Protein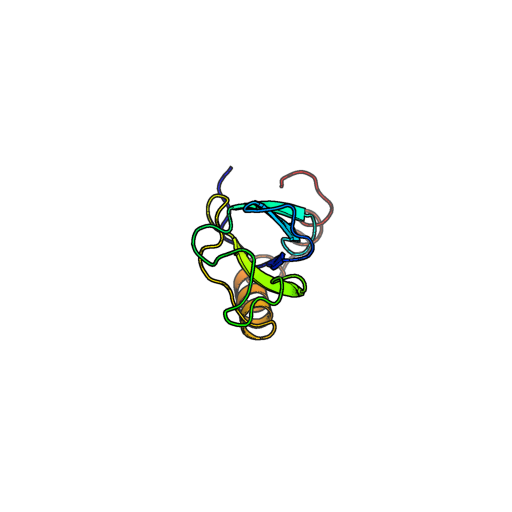 2OT2 (pdb70)

InterPro domains:
  IPR001109 Hydrogenase expression/formation protein, HupF/HypC [PF01455] (1-71)
  IPR001109 Hydrogenase expression/formation protein, HupF/HypC [PR00445] (2-9)
  IPR001109 Hydrogenase expression/formation protein, HupF/HypC [PR00445] (17-33)
  IPR001109 Hydrogenase expression/formation protein, HupF/HypC [PR00445] (44-60)
  IPR001109 Hydrogenase expression/formation protein, HupF/HypC [PR00445] (62-74)
  IPR001109 Hydrogenase expression/formation protein, HupF/HypC [PTHR35177] (1-80)
  IPR001109 Hydrogenase expression/formation protein, HupF/HypC [TIGR00074] (1-84)
  IPR019812 Hydrogenase assembly chaperone, conserved site [PS01097] (1-9)

CATH classification: 2.30.30.140 (+1 more: 6.10.250.910)

Secondary structure (DSSP, 8-state):
---EEEEEEEEE-SSEEEEE-SSSEEEEE-TTT-SB-TTS-B-TT-EEEEETTEEEEEE-HHHHHHHHHHHHHHHHTSTHHHHHHTSS--

Sequence (90 aa):
MCIGVPGQIRTIDGNQAKVDVCGIQRDVDLTLVGSCDENGQPRVGQWVLVHVGFAMSVINEAEARDTLDALQNMFDVEPDVGALLYGEEKMCIGVPGQIRTIDGNQAKVDVCGIQRDVDLTLVGSCDENGQPRVGQWVLVHVGFAMSVINEAEARDTLDALQNMFDVEPDVGALLYGEEKMCIGVPGQIRTIDGNQAKVDVCGIQRDVDLTLVGSCDENGQPRVGQWVLVHVGFAMSVINEAEARDTLDALQNMFDVEPDVGALLYGEEKMCIGVPGQIRTIDGNQAKVDVCGIQRDVDLTLVGSCDENGQPRVGQWVLVHVGFAMSVINEAEARDTLDALQNMFDVEPDVGALLYGEEKMCIGVPGQIRTIDGNQAKVDVCGIQRDVDLTLVGSCDENGQPRVGQWVLVHVGFAMSVINEAEARDTLDALQNMFDVEPDVGALLYGEEKMCIGVPGQIRTIDGNQAKVDVCGIQRDVDLTLVGSCDENGQPRVGQWVLVHVGFAMSVINEAEARDTLDALQNMFDVEPDVGALLYGEEKMCIGVPGQIRTIDGNQAKVDVCGIQRDVDLTLVGSCDENGQPRVGQWVLVHVGFAMSVINEAEARDTLDALQNMFDVEPDVGALLYGEEKMCIGVPGQIRTIDGNQAKVDVCGIQRDVDLTLVGSCDENGQPRVGQWVLVHVGFAMSVINEAEARDTLDALQNMFDVEPDVGALLYGEEKMCIGVPGQIRTIDGNQAKVDVCGIQRDVDLTLVGSCDENGQPRVGQWVLVHVGFAMSVINEAEARDTLDALQNMFDVEPDVGALLYGEEKMCIGVPGQIRTIDGNQAKVDVCGIQRDVDLTLVGSCDENGQPRVGQWVLVHVGFAMSVINEAEARDTLDALQNMFDVEPDVGALLYGEEKMCIGVPGQIRTIDGNQAKVDVCGIQRDVDLTLVGSCDENGQPRVGQWVLVHVGFAMSVINEAEARDTLDALQNMFDVEPDVGALLYGEEKMCIGVPGQIRTIDGNQAKVDVCGIQRDVDLTLVGSCDENGQPRVGQWVLVHVGFAMSVINEAEARDTLDALQNMFDVEPDVGALLYGEEKMCIGVPGQIRTIDGNQAKVDVCGIQRDVDLTLVGSCDENGQPRVGQWVLVHVGFAMSVINEAEARDTLDALQNMFDVEPDVGALLYGEEKMCIGVPGQIRTIDGNQAKVDVCGIQRDVDLTLVGSCDENGQPRVGQWVLVHVGFAMSVINEAEARDTLDALQNMFDVEPDVGALLYGEEKMCIGVPGQIRTIDGNQAKVDVCGIQRDVDLTLVGSCDENGQPRVGQWVLVHVGFAMSVINEAEARDTLDALQNMFDVEPDVGALLYGEEKMCIGVPGQIRTIDGNQAKVDVCGIQRDVDLTLVGSCDENGQPRVGQWVLVHVGFAMSVINEAEARDTLDALQNMFDVEPDVGALLYGEEKMCIGVPGQIRTIDGNQAKVDVCGIQRDVDLTLVGSCDENGQPRVGQWVLVHVGFAMSVINEAEARDTLDALQNMFDVEPDVGALLYGEEKMCIGVPGQIRTIDGNQAKVDVCGIQRDVDLTLVGSCDENGQPRVGQWVLVHVGFAMSVINEAEARDTLDALQNMFDVEPDVGALLYGEEKMCIGVPGQIRTIDGNQAKVDVCGIQRDVDLTLVGSCDENGQPRVGQWVLVHVGFAMSVINEAEARDTLDALQNMFDVEPDVGALLYGEEKMCIGVPGQIRTIDGNQAKVDVCGIQRDVDLTLVGSCDENGQPRVGQWVLVHVGFAMSVINEAEARDTLDALQNMFDVEPDVGALLYGEEK

Foldseek 3Di:
DWLQAKWAFQADDAQKTWTQRVPRIDIAGEPQPDQADPVGGGRHGWMFGGIDRYRNGTDHPVVRVVRVVCCCCPVCVHCVVSVCVVVVVD

Organism: Escherichia coli (strain K12) (NCBI:txid83333)

Solvent-accessible surface area: 5950 Å² total; per-residue (Å²): 228,107,36,47,44,1,0,34,0,110,61,41,123,37,74,57,0,96,0,41,19,53,53,96,69,67,95,0,27,0,92,121,27,31,25,61,39,186,126,52,100,84,30,70,24,56,53,0,46,1,79,88,28,87,0,116,44,52,24,93,112,67,85,0,146,80,50,29,82,58,57,64,89,154,56,72,106,109,122,79,45,21,64,53,72,188,27,175,132,101

Nearest PDB structures (foldseek):
  2ot2-assembly1_A  TM=8.543E-01  e=8.603E-16  Escherichia coli K-12
  2z1c-assembly1_A  TM=8.292E-01  e=1.998E-06  Thermococcus kodakarensis KOD1
  3vyt-assembly1_A-2  TM=8.603E-01  e=3.054E-05  Thermococcus kodakarensis KOD1
  3vyr-assembly1_A  TM=6.934E-01  e=8.311E-06  Thermococcus kodakarensis KOD1
  2cqo-assembly1_A  TM=4.835E-01  e=6.997E-01  Homo sapiens

Structure (mmCIF, N/CA/C/O backbone):
data_2OT2
#
_entry.id   2OT2
#
loop_
_atom_site.group_PDB
_atom_site.id
_atom_site.type_symbol
_atom_site.label_atom_id
_atom_site.label_alt_id
_atom_site.label_comp_id
_atom_site.label_asym_id
_atom_site.label_entity_id
_atom_site.label_seq_id
_atom_site.pdbx_PDB_ins_code
_atom_site.Cartn_x
_atom_site.Cartn_y
_atom_site.Cartn_z
_atom_site.occupancy
_atom_site.B_iso_or_equiv
_atom_site.auth_seq_id
_atom_site.auth_comp_id
_atom_site.auth_asym_id
_atom_site.auth_atom_id
_atom_site.pdbx_PDB_model_num
ATOM 1 N N . MET A 1 1 ? 2.175 5.411 1.316 1.00 0.00 1 MET A N 1
ATOM 2 C CA . MET A 1 1 ? 1.520 4.251 0.663 1.00 0.00 1 MET A CA 1
ATOM 3 C C . MET A 1 1 ? 0.533 4.738 -0.406 1.00 0.00 1 MET A C 1
ATOM 4 O O . MET A 1 1 ? 0.844 4.655 -1.597 1.00 0.00 1 MET A O 1
ATOM 20 N N . CYS A 1 2 ? -0.645 5.249 -0.013 1.00 0.00 2 CYS A N 1
ATOM 21 C CA . CYS A 1 2 ? -1.637 5.784 -0.944 1.00 0.00 2 CYS A CA 1
ATOM 22 C C . CYS A 1 2 ? -1.080 7.001 -1.701 1.00 0.00 2 CYS A C 1
ATOM 23 O O . CYS A 1 2 ? -0.166 7.680 -1.222 1.00 0.00 2 CYS A O 1
ATOM 31 N N . ILE A 1 3 ? -1.671 7.302 -2.858 1.00 0.00 3 ILE A N 1
ATOM 32 C CA . ILE A 1 3 ? -1.349 8.454 -3.695 1.00 0.00 3 ILE A CA 1
ATOM 33 C C . ILE A 1 3 ? -2.614 8.794 -4.494 1.00 0.00 3 ILE A C 1
ATOM 34 O O . ILE A 1 3 ? -3.454 7.915 -4.717 1.00 0.00 3 ILE A O 1
ATOM 50 N N . GLY A 1 4 ? -2.756 10.050 -4.916 1.00 0.00 4 GLY A N 1
ATOM 51 C CA . GLY A 1 4 ? -3.942 10.583 -5.578 1.00 0.00 4 GLY A CA 1
ATOM 52 C C . GLY A 1 4 ? -3.643 12.002 -6.061 1.00 0.00 4 GLY A C 1
ATOM 53 O O . GLY A 1 4 ? -4.298 12.945 -5.614 1.00 0.00 4 GLY A O 1
ATOM 57 N N . VAL A 1 5 ? -2.601 12.174 -6.884 1.00 0.00 5 VAL A N 1
ATOM 58 C CA . VAL A 1 5 ? -2.051 13.481 -7.260 1.00 0.00 5 VAL A CA 1
ATOM 59 C C . VAL A 1 5 ? -1.701 13.461 -8.763 1.00 0.00 5 VAL A C 1
ATOM 60 O O . VAL A 1 5 ? -1.228 12.432 -9.255 1.00 0.00 5 VAL A O 1
ATOM 73 N N . PRO A 1 6 ? -1.935 14.553 -9.519 1.00 0.00 6 PRO A N 1
ATOM 74 C CA . PRO A 1 6 ? -1.440 14.692 -10.887 1.00 0.00 6 PRO A CA 1
ATOM 75 C C . PRO A 1 6 ? 0.093 14.606 -10.981 1.00 0.00 6 PRO A C 1
ATOM 76 O O . PRO A 1 6 ? 0.808 14.938 -10.032 1.00 0.00 6 PRO A O 1
ATOM 87 N N . GLY A 1 7 ? 0.605 14.264 -12.162 1.00 0.00 7 GLY A N 1
ATOM 88 C CA . GLY A 1 7 ? 2.020 14.335 -12.493 1.00 0.00 7 GLY A CA 1
ATOM 89 C C . GLY A 1 7 ? 2.220 14.250 -14.003 1.00 0.00 7 GLY A C 1
ATOM 90 O O . GLY A 1 7 ? 1.259 14.013 -14.741 1.00 0.00 7 GLY A O 1
ATOM 94 N N . GLN A 1 8 ? 3.453 14.452 -14.471 1.00 0.00 8 GLN A N 1
ATOM 95 C CA . GLN A 1 8 ? 3.803 14.352 -15.885 1.00 0.00 8 GLN A CA 1
ATOM 96 C C . GLN A 1 8 ? 4.437 12.985 -16.112 1.00 0.00 8 GLN A C 1
ATOM 97 O O . GLN A 1 8 ? 5.294 12.578 -15.330 1.00 0.00 8 GLN A O 1
ATOM 111 N N . ILE A 1 9 ? 4.058 12.287 -17.182 1.00 0.00 9 ILE A N 1
ATOM 112 C CA . ILE A 1 9 ? 4.693 11.062 -17.663 1.00 0.00 9 ILE A CA 1
ATOM 113 C C . ILE A 1 9 ? 6.079 11.475 -18.182 1.00 0.00 9 ILE A C 1
ATOM 114 O O . ILE A 1 9 ? 6.267 11.730 -19.371 1.00 0.00 9 ILE A O 1
ATOM 130 N N . ARG A 1 10 ? 7.037 11.651 -17.270 1.00 0.00 10 ARG A N 1
ATOM 131 C CA . ARG A 1 10 ? 8.326 12.256 -17.583 1.00 0.00 10 ARG A CA 1
ATOM 132 C C . ARG A 1 10 ? 9.289 11.268 -18.240 1.00 0.00 10 ARG A C 1
ATOM 133 O O . ARG A 1 10 ? 10.171 11.700 -18.984 1.00 0.00 10 ARG A O 1
ATOM 154 N N . THR A 1 11 ? 9.117 9.966 -18.015 1.00 0.00 11 THR A N 1
ATOM 155 C CA . THR A 1 11 ? 9.856 8.906 -18.696 1.00 0.00 11 THR A CA 1
ATOM 156 C C . THR A 1 11 ? 8.945 7.670 -18.728 1.00 0.00 11 THR A C 1
ATOM 157 O O . THR A 1 11 ? 8.037 7.558 -17.899 1.00 0.00 11 THR A O 1
ATOM 168 N N . ILE A 1 12 ? 9.187 6.730 -19.644 1.00 0.00 12 ILE A N 1
ATOM 169 C CA . ILE A 1 12 ? 8.458 5.467 -19.765 1.00 0.00 12 ILE A CA 1
ATOM 170 C C . ILE A 1 12 ? 9.522 4.364 -19.840 1.00 0.00 12 ILE A C 1
ATOM 171 O O . ILE A 1 12 ? 10.598 4.583 -20.403 1.00 0.00 12 ILE A O 1
ATOM 187 N N . ASP A 1 13 ? 9.221 3.187 -19.284 1.00 0.00 13 ASP A N 1
ATOM 188 C CA . ASP A 1 13 ? 10.129 2.035 -19.254 1.00 0.00 13 ASP A CA 1
ATOM 189 C C . ASP A 1 13 ? 9.510 0.806 -19.932 1.00 0.00 13 ASP A C 1
ATOM 190 O O . ASP A 1 13 ? 10.232 -0.057 -20.434 1.00 0.00 13 ASP A O 1
ATOM 199 N N . GLY A 1 14 ? 8.180 0.747 -20.004 1.00 0.00 14 GLY A N 1
ATOM 200 C CA . GLY A 1 14 ? 7.414 -0.320 -20.628 1.00 0.00 14 GLY A CA 1
ATOM 201 C C . GLY A 1 14 ? 5.960 -0.062 -20.270 1.00 0.00 14 GLY A C 1
ATOM 202 O O . GLY A 1 14 ? 5.472 1.054 -20.462 1.00 0.00 14 GLY A O 1
ATOM 206 N N . ASN A 1 15 ? 5.273 -1.061 -19.708 1.00 0.00 15 ASN A N 1
ATOM 207 C CA . ASN A 1 15 ? 3.950 -0.840 -19.117 1.00 0.00 15 ASN A CA 1
ATOM 208 C C . ASN A 1 15 ? 4.054 0.116 -17.921 1.00 0.00 15 ASN A C 1
ATOM 209 O O . ASN A 1 15 ? 3.104 0.835 -17.611 1.00 0.00 15 ASN A O 1
ATOM 220 N N . GLN A 1 16 ? 5.204 0.115 -17.239 1.00 0.00 16 GLN A N 1
ATOM 221 C CA . GLN A 1 16 ? 5.492 1.056 -16.175 1.00 0.00 16 GLN A CA 1
ATOM 222 C C . GLN A 1 16 ? 6.081 2.330 -16.776 1.00 0.00 16 GLN A C 1
ATOM 223 O O . GLN A 1 16 ? 6.777 2.302 -17.800 1.00 0.00 16 GLN A O 1
ATOM 237 N N . ALA A 1 17 ? 5.859 3.438 -16.080 1.00 0.00 17 ALA A N 1
ATOM 238 C CA . ALA A 1 17 ? 6.411 4.741 -16.392 1.00 0.00 17 ALA A CA 1
ATOM 239 C C . ALA A 1 17 ? 6.854 5.429 -15.106 1.00 0.00 17 ALA A C 1
ATOM 240 O O . ALA A 1 17 ? 6.487 5.006 -14.009 1.00 0.00 17 ALA A O 1
ATOM 247 N N . LYS A 1 18 ? 7.636 6.497 -15.251 1.00 0.00 18 LYS A N 1
ATOM 248 C CA . LYS A 1 18 ? 8.270 7.219 -14.156 1.00 0.00 18 LYS A CA 1
ATOM 249 C C . LYS A 1 18 ? 7.640 8.603 -14.141 1.00 0.00 18 LYS A C 1
ATOM 250 O O . LYS A 1 18 ? 8.179 9.552 -14.717 1.00 0.00 18 LYS A O 1
ATOM 269 N N . VAL A 1 19 ? 6.433 8.687 -13.593 1.00 0.00 19 VAL A N 1
ATOM 270 C CA . VAL A 1 19 ? 5.651 9.910 -13.586 1.00 0.00 19 VAL A CA 1
ATOM 271 C C . VAL A 1 19 ? 6.284 10.839 -12.553 1.00 0.00 19 VAL A C 1
ATOM 272 O O . VAL A 1 19 ? 6.413 10.454 -11.393 1.00 0.00 19 VAL A O 1
ATOM 285 N N . ASP A 1 20 ? 6.682 12.048 -12.947 1.00 0.00 20 ASP A N 1
ATOM 286 C CA . ASP A 1 20 ? 7.095 13.082 -12.006 1.00 0.00 20 ASP A CA 1
ATOM 287 C C . ASP A 1 20 ? 5.840 13.633 -11.350 1.00 0.00 20 ASP A C 1
ATOM 288 O O . ASP A 1 20 ? 5.060 14.340 -11.995 1.00 0.00 20 ASP A O 1
ATOM 297 N N . VAL A 1 21 ? 5.630 13.306 -10.077 1.00 0.00 21 VAL A N 1
ATOM 298 C CA . VAL A 1 21 ? 4.509 13.797 -9.286 1.00 0.00 21 VAL A CA 1
ATOM 299 C C . VAL A 1 21 ? 4.932 15.156 -8.706 1.00 0.00 21 VAL A C 1
ATOM 300 O O . VAL A 1 21 ? 5.040 15.343 -7.493 1.00 0.00 21 VAL A O 1
ATOM 313 N N . CYS A 1 22 ? 5.213 16.093 -9.618 1.00 0.00 22 CYS A N 1
ATOM 314 C CA . CYS A 1 22 ? 5.562 17.488 -9.371 1.00 0.00 22 CYS A CA 1
ATOM 315 C C . CYS A 1 22 ? 6.609 17.676 -8.259 1.00 0.00 22 CYS A C 1
ATOM 316 O O . CYS A 1 22 ? 6.454 18.551 -7.402 1.00 0.00 22 CYS A O 1
ATOM 324 N N . GLY A 1 23 ? 7.666 16.859 -8.251 1.00 0.00 23 GLY A N 1
ATOM 325 C CA . GLY A 1 23 ? 8.757 17.000 -7.297 1.00 0.00 23 GLY A CA 1
ATOM 326 C C . GLY A 1 23 ? 9.741 15.836 -7.354 1.00 0.00 23 GLY A C 1
ATOM 327 O O . GLY A 1 23 ? 10.946 16.054 -7.216 1.00 0.00 23 GLY A O 1
ATOM 331 N N . ILE A 1 24 ? 9.253 14.613 -7.580 1.00 0.00 24 ILE A N 1
ATOM 332 C CA . ILE A 1 24 ? 10.076 13.418 -7.729 1.00 0.00 24 ILE A CA 1
ATOM 333 C C . ILE A 1 24 ? 9.303 12.414 -8.591 1.00 0.00 24 ILE A C 1
ATOM 334 O O . ILE A 1 24 ? 8.066 12.424 -8.621 1.00 0.00 24 ILE A O 1
ATOM 350 N N . GLN A 1 25 ? 10.029 11.544 -9.295 1.00 0.00 25 GLN A N 1
ATOM 351 C CA . GLN A 1 25 ? 9.427 10.502 -10.111 1.00 0.00 25 GLN A CA 1
ATOM 352 C C . GLN A 1 25 ? 8.946 9.352 -9.223 1.00 0.00 25 GLN A C 1
ATOM 353 O O . GLN A 1 25 ? 9.640 8.935 -8.293 1.00 0.00 25 GLN A O 1
ATOM 367 N N . ARG A 1 26 ? 7.764 8.826 -9.543 1.00 0.00 26 ARG A N 1
ATOM 368 C CA . ARG A 1 26 ? 7.173 7.619 -8.963 1.00 0.00 26 ARG A CA 1
ATOM 369 C C . ARG A 1 26 ? 7.009 6.610 -10.093 1.00 0.00 26 ARG A C 1
ATOM 370 O O . ARG A 1 26 ? 6.698 7.001 -11.219 1.00 0.00 26 ARG A O 1
ATOM 391 N N . ASP A 1 27 ? 7.187 5.325 -9.798 1.00 0.00 27 ASP A N 1
ATOM 392 C CA . ASP A 1 27 ? 6.845 4.256 -10.734 1.00 0.00 27 ASP A CA 1
ATOM 393 C C . ASP A 1 27 ? 5.319 4.122 -10.753 1.00 0.00 27 ASP A C 1
ATOM 394 O O . ASP A 1 27 ? 4.702 4.049 -9.685 1.00 0.00 27 ASP A O 1
ATOM 403 N N . VAL A 1 28 ? 4.705 4.110 -11.937 1.00 0.00 28 VAL A N 1
ATOM 404 C CA . VAL A 1 28 ? 3.255 4.068 -12.111 1.00 0.00 28 VAL A CA 1
ATOM 405 C C . VAL A 1 28 ? 2.945 3.072 -13.229 1.00 0.00 28 VAL A C 1
ATOM 406 O O . VAL A 1 28 ? 3.612 3.062 -14.265 1.00 0.00 28 VAL A O 1
ATOM 419 N N . ASP A 1 29 ? 1.934 2.234 -13.005 1.00 0.00 29 ASP A N 1
ATOM 420 C CA . ASP A 1 29 ? 1.420 1.262 -13.964 1.00 0.00 29 ASP A CA 1
ATOM 421 C C . ASP A 1 29 ? 0.451 1.966 -14.920 1.00 0.00 29 ASP A C 1
ATOM 422 O O . ASP A 1 29 ? -0.488 2.632 -14.468 1.00 0.00 29 ASP A O 1
ATOM 431 N N . LEU A 1 30 ? 0.673 1.846 -16.235 1.00 0.00 30 LEU A N 1
ATOM 432 C CA . LEU A 1 30 ? -0.116 2.536 -17.256 1.00 0.00 30 LEU A CA 1
ATOM 433 C C . LEU A 1 30 ? -1.169 1.631 -17.913 1.00 0.00 30 LEU A C 1
ATOM 434 O O . LEU A 1 30 ? -1.753 2.055 -18.908 1.00 0.00 30 LEU A O 1
ATOM 450 N N . THR A 1 31 ? -1.459 0.423 -17.411 1.00 0.00 31 THR A N 1
ATOM 451 C CA . THR A 1 31 ? -2.381 -0.523 -18.066 1.00 0.00 31 THR A CA 1
ATOM 452 C C . THR A 1 31 ? -3.729 0.128 -18.430 1.00 0.00 31 THR A C 1
ATOM 453 O O . THR A 1 31 ? -4.297 -0.165 -19.484 1.00 0.00 31 THR A O 1
ATOM 464 N N . LEU A 1 32 ? -4.233 1.033 -17.581 1.00 0.00 32 LEU A N 1
ATOM 465 C CA . LEU A 1 32 ? -5.546 1.654 -17.749 1.00 0.00 32 LEU A CA 1
ATOM 466 C C . LEU A 1 32 ? -5.578 2.712 -18.865 1.00 0.00 32 LEU A C 1
ATOM 467 O O . LEU A 1 32 ? -6.668 3.155 -19.229 1.00 0.00 32 LEU A O 1
ATOM 483 N N . VAL A 1 33 ? -4.427 3.122 -19.418 1.00 0.00 33 VAL A N 1
ATOM 484 C CA . VAL A 1 33 ? -4.330 4.177 -20.438 1.00 0.00 33 VAL A CA 1
ATOM 485 C C . VAL A 1 33 ? -3.449 3.765 -21.633 1.00 0.00 33 VAL A C 1
ATOM 486 O O . VAL A 1 33 ? -3.553 4.373 -22.701 1.00 0.00 33 VAL A O 1
ATOM 499 N N . GLY A 1 34 ? -2.614 2.733 -21.480 1.00 0.00 34 GLY A N 1
ATOM 500 C CA . GLY A 1 34 ? -1.593 2.332 -22.436 1.00 0.00 34 GLY A CA 1
ATOM 501 C C . GLY A 1 34 ? -0.412 3.303 -22.403 1.00 0.00 34 GLY A C 1
ATOM 502 O O . GLY A 1 34 ? -0.590 4.506 -22.210 1.00 0.00 34 GLY A O 1
ATOM 506 N N . SER A 1 35 ? 0.803 2.800 -22.619 1.00 0.00 35 SER A N 1
ATOM 507 C CA . SER A 1 35 ? 2.016 3.618 -22.624 1.00 0.00 35 SER A CA 1
ATOM 508 C C . SER A 1 35 ? 2.148 4.492 -23.882 1.00 0.00 35 SER A C 1
ATOM 509 O O . SER A 1 35 ? 3.053 5.330 -23.957 1.00 0.00 35 SER A O 1
ATOM 517 N N . CYS A 1 36 ? 1.241 4.341 -24.853 1.00 0.00 36 CYS A N 1
ATOM 518 C CA . CYS A 1 36 ? 1.229 5.103 -26.089 1.00 0.00 36 CYS A CA 1
ATOM 519 C C . CYS A 1 36 ? -0.177 5.641 -26.359 1.00 0.00 36 CYS A C 1
ATOM 520 O O . CYS A 1 36 ? -1.182 5.053 -25.953 1.00 0.00 36 CYS A O 1
ATOM 528 N N . ASP A 1 37 ? -0.209 6.768 -27.061 1.00 0.00 37 ASP A N 1
ATOM 529 C CA . ASP A 1 37 ? -1.383 7.397 -27.652 1.00 0.00 37 ASP A CA 1
ATOM 530 C C . ASP A 1 37 ? -1.946 6.500 -28.767 1.00 0.00 37 ASP A C 1
ATOM 531 O O . ASP A 1 37 ? -1.265 5.589 -29.244 1.00 0.00 37 ASP A O 1
ATOM 540 N N . GLU A 1 38 ? -3.175 6.772 -29.213 1.00 0.00 38 GLU A N 1
ATOM 541 C CA . GLU A 1 38 ? -3.870 6.042 -30.272 1.00 0.00 38 GLU A CA 1
ATOM 542 C C . GLU A 1 38 ? -3.027 5.932 -31.553 1.00 0.00 38 GLU A C 1
ATOM 543 O O . GLU A 1 38 ? -3.034 4.889 -32.209 1.00 0.00 38 GLU A O 1
ATOM 555 N N . ASN A 1 39 ? -2.275 6.986 -31.897 1.00 0.00 39 ASN A N 1
ATOM 556 C CA . ASN A 1 39 ? -1.449 7.037 -33.102 1.00 0.00 39 ASN A CA 1
ATOM 557 C C . ASN A 1 39 ? -0.055 6.418 -32.875 1.00 0.00 39 ASN A C 1
ATOM 558 O O . ASN A 1 39 ? 0.840 6.566 -33.707 1.00 0.00 39 ASN A O 1
ATOM 569 N N . GLY A 1 40 ? 0.161 5.745 -31.739 1.00 0.00 40 GLY A N 1
ATOM 570 C CA . GLY A 1 40 ? 1.385 5.012 -31.429 1.00 0.00 40 GLY A CA 1
ATOM 571 C C . GLY A 1 40 ? 2.496 5.898 -30.859 1.00 0.00 40 GLY A C 1
ATOM 572 O O . GLY A 1 40 ? 3.611 5.415 -30.658 1.00 0.00 40 GLY A O 1
ATOM 576 N N . GLN A 1 41 ? 2.218 7.181 -30.605 1.00 0.00 41 GLN A N 1
ATOM 577 C CA . GLN A 1 41 ? 3.180 8.109 -30.015 1.00 0.00 41 GLN A CA 1
ATOM 578 C C . GLN A 1 41 ? 3.386 7.695 -28.549 1.00 0.00 41 GLN A C 1
ATOM 579 O O . GLN A 1 41 ? 2.383 7.487 -27.864 1.00 0.00 41 GLN A O 1
ATOM 593 N N . PRO A 1 42 ? 4.616 7.581 -28.022 1.00 0.00 42 PRO A N 1
ATOM 594 C CA . PRO A 1 42 ? 4.814 7.298 -26.605 1.00 0.00 42 PRO A CA 1
ATOM 595 C C . PRO A 1 42 ? 4.305 8.486 -25.780 1.00 0.00 42 PRO A C 1
ATOM 596 O O . PRO A 1 42 ? 4.498 9.641 -26.166 1.00 0.00 42 PRO A O 1
ATOM 607 N N . ARG A 1 43 ? 3.667 8.228 -24.632 1.00 0.00 43 ARG A N 1
ATOM 608 C CA . ARG A 1 43 ? 3.017 9.280 -23.840 1.00 0.00 43 ARG A CA 1
ATOM 609 C C . ARG A 1 43 ? 3.991 10.212 -23.101 1.00 0.00 43 ARG A C 1
ATOM 610 O O . ARG A 1 43 ? 3.539 10.998 -22.269 1.00 0.00 43 ARG A O 1
ATOM 631 N N . VAL A 1 44 ? 5.303 10.139 -23.343 1.00 0.00 44 VAL A N 1
ATOM 632 C CA . VAL A 1 44 ? 6.281 11.001 -22.684 1.00 0.00 44 VAL A CA 1
ATOM 633 C C . VAL A 1 44 ? 5.853 12.465 -22.871 1.00 0.00 44 VAL A C 1
ATOM 634 O O . VAL A 1 44 ? 5.623 12.913 -23.998 1.00 0.00 44 VAL A O 1
ATOM 647 N N . GLY A 1 45 ? 5.726 13.198 -21.763 1.00 0.00 45 GLY A N 1
ATOM 648 C CA . GLY A 1 45 ? 5.372 14.611 -21.735 1.00 0.00 45 GLY A CA 1
ATOM 649 C C . GLY A 1 45 ? 3.885 14.856 -21.466 1.00 0.00 45 GLY A C 1
ATOM 650 O O . GLY A 1 45 ? 3.536 15.961 -21.041 1.00 0.00 45 GLY A O 1
ATOM 654 N N . GLN A 1 46 ? 3.014 13.860 -21.672 1.00 0.00 46 GLN A N 1
ATOM 655 C CA . GLN A 1 46 ? 1.603 13.951 -21.299 1.00 0.00 46 GLN A CA 1
ATOM 656 C C . GLN A 1 46 ? 1.491 13.928 -19.771 1.00 0.00 46 GLN A C 1
ATOM 657 O O . GLN A 1 46 ? 2.454 13.587 -19.079 1.00 0.00 46 GLN A O 1
ATOM 671 N N . TRP A 1 47 ? 0.318 14.256 -19.229 1.00 0.00 47 TRP A N 1
ATOM 672 C CA . TRP A 1 47 ? 0.089 14.293 -17.790 1.00 0.00 47 TRP A CA 1
ATOM 673 C C . TRP A 1 47 ? -0.946 13.242 -17.412 1.00 0.00 47 TRP A C 1
ATOM 674 O O . TRP A 1 47 ? -1.659 12.714 -18.267 1.00 0.00 47 TRP A O 1
ATOM 695 N N . VAL A 1 48 ? -1.014 12.899 -16.130 1.00 0.00 48 VAL A N 1
ATOM 696 C CA . VAL A 1 48 ? -1.796 11.769 -15.661 1.00 0.00 48 VAL A CA 1
ATOM 697 C C . VAL A 1 48 ? -2.140 11.981 -14.190 1.00 0.00 48 VAL A C 1
ATOM 698 O O . VAL A 1 48 ? -1.359 12.569 -13.440 1.00 0.00 48 VAL A O 1
ATOM 711 N N . LEU A 1 49 ? -3.318 11.515 -13.780 1.00 0.00 49 LEU A N 1
ATOM 712 C CA . LEU A 1 49 ? -3.709 11.430 -12.381 1.00 0.00 49 LEU A CA 1
ATOM 713 C C . LEU A 1 49 ? -3.122 10.121 -11.869 1.00 0.00 49 LEU A C 1
ATOM 714 O O . LEU A 1 49 ? -3.551 9.056 -12.319 1.00 0.00 49 LEU A O 1
ATOM 730 N N . VAL A 1 50 ? -2.140 10.166 -10.972 1.00 0.00 50 VAL A N 1
ATOM 731 C CA . VAL A 1 50 ? -1.626 8.961 -10.336 1.00 0.00 50 VAL A CA 1
ATOM 732 C C . VAL A 1 50 ? -2.545 8.676 -9.152 1.00 0.00 50 VAL A C 1
ATOM 733 O O . VAL A 1 50 ? -2.747 9.560 -8.318 1.00 0.00 50 VAL A O 1
ATOM 746 N N . HIS A 1 51 ? -3.074 7.455 -9.047 1.00 0.00 51 HIS A N 1
ATOM 747 C CA . HIS A 1 51 ? -3.859 7.022 -7.900 1.00 0.00 51 HIS A CA 1
ATOM 748 C C . HIS A 1 51 ? -3.490 5.575 -7.592 1.00 0.00 51 HIS A C 1
ATOM 749 O O . HIS A 1 51 ? -3.459 4.747 -8.500 1.00 0.00 51 HIS A O 1
ATOM 763 N N . VAL A 1 52 ? -3.182 5.282 -6.323 1.00 0.00 52 VAL A N 1
ATOM 764 C CA . VAL A 1 52 ? -2.757 3.969 -5.813 1.00 0.00 52 VAL A CA 1
ATOM 765 C C . VAL A 1 52 ? -1.755 3.219 -6.724 1.00 0.00 52 VAL A C 1
ATOM 766 O O . VAL A 1 52 ? -1.786 1.992 -6.829 1.00 0.00 52 VAL A O 1
ATOM 779 N N . GLY A 1 53 ? -0.846 3.953 -7.380 1.00 0.00 53 GLY A N 1
ATOM 780 C CA . GLY A 1 53 ? 0.224 3.387 -8.201 1.00 0.00 53 GLY A CA 1
ATOM 781 C C . GLY A 1 53 ? -0.181 3.111 -9.653 1.00 0.00 53 GLY A C 1
ATOM 782 O O . GLY A 1 53 ? 0.618 2.544 -10.400 1.00 0.00 53 GLY A O 1
ATOM 786 N N . PHE A 1 54 ? -1.378 3.523 -10.080 1.00 0.00 54 PHE A N 1
ATOM 787 C CA . PHE A 1 54 ? -1.877 3.351 -11.439 1.00 0.00 54 PHE A CA 1
ATOM 788 C C . PHE A 1 54 ? -2.230 4.711 -12.033 1.00 0.00 54 PHE A C 1
ATOM 789 O O . PHE A 1 54 ? -2.543 5.664 -11.312 1.00 0.00 54 PHE A O 1
ATOM 806 N N . ALA A 1 55 ? -2.193 4.791 -13.362 1.00 0.00 55 ALA A N 1
ATOM 807 C CA . ALA A 1 55 ? -2.710 5.922 -14.111 1.00 0.00 55 ALA A CA 1
ATOM 808 C C . ALA A 1 55 ? -4.237 5.869 -14.031 1.00 0.00 55 ALA A C 1
ATOM 809 O O . ALA A 1 55 ? -4.851 5.032 -14.689 1.00 0.00 55 ALA A O 1
ATOM 816 N N . MET A 1 56 ? -4.857 6.732 -13.227 1.00 0.00 56 MET A N 1
ATOM 817 C CA . MET A 1 56 ? -6.310 6.779 -13.102 1.00 0.00 56 MET A CA 1
ATOM 818 C C . MET A 1 56 ? -6.924 7.330 -14.395 1.00 0.00 56 MET A C 1
ATOM 819 O O . MET A 1 56 ? -7.834 6.710 -14.948 1.00 0.00 56 MET A O 1
ATOM 833 N N . SER A 1 57 ? -6.382 8.445 -14.900 1.00 0.00 57 SER A N 1
ATOM 834 C CA . SER A 1 57 ? -6.807 9.095 -16.136 1.00 0.00 57 SER A CA 1
ATOM 835 C C . SER A 1 57 ? -5.604 9.834 -16.719 1.00 0.00 57 SER A C 1
ATOM 836 O O . SER A 1 57 ? -4.883 10.497 -15.971 1.00 0.00 57 SER A O 1
ATOM 844 N N . VAL A 1 58 ? -5.383 9.734 -18.031 1.00 0.00 58 VAL A N 1
ATOM 845 C CA . VAL A 1 58 ? -4.410 10.561 -18.742 1.00 0.00 58 VAL A CA 1
ATOM 846 C C . VAL A 1 58 ? -5.117 11.884 -19.079 1.00 0.00 58 VAL A C 1
ATOM 847 O O . VAL A 1 58 ? -6.302 11.877 -19.429 1.00 0.00 58 VAL A O 1
ATOM 860 N N . ILE A 1 59 ? -4.424 13.015 -18.930 1.00 0.00 59 ILE A N 1
ATOM 861 C CA . ILE A 1 59 ? -4.998 14.357 -19.003 1.00 0.00 59 ILE A CA 1
ATOM 862 C C . ILE A 1 59 ? -4.026 15.313 -19.711 1.00 0.00 59 ILE A C 1
ATOM 863 O O . ILE A 1 59 ? -2.834 15.023 -19.855 1.00 0.00 59 ILE A O 1
ATOM 879 N N . ASN A 1 60 ? -4.543 16.458 -20.158 1.00 0.00 60 ASN A N 1
ATOM 880 C CA . ASN A 1 60 ? -3.751 17.523 -20.768 1.00 0.00 60 ASN A CA 1
ATOM 881 C C . ASN A 1 60 ? -3.010 18.304 -19.684 1.00 0.00 60 ASN A C 1
ATOM 882 O O . ASN A 1 60 ? -3.365 18.247 -18.504 1.00 0.00 60 ASN A O 1
ATOM 893 N N . GLU A 1 61 ? -2.035 19.114 -20.101 1.00 0.00 61 GLU A N 1
ATOM 894 C CA . GLU A 1 61 ? -1.250 19.967 -19.214 1.00 0.00 61 GLU A CA 1
ATOM 895 C C . GLU A 1 61 ? -2.161 20.913 -18.431 1.00 0.00 61 GLU A C 1
ATOM 896 O O . GLU A 1 61 ? -1.980 21.091 -17.229 1.00 0.00 61 GLU A O 1
ATOM 908 N N . ALA A 1 62 ? -3.152 21.505 -19.107 1.00 0.00 62 ALA A N 1
ATOM 909 C CA . ALA A 1 62 ? -4.039 22.497 -18.510 1.00 0.00 62 ALA A CA 1
ATOM 910 C C . ALA A 1 62 ? -4.911 21.864 -17.426 1.00 0.00 62 ALA A C 1
ATOM 911 O O . ALA A 1 62 ? -5.141 22.476 -16.385 1.00 0.00 62 ALA A O 1
ATOM 918 N N . GLU A 1 63 ? -5.373 20.632 -17.660 1.00 0.00 63 GLU A N 1
ATOM 919 C CA . GLU A 1 63 ? -6.185 19.889 -16.705 1.00 0.00 63 GLU A CA 1
ATOM 920 C C . GLU A 1 63 ? -5.337 19.550 -15.480 1.00 0.00 63 GLU A C 1
ATOM 921 O O . GLU A 1 63 ? -5.786 19.741 -14.349 1.00 0.00 63 GLU A O 1
ATOM 933 N N . ALA A 1 64 ? -4.097 19.093 -15.691 1.00 0.00 64 ALA A N 1
ATOM 934 C CA . ALA A 1 64 ? -3.186 18.781 -14.600 1.00 0.00 64 ALA A CA 1
ATOM 935 C C . ALA A 1 64 ? -2.891 20.035 -13.782 1.00 0.00 64 ALA A C 1
ATOM 936 O O . ALA A 1 64 ? -3.012 20.008 -12.562 1.00 0.00 64 ALA A O 1
ATOM 943 N N . ARG A 1 65 ? -2.547 21.138 -14.448 1.00 0.00 65 ARG A N 1
ATOM 944 C CA . ARG A 1 65 ? -2.226 22.416 -13.822 1.00 0.00 65 ARG A CA 1
ATOM 945 C C . ARG A 1 65 ? -3.411 22.905 -12.992 1.00 0.00 65 ARG A C 1
ATOM 946 O O . ARG A 1 65 ? -3.221 23.280 -11.837 1.00 0.00 65 ARG A O 1
ATOM 967 N N . ASP A 1 66 ? -4.628 22.866 -13.536 1.00 0.00 66 ASP A N 1
ATOM 968 C CA . ASP A 1 66 ? -5.824 23.284 -12.805 1.00 0.00 66 ASP A CA 1
ATOM 969 C C . ASP A 1 66 ? -6.070 22.393 -11.587 1.00 0.00 66 ASP A C 1
ATOM 970 O O . ASP A 1 66 ? -6.350 22.895 -10.498 1.00 0.00 66 ASP A O 1
ATOM 979 N N . THR A 1 67 ? -5.915 21.076 -11.747 1.00 0.00 67 THR A N 1
ATOM 980 C CA . THR A 1 67 ? -6.095 20.127 -10.655 1.00 0.00 67 THR A CA 1
ATOM 981 C C . THR A 1 67 ? -5.040 20.369 -9.568 1.00 0.00 67 THR A C 1
ATOM 982 O O . THR A 1 67 ? -5.378 20.372 -8.387 1.00 0.00 67 THR A O 1
ATOM 993 N N . LEU A 1 68 ? -3.780 20.621 -9.939 1.00 0.00 68 LEU A N 1
ATOM 994 C CA . LEU A 1 68 ? -2.694 20.886 -9.000 1.00 0.00 68 LEU A CA 1
ATOM 995 C C . LEU A 1 68 ? -2.943 22.184 -8.246 1.00 0.00 68 LEU A C 1
ATOM 996 O O . LEU A 1 68 ? -2.667 22.247 -7.050 1.00 0.00 68 LEU A O 1
ATOM 1012 N N . ASP A 1 69 ? -3.439 23.222 -8.922 1.00 0.00 69 ASP A N 1
ATOM 1013 C CA . ASP A 1 69 ? -3.742 24.508 -8.296 1.00 0.00 69 ASP A CA 1
ATOM 1014 C C . ASP A 1 69 ? -4.847 24.358 -7.251 1.00 0.00 69 ASP A C 1
ATOM 1015 O O . ASP A 1 69 ? -4.737 24.913 -6.158 1.00 0.00 69 ASP A O 1
ATOM 1024 N N . ALA A 1 70 ? -5.881 23.564 -7.553 1.00 0.00 70 ALA A N 1
ATOM 1025 C CA . ALA A 1 70 ? -6.934 23.261 -6.595 1.00 0.00 70 ALA A CA 1
ATOM 1026 C C . ALA A 1 70 ? -6.383 22.424 -5.434 1.00 0.00 70 ALA A C 1
ATOM 1027 O O . ALA A 1 70 ? -6.618 22.750 -4.272 1.00 0.00 70 ALA A O 1
ATOM 1034 N N . LEU A 1 71 ? -5.637 21.358 -5.743 1.00 0.00 71 LEU A N 1
ATOM 1035 C CA . LEU A 1 71 ? -5.155 20.378 -4.773 1.00 0.00 71 LEU A CA 1
ATOM 1036 C C . LEU A 1 71 ? -4.231 21.026 -3.745 1.00 0.00 71 LEU A C 1
ATOM 1037 O O . LEU A 1 71 ? -4.372 20.766 -2.550 1.00 0.00 71 LEU A O 1
ATOM 1053 N N . GLN A 1 72 ? -3.295 21.870 -4.191 1.00 0.00 72 GLN A N 1
ATOM 1054 C CA . GLN A 1 72 ? -2.317 22.474 -3.292 1.00 0.00 72 GLN A CA 1
ATOM 1055 C C . GLN A 1 72 ? -2.934 23.542 -2.387 1.00 0.00 72 GLN A C 1
ATOM 1056 O O . GLN A 1 72 ? -2.324 23.895 -1.380 1.00 0.00 72 GLN A O 1
ATOM 1070 N N . ASN A 1 73 ? -4.116 24.078 -2.722 1.00 0.00 73 ASN A N 1
ATOM 1071 C CA . ASN A 1 73 ? -4.686 25.247 -2.048 1.00 0.00 73 ASN A CA 1
ATOM 1072 C C . ASN A 1 73 ? -4.809 25.059 -0.533 1.00 0.00 73 ASN A C 1
ATOM 1073 O O . ASN A 1 73 ? -4.641 26.016 0.220 1.00 0.00 73 ASN A O 1
ATOM 1084 N N . MET A 1 74 ? -5.053 23.825 -0.083 1.00 0.00 74 MET A N 1
ATOM 1085 C CA . MET A 1 74 ? -5.229 23.487 1.324 1.00 0.00 74 MET A CA 1
ATOM 1086 C C . MET A 1 74 ? -3.957 23.699 2.164 1.00 0.00 74 MET A C 1
ATOM 1087 O O . MET A 1 74 ? -4.066 23.761 3.390 1.00 0.00 74 MET A O 1
ATOM 1101 N N . PHE A 1 75 ? -2.767 23.805 1.553 1.00 0.00 75 PHE A N 1
ATOM 1102 C CA . PHE A 1 75 ? -1.497 23.878 2.283 1.00 0.00 75 PHE A CA 1
ATOM 1103 C C . PHE A 1 75 ? -0.489 24.858 1.674 1.00 0.00 75 PHE A C 1
ATOM 1104 O O . PHE A 1 75 ? 0.391 25.326 2.392 1.00 0.00 75 PHE A O 1
ATOM 1121 N N . ASP A 1 76 ? -0.631 25.246 0.403 1.00 0.00 76 ASP A N 1
ATOM 1122 C CA . ASP A 1 76 ? 0.185 26.286 -0.241 1.00 0.00 76 ASP A CA 1
ATOM 1123 C C . ASP A 1 76 ? 0.053 27.647 0.457 1.00 0.00 76 ASP A C 1
ATOM 1124 O O . ASP A 1 76 ? 0.947 28.489 0.372 1.00 0.00 76 ASP A O 1
ATOM 1133 N N . VAL A 1 77 ? -1.046 27.848 1.189 1.00 0.00 77 VAL A N 1
ATOM 1134 C CA . VAL A 1 77 ? -1.304 29.017 2.025 1.00 0.00 77 VAL A CA 1
ATOM 1135 C C . VAL A 1 77 ? -0.331 29.144 3.217 1.00 0.00 77 VAL A C 1
ATOM 1136 O O . VAL A 1 77 ? -0.351 30.171 3.897 1.00 0.00 77 VAL A O 1
ATOM 1149 N N . GLU A 1 78 ? 0.527 28.151 3.482 1.00 0.00 78 GLU A N 1
ATOM 1150 C CA . GLU A 1 78 ? 1.466 28.136 4.602 1.00 0.00 78 GLU A CA 1
ATOM 1151 C C . GLU A 1 78 ? 2.834 27.631 4.115 1.00 0.00 78 GLU A C 1
ATOM 1152 O O . GLU A 1 78 ? 2.893 26.889 3.131 1.00 0.00 78 GLU A O 1
ATOM 1164 N N . PRO A 1 79 ? 3.943 27.956 4.811 1.00 0.00 79 PRO A N 1
ATOM 1165 C CA . PRO A 1 79 ? 5.282 27.481 4.451 1.00 0.00 79 PRO A CA 1
ATOM 1166 C C . PRO A 1 79 ? 5.444 25.960 4.602 1.00 0.00 79 PRO A C 1
ATOM 1167 O O . PRO A 1 79 ? 6.450 25.402 4.160 1.00 0.00 79 PRO A O 1
ATOM 1178 N N . ASP A 1 80 ? 4.449 25.272 5.173 1.00 0.00 80 ASP A N 1
ATOM 1179 C CA . ASP A 1 80 ? 4.356 23.814 5.204 1.00 0.00 80 ASP A CA 1
ATOM 1180 C C . ASP A 1 80 ? 4.500 23.195 3.810 1.00 0.00 80 ASP A C 1
ATOM 1181 O O . ASP A 1 80 ? 5.046 22.101 3.690 1.00 0.00 80 ASP A O 1
ATOM 1190 N N . VAL A 1 81 ? 4.092 23.903 2.747 1.00 0.00 81 VAL A N 1
ATOM 1191 C CA . VAL A 1 81 ? 4.296 23.447 1.372 1.00 0.00 81 VAL A CA 1
ATOM 1192 C C . VAL A 1 81 ? 5.785 23.217 1.071 1.00 0.00 81 VAL A C 1
ATOM 1193 O O . VAL A 1 81 ? 6.126 22.247 0.395 1.00 0.00 81 VAL A O 1
ATOM 1206 N N . GLY A 1 82 ? 6.679 24.054 1.607 1.00 0.00 82 GLY A N 1
ATOM 1207 C CA . GLY A 1 82 ? 8.114 23.921 1.410 1.00 0.00 82 GLY A CA 1
ATOM 1208 C C . GLY A 1 82 ? 8.660 22.783 2.263 1.00 0.00 82 GLY A C 1
ATOM 1209 O O . GLY A 1 82 ? 9.445 21.974 1.770 1.00 0.00 82 GLY A O 1
ATOM 1213 N N . ALA A 1 83 ? 8.202 22.677 3.516 1.00 0.00 83 ALA A N 1
ATOM 1214 C CA . ALA A 1 83 ? 8.601 21.595 4.411 1.00 0.00 83 ALA A CA 1
ATOM 1215 C C . ALA A 1 83 ? 8.241 20.228 3.813 1.00 0.00 83 ALA A C 1
ATOM 1216 O O . ALA A 1 83 ? 9.042 19.297 3.893 1.00 0.00 83 ALA A O 1
ATOM 1223 N N . LEU A 1 84 ? 7.066 20.119 3.184 1.00 0.00 84 LEU A N 1
ATOM 1224 C CA . LEU A 1 84 ? 6.649 18.944 2.430 1.00 0.00 84 LEU A CA 1
ATOM 1225 C C . LEU A 1 84 ? 7.564 18.757 1.219 1.00 0.00 84 LEU A C 1
ATOM 1226 O O . LEU A 1 84 ? 8.196 17.710 1.095 1.00 0.00 84 LEU A O 1
ATOM 1242 N N . LEU A 1 85 ? 7.646 19.756 0.331 1.00 0.00 85 LEU A N 1
ATOM 1243 C CA . LEU A 1 85 ? 8.306 19.636 -0.969 1.00 0.00 85 LEU A CA 1
ATOM 1244 C C . LEU A 1 85 ? 9.769 19.223 -0.831 1.00 0.00 85 LEU A C 1
ATOM 1245 O O . LEU A 1 85 ? 10.217 18.319 -1.538 1.00 0.00 85 LEU A O 1
ATOM 1261 N N . TYR A 1 86 ? 10.503 19.844 0.090 1.00 0.00 86 TYR A N 1
ATOM 1262 C CA . TYR A 1 86 ? 11.931 19.609 0.274 1.00 0.00 86 TYR A CA 1
ATOM 1263 C C . TYR A 1 86 ? 12.202 18.576 1.380 1.00 0.00 86 TYR A C 1
ATOM 1264 O O . TYR A 1 86 ? 13.360 18.355 1.741 1.00 0.00 86 TYR A O 1
ATOM 1282 N N . GLY A 1 87 ? 11.156 17.942 1.920 1.00 0.00 87 GLY A N 1
ATOM 1283 C CA . GLY A 1 87 ? 11.257 16.923 2.953 1.00 0.00 87 GLY A CA 1
ATOM 1284 C C . GLY A 1 87 ? 11.262 15.520 2.355 1.00 0.00 87 GLY A C 1
ATOM 1285 O O . GLY A 1 87 ? 11.205 15.338 1.135 1.00 0.00 87 GLY A O 1
ATOM 1289 N N . GLU A 1 88 ? 11.295 14.521 3.235 1.00 0.00 88 GLU A N 1
ATOM 1290 C CA . GLU A 1 88 ? 11.357 13.099 2.894 1.00 0.00 88 GLU A CA 1
ATOM 1291 C C . GLU A 1 88 ? 10.111 12.360 3.416 1.00 0.00 88 GLU A C 1
ATOM 1292 O O . GLU A 1 88 ? 10.083 11.132 3.488 1.00 0.00 88 GLU A O 1
ATOM 1304 N N . GLU A 1 89 ? 9.064 13.111 3.778 1.00 0.00 89 GLU A N 1
ATOM 1305 C CA . GLU A 1 89 ? 7.780 12.592 4.253 1.00 0.00 89 GLU A CA 1
ATOM 1306 C C . GLU A 1 89 ? 6.916 12.003 3.116 1.00 0.00 89 GLU A C 1
ATOM 1307 O O . GLU A 1 89 ? 5.751 11.658 3.331 1.00 0.00 89 GLU A O 1
ATOM 1319 N N . LYS A 1 90 ? 7.464 11.912 1.900 1.00 0.00 90 LYS A N 1
ATOM 1320 C CA . LYS A 1 90 ? 6.810 11.471 0.676 1.00 0.00 90 LYS A CA 1
ATOM 1321 C C . LYS A 1 90 ? 7.861 10.857 -0.249 1.00 0.00 90 LYS A C 1
ATOM 1322 O O . LYS A 1 90 ? 9.059 10.859 0.110 1.00 0.00 90 LYS A O 1
ATOM 1342 N N . MET A 1 1 ? 4.647 12.285 0.453 1.00 0.00 1 MET A N 2
ATOM 1343 C CA . MET A 1 1 ? 3.430 12.525 -0.361 1.00 0.00 1 MET A CA 2
ATOM 1344 C C . MET A 1 1 ? 2.836 11.198 -0.841 1.00 0.00 1 MET A C 2
ATOM 1345 O O . MET A 1 1 ? 3.574 10.284 -1.220 1.00 0.00 1 MET A O 2
ATOM 1361 N N . CYS A 1 2 ? 1.503 11.077 -0.838 1.00 0.00 2 CYS A N 2
ATOM 1362 C CA . CYS A 1 2 ? 0.820 9.950 -1.471 1.00 0.00 2 CYS A CA 2
ATOM 1363 C C . CYS A 1 2 ? 1.032 10.025 -2.988 1.00 0.00 2 CYS A C 2
ATOM 1364 O O . CYS A 1 2 ? 1.116 11.120 -3.551 1.00 0.00 2 CYS A O 2
ATOM 1372 N N . ILE A 1 3 ? 1.036 8.875 -3.667 1.00 0.00 3 ILE A N 2
ATOM 1373 C CA . ILE A 1 3 ? 1.088 8.784 -5.128 1.00 0.00 3 ILE A CA 2
ATOM 1374 C C . ILE A 1 3 ? -0.333 8.989 -5.692 1.00 0.00 3 ILE A C 2
ATOM 1375 O O . ILE A 1 3 ? -0.926 8.119 -6.333 1.00 0.00 3 ILE A O 2
ATOM 1391 N N . GLY A 1 4 ? -0.898 10.155 -5.376 1.00 0.00 4 GLY A N 2
ATOM 1392 C CA . GLY A 1 4 ? -2.252 10.590 -5.688 1.00 0.00 4 GLY A CA 2
ATOM 1393 C C . GLY A 1 4 ? -2.176 12.027 -6.194 1.00 0.00 4 GLY A C 2
ATOM 1394 O O . GLY A 1 4 ? -2.782 12.927 -5.613 1.00 0.00 4 GLY A O 2
ATOM 1398 N N . VAL A 1 5 ? -1.348 12.243 -7.215 1.00 0.00 5 VAL A N 2
ATOM 1399 C CA . VAL A 1 5 ? -0.934 13.541 -7.736 1.00 0.00 5 VAL A CA 2
ATOM 1400 C C . VAL A 1 5 ? -0.764 13.415 -9.257 1.00 0.00 5 VAL A C 2
ATOM 1401 O O . VAL A 1 5 ? -0.589 12.298 -9.755 1.00 0.00 5 VAL A O 2
ATOM 1414 N N . PRO A 1 6 ? -0.823 14.514 -10.024 1.00 0.00 6 PRO A N 2
ATOM 1415 C CA . PRO A 1 6 ? -0.450 14.491 -11.430 1.00 0.00 6 PRO A CA 2
ATOM 1416 C C . PRO A 1 6 ? 1.078 14.524 -11.586 1.00 0.00 6 PRO A C 2
ATOM 1417 O O . PRO A 1 6 ? 1.802 14.940 -10.676 1.00 0.00 6 PRO A O 2
ATOM 1428 N N . GLY A 1 7 ? 1.570 14.150 -12.766 1.00 0.00 7 GLY A N 2
ATOM 1429 C CA . GLY A 1 7 ? 2.964 14.321 -13.153 1.00 0.00 7 GLY A CA 2
ATOM 1430 C C . GLY A 1 7 ? 3.116 14.133 -14.659 1.00 0.00 7 GLY A C 2
ATOM 1431 O O . GLY A 1 7 ? 2.201 13.625 -15.316 1.00 0.00 7 GLY A O 2
ATOM 1435 N N . GLN A 1 8 ? 4.249 14.566 -15.212 1.00 0.00 8 GLN A N 2
ATOM 1436 C CA . GLN A 1 8 ? 4.525 14.463 -16.640 1.00 0.00 8 GLN A CA 2
ATOM 1437 C C . GLN A 1 8 ? 5.201 13.119 -16.883 1.00 0.00 8 GLN A C 2
ATOM 1438 O O . GLN A 1 8 ? 6.186 12.815 -16.215 1.00 0.00 8 GLN A O 2
ATOM 1452 N N . ILE A 1 9 ? 4.693 12.307 -17.809 1.00 0.00 9 ILE A N 2
ATOM 1453 C CA . ILE A 1 9 ? 5.280 11.013 -18.150 1.00 0.00 9 ILE A CA 2
ATOM 1454 C C . ILE A 1 9 ? 6.667 11.309 -18.725 1.00 0.00 9 ILE A C 2
ATOM 1455 O O . ILE A 1 9 ? 6.765 11.912 -19.797 1.00 0.00 9 ILE A O 2
ATOM 1471 N N . ARG A 1 10 ? 7.731 10.923 -18.013 1.00 0.00 10 ARG A N 2
ATOM 1472 C CA . ARG A 1 10 ? 9.095 11.334 -18.345 1.00 0.00 10 ARG A CA 2
ATOM 1473 C C . ARG A 1 10 ? 9.905 10.158 -18.880 1.00 0.00 10 ARG A C 2
ATOM 1474 O O . ARG A 1 10 ? 10.754 10.383 -19.742 1.00 0.00 10 ARG A O 2
ATOM 1495 N N . THR A 1 11 ? 9.625 8.932 -18.446 1.00 0.00 11 THR A N 2
ATOM 1496 C CA . THR A 1 11 ? 10.169 7.713 -19.033 1.00 0.00 11 THR A CA 2
ATOM 1497 C C . THR A 1 11 ? 9.091 6.626 -18.954 1.00 0.00 11 THR A C 2
ATOM 1498 O O . THR A 1 11 ? 8.173 6.711 -18.130 1.00 0.00 11 THR A O 2
ATOM 1509 N N . ILE A 1 12 ? 9.20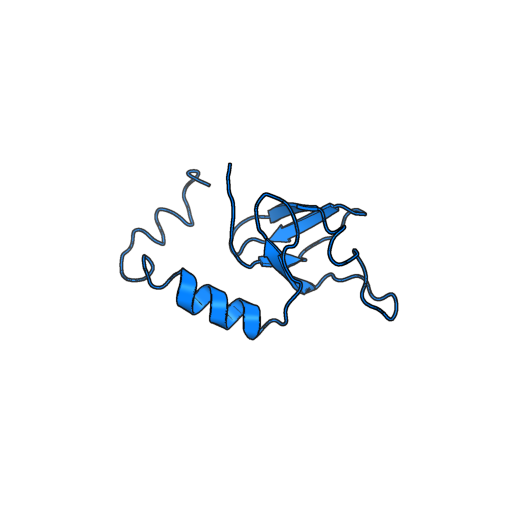0 5.605 -19.807 1.00 0.00 12 ILE A N 2
ATOM 1510 C CA . ILE A 1 12 ? 8.323 4.438 -19.858 1.00 0.00 12 ILE A CA 2
ATOM 1511 C C . ILE A 1 12 ? 9.262 3.229 -19.930 1.00 0.00 12 ILE A C 2
ATOM 1512 O O . ILE A 1 12 ? 10.297 3.288 -20.600 1.00 0.00 12 ILE A O 2
ATOM 1528 N N . ASP A 1 13 ? 8.904 2.139 -19.249 1.00 0.00 13 ASP A N 2
ATOM 1529 C CA . ASP A 1 13 ? 9.684 0.898 -19.200 1.00 0.00 13 ASP A CA 2
ATOM 1530 C C . ASP A 1 13 ? 8.919 -0.271 -19.835 1.00 0.00 13 ASP A C 2
ATOM 1531 O O . ASP A 1 13 ? 9.529 -1.241 -20.287 1.00 0.00 13 ASP A O 2
ATOM 1540 N N . GLY A 1 14 ? 7.592 -0.165 -19.919 1.00 0.00 14 GLY A N 2
ATOM 1541 C CA . GLY A 1 14 ? 6.706 -1.163 -20.495 1.00 0.00 14 GLY A CA 2
ATOM 1542 C C . GLY A 1 14 ? 5.288 -0.751 -20.138 1.00 0.00 14 GLY A C 2
ATOM 1543 O O . GLY A 1 14 ? 4.914 0.403 -20.349 1.00 0.00 14 GLY A O 2
ATOM 1547 N N . ASN A 1 15 ? 4.521 -1.657 -19.527 1.00 0.00 15 ASN A N 2
ATOM 1548 C CA . ASN A 1 15 ? 3.220 -1.333 -18.929 1.00 0.00 15 ASN A CA 2
ATOM 1549 C C . ASN A 1 15 ? 3.348 -0.309 -17.784 1.00 0.00 15 ASN A C 2
ATOM 1550 O O . ASN A 1 15 ? 2.354 0.284 -17.364 1.00 0.00 15 ASN A O 2
ATOM 1561 N N . GLN A 1 16 ? 4.558 -0.087 -17.261 1.00 0.00 16 GLN A N 2
ATOM 1562 C CA . GLN A 1 16 ? 4.818 0.848 -16.175 1.00 0.00 16 GLN A CA 2
ATOM 1563 C C . GLN A 1 16 ? 5.752 1.951 -16.673 1.00 0.00 16 GLN A C 2
ATOM 1564 O O . GLN A 1 16 ? 6.488 1.778 -17.653 1.00 0.00 16 GLN A O 2
ATOM 1578 N N . ALA A 1 17 ? 5.691 3.096 -16.002 1.00 0.00 17 ALA A N 2
ATOM 1579 C CA . ALA A 1 17 ? 6.315 4.348 -16.395 1.00 0.00 17 ALA A CA 2
ATOM 1580 C C . ALA A 1 17 ? 6.682 5.145 -15.147 1.00 0.00 17 ALA A C 2
ATOM 1581 O O . ALA A 1 17 ? 6.311 4.766 -14.035 1.00 0.00 17 ALA A O 2
ATOM 1588 N N . LYS A 1 18 ? 7.389 6.262 -15.318 1.00 0.00 18 LYS A N 2
ATOM 1589 C CA . LYS A 1 18 ? 7.829 7.106 -14.212 1.00 0.00 18 LYS A CA 2
ATOM 1590 C C . LYS A 1 18 ? 7.500 8.548 -14.558 1.00 0.00 18 LYS A C 2
ATOM 1591 O O . LYS A 1 18 ? 8.094 9.135 -15.469 1.00 0.00 18 LYS A O 2
ATOM 1610 N N . VAL A 1 19 ? 6.516 9.099 -13.857 1.00 0.00 19 VAL A N 2
ATOM 1611 C CA . VAL A 1 19 ? 6.071 10.466 -14.015 1.00 0.00 19 VAL A CA 2
ATOM 1612 C C . VAL A 1 19 ? 6.966 11.368 -13.177 1.00 0.00 19 VAL A C 2
ATOM 1613 O O . VAL A 1 19 ? 7.264 11.043 -12.031 1.00 0.00 19 VAL A O 2
ATOM 1626 N N . ASP A 1 20 ? 7.406 12.493 -13.729 1.00 0.00 20 ASP A N 2
ATOM 1627 C CA . ASP A 1 20 ? 8.074 13.529 -12.961 1.00 0.00 20 ASP A CA 2
ATOM 1628 C C . ASP A 1 20 ? 6.995 14.358 -12.270 1.00 0.00 20 ASP A C 2
ATOM 1629 O O . ASP A 1 20 ? 6.189 15.019 -12.930 1.00 0.00 20 ASP A O 2
ATOM 1638 N N . VAL A 1 21 ? 6.975 14.316 -10.942 1.00 0.00 21 VAL A N 2
ATOM 1639 C CA . VAL A 1 21 ? 6.089 15.089 -10.088 1.00 0.00 21 VAL A CA 2
ATOM 1640 C C . VAL A 1 21 ? 6.783 16.438 -9.814 1.00 0.00 21 VAL A C 2
ATOM 1641 O O . VAL A 1 21 ? 7.106 16.781 -8.677 1.00 0.00 21 VAL A O 2
ATOM 1654 N N . CYS A 1 22 ? 7.045 17.190 -10.891 1.00 0.00 22 CYS A N 2
ATOM 1655 C CA . CYS A 1 22 ? 7.632 18.531 -10.880 1.00 0.00 22 CYS A CA 2
ATOM 1656 C C . CYS A 1 22 ? 8.919 18.656 -10.037 1.00 0.00 22 CYS A C 2
ATOM 1657 O O . CYS A 1 22 ? 9.130 19.687 -9.388 1.00 0.00 22 CYS A O 2
ATOM 1665 N N . GLY A 1 23 ? 9.779 17.634 -10.017 1.00 0.00 23 GLY A N 2
ATOM 1666 C CA . GLY A 1 23 ? 11.072 17.700 -9.345 1.00 0.00 23 GLY A CA 2
ATOM 1667 C C . GLY A 1 23 ? 11.702 16.326 -9.129 1.00 0.00 23 GLY A C 2
ATOM 1668 O O . GLY A 1 23 ? 12.929 16.207 -9.167 1.00 0.00 23 GLY A O 2
ATOM 1672 N N . ILE A 1 24 ? 10.882 15.291 -8.930 1.00 0.00 24 ILE A N 2
ATOM 1673 C CA . ILE A 1 24 ? 11.300 13.912 -8.710 1.00 0.00 24 ILE A CA 2
ATOM 1674 C C . ILE A 1 24 ? 10.380 12.993 -9.486 1.00 0.00 24 ILE A C 2
ATOM 1675 O O . ILE A 1 24 ? 9.166 13.194 -9.545 1.00 0.00 24 ILE A O 2
ATOM 1691 N N . GLN A 1 25 ? 10.989 11.966 -10.065 1.00 0.00 25 GLN A N 2
ATOM 1692 C CA . GLN A 1 25 ? 10.251 10.917 -10.745 1.00 0.00 25 GLN A CA 2
ATOM 1693 C C . GLN A 1 25 ? 9.654 9.974 -9.707 1.00 0.00 25 GLN A C 2
ATOM 1694 O O . GLN A 1 25 ? 10.301 9.655 -8.706 1.00 0.00 25 GLN A O 2
ATOM 1708 N N . ARG A 1 26 ? 8.434 9.505 -9.973 1.00 0.00 26 ARG A N 2
ATOM 1709 C CA . ARG A 1 26 ? 7.741 8.480 -9.194 1.00 0.00 26 ARG A CA 2
ATOM 1710 C C . ARG A 1 26 ? 7.062 7.509 -10.156 1.00 0.00 26 ARG A C 2
ATOM 1711 O O . ARG A 1 26 ? 6.626 7.903 -11.237 1.00 0.00 26 ARG A O 2
ATOM 1732 N N . ASP A 1 27 ? 7.031 6.231 -9.790 1.00 0.00 27 ASP A N 2
ATOM 1733 C CA . ASP A 1 27 ? 6.571 5.149 -10.661 1.00 0.00 27 ASP A CA 2
ATOM 1734 C C . ASP A 1 27 ? 5.041 5.115 -10.736 1.00 0.00 27 ASP A C 2
ATOM 1735 O O . ASP A 1 27 ? 4.363 5.465 -9.766 1.00 0.00 27 ASP A O 2
ATOM 1744 N N . VAL A 1 28 ? 4.491 4.674 -11.868 1.00 0.00 28 VAL A N 2
ATOM 1745 C CA . VAL A 1 28 ? 3.063 4.519 -12.096 1.00 0.00 28 VAL A CA 2
ATOM 1746 C C . VAL A 1 28 ? 2.839 3.335 -13.047 1.00 0.00 28 VAL A C 2
ATOM 1747 O O . VAL A 1 28 ? 3.610 3.115 -13.985 1.00 0.00 28 VAL A O 2
ATOM 1760 N N . ASP A 1 29 ? 1.767 2.579 -12.816 1.00 0.00 29 ASP A N 2
ATOM 1761 C CA . ASP A 1 29 ? 1.289 1.531 -13.710 1.00 0.00 29 ASP A CA 2
ATOM 1762 C C . ASP A 1 29 ? 0.245 2.129 -14.656 1.00 0.00 29 ASP A C 2
ATOM 1763 O O . ASP A 1 29 ? -0.643 2.867 -14.214 1.00 0.00 29 ASP A O 2
ATOM 1772 N N . LEU A 1 30 ? 0.355 1.844 -15.957 1.00 0.00 30 LEU A N 2
ATOM 1773 C CA . LEU A 1 30 ? -0.446 2.480 -16.999 1.00 0.00 30 LEU A CA 2
ATOM 1774 C C . LEU A 1 30 ? -1.534 1.546 -17.539 1.00 0.00 30 LEU A C 2
ATOM 1775 O O . LEU A 1 30 ? -2.118 1.867 -18.573 1.00 0.00 30 LEU A O 2
ATOM 1791 N N . THR A 1 31 ? -1.858 0.429 -16.874 1.00 0.00 31 THR A N 2
ATOM 1792 C CA . THR A 1 31 ? -2.900 -0.515 -17.311 1.00 0.00 31 THR A CA 2
ATOM 1793 C C . THR A 1 31 ? -4.202 0.180 -17.741 1.00 0.00 31 THR A C 2
ATOM 1794 O O . THR A 1 31 ? -4.844 -0.242 -18.707 1.00 0.00 31 THR A O 2
ATOM 1805 N N . LEU A 1 32 ? -4.590 1.248 -17.036 1.00 0.00 32 LEU A N 2
ATOM 1806 C CA . LEU A 1 32 ? -5.877 1.915 -17.213 1.00 0.00 32 LEU A CA 2
ATOM 1807 C C . LEU A 1 32 ? -5.861 2.964 -18.337 1.00 0.00 32 LEU A C 2
ATOM 1808 O O . LEU A 1 32 ? -6.917 3.527 -18.633 1.00 0.00 32 LEU A O 2
ATOM 1824 N N . VAL A 1 33 ? -4.713 3.230 -18.977 1.00 0.00 33 VAL A N 2
ATOM 1825 C CA . VAL A 1 33 ? -4.581 4.246 -20.034 1.00 0.00 33 VAL A CA 2
ATOM 1826 C C . VAL A 1 33 ? -3.774 3.750 -21.249 1.00 0.00 33 VAL A C 2
ATOM 1827 O O . VAL A 1 33 ? -3.889 4.333 -22.330 1.00 0.00 33 VAL A O 2
ATOM 1840 N N . GLY A 1 34 ? -2.988 2.680 -21.103 1.00 0.00 34 GLY A N 2
ATOM 1841 C CA . GLY A 1 34 ? -2.049 2.190 -22.101 1.00 0.00 34 GLY A CA 2
ATOM 1842 C C . GLY A 1 34 ? -0.799 3.072 -22.149 1.00 0.00 34 GLY A C 2
ATOM 1843 O O . GLY A 1 34 ? -0.883 4.293 -22.005 1.00 0.00 34 GLY A O 2
ATOM 1847 N N . SER A 1 35 ? 0.366 2.464 -22.368 1.00 0.00 35 SER A N 2
ATOM 1848 C CA . SER A 1 35 ? 1.644 3.176 -22.443 1.00 0.00 35 SER A CA 2
ATOM 1849 C C . SER A 1 35 ? 1.829 3.938 -23.763 1.00 0.00 35 SER A C 2
ATOM 1850 O O . SER A 1 35 ? 2.757 4.742 -23.888 1.00 0.00 35 SER A O 2
ATOM 1858 N N . CYS A 1 36 ? 0.939 3.732 -24.734 1.00 0.00 36 CYS A N 2
ATOM 1859 C CA . CYS A 1 36 ? 0.909 4.458 -25.991 1.00 0.00 36 CYS A CA 2
ATOM 1860 C C . CYS A 1 36 ? -0.477 5.070 -26.179 1.00 0.00 36 CYS A C 2
ATOM 1861 O O . CYS A 1 36 ? -1.474 4.563 -25.655 1.00 0.00 36 CYS A O 2
ATOM 1869 N N . ASP A 1 37 ? -0.519 6.177 -26.912 1.00 0.00 37 ASP A N 2
ATOM 1870 C CA . ASP A 1 37 ? -1.740 6.894 -27.244 1.00 0.00 37 ASP A CA 2
ATOM 1871 C C . ASP A 1 37 ? -2.487 6.179 -28.373 1.00 0.00 37 ASP A C 2
ATOM 1872 O O . ASP A 1 37 ? -1.960 5.238 -28.969 1.00 0.00 37 ASP A O 2
ATOM 1881 N N . GLU A 1 38 ? -3.706 6.616 -28.691 1.00 0.00 38 GLU A N 2
ATOM 1882 C CA . GLU A 1 38 ? -4.574 5.979 -29.689 1.00 0.00 38 GLU A CA 2
ATOM 1883 C C . GLU A 1 38 ? -3.907 5.898 -31.073 1.00 0.00 38 GLU A C 2
ATOM 1884 O O . GLU A 1 38 ? -4.087 4.929 -31.811 1.00 0.00 38 GLU A O 2
ATOM 1896 N N . ASN A 1 39 ? -3.114 6.919 -31.405 1.00 0.00 39 ASN A N 2
ATOM 1897 C CA . ASN A 1 39 ? -2.324 7.041 -32.637 1.00 0.00 39 ASN A CA 2
ATOM 1898 C C . ASN A 1 39 ? -1.004 6.250 -32.589 1.00 0.00 39 ASN A C 2
ATOM 1899 O O . ASN A 1 39 ? -0.287 6.213 -33.589 1.00 0.00 39 ASN A O 2
ATOM 1910 N N . GLY A 1 40 ? -0.670 5.617 -31.461 1.00 0.00 40 GLY A N 2
ATOM 1911 C CA . GLY A 1 40 ? 0.459 4.704 -31.328 1.00 0.00 40 GLY A CA 2
ATOM 1912 C C . GLY A 1 40 ? 1.733 5.358 -30.790 1.00 0.00 40 GLY A C 2
ATOM 1913 O O . GLY A 1 40 ? 2.709 4.642 -30.555 1.00 0.00 40 GLY A O 2
ATOM 1917 N N . GLN A 1 41 ? 1.762 6.680 -30.581 1.00 0.00 41 GLN A N 2
ATOM 1918 C CA . GLN A 1 41 ? 2.922 7.350 -29.989 1.00 0.00 41 GLN A CA 2
ATOM 1919 C C . GLN A 1 41 ? 3.082 6.885 -28.533 1.00 0.00 41 GLN A C 2
ATOM 1920 O O . GLN A 1 41 ? 2.064 6.732 -27.855 1.00 0.00 41 GLN A O 2
ATOM 1934 N N . PRO A 1 42 ? 4.303 6.703 -28.003 1.00 0.00 42 PRO A N 2
ATOM 1935 C CA . PRO A 1 42 ? 4.497 6.473 -26.574 1.00 0.00 42 PRO A CA 2
ATOM 1936 C C . PRO A 1 42 ? 4.052 7.725 -25.805 1.00 0.00 42 PRO A C 2
ATOM 1937 O O . PRO A 1 42 ? 4.264 8.848 -26.267 1.00 0.00 42 PRO A O 2
ATOM 1948 N N . ARG A 1 43 ? 3.438 7.556 -24.627 1.00 0.00 43 ARG A N 2
ATOM 1949 C CA . ARG A 1 43 ? 2.807 8.676 -23.919 1.00 0.00 43 ARG A CA 2
ATOM 1950 C C . ARG A 1 43 ? 3.795 9.667 -23.280 1.00 0.00 43 ARG A C 2
ATOM 1951 O O . ARG A 1 43 ? 3.325 10.617 -22.652 1.00 0.00 43 ARG A O 2
ATOM 1972 N N . VAL A 1 44 ? 5.114 9.504 -23.411 1.00 0.00 44 VAL A N 2
ATOM 1973 C CA . VAL A 1 44 ? 6.092 10.454 -22.882 1.00 0.00 44 VAL A CA 2
ATOM 1974 C C . VAL A 1 44 ? 5.755 11.893 -23.310 1.00 0.00 44 VAL A C 2
ATOM 1975 O O . VAL A 1 44 ? 5.364 12.139 -24.454 1.00 0.00 44 VAL A O 2
ATOM 1988 N N . GLY A 1 45 ? 5.889 12.839 -22.378 1.00 0.00 45 GLY A N 2
ATOM 1989 C CA . GLY A 1 45 ? 5.653 14.261 -22.597 1.00 0.00 45 GLY A CA 2
ATOM 1990 C C . GLY A 1 45 ? 4.238 14.696 -22.212 1.00 0.00 45 GLY A C 2
ATOM 1991 O O . GLY A 1 45 ? 4.049 15.857 -21.844 1.00 0.00 45 GLY A O 2
ATOM 1995 N N . GLN A 1 46 ? 3.252 13.794 -22.250 1.00 0.00 46 GLN A N 2
ATOM 1996 C CA . GLN A 1 46 ? 1.905 14.077 -21.762 1.00 0.00 46 GLN A CA 2
ATOM 1997 C C . GLN A 1 46 ? 1.927 14.037 -20.231 1.00 0.00 46 GLN A C 2
ATOM 1998 O O . GLN A 1 46 ? 2.870 13.518 -19.624 1.00 0.00 46 GLN A O 2
ATOM 2012 N N . TRP A 1 47 ? 0.873 14.551 -19.602 1.00 0.00 47 TRP A N 2
ATOM 2013 C CA . TRP A 1 47 ? 0.693 14.465 -18.163 1.00 0.00 47 TRP A CA 2
ATOM 2014 C C . TRP A 1 47 ? -0.376 13.418 -17.879 1.00 0.00 47 TRP A C 2
ATOM 2015 O O . TRP A 1 47 ? -1.225 13.117 -18.722 1.00 0.00 47 TRP A O 2
ATOM 2036 N N . VAL A 1 48 ? -0.347 12.856 -16.678 1.00 0.00 48 VAL A N 2
ATOM 2037 C CA . VAL A 1 48 ? -1.312 11.865 -16.244 1.00 0.00 48 VAL A CA 2
ATOM 2038 C C . VAL A 1 48 ? -1.550 12.121 -14.762 1.00 0.00 48 VAL A C 2
ATOM 2039 O O . VAL A 1 48 ? -0.618 12.398 -14.002 1.00 0.00 48 VAL A O 2
ATOM 2052 N N . LEU A 1 49 ? -2.820 12.099 -14.376 1.00 0.00 49 LEU A N 2
ATOM 2053 C CA . LEU A 1 49 ? -3.246 12.108 -12.994 1.00 0.00 49 LEU A CA 2
ATOM 2054 C C . LEU A 1 49 ? -3.061 10.687 -12.479 1.00 0.00 49 LEU A C 2
ATOM 2055 O O . LEU A 1 49 ? -3.485 9.750 -13.155 1.00 0.00 49 LEU A O 2
ATOM 2071 N N . VAL A 1 50 ? -2.474 10.509 -11.301 1.00 0.00 50 VAL A N 2
ATOM 2072 C CA . VAL A 1 50 ? -2.208 9.196 -10.723 1.00 0.00 50 VAL A CA 2
ATOM 2073 C C . VAL A 1 50 ? -3.025 9.077 -9.435 1.00 0.00 50 VAL A C 2
ATOM 2074 O O . VAL A 1 50 ? -3.297 10.080 -8.772 1.00 0.00 50 VAL A O 2
ATOM 2087 N N . HIS A 1 51 ? -3.406 7.849 -9.083 1.00 0.00 51 HIS A N 2
ATOM 2088 C CA . HIS A 1 51 ? -4.027 7.490 -7.816 1.00 0.00 51 HIS A CA 2
ATOM 2089 C C . HIS A 1 51 ? -3.496 6.116 -7.413 1.00 0.00 51 HIS A C 2
ATOM 2090 O O . HIS A 1 51 ? -3.435 5.218 -8.252 1.00 0.00 51 HIS A O 2
ATOM 2104 N N . VAL A 1 52 ? -3.086 5.953 -6.152 1.00 0.00 52 VAL A N 2
ATOM 2105 C CA . VAL A 1 52 ? -2.544 4.718 -5.568 1.00 0.00 52 VAL A CA 2
ATOM 2106 C C . VAL A 1 52 ? -1.542 3.962 -6.473 1.00 0.00 52 VAL A C 2
ATOM 2107 O O . VAL A 1 52 ? -1.466 2.733 -6.450 1.00 0.00 52 VAL A O 2
ATOM 2120 N N . GLY A 1 53 ? -0.754 4.694 -7.272 1.00 0.00 53 GLY A N 2
ATOM 2121 C CA . GLY A 1 53 ? 0.285 4.127 -8.130 1.00 0.00 53 GLY A CA 2
ATOM 2122 C C . GLY A 1 53 ? -0.223 3.645 -9.493 1.00 0.00 53 GLY A C 2
ATOM 2123 O O . GLY A 1 53 ? 0.554 3.059 -10.245 1.00 0.00 53 GLY A O 2
ATOM 2127 N N . PHE A 1 54 ? -1.482 3.909 -9.847 1.00 0.00 54 PHE A N 2
ATOM 2128 C CA . PHE A 1 54 ? -2.070 3.587 -11.144 1.00 0.00 54 PHE A CA 2
ATOM 2129 C C . PHE A 1 54 ? -2.539 4.885 -11.789 1.00 0.00 54 PHE A C 2
ATOM 2130 O O . PHE A 1 54 ? -3.033 5.782 -11.097 1.00 0.00 54 PHE A O 2
ATOM 2147 N N . ALA A 1 55 ? -2.408 4.988 -13.111 1.00 0.00 55 ALA A N 2
ATOM 2148 C CA . ALA A 1 55 ? -2.929 6.121 -13.862 1.00 0.00 55 ALA A CA 2
ATOM 2149 C C . ALA A 1 55 ? -4.445 6.203 -13.664 1.00 0.00 55 ALA A C 2
ATOM 2150 O O . ALA A 1 55 ? -5.148 5.206 -13.826 1.00 0.00 55 ALA A O 2
ATOM 2157 N N . MET A 1 56 ? -4.945 7.389 -13.322 1.00 0.00 56 MET A N 2
ATOM 2158 C CA . MET A 1 56 ? -6.367 7.666 -13.194 1.00 0.00 56 MET A CA 2
ATOM 2159 C C . MET A 1 56 ? -6.889 8.131 -14.554 1.00 0.00 56 MET A C 2
ATOM 2160 O O . MET A 1 56 ? -7.757 7.467 -15.126 1.00 0.00 56 MET A O 2
ATOM 2174 N N . SER A 1 57 ? -6.311 9.209 -15.099 1.00 0.00 57 SER A N 2
ATOM 2175 C CA . SER A 1 57 ? -6.688 9.781 -16.387 1.00 0.00 57 SER A CA 2
ATOM 2176 C C . SER A 1 57 ? -5.474 10.479 -16.998 1.00 0.00 57 SER A C 2
ATOM 2177 O O . SER A 1 57 ? -4.675 11.064 -16.264 1.00 0.00 57 SER A O 2
ATOM 2185 N N . VAL A 1 58 ? -5.325 10.438 -18.323 1.00 0.00 58 VAL A N 2
ATOM 2186 C CA . VAL A 1 58 ? -4.339 11.265 -19.023 1.00 0.00 58 VAL A CA 2
ATOM 2187 C C . VAL A 1 58 ? -4.915 12.690 -19.005 1.00 0.00 58 VAL A C 2
ATOM 2188 O O . VAL A 1 58 ? -6.129 12.857 -19.164 1.00 0.00 58 VAL A O 2
ATOM 2201 N N . ILE A 1 59 ? -4.079 13.711 -18.798 1.00 0.00 59 ILE A N 2
ATOM 2202 C CA . ILE A 1 59 ? -4.519 15.095 -18.631 1.00 0.00 59 ILE A CA 2
ATOM 2203 C C . ILE A 1 59 ? -3.590 16.035 -19.414 1.00 0.00 59 ILE A C 2
ATOM 2204 O O . ILE A 1 59 ? -2.464 15.670 -19.764 1.00 0.00 59 ILE A O 2
ATOM 2220 N N . ASN A 1 60 ? -4.065 17.247 -19.701 1.00 0.00 60 ASN A N 2
ATOM 2221 C CA . ASN A 1 60 ? -3.266 18.307 -20.313 1.00 0.00 60 ASN A CA 2
ATOM 2222 C C . ASN A 1 60 ? -2.348 18.933 -19.262 1.00 0.00 60 ASN A C 2
ATOM 2223 O O . ASN A 1 60 ? -2.581 18.804 -18.059 1.00 0.00 60 ASN A O 2
ATOM 2234 N N . GLU A 1 61 ? -1.351 19.694 -19.712 1.00 0.00 61 GLU A N 2
ATOM 2235 C CA . GLU A 1 61 ? -0.415 20.398 -18.836 1.00 0.00 61 GLU A CA 2
ATOM 2236 C C . GLU A 1 61 ? -1.172 21.378 -17.929 1.00 0.00 61 GLU A C 2
ATOM 2237 O O . GLU A 1 61 ? -0.917 21.454 -16.726 1.00 0.00 61 GLU A O 2
ATOM 2249 N N . ALA A 1 62 ? -2.142 22.104 -18.498 1.00 0.00 62 ALA A N 2
ATOM 2250 C CA . ALA A 1 62 ? -2.942 23.077 -17.764 1.00 0.00 62 ALA A CA 2
ATOM 2251 C C . ALA A 1 62 ? -3.802 22.388 -16.702 1.00 0.00 62 ALA A C 2
ATOM 2252 O O . ALA A 1 62 ? -3.980 22.928 -15.611 1.00 0.00 62 ALA A O 2
ATOM 2259 N N . GLU A 1 63 ? -4.314 21.190 -17.000 1.00 0.00 63 GLU A N 2
ATOM 2260 C CA . GLU A 1 63 ? -5.097 20.413 -16.048 1.00 0.00 63 GLU A CA 2
ATOM 2261 C C . GLU A 1 63 ? -4.210 19.944 -14.898 1.00 0.00 63 GLU A C 2
ATOM 2262 O O . GLU A 1 63 ? -4.673 19.912 -13.760 1.00 0.00 63 GLU A O 2
ATOM 2274 N N . ALA A 1 64 ? -2.935 19.619 -15.153 1.00 0.00 64 ALA A N 2
ATOM 2275 C CA . ALA A 1 64 ? -2.011 19.257 -14.087 1.00 0.00 64 ALA A CA 2
ATOM 2276 C C . ALA A 1 64 ? -1.811 20.436 -13.136 1.00 0.00 64 ALA A C 2
ATOM 2277 O O . ALA A 1 64 ? -1.925 20.264 -11.921 1.00 0.00 64 ALA A O 2
ATOM 2284 N N . ARG A 1 65 ? -1.565 21.641 -13.666 1.00 0.00 65 ARG A N 2
ATOM 2285 C CA . ARG A 1 65 ? -1.404 22.833 -12.831 1.00 0.00 65 ARG A CA 2
ATOM 2286 C C . ARG A 1 65 ? -2.687 23.129 -12.059 1.00 0.00 65 ARG A C 2
ATOM 2287 O O . ARG A 1 65 ? -2.620 23.400 -10.862 1.00 0.00 65 ARG A O 2
ATOM 2308 N N . ASP A 1 66 ? -3.848 23.035 -12.709 1.00 0.00 66 ASP A N 2
ATOM 2309 C CA . ASP A 1 66 ? -5.137 23.261 -12.055 1.00 0.00 66 ASP A CA 2
ATOM 2310 C C . ASP A 1 66 ? -5.371 22.249 -10.932 1.00 0.00 66 ASP A C 2
ATOM 2311 O O . ASP A 1 66 ? -5.828 22.623 -9.854 1.00 0.00 66 ASP A O 2
ATOM 2320 N N . THR A 1 67 ? -5.015 20.982 -11.152 1.00 0.00 67 THR A N 2
ATOM 2321 C CA . THR A 1 67 ? -5.158 19.937 -10.149 1.00 0.00 67 THR A CA 2
ATOM 2322 C C . THR A 1 67 ? -4.206 20.194 -8.976 1.00 0.00 67 THR A C 2
ATOM 2323 O O . THR A 1 67 ? -4.624 20.062 -7.829 1.00 0.00 67 THR A O 2
ATOM 2334 N N . LEU A 1 68 ? -2.953 20.593 -9.227 1.00 0.00 68 LEU A N 2
ATOM 2335 C CA . LEU A 1 68 ? -1.995 20.890 -8.161 1.00 0.00 68 LEU A CA 2
ATOM 2336 C C . LEU A 1 68 ? -2.467 22.082 -7.332 1.00 0.00 68 LEU A C 2
ATOM 2337 O O . LEU A 1 68 ? -2.317 22.071 -6.108 1.00 0.00 68 LEU A O 2
ATOM 2353 N N . ASP A 1 69 ? -3.044 23.103 -7.972 1.00 0.00 69 ASP A N 2
ATOM 2354 C CA . ASP A 1 69 ? -3.622 24.251 -7.278 1.00 0.00 69 ASP A CA 2
ATOM 2355 C C . ASP A 1 69 ? -4.819 23.821 -6.434 1.00 0.00 69 ASP A C 2
ATOM 2356 O O . ASP A 1 69 ? -4.879 24.160 -5.256 1.00 0.00 69 ASP A O 2
ATOM 2365 N N . ALA A 1 70 ? -5.737 23.024 -6.987 1.00 0.00 70 ALA A N 2
ATOM 2366 C CA . ALA A 1 70 ? -6.904 22.551 -6.252 1.00 0.00 70 ALA A CA 2
ATOM 2367 C C . ALA A 1 70 ? -6.493 21.683 -5.057 1.00 0.00 70 ALA A C 2
ATOM 2368 O O . ALA A 1 70 ? -7.048 21.833 -3.968 1.00 0.00 70 ALA A O 2
ATOM 2375 N N . LEU A 1 71 ? -5.513 20.795 -5.248 1.00 0.00 71 LEU A N 2
ATOM 2376 C CA . LEU A 1 71 ? -5.093 19.820 -4.248 1.00 0.00 71 LEU A CA 2
ATOM 2377 C C . LEU A 1 71 ? -4.489 20.499 -3.019 1.00 0.00 71 LEU A C 2
ATOM 2378 O O . LEU A 1 71 ? -4.707 20.023 -1.908 1.00 0.00 71 LEU A O 2
ATOM 2394 N N . GLN A 1 72 ? -3.761 21.609 -3.183 1.00 0.00 72 GLN A N 2
ATOM 2395 C CA . GLN A 1 72 ? -3.294 22.380 -2.031 1.00 0.00 72 GLN A CA 2
ATOM 2396 C C . GLN A 1 72 ? -4.408 23.301 -1.514 1.00 0.00 72 GLN A C 2
ATOM 2397 O O . GLN A 1 72 ? -4.600 23.407 -0.302 1.00 0.00 72 GLN A O 2
ATOM 2411 N N . ASN A 1 73 ? -5.189 23.921 -2.408 1.00 0.00 73 ASN A N 2
ATOM 2412 C CA . ASN A 1 73 ? -6.241 24.867 -2.040 1.00 0.00 73 ASN A CA 2
ATOM 2413 C C . ASN A 1 73 ? -7.263 24.232 -1.100 1.00 0.00 73 ASN A C 2
ATOM 2414 O O . ASN A 1 73 ? -7.629 24.847 -0.101 1.00 0.00 73 ASN A O 2
ATOM 2425 N N . MET A 1 74 ? -7.670 22.988 -1.373 1.00 0.00 74 MET A N 2
ATOM 2426 C CA . MET A 1 74 ? -8.676 22.280 -0.585 1.00 0.00 74 MET A CA 2
ATOM 2427 C C . MET A 1 74 ? -8.252 22.011 0.867 1.00 0.00 74 MET A C 2
ATOM 2428 O O . MET A 1 74 ? -9.103 21.618 1.660 1.00 0.00 74 MET A O 2
ATOM 2442 N N . PHE A 1 75 ? -6.983 22.238 1.235 1.00 0.00 75 PHE A N 2
ATOM 2443 C CA . PHE A 1 75 ? -6.515 22.150 2.618 1.00 0.00 75 PHE A CA 2
ATOM 2444 C C . PHE A 1 75 ? -6.036 23.513 3.127 1.00 0.00 75 PHE A C 2
ATOM 2445 O O . PHE A 1 75 ? -6.021 23.741 4.335 1.00 0.00 75 PHE A O 2
ATOM 2462 N N . ASP A 1 76 ? -5.682 24.438 2.229 1.00 0.00 76 ASP A N 2
ATOM 2463 C CA . ASP A 1 76 ? -5.379 25.822 2.583 1.00 0.00 76 ASP A CA 2
ATOM 2464 C C . ASP A 1 76 ? -6.615 26.536 3.140 1.00 0.00 76 ASP A C 2
ATOM 2465 O O . ASP A 1 76 ? -6.485 27.328 4.072 1.00 0.00 76 ASP A O 2
ATOM 2474 N N . VAL A 1 77 ? -7.810 26.238 2.606 1.00 0.00 77 VAL A N 2
ATOM 2475 C CA . VAL A 1 77 ? -9.059 26.815 3.111 1.00 0.00 77 VAL A CA 2
ATOM 2476 C C . VAL A 1 77 ? -9.295 26.406 4.572 1.00 0.00 77 VAL A C 2
ATOM 2477 O O . VAL A 1 77 ? -9.588 27.259 5.411 1.00 0.00 77 VAL A O 2
ATOM 2490 N N . GLU A 1 78 ? -9.100 25.123 4.878 1.00 0.00 78 GLU A N 2
ATOM 2491 C CA . GLU A 1 78 ? -9.057 24.539 6.214 1.00 0.00 78 GLU A CA 2
ATOM 2492 C C . GLU A 1 78 ? -8.549 23.094 6.069 1.00 0.00 78 GLU A C 2
ATOM 2493 O O . GLU A 1 78 ? -8.901 22.432 5.088 1.00 0.00 78 GLU A O 2
ATOM 2505 N N . PRO A 1 79 ? -7.757 22.567 7.020 1.00 0.00 79 PRO A N 2
ATOM 2506 C CA . PRO A 1 79 ? -7.209 21.215 6.926 1.00 0.00 79 PRO A CA 2
ATOM 2507 C C . PRO A 1 79 ? -8.266 20.129 7.175 1.00 0.00 79 PRO A C 2
ATOM 2508 O O . PRO A 1 79 ? -8.027 18.963 6.862 1.00 0.00 79 PRO A O 2
ATOM 2519 N N . ASP A 1 80 ? -9.434 20.494 7.721 1.00 0.00 80 ASP A N 2
ATOM 2520 C CA . ASP A 1 80 ? -10.502 19.572 8.116 1.00 0.00 80 ASP A CA 2
ATOM 2521 C C . ASP A 1 80 ? -10.987 18.689 6.963 1.00 0.00 80 ASP A C 2
ATOM 2522 O O . ASP A 1 80 ? -11.411 17.558 7.195 1.00 0.00 80 ASP A O 2
ATOM 2531 N N . VAL A 1 81 ? -10.867 19.160 5.718 1.00 0.00 81 VAL A N 2
ATOM 2532 C CA . VAL A 1 81 ? -11.223 18.399 4.520 1.00 0.00 81 VAL A CA 2
ATOM 2533 C C . VAL A 1 81 ? -10.423 17.084 4.446 1.00 0.00 81 VAL A C 2
ATOM 2534 O O . VAL A 1 81 ? -10.933 16.085 3.935 1.00 0.00 81 VAL A O 2
ATOM 2547 N N . GLY A 1 82 ? -9.205 17.031 4.999 1.00 0.00 82 GLY A N 2
ATOM 2548 C CA . GLY A 1 82 ? -8.418 15.807 5.063 1.00 0.00 82 GLY A CA 2
ATOM 2549 C C . GLY A 1 82 ? -9.146 14.714 5.847 1.00 0.00 82 GLY A C 2
ATOM 2550 O O . GLY A 1 82 ? -9.179 13.562 5.417 1.00 0.00 82 GLY A O 2
ATOM 2554 N N . ALA A 1 83 ? -9.828 15.084 6.935 1.00 0.00 83 ALA A N 2
ATOM 2555 C CA . ALA A 1 83 ? -10.594 14.166 7.773 1.00 0.00 83 ALA A CA 2
ATOM 2556 C C . ALA A 1 83 ? -11.912 13.706 7.119 1.00 0.00 83 ALA A C 2
ATOM 2557 O O . ALA A 1 83 ? -12.713 13.033 7.772 1.00 0.00 83 ALA A O 2
ATOM 2564 N N . LEU A 1 84 ? -12.135 14.041 5.843 1.00 0.00 84 LEU A N 2
ATOM 2565 C CA . LEU A 1 84 ? -13.234 13.555 5.012 1.00 0.00 84 LEU A CA 2
ATOM 2566 C C . LEU A 1 84 ? -12.663 12.845 3.779 1.00 0.00 84 LEU A C 2
ATOM 2567 O O . LEU A 1 84 ? -13.145 11.771 3.423 1.00 0.00 84 LEU A O 2
ATOM 2583 N N . LEU A 1 85 ? -11.619 13.395 3.146 1.00 0.00 85 LEU A N 2
ATOM 2584 C CA . LEU A 1 85 ? -10.977 12.766 1.990 1.00 0.00 85 LEU A CA 2
ATOM 2585 C C . LEU A 1 85 ? -10.302 11.444 2.381 1.00 0.00 85 LEU A C 2
ATOM 2586 O O . LEU A 1 85 ? -10.365 10.475 1.625 1.00 0.00 85 LEU A O 2
ATOM 2602 N N . TYR A 1 86 ? -9.679 11.398 3.563 1.00 0.00 86 TYR A N 2
ATOM 2603 C CA . TYR A 1 86 ? -8.945 10.250 4.092 1.00 0.00 86 TYR A CA 2
ATOM 2604 C C . TYR A 1 86 ? -9.252 10.079 5.590 1.00 0.00 86 TYR A C 2
ATOM 2605 O O . TYR A 1 86 ? -8.393 9.693 6.385 1.00 0.00 86 TYR A O 2
ATOM 2623 N N . GLY A 1 87 ? -10.500 10.356 5.976 1.00 0.00 87 GLY A N 2
ATOM 2624 C CA . GLY A 1 87 ? -11.021 10.166 7.322 1.00 0.00 87 GLY A CA 2
ATOM 2625 C C . GLY A 1 87 ? -12.539 10.012 7.263 1.00 0.00 87 GLY A C 2
ATOM 2626 O O . GLY A 1 87 ? -13.120 9.944 6.177 1.00 0.00 87 GLY A O 2
ATOM 2630 N N . GLU A 1 88 ? -13.180 9.944 8.430 1.00 0.00 88 GLU A N 2
ATOM 2631 C CA . GLU A 1 88 ? -14.617 9.708 8.569 1.00 0.00 88 GLU A CA 2
ATOM 2632 C C . GLU A 1 88 ? -15.188 10.642 9.653 1.00 0.00 88 GLU A C 2
ATOM 2633 O O . GLU A 1 88 ? -16.138 10.307 10.360 1.00 0.00 88 GLU A O 2
ATOM 2645 N N . GLU A 1 89 ? -14.579 11.822 9.823 1.00 0.00 89 GLU A N 2
ATOM 2646 C CA . GLU A 1 89 ? -15.042 12.848 10.763 1.00 0.00 89 GLU A CA 2
ATOM 2647 C C . GLU A 1 89 ? -16.347 13.508 10.269 1.00 0.00 89 GLU A C 2
ATOM 2648 O O . GLU A 1 89 ? -17.042 14.188 11.028 1.00 0.00 89 GLU A O 2
ATOM 2660 N N . LYS A 1 90 ? -16.707 13.281 9.003 1.00 0.00 90 LYS A N 2
ATOM 2661 C CA . LYS A 1 90 ? -17.923 13.720 8.341 1.00 0.00 90 LYS A CA 2
ATOM 2662 C C . LYS A 1 90 ? -18.345 12.562 7.440 1.00 0.00 90 LYS A C 2
ATOM 2663 O O . LYS A 1 90 ? -19.563 12.325 7.300 1.00 0.00 90 LYS A O 2
ATOM 2683 N N . MET A 1 1 ? -0.795 10.218 3.107 1.00 0.00 1 MET A N 3
ATOM 2684 C CA . MET A 1 1 ? -1.737 10.351 1.969 1.00 0.00 1 MET A CA 3
ATOM 2685 C C . MET A 1 1 ? -1.177 9.620 0.746 1.00 0.00 1 MET A C 3
ATOM 2686 O O . MET A 1 1 ? 0.029 9.675 0.479 1.00 0.00 1 MET A O 3
ATOM 2702 N N . CYS A 1 2 ? -2.043 8.936 -0.012 1.00 0.00 2 CYS A N 3
ATOM 2703 C CA . CYS A 1 2 ? -1.686 8.347 -1.304 1.00 0.00 2 CYS A CA 3
ATOM 2704 C C . CYS A 1 2 ? -1.326 9.451 -2.312 1.00 0.00 2 CYS A C 3
ATOM 2705 O O . CYS A 1 2 ? -1.655 10.624 -2.108 1.00 0.00 2 CYS A O 3
ATOM 2713 N N . ILE A 1 3 ? -0.693 9.075 -3.428 1.00 0.00 3 ILE A N 3
ATOM 2714 C CA . ILE A 1 3 ? -0.311 9.980 -4.515 1.00 0.00 3 ILE A CA 3
ATOM 2715 C C . ILE A 1 3 ? -1.525 10.336 -5.396 1.00 0.00 3 ILE A C 3
ATOM 2716 O O . ILE A 1 3 ? -1.529 10.107 -6.604 1.00 0.00 3 ILE A O 3
ATOM 2732 N N . GLY A 1 4 ? -2.564 10.906 -4.780 1.00 0.00 4 GLY A N 3
ATOM 2733 C CA . GLY A 1 4 ? -3.791 11.382 -5.413 1.00 0.00 4 GLY A CA 3
ATOM 2734 C C . GLY A 1 4 ? -3.583 12.701 -6.158 1.00 0.00 4 GLY A C 3
ATOM 2735 O O . GLY A 1 4 ? -4.319 13.659 -5.920 1.00 0.00 4 GLY A O 3
ATOM 2739 N N . VAL A 1 5 ? -2.555 12.778 -7.003 1.00 0.00 5 VAL A N 3
ATOM 2740 C CA . VAL A 1 5 ? -2.102 13.981 -7.695 1.00 0.00 5 VAL A CA 3
ATOM 2741 C C . VAL A 1 5 ? -1.561 13.567 -9.072 1.00 0.00 5 VAL A C 3
ATOM 2742 O O . VAL A 1 5 ? -1.066 12.447 -9.215 1.00 0.00 5 VAL A O 3
ATOM 2755 N N . PRO A 1 6 ? -1.660 14.426 -10.100 1.00 0.00 6 PRO A N 3
ATOM 2756 C CA . PRO A 1 6 ? -1.161 14.107 -11.428 1.00 0.00 6 PRO A CA 3
ATOM 2757 C C . PRO A 1 6 ? 0.368 14.187 -11.508 1.00 0.00 6 PRO A C 3
ATOM 2758 O O . PRO A 1 6 ? 1.032 14.713 -10.609 1.00 0.00 6 PRO A O 3
ATOM 2769 N N . GLY A 1 7 ? 0.919 13.734 -12.635 1.00 0.00 7 GLY A N 3
ATOM 2770 C CA . GLY A 1 7 ? 2.317 13.913 -12.991 1.00 0.00 7 GLY A CA 3
ATOM 2771 C C . GLY A 1 7 ? 2.494 13.831 -14.504 1.00 0.00 7 GLY A C 3
ATOM 2772 O O . GLY A 1 7 ? 1.567 13.430 -15.217 1.00 0.00 7 GLY A O 3
ATOM 2776 N N . GLN A 1 8 ? 3.673 14.223 -14.993 1.00 0.00 8 GLN A N 3
ATOM 2777 C CA . GLN A 1 8 ? 3.997 14.215 -16.418 1.00 0.00 8 GLN A CA 3
ATOM 2778 C C . GLN A 1 8 ? 4.860 12.995 -16.709 1.00 0.00 8 GLN A C 3
ATOM 2779 O O . GLN A 1 8 ? 5.786 12.702 -15.952 1.00 0.00 8 GLN A O 3
ATOM 2793 N N . ILE A 1 9 ? 4.580 12.296 -17.805 1.00 0.00 9 ILE A N 3
ATOM 2794 C CA . ILE A 1 9 ? 5.292 11.107 -18.260 1.00 0.00 9 ILE A CA 3
ATOM 2795 C C . ILE A 1 9 ? 6.660 11.553 -18.798 1.00 0.00 9 ILE A C 3
ATOM 2796 O O . ILE A 1 9 ? 6.829 11.774 -19.998 1.00 0.00 9 ILE A O 3
ATOM 2812 N N . ARG A 1 10 ? 7.636 11.744 -17.907 1.00 0.00 10 ARG A N 3
ATOM 2813 C CA . ARG A 1 10 ? 9.004 12.108 -18.287 1.00 0.00 10 ARG A CA 3
ATOM 2814 C C . ARG A 1 10 ? 9.776 10.904 -18.830 1.00 0.00 10 ARG A C 3
ATOM 2815 O O . ARG A 1 10 ? 10.683 11.093 -19.640 1.00 0.00 10 ARG A O 3
ATOM 2836 N N . THR A 1 11 ? 9.430 9.686 -18.409 1.00 0.00 11 THR A N 3
ATOM 2837 C CA . THR A 1 11 ? 10.124 8.461 -18.794 1.00 0.00 11 THR A CA 3
ATOM 2838 C C . THR A 1 11 ? 9.096 7.325 -18.806 1.00 0.00 11 THR A C 3
ATOM 2839 O O . THR A 1 11 ? 8.128 7.360 -18.041 1.00 0.00 11 THR A O 3
ATOM 2850 N N . ILE A 1 12 ? 9.329 6.304 -19.632 1.00 0.00 12 ILE A N 3
ATOM 2851 C CA . ILE A 1 12 ? 8.509 5.100 -19.759 1.00 0.00 12 ILE A CA 3
ATOM 2852 C C . ILE A 1 12 ? 9.482 3.921 -19.652 1.00 0.00 12 ILE A C 3
ATOM 2853 O O . ILE A 1 12 ? 10.620 4.011 -20.123 1.00 0.00 12 ILE A O 3
ATOM 2869 N N . ASP A 1 13 ? 9.040 2.822 -19.036 1.00 0.00 13 ASP A N 3
ATOM 2870 C CA . ASP A 1 13 ? 9.851 1.625 -18.792 1.00 0.00 13 ASP A CA 3
ATOM 2871 C C . ASP A 1 13 ? 9.237 0.377 -19.442 1.00 0.00 13 ASP A C 3
ATOM 2872 O O . ASP A 1 13 ? 9.942 -0.599 -19.701 1.00 0.00 13 ASP A O 3
ATOM 2881 N N . GLY A 1 14 ? 7.939 0.414 -19.751 1.00 0.00 14 GLY A N 3
ATOM 2882 C CA . GLY A 1 14 ? 7.186 -0.682 -20.343 1.00 0.00 14 GLY A CA 3
ATOM 2883 C C . GLY A 1 14 ? 5.715 -0.353 -20.149 1.00 0.00 14 GLY A C 3
ATOM 2884 O O . GLY A 1 14 ? 5.304 0.776 -20.420 1.00 0.00 14 GLY A O 3
ATOM 2888 N N . ASN A 1 15 ? 4.940 -1.278 -19.580 1.00 0.00 15 ASN A N 3
ATOM 2889 C CA . ASN A 1 15 ? 3.561 -1.042 -19.121 1.00 0.00 15 ASN A CA 3
ATOM 2890 C C . ASN A 1 15 ? 3.514 -0.132 -17.868 1.00 0.00 15 ASN A C 3
ATOM 2891 O O . ASN A 1 15 ? 2.511 -0.059 -17.158 1.00 0.00 15 ASN A O 3
ATOM 2902 N N . GLN A 1 16 ? 4.622 0.539 -17.553 1.00 0.00 16 GLN A N 3
ATOM 2903 C CA . GLN A 1 16 ? 4.844 1.393 -16.401 1.00 0.00 16 GLN A CA 3
ATOM 2904 C C . GLN A 1 16 ? 5.648 2.593 -16.895 1.00 0.00 16 GLN A C 3
ATOM 2905 O O . GLN A 1 16 ? 6.406 2.490 -17.869 1.00 0.00 16 GLN A O 3
ATOM 2919 N N . ALA A 1 17 ? 5.512 3.715 -16.200 1.00 0.00 17 ALA A N 3
ATOM 2920 C CA . ALA A 1 17 ? 6.209 4.959 -16.472 1.00 0.00 17 ALA A CA 3
ATOM 2921 C C . ALA A 1 17 ? 6.631 5.592 -15.154 1.00 0.00 17 ALA A C 3
ATOM 2922 O O . ALA A 1 17 ? 6.164 5.186 -14.093 1.00 0.00 17 ALA A O 3
ATOM 2929 N N . LYS A 1 18 ? 7.504 6.596 -15.217 1.00 0.00 18 LYS A N 3
ATOM 2930 C CA . LYS A 1 18 ? 8.096 7.223 -14.040 1.00 0.00 18 LYS A CA 3
ATOM 2931 C C . LYS A 1 18 ? 7.723 8.692 -14.104 1.00 0.00 18 LYS A C 3
ATOM 2932 O O . LYS A 1 18 ? 8.499 9.521 -14.584 1.00 0.00 18 LYS A O 3
ATOM 2951 N N . VAL A 1 19 ? 6.474 8.991 -13.767 1.00 0.00 19 VAL A N 3
ATOM 2952 C CA . VAL A 1 19 ? 5.902 10.304 -13.954 1.00 0.00 19 VAL A CA 3
ATOM 2953 C C . VAL A 1 19 ? 6.503 11.251 -12.916 1.00 0.00 19 VAL A C 3
ATOM 2954 O O . VAL A 1 19 ? 6.644 10.872 -11.753 1.00 0.00 19 VAL A O 3
ATOM 2967 N N . ASP A 1 20 ? 6.875 12.469 -13.309 1.00 0.00 20 ASP A N 3
ATOM 2968 C CA . ASP A 1 20 ? 7.292 13.489 -12.352 1.00 0.00 20 ASP A CA 3
ATOM 2969 C C . ASP A 1 20 ? 6.047 14.093 -11.725 1.00 0.00 20 ASP A C 3
ATOM 2970 O O . ASP A 1 20 ? 5.234 14.700 -12.427 1.00 0.00 20 ASP A O 3
ATOM 2979 N N . VAL A 1 21 ? 5.902 13.940 -10.412 1.00 0.00 21 VAL A N 3
ATOM 2980 C CA . VAL A 1 21 ? 4.809 14.494 -9.619 1.00 0.00 21 VAL A CA 3
ATOM 2981 C C . VAL A 1 21 ? 5.190 15.942 -9.240 1.00 0.00 21 VAL A C 3
ATOM 2982 O O . VAL A 1 21 ? 5.175 16.325 -8.069 1.00 0.00 21 VAL A O 3
ATOM 2995 N N . CYS A 1 22 ? 5.594 16.730 -10.245 1.00 0.00 22 CYS A N 3
ATOM 2996 C CA . CYS A 1 22 ? 6.110 18.096 -10.145 1.00 0.00 22 CYS A CA 3
ATOM 2997 C C . CYS A 1 22 ? 7.060 18.304 -8.952 1.00 0.00 22 CYS A C 3
ATOM 2998 O O . CYS A 1 22 ? 6.892 19.248 -8.173 1.00 0.00 22 CYS A O 3
ATOM 3006 N N . GLY A 1 23 ? 8.051 17.425 -8.793 1.00 0.00 23 GLY A N 3
ATOM 3007 C CA . GLY A 1 23 ? 9.073 17.561 -7.765 1.00 0.00 23 GLY A CA 3
ATOM 3008 C C . GLY A 1 23 ? 10.038 16.379 -7.750 1.00 0.00 23 GLY A C 3
ATOM 3009 O O . GLY A 1 23 ? 11.243 16.580 -7.579 1.00 0.00 23 GLY A O 3
ATOM 3013 N N . ILE A 1 24 ? 9.533 15.161 -7.958 1.00 0.00 24 ILE A N 3
ATOM 3014 C CA . ILE A 1 24 ? 10.326 13.943 -8.065 1.00 0.00 24 ILE A CA 3
ATOM 3015 C C . ILE A 1 24 ? 9.508 12.921 -8.866 1.00 0.00 24 ILE A C 3
ATOM 3016 O O . ILE A 1 24 ? 8.273 12.980 -8.898 1.00 0.00 24 ILE A O 3
ATOM 3032 N N . GLN A 1 25 ? 10.195 11.977 -9.511 1.00 0.00 25 GLN A N 3
ATOM 3033 C CA . GLN A 1 25 ? 9.553 10.923 -10.283 1.00 0.00 25 GLN A CA 3
ATOM 3034 C C . GLN A 1 25 ? 8.989 9.856 -9.342 1.00 0.00 25 GLN A C 3
ATOM 3035 O O . GLN A 1 25 ? 9.602 9.524 -8.323 1.00 0.00 25 GLN A O 3
ATOM 3049 N N . ARG A 1 26 ? 7.831 9.298 -9.694 1.00 0.00 26 ARG A N 3
ATOM 3050 C CA . ARG A 1 26 ? 7.239 8.123 -9.050 1.00 0.00 26 ARG A CA 3
ATOM 3051 C C . ARG A 1 26 ? 6.884 7.131 -10.148 1.00 0.00 26 ARG A C 3
ATOM 3052 O O . ARG A 1 26 ? 6.382 7.529 -11.199 1.00 0.00 26 ARG A O 3
ATOM 3073 N N . ASP A 1 27 ? 7.150 5.846 -9.916 1.00 0.00 27 ASP A N 3
ATOM 3074 C CA . ASP A 1 27 ? 6.761 4.791 -10.847 1.00 0.00 27 ASP A CA 3
ATOM 3075 C C . ASP A 1 27 ? 5.250 4.574 -10.750 1.00 0.00 27 ASP A C 3
ATOM 3076 O O . ASP A 1 27 ? 4.705 4.507 -9.643 1.00 0.00 27 ASP A O 3
ATOM 3085 N N . VAL A 1 28 ? 4.571 4.485 -11.892 1.00 0.00 28 VAL A N 3
ATOM 3086 C CA . VAL A 1 28 ? 3.124 4.413 -12.015 1.00 0.00 28 VAL A CA 3
ATOM 3087 C C . VAL A 1 28 ? 2.819 3.417 -13.138 1.00 0.00 28 VAL A C 3
ATOM 3088 O O . VAL A 1 28 ? 3.397 3.485 -14.226 1.00 0.00 28 VAL A O 3
ATOM 3101 N N . ASP A 1 29 ? 1.922 2.473 -12.860 1.00 0.00 29 ASP A N 3
ATOM 3102 C CA . ASP A 1 29 ? 1.426 1.489 -13.813 1.00 0.00 29 ASP A CA 3
ATOM 3103 C C . ASP A 1 29 ? 0.457 2.154 -14.792 1.00 0.00 29 ASP A C 3
ATOM 3104 O O . ASP A 1 29 ? -0.341 3.009 -14.392 1.00 0.00 29 ASP A O 3
ATOM 3113 N N . LEU A 1 30 ? 0.520 1.772 -16.071 1.00 0.00 30 LEU A N 3
ATOM 3114 C CA . LEU A 1 30 ? -0.227 2.416 -17.152 1.00 0.00 30 LEU A CA 3
ATOM 3115 C C . LEU A 1 30 ? -1.291 1.500 -17.770 1.00 0.00 30 LEU A C 3
ATOM 3116 O O . LEU A 1 30 ? -1.841 1.863 -18.808 1.00 0.00 30 LEU A O 3
ATOM 3132 N N . THR A 1 31 ? -1.631 0.349 -17.180 1.00 0.00 31 THR A N 3
ATOM 3133 C CA . THR A 1 31 ? -2.573 -0.609 -17.779 1.00 0.00 31 THR A CA 3
ATOM 3134 C C . THR A 1 31 ? -3.913 0.047 -18.165 1.00 0.00 31 THR A C 3
ATOM 3135 O O . THR A 1 31 ? -4.511 -0.312 -19.182 1.00 0.00 31 THR A O 3
ATOM 3146 N N . LEU A 1 32 ? -4.378 1.029 -17.381 1.00 0.00 32 LEU A N 3
ATOM 3147 C CA . LEU A 1 32 ? -5.669 1.686 -17.591 1.00 0.00 32 LEU A CA 3
ATOM 3148 C C . LEU A 1 32 ? -5.666 2.650 -18.789 1.00 0.00 32 LEU A C 3
ATOM 3149 O O . LEU A 1 32 ? -6.743 3.078 -19.208 1.00 0.00 32 LEU A O 3
ATOM 3165 N N . VAL A 1 33 ? -4.498 3.004 -19.344 1.00 0.00 33 VAL A N 3
ATOM 3166 C CA . VAL A 1 33 ? -4.361 4.050 -20.368 1.00 0.00 33 VAL A CA 3
ATOM 3167 C C . VAL A 1 33 ? -3.481 3.616 -21.553 1.00 0.00 33 VAL A C 3
ATOM 3168 O O . VAL A 1 33 ? -3.583 4.204 -22.634 1.00 0.00 33 VAL A O 3
ATOM 3181 N N . GLY A 1 34 ? -2.647 2.587 -21.381 1.00 0.00 34 GLY A N 3
ATOM 3182 C CA . GLY A 1 34 ? -1.626 2.170 -22.330 1.00 0.00 34 GLY A CA 3
ATOM 3183 C C . GLY A 1 34 ? -0.453 3.150 -22.332 1.00 0.00 34 GLY A C 3
ATOM 3184 O O . GLY A 1 34 ? -0.632 4.356 -22.154 1.00 0.00 34 GLY A O 3
ATOM 3188 N N . SER A 1 35 ? 0.758 2.646 -22.564 1.00 0.00 35 SER A N 3
ATOM 3189 C CA . SER A 1 35 ? 1.973 3.460 -22.611 1.00 0.00 35 SER A CA 3
ATOM 3190 C C . SER A 1 35 ? 2.114 4.253 -23.919 1.00 0.00 35 SER A C 3
ATOM 3191 O O . SER A 1 35 ? 3.032 5.070 -24.047 1.00 0.00 35 SER A O 3
ATOM 3199 N N . CYS A 1 36 ? 1.200 4.054 -24.874 1.00 0.00 36 CYS A N 3
ATOM 3200 C CA . CYS A 1 36 ? 1.193 4.736 -26.157 1.00 0.00 36 CYS A CA 3
ATOM 3201 C C . CYS A 1 36 ? -0.206 5.277 -26.453 1.00 0.00 36 CYS A C 3
ATOM 3202 O O . CYS A 1 36 ? -1.216 4.727 -26.010 1.00 0.00 36 CYS A O 3
ATOM 3210 N N . ASP A 1 37 ? -0.227 6.364 -27.216 1.00 0.00 37 ASP A N 3
ATOM 3211 C CA . ASP A 1 37 ? -1.395 6.976 -27.837 1.00 0.00 37 ASP A CA 3
ATOM 3212 C C . ASP A 1 37 ? -1.982 6.027 -28.894 1.00 0.00 37 ASP A C 3
ATOM 3213 O O . ASP A 1 37 ? -1.322 5.079 -29.325 1.00 0.00 37 ASP A O 3
ATOM 3222 N N . GLU A 1 38 ? -3.210 6.296 -29.345 1.00 0.00 38 GLU A N 3
ATOM 3223 C CA . GLU A 1 38 ? -3.929 5.519 -30.352 1.00 0.00 38 GLU A CA 3
ATOM 3224 C C . GLU A 1 38 ? -3.103 5.327 -31.635 1.00 0.00 38 GLU A C 3
ATOM 3225 O O . GLU A 1 38 ? -3.131 4.252 -32.234 1.00 0.00 38 GLU A O 3
ATOM 3237 N N . ASN A 1 39 ? -2.341 6.350 -32.045 1.00 0.00 39 ASN A N 3
ATOM 3238 C CA . ASN A 1 39 ? -1.526 6.320 -33.260 1.00 0.00 39 ASN A CA 3
ATOM 3239 C C . ASN A 1 39 ? -0.143 5.683 -33.013 1.00 0.00 39 ASN A C 3
ATOM 3240 O O . ASN A 1 39 ? 0.744 5.760 -33.863 1.00 0.00 39 ASN A O 3
ATOM 3251 N N . GLY A 1 40 ? 0.073 5.072 -31.841 1.00 0.00 40 GLY A N 3
ATOM 3252 C CA . GLY A 1 40 ? 1.287 4.335 -31.502 1.00 0.00 40 GLY A CA 3
ATOM 3253 C C . GLY A 1 40 ? 2.419 5.228 -30.991 1.00 0.00 40 GLY A C 3
ATOM 3254 O O . GLY A 1 40 ? 3.525 4.735 -30.768 1.00 0.00 40 GLY A O 3
ATOM 3258 N N . GLN A 1 41 ? 2.170 6.530 -30.810 1.00 0.00 41 GLN A N 3
ATOM 3259 C CA . GLN A 1 41 ? 3.154 7.470 -30.279 1.00 0.00 41 GLN A CA 3
ATOM 3260 C C . GLN A 1 41 ? 3.363 7.133 -28.795 1.00 0.00 41 GLN A C 3
ATOM 3261 O O . GLN A 1 41 ? 2.363 6.987 -28.090 1.00 0.00 41 GLN A O 3
ATOM 3275 N N . PRO A 1 42 ? 4.595 7.019 -28.272 1.00 0.00 42 PRO A N 3
ATOM 3276 C CA . PRO A 1 42 ? 4.799 6.815 -26.842 1.00 0.00 42 PRO A CA 3
ATOM 3277 C C . PRO A 1 42 ? 4.328 8.064 -26.087 1.00 0.00 42 PRO A C 3
ATOM 3278 O O . PRO A 1 42 ? 4.549 9.188 -26.544 1.00 0.00 42 PRO A O 3
ATOM 3289 N N . ARG A 1 43 ? 3.689 7.895 -24.923 1.00 0.00 43 ARG A N 3
ATOM 3290 C CA . ARG A 1 43 ? 3.052 9.001 -24.195 1.00 0.00 43 ARG A CA 3
ATOM 3291 C C . ARG A 1 43 ? 4.038 9.973 -23.523 1.00 0.00 43 ARG A C 3
ATOM 3292 O O . ARG A 1 43 ? 3.617 10.747 -22.665 1.00 0.00 43 ARG A O 3
ATOM 3313 N N . VAL A 1 44 ? 5.333 9.945 -23.844 1.00 0.00 44 VAL A N 3
ATOM 3314 C CA . VAL A 1 44 ? 6.316 10.847 -23.247 1.00 0.00 44 VAL A CA 3
ATOM 3315 C C . VAL A 1 44 ? 5.834 12.294 -23.437 1.00 0.00 44 VAL A C 3
ATOM 3316 O O . VAL A 1 44 ? 5.465 12.695 -24.544 1.00 0.00 44 VAL A O 3
ATOM 3329 N N . GLY A 1 45 ? 5.814 13.063 -22.347 1.00 0.00 45 GLY A N 3
ATOM 3330 C CA . GLY A 1 45 ? 5.397 14.460 -22.321 1.00 0.00 45 GLY A CA 3
ATOM 3331 C C . GLY A 1 45 ? 3.909 14.645 -22.013 1.00 0.00 45 GLY A C 3
ATOM 3332 O O . GLY A 1 45 ? 3.522 15.748 -21.620 1.00 0.00 45 GLY A O 3
ATOM 3336 N N . GLN A 1 46 ? 3.074 13.609 -22.150 1.00 0.00 46 GLN A N 3
ATOM 3337 C CA . GLN A 1 46 ? 1.671 13.668 -21.742 1.00 0.00 46 GLN A CA 3
ATOM 3338 C C . GLN A 1 46 ? 1.590 13.632 -20.210 1.00 0.00 46 GLN A C 3
ATOM 3339 O O . GLN A 1 46 ? 2.578 13.339 -19.529 1.00 0.00 46 GLN A O 3
ATOM 3353 N N . TRP A 1 47 ? 0.406 13.897 -19.661 1.00 0.00 47 TRP A N 3
ATOM 3354 C CA . TRP A 1 47 ? 0.162 13.920 -18.225 1.00 0.00 47 TRP A CA 3
ATOM 3355 C C . TRP A 1 47 ? -0.898 12.884 -17.883 1.00 0.00 47 TRP A C 3
ATOM 3356 O O . TRP A 1 47 ? -1.725 12.536 -18.728 1.00 0.00 47 TRP A O 3
ATOM 3377 N N . VAL A 1 48 ? -0.912 12.425 -16.636 1.00 0.00 48 VAL A N 3
ATOM 3378 C CA . VAL A 1 48 ? -1.885 11.461 -16.148 1.00 0.00 48 VAL A CA 3
ATOM 3379 C C . VAL A 1 48 ? -2.252 11.797 -14.708 1.00 0.00 48 VAL A C 3
ATOM 3380 O O . VAL A 1 48 ? -1.408 12.279 -13.948 1.00 0.00 48 VAL A O 3
ATOM 3393 N N . LEU A 1 49 ? -3.517 11.566 -14.348 1.00 0.00 49 LEU A N 3
ATOM 3394 C CA . LEU A 1 49 ? -3.966 11.593 -12.959 1.00 0.00 49 LEU A CA 3
ATOM 3395 C C . LEU A 1 49 ? -3.402 10.321 -12.329 1.00 0.00 49 LEU A C 3
ATOM 3396 O O . LEU A 1 49 ? -3.348 9.290 -13.002 1.00 0.00 49 LEU A O 3
ATOM 3412 N N . VAL A 1 50 ? -3.069 10.341 -11.043 1.00 0.00 50 VAL A N 3
ATOM 3413 C CA . VAL A 1 50 ? -2.617 9.159 -10.318 1.00 0.00 50 VAL A CA 3
ATOM 3414 C C . VAL A 1 50 ? -3.422 9.120 -9.017 1.00 0.00 50 VAL A C 3
ATOM 3415 O O . VAL A 1 50 ? -3.900 10.162 -8.554 1.00 0.00 50 VAL A O 3
ATOM 3428 N N . HIS A 1 51 ? -3.625 7.923 -8.459 1.00 0.00 51 HIS A N 3
ATOM 3429 C CA . HIS A 1 51 ? -4.341 7.719 -7.201 1.00 0.00 51 HIS A CA 3
ATOM 3430 C C . HIS A 1 51 ? -3.517 6.815 -6.281 1.00 0.00 51 HIS A C 3
ATOM 3431 O O . HIS A 1 51 ? -3.119 7.247 -5.200 1.00 0.00 51 HIS A O 3
ATOM 3445 N N . VAL A 1 52 ? -3.224 5.585 -6.717 1.00 0.00 52 VAL A N 3
ATOM 3446 C CA . VAL A 1 52 ? -2.632 4.536 -5.876 1.00 0.00 52 VAL A CA 3
ATOM 3447 C C . VAL A 1 52 ? -1.545 3.769 -6.651 1.00 0.00 52 VAL A C 3
ATOM 3448 O O . VAL A 1 52 ? -1.429 2.546 -6.557 1.00 0.00 52 VAL A O 3
ATOM 3461 N N . GLY A 1 53 ? -0.767 4.487 -7.468 1.00 0.00 53 GLY A N 3
ATOM 3462 C CA . GLY A 1 53 ? 0.310 3.904 -8.272 1.00 0.00 53 GLY A CA 3
ATOM 3463 C C . GLY A 1 53 ? -0.160 3.427 -9.646 1.00 0.00 53 GLY A C 3
ATOM 3464 O O . GLY A 1 53 ? 0.576 2.708 -10.320 1.00 0.00 53 GLY A O 3
ATOM 3468 N N . PHE A 1 54 ? -1.353 3.839 -10.086 1.00 0.00 54 PHE A N 3
ATOM 3469 C CA . PHE A 1 54 ? -1.902 3.559 -11.407 1.00 0.00 54 PHE A CA 3
ATOM 3470 C C . PHE A 1 54 ? -2.336 4.894 -12.003 1.00 0.00 54 PHE A C 3
ATOM 3471 O O . PHE A 1 54 ? -2.918 5.724 -11.296 1.00 0.00 54 PHE A O 3
ATOM 3488 N N . ALA A 1 55 ? -2.043 5.104 -13.288 1.00 0.00 55 ALA A N 3
ATOM 3489 C CA . ALA A 1 55 ? -2.518 6.255 -14.036 1.00 0.00 55 ALA A CA 3
ATOM 3490 C C . ALA A 1 55 ? -4.026 6.098 -14.225 1.00 0.00 55 ALA A C 3
ATOM 3491 O O . ALA A 1 55 ? -4.454 5.187 -14.930 1.00 0.00 55 ALA A O 3
ATOM 3498 N N . MET A 1 56 ? -4.829 6.947 -13.585 1.00 0.00 56 MET A N 3
ATOM 3499 C CA . MET A 1 56 ? -6.282 6.834 -13.624 1.00 0.00 56 MET A CA 3
ATOM 3500 C C . MET A 1 56 ? -6.810 7.233 -15.008 1.00 0.00 56 MET A C 3
ATOM 3501 O O . MET A 1 56 ? -7.577 6.476 -15.609 1.00 0.00 56 MET A O 3
ATOM 3515 N N . SER A 1 57 ? -6.366 8.385 -15.529 1.00 0.00 57 SER A N 3
ATOM 3516 C CA . SER A 1 57 ? -6.803 8.951 -16.803 1.00 0.00 57 SER A CA 3
ATOM 3517 C C . SER A 1 57 ? -5.671 9.811 -17.369 1.00 0.00 57 SER A C 3
ATOM 3518 O O . SER A 1 57 ? -4.898 10.382 -16.596 1.00 0.00 57 SER A O 3
ATOM 3526 N N . VAL A 1 58 ? -5.585 9.933 -18.696 1.00 0.00 58 VAL A N 3
ATOM 3527 C CA . VAL A 1 58 ? -4.672 10.864 -19.362 1.00 0.00 58 VAL A CA 3
ATOM 3528 C C . VAL A 1 58 ? -5.296 12.263 -19.296 1.00 0.00 58 VAL A C 3
ATOM 3529 O O . VAL A 1 58 ? -6.513 12.407 -19.454 1.00 0.00 58 VAL A O 3
ATOM 3542 N N . ILE A 1 59 ? -4.469 13.286 -19.074 1.00 0.00 59 ILE A N 3
ATOM 3543 C CA . ILE A 1 59 ? -4.843 14.698 -19.016 1.00 0.00 59 ILE A CA 3
ATOM 3544 C C . ILE A 1 59 ? -3.766 15.528 -19.746 1.00 0.00 59 ILE A C 3
ATOM 3545 O O . ILE A 1 59 ? -2.888 14.965 -20.408 1.00 0.00 59 ILE A O 3
ATOM 3561 N N . ASN A 1 60 ? -3.814 16.859 -19.624 1.00 0.00 60 ASN A N 3
ATOM 3562 C CA . ASN A 1 60 ? -2.853 17.792 -20.215 1.00 0.00 60 ASN A CA 3
ATOM 3563 C C . ASN A 1 60 ? -2.297 18.730 -19.137 1.00 0.00 60 ASN A C 3
ATOM 3564 O O . ASN A 1 60 ? -2.685 18.638 -17.971 1.00 0.00 60 ASN A O 3
ATOM 3575 N N . GLU A 1 61 ? -1.413 19.652 -19.535 1.00 0.00 61 GLU A N 3
ATOM 3576 C CA . GLU A 1 61 ? -0.761 20.606 -18.638 1.00 0.00 61 GLU A CA 3
ATOM 3577 C C . GLU A 1 61 ? -1.791 21.407 -17.836 1.00 0.00 61 GLU A C 3
ATOM 3578 O O . GLU A 1 61 ? -1.626 21.596 -16.631 1.00 0.00 61 GLU A O 3
ATOM 3590 N N . ALA A 1 62 ? -2.842 21.888 -18.508 1.00 0.00 62 ALA A N 3
ATOM 3591 C CA . ALA A 1 62 ? -3.806 22.799 -17.904 1.00 0.00 62 ALA A CA 3
ATOM 3592 C C . ALA A 1 62 ? -4.581 22.087 -16.796 1.00 0.00 62 ALA A C 3
ATOM 3593 O O . ALA A 1 62 ? -4.668 22.596 -15.678 1.00 0.00 62 ALA A O 3
ATOM 3600 N N . GLU A 1 63 ? -5.107 20.896 -17.089 1.00 0.00 63 GLU A N 3
ATOM 3601 C CA . GLU A 1 63 ? -5.843 20.099 -16.118 1.00 0.00 63 GLU A CA 3
ATOM 3602 C C . GLU A 1 63 ? -4.919 19.664 -14.980 1.00 0.00 63 GLU A C 3
ATOM 3603 O O . GLU A 1 63 ? -5.337 19.675 -13.821 1.00 0.00 63 GLU A O 3
ATOM 3615 N N . ALA A 1 64 ? -3.664 19.310 -15.280 1.00 0.00 64 ALA A N 3
ATOM 3616 C CA . ALA A 1 64 ? -2.720 18.877 -14.262 1.00 0.00 64 ALA A CA 3
ATOM 3617 C C . ALA A 1 64 ? -2.439 20.007 -13.274 1.00 0.00 64 ALA A C 3
ATOM 3618 O O . ALA A 1 64 ? -2.567 19.813 -12.064 1.00 0.00 64 ALA A O 3
ATOM 3625 N N . ARG A 1 65 ? -2.086 21.195 -13.773 1.00 0.00 65 ARG A N 3
ATOM 3626 C CA . ARG A 1 65 ? -1.765 22.329 -12.913 1.00 0.00 65 ARG A CA 3
ATOM 3627 C C . ARG A 1 65 ? -3.003 22.799 -12.160 1.00 0.00 65 ARG A C 3
ATOM 3628 O O . ARG A 1 65 ? -2.881 23.138 -10.986 1.00 0.00 65 ARG A O 3
ATOM 3649 N N . ASP A 1 66 ? -4.186 22.774 -12.776 1.00 0.00 66 ASP A N 3
ATOM 3650 C CA . ASP A 1 66 ? -5.430 23.116 -12.086 1.00 0.00 66 ASP A CA 3
ATOM 3651 C C . ASP A 1 66 ? -5.694 22.153 -10.927 1.00 0.00 66 ASP A C 3
ATOM 3652 O O . ASP A 1 66 ? -6.024 22.593 -9.826 1.00 0.00 66 ASP A O 3
ATOM 3661 N N . THR A 1 67 ? -5.493 20.850 -11.144 1.00 0.00 67 THR A N 3
ATOM 3662 C CA . THR A 1 67 ? -5.673 19.836 -10.111 1.00 0.00 67 THR A CA 3
ATOM 3663 C C . THR A 1 67 ? -4.659 20.054 -8.979 1.00 0.00 67 THR A C 3
ATOM 3664 O O . THR A 1 67 ? -5.038 20.041 -7.807 1.00 0.00 67 THR A O 3
ATOM 3675 N N . LEU A 1 68 ? -3.383 20.290 -9.308 1.00 0.00 68 LEU A N 3
ATOM 3676 C CA . LEU A 1 68 ? -2.333 20.499 -8.311 1.00 0.00 68 LEU A CA 3
ATOM 3677 C C . LEU A 1 68 ? -2.595 21.766 -7.504 1.00 0.00 68 LEU A C 3
ATOM 3678 O O . LEU A 1 68 ? -2.352 21.774 -6.298 1.00 0.00 68 LEU A O 3
ATOM 3694 N N . ASP A 1 69 ? -3.072 22.835 -8.143 1.00 0.00 69 ASP A N 3
ATOM 3695 C CA . ASP A 1 69 ? -3.409 24.084 -7.469 1.00 0.00 69 ASP A CA 3
ATOM 3696 C C . ASP A 1 69 ? -4.583 23.873 -6.519 1.00 0.00 69 ASP A C 3
ATOM 3697 O O . ASP A 1 69 ? -4.492 24.237 -5.347 1.00 0.00 69 ASP A O 3
ATOM 3706 N N . ALA A 1 70 ? -5.658 23.231 -6.987 1.00 0.00 70 ALA A N 3
ATOM 3707 C CA . ALA A 1 70 ? -6.835 22.980 -6.167 1.00 0.00 70 ALA A CA 3
ATOM 3708 C C . ALA A 1 70 ? -6.499 22.082 -4.974 1.00 0.00 70 ALA A C 3
ATOM 3709 O O . ALA A 1 70 ? -7.021 22.303 -3.881 1.00 0.00 70 ALA A O 3
ATOM 3716 N N . LEU A 1 71 ? -5.627 21.084 -5.163 1.00 0.00 71 LEU A N 3
ATOM 3717 C CA . LEU A 1 71 ? -5.200 20.192 -4.093 1.00 0.00 71 LEU A CA 3
ATOM 3718 C C . LEU A 1 71 ? -4.391 20.977 -3.064 1.00 0.00 71 LEU A C 3
ATOM 3719 O O . LEU A 1 71 ? -4.755 20.989 -1.888 1.00 0.00 71 LEU A O 3
ATOM 3735 N N . GLN A 1 72 ? -3.312 21.652 -3.482 1.00 0.00 72 GLN A N 3
ATOM 3736 C CA . GLN A 1 72 ? -2.426 22.317 -2.529 1.00 0.00 72 GLN A CA 3
ATOM 3737 C C . GLN A 1 72 ? -3.134 23.475 -1.821 1.00 0.00 72 GLN A C 3
ATOM 3738 O O . GLN A 1 72 ? -2.818 23.753 -0.666 1.00 0.00 72 GLN A O 3
ATOM 3752 N N . ASN A 1 73 ? -4.126 24.109 -2.459 1.00 0.00 73 ASN A N 3
ATOM 3753 C CA . ASN A 1 73 ? -4.923 25.185 -1.867 1.00 0.00 73 ASN A CA 3
ATOM 3754 C C . ASN A 1 73 ? -5.556 24.778 -0.532 1.00 0.00 73 ASN A C 3
ATOM 3755 O O . ASN A 1 73 ? -5.722 25.627 0.341 1.00 0.00 73 ASN A O 3
ATOM 3766 N N . MET A 1 74 ? -5.852 23.488 -0.339 1.00 0.00 74 MET A N 3
ATOM 3767 C CA . MET A 1 74 ? -6.435 22.969 0.897 1.00 0.00 74 MET A CA 3
ATOM 3768 C C . MET A 1 74 ? -5.489 23.091 2.105 1.00 0.00 74 MET A C 3
ATOM 3769 O O . MET A 1 74 ? -5.940 22.915 3.238 1.00 0.00 74 MET A O 3
ATOM 3783 N N . PHE A 1 75 ? -4.200 23.393 1.892 1.00 0.00 75 PHE A N 3
ATOM 3784 C CA . PHE A 1 75 ? -3.171 23.390 2.932 1.00 0.00 75 PHE A CA 3
ATOM 3785 C C . PHE A 1 75 ? -2.312 24.654 2.862 1.00 0.00 75 PHE A C 3
ATOM 3786 O O . PHE A 1 75 ? -1.986 25.230 3.898 1.00 0.00 75 PHE A O 3
ATOM 3803 N N . ASP A 1 76 ? -1.981 25.117 1.652 1.00 0.00 76 ASP A N 3
ATOM 3804 C CA . ASP A 1 76 ? -1.080 26.242 1.381 1.00 0.00 76 ASP A CA 3
ATOM 3805 C C . ASP A 1 76 ? -1.558 27.556 2.006 1.00 0.00 76 ASP A C 3
ATOM 3806 O O . ASP A 1 76 ? -0.747 28.433 2.298 1.00 0.00 76 ASP A O 3
ATOM 3815 N N . VAL A 1 77 ? -2.861 27.670 2.274 1.00 0.00 77 VAL A N 3
ATOM 3816 C CA . VAL A 1 77 ? -3.452 28.785 3.006 1.00 0.00 77 VAL A CA 3
ATOM 3817 C C . VAL A 1 77 ? -2.764 29.041 4.353 1.00 0.00 77 VAL A C 3
ATOM 3818 O O . VAL A 1 77 ? -2.660 30.192 4.772 1.00 0.00 77 VAL A O 3
ATOM 3831 N N . GLU A 1 78 ? -2.285 27.995 5.027 1.00 0.00 78 GLU A N 3
ATOM 3832 C CA . GLU A 1 78 ? -1.721 28.108 6.367 1.00 0.00 78 GLU A CA 3
ATOM 3833 C C . GLU A 1 78 ? -0.329 28.764 6.345 1.00 0.00 78 GLU A C 3
ATOM 3834 O O . GLU A 1 78 ? -0.169 29.796 7.003 1.00 0.00 78 GLU A O 3
ATOM 3846 N N . PRO A 1 79 ? 0.673 28.275 5.583 1.00 0.00 79 PRO A N 3
ATOM 3847 C CA . PRO A 1 79 ? 1.940 28.985 5.469 1.00 0.00 79 PRO A CA 3
ATOM 3848 C C . PRO A 1 79 ? 1.774 30.336 4.768 1.00 0.00 79 PRO A C 3
ATOM 3849 O O . PRO A 1 79 ? 2.544 31.251 5.052 1.00 0.00 79 PRO A O 3
ATOM 3860 N N . ASP A 1 80 ? 0.773 30.495 3.895 1.00 0.00 80 ASP A N 3
ATOM 3861 C CA . ASP A 1 80 ? 0.514 31.770 3.229 1.00 0.00 80 ASP A CA 3
ATOM 3862 C C . ASP A 1 80 ? 0.086 32.838 4.235 1.00 0.00 80 ASP A C 3
ATOM 3863 O O . ASP A 1 80 ? 0.700 33.905 4.280 1.00 0.00 80 ASP A O 3
ATOM 3872 N N . VAL A 1 81 ? -0.917 32.561 5.080 1.00 0.00 81 VAL A N 3
ATOM 3873 C CA . VAL A 1 81 ? -1.350 33.533 6.083 1.00 0.00 81 VAL A CA 3
ATOM 3874 C C . VAL A 1 81 ? -0.257 33.723 7.145 1.00 0.00 81 VAL A C 3
ATOM 3875 O O . VAL A 1 81 ? -0.075 34.837 7.637 1.00 0.00 81 VAL A O 3
ATOM 3888 N N . GLY A 1 82 ? 0.517 32.674 7.451 1.00 0.00 82 GLY A N 3
ATOM 3889 C CA . GLY A 1 82 ? 1.657 32.763 8.350 1.00 0.00 82 GLY A CA 3
ATOM 3890 C C . GLY A 1 82 ? 2.693 33.755 7.826 1.00 0.00 82 GLY A C 3
ATOM 3891 O O . GLY A 1 82 ? 3.091 34.664 8.554 1.00 0.00 82 GLY A O 3
ATOM 3895 N N . ALA A 1 83 ? 3.090 33.628 6.556 1.00 0.00 83 ALA A N 3
ATOM 3896 C CA . ALA A 1 83 ? 4.059 34.519 5.929 1.00 0.00 83 ALA A CA 3
ATOM 3897 C C . ALA A 1 83 ? 3.516 35.947 5.837 1.00 0.00 83 ALA A C 3
ATOM 3898 O O . ALA A 1 83 ? 4.245 36.894 6.129 1.00 0.00 83 ALA A O 3
ATOM 3905 N N . LEU A 1 84 ? 2.240 36.106 5.466 1.00 0.00 84 LEU A N 3
ATOM 3906 C CA . LEU A 1 84 ? 1.572 37.404 5.396 1.00 0.00 84 LEU A CA 3
ATOM 3907 C C . LEU A 1 84 ? 1.653 38.110 6.751 1.00 0.00 84 LEU A C 3
ATOM 3908 O O . LEU A 1 84 ? 2.055 39.271 6.806 1.00 0.00 84 LEU A O 3
ATOM 3924 N N . LEU A 1 85 ? 1.308 37.416 7.840 1.00 0.00 85 LEU A N 3
ATOM 3925 C CA . LEU A 1 85 ? 1.348 37.983 9.182 1.00 0.00 85 LEU A CA 3
ATOM 3926 C C . LEU A 1 85 ? 2.789 38.301 9.585 1.00 0.00 85 LEU A C 3
ATOM 3927 O O . LEU A 1 85 ? 3.100 39.442 9.925 1.00 0.00 85 LEU A O 3
ATOM 3943 N N . TYR A 1 86 ? 3.669 37.296 9.546 1.00 0.00 86 TYR A N 3
ATOM 3944 C CA . TYR A 1 86 ? 5.013 37.390 10.101 1.00 0.00 86 TYR A CA 3
ATOM 3945 C C . TYR A 1 86 ? 5.883 38.397 9.339 1.00 0.00 86 TYR A C 3
ATOM 3946 O O . TYR A 1 86 ? 6.699 39.091 9.947 1.00 0.00 86 TYR A O 3
ATOM 3964 N N . GLY A 1 87 ? 5.694 38.500 8.021 1.00 0.00 87 GLY A N 3
ATOM 3965 C CA . GLY A 1 87 ? 6.499 39.337 7.145 1.00 0.00 87 GLY A CA 3
ATOM 3966 C C . GLY A 1 87 ? 5.880 40.711 6.893 1.00 0.00 87 GLY A C 3
ATOM 3967 O O . GLY A 1 87 ? 6.477 41.493 6.154 1.00 0.00 87 GLY A O 3
ATOM 3971 N N . GLU A 1 88 ? 4.715 41.016 7.488 1.00 0.00 88 GLU A N 3
ATOM 3972 C CA . GLU A 1 88 ? 3.903 42.197 7.181 1.00 0.00 88 GLU A CA 3
ATOM 3973 C C . GLU A 1 88 ? 3.728 42.314 5.653 1.00 0.00 88 GLU A C 3
ATOM 3974 O O . GLU A 1 88 ? 4.086 43.308 5.021 1.00 0.00 88 GLU A O 3
ATOM 3986 N N . GLU A 1 89 ? 3.226 41.222 5.069 1.00 0.00 89 GLU A N 3
ATOM 3987 C CA . GLU A 1 89 ? 3.121 40.908 3.645 1.00 0.00 89 GLU A CA 3
ATOM 3988 C C . GLU A 1 89 ? 4.495 40.653 3.020 1.00 0.00 89 GLU A C 3
ATOM 3989 O O . GLU A 1 89 ? 4.726 39.554 2.508 1.00 0.00 89 GLU A O 3
ATOM 4001 N N . LYS A 1 90 ? 5.403 41.630 3.058 1.00 0.00 90 LYS A N 3
ATOM 4002 C CA . LYS A 1 90 ? 6.679 41.597 2.356 1.00 0.00 90 LYS A CA 3
ATOM 4003 C C . LYS A 1 90 ? 7.610 42.654 2.941 1.00 0.00 90 LYS A C 3
ATOM 4004 O O . LYS A 1 90 ? 7.130 43.724 3.372 1.00 0.00 90 LYS A O 3
ATOM 4024 N N . MET A 1 1 ? -1.040 9.198 4.803 1.00 0.00 1 MET A N 4
ATOM 4025 C CA . MET A 1 1 ? -1.247 9.927 3.527 1.00 0.00 1 MET A CA 4
ATOM 4026 C C . MET A 1 1 ? -0.586 9.166 2.373 1.00 0.00 1 MET A C 4
ATOM 4027 O O . MET A 1 1 ? 0.458 8.531 2.555 1.00 0.00 1 MET A O 4
ATOM 4043 N N . CYS A 1 2 ? -1.177 9.241 1.174 1.00 0.00 2 CYS A N 4
ATOM 4044 C CA . CYS A 1 2 ? -0.664 8.646 -0.061 1.00 0.00 2 CYS A CA 4
ATOM 4045 C C . CYS A 1 2 ? -0.796 9.673 -1.189 1.00 0.00 2 CYS A C 4
ATOM 4046 O O . CYS A 1 2 ? -1.643 10.569 -1.116 1.00 0.00 2 CYS A O 4
ATOM 4054 N N . ILE A 1 3 ? 0.008 9.523 -2.247 1.00 0.00 3 ILE A N 4
ATOM 4055 C CA . ILE A 1 3 ? -0.163 10.297 -3.475 1.00 0.00 3 ILE A CA 4
ATOM 4056 C C . ILE A 1 3 ? -1.497 9.912 -4.136 1.00 0.00 3 ILE A C 4
ATOM 4057 O O . ILE A 1 3 ? -1.981 8.783 -3.998 1.00 0.00 3 ILE A O 4
ATOM 4073 N N . GLY A 1 4 ? -2.086 10.868 -4.848 1.00 0.00 4 GLY A N 4
ATOM 4074 C CA . GLY A 1 4 ? -3.394 10.783 -5.487 1.00 0.00 4 GLY A CA 4
ATOM 4075 C C . GLY A 1 4 ? -3.628 12.107 -6.209 1.00 0.00 4 GLY A C 4
ATOM 4076 O O . GLY A 1 4 ? -4.648 12.762 -5.992 1.00 0.00 4 GLY A O 4
ATOM 4080 N N . VAL A 1 5 ? -2.631 12.543 -6.983 1.00 0.00 5 VAL A N 4
ATOM 4081 C CA . VAL A 1 5 ? -2.537 13.877 -7.580 1.00 0.00 5 VAL A CA 4
ATOM 4082 C C . VAL A 1 5 ? -1.985 13.766 -9.012 1.00 0.00 5 VAL A C 4
ATOM 4083 O O . VAL A 1 5 ? -1.496 12.694 -9.380 1.00 0.00 5 VAL A O 4
ATOM 4096 N N . PRO A 1 6 ? -2.065 14.825 -9.840 1.00 0.00 6 PRO A N 4
ATOM 4097 C CA . PRO A 1 6 ? -1.378 14.870 -11.125 1.00 0.00 6 PRO A CA 4
ATOM 4098 C C . PRO A 1 6 ? 0.133 14.616 -11.012 1.00 0.00 6 PRO A C 4
ATOM 4099 O O . PRO A 1 6 ? 0.766 14.951 -10.007 1.00 0.00 6 PRO A O 4
ATOM 4110 N N . GLY A 1 7 ? 0.715 14.109 -12.095 1.00 0.00 7 GLY A N 4
ATOM 4111 C CA . GLY A 1 7 ? 2.145 13.978 -12.325 1.00 0.00 7 GLY A CA 4
ATOM 4112 C C . GLY A 1 7 ? 2.369 13.834 -13.831 1.00 0.00 7 GLY A C 4
ATOM 4113 O O . GLY A 1 7 ? 1.412 13.569 -14.565 1.00 0.00 7 GLY A O 4
ATOM 4117 N N . GLN A 1 8 ? 3.601 14.017 -14.311 1.00 0.00 8 GLN A N 4
ATOM 4118 C CA . GLN A 1 8 ? 3.906 14.068 -15.740 1.00 0.00 8 GLN A CA 4
ATOM 4119 C C . GLN A 1 8 ? 4.704 12.828 -16.127 1.00 0.00 8 GLN A C 4
ATOM 4120 O O . GLN A 1 8 ? 5.687 12.491 -15.465 1.00 0.00 8 GLN A O 4
ATOM 4134 N N . ILE A 1 9 ? 4.282 12.137 -17.187 1.00 0.00 9 ILE A N 4
ATOM 4135 C CA . ILE A 1 9 ? 4.974 10.964 -17.709 1.00 0.00 9 ILE A CA 4
ATOM 4136 C C . ILE A 1 9 ? 6.321 11.453 -18.242 1.00 0.00 9 ILE A C 4
ATOM 4137 O O . ILE A 1 9 ? 6.352 12.302 -19.138 1.00 0.00 9 ILE A O 4
ATOM 4153 N N . ARG A 1 10 ? 7.420 10.918 -17.706 1.00 0.00 10 ARG A N 4
ATOM 4154 C CA . ARG A 1 10 ? 8.776 11.355 -18.045 1.00 0.00 10 ARG A CA 4
ATOM 4155 C C . ARG A 1 10 ? 9.615 10.206 -18.610 1.00 0.00 10 ARG A C 4
ATOM 4156 O O . ARG A 1 10 ? 10.536 10.482 -19.379 1.00 0.00 10 ARG A O 4
ATOM 4177 N N . THR A 1 11 ? 9.271 8.949 -18.329 1.00 0.00 11 THR A N 4
ATOM 4178 C CA . THR A 1 11 ? 9.883 7.789 -18.974 1.00 0.00 11 THR A CA 4
ATOM 4179 C C . THR A 1 11 ? 8.806 6.705 -19.094 1.00 0.00 11 THR A C 4
ATOM 4180 O O . THR A 1 11 ? 7.855 6.707 -18.310 1.00 0.00 11 THR A O 4
ATOM 4191 N N . ILE A 1 12 ? 8.934 5.776 -20.045 1.00 0.00 12 ILE A N 4
ATOM 4192 C CA . ILE A 1 12 ? 8.039 4.631 -20.219 1.00 0.00 12 ILE A CA 4
ATOM 4193 C C . ILE A 1 12 ? 8.943 3.406 -20.403 1.00 0.00 12 ILE A C 4
ATOM 4194 O O . ILE A 1 12 ? 10.015 3.521 -21.005 1.00 0.00 12 ILE A O 4
ATOM 4210 N N . ASP A 1 13 ? 8.524 2.248 -19.885 1.00 0.00 13 ASP A N 4
ATOM 4211 C CA . ASP A 1 13 ? 9.326 1.018 -19.876 1.00 0.00 13 ASP A CA 4
ATOM 4212 C C . ASP A 1 13 ? 8.579 -0.173 -20.490 1.00 0.00 13 ASP A C 4
ATOM 4213 O O . ASP A 1 13 ? 9.204 -1.148 -20.911 1.00 0.00 13 ASP A O 4
ATOM 4222 N N . GLY A 1 14 ? 7.250 -0.093 -20.593 1.00 0.00 14 GLY A N 4
ATOM 4223 C CA . GLY A 1 14 ? 6.393 -1.143 -21.123 1.00 0.00 14 GLY A CA 4
ATOM 4224 C C . GLY A 1 14 ? 4.961 -0.771 -20.778 1.00 0.00 14 GLY A C 4
ATOM 4225 O O . GLY A 1 14 ? 4.578 0.389 -20.940 1.00 0.00 14 GLY A O 4
ATOM 4229 N N . ASN A 1 15 ? 4.192 -1.708 -20.220 1.00 0.00 15 ASN A N 4
ATOM 4230 C CA . ASN A 1 15 ? 2.870 -1.447 -19.628 1.00 0.00 15 ASN A CA 4
ATOM 4231 C C . ASN A 1 15 ? 2.955 -0.603 -18.341 1.00 0.00 15 ASN A C 4
ATOM 4232 O O . ASN A 1 15 ? 1.965 -0.470 -17.621 1.00 0.00 15 ASN A O 4
ATOM 4243 N N . GLN A 1 16 ? 4.128 -0.055 -18.013 1.00 0.00 16 GLN A N 4
ATOM 4244 C CA . GLN A 1 16 ? 4.390 0.765 -16.843 1.00 0.00 16 GLN A CA 4
ATOM 4245 C C . GLN A 1 16 ? 5.306 1.912 -17.279 1.00 0.00 16 GLN A C 4
ATOM 4246 O O . GLN A 1 16 ? 6.047 1.795 -18.265 1.00 0.00 16 GLN A O 4
ATOM 4260 N N . ALA A 1 17 ? 5.255 3.010 -16.533 1.00 0.00 17 ALA A N 4
ATOM 4261 C CA . ALA A 1 17 ? 5.974 4.243 -16.799 1.00 0.00 17 ALA A CA 4
ATOM 4262 C C . ALA A 1 17 ? 6.539 4.831 -15.505 1.00 0.00 17 ALA A C 4
ATOM 4263 O O . ALA A 1 17 ? 6.272 4.333 -14.410 1.00 0.00 17 ALA A O 4
ATOM 4270 N N . LYS A 1 18 ? 7.311 5.910 -15.633 1.00 0.00 18 LYS A N 4
ATOM 4271 C CA . LYS A 1 18 ? 7.911 6.632 -14.520 1.00 0.00 18 LYS A CA 4
ATOM 4272 C C . LYS A 1 18 ? 7.413 8.060 -14.627 1.00 0.00 18 LYS A C 4
ATOM 4273 O O . LYS A 1 18 ? 7.715 8.763 -15.598 1.00 0.00 18 LYS A O 4
ATOM 4292 N N . VAL A 1 19 ? 6.629 8.478 -13.643 1.00 0.00 19 VAL A N 4
ATOM 4293 C CA . VAL A 1 19 ? 5.878 9.721 -13.657 1.00 0.00 19 VAL A CA 4
ATOM 4294 C C . VAL A 1 19 ? 6.507 10.618 -12.606 1.00 0.00 19 VAL A C 4
ATOM 4295 O O . VAL A 1 19 ? 6.649 10.205 -11.457 1.00 0.00 19 VAL A O 4
ATOM 4308 N N . ASP A 1 20 ? 6.907 11.828 -12.986 1.00 0.00 20 ASP A N 4
ATOM 4309 C CA . ASP A 1 20 ? 7.336 12.844 -12.038 1.00 0.00 20 ASP A CA 4
ATOM 4310 C C . ASP A 1 20 ? 6.107 13.364 -11.303 1.00 0.00 20 ASP A C 4
ATOM 4311 O O . ASP A 1 20 ? 5.251 14.015 -11.906 1.00 0.00 20 ASP A O 4
ATOM 4320 N N . VAL A 1 21 ? 6.010 13.077 -10.006 1.00 0.00 21 VAL A N 4
ATOM 4321 C CA . VAL A 1 21 ? 4.902 13.497 -9.158 1.00 0.00 21 VAL A CA 4
ATOM 4322 C C . VAL A 1 21 ? 5.273 14.865 -8.562 1.00 0.00 21 VAL A C 4
ATOM 4323 O O . VAL A 1 21 ? 5.394 15.031 -7.346 1.00 0.00 21 VAL A O 4
ATOM 4336 N N . CYS A 1 22 ? 5.497 15.837 -9.453 1.00 0.00 22 CYS A N 4
ATOM 4337 C CA . CYS A 1 22 ? 5.832 17.227 -9.152 1.00 0.00 22 CYS A CA 4
ATOM 4338 C C . CYS A 1 22 ? 6.990 17.376 -8.147 1.00 0.00 22 CYS A C 4
ATOM 4339 O O . CYS A 1 22 ? 6.918 18.208 -7.237 1.00 0.00 22 CYS A O 4
ATOM 4347 N N . GLY A 1 23 ? 8.054 16.580 -8.286 1.00 0.00 23 GLY A N 4
ATOM 4348 C CA . GLY A 1 23 ? 9.256 16.735 -7.475 1.00 0.00 23 GLY A CA 4
ATOM 4349 C C . GLY A 1 23 ? 10.269 15.616 -7.695 1.00 0.00 23 GLY A C 4
ATOM 4350 O O . GLY A 1 23 ? 11.473 15.881 -7.709 1.00 0.00 23 GLY A O 4
ATOM 4354 N N . ILE A 1 24 ? 9.803 14.381 -7.885 1.00 0.00 24 ILE A N 4
ATOM 4355 C CA . ILE A 1 24 ? 10.637 13.212 -8.140 1.00 0.00 24 ILE A CA 4
ATOM 4356 C C . ILE A 1 24 ? 9.784 12.182 -8.891 1.00 0.00 24 ILE A C 4
ATOM 4357 O O . ILE A 1 24 ? 8.551 12.190 -8.793 1.00 0.00 24 ILE A O 4
ATOM 4373 N N . GLN A 1 25 ? 10.435 11.291 -9.640 1.00 0.00 25 GLN A N 4
ATOM 4374 C CA . GLN A 1 25 ? 9.748 10.232 -10.365 1.00 0.00 25 GLN A CA 4
ATOM 4375 C C . GLN A 1 25 ? 9.283 9.132 -9.411 1.00 0.00 25 GLN A C 4
ATOM 4376 O O . GLN A 1 25 ? 9.932 8.828 -8.405 1.00 0.00 25 GLN A O 4
ATOM 4390 N N . ARG A 1 26 ? 8.152 8.521 -9.754 1.00 0.00 26 ARG A N 4
ATOM 4391 C CA . ARG A 1 26 ? 7.624 7.305 -9.137 1.00 0.00 26 ARG A CA 4
ATOM 4392 C C . ARG A 1 26 ? 7.304 6.329 -10.263 1.00 0.00 26 ARG A C 4
ATOM 4393 O O . ARG A 1 26 ? 6.869 6.751 -11.336 1.00 0.00 26 ARG A O 4
ATOM 4414 N N . ASP A 1 27 ? 7.512 5.037 -10.022 1.00 0.00 27 ASP A N 4
ATOM 4415 C CA . ASP A 1 27 ? 7.049 3.980 -10.920 1.00 0.00 27 ASP A CA 4
ATOM 4416 C C . ASP A 1 27 ? 5.524 3.913 -10.841 1.00 0.00 27 ASP A C 4
ATOM 4417 O O . ASP A 1 27 ? 4.957 3.970 -9.746 1.00 0.00 27 ASP A O 4
ATOM 4426 N N . VAL A 1 28 ? 4.858 3.801 -11.989 1.00 0.00 28 VAL A N 4
ATOM 4427 C CA . VAL A 1 28 ? 3.412 3.862 -12.117 1.00 0.00 28 VAL A CA 4
ATOM 4428 C C . VAL A 1 28 ? 3.020 2.831 -13.173 1.00 0.00 28 VAL A C 4
ATOM 4429 O O . VAL A 1 28 ? 3.471 2.895 -14.318 1.00 0.00 28 VAL A O 4
ATOM 4442 N N . ASP A 1 29 ? 2.183 1.867 -12.797 1.00 0.00 29 ASP A N 4
ATOM 4443 C CA . ASP A 1 29 ? 1.567 0.957 -13.748 1.00 0.00 29 ASP A CA 4
ATOM 4444 C C . ASP A 1 29 ? 0.608 1.749 -14.636 1.00 0.00 29 ASP A C 4
ATOM 4445 O O . ASP A 1 29 ? -0.162 2.581 -14.142 1.00 0.00 29 ASP A O 4
ATOM 4454 N N . LEU A 1 30 ? 0.668 1.502 -15.945 1.00 0.00 30 LEU A N 4
ATOM 4455 C CA . LEU A 1 30 ? -0.005 2.290 -16.971 1.00 0.00 30 LEU A CA 4
ATOM 4456 C C . LEU A 1 30 ? -1.024 1.425 -17.726 1.00 0.00 30 LEU A C 4
ATOM 4457 O O . LEU A 1 30 ? -1.722 1.927 -18.605 1.00 0.00 30 LEU A O 4
ATOM 4473 N N . THR A 1 31 ? -1.173 0.144 -17.375 1.00 0.00 31 THR A N 4
ATOM 4474 C CA . THR A 1 31 ? -2.084 -0.798 -18.026 1.00 0.00 31 THR A CA 4
ATOM 4475 C C . THR A 1 31 ? -3.536 -0.291 -17.979 1.00 0.00 31 THR A C 4
ATOM 4476 O O . THR A 1 31 ? -4.312 -0.538 -18.902 1.00 0.00 31 THR A O 4
ATOM 4487 N N . LEU A 1 32 ? -3.892 0.462 -16.927 1.00 0.00 32 LEU A N 4
ATOM 4488 C CA . LEU A 1 32 ? -5.230 1.018 -16.733 1.00 0.00 32 LEU A CA 4
ATOM 4489 C C . LEU A 1 32 ? -5.582 2.102 -17.764 1.00 0.00 32 LEU A C 4
ATOM 4490 O O . LEU A 1 32 ? -6.757 2.460 -17.870 1.00 0.00 32 LEU A O 4
ATOM 4506 N N . VAL A 1 33 ? -4.607 2.629 -18.515 1.00 0.00 33 VAL A N 4
ATOM 4507 C CA . VAL A 1 33 ? -4.813 3.732 -19.458 1.00 0.00 33 VAL A CA 4
ATOM 4508 C C . VAL A 1 33 ? -4.126 3.472 -20.814 1.00 0.00 33 VAL A C 4
ATOM 4509 O O . VAL A 1 33 ? -4.370 4.195 -21.783 1.00 0.00 33 VAL A O 4
ATOM 4522 N N . GLY A 1 34 ? -3.311 2.417 -20.907 1.00 0.00 34 GLY A N 4
ATOM 4523 C CA . GLY A 1 34 ? -2.595 2.010 -22.103 1.00 0.00 34 GLY A CA 4
ATOM 4524 C C . GLY A 1 34 ? -1.335 2.851 -22.280 1.00 0.00 34 GLY A C 4
ATOM 4525 O O . GLY A 1 34 ? -1.359 4.074 -22.116 1.00 0.00 34 GLY A O 4
ATOM 4529 N N . SER A 1 35 ? -0.229 2.194 -22.625 1.00 0.00 35 SER A N 4
ATOM 4530 C CA . SER A 1 35 ? 0.994 2.857 -23.037 1.00 0.00 35 SER A CA 4
ATOM 4531 C C . SER A 1 35 ? 0.833 3.374 -24.473 1.00 0.00 35 SER A C 4
ATOM 4532 O O . SER A 1 35 ? -0.019 2.895 -25.231 1.00 0.00 35 SER A O 4
ATOM 4540 N N . CYS A 1 36 ? 1.699 4.323 -24.841 1.00 0.00 36 CYS A N 4
ATOM 4541 C CA . CYS A 1 36 ? 1.624 5.122 -26.066 1.00 0.00 36 CYS A CA 4
ATOM 4542 C C . CYS A 1 36 ? 0.289 5.877 -26.199 1.00 0.00 36 CYS A C 4
ATOM 4543 O O . CYS A 1 36 ? -0.598 5.802 -25.349 1.00 0.00 36 CYS A O 4
ATOM 4551 N N . ASP A 1 37 ? 0.180 6.660 -27.264 1.00 0.00 37 ASP A N 4
ATOM 4552 C CA . ASP A 1 37 ? -0.886 7.615 -27.522 1.00 0.00 37 ASP A CA 4
ATOM 4553 C C . ASP A 1 37 ? -1.353 7.431 -28.963 1.00 0.00 37 ASP A C 4
ATOM 4554 O O . ASP A 1 37 ? -0.577 6.997 -29.819 1.00 0.00 37 ASP A O 4
ATOM 4563 N N . GLU A 1 38 ? -2.622 7.751 -29.227 1.00 0.00 38 GLU A N 4
ATOM 4564 C CA . GLU A 1 38 ? -3.316 7.466 -30.483 1.00 0.00 38 GLU A CA 4
ATOM 4565 C C . GLU A 1 38 ? -2.635 8.056 -31.727 1.00 0.00 38 GLU A C 4
ATOM 4566 O O . GLU A 1 38 ? -2.861 7.564 -32.834 1.00 0.00 38 GLU A O 4
ATOM 4578 N N . ASN A 1 39 ? -1.795 9.088 -31.567 1.00 0.00 39 ASN A N 4
ATOM 4579 C CA . ASN A 1 39 ? -1.049 9.685 -32.675 1.00 0.00 39 ASN A CA 4
ATOM 4580 C C . ASN A 1 39 ? 0.117 8.794 -33.132 1.00 0.00 39 ASN A C 4
ATOM 4581 O O . ASN A 1 39 ? 0.756 9.113 -34.137 1.00 0.00 39 ASN A O 4
ATOM 4592 N N . GLY A 1 40 ? 0.420 7.699 -32.423 1.00 0.00 40 GLY A N 4
ATOM 4593 C CA . GLY A 1 40 ? 1.540 6.821 -32.739 1.00 0.00 40 GLY A CA 4
ATOM 4594 C C . GLY A 1 40 ? 2.824 7.372 -32.124 1.00 0.00 40 GLY A C 4
ATOM 4595 O O . GLY A 1 40 ? 3.840 7.492 -32.812 1.00 0.00 40 GLY A O 4
ATOM 4599 N N . GLN A 1 41 ? 2.760 7.762 -30.848 1.00 0.00 41 GLN A N 4
ATOM 4600 C CA . GLN A 1 41 ? 3.850 8.388 -30.104 1.00 0.00 41 GLN A CA 4
ATOM 4601 C C . GLN A 1 41 ? 3.822 7.867 -28.660 1.00 0.00 41 GLN A C 4
ATOM 4602 O O . GLN A 1 41 ? 2.762 7.420 -28.208 1.00 0.00 41 GLN A O 4
ATOM 4616 N N . PRO A 1 42 ? 4.933 7.931 -27.904 1.00 0.00 42 PRO A N 4
ATOM 4617 C CA . PRO A 1 42 ? 4.909 7.657 -26.473 1.00 0.00 42 PRO A CA 4
ATOM 4618 C C . PRO A 1 42 ? 4.148 8.774 -25.739 1.00 0.00 42 PRO A C 4
ATOM 4619 O O . PRO A 1 42 ? 4.130 9.923 -26.185 1.00 0.00 42 PRO A O 4
ATOM 4630 N N . ARG A 1 43 ? 3.560 8.467 -24.575 1.00 0.00 43 ARG A N 4
ATOM 4631 C CA . ARG A 1 43 ? 2.847 9.456 -23.758 1.00 0.00 43 ARG A CA 4
ATOM 4632 C C . ARG A 1 43 ? 3.779 10.447 -23.036 1.00 0.00 43 ARG A C 4
ATOM 4633 O O . ARG A 1 43 ? 3.291 11.226 -22.222 1.00 0.00 43 ARG A O 4
ATOM 4654 N N . VAL A 1 44 ? 5.098 10.404 -23.233 1.00 0.00 44 VAL A N 4
ATOM 4655 C CA . VAL A 1 44 ? 6.028 11.267 -22.500 1.00 0.00 44 VAL A CA 4
ATOM 4656 C C . VAL A 1 44 ? 5.617 12.731 -22.729 1.00 0.00 44 VAL A C 4
ATOM 4657 O O . VAL A 1 44 ? 5.422 13.155 -23.871 1.00 0.00 44 VAL A O 4
ATOM 4670 N N . GLY A 1 45 ? 5.445 13.479 -21.636 1.00 0.00 45 GLY A N 4
ATOM 4671 C CA . GLY A 1 45 ? 4.984 14.861 -21.636 1.00 0.00 45 GLY A CA 4
ATOM 4672 C C . GLY A 1 45 ? 3.503 14.986 -21.267 1.00 0.00 45 GLY A C 4
ATOM 4673 O O . GLY A 1 45 ? 3.104 16.036 -20.755 1.00 0.00 45 GLY A O 4
ATOM 4677 N N . GLN A 1 46 ? 2.691 13.944 -21.477 1.00 0.00 46 GLN A N 4
ATOM 4678 C CA . GLN A 1 46 ? 1.308 13.914 -21.008 1.00 0.00 46 GLN A CA 4
ATOM 4679 C C . GLN A 1 46 ? 1.306 13.787 -19.484 1.00 0.00 46 GLN A C 4
ATOM 4680 O O . GLN A 1 46 ? 2.300 13.368 -18.879 1.00 0.00 46 GLN A O 4
ATOM 4694 N N . TRP A 1 47 ? 0.174 14.111 -18.864 1.00 0.00 47 TRP A N 4
ATOM 4695 C CA . TRP A 1 47 ? 0.012 14.039 -17.423 1.00 0.00 47 TRP A CA 4
ATOM 4696 C C . TRP A 1 47 ? -1.001 12.959 -17.081 1.00 0.00 47 TRP A C 4
ATOM 4697 O O . TRP A 1 47 ? -1.873 12.625 -17.882 1.00 0.00 47 TRP A O 4
ATOM 4718 N N . VAL A 1 48 ? -0.903 12.433 -15.869 1.00 0.00 48 VAL A N 4
ATOM 4719 C CA . VAL A 1 48 ? -1.766 11.386 -15.357 1.00 0.00 48 VAL A CA 4
ATOM 4720 C C . VAL A 1 48 ? -2.041 11.682 -13.891 1.00 0.00 48 VAL A C 4
ATOM 4721 O O . VAL A 1 48 ? -1.175 12.188 -13.176 1.00 0.00 48 VAL A O 4
ATOM 4734 N N . LEU A 1 49 ? -3.263 11.394 -13.455 1.00 0.00 49 LEU A N 4
ATOM 4735 C CA . LEU A 1 49 ? -3.607 11.391 -12.042 1.00 0.00 49 LEU A CA 4
ATOM 4736 C C . LEU A 1 49 ? -3.029 10.079 -11.532 1.00 0.00 49 LEU A C 4
ATOM 4737 O O . LEU A 1 49 ? -3.301 9.043 -12.144 1.00 0.00 49 LEU A O 4
ATOM 4753 N N . VAL A 1 50 ? -2.233 10.088 -10.467 1.00 0.00 50 VAL A N 4
ATOM 4754 C CA . VAL A 1 50 ? -1.494 8.904 -10.050 1.00 0.00 50 VAL A CA 4
ATOM 4755 C C . VAL A 1 50 ? -1.680 8.653 -8.562 1.00 0.00 50 VAL A C 4
ATOM 4756 O O . VAL A 1 50 ? -1.470 9.544 -7.734 1.00 0.00 50 VAL A O 4
ATOM 4769 N N . HIS A 1 51 ? -2.100 7.426 -8.250 1.00 0.00 51 HIS A N 4
ATOM 4770 C CA . HIS A 1 51 ? -2.134 6.902 -6.895 1.00 0.00 51 HIS A CA 4
ATOM 4771 C C . HIS A 1 51 ? -0.770 6.243 -6.616 1.00 0.00 51 HIS A C 4
ATOM 4772 O O . HIS A 1 51 ? 0.180 6.452 -7.373 1.00 0.00 51 HIS A O 4
ATOM 4786 N N . VAL A 1 52 ? -0.661 5.445 -5.548 1.00 0.00 52 VAL A N 4
ATOM 4787 C CA . VAL A 1 52 ? 0.586 4.857 -5.037 1.00 0.00 52 VAL A CA 4
ATOM 4788 C C . VAL A 1 52 ? 1.475 4.191 -6.102 1.00 0.00 52 VAL A C 4
ATOM 4789 O O . VAL A 1 52 ? 2.697 4.185 -5.945 1.00 0.00 52 VAL A O 4
ATOM 4802 N N . GLY A 1 53 ? 0.897 3.660 -7.185 1.00 0.00 53 GLY A N 4
ATOM 4803 C CA . GLY A 1 53 ? 1.658 3.099 -8.291 1.00 0.00 53 GLY A CA 4
ATOM 4804 C C . GLY A 1 53 ? 0.784 2.790 -9.499 1.00 0.00 53 GLY A C 4
ATOM 4805 O O . GLY A 1 53 ? 1.056 1.814 -10.192 1.00 0.00 53 GLY A O 4
ATOM 4809 N N . PHE A 1 54 ? -0.270 3.576 -9.751 1.00 0.00 54 PHE A N 4
ATOM 4810 C CA . PHE A 1 54 ? -1.240 3.317 -10.815 1.00 0.00 54 PHE A CA 4
ATOM 4811 C C . PHE A 1 54 ? -1.722 4.646 -11.386 1.00 0.00 54 PHE A C 4
ATOM 4812 O O . PHE A 1 54 ? -2.046 5.561 -10.621 1.00 0.00 54 PHE A O 4
ATOM 4829 N N . ALA A 1 55 ? -1.771 4.749 -12.717 1.00 0.00 55 ALA A N 4
ATOM 4830 C CA . ALA A 1 55 ? -2.403 5.865 -13.406 1.00 0.00 55 ALA A CA 4
ATOM 4831 C C . ALA A 1 55 ? -3.919 5.689 -13.320 1.00 0.00 55 ALA A C 4
ATOM 4832 O O . ALA A 1 55 ? -4.460 4.701 -13.817 1.00 0.00 55 ALA A O 4
ATOM 4839 N N . MET A 1 56 ? -4.593 6.637 -12.678 1.00 0.00 56 MET A N 4
ATOM 4840 C CA . MET A 1 56 ? -6.039 6.648 -12.504 1.00 0.00 56 MET A CA 4
ATOM 4841 C C . MET A 1 56 ? -6.699 7.098 -13.817 1.00 0.00 56 MET A C 4
ATOM 4842 O O . MET A 1 56 ? -7.583 6.403 -14.323 1.00 0.00 56 MET A O 4
ATOM 4856 N N . SER A 1 57 ? -6.224 8.211 -14.394 1.00 0.00 57 SER A N 4
ATOM 4857 C CA . SER A 1 57 ? -6.688 8.787 -15.659 1.00 0.00 57 SER A CA 4
ATOM 4858 C C . SER A 1 57 ? -5.523 9.544 -16.310 1.00 0.00 57 SER A C 4
ATOM 4859 O O . SER A 1 57 ? -4.577 9.910 -15.608 1.00 0.00 57 SER A O 4
ATOM 4867 N N . VAL A 1 58 ? -5.613 9.837 -17.611 1.00 0.00 58 VAL A N 4
ATOM 4868 C CA . VAL A 1 58 ? -4.664 10.678 -18.349 1.00 0.00 58 VAL A CA 4
ATOM 4869 C C . VAL A 1 58 ? -5.353 12.015 -18.647 1.00 0.00 58 VAL A C 4
ATOM 4870 O O . VAL A 1 58 ? -6.551 12.040 -18.942 1.00 0.00 58 VAL A O 4
ATOM 4883 N N . ILE A 1 59 ? -4.615 13.121 -18.528 1.00 0.00 59 ILE A N 4
ATOM 4884 C CA . ILE A 1 59 ? -5.124 14.485 -18.634 1.00 0.00 59 ILE A CA 4
ATOM 4885 C C . ILE A 1 59 ? -4.110 15.365 -19.382 1.00 0.00 59 ILE A C 4
ATOM 4886 O O . ILE A 1 59 ? -2.933 15.013 -19.516 1.00 0.00 59 ILE A O 4
ATOM 4902 N N . ASN A 1 60 ? -4.575 16.510 -19.883 1.00 0.00 60 ASN A N 4
ATOM 4903 C CA . ASN A 1 60 ? -3.752 17.479 -20.600 1.00 0.00 60 ASN A CA 4
ATOM 4904 C C . ASN A 1 60 ? -2.873 18.264 -19.623 1.00 0.00 60 ASN A C 4
ATOM 4905 O O . ASN A 1 60 ? -3.148 18.323 -18.423 1.00 0.00 60 ASN A O 4
ATOM 4916 N N . GLU A 1 61 ? -1.867 18.955 -20.166 1.00 0.00 61 GLU A N 4
ATOM 4917 C CA . GLU A 1 61 ? -0.961 19.831 -19.423 1.00 0.00 61 GLU A CA 4
ATOM 4918 C C . GLU A 1 61 ? -1.726 20.904 -18.639 1.00 0.00 61 GLU A C 4
ATOM 4919 O O . GLU A 1 61 ? -1.379 21.205 -17.492 1.00 0.00 61 GLU A O 4
ATOM 4931 N N . ALA A 1 62 ? -2.766 21.478 -19.251 1.00 0.00 62 ALA A N 4
ATOM 4932 C CA . ALA A 1 62 ? -3.564 22.533 -18.637 1.00 0.00 62 ALA A CA 4
ATOM 4933 C C . ALA A 1 62 ? -4.446 21.968 -17.524 1.00 0.00 62 ALA A C 4
ATOM 4934 O O . ALA A 1 62 ? -4.578 22.590 -16.470 1.00 0.00 62 ALA A O 4
ATOM 4941 N N . GLU A 1 63 ? -5.030 20.785 -17.738 1.00 0.00 63 GLU A N 4
ATOM 4942 C CA . GLU A 1 63 ? -5.894 20.133 -16.757 1.00 0.00 63 GLU A CA 4
ATOM 4943 C C . GLU A 1 63 ? -5.087 19.785 -15.509 1.00 0.00 63 GLU A C 4
ATOM 4944 O O . GLU A 1 63 ? -5.568 19.980 -14.393 1.00 0.00 63 GLU A O 4
ATOM 4956 N N . ALA A 1 64 ? -3.851 19.306 -15.684 1.00 0.00 64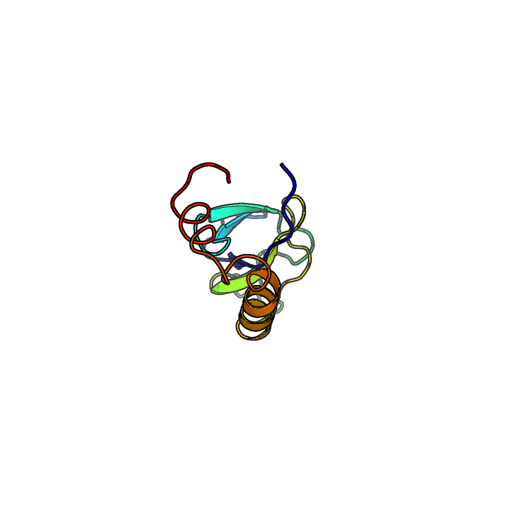 ALA A N 4
ATOM 4957 C CA . ALA A 1 64 ? -2.981 18.987 -14.567 1.00 0.00 64 ALA A CA 4
ATOM 4958 C C . ALA A 1 64 ? -2.685 20.233 -13.740 1.00 0.00 64 ALA A C 4
ATOM 4959 O O . ALA A 1 64 ? -2.843 20.206 -12.521 1.00 0.00 64 ALA A O 4
ATOM 4966 N N . ARG A 1 65 ? -2.291 21.332 -14.388 1.00 0.00 65 ARG A N 4
ATOM 4967 C CA . ARG A 1 65 ? -1.961 22.570 -13.682 1.00 0.00 65 ARG A CA 4
ATOM 4968 C C . ARG A 1 65 ? -3.191 23.136 -12.979 1.00 0.00 65 ARG A C 4
ATOM 4969 O O . ARG A 1 65 ? -3.077 23.575 -11.837 1.00 0.00 65 ARG A O 4
ATOM 4990 N N . ASP A 1 66 ? -4.366 23.083 -13.611 1.00 0.00 66 ASP A N 4
ATOM 4991 C CA . ASP A 1 66 ? -5.613 23.520 -12.989 1.00 0.00 66 ASP A CA 4
ATOM 4992 C C . ASP A 1 66 ? -5.943 22.668 -11.762 1.00 0.00 66 ASP A C 4
ATOM 4993 O O . ASP A 1 66 ? -6.311 23.207 -10.719 1.00 0.00 66 ASP A O 4
ATOM 5002 N N . THR A 1 67 ? -5.765 21.349 -11.856 1.00 0.00 67 THR A N 4
ATOM 5003 C CA . THR A 1 67 ? -6.013 20.430 -10.751 1.00 0.00 67 THR A CA 4
ATOM 5004 C C . THR A 1 67 ? -5.029 20.698 -9.603 1.00 0.00 67 THR A C 4
ATOM 5005 O O . THR A 1 67 ? -5.448 20.753 -8.446 1.00 0.00 67 THR A O 4
ATOM 5016 N N . LEU A 1 68 ? -3.740 20.905 -9.904 1.00 0.00 68 LEU A N 4
ATOM 5017 C CA . LEU A 1 68 ? -2.730 21.210 -8.893 1.00 0.00 68 LEU A CA 4
ATOM 5018 C C . LEU A 1 68 ? -3.075 22.520 -8.196 1.00 0.00 68 LEU A C 4
ATOM 5019 O O . LEU A 1 68 ? -3.007 22.578 -6.973 1.00 0.00 68 LEU A O 4
ATOM 5035 N N . ASP A 1 69 ? -3.467 23.555 -8.944 1.00 0.00 69 ASP A N 4
ATOM 5036 C CA . ASP A 1 69 ? -3.833 24.847 -8.369 1.00 0.00 69 ASP A CA 4
ATOM 5037 C C . ASP A 1 69 ? -5.064 24.723 -7.475 1.00 0.00 69 ASP A C 4
ATOM 5038 O O . ASP A 1 69 ? -5.057 25.241 -6.358 1.00 0.00 69 ASP A O 4
ATOM 5047 N N . ALA A 1 70 ? -6.095 23.998 -7.922 1.00 0.00 70 ALA A N 4
ATOM 5048 C CA . ALA A 1 70 ? -7.304 23.785 -7.139 1.00 0.00 70 ALA A CA 4
ATOM 5049 C C . ALA A 1 70 ? -6.968 23.077 -5.825 1.00 0.00 70 ALA A C 4
ATOM 5050 O O . ALA A 1 70 ? -7.376 23.542 -4.758 1.00 0.00 70 ALA A O 4
ATOM 5057 N N . LEU A 1 71 ? -6.187 21.994 -5.893 1.00 0.00 71 LEU A N 4
ATOM 5058 C CA . LEU A 1 71 ? -5.752 21.235 -4.725 1.00 0.00 71 LEU A CA 4
ATOM 5059 C C . LEU A 1 71 ? -4.946 22.139 -3.794 1.00 0.00 71 LEU A C 4
ATOM 5060 O O . LEU A 1 71 ? -5.235 22.216 -2.601 1.00 0.00 71 LEU A O 4
ATOM 5076 N N . GLN A 1 72 ? -3.967 22.863 -4.334 1.00 0.00 72 GLN A N 4
ATOM 5077 C CA . GLN A 1 72 ? -3.085 23.721 -3.561 1.00 0.00 72 GLN A CA 4
ATOM 5078 C C . GLN A 1 72 ? -3.878 24.804 -2.832 1.00 0.00 72 GLN A C 4
ATOM 5079 O O . GLN A 1 72 ? -3.611 25.049 -1.659 1.00 0.00 72 GLN A O 4
ATOM 5093 N N . ASN A 1 73 ? -4.896 25.410 -3.453 1.00 0.00 73 ASN A N 4
ATOM 5094 C CA . ASN A 1 73 ? -5.630 26.524 -2.839 1.00 0.00 73 ASN A CA 4
ATOM 5095 C C . ASN A 1 73 ? -6.361 26.083 -1.565 1.00 0.00 73 ASN A C 4
ATOM 5096 O O . ASN A 1 73 ? -6.716 26.912 -0.727 1.00 0.00 73 ASN A O 4
ATOM 5107 N N . MET A 1 74 ? -6.573 24.775 -1.420 1.00 0.00 74 MET A N 4
ATOM 5108 C CA . MET A 1 74 ? -7.275 24.162 -0.314 1.00 0.00 74 MET A CA 4
ATOM 5109 C C . MET A 1 74 ? -6.346 23.893 0.885 1.00 0.00 74 MET A C 4
ATOM 5110 O O . MET A 1 74 ? -6.847 23.742 2.000 1.00 0.00 74 MET A O 4
ATOM 5124 N N . PHE A 1 75 ? -5.017 23.851 0.688 1.00 0.00 75 PHE A N 4
ATOM 5125 C CA . PHE A 1 75 ? -4.070 23.379 1.708 1.00 0.00 75 PHE A CA 4
ATOM 5126 C C . PHE A 1 75 ? -2.748 24.159 1.786 1.00 0.00 75 PHE A C 4
ATOM 5127 O O . PHE A 1 75 ? -1.938 23.862 2.664 1.00 0.00 75 PHE A O 4
ATOM 5144 N N . ASP A 1 76 ? -2.495 25.140 0.908 1.00 0.00 76 ASP A N 4
ATOM 5145 C CA . ASP A 1 76 ? -1.198 25.832 0.804 1.00 0.00 76 ASP A CA 4
ATOM 5146 C C . ASP A 1 76 ? -0.774 26.515 2.109 1.00 0.00 76 ASP A C 4
ATOM 5147 O O . ASP A 1 76 ? 0.419 26.679 2.371 1.00 0.00 76 ASP A O 4
ATOM 5156 N N . VAL A 1 77 ? -1.755 26.865 2.943 1.00 0.00 77 VAL A N 4
ATOM 5157 C CA . VAL A 1 77 ? -1.589 27.484 4.254 1.00 0.00 77 VAL A CA 4
ATOM 5158 C C . VAL A 1 77 ? -2.414 26.694 5.282 1.00 0.00 77 VAL A C 4
ATOM 5159 O O . VAL A 1 77 ? -3.132 27.266 6.104 1.00 0.00 77 VAL A O 4
ATOM 5172 N N . GLU A 1 78 ? -2.298 25.362 5.207 1.00 0.00 78 GLU A N 4
ATOM 5173 C CA . GLU A 1 78 ? -2.916 24.361 6.081 1.00 0.00 78 GLU A CA 4
ATOM 5174 C C . GLU A 1 78 ? -4.395 24.141 5.692 1.00 0.00 78 GLU A C 4
ATOM 5175 O O . GLU A 1 78 ? -4.965 24.962 4.966 1.00 0.00 78 GLU A O 4
ATOM 5187 N N . PRO A 1 79 ? -5.048 23.048 6.143 1.00 0.00 79 PRO A N 4
ATOM 5188 C CA . PRO A 1 79 ? -6.457 22.770 5.853 1.00 0.00 79 PRO A CA 4
ATOM 5189 C C . PRO A 1 79 ? -7.448 23.857 6.290 1.00 0.00 79 PRO A C 4
ATOM 5190 O O . PRO A 1 79 ? -8.602 23.813 5.867 1.00 0.00 79 PRO A O 4
ATOM 5201 N N . ASP A 1 80 ? -7.042 24.806 7.140 1.00 0.00 80 ASP A N 4
ATOM 5202 C CA . ASP A 1 80 ? -7.924 25.832 7.697 1.00 0.00 80 ASP A CA 4
ATOM 5203 C C . ASP A 1 80 ? -8.626 26.642 6.605 1.00 0.00 80 ASP A C 4
ATOM 5204 O O . ASP A 1 80 ? -9.839 26.840 6.676 1.00 0.00 80 ASP A O 4
ATOM 5213 N N . VAL A 1 81 ? -7.899 27.057 5.561 1.00 0.00 81 VAL A N 4
ATOM 5214 C CA . VAL A 1 81 ? -8.513 27.796 4.457 1.00 0.00 81 VAL A CA 4
ATOM 5215 C C . VAL A 1 81 ? -9.435 26.894 3.637 1.00 0.00 81 VAL A C 4
ATOM 5216 O O . VAL A 1 81 ? -10.422 27.383 3.092 1.00 0.00 81 VAL A O 4
ATOM 5229 N N . GLY A 1 82 ? -9.161 25.589 3.574 1.00 0.00 82 GLY A N 4
ATOM 5230 C CA . GLY A 1 82 ? -10.018 24.642 2.889 1.00 0.00 82 GLY A CA 4
ATOM 5231 C C . GLY A 1 82 ? -11.337 24.495 3.635 1.00 0.00 82 GLY A C 4
ATOM 5232 O O . GLY A 1 82 ? -12.399 24.583 3.024 1.00 0.00 82 GLY A O 4
ATOM 5236 N N . ALA A 1 83 ? -11.285 24.351 4.962 1.00 0.00 83 ALA A N 4
ATOM 5237 C CA . ALA A 1 83 ? -12.473 24.272 5.799 1.00 0.00 83 ALA A CA 4
ATOM 5238 C C . ALA A 1 83 ? -13.292 25.566 5.721 1.00 0.00 83 ALA A C 4
ATOM 5239 O O . ALA A 1 83 ? -14.522 25.505 5.669 1.00 0.00 83 ALA A O 4
ATOM 5246 N N . LEU A 1 84 ? -12.629 26.726 5.683 1.00 0.00 84 LEU A N 4
ATOM 5247 C CA . LEU A 1 84 ? -13.286 28.021 5.536 1.00 0.00 84 LEU A CA 4
ATOM 5248 C C . LEU A 1 84 ? -13.954 28.132 4.163 1.00 0.00 84 LEU A C 4
ATOM 5249 O O . LEU A 1 84 ? -15.128 28.492 4.076 1.00 0.00 84 LEU A O 4
ATOM 5265 N N . LEU A 1 85 ? -13.232 27.802 3.087 1.00 0.00 85 LEU A N 4
ATOM 5266 C CA . LEU A 1 85 ? -13.734 27.858 1.715 1.00 0.00 85 LEU A CA 4
ATOM 5267 C C . LEU A 1 85 ? -14.950 26.948 1.573 1.00 0.00 85 LEU A C 4
ATOM 5268 O O . LEU A 1 85 ? -16.004 27.393 1.118 1.00 0.00 85 LEU A O 4
ATOM 5284 N N . TYR A 1 86 ? -14.808 25.689 1.993 1.00 0.00 86 TYR A N 4
ATOM 5285 C CA . TYR A 1 86 ? -15.854 24.680 1.874 1.00 0.00 86 TYR A CA 4
ATOM 5286 C C . TYR A 1 86 ? -17.061 24.991 2.774 1.00 0.00 86 TYR A C 4
ATOM 5287 O O . TYR A 1 86 ? -18.169 24.526 2.501 1.00 0.00 86 TYR A O 4
ATOM 5305 N N . GLY A 1 87 ? -16.865 25.783 3.833 1.00 0.00 87 GLY A N 4
ATOM 5306 C CA . GLY A 1 87 ? -17.900 26.100 4.809 1.00 0.00 87 GLY A CA 4
ATOM 5307 C C . GLY A 1 87 ? -18.049 25.003 5.863 1.00 0.00 87 GLY A C 4
ATOM 5308 O O . GLY A 1 87 ? -19.088 24.922 6.519 1.00 0.00 87 GLY A O 4
ATOM 5312 N N . GLU A 1 88 ? -17.030 24.153 6.028 1.00 0.00 88 GLU A N 4
ATOM 5313 C CA . GLU A 1 88 ? -16.959 23.187 7.119 1.00 0.00 88 GLU A CA 4
ATOM 5314 C C . GLU A 1 88 ? -16.740 23.934 8.446 1.00 0.00 88 GLU A C 4
ATOM 5315 O O . GLU A 1 88 ? -17.282 23.538 9.479 1.00 0.00 88 GLU A O 4
ATOM 5327 N N . GLU A 1 89 ? -15.993 25.045 8.410 1.00 0.00 89 GLU A N 4
ATOM 5328 C CA . GLU A 1 89 ? -15.673 25.881 9.563 1.00 0.00 89 GLU A CA 4
ATOM 5329 C C . GLU A 1 89 ? -15.807 27.349 9.140 1.00 0.00 89 GLU A C 4
ATOM 5330 O O . GLU A 1 89 ? -14.816 28.059 8.953 1.00 0.00 89 GLU A O 4
ATOM 5342 N N . LYS A 1 90 ? -17.052 27.787 8.924 1.00 0.00 90 LYS A N 4
ATOM 5343 C CA . LYS A 1 90 ? -17.412 29.150 8.553 1.00 0.00 90 LYS A CA 4
ATOM 5344 C C . LYS A 1 90 ? -18.760 29.458 9.193 1.00 0.00 90 LYS A C 4
ATOM 5345 O O . LYS A 1 90 ? -19.645 28.574 9.175 1.00 0.00 90 LYS A O 4
ATOM 5365 N N . MET A 1 1 ? -3.854 7.680 1.120 1.00 0.00 1 MET A N 5
ATOM 5366 C CA . MET A 1 1 ? -2.885 6.862 0.345 1.00 0.00 1 MET A CA 5
ATOM 5367 C C . MET A 1 1 ? -1.618 7.676 0.055 1.00 0.00 1 MET A C 5
ATOM 5368 O O . MET A 1 1 ? -1.647 8.909 0.086 1.00 0.00 1 MET A O 5
ATOM 5384 N N . CYS A 1 2 ? -0.494 6.999 -0.223 1.00 0.00 2 CYS A N 5
ATOM 5385 C CA . CYS A 1 2 ? 0.816 7.636 -0.367 1.00 0.00 2 CYS A CA 5
ATOM 5386 C C . CYS A 1 2 ? 0.848 8.676 -1.498 1.00 0.00 2 CYS A C 5
ATOM 5387 O O . CYS A 1 2 ? 1.449 9.737 -1.325 1.00 0.00 2 CYS A O 5
ATOM 5395 N N . ILE A 1 3 ? 0.197 8.384 -2.631 1.00 0.00 3 ILE A N 5
ATOM 5396 C CA . ILE A 1 3 ? 0.113 9.258 -3.801 1.00 0.00 3 ILE A CA 5
ATOM 5397 C C . ILE A 1 3 ? -1.292 9.124 -4.400 1.00 0.00 3 ILE A C 5
ATOM 5398 O O . ILE A 1 3 ? -1.928 8.068 -4.310 1.00 0.00 3 ILE A O 5
ATOM 5414 N N . GLY A 1 4 ? -1.767 10.211 -5.000 1.00 0.00 4 GLY A N 5
ATOM 5415 C CA . GLY A 1 4 ? -3.117 10.394 -5.526 1.00 0.00 4 GLY A CA 5
ATOM 5416 C C . GLY A 1 4 ? -3.188 11.789 -6.141 1.00 0.00 4 GLY A C 5
ATOM 5417 O O . GLY A 1 4 ? -4.098 12.557 -5.827 1.00 0.00 4 GLY A O 5
ATOM 5421 N N . VAL A 1 5 ? -2.174 12.151 -6.936 1.00 0.00 5 VAL A N 5
ATOM 5422 C CA . VAL A 1 5 ? -1.934 13.506 -7.433 1.00 0.00 5 VAL A CA 5
ATOM 5423 C C . VAL A 1 5 ? -1.390 13.458 -8.875 1.00 0.00 5 VAL A C 5
ATOM 5424 O O . VAL A 1 5 ? -0.951 12.392 -9.318 1.00 0.00 5 VAL A O 5
ATOM 5437 N N . PRO A 1 6 ? -1.416 14.578 -9.624 1.00 0.00 6 PRO A N 5
ATOM 5438 C CA . PRO A 1 6 ? -0.770 14.679 -10.926 1.00 0.00 6 PRO A CA 5
ATOM 5439 C C . PRO A 1 6 ? 0.716 14.293 -10.914 1.00 0.00 6 PRO A C 5
ATOM 5440 O O . PRO A 1 6 ? 1.415 14.421 -9.905 1.00 0.00 6 PRO A O 5
ATOM 5451 N N . GLY A 1 7 ? 1.212 13.914 -12.088 1.00 0.00 7 GLY A N 5
ATOM 5452 C CA . GLY A 1 7 ? 2.610 13.703 -12.401 1.00 0.00 7 GLY A CA 5
ATOM 5453 C C . GLY A 1 7 ? 2.776 13.703 -13.920 1.00 0.00 7 GLY A C 5
ATOM 5454 O O . GLY A 1 7 ? 1.776 13.645 -14.641 1.00 0.00 7 GLY A O 5
ATOM 5458 N N . GLN A 1 8 ? 4.014 13.771 -14.411 1.00 0.00 8 GLN A N 5
ATOM 5459 C CA . GLN A 1 8 ? 4.317 13.856 -15.837 1.00 0.00 8 GLN A CA 5
ATOM 5460 C C . GLN A 1 8 ? 5.084 12.605 -16.242 1.00 0.00 8 GLN A C 5
ATOM 5461 O O . GLN A 1 8 ? 6.000 12.180 -15.536 1.00 0.00 8 GLN A O 5
ATOM 5475 N N . ILE A 1 9 ? 4.698 11.994 -17.361 1.00 0.00 9 ILE A N 5
ATOM 5476 C CA . ILE A 1 9 ? 5.245 10.744 -17.880 1.00 0.00 9 ILE A CA 5
ATOM 5477 C C . ILE A 1 9 ? 6.623 11.057 -18.481 1.00 0.00 9 ILE A C 5
ATOM 5478 O O . ILE A 1 9 ? 6.779 11.205 -19.692 1.00 0.00 9 ILE A O 5
ATOM 5494 N N . ARG A 1 10 ? 7.620 11.271 -17.619 1.00 0.00 10 ARG A N 5
ATOM 5495 C CA . ARG A 1 10 ? 8.945 11.740 -18.016 1.00 0.00 10 ARG A CA 5
ATOM 5496 C C . ARG A 1 10 ? 9.723 10.657 -18.771 1.00 0.00 10 ARG A C 5
ATOM 5497 O O . ARG A 1 10 ? 10.516 11.007 -19.647 1.00 0.00 10 ARG A O 5
ATOM 5518 N N . THR A 1 11 ? 9.502 9.375 -18.482 1.00 0.00 11 THR A N 5
ATOM 5519 C CA . THR A 1 11 ? 10.158 8.266 -19.174 1.00 0.00 11 THR A CA 5
ATOM 5520 C C . THR A 1 11 ? 9.188 7.078 -19.186 1.00 0.00 11 THR A C 5
ATOM 5521 O O . THR A 1 11 ? 8.324 6.982 -18.312 1.00 0.00 11 THR A O 5
ATOM 5532 N N . ILE A 1 12 ? 9.336 6.161 -20.145 1.00 0.00 12 ILE A N 5
ATOM 5533 C CA . ILE A 1 12 ? 8.495 4.976 -20.330 1.00 0.00 12 ILE A CA 5
ATOM 5534 C C . ILE A 1 12 ? 9.455 3.792 -20.519 1.00 0.00 12 ILE A C 5
ATOM 5535 O O . ILE A 1 12 ? 10.535 3.964 -21.093 1.00 0.00 12 ILE A O 5
ATOM 5551 N N . ASP A 1 13 ? 9.069 2.601 -20.050 1.00 0.00 13 ASP A N 5
ATOM 5552 C CA . ASP A 1 13 ? 9.899 1.389 -20.110 1.00 0.00 13 ASP A CA 5
ATOM 5553 C C . ASP A 1 13 ? 9.145 0.188 -20.700 1.00 0.00 13 ASP A C 5
ATOM 5554 O O . ASP A 1 13 ? 9.767 -0.750 -21.203 1.00 0.00 13 ASP A O 5
ATOM 5563 N N . GLY A 1 14 ? 7.812 0.225 -20.697 1.00 0.00 14 GLY A N 5
ATOM 5564 C CA . GLY A 1 14 ? 6.933 -0.812 -21.219 1.00 0.00 14 GLY A CA 5
ATOM 5565 C C . GLY A 1 14 ? 5.516 -0.377 -20.883 1.00 0.00 14 GLY A C 5
ATOM 5566 O O . GLY A 1 14 ? 5.196 0.803 -21.040 1.00 0.00 14 GLY A O 5
ATOM 5570 N N . ASN A 1 15 ? 4.676 -1.285 -20.371 1.00 0.00 15 ASN A N 5
ATOM 5571 C CA . ASN A 1 15 ? 3.378 -0.888 -19.804 1.00 0.00 15 ASN A CA 5
ATOM 5572 C C . ASN A 1 15 ? 3.576 -0.032 -18.542 1.00 0.00 15 ASN A C 5
ATOM 5573 O O . ASN A 1 15 ? 2.647 0.625 -18.077 1.00 0.00 15 ASN A O 5
ATOM 5584 N N . GLN A 1 16 ? 4.786 -0.047 -17.975 1.00 0.00 16 GLN A N 5
ATOM 5585 C CA . GLN A 1 16 ? 5.183 0.767 -16.840 1.00 0.00 16 GLN A CA 5
ATOM 5586 C C . GLN A 1 16 ? 5.999 1.957 -17.339 1.00 0.00 16 GLN A C 5
ATOM 5587 O O . GLN A 1 16 ? 6.673 1.892 -18.377 1.00 0.00 16 GLN A O 5
ATOM 5601 N N . ALA A 1 17 ? 5.957 3.039 -16.568 1.00 0.00 17 ALA A N 5
ATOM 5602 C CA . ALA A 1 17 ? 6.608 4.301 -16.859 1.00 0.00 17 ALA A CA 5
ATOM 5603 C C . ALA A 1 17 ? 7.168 4.884 -15.567 1.00 0.00 17 ALA A C 5
ATOM 5604 O O . ALA A 1 17 ? 6.727 4.526 -14.475 1.00 0.00 17 ALA A O 5
ATOM 5611 N N . LYS A 1 18 ? 8.135 5.792 -15.690 1.00 0.00 18 LYS A N 5
ATOM 5612 C CA . LYS A 1 18 ? 8.774 6.469 -14.566 1.00 0.00 18 LYS A CA 5
ATOM 5613 C C . LYS A 1 18 ? 8.230 7.889 -14.592 1.00 0.00 18 LYS A C 5
ATOM 5614 O O . LYS A 1 18 ? 8.774 8.770 -15.264 1.00 0.00 18 LYS A O 5
ATOM 5633 N N . VAL A 1 19 ? 7.088 8.073 -13.942 1.00 0.00 19 VAL A N 5
ATOM 5634 C CA . VAL A 1 19 ? 6.337 9.316 -13.944 1.00 0.00 19 VAL A CA 5
ATOM 5635 C C . VAL A 1 19 ? 6.928 10.186 -12.838 1.00 0.00 19 VAL A C 5
ATOM 5636 O O . VAL A 1 19 ? 7.064 9.723 -11.707 1.00 0.00 19 VAL A O 5
ATOM 5649 N N . ASP A 1 20 ? 7.306 11.427 -13.144 1.00 0.00 20 ASP A N 5
ATOM 5650 C CA . ASP A 1 20 ? 7.677 12.409 -12.130 1.00 0.00 20 ASP A CA 5
ATOM 5651 C C . ASP A 1 20 ? 6.404 12.818 -11.408 1.00 0.00 20 ASP A C 5
ATOM 5652 O O . ASP A 1 20 ? 5.576 13.526 -11.984 1.00 0.00 20 ASP A O 5
ATOM 5661 N N . VAL A 1 21 ? 6.225 12.365 -10.167 1.00 0.00 21 VAL A N 5
ATOM 5662 C CA . VAL A 1 21 ? 5.037 12.688 -9.379 1.00 0.00 21 VAL A CA 5
ATOM 5663 C C . VAL A 1 21 ? 5.359 13.978 -8.617 1.00 0.00 21 VAL A C 5
ATOM 5664 O O . VAL A 1 21 ? 5.546 13.983 -7.398 1.00 0.00 21 VAL A O 5
ATOM 5677 N N . CYS A 1 22 ? 5.501 15.057 -9.392 1.00 0.00 22 CYS A N 5
ATOM 5678 C CA . CYS A 1 22 ? 5.771 16.425 -8.962 1.00 0.00 22 CYS A CA 5
ATOM 5679 C C . CYS A 1 22 ? 6.854 16.530 -7.875 1.00 0.00 22 CYS A C 5
ATOM 5680 O O . CYS A 1 22 ? 6.659 17.210 -6.863 1.00 0.00 22 CYS A O 5
ATOM 5688 N N . GLY A 1 23 ? 7.994 15.860 -8.067 1.00 0.00 23 GLY A N 5
ATOM 5689 C CA . GLY A 1 23 ? 9.151 16.016 -7.194 1.00 0.00 23 GLY A CA 5
ATOM 5690 C C . GLY A 1 23 ? 10.276 15.051 -7.550 1.00 0.00 23 GLY A C 5
ATOM 5691 O O . GLY A 1 23 ? 11.441 15.454 -7.576 1.00 0.00 23 GLY A O 5
ATOM 5695 N N . ILE A 1 24 ? 9.938 13.794 -7.849 1.00 0.00 24 ILE A N 5
ATOM 5696 C CA . ILE A 1 24 ? 10.873 12.767 -8.297 1.00 0.00 24 ILE A CA 5
ATOM 5697 C C . ILE A 1 24 ? 10.083 11.704 -9.064 1.00 0.00 24 ILE A C 5
ATOM 5698 O O . ILE A 1 24 ? 8.872 11.541 -8.853 1.00 0.00 24 ILE A O 5
ATOM 5714 N N . GLN A 1 25 ? 10.768 10.976 -9.946 1.00 0.00 25 GLN A N 5
ATOM 5715 C CA . GLN A 1 25 ? 10.185 9.874 -10.693 1.00 0.00 25 GLN A CA 5
ATOM 5716 C C . GLN A 1 25 ? 9.845 8.713 -9.756 1.00 0.00 25 GLN A C 5
ATOM 5717 O O . GLN A 1 25 ? 10.649 8.332 -8.902 1.00 0.00 25 GLN A O 5
ATOM 5731 N N . ARG A 1 26 ? 8.658 8.136 -9.950 1.00 0.00 26 ARG A N 5
ATOM 5732 C CA . ARG A 1 26 ? 8.203 6.889 -9.338 1.00 0.00 26 ARG A CA 5
ATOM 5733 C C . ARG A 1 26 ? 7.815 5.965 -10.486 1.00 0.00 26 ARG A C 5
ATOM 5734 O O . ARG A 1 26 ? 7.354 6.440 -11.526 1.00 0.00 26 ARG A O 5
ATOM 5755 N N . ASP A 1 27 ? 7.979 4.655 -10.311 1.00 0.00 27 ASP A N 5
ATOM 5756 C CA . ASP A 1 27 ? 7.429 3.696 -11.263 1.00 0.00 27 ASP A CA 5
ATOM 5757 C C . ASP A 1 27 ? 5.905 3.692 -11.120 1.00 0.00 27 ASP A C 5
ATOM 5758 O O . ASP A 1 27 ? 5.389 3.694 -9.998 1.00 0.00 27 ASP A O 5
ATOM 5767 N N . VAL A 1 28 ? 5.189 3.678 -12.242 1.00 0.00 28 VAL A N 5
ATOM 5768 C CA . VAL A 1 28 ? 3.738 3.653 -12.307 1.00 0.00 28 VAL A CA 5
ATOM 5769 C C . VAL A 1 28 ? 3.379 2.676 -13.422 1.00 0.00 28 VAL A C 5
ATOM 5770 O O . VAL A 1 28 ? 3.930 2.771 -14.522 1.00 0.00 28 VAL A O 5
ATOM 5783 N N . ASP A 1 29 ? 2.462 1.743 -13.162 1.00 0.00 29 ASP A N 5
ATOM 5784 C CA . ASP A 1 29 ? 1.901 0.916 -14.225 1.00 0.00 29 ASP A CA 5
ATOM 5785 C C . ASP A 1 29 ? 0.772 1.698 -14.889 1.00 0.00 29 ASP A C 5
ATOM 5786 O O . ASP A 1 29 ? -0.135 2.194 -14.217 1.00 0.00 29 ASP A O 5
ATOM 5795 N N . LEU A 1 30 ? 0.830 1.850 -16.211 1.00 0.00 30 LEU A N 5
ATOM 5796 C CA . LEU A 1 30 ? -0.106 2.681 -16.975 1.00 0.00 30 LEU A CA 5
ATOM 5797 C C . LEU A 1 30 ? -1.404 1.916 -17.292 1.00 0.00 30 LEU A C 5
ATOM 5798 O O . LEU A 1 30 ? -1.978 2.077 -18.371 1.00 0.00 30 LEU A O 5
ATOM 5814 N N . THR A 1 31 ? -1.870 1.085 -16.357 1.00 0.00 31 THR A N 5
ATOM 5815 C CA . THR A 1 31 ? -2.947 0.105 -16.496 1.00 0.00 31 THR A CA 5
ATOM 5816 C C . THR A 1 31 ? -4.201 0.636 -17.201 1.00 0.00 31 THR A C 5
ATOM 5817 O O . THR A 1 31 ? -4.797 -0.080 -18.008 1.00 0.00 31 THR A O 5
ATOM 5828 N N . LEU A 1 32 ? -4.605 1.879 -16.907 1.00 0.00 32 LEU A N 5
ATOM 5829 C CA . LEU A 1 32 ? -5.898 2.419 -17.330 1.00 0.00 32 LEU A CA 5
ATOM 5830 C C . LEU A 1 32 ? -5.759 3.434 -18.471 1.00 0.00 32 LEU A C 5
ATOM 5831 O O . LEU A 1 32 ? -6.762 4.038 -18.855 1.00 0.00 32 LEU A O 5
ATOM 5847 N N . VAL A 1 33 ? -4.549 3.646 -19.008 1.00 0.00 33 VAL A N 5
ATOM 5848 C CA . VAL A 1 33 ? -4.291 4.699 -19.996 1.00 0.00 33 VAL A CA 5
ATOM 5849 C C . VAL A 1 33 ? -3.462 4.184 -21.179 1.00 0.00 33 VAL A C 5
ATOM 5850 O O . VAL A 1 33 ? -3.603 4.715 -22.284 1.00 0.00 33 VAL A O 5
ATOM 5863 N N . GLY A 1 34 ? -2.643 3.145 -20.983 1.00 0.00 34 GLY A N 5
ATOM 5864 C CA . GLY A 1 34 ? -1.733 2.624 -21.989 1.00 0.00 34 GLY A CA 5
ATOM 5865 C C . GLY A 1 34 ? -0.552 3.568 -22.199 1.00 0.00 34 GLY A C 5
ATOM 5866 O O . GLY A 1 34 ? -0.648 4.779 -21.990 1.00 0.00 34 GLY A O 5
ATOM 5870 N N . SER A 1 35 ? 0.579 3.013 -22.622 1.00 0.00 35 SER A N 5
ATOM 5871 C CA . SER A 1 35 ? 1.820 3.758 -22.807 1.00 0.00 35 SER A CA 5
ATOM 5872 C C . SER A 1 35 ? 1.843 4.599 -24.089 1.00 0.00 35 SER A C 5
ATOM 5873 O O . SER A 1 35 ? 2.758 5.406 -24.267 1.00 0.00 35 SER A O 5
ATOM 5881 N N . CYS A 1 36 ? 0.832 4.467 -24.953 1.00 0.00 36 CYS A N 5
ATOM 5882 C CA . CYS A 1 36 ? 0.678 5.261 -26.162 1.00 0.00 36 CYS A CA 5
ATOM 5883 C C . CYS A 1 36 ? -0.713 5.894 -26.170 1.00 0.00 36 CYS A C 5
ATOM 5884 O O . CYS A 1 36 ? -1.654 5.356 -25.582 1.00 0.00 36 CYS A O 5
ATOM 5892 N N . ASP A 1 37 ? -0.823 7.048 -26.824 1.00 0.00 37 ASP A N 5
ATOM 5893 C CA . ASP A 1 37 ? -2.055 7.818 -26.929 1.00 0.00 37 ASP A CA 5
ATOM 5894 C C . ASP A 1 37 ? -2.918 7.302 -28.084 1.00 0.00 37 ASP A C 5
ATOM 5895 O O . ASP A 1 37 ? -2.500 6.413 -28.828 1.00 0.00 37 ASP A O 5
ATOM 5904 N N . GLU A 1 38 ? -4.112 7.867 -28.258 1.00 0.00 38 GLU A N 5
ATOM 5905 C CA . GLU A 1 38 ? -5.095 7.455 -29.259 1.00 0.00 38 GLU A CA 5
ATOM 5906 C C . GLU A 1 38 ? -4.513 7.473 -30.684 1.00 0.00 38 GLU A C 5
ATOM 5907 O O . GLU A 1 38 ? -4.815 6.589 -31.489 1.00 0.00 38 GLU A O 5
ATOM 5919 N N . ASN A 1 39 ? -3.653 8.453 -30.993 1.00 0.00 39 ASN A N 5
ATOM 5920 C CA . ASN A 1 39 ? -3.008 8.584 -32.303 1.00 0.00 39 ASN A CA 5
ATOM 5921 C C . ASN A 1 39 ? -1.743 7.720 -32.437 1.00 0.00 39 ASN A C 5
ATOM 5922 O O . ASN A 1 39 ? -1.117 7.723 -33.499 1.00 0.00 39 ASN A O 5
ATOM 5933 N N . GLY A 1 40 ? -1.346 6.999 -31.384 1.00 0.00 40 GLY A N 5
ATOM 5934 C CA . GLY A 1 40 ? -0.252 6.039 -31.406 1.00 0.00 40 GLY A CA 5
ATOM 5935 C C . GLY A 1 40 ? 1.091 6.606 -30.940 1.00 0.00 40 GLY A C 5
ATOM 5936 O O . GLY A 1 40 ? 2.056 5.843 -30.873 1.00 0.00 40 GLY A O 5
ATOM 5940 N N . GLN A 1 41 ? 1.194 7.905 -30.620 1.00 0.00 41 GLN A N 5
ATOM 5941 C CA . GLN A 1 41 ? 2.437 8.457 -30.073 1.00 0.00 41 GLN A CA 5
ATOM 5942 C C . GLN A 1 41 ? 2.674 7.868 -28.672 1.00 0.00 41 GLN A C 5
ATOM 5943 O O . GLN A 1 41 ? 1.692 7.645 -27.959 1.00 0.00 41 GLN A O 5
ATOM 5957 N N . PRO A 1 42 ? 3.922 7.660 -28.221 1.00 0.00 42 PRO A N 5
ATOM 5958 C CA . PRO A 1 42 ? 4.182 7.314 -26.829 1.00 0.00 42 PRO A CA 5
ATOM 5959 C C . PRO A 1 42 ? 3.770 8.496 -25.942 1.00 0.00 42 PRO A C 5
ATOM 5960 O O . PRO A 1 42 ? 3.998 9.652 -26.303 1.00 0.00 42 PRO A O 5
ATOM 5971 N N . ARG A 1 43 ? 3.189 8.235 -24.765 1.00 0.00 43 ARG A N 5
ATOM 5972 C CA . ARG A 1 43 ? 2.664 9.282 -23.879 1.00 0.00 43 ARG A CA 5
ATOM 5973 C C . ARG A 1 43 ? 3.751 10.131 -23.202 1.00 0.00 43 ARG A C 5
ATOM 5974 O O . ARG A 1 43 ? 3.444 10.847 -22.251 1.00 0.00 43 ARG A O 5
ATOM 5995 N N . VAL A 1 44 ? 5.016 10.040 -23.609 1.00 0.00 44 VAL A N 5
ATOM 5996 C CA . VAL A 1 44 ? 6.100 10.767 -22.963 1.00 0.00 44 VAL A CA 5
ATOM 5997 C C . VAL A 1 44 ? 5.773 12.270 -22.975 1.00 0.00 44 VAL A C 5
ATOM 5998 O O . VAL A 1 44 ? 5.391 12.829 -24.007 1.00 0.00 44 VAL A O 5
ATOM 6011 N N . GLY A 1 45 ? 5.868 12.911 -21.809 1.00 0.00 45 GLY A N 5
ATOM 6012 C CA . GLY A 1 45 ? 5.576 14.326 -21.619 1.00 0.00 45 GLY A CA 5
ATOM 6013 C C . GLY A 1 45 ? 4.100 14.624 -21.327 1.00 0.00 45 GLY A C 5
ATOM 6014 O O . GLY A 1 45 ? 3.809 15.728 -20.862 1.00 0.00 45 GLY A O 5
ATOM 6018 N N . GLN A 1 46 ? 3.173 13.682 -21.550 1.00 0.00 46 GLN A N 5
ATOM 6019 C CA . GLN A 1 46 ? 1.787 13.836 -21.104 1.00 0.00 46 GLN A CA 5
ATOM 6020 C C . GLN A 1 46 ? 1.741 13.732 -19.575 1.00 0.00 46 GLN A C 5
ATOM 6021 O O . GLN A 1 46 ? 2.703 13.279 -18.945 1.00 0.00 46 GLN A O 5
ATOM 6035 N N . TRP A 1 47 ? 0.620 14.129 -18.973 1.00 0.00 47 TRP A N 5
ATOM 6036 C CA . TRP A 1 47 ? 0.436 14.092 -17.529 1.00 0.00 47 TRP A CA 5
ATOM 6037 C C . TRP A 1 47 ? -0.614 13.052 -17.168 1.00 0.00 47 TRP A C 5
ATOM 6038 O O . TRP A 1 47 ? -1.407 12.620 -18.005 1.00 0.00 47 TRP A O 5
ATOM 6059 N N . VAL A 1 48 ? -0.617 12.631 -15.909 1.00 0.00 48 VAL A N 5
ATOM 6060 C CA . VAL A 1 48 ? -1.440 11.535 -15.439 1.00 0.00 48 VAL A CA 5
ATOM 6061 C C . VAL A 1 48 ? -1.655 11.718 -13.941 1.00 0.00 48 VAL A C 5
ATOM 6062 O O . VAL A 1 48 ? -0.752 12.155 -13.224 1.00 0.00 48 VAL A O 5
ATOM 6075 N N . LEU A 1 49 ? -2.863 11.425 -13.468 1.00 0.00 49 LEU A N 5
ATOM 6076 C CA . LEU A 1 49 ? -3.164 11.330 -12.050 1.00 0.00 49 LEU A CA 5
ATOM 6077 C C . LEU A 1 49 ? -2.597 9.985 -11.619 1.00 0.00 49 LEU A C 5
ATOM 6078 O O . LEU A 1 49 ? -3.094 8.948 -12.062 1.00 0.00 49 LEU A O 5
ATOM 6094 N N . VAL A 1 50 ? -1.548 9.982 -10.804 1.00 0.00 50 VAL A N 5
ATOM 6095 C CA . VAL A 1 50 ? -0.968 8.758 -10.276 1.00 0.00 50 VAL A CA 5
ATOM 6096 C C . VAL A 1 50 ? -1.632 8.507 -8.931 1.00 0.00 50 VAL A C 5
ATOM 6097 O O . VAL A 1 50 ? -1.701 9.418 -8.103 1.00 0.00 50 VAL A O 5
ATOM 6110 N N . HIS A 1 51 ? -2.090 7.279 -8.696 1.00 0.00 51 HIS A N 5
ATOM 6111 C CA . HIS A 1 51 ? -2.704 6.880 -7.441 1.00 0.00 51 HIS A CA 5
ATOM 6112 C C . HIS A 1 51 ? -2.293 5.436 -7.167 1.00 0.00 51 HIS A C 5
ATOM 6113 O O . HIS A 1 51 ? -2.384 4.601 -8.062 1.00 0.00 51 HIS A O 5
ATOM 6127 N N . VAL A 1 52 ? -1.805 5.151 -5.954 1.00 0.00 52 VAL A N 5
ATOM 6128 C CA . VAL A 1 52 ? -1.351 3.821 -5.513 1.00 0.00 52 VAL A CA 5
ATOM 6129 C C . VAL A 1 52 ? -0.449 3.119 -6.561 1.00 0.00 52 VAL A C 5
ATOM 6130 O O . VAL A 1 52 ? -0.523 1.905 -6.764 1.00 0.00 52 VAL A O 5
ATOM 6143 N N . GLY A 1 53 ? 0.409 3.882 -7.253 1.00 0.00 53 GLY A N 5
ATOM 6144 C CA . GLY A 1 53 ? 1.368 3.339 -8.211 1.00 0.00 53 GLY A CA 5
ATOM 6145 C C . GLY A 1 53 ? 0.746 2.880 -9.536 1.00 0.00 53 GLY A C 5
ATOM 6146 O O . GLY A 1 53 ? 1.413 2.170 -10.292 1.00 0.00 53 GLY A O 5
ATOM 6150 N N . PHE A 1 54 ? -0.486 3.290 -9.858 1.00 0.00 54 PHE A N 5
ATOM 6151 C CA . PHE A 1 54 ? -1.082 3.080 -11.172 1.00 0.00 54 PHE A CA 5
ATOM 6152 C C . PHE A 1 54 ? -1.623 4.404 -11.718 1.00 0.00 54 PHE A C 5
ATOM 6153 O O . PHE A 1 54 ? -1.793 5.382 -10.981 1.00 0.00 54 PHE A O 5
ATOM 6170 N N . ALA A 1 55 ? -1.851 4.447 -13.030 1.00 0.00 55 ALA A N 5
ATOM 6171 C CA . ALA A 1 55 ? -2.398 5.605 -13.718 1.00 0.00 55 ALA A CA 5
ATOM 6172 C C . ALA A 1 55 ? -3.908 5.609 -13.507 1.00 0.00 55 ALA A C 5
ATOM 6173 O O . ALA A 1 55 ? -4.586 4.731 -14.036 1.00 0.00 55 ALA A O 5
ATOM 6180 N N . MET A 1 56 ? -4.434 6.568 -12.745 1.00 0.00 56 MET A N 5
ATOM 6181 C CA . MET A 1 56 ? -5.868 6.704 -12.529 1.00 0.00 56 MET A CA 5
ATOM 6182 C C . MET A 1 56 ? -6.529 7.269 -13.795 1.00 0.00 56 MET A C 5
ATOM 6183 O O . MET A 1 56 ? -7.472 6.664 -14.308 1.00 0.00 56 MET A O 5
ATOM 6197 N N . SER A 1 57 ? -6.012 8.386 -14.329 1.00 0.00 57 SER A N 5
ATOM 6198 C CA . SER A 1 57 ? -6.513 9.027 -15.545 1.00 0.00 57 SER A CA 5
ATOM 6199 C C . SER A 1 57 ? -5.376 9.820 -16.192 1.00 0.00 57 SER A C 5
ATOM 6200 O O . SER A 1 57 ? -4.625 10.487 -15.478 1.00 0.00 57 SER A O 5
ATOM 6208 N N . VAL A 1 58 ? -5.240 9.773 -17.519 1.00 0.00 58 VAL A N 5
ATOM 6209 C CA . VAL A 1 58 ? -4.333 10.652 -18.261 1.00 0.00 58 VAL A CA 5
ATOM 6210 C C . VAL A 1 58 ? -5.010 12.028 -18.364 1.00 0.00 58 VAL A C 5
ATOM 6211 O O . VAL A 1 58 ? -6.234 12.099 -18.518 1.00 0.00 58 VAL A O 5
ATOM 6224 N N . ILE A 1 59 ? -4.236 13.112 -18.265 1.00 0.00 59 ILE A N 5
ATOM 6225 C CA . ILE A 1 59 ? -4.734 14.486 -18.288 1.00 0.00 59 ILE A CA 5
ATOM 6226 C C . ILE A 1 59 ? -3.786 15.370 -19.110 1.00 0.00 59 ILE A C 5
ATOM 6227 O O . ILE A 1 59 ? -2.627 15.018 -19.349 1.00 0.00 59 ILE A O 5
ATOM 6243 N N . ASN A 1 60 ? -4.287 16.521 -19.558 1.00 0.00 60 ASN A N 5
ATOM 6244 C CA . ASN A 1 60 ? -3.519 17.499 -20.324 1.00 0.00 60 ASN A CA 5
ATOM 6245 C C . ASN A 1 60 ? -2.564 18.266 -19.407 1.00 0.00 60 ASN A C 5
ATOM 6246 O O . ASN A 1 60 ? -2.747 18.311 -18.189 1.00 0.00 60 ASN A O 5
ATOM 6257 N N . GLU A 1 61 ? -1.598 18.961 -20.016 1.00 0.00 61 GLU A N 5
ATOM 6258 C CA . GLU A 1 61 ? -0.654 19.848 -19.336 1.00 0.00 61 GLU A CA 5
ATOM 6259 C C . GLU A 1 61 ? -1.382 20.903 -18.494 1.00 0.00 61 GLU A C 5
ATOM 6260 O O . GLU A 1 61 ? -0.969 21.198 -17.367 1.00 0.00 61 GLU A O 5
ATOM 6272 N N . ALA A 1 62 ? -2.464 21.470 -19.037 1.00 0.00 62 ALA A N 5
ATOM 6273 C CA . ALA A 1 62 ? -3.231 22.514 -18.371 1.00 0.00 62 ALA A CA 5
ATOM 6274 C C . ALA A 1 62 ? -4.035 21.937 -17.206 1.00 0.00 62 ALA A C 5
ATOM 6275 O O . ALA A 1 62 ? -4.119 22.562 -16.151 1.00 0.00 62 ALA A O 5
ATOM 6282 N N . GLU A 1 63 ? -4.607 20.741 -17.379 1.00 0.00 63 GLU A N 5
ATOM 6283 C CA . GLU A 1 63 ? -5.398 20.080 -16.344 1.00 0.00 63 GLU A CA 5
ATOM 6284 C C . GLU A 1 63 ? -4.511 19.744 -15.149 1.00 0.00 63 GLU A C 5
ATOM 6285 O O . GLU A 1 63 ? -4.928 19.934 -14.007 1.00 0.00 63 GLU A O 5
ATOM 6297 N N . ALA A 1 64 ? -3.281 19.281 -15.395 1.00 0.00 64 ALA A N 5
ATOM 6298 C CA . ALA A 1 64 ? -2.343 18.981 -14.326 1.00 0.00 64 ALA A CA 5
ATOM 6299 C C . ALA A 1 64 ? -2.030 20.237 -13.520 1.00 0.00 64 ALA A C 5
ATOM 6300 O O . ALA A 1 64 ? -2.131 20.220 -12.294 1.00 0.00 64 ALA A O 5
ATOM 6307 N N . ARG A 1 65 ? -1.688 21.337 -14.196 1.00 0.00 65 ARG A N 5
ATOM 6308 C CA . ARG A 1 65 ? -1.340 22.587 -13.522 1.00 0.00 65 ARG A CA 5
ATOM 6309 C C . ARG A 1 65 ? -2.542 23.142 -12.762 1.00 0.00 65 ARG A C 5
ATOM 6310 O O . ARG A 1 65 ? -2.376 23.593 -11.631 1.00 0.00 65 ARG A O 5
ATOM 6331 N N . ASP A 1 66 ? -3.747 23.067 -13.330 1.00 0.00 66 ASP A N 5
ATOM 6332 C CA . ASP A 1 66 ? -4.969 23.493 -12.649 1.00 0.00 66 ASP A CA 5
ATOM 6333 C C . ASP A 1 66 ? -5.229 22.646 -11.401 1.00 0.00 66 ASP A C 5
ATOM 6334 O O . ASP A 1 66 ? -5.569 23.187 -10.350 1.00 0.00 66 ASP A O 5
ATOM 6343 N N . THR A 1 67 ? -5.022 21.330 -11.489 1.00 0.00 67 THR A N 5
ATOM 6344 C CA . THR A 1 67 ? -5.198 20.425 -10.359 1.00 0.00 67 THR A CA 5
ATOM 6345 C C . THR A 1 67 ? -4.164 20.737 -9.270 1.00 0.00 67 THR A C 5
ATOM 6346 O O . THR A 1 67 ? -4.521 20.805 -8.096 1.00 0.00 67 THR A O 5
ATOM 6357 N N . LEU A 1 68 ? -2.897 20.972 -9.633 1.00 0.00 68 LEU A N 5
ATOM 6358 C CA . LEU A 1 68 ? -1.850 21.307 -8.670 1.00 0.00 68 LEU A CA 5
ATOM 6359 C C . LEU A 1 68 ? -2.148 22.647 -7.998 1.00 0.00 68 LEU A C 5
ATOM 6360 O O . LEU A 1 68 ? -1.960 22.772 -6.790 1.00 0.00 68 LEU A O 5
ATOM 6376 N N . ASP A 1 69 ? -2.640 23.633 -8.749 1.00 0.00 69 ASP A N 5
ATOM 6377 C CA . ASP A 1 69 ? -3.038 24.924 -8.196 1.00 0.00 69 ASP A CA 5
ATOM 6378 C C . ASP A 1 69 ? -4.197 24.758 -7.213 1.00 0.00 69 ASP A C 5
ATOM 6379 O O . ASP A 1 69 ? -4.153 25.316 -6.115 1.00 0.00 69 ASP A O 5
ATOM 6388 N N . ALA A 1 70 ? -5.207 23.950 -7.557 1.00 0.00 70 ALA A N 5
ATOM 6389 C CA . ALA A 1 70 ? -6.321 23.648 -6.666 1.00 0.00 70 ALA A CA 5
ATOM 6390 C C . ALA A 1 70 ? -5.808 22.992 -5.382 1.00 0.00 70 ALA A C 5
ATOM 6391 O O . ALA A 1 70 ? -6.136 23.451 -4.289 1.00 0.00 70 ALA A O 5
ATOM 6398 N N . LEU A 1 71 ? -4.927 21.995 -5.503 1.00 0.00 71 LEU A N 5
ATOM 6399 C CA . LEU A 1 71 ? -4.287 21.298 -4.385 1.00 0.00 71 LEU A CA 5
ATOM 6400 C C . LEU A 1 71 ? -3.412 22.216 -3.515 1.00 0.00 71 LEU A C 5
ATOM 6401 O O . LEU A 1 71 ? -2.875 21.749 -2.511 1.00 0.00 71 LEU A O 5
ATOM 6417 N N . GLN A 1 72 ? -3.251 23.499 -3.859 1.00 0.00 72 GLN A N 5
ATOM 6418 C CA . GLN A 1 72 ? -2.441 24.464 -3.122 1.00 0.00 72 GLN A CA 5
ATOM 6419 C C . GLN A 1 72 ? -3.224 25.750 -2.800 1.00 0.00 72 GLN A C 5
ATOM 6420 O O . GLN A 1 72 ? -2.625 26.696 -2.286 1.00 0.00 72 GLN A O 5
ATOM 6434 N N . ASN A 1 73 ? -4.544 25.808 -3.049 1.00 0.00 73 ASN A N 5
ATOM 6435 C CA . ASN A 1 73 ? -5.370 26.947 -2.614 1.00 0.00 73 ASN A CA 5
ATOM 6436 C C . ASN A 1 73 ? -6.830 26.587 -2.324 1.00 0.00 73 ASN A C 5
ATOM 6437 O O . ASN A 1 73 ? -7.408 27.147 -1.397 1.00 0.00 73 ASN A O 5
ATOM 6448 N N . MET A 1 74 ? -7.426 25.638 -3.054 1.00 0.00 74 MET A N 5
ATOM 6449 C CA . MET A 1 74 ? -8.853 25.310 -2.958 1.00 0.00 74 MET A CA 5
ATOM 6450 C C . MET A 1 74 ? -9.219 24.709 -1.591 1.00 0.00 74 MET A C 5
ATOM 6451 O O . MET A 1 74 ? -10.392 24.689 -1.218 1.00 0.00 74 MET A O 5
ATOM 6465 N N . PHE A 1 75 ? -8.218 24.255 -0.831 1.00 0.00 75 PHE A N 5
ATOM 6466 C CA . PHE A 1 75 ? -8.367 23.588 0.459 1.00 0.00 75 PHE A CA 5
ATOM 6467 C C . PHE A 1 75 ? -7.622 24.376 1.552 1.00 0.00 75 PHE A C 5
ATOM 6468 O O . PHE A 1 75 ? -7.278 23.823 2.600 1.00 0.00 75 PHE A O 5
ATOM 6485 N N . ASP A 1 76 ? -7.321 25.656 1.291 1.00 0.00 76 ASP A N 5
ATOM 6486 C CA . ASP A 1 76 ? -6.513 26.527 2.148 1.00 0.00 76 ASP A CA 5
ATOM 6487 C C . ASP A 1 76 ? -7.247 27.837 2.474 1.00 0.00 76 ASP A C 5
ATOM 6488 O O . ASP A 1 76 ? -6.733 28.674 3.219 1.00 0.00 76 ASP A O 5
ATOM 6497 N N . VAL A 1 77 ? -8.469 28.014 1.959 1.00 0.00 77 VAL A N 5
ATOM 6498 C CA . VAL A 1 77 ? -9.322 29.161 2.267 1.00 0.00 77 VAL A CA 5
ATOM 6499 C C . VAL A 1 77 ? -9.911 28.995 3.673 1.00 0.00 77 VAL A C 5
ATOM 6500 O O . VAL A 1 77 ? -10.079 29.973 4.398 1.00 0.00 77 VAL A O 5
ATOM 6513 N N . GLU A 1 78 ? -10.192 27.759 4.081 1.00 0.00 78 GLU A N 5
ATOM 6514 C CA . GLU A 1 78 ? -10.800 27.433 5.364 1.00 0.00 78 GLU A CA 5
ATOM 6515 C C . GLU A 1 78 ? -9.939 27.937 6.540 1.00 0.00 78 GLU A C 5
ATOM 6516 O O . GLU A 1 78 ? -10.463 28.687 7.368 1.00 0.00 78 GLU A O 5
ATOM 6528 N N . PRO A 1 79 ? -8.624 27.639 6.618 1.00 0.00 79 PRO A N 5
ATOM 6529 C CA . PRO A 1 79 ? -7.775 28.232 7.645 1.00 0.00 79 PRO A CA 5
ATOM 6530 C C . PRO A 1 79 ? -7.536 29.728 7.415 1.00 0.00 79 PRO A C 5
ATOM 6531 O O . PRO A 1 79 ? -7.181 30.420 8.365 1.00 0.00 79 PRO A O 5
ATOM 6542 N N . ASP A 1 80 ? -7.727 30.252 6.198 1.00 0.00 80 ASP A N 5
ATOM 6543 C CA . ASP A 1 80 ? -7.560 31.679 5.916 1.00 0.00 80 ASP A CA 5
ATOM 6544 C C . ASP A 1 80 ? -8.635 32.479 6.646 1.00 0.00 80 ASP A C 5
ATOM 6545 O O . ASP A 1 80 ? -8.324 33.365 7.445 1.00 0.00 80 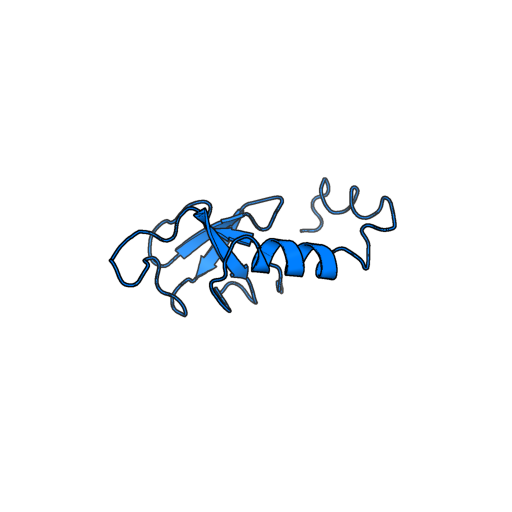ASP A O 5
ATOM 6554 N N . VAL A 1 81 ? -9.906 32.119 6.428 1.00 0.00 81 VAL A N 5
ATOM 6555 C CA . VAL A 1 81 ? -11.028 32.778 7.081 1.00 0.00 81 VAL A CA 5
ATOM 6556 C C . VAL A 1 81 ? -11.035 32.449 8.580 1.00 0.00 81 VAL A C 5
ATOM 6557 O O . VAL A 1 81 ? -11.372 33.320 9.381 1.00 0.00 81 VAL A O 5
ATOM 6570 N N . GLY A 1 82 ? -10.603 31.245 8.979 1.00 0.00 82 GLY A N 5
ATOM 6571 C CA . GLY A 1 82 ? -10.462 30.881 10.382 1.00 0.00 82 GLY A CA 5
ATOM 6572 C C . GLY A 1 82 ? -9.479 31.815 11.085 1.00 0.00 82 GLY A C 5
ATOM 6573 O O . GLY A 1 82 ? -9.840 32.466 12.064 1.00 0.00 82 GLY A O 5
ATOM 6577 N N . ALA A 1 83 ? -8.264 31.951 10.548 1.00 0.00 83 ALA A N 5
ATOM 6578 C CA . ALA A 1 83 ? -7.230 32.814 11.099 1.00 0.00 83 ALA A CA 5
ATOM 6579 C C . ALA A 1 83 ? -7.691 34.273 11.152 1.00 0.00 83 ALA A C 5
ATOM 6580 O O . ALA A 1 83 ? -7.452 34.962 12.147 1.00 0.00 83 ALA A O 5
ATOM 6587 N N . LEU A 1 84 ? -8.372 34.746 10.103 1.00 0.00 84 LEU A N 5
ATOM 6588 C CA . LEU A 1 84 ? -8.924 36.096 10.066 1.00 0.00 84 LEU A CA 5
ATOM 6589 C C . LEU A 1 84 ? -9.954 36.288 11.184 1.00 0.00 84 LEU A C 5
ATOM 6590 O O . LEU A 1 84 ? -9.897 37.288 11.898 1.00 0.00 84 LEU A O 5
ATOM 6606 N N . LEU A 1 85 ? -10.866 35.327 11.375 1.00 0.00 85 LEU A N 5
ATOM 6607 C CA . LEU A 1 85 ? -11.886 35.371 12.420 1.00 0.00 85 LEU A CA 5
ATOM 6608 C C . LEU A 1 85 ? -11.249 35.368 13.813 1.00 0.00 85 LEU A C 5
ATOM 6609 O O . LEU A 1 85 ? -11.718 36.084 14.699 1.00 0.00 85 LEU A O 5
ATOM 6625 N N . TYR A 1 86 ? -10.164 34.611 14.008 1.00 0.00 86 TYR A N 5
ATOM 6626 C CA . TYR A 1 86 ? -9.406 34.595 15.259 1.00 0.00 86 TYR A CA 5
ATOM 6627 C C . TYR A 1 86 ? -8.668 35.920 15.515 1.00 0.00 86 TYR A C 5
ATOM 6628 O O . TYR A 1 86 ? -8.145 36.117 16.614 1.00 0.00 86 TYR A O 5
ATOM 6646 N N . GLY A 1 87 ? -8.609 36.830 14.534 1.00 0.00 87 GLY A N 5
ATOM 6647 C CA . GLY A 1 87 ? -7.865 38.078 14.635 1.00 0.00 87 GLY A CA 5
ATOM 6648 C C . GLY A 1 87 ? -6.357 37.822 14.658 1.00 0.00 87 GLY A C 5
ATOM 6649 O O . GLY A 1 87 ? -5.614 38.557 15.310 1.00 0.00 87 GLY A O 5
ATOM 6653 N N . GLU A 1 88 ? -5.909 36.762 13.982 1.00 0.00 88 GLU A N 5
ATOM 6654 C CA . GLU A 1 88 ? -4.527 36.300 13.951 1.00 0.00 88 GLU A CA 5
ATOM 6655 C C . GLU A 1 88 ? -4.279 35.782 12.525 1.00 0.00 88 GLU A C 5
ATOM 6656 O O . GLU A 1 88 ? -3.915 34.625 12.314 1.00 0.00 88 GLU A O 5
ATOM 6668 N N . GLU A 1 89 ? -4.614 36.631 11.544 1.00 0.00 89 GLU A N 5
ATOM 6669 C CA . GLU A 1 89 ? -4.674 36.305 10.120 1.00 0.00 89 GLU A CA 5
ATOM 6670 C C . GLU A 1 89 ? -3.390 35.648 9.585 1.00 0.00 89 GLU A C 5
ATOM 6671 O O . GLU A 1 89 ? -2.282 35.893 10.079 1.00 0.00 89 GLU A O 5
ATOM 6683 N N . LYS A 1 90 ? -3.566 34.808 8.557 1.00 0.00 90 LYS A N 5
ATOM 6684 C CA . LYS A 1 90 ? -2.505 34.044 7.906 1.00 0.00 90 LYS A CA 5
ATOM 6685 C C . LYS A 1 90 ? -1.420 34.995 7.401 1.00 0.00 90 LYS A C 5
ATOM 6686 O O . LYS A 1 90 ? -0.232 34.766 7.708 1.00 0.00 90 LYS A O 5
ATOM 6706 N N . MET A 1 1 ? 5.689 4.173 -3.910 1.00 0.00 1 MET A N 6
ATOM 6707 C CA . MET A 1 1 ? 4.587 4.792 -3.133 1.00 0.00 1 MET A CA 6
ATOM 6708 C C . MET A 1 1 ? 3.387 5.006 -4.060 1.00 0.00 1 MET A C 6
ATOM 6709 O O . MET A 1 1 ? 3.539 5.556 -5.151 1.00 0.00 1 MET A O 6
ATOM 6725 N N . CYS A 1 2 ? 2.194 4.555 -3.658 1.00 0.00 2 CYS A N 6
ATOM 6726 C CA . CYS A 1 2 ? 0.959 4.640 -4.439 1.00 0.00 2 CYS A CA 6
ATOM 6727 C C . CYS A 1 2 ? 0.373 6.069 -4.423 1.00 0.00 2 CYS A C 6
ATOM 6728 O O . CYS A 1 2 ? -0.720 6.283 -3.897 1.00 0.00 2 CYS A O 6
ATOM 6736 N N . ILE A 1 3 ? 1.116 7.048 -4.951 1.00 0.00 3 ILE A N 6
ATOM 6737 C CA . ILE A 1 3 ? 0.724 8.457 -4.996 1.00 0.00 3 ILE A CA 6
ATOM 6738 C C . ILE A 1 3 ? -0.589 8.672 -5.774 1.00 0.00 3 ILE A C 6
ATOM 6739 O O . ILE A 1 3 ? -1.011 7.814 -6.555 1.00 0.00 3 ILE A O 6
ATOM 6755 N N . GLY A 1 4 ? -1.206 9.844 -5.599 1.00 0.00 4 GLY A N 6
ATOM 6756 C CA . GLY A 1 4 ? -2.496 10.202 -6.183 1.00 0.00 4 GLY A CA 6
ATOM 6757 C C . GLY A 1 4 ? -2.489 11.675 -6.581 1.00 0.00 4 GLY A C 6
ATOM 6758 O O . GLY A 1 4 ? -3.181 12.490 -5.971 1.00 0.00 4 GLY A O 6
ATOM 6762 N N . VAL A 1 5 ? -1.619 12.034 -7.527 1.00 0.00 5 VAL A N 6
ATOM 6763 C CA . VAL A 1 5 ? -1.285 13.400 -7.921 1.00 0.00 5 VAL A CA 6
ATOM 6764 C C . VAL A 1 5 ? -0.832 13.332 -9.391 1.00 0.00 5 VAL A C 6
ATOM 6765 O O . VAL A 1 5 ? -0.257 12.311 -9.780 1.00 0.00 5 VAL A O 6
ATOM 6778 N N . PRO A 1 6 ? -1.107 14.337 -10.240 1.00 0.00 6 PRO A N 6
ATOM 6779 C CA . PRO A 1 6 ? -0.689 14.294 -11.637 1.00 0.00 6 PRO A CA 6
ATOM 6780 C C . PRO A 1 6 ? 0.812 14.564 -11.809 1.00 0.00 6 PRO A C 6
ATOM 6781 O O . PRO A 1 6 ? 1.486 15.051 -10.896 1.00 0.00 6 PRO A O 6
ATOM 6792 N N . GLY A 1 7 ? 1.319 14.312 -13.015 1.00 0.00 7 GLY A N 6
ATOM 6793 C CA . GLY A 1 7 ? 2.675 14.647 -13.422 1.00 0.00 7 GLY A CA 6
ATOM 6794 C C . GLY A 1 7 ? 2.874 14.368 -14.911 1.00 0.00 7 GLY A C 6
ATOM 6795 O O . GLY A 1 7 ? 1.929 13.977 -15.604 1.00 0.00 7 GLY A O 6
ATOM 6799 N N . GLN A 1 8 ? 4.096 14.571 -15.406 1.00 0.00 8 GLN A N 6
ATOM 6800 C CA . GLN A 1 8 ? 4.445 14.319 -16.800 1.00 0.00 8 GLN A CA 6
ATOM 6801 C C . GLN A 1 8 ? 5.063 12.929 -16.906 1.00 0.00 8 GLN A C 6
ATOM 6802 O O . GLN A 1 8 ? 5.899 12.562 -16.080 1.00 0.00 8 GLN A O 6
ATOM 6816 N N . ILE A 1 9 ? 4.700 12.163 -17.932 1.00 0.00 9 ILE A N 6
ATOM 6817 C CA . ILE A 1 9 ? 5.316 10.888 -18.288 1.00 0.00 9 ILE A CA 6
ATOM 6818 C C . ILE A 1 9 ? 6.706 11.208 -18.856 1.00 0.00 9 ILE A C 6
ATOM 6819 O O . ILE A 1 9 ? 6.904 11.275 -20.069 1.00 0.00 9 ILE A O 6
ATOM 6835 N N . ARG A 1 10 ? 7.673 11.481 -17.976 1.00 0.00 10 ARG A N 6
ATOM 6836 C CA . ARG A 1 10 ? 9.042 11.803 -18.370 1.00 0.00 10 ARG A CA 6
ATOM 6837 C C . ARG A 1 10 ? 9.718 10.578 -18.991 1.00 0.00 10 ARG A C 6
ATOM 6838 O O . ARG A 1 10 ? 10.566 10.744 -19.870 1.00 0.00 10 ARG A O 6
ATOM 6859 N N . THR A 1 11 ? 9.335 9.376 -18.568 1.00 0.00 11 THR A N 6
ATOM 6860 C CA . THR A 1 11 ? 9.973 8.125 -18.951 1.00 0.00 11 THR A CA 6
ATOM 6861 C C . THR A 1 11 ? 8.942 7.002 -18.804 1.00 0.00 11 THR A C 6
ATOM 6862 O O . THR A 1 11 ? 8.071 7.074 -17.929 1.00 0.00 11 THR A O 6
ATOM 6873 N N . ILE A 1 12 ? 9.061 5.956 -19.625 1.00 0.00 12 ILE A N 6
ATOM 6874 C CA . ILE A 1 12 ? 8.210 4.766 -19.612 1.00 0.00 12 ILE A CA 6
ATOM 6875 C C . ILE A 1 12 ? 9.130 3.570 -19.342 1.00 0.00 12 ILE A C 6
ATOM 6876 O O . ILE A 1 12 ? 10.314 3.584 -19.690 1.00 0.00 12 ILE A O 6
ATOM 6892 N N . ASP A 1 13 ? 8.581 2.548 -18.693 1.00 0.00 13 ASP A N 6
ATOM 6893 C CA . ASP A 1 13 ? 9.284 1.398 -18.143 1.00 0.00 13 ASP A CA 6
ATOM 6894 C C . ASP A 1 13 ? 8.364 0.183 -18.291 1.00 0.00 13 ASP A C 6
ATOM 6895 O O . ASP A 1 13 ? 7.821 -0.353 -17.322 1.00 0.00 13 ASP A O 6
ATOM 6904 N N . GLY A 1 14 ? 8.099 -0.186 -19.549 1.00 0.00 14 GLY A N 6
ATOM 6905 C CA . GLY A 1 14 ? 7.136 -1.221 -19.896 1.00 0.00 14 GLY A CA 6
ATOM 6906 C C . GLY A 1 14 ? 5.728 -0.733 -19.577 1.00 0.00 14 GLY A C 6
ATOM 6907 O O . GLY A 1 14 ? 5.311 0.326 -20.054 1.00 0.00 14 GLY A O 6
ATOM 6911 N N . ASN A 1 15 ? 4.989 -1.499 -18.770 1.00 0.00 15 ASN A N 6
ATOM 6912 C CA . ASN A 1 15 ? 3.684 -1.080 -18.255 1.00 0.00 15 ASN A CA 6
ATOM 6913 C C . ASN A 1 15 ? 3.807 0.080 -17.261 1.00 0.00 15 ASN A C 6
ATOM 6914 O O . ASN A 1 15 ? 2.845 0.820 -17.059 1.00 0.00 15 ASN A O 6
ATOM 6925 N N . GLN A 1 16 ? 4.960 0.230 -16.601 1.00 0.00 16 GLN A N 6
ATOM 6926 C CA . GLN A 1 16 ? 5.158 1.300 -15.640 1.00 0.00 16 GLN A CA 6
ATOM 6927 C C . GLN A 1 16 ? 5.627 2.565 -16.361 1.00 0.00 16 GLN A C 6
ATOM 6928 O O . GLN A 1 16 ? 6.000 2.544 -17.536 1.00 0.00 16 GLN A O 6
ATOM 6942 N N . ALA A 1 17 ? 5.664 3.667 -15.622 1.00 0.00 17 ALA A N 6
ATOM 6943 C CA . ALA A 1 17 ? 6.266 4.927 -16.016 1.00 0.00 17 ALA A CA 6
ATOM 6944 C C . ALA A 1 17 ? 6.907 5.553 -14.785 1.00 0.00 17 ALA A C 6
ATOM 6945 O O . ALA A 1 17 ? 6.540 5.227 -13.656 1.00 0.00 17 ALA A O 6
ATOM 6952 N N . LYS A 1 18 ? 7.844 6.474 -15.009 1.00 0.00 18 LYS A N 6
ATOM 6953 C CA . LYS A 1 18 ? 8.530 7.225 -13.959 1.00 0.00 18 LYS A CA 6
ATOM 6954 C C . LYS A 1 18 ? 8.079 8.670 -14.140 1.00 0.00 18 LYS A C 6
ATOM 6955 O O . LYS A 1 18 ? 8.755 9.484 -14.773 1.00 0.00 18 LYS A O 6
ATOM 6974 N N . VAL A 1 19 ? 6.849 8.929 -13.710 1.00 0.00 19 VAL A N 6
ATOM 6975 C CA . VAL A 1 19 ? 6.143 10.179 -13.918 1.00 0.00 19 VAL A CA 6
ATOM 6976 C C . VAL A 1 19 ? 6.796 11.231 -13.025 1.00 0.00 19 VAL A C 6
ATOM 6977 O O . VAL A 1 19 ? 6.944 11.014 -11.824 1.00 0.00 19 VAL A O 6
ATOM 6990 N N . ASP A 1 20 ? 7.206 12.359 -13.598 1.00 0.00 20 ASP A N 6
ATOM 6991 C CA . ASP A 1 20 ? 7.730 13.487 -12.843 1.00 0.00 20 ASP A CA 6
ATOM 6992 C C . ASP A 1 20 ? 6.563 14.264 -12.247 1.00 0.00 20 ASP A C 6
ATOM 6993 O O . ASP A 1 20 ? 5.800 14.908 -12.973 1.00 0.00 20 ASP A O 6
ATOM 7002 N N . VAL A 1 21 ? 6.428 14.210 -10.926 1.00 0.00 21 VAL A N 6
ATOM 7003 C CA . VAL A 1 21 ? 5.481 14.985 -10.137 1.00 0.00 21 VAL A CA 6
ATOM 7004 C C . VAL A 1 21 ? 6.103 16.379 -9.914 1.00 0.00 21 VAL A C 6
ATOM 7005 O O . VAL A 1 21 ? 6.375 16.792 -8.786 1.00 0.00 21 VAL A O 6
ATOM 7018 N N . CYS A 1 22 ? 6.369 17.083 -11.021 1.00 0.00 22 CYS A N 6
ATOM 7019 C CA . CYS A 1 22 ? 6.890 18.447 -11.095 1.00 0.00 22 CYS A CA 6
ATOM 7020 C C . CYS A 1 22 ? 8.043 18.743 -10.116 1.00 0.00 22 CYS A C 6
ATOM 7021 O O . CYS A 1 22 ? 8.068 19.812 -9.498 1.00 0.00 22 CYS A O 6
ATOM 7029 N N . GLY A 1 23 ? 8.988 17.814 -9.945 1.00 0.00 23 GLY A N 6
ATOM 7030 C CA . GLY A 1 23 ? 10.150 18.019 -9.085 1.00 0.00 23 GLY A CA 6
ATOM 7031 C C . GLY A 1 23 ? 10.852 16.723 -8.683 1.00 0.00 23 GLY A C 6
ATOM 7032 O O . GLY A 1 23 ? 12.043 16.758 -8.368 1.00 0.00 23 GLY A O 6
ATOM 7036 N N . ILE A 1 24 ? 10.150 15.587 -8.699 1.00 0.00 24 ILE A N 6
ATOM 7037 C CA . ILE A 1 24 ? 10.709 14.273 -8.403 1.00 0.00 24 ILE A CA 6
ATOM 7038 C C . ILE A 1 24 ? 9.911 13.243 -9.201 1.00 0.00 24 ILE A C 6
ATOM 7039 O O . ILE A 1 24 ? 8.719 13.433 -9.454 1.00 0.00 24 ILE A O 6
ATOM 7055 N N . GLN A 1 25 ? 10.559 12.149 -9.591 1.00 0.00 25 GLN A N 6
ATOM 7056 C CA . GLN A 1 25 ? 9.924 11.098 -10.370 1.00 0.00 25 GLN A CA 6
ATOM 7057 C C . GLN A 1 25 ? 9.363 10.046 -9.421 1.00 0.00 25 GLN A C 6
ATOM 7058 O O . GLN A 1 25 ? 10.012 9.677 -8.439 1.00 0.00 25 GLN A O 6
ATOM 7072 N N . ARG A 1 26 ? 8.164 9.553 -9.731 1.00 0.00 26 ARG A N 6
ATOM 7073 C CA . ARG A 1 26 ? 7.461 8.519 -8.970 1.00 0.00 26 ARG A CA 6
ATOM 7074 C C . ARG A 1 26 ? 7.009 7.430 -9.936 1.00 0.00 26 ARG A C 6
ATOM 7075 O O . ARG A 1 26 ? 6.674 7.721 -11.086 1.00 0.00 26 ARG A O 6
ATOM 7096 N N . ASP A 1 27 ? 7.022 6.176 -9.485 1.00 0.00 27 ASP A N 6
ATOM 7097 C CA . ASP A 1 27 ? 6.572 5.054 -10.303 1.00 0.00 27 ASP A CA 6
ATOM 7098 C C . ASP A 1 27 ? 5.048 5.071 -10.407 1.00 0.00 27 ASP A C 6
ATOM 7099 O O . ASP A 1 27 ? 4.363 5.306 -9.408 1.00 0.00 27 ASP A O 6
ATOM 7108 N N . VAL A 1 28 ? 4.522 4.816 -11.602 1.00 0.00 28 VAL A N 6
ATOM 7109 C CA . VAL A 1 28 ? 3.097 4.818 -11.911 1.00 0.00 28 VAL A CA 6
ATOM 7110 C C . VAL A 1 28 ? 2.831 3.597 -12.793 1.00 0.00 28 VAL A C 6
ATOM 7111 O O . VAL A 1 28 ? 3.664 3.246 -13.629 1.00 0.00 28 VAL A O 6
ATOM 7124 N N . ASP A 1 29 ? 1.676 2.962 -12.612 1.00 0.00 29 ASP A N 6
ATOM 7125 C CA . ASP A 1 29 ? 1.220 1.808 -13.384 1.00 0.00 29 ASP A CA 6
ATOM 7126 C C . ASP A 1 29 ? 0.235 2.318 -14.437 1.00 0.00 29 ASP A C 6
ATOM 7127 O O . ASP A 1 29 ? -0.773 2.934 -14.083 1.00 0.00 29 ASP A O 6
ATOM 7136 N N . LEU A 1 30 ? 0.530 2.115 -15.727 1.00 0.00 30 LEU A N 6
ATOM 7137 C CA . LEU A 1 30 ? -0.252 2.687 -16.823 1.00 0.00 30 LEU A CA 6
ATOM 7138 C C . LEU A 1 30 ? -1.382 1.763 -17.301 1.00 0.00 30 LEU A C 6
ATOM 7139 O O . LEU A 1 30 ? -1.947 2.044 -18.357 1.00 0.00 30 LEU A O 6
ATOM 7155 N N . THR A 1 31 ? -1.748 0.688 -16.592 1.00 0.00 31 THR A N 6
ATOM 7156 C CA . THR A 1 31 ? -2.743 -0.291 -17.065 1.00 0.00 31 THR A CA 6
ATOM 7157 C C . THR A 1 31 ? -4.039 0.349 -17.593 1.00 0.00 31 THR A C 6
ATOM 7158 O O . THR A 1 31 ? -4.615 -0.143 -18.566 1.00 0.00 31 THR A O 6
ATOM 7169 N N . LEU A 1 32 ? -4.495 1.444 -16.974 1.00 0.00 32 LEU A N 6
ATOM 7170 C CA . LEU A 1 32 ? -5.784 2.063 -17.284 1.00 0.00 32 LEU A CA 6
ATOM 7171 C C . LEU A 1 32 ? -5.691 3.103 -18.412 1.00 0.00 32 LEU A C 6
ATOM 7172 O O . LEU A 1 32 ? -6.723 3.650 -18.802 1.00 0.00 32 LEU A O 6
ATOM 7188 N N . VAL A 1 33 ? -4.495 3.383 -18.951 1.00 0.00 33 VAL A N 6
ATOM 7189 C CA . VAL A 1 33 ? -4.283 4.391 -20.001 1.00 0.00 33 VAL A CA 6
ATOM 7190 C C . VAL A 1 33 ? -3.428 3.863 -21.166 1.00 0.00 33 VAL A C 6
ATOM 7191 O O . VAL A 1 33 ? -3.493 4.421 -22.263 1.00 0.00 33 VAL A O 6
ATOM 7204 N N . GLY A 1 34 ? -2.663 2.786 -20.961 1.00 0.00 34 GLY A N 6
ATOM 7205 C CA . GLY A 1 34 ? -1.735 2.219 -21.927 1.00 0.00 34 GLY A CA 6
ATOM 7206 C C . GLY A 1 34 ? -0.442 3.031 -21.991 1.00 0.00 34 GLY A C 6
ATOM 7207 O O . GLY A 1 34 ? -0.454 4.254 -21.839 1.00 0.00 34 GLY A O 6
ATOM 7211 N N . SER A 1 35 ? 0.679 2.352 -22.243 1.00 0.00 35 SER A N 6
ATOM 7212 C CA . SER A 1 35 ? 1.980 2.989 -22.447 1.00 0.00 35 SER A CA 6
ATOM 7213 C C . SER A 1 35 ? 2.089 3.657 -23.827 1.00 0.00 35 SER A C 6
ATOM 7214 O O . SER A 1 35 ? 2.989 4.472 -24.049 1.00 0.00 35 SER A O 6
ATOM 7222 N N . CYS A 1 36 ? 1.152 3.371 -24.736 1.00 0.00 36 CYS A N 6
ATOM 7223 C CA . CYS A 1 36 ? 1.020 4.035 -26.023 1.00 0.00 36 CYS A CA 6
ATOM 7224 C C . CYS A 1 36 ? -0.332 4.743 -26.090 1.00 0.00 36 CYS A C 6
ATOM 7225 O O . CYS A 1 36 ? -1.229 4.506 -25.278 1.00 0.00 36 CYS A O 6
ATOM 7233 N N . ASP A 1 37 ? -0.456 5.611 -27.084 1.00 0.00 37 ASP A N 6
ATOM 7234 C CA . ASP A 1 37 ? -1.538 6.565 -27.260 1.00 0.00 37 ASP A CA 6
ATOM 7235 C C . ASP A 1 37 ? -2.330 6.246 -28.527 1.00 0.00 37 ASP A C 6
ATOM 7236 O O . ASP A 1 37 ? -1.843 5.533 -29.407 1.00 0.00 37 ASP A O 6
ATOM 7245 N N . GLU A 1 38 ? -3.536 6.808 -28.640 1.00 0.00 38 GLU A N 6
ATOM 7246 C CA . GLU A 1 38 ? -4.460 6.615 -29.759 1.00 0.00 38 GLU A CA 6
ATOM 7247 C C . GLU A 1 38 ? -3.786 6.937 -31.099 1.00 0.00 38 GLU A C 6
ATOM 7248 O O . GLU A 1 38 ? -4.016 6.269 -32.108 1.00 0.00 38 GLU A O 6
ATOM 7260 N N . ASN A 1 39 ? -2.927 7.959 -31.082 1.00 0.00 39 ASN A N 6
ATOM 7261 C CA . ASN A 1 39 ? -2.195 8.468 -32.234 1.00 0.00 39 ASN A CA 6
ATOM 7262 C C . ASN A 1 39 ? -1.032 7.551 -32.664 1.00 0.00 39 ASN A C 6
ATOM 7263 O O . ASN A 1 39 ? -0.320 7.874 -33.615 1.00 0.00 39 ASN A O 6
ATOM 7274 N N . GLY A 1 40 ? -0.816 6.409 -31.996 1.00 0.00 40 GLY A N 6
ATOM 7275 C CA . GLY A 1 40 ? 0.180 5.425 -32.404 1.00 0.00 40 GLY A CA 6
ATOM 7276 C C . GLY A 1 40 ? 1.587 5.877 -32.023 1.00 0.00 40 GLY A C 6
ATOM 7277 O O . GLY A 1 40 ? 2.503 5.825 -32.848 1.00 0.00 40 GLY A O 6
ATOM 7281 N N . GLN A 1 41 ? 1.748 6.362 -30.790 1.00 0.00 41 GLN A N 6
ATOM 7282 C CA . GLN A 1 41 ? 2.996 6.889 -30.248 1.00 0.00 41 GLN A CA 6
ATOM 7283 C C . GLN A 1 41 ? 3.113 6.458 -28.780 1.00 0.00 41 GLN A C 6
ATOM 7284 O O . GLN A 1 41 ? 2.076 6.292 -28.132 1.00 0.00 41 GLN A O 6
ATOM 7298 N N . PRO A 1 42 ? 4.325 6.290 -28.224 1.00 0.00 42 PRO A N 6
ATOM 7299 C CA . PRO A 1 42 ? 4.499 6.098 -26.788 1.00 0.00 42 PRO A CA 6
ATOM 7300 C C . PRO A 1 42 ? 4.095 7.385 -26.055 1.00 0.00 42 PRO A C 6
ATOM 7301 O O . PRO A 1 42 ? 4.292 8.487 -26.572 1.00 0.00 42 PRO A O 6
ATOM 7312 N N . ARG A 1 43 ? 3.556 7.270 -24.836 1.00 0.00 43 ARG A N 6
ATOM 7313 C CA . ARG A 1 43 ? 3.035 8.424 -24.093 1.00 0.00 43 ARG A CA 6
ATOM 7314 C C . ARG A 1 43 ? 4.117 9.352 -23.515 1.00 0.00 43 ARG A C 6
ATOM 7315 O O . ARG A 1 43 ? 3.779 10.232 -22.725 1.00 0.00 43 ARG A O 6
ATOM 7336 N N . VAL A 1 44 ? 5.401 9.176 -23.832 1.00 0.00 44 VAL A N 6
ATOM 7337 C CA . VAL A 1 44 ? 6.456 10.038 -23.309 1.00 0.00 44 VAL A CA 6
ATOM 7338 C C . VAL A 1 44 ? 6.133 11.508 -23.621 1.00 0.00 44 VAL A C 6
ATOM 7339 O O . VAL A 1 44 ? 5.732 11.849 -24.736 1.00 0.00 44 VAL A O 6
ATOM 7352 N N . GLY A 1 45 ? 6.275 12.370 -22.614 1.00 0.00 45 GLY A N 6
ATOM 7353 C CA . GLY A 1 45 ? 5.997 13.797 -22.700 1.00 0.00 45 GLY A CA 6
ATOM 7354 C C . GLY A 1 45 ? 4.529 14.147 -22.439 1.00 0.00 45 GLY A C 6
ATOM 7355 O O . GLY A 1 45 ? 4.252 15.309 -22.131 1.00 0.00 45 GLY A O 6
ATOM 7359 N N . GLN A 1 46 ? 3.594 13.192 -22.523 1.00 0.00 46 GLN A N 6
ATOM 7360 C CA . GLN A 1 46 ? 2.195 13.435 -22.173 1.00 0.00 46 GLN A CA 6
ATOM 7361 C C . GLN A 1 46 ? 2.083 13.557 -20.652 1.00 0.00 46 GLN A C 6
ATOM 7362 O O . GLN A 1 46 ? 2.993 13.165 -19.918 1.00 0.00 46 GLN A O 6
ATOM 7376 N N . TRP A 1 47 ? 0.962 14.082 -20.165 1.00 0.00 47 TRP A N 6
ATOM 7377 C CA . TRP A 1 47 ? 0.703 14.231 -18.739 1.00 0.00 47 TRP A CA 6
ATOM 7378 C C . TRP A 1 47 ? -0.373 13.240 -18.323 1.00 0.00 47 TRP A C 6
ATOM 7379 O O . TRP A 1 47 ? -1.195 12.813 -19.134 1.00 0.00 47 TRP A O 6
ATOM 7400 N N . VAL A 1 48 ? -0.364 12.856 -17.052 1.00 0.00 48 VAL A N 6
ATOM 7401 C CA . VAL A 1 48 ? -1.220 11.802 -16.539 1.00 0.00 48 VAL A CA 6
ATOM 7402 C C . VAL A 1 48 ? -1.591 12.148 -15.103 1.00 0.00 48 VAL A C 6
ATOM 7403 O O . VAL A 1 48 ? -0.771 12.675 -14.348 1.00 0.00 48 VAL A O 6
ATOM 7416 N N . LEU A 1 49 ? -2.845 11.887 -14.750 1.00 0.00 49 LEU A N 6
ATOM 7417 C CA . LEU A 1 49 ? -3.346 11.938 -13.386 1.00 0.00 49 LEU A CA 6
ATOM 7418 C C . LEU A 1 49 ? -3.136 10.552 -12.791 1.00 0.00 49 LEU A C 6
ATOM 7419 O O . LEU A 1 49 ? -3.261 9.562 -13.510 1.00 0.00 49 LEU A O 6
ATOM 7435 N N . VAL A 1 50 ? -2.887 10.448 -11.490 1.00 0.00 50 VAL A N 6
ATOM 7436 C CA . VAL A 1 50 ? -2.669 9.176 -10.808 1.00 0.00 50 VAL A CA 6
ATOM 7437 C C . VAL A 1 50 ? -3.680 9.129 -9.661 1.00 0.00 50 VAL A C 6
ATOM 7438 O O . VAL A 1 50 ? -3.958 10.169 -9.059 1.00 0.00 50 VAL A O 6
ATOM 7451 N N . HIS A 1 51 ? -4.242 7.951 -9.373 1.00 0.00 51 HIS A N 6
ATOM 7452 C CA . HIS A 1 51 ? -5.249 7.786 -8.326 1.00 0.00 51 HIS A CA 6
ATOM 7453 C C . HIS A 1 51 ? -4.626 7.146 -7.085 1.00 0.00 51 HIS A C 6
ATOM 7454 O O . HIS A 1 51 ? -4.750 7.694 -5.990 1.00 0.00 51 HIS A O 6
ATOM 7468 N N . VAL A 1 52 ? -3.937 6.011 -7.255 1.00 0.00 52 VAL A N 6
ATOM 7469 C CA . VAL A 1 52 ? -3.311 5.258 -6.168 1.00 0.00 52 VAL A CA 6
ATOM 7470 C C . VAL A 1 52 ? -2.203 4.400 -6.782 1.00 0.00 52 VAL A C 6
ATOM 7471 O O . VAL A 1 52 ? -2.277 3.176 -6.855 1.00 0.00 52 VAL A O 6
ATOM 7484 N N . GLY A 1 53 ? -1.207 5.073 -7.355 1.00 0.00 53 GLY A N 6
ATOM 7485 C CA . GLY A 1 53 ? -0.132 4.465 -8.136 1.00 0.00 53 GLY A CA 6
ATOM 7486 C C . GLY A 1 53 ? -0.584 4.106 -9.552 1.00 0.00 53 GLY A C 6
ATOM 7487 O O . GLY A 1 53 ? 0.168 4.311 -10.502 1.00 0.00 53 GLY A O 6
ATOM 7491 N N . PHE A 1 54 ? -1.815 3.623 -9.727 1.00 0.00 54 PHE A N 6
ATOM 7492 C CA . PHE A 1 54 ? -2.412 3.455 -11.045 1.00 0.00 54 PHE A CA 6
ATOM 7493 C C . PHE A 1 54 ? -2.697 4.828 -11.644 1.00 0.00 54 PHE A C 6
ATOM 7494 O O . PHE A 1 54 ? -3.240 5.706 -10.960 1.00 0.00 54 PHE A O 6
ATOM 7511 N N . ALA A 1 55 ? -2.354 5.000 -12.920 1.00 0.00 55 ALA A N 6
ATOM 7512 C CA . ALA A 1 55 ? -2.754 6.154 -13.705 1.00 0.00 55 ALA A CA 6
ATOM 7513 C C . ALA A 1 55 ? -4.283 6.168 -13.746 1.00 0.00 55 ALA A C 6
ATOM 7514 O O . ALA A 1 55 ? -4.901 5.140 -14.012 1.00 0.00 55 ALA A O 6
ATOM 7521 N N . MET A 1 56 ? -4.887 7.322 -13.475 1.00 0.00 56 MET A N 6
ATOM 7522 C CA . MET A 1 56 ? -6.330 7.490 -13.494 1.00 0.00 56 MET A CA 6
ATOM 7523 C C . MET A 1 56 ? -6.769 7.780 -14.930 1.00 0.00 56 MET A C 6
ATOM 7524 O O . MET A 1 56 ? -7.579 7.032 -15.481 1.00 0.00 56 MET A O 6
ATOM 7538 N N . SER A 1 57 ? -6.187 8.818 -15.547 1.00 0.00 57 SER A N 6
ATOM 7539 C CA . SER A 1 57 ? -6.516 9.277 -16.889 1.00 0.00 57 SER A CA 6
ATOM 7540 C C . SER A 1 57 ? -5.313 10.024 -17.464 1.00 0.00 57 SER A C 6
ATOM 7541 O O . SER A 1 57 ? -4.554 10.639 -16.709 1.00 0.00 57 SER A O 6
ATOM 7549 N N . VAL A 1 58 ? -5.131 9.982 -18.784 1.00 0.00 58 VAL A N 6
ATOM 7550 C CA . VAL A 1 58 ? -4.172 10.853 -19.460 1.00 0.00 58 VAL A CA 6
ATOM 7551 C C . VAL A 1 58 ? -4.829 12.246 -19.483 1.00 0.00 58 VAL A C 6
ATOM 7552 O O . VAL A 1 58 ? -6.054 12.347 -19.619 1.00 0.00 58 VAL A O 6
ATOM 7565 N N . ILE A 1 59 ? -4.052 13.316 -19.313 1.00 0.00 59 ILE A N 6
ATOM 7566 C CA . ILE A 1 59 ? -4.558 14.683 -19.159 1.00 0.00 59 ILE A CA 6
ATOM 7567 C C . ILE A 1 59 ? -3.685 15.651 -19.967 1.00 0.00 59 ILE A C 6
ATOM 7568 O O . ILE A 1 59 ? -2.607 15.277 -20.439 1.00 0.00 59 ILE A O 6
ATOM 7584 N N . ASN A 1 60 ? -4.131 16.902 -20.099 1.00 0.00 60 ASN A N 6
ATOM 7585 C CA . ASN A 1 60 ? -3.330 17.997 -20.646 1.00 0.00 60 ASN A CA 6
ATOM 7586 C C . ASN A 1 60 ? -2.797 18.865 -19.501 1.00 0.00 60 ASN A C 6
ATOM 7587 O O . ASN A 1 60 ? -3.218 18.724 -18.352 1.00 0.00 60 ASN A O 6
ATOM 7598 N N . GLU A 1 61 ? -1.878 19.781 -19.811 1.00 0.00 61 GLU A N 6
ATOM 7599 C CA . GLU A 1 61 ? -1.187 20.568 -18.795 1.00 0.00 61 GLU A CA 6
ATOM 7600 C C . GLU A 1 61 ? -2.140 21.447 -17.991 1.00 0.00 61 GLU A C 6
ATOM 7601 O O . GLU A 1 61 ? -1.917 21.618 -16.794 1.00 0.00 61 GLU A O 6
ATOM 7613 N N . ALA A 1 62 ? -3.204 21.976 -18.601 1.00 0.00 62 ALA A N 6
ATOM 7614 C CA . ALA A 1 62 ? -4.138 22.847 -17.892 1.00 0.00 62 ALA A CA 6
ATOM 7615 C C . ALA A 1 62 ? -4.844 22.084 -16.767 1.00 0.00 62 ALA A C 6
ATOM 7616 O O . ALA A 1 62 ? -5.013 22.620 -15.671 1.00 0.00 62 ALA A O 6
ATOM 7623 N N . GLU A 1 63 ? -5.215 20.824 -17.017 1.00 0.00 63 GLU A N 6
ATOM 7624 C CA . GLU A 1 63 ? -5.809 19.956 -16.004 1.00 0.00 63 GLU A CA 6
ATOM 7625 C C . GLU A 1 63 ? -4.778 19.666 -14.915 1.00 0.00 63 GLU A C 6
ATOM 7626 O O . GLU A 1 63 ? -5.121 19.686 -13.732 1.00 0.00 63 GLU A O 6
ATOM 7638 N N . ALA A 1 64 ? -3.518 19.423 -15.294 1.00 0.00 64 ALA A N 6
ATOM 7639 C CA . ALA A 1 64 ? -2.461 19.129 -14.338 1.00 0.00 64 ALA A CA 6
ATOM 7640 C C . ALA A 1 64 ? -2.247 20.317 -13.400 1.00 0.00 64 ALA A C 6
ATOM 7641 O O . ALA A 1 64 ? -2.258 20.137 -12.183 1.00 0.00 64 ALA A O 6
ATOM 7648 N N . ARG A 1 65 ? -2.088 21.532 -13.941 1.00 0.00 65 ARG A N 6
ATOM 7649 C CA . ARG A 1 65 ? -1.857 22.719 -13.117 1.00 0.00 65 ARG A CA 6
ATOM 7650 C C . ARG A 1 65 ? -3.063 22.984 -12.222 1.00 0.00 65 ARG A C 6
ATOM 7651 O O . ARG A 1 65 ? -2.875 23.263 -11.040 1.00 0.00 65 ARG A O 6
ATOM 7672 N N . ASP A 1 66 ? -4.285 22.876 -12.751 1.00 0.00 66 ASP A N 6
ATOM 7673 C CA . ASP A 1 66 ? -5.495 23.113 -11.965 1.00 0.00 66 ASP A CA 6
ATOM 7674 C C . ASP A 1 66 ? -5.600 22.119 -10.808 1.00 0.00 66 ASP A C 6
ATOM 7675 O O . ASP A 1 66 ? -5.885 22.512 -9.676 1.00 0.00 66 ASP A O 6
ATOM 7684 N N . THR A 1 67 ? -5.315 20.842 -11.071 1.00 0.00 67 THR A N 6
ATOM 7685 C CA . THR A 1 67 ? -5.363 19.799 -10.056 1.00 0.00 67 THR A CA 6
ATOM 7686 C C . THR A 1 67 ? -4.267 20.032 -9.007 1.00 0.00 67 THR A C 6
ATOM 7687 O O . THR A 1 67 ? -4.547 19.933 -7.814 1.00 0.00 67 THR A O 6
ATOM 7698 N N . LEU A 1 68 ? -3.040 20.378 -9.414 1.00 0.00 68 LEU A N 6
ATOM 7699 C CA . LEU A 1 68 ? -1.945 20.640 -8.481 1.00 0.00 68 LEU A CA 6
ATOM 7700 C C . LEU A 1 68 ? -2.265 21.848 -7.608 1.00 0.00 68 LEU A C 6
ATOM 7701 O O . LEU A 1 68 ? -1.981 21.829 -6.411 1.00 0.00 68 LEU A O 6
ATOM 7717 N N . ASP A 1 69 ? -2.839 22.904 -8.182 1.00 0.00 69 ASP A N 6
ATOM 7718 C CA . ASP A 1 69 ? -3.222 24.099 -7.438 1.00 0.00 69 ASP A CA 6
ATOM 7719 C C . ASP A 1 69 ? -4.294 23.762 -6.404 1.00 0.00 69 ASP A C 6
ATOM 7720 O O . ASP A 1 69 ? -4.169 24.162 -5.246 1.00 0.00 69 ASP A O 6
ATOM 7729 N N . ALA A 1 70 ? -5.307 22.979 -6.791 1.00 0.00 70 ALA A N 6
ATOM 7730 C CA . ALA A 1 70 ? -6.364 22.551 -5.886 1.00 0.00 70 ALA A CA 6
ATOM 7731 C C . ALA A 1 70 ? -5.796 21.684 -4.760 1.00 0.00 70 ALA A C 6
ATOM 7732 O O . ALA A 1 70 ? -6.070 21.951 -3.593 1.00 0.00 70 ALA A O 6
ATOM 7739 N N . LEU A 1 71 ? -4.980 20.677 -5.092 1.00 0.00 71 LEU A N 6
ATOM 7740 C CA . LEU A 1 71 ? -4.413 19.748 -4.115 1.00 0.00 71 LEU A CA 6
ATOM 7741 C C . LEU A 1 71 ? -3.552 20.487 -3.091 1.00 0.00 71 LEU A C 6
ATOM 7742 O O . LEU A 1 71 ? -3.616 20.163 -1.906 1.00 0.00 71 LEU A O 6
ATOM 7758 N N . GLN A 1 72 ? -2.782 21.496 -3.514 1.00 0.00 72 GLN A N 6
ATOM 7759 C CA . GLN A 1 72 ? -2.028 22.337 -2.588 1.00 0.00 72 GLN A CA 6
ATOM 7760 C C . GLN A 1 72 ? -2.986 23.162 -1.724 1.00 0.00 72 GLN A C 6
ATOM 7761 O O . GLN A 1 72 ? -2.816 23.228 -0.506 1.00 0.00 72 GLN A O 6
ATOM 7775 N N . ASN A 1 73 ? -4.017 23.770 -2.322 1.00 0.00 73 ASN A N 6
ATOM 7776 C CA . ASN A 1 73 ? -4.948 24.637 -1.599 1.00 0.00 73 ASN A CA 6
ATOM 7777 C C . ASN A 1 73 ? -5.823 23.870 -0.604 1.00 0.00 73 ASN A C 6
ATOM 7778 O O . ASN A 1 73 ? -6.370 24.495 0.301 1.00 0.00 73 ASN A O 6
ATOM 7789 N N . MET A 1 74 ? -5.924 22.536 -0.686 1.00 0.00 74 MET A N 6
ATOM 7790 C CA . MET A 1 74 ? -6.572 21.728 0.358 1.00 0.00 74 MET A CA 6
ATOM 7791 C C . MET A 1 74 ? -5.889 21.898 1.725 1.00 0.00 74 MET A C 6
ATOM 7792 O O . MET A 1 74 ? -6.520 21.628 2.745 1.00 0.00 74 MET A O 6
ATOM 7806 N N . PHE A 1 75 ? -4.647 22.393 1.778 1.00 0.00 75 PHE A N 6
ATOM 7807 C CA . PHE A 1 75 ? -3.975 22.744 3.028 1.00 0.00 75 PHE A CA 6
ATOM 7808 C C . PHE A 1 75 ? -4.720 23.879 3.749 1.00 0.00 75 PHE A C 6
ATOM 7809 O O . PHE A 1 75 ? -4.727 23.932 4.979 1.00 0.00 75 PHE A O 6
ATOM 7826 N N . ASP A 1 76 ? -5.389 24.755 2.992 1.00 0.00 76 ASP A N 6
ATOM 7827 C CA . ASP A 1 76 ? -6.231 25.839 3.500 1.00 0.00 76 ASP A CA 6
ATOM 7828 C C . ASP A 1 76 ? -7.716 25.436 3.478 1.00 0.00 76 ASP A C 6
ATOM 7829 O O . ASP A 1 76 ? -8.594 26.276 3.662 1.00 0.00 76 ASP A O 6
ATOM 7838 N N . VAL A 1 77 ? -8.003 24.145 3.255 1.00 0.00 77 VAL A N 6
ATOM 7839 C CA . VAL A 1 77 ? -9.300 23.471 3.387 1.00 0.00 77 VAL A CA 6
ATOM 7840 C C . VAL A 1 77 ? -10.320 23.840 2.296 1.00 0.00 77 VAL A C 6
ATOM 7841 O O . VAL A 1 77 ? -11.200 23.029 2.004 1.00 0.00 77 VAL A O 6
ATOM 7854 N N . GLU A 1 78 ? -10.201 24.994 1.639 1.00 0.00 78 GLU A N 6
ATOM 7855 C CA . GLU A 1 78 ? -11.251 25.513 0.758 1.00 0.00 78 GLU A CA 6
ATOM 7856 C C . GLU A 1 78 ? -11.674 24.547 -0.366 1.00 0.00 78 GLU A C 6
ATOM 7857 O O . GLU A 1 78 ? -12.863 24.232 -0.438 1.00 0.00 78 GLU A O 6
ATOM 7869 N N . PRO A 1 79 ? -10.776 24.013 -1.217 1.00 0.00 79 PRO A N 6
ATOM 7870 C CA . PRO A 1 79 ? -11.189 23.075 -2.257 1.00 0.00 79 PRO A CA 6
ATOM 7871 C C . PRO A 1 79 ? -11.525 21.684 -1.704 1.00 0.00 79 PRO A C 6
ATOM 7872 O O . PRO A 1 79 ? -12.139 20.898 -2.421 1.00 0.00 79 PRO A O 6
ATOM 7883 N N . ASP A 1 80 ? -11.159 21.356 -0.457 1.00 0.00 80 ASP A N 6
ATOM 7884 C CA . ASP A 1 80 ? -11.538 20.075 0.144 1.00 0.00 80 ASP A CA 6
ATOM 7885 C C . ASP A 1 80 ? -13.021 20.098 0.508 1.00 0.00 80 ASP A C 6
ATOM 7886 O O . ASP A 1 80 ? -13.768 19.209 0.095 1.00 0.00 80 ASP A O 6
ATOM 7895 N N . VAL A 1 81 ? -13.483 21.150 1.199 1.00 0.00 81 VAL A N 6
ATOM 7896 C CA . VAL A 1 81 ? -14.916 21.321 1.440 1.00 0.00 81 VAL A CA 6
ATOM 7897 C C . VAL A 1 81 ? -15.645 21.640 0.133 1.00 0.00 81 VAL A C 6
ATOM 7898 O O . VAL A 1 81 ? -16.803 21.256 -0.011 1.00 0.00 81 VAL A O 6
ATOM 7911 N N . GLY A 1 82 ? -14.972 22.275 -0.836 1.00 0.00 82 GLY A N 6
ATOM 7912 C CA . GLY A 1 82 ? -15.488 22.461 -2.181 1.00 0.00 82 GLY A CA 6
ATOM 7913 C C . GLY A 1 82 ? -15.844 21.111 -2.793 1.00 0.00 82 GLY A C 6
ATOM 7914 O O . GLY A 1 82 ? -17.004 20.879 -3.116 1.00 0.00 82 GLY A O 6
ATOM 7918 N N . ALA A 1 83 ? -14.884 20.185 -2.871 1.00 0.00 83 ALA A N 6
ATOM 7919 C CA . ALA A 1 83 ? -15.095 18.853 -3.426 1.00 0.00 83 ALA A CA 6
ATOM 7920 C C . ALA A 1 83 ? -16.199 18.094 -2.682 1.00 0.00 83 ALA A C 6
ATOM 7921 O O . ALA A 1 83 ? -16.984 17.382 -3.312 1.00 0.00 83 ALA A O 6
ATOM 7928 N N . LEU A 1 84 ? -16.280 18.243 -1.354 1.00 0.00 84 LEU A N 6
ATOM 7929 C CA . LEU A 1 84 ? -17.333 17.626 -0.552 1.00 0.00 84 LEU A CA 6
ATOM 7930 C C . LEU A 1 84 ? -18.698 18.189 -0.957 1.00 0.00 84 LEU A C 6
ATOM 7931 O O . LEU A 1 84 ? -19.599 17.421 -1.289 1.00 0.00 84 LEU A O 6
ATOM 7947 N N . LEU A 1 85 ? -18.844 19.518 -0.981 1.00 0.00 85 LEU A N 6
ATOM 7948 C CA . LEU A 1 85 ? -20.088 20.202 -1.332 1.00 0.00 85 LEU A CA 6
ATOM 7949 C C . LEU A 1 85 ? -20.511 19.864 -2.763 1.00 0.00 85 LEU A C 6
ATOM 7950 O O . LEU A 1 85 ? -21.690 19.615 -3.016 1.00 0.00 85 LEU A O 6
ATOM 7966 N N . TYR A 1 86 ? -19.552 19.826 -3.691 1.00 0.00 86 TYR A N 6
ATOM 7967 C CA . TYR A 1 86 ? -19.784 19.471 -5.090 1.00 0.00 86 TYR A CA 6
ATOM 7968 C C . TYR A 1 86 ? -20.126 17.981 -5.270 1.00 0.00 86 TYR A C 6
ATOM 7969 O O . TYR A 1 86 ? -20.535 17.583 -6.363 1.00 0.00 86 TYR A O 6
ATOM 7987 N N . GLY A 1 87 ? -19.981 17.154 -4.229 1.00 0.00 87 GLY A N 6
ATOM 7988 C CA . GLY A 1 87 ? -20.286 15.730 -4.279 1.00 0.00 87 GLY A CA 6
ATOM 7989 C C . GLY A 1 87 ? -19.238 14.940 -5.067 1.00 0.00 87 GLY A C 6
ATOM 7990 O O . GLY A 1 87 ? -19.539 13.861 -5.575 1.00 0.00 87 GLY A O 6
ATOM 7994 N N . GLU A 1 88 ? -18.019 15.471 -5.201 1.00 0.00 88 GLU A N 6
ATOM 7995 C CA . GLU A 1 88 ? -16.909 14.749 -5.815 1.00 0.00 88 GLU A CA 6
ATOM 7996 C C . GLU A 1 88 ? -16.342 13.727 -4.819 1.00 0.00 88 GLU A C 6
ATOM 7997 O O . GLU A 1 88 ? -15.871 12.664 -5.228 1.00 0.00 88 GLU A O 6
ATOM 8009 N N . GLU A 1 89 ? -16.405 14.026 -3.515 1.00 0.00 89 GLU A N 6
ATOM 8010 C CA . GLU A 1 89 ? -15.903 13.136 -2.467 1.00 0.00 89 GLU A CA 6
ATOM 8011 C C . GLU A 1 89 ? -16.800 11.901 -2.294 1.00 0.00 89 GLU A C 6
ATOM 8012 O O . GLU A 1 89 ? -16.290 10.811 -2.017 1.00 0.00 89 GLU A O 6
ATOM 8024 N N . LYS A 1 90 ? -18.120 12.054 -2.454 1.00 0.00 90 LYS A N 6
ATOM 8025 C CA . LYS A 1 90 ? -19.111 10.998 -2.281 1.00 0.00 90 LYS A CA 6
ATOM 8026 C C . LYS A 1 90 ? -20.343 11.393 -3.084 1.00 0.00 90 LYS A C 6
ATOM 8027 O O . LYS A 1 90 ? -20.769 10.599 -3.949 1.00 0.00 90 LYS A O 6
ATOM 8047 N N . MET A 1 1 ? 2.328 1.856 -2.645 1.00 0.00 1 MET A N 7
ATOM 8048 C CA . MET A 1 1 ? 2.478 3.291 -2.981 1.00 0.00 1 MET A CA 7
ATOM 8049 C C . MET A 1 1 ? 1.137 4.004 -2.799 1.00 0.00 1 MET A C 7
ATOM 8050 O O . MET A 1 1 ? 0.125 3.554 -3.341 1.00 0.00 1 MET A O 7
ATOM 8066 N N . CYS A 1 2 ? 1.128 5.134 -2.083 1.00 0.00 2 CYS A N 7
ATOM 8067 C CA . CYS A 1 2 ? -0.028 6.014 -1.945 1.00 0.00 2 CYS A CA 7
ATOM 8068 C C . CYS A 1 2 ? 0.451 7.443 -2.205 1.00 0.00 2 CYS A C 7
ATOM 8069 O O . CYS A 1 2 ? 1.501 7.850 -1.702 1.00 0.00 2 CYS A O 7
ATOM 8077 N N . ILE A 1 3 ? -0.311 8.188 -3.001 1.00 0.00 3 ILE A N 7
ATOM 8078 C CA . ILE A 1 3 ? -0.032 9.548 -3.453 1.00 0.00 3 ILE A CA 7
ATOM 8079 C C . ILE A 1 3 ? -1.395 10.176 -3.818 1.00 0.00 3 ILE A C 7
ATOM 8080 O O . ILE A 1 3 ? -2.439 9.565 -3.577 1.00 0.00 3 ILE A O 7
ATOM 8096 N N . GLY A 1 4 ? -1.427 11.382 -4.382 1.00 0.00 4 GLY A N 7
ATOM 8097 C CA . GLY A 1 4 ? -2.666 12.040 -4.787 1.00 0.00 4 GLY A CA 7
ATOM 8098 C C . GLY A 1 4 ? -2.366 13.349 -5.504 1.00 0.00 4 GLY A C 7
ATOM 8099 O O . GLY A 1 4 ? -2.915 14.389 -5.136 1.00 0.00 4 GLY A O 7
ATOM 8103 N N . VAL A 1 5 ? -1.428 13.325 -6.456 1.00 0.00 5 VAL A N 7
ATOM 8104 C CA . VAL A 1 5 ? -0.869 14.514 -7.095 1.00 0.00 5 VAL A CA 7
ATOM 8105 C C . VAL A 1 5 ? -0.642 14.167 -8.577 1.00 0.00 5 VAL A C 7
ATOM 8106 O O . VAL A 1 5 ? -0.265 13.025 -8.869 1.00 0.00 5 VAL A O 7
ATOM 8119 N N . PRO A 1 6 ? -0.889 15.097 -9.519 1.00 0.00 6 PRO A N 7
ATOM 8120 C CA . PRO A 1 6 ? -0.499 14.934 -10.913 1.00 0.00 6 PRO A CA 7
ATOM 8121 C C . PRO A 1 6 ? 1.000 14.653 -11.088 1.00 0.00 6 PRO A C 7
ATOM 8122 O O . PRO A 1 6 ? 1.821 14.921 -10.206 1.00 0.00 6 PRO A O 7
ATOM 8133 N N . GLY A 1 7 ? 1.368 14.205 -12.283 1.00 0.00 7 GLY A N 7
ATOM 8134 C CA . GLY A 1 7 ? 2.745 14.081 -12.719 1.00 0.00 7 GLY A CA 7
ATOM 8135 C C . GLY A 1 7 ? 2.806 14.076 -14.239 1.00 0.00 7 GLY A C 7
ATOM 8136 O O . GLY A 1 7 ? 1.766 14.087 -14.903 1.00 0.00 7 GLY A O 7
ATOM 8140 N N . GLN A 1 8 ? 4.018 14.057 -14.791 1.00 0.00 8 GLN A N 7
ATOM 8141 C CA . GLN A 1 8 ? 4.263 14.036 -16.225 1.00 0.00 8 GLN A CA 7
ATOM 8142 C C . GLN A 1 8 ? 4.974 12.730 -16.557 1.00 0.00 8 GLN A C 7
ATOM 8143 O O . GLN A 1 8 ? 5.873 12.304 -15.832 1.00 0.00 8 GLN A O 7
ATOM 8157 N N . ILE A 1 9 ? 4.557 12.072 -17.636 1.00 0.00 9 ILE A N 7
ATOM 8158 C CA . ILE A 1 9 ? 5.139 10.830 -18.124 1.00 0.00 9 ILE A CA 7
ATOM 8159 C C . ILE A 1 9 ? 6.519 11.202 -18.681 1.00 0.00 9 ILE A C 7
ATOM 8160 O O . ILE A 1 9 ? 6.625 11.715 -19.796 1.00 0.00 9 ILE A O 7
ATOM 8176 N N . ARG A 1 10 ? 7.570 11.034 -17.872 1.00 0.00 10 ARG A N 7
ATOM 8177 C CA . ARG A 1 10 ? 8.906 11.540 -18.181 1.00 0.00 10 ARG A CA 7
ATOM 8178 C C . ARG A 1 10 ? 9.636 10.518 -19.047 1.00 0.00 10 ARG A C 7
ATOM 8179 O O . ARG A 1 10 ? 10.241 10.894 -20.049 1.00 0.00 10 ARG A O 7
ATOM 8200 N N . THR A 1 11 ? 9.516 9.238 -18.701 1.00 0.00 11 THR A N 7
ATOM 8201 C CA . THR A 1 11 ? 10.063 8.108 -19.434 1.00 0.00 11 THR A CA 7
ATOM 8202 C C . THR A 1 11 ? 9.109 6.919 -19.259 1.00 0.00 11 THR A C 7
ATOM 8203 O O . THR A 1 11 ? 8.327 6.880 -18.303 1.00 0.00 11 THR A O 7
ATOM 8214 N N . ILE A 1 12 ? 9.168 5.944 -20.171 1.00 0.00 12 ILE A N 7
ATOM 8215 C CA . ILE A 1 12 ? 8.306 4.762 -20.202 1.00 0.00 12 ILE A CA 7
ATOM 8216 C C . ILE A 1 12 ? 9.235 3.545 -20.280 1.00 0.00 12 ILE A C 7
ATOM 8217 O O . ILE A 1 12 ? 10.303 3.620 -20.896 1.00 0.00 12 ILE A O 7
ATOM 8233 N N . ASP A 1 13 ? 8.833 2.429 -19.664 1.00 0.00 13 ASP A N 7
ATOM 8234 C CA . ASP A 1 13 ? 9.636 1.205 -19.575 1.00 0.00 13 ASP A CA 7
ATOM 8235 C C . ASP A 1 13 ? 8.898 -0.018 -20.138 1.00 0.00 13 ASP A C 7
ATOM 8236 O O . ASP A 1 13 ? 9.533 -1.007 -20.508 1.00 0.00 13 ASP A O 7
ATOM 8245 N N . GLY A 1 14 ? 7.570 0.051 -20.258 1.00 0.00 14 GLY A N 7
ATOM 8246 C CA . GLY A 1 14 ? 6.729 -1.024 -20.767 1.00 0.00 14 GLY A CA 7
ATOM 8247 C C . GLY A 1 14 ? 5.288 -0.663 -20.451 1.00 0.00 14 GLY A C 7
ATOM 8248 O O . GLY A 1 14 ? 4.874 0.469 -20.699 1.00 0.00 14 GLY A O 7
ATOM 8252 N N . ASN A 1 15 ? 4.548 -1.573 -19.810 1.00 0.00 15 ASN A N 7
ATOM 8253 C CA . ASN A 1 15 ? 3.218 -1.299 -19.244 1.00 0.00 15 ASN A CA 7
ATOM 8254 C C . ASN A 1 15 ? 3.275 -0.308 -18.062 1.00 0.00 15 ASN A C 7
ATOM 8255 O O . ASN A 1 15 ? 2.265 -0.039 -17.413 1.00 0.00 15 ASN A O 7
ATOM 8266 N N . GLN A 1 16 ? 4.463 0.201 -17.735 1.00 0.00 16 GLN A N 7
ATOM 8267 C CA . GLN A 1 16 ? 4.763 1.049 -16.598 1.00 0.00 16 GLN A CA 7
ATOM 8268 C C . GLN A 1 16 ? 5.629 2.199 -17.105 1.00 0.00 16 GLN A C 7
ATOM 8269 O O . GLN A 1 16 ? 6.352 2.057 -18.101 1.00 0.00 16 GLN A O 7
ATOM 8283 N N . ALA A 1 17 ? 5.576 3.324 -16.400 1.00 0.00 17 ALA A N 7
ATOM 8284 C CA . ALA A 1 17 ? 6.307 4.534 -16.723 1.00 0.00 17 ALA A CA 7
ATOM 8285 C C . ALA A 1 17 ? 6.836 5.160 -15.444 1.00 0.00 17 ALA A C 7
ATOM 8286 O O . ALA A 1 17 ? 6.283 4.952 -14.364 1.00 0.00 17 ALA A O 7
ATOM 8293 N N . LYS A 1 18 ? 7.907 5.940 -15.567 1.00 0.00 18 LYS A N 7
ATOM 8294 C CA . LYS A 1 18 ? 8.551 6.605 -14.443 1.00 0.00 18 LYS A CA 7
ATOM 8295 C C . LYS A 1 18 ? 8.033 8.035 -14.474 1.00 0.00 18 LYS A C 7
ATOM 8296 O O . LYS A 1 18 ? 8.671 8.932 -15.028 1.00 0.00 18 LYS A O 7
ATOM 8315 N N . VAL A 1 19 ? 6.814 8.217 -13.980 1.00 0.00 19 VAL A N 7
ATOM 8316 C CA . VAL A 1 19 ? 6.115 9.489 -13.976 1.00 0.00 19 VAL A CA 7
ATOM 8317 C C . VAL A 1 19 ? 6.856 10.408 -13.009 1.00 0.00 19 VAL A C 7
ATOM 8318 O O . VAL A 1 19 ? 7.077 10.050 -11.855 1.00 0.00 19 VAL A O 7
ATOM 8331 N N . ASP A 1 20 ? 7.255 11.588 -13.475 1.00 0.00 20 ASP A N 7
ATOM 8332 C CA . ASP A 1 20 ? 7.773 12.644 -12.621 1.00 0.00 20 ASP A CA 7
ATOM 8333 C C . ASP A 1 20 ? 6.583 13.265 -11.904 1.00 0.00 20 ASP A C 7
ATOM 8334 O O . ASP A 1 20 ? 5.792 13.977 -12.526 1.00 0.00 20 ASP A O 7
ATOM 8343 N N . VAL A 1 21 ? 6.416 12.962 -10.616 1.00 0.00 21 VAL A N 7
ATOM 8344 C CA . VAL A 1 21 ? 5.320 13.460 -9.790 1.00 0.00 21 VAL A CA 7
ATOM 8345 C C . VAL A 1 21 ? 5.690 14.875 -9.319 1.00 0.00 21 VAL A C 7
ATOM 8346 O O . VAL A 1 21 ? 5.888 15.132 -8.129 1.00 0.00 21 VAL A O 7
ATOM 8359 N N . CYS A 1 22 ? 5.827 15.784 -10.289 1.00 0.00 22 CYS A N 7
ATOM 8360 C CA . CYS A 1 22 ? 6.125 17.202 -10.114 1.00 0.00 22 CYS A CA 7
ATOM 8361 C C . CYS A 1 22 ? 7.315 17.463 -9.172 1.00 0.00 22 CYS A C 7
ATOM 8362 O O . CYS A 1 22 ? 7.273 18.395 -8.362 1.00 0.00 22 CYS A O 7
ATOM 8370 N N . GLY A 1 23 ? 8.370 16.647 -9.252 1.00 0.00 23 GLY A N 7
ATOM 8371 C CA . GLY A 1 23 ? 9.594 16.858 -8.497 1.00 0.00 23 GLY A CA 7
ATOM 8372 C C . GLY A 1 23 ? 10.545 15.670 -8.606 1.00 0.00 23 GLY A C 7
ATOM 8373 O O . GLY A 1 23 ? 11.727 15.869 -8.893 1.00 0.00 23 GLY A O 7
ATOM 8377 N N . ILE A 1 24 ? 10.039 14.448 -8.406 1.00 0.00 24 ILE A N 7
ATOM 8378 C CA . ILE A 1 24 ? 10.828 13.217 -8.366 1.00 0.00 24 ILE A CA 7
ATOM 8379 C C . ILE A 1 24 ? 10.050 12.164 -9.162 1.00 0.00 24 ILE A C 7
ATOM 8380 O O . ILE A 1 24 ? 8.815 12.124 -9.110 1.00 0.00 24 ILE A O 7
ATOM 8396 N N . GLN A 1 25 ? 10.761 11.302 -9.895 1.00 0.00 25 GLN A N 7
ATOM 8397 C CA . GLN A 1 25 ? 10.142 10.199 -10.620 1.00 0.00 25 GLN A CA 7
ATOM 8398 C C . GLN A 1 25 ? 9.661 9.115 -9.652 1.00 0.00 25 GLN A C 7
ATOM 8399 O O . GLN A 1 25 ? 10.323 8.802 -8.659 1.00 0.00 25 GLN A O 7
ATOM 8413 N N . ARG A 1 26 ? 8.507 8.527 -9.957 1.00 0.00 26 ARG A N 7
ATOM 8414 C CA . ARG A 1 26 ? 7.958 7.337 -9.305 1.00 0.00 26 ARG A CA 7
ATOM 8415 C C . ARG A 1 26 ? 7.492 6.398 -10.411 1.00 0.00 26 ARG A C 7
ATOM 8416 O O . ARG A 1 26 ? 7.004 6.859 -11.443 1.00 0.00 26 ARG A O 7
ATOM 8437 N N . ASP A 1 27 ? 7.642 5.091 -10.215 1.00 0.00 27 ASP A N 7
ATOM 8438 C CA . ASP A 1 27 ? 7.093 4.110 -11.150 1.00 0.00 27 ASP A CA 7
ATOM 8439 C C . ASP A 1 27 ? 5.574 4.062 -10.984 1.00 0.00 27 ASP A C 7
ATOM 8440 O O . ASP A 1 27 ? 5.078 4.018 -9.856 1.00 0.00 27 ASP A O 7
ATOM 8449 N N . VAL A 1 28 ? 4.838 4.065 -12.093 1.00 0.00 28 VAL A N 7
ATOM 8450 C CA . VAL A 1 28 ? 3.384 4.060 -12.133 1.00 0.00 28 VAL A CA 7
ATOM 8451 C C . VAL A 1 28 ? 2.988 3.088 -13.245 1.00 0.00 28 VAL A C 7
ATOM 8452 O O . VAL A 1 28 ? 3.513 3.166 -14.361 1.00 0.00 28 VAL A O 7
ATOM 8465 N N . ASP A 1 29 ? 2.081 2.160 -12.946 1.00 0.00 29 ASP A N 7
ATOM 8466 C CA . ASP A 1 29 ? 1.530 1.240 -13.935 1.00 0.00 29 ASP A CA 7
ATOM 8467 C C . ASP A 1 29 ? 0.446 1.943 -14.752 1.00 0.00 29 ASP A C 7
ATOM 8468 O O . ASP A 1 29 ? -0.312 2.762 -14.223 1.00 0.00 29 ASP A O 7
ATOM 8477 N N . LEU A 1 30 ? 0.375 1.628 -16.046 1.00 0.00 30 LEU A N 7
ATOM 8478 C CA . LEU A 1 30 ? -0.446 2.344 -17.019 1.00 0.00 30 LEU A CA 7
ATOM 8479 C C . LEU A 1 30 ? -1.571 1.475 -17.597 1.00 0.00 30 LEU A C 7
ATOM 8480 O O . LEU A 1 30 ? -2.157 1.877 -18.601 1.00 0.00 30 LEU A O 7
ATOM 8496 N N . THR A 1 31 ? -1.923 0.325 -17.008 1.00 0.00 31 THR A N 7
ATOM 8497 C CA . THR A 1 31 ? -2.956 -0.573 -17.551 1.00 0.00 31 THR A CA 7
ATOM 8498 C C . THR A 1 31 ? -4.266 0.167 -17.878 1.00 0.00 31 THR A C 7
ATOM 8499 O O . THR A 1 31 ? -4.910 -0.131 -18.887 1.00 0.00 31 THR A O 7
ATOM 8510 N N . LEU A 1 32 ? -4.654 1.148 -17.054 1.00 0.00 32 LEU A N 7
ATOM 8511 C CA . LEU A 1 32 ? -5.932 1.846 -17.186 1.00 0.00 32 LEU A CA 7
ATOM 8512 C C . LEU A 1 32 ? -5.935 2.885 -18.320 1.00 0.00 32 LEU A C 7
ATOM 8513 O O . LEU A 1 32 ? -7.001 3.422 -18.626 1.00 0.00 32 LEU A O 7
ATOM 8529 N N . VAL A 1 33 ? -4.787 3.185 -18.944 1.00 0.00 33 VAL A N 7
ATOM 8530 C CA . VAL A 1 33 ? -4.651 4.271 -19.926 1.00 0.00 33 VAL A CA 7
ATOM 8531 C C . VAL A 1 33 ? -3.851 3.856 -21.175 1.00 0.00 33 VAL A C 7
ATOM 8532 O O . VAL A 1 33 ? -3.989 4.490 -22.224 1.00 0.00 33 VAL A O 7
ATOM 8545 N N . GLY A 1 34 ? -3.047 2.792 -21.088 1.00 0.00 34 GLY A N 7
ATOM 8546 C CA . GLY A 1 34 ? -2.111 2.360 -22.116 1.00 0.00 34 GLY A CA 7
ATOM 8547 C C . GLY A 1 34 ? -0.881 3.267 -22.149 1.00 0.00 34 GLY A C 7
ATOM 8548 O O . GLY A 1 34 ? -0.990 4.488 -22.021 1.00 0.00 34 GLY A O 7
ATOM 8552 N N . SER A 1 35 ? 0.300 2.679 -22.343 1.00 0.00 35 SER A N 7
ATOM 8553 C CA . SER A 1 35 ? 1.554 3.421 -22.482 1.00 0.00 35 SER A CA 7
ATOM 8554 C C . SER A 1 35 ? 1.668 4.123 -23.842 1.00 0.00 35 SER A C 7
ATOM 8555 O O . SER A 1 35 ? 2.478 5.043 -24.001 1.00 0.00 35 SER A O 7
ATOM 8563 N N . CYS A 1 36 ? 0.861 3.705 -24.822 1.00 0.00 36 CYS A N 7
ATOM 8564 C CA . CYS A 1 36 ? 0.783 4.334 -26.127 1.00 0.00 36 CYS A CA 7
ATOM 8565 C C . CYS A 1 36 ? -0.336 5.374 -26.113 1.00 0.00 36 CYS A C 7
ATOM 8566 O O . CYS A 1 36 ? -1.440 5.121 -25.626 1.00 0.00 36 CYS A O 7
ATOM 8574 N N . ASP A 1 37 ? -0.032 6.540 -26.669 1.00 0.00 37 ASP A N 7
ATOM 8575 C CA . ASP A 1 37 ? -0.964 7.610 -26.976 1.00 0.00 37 ASP A CA 7
ATOM 8576 C C . ASP A 1 37 ? -1.926 7.153 -28.069 1.00 0.00 37 ASP A C 7
ATOM 8577 O O . ASP A 1 37 ? -1.599 6.272 -28.867 1.00 0.00 37 ASP A O 7
ATOM 8586 N N . GLU A 1 38 ? -3.084 7.804 -28.153 1.00 0.00 38 GLU A N 7
ATOM 8587 C CA . GLU A 1 38 ? -4.109 7.573 -29.161 1.00 0.00 38 GLU A CA 7
ATOM 8588 C C . GLU A 1 38 ? -3.547 7.660 -30.592 1.00 0.00 38 GLU A C 7
ATOM 8589 O O . GLU A 1 38 ? -4.049 6.976 -31.487 1.00 0.00 38 GLU A O 7
ATOM 8601 N N . ASN A 1 39 ? -2.503 8.471 -30.824 1.00 0.00 39 ASN A N 7
ATOM 8602 C CA . ASN A 1 39 ? -1.883 8.626 -32.140 1.00 0.00 39 ASN A CA 7
ATOM 8603 C C . ASN A 1 39 ? -0.992 7.438 -32.542 1.00 0.00 39 ASN A C 7
ATOM 8604 O O . ASN A 1 39 ? -0.603 7.342 -33.707 1.00 0.00 39 ASN A O 7
ATOM 8615 N N . GLY A 1 40 ? -0.654 6.536 -31.612 1.00 0.00 40 GLY A N 7
ATOM 8616 C CA . GLY A 1 40 ? 0.249 5.418 -31.873 1.00 0.00 40 GLY A CA 7
ATOM 8617 C C . GLY A 1 40 ? 1.710 5.831 -31.680 1.00 0.00 40 GLY A C 7
ATOM 8618 O O . GLY A 1 40 ? 2.545 5.596 -32.555 1.00 0.00 40 GLY A O 7
ATOM 8622 N N . GLN A 1 41 ? 2.008 6.484 -30.554 1.00 0.00 41 GLN A N 7
ATOM 8623 C CA . GLN A 1 41 ? 3.327 6.969 -30.147 1.00 0.00 41 GLN A CA 7
ATOM 8624 C C . GLN A 1 41 ? 3.431 6.795 -28.621 1.00 0.00 41 GLN A C 7
ATOM 8625 O O . GLN A 1 41 ? 2.387 6.685 -27.978 1.00 0.00 41 GLN A O 7
ATOM 8639 N N . PRO A 1 42 ? 4.617 6.779 -27.995 1.00 0.00 42 PRO A N 7
ATOM 8640 C CA . PRO A 1 42 ? 4.712 6.737 -26.537 1.00 0.00 42 PRO A CA 7
ATOM 8641 C C . PRO A 1 42 ? 4.130 8.021 -25.921 1.00 0.00 42 PRO A C 7
ATOM 8642 O O . PRO A 1 42 ? 4.346 9.115 -26.445 1.00 0.00 42 PRO A O 7
ATOM 8653 N N . ARG A 1 43 ? 3.431 7.914 -24.782 1.00 0.00 43 ARG A N 7
ATOM 8654 C CA . ARG A 1 43 ? 2.819 9.056 -24.080 1.00 0.00 43 ARG A CA 7
ATOM 8655 C C . ARG A 1 43 ? 3.827 10.023 -23.426 1.00 0.00 43 ARG A C 7
ATOM 8656 O O . ARG A 1 43 ? 3.429 10.813 -22.571 1.00 0.00 43 ARG A O 7
ATOM 8677 N N . VAL A 1 44 ? 5.120 9.962 -23.741 1.00 0.00 44 VAL A N 7
ATOM 8678 C CA . VAL A 1 44 ? 6.116 10.824 -23.117 1.00 0.00 44 VAL A CA 7
ATOM 8679 C C . VAL A 1 44 ? 5.714 12.298 -23.281 1.00 0.00 44 VAL A C 7
ATOM 8680 O O . VAL A 1 44 ? 5.308 12.729 -24.364 1.00 0.00 44 VAL A O 7
ATOM 8693 N N . GLY A 1 45 ? 5.786 13.058 -22.187 1.00 0.00 45 GLY A N 7
ATOM 8694 C CA . GLY A 1 45 ? 5.426 14.468 -22.133 1.00 0.00 45 GLY A CA 7
ATOM 8695 C C . GLY A 1 45 ? 3.959 14.709 -21.765 1.00 0.00 45 GLY A C 7
ATOM 8696 O O . GLY A 1 45 ? 3.633 15.822 -21.347 1.00 0.00 45 GLY A O 7
ATOM 8700 N N . GLN A 1 46 ? 3.074 13.711 -21.879 1.00 0.00 46 GLN A N 7
ATOM 8701 C CA . GLN A 1 46 ? 1.692 13.846 -21.424 1.00 0.00 46 GLN A CA 7
ATOM 8702 C C . GLN A 1 46 ? 1.667 13.848 -19.893 1.00 0.00 46 GLN A C 7
ATOM 8703 O O . GLN A 1 46 ? 2.615 13.390 -19.248 1.00 0.00 46 GLN A O 7
ATOM 8717 N N . TRP A 1 47 ? 0.578 14.344 -19.306 1.00 0.00 47 TRP A N 7
ATOM 8718 C CA . TRP A 1 47 ? 0.415 14.416 -17.861 1.00 0.00 47 TRP A CA 7
ATOM 8719 C C . TRP A 1 47 ? -0.606 13.371 -17.427 1.00 0.00 47 TRP A C 7
ATOM 8720 O O . TRP A 1 47 ? -1.375 12.858 -18.242 1.00 0.00 47 TRP A O 7
ATOM 8741 N N . VAL A 1 48 ? -0.605 13.024 -16.146 1.00 0.00 48 VAL A N 7
ATOM 8742 C CA . VAL A 1 48 ? -1.366 11.897 -15.636 1.00 0.00 48 VAL A CA 7
ATOM 8743 C C . VAL A 1 48 ? -1.680 12.140 -14.159 1.00 0.00 48 VAL A C 7
ATOM 8744 O O . VAL A 1 48 ? -0.894 12.762 -13.440 1.00 0.00 48 VAL A O 7
ATOM 8757 N N . LEU A 1 49 ? -2.847 11.671 -13.717 1.00 0.00 49 LEU A N 7
ATOM 8758 C CA . LEU A 1 49 ? -3.255 11.659 -12.317 1.00 0.00 49 LEU A CA 7
ATOM 8759 C C . LEU A 1 49 ? -2.793 10.340 -11.709 1.00 0.00 49 LEU A C 7
ATOM 8760 O O . LEU A 1 49 ? -2.933 9.298 -12.355 1.00 0.00 49 LEU A O 7
ATOM 8776 N N . VAL A 1 50 ? -2.290 10.353 -10.474 1.00 0.00 50 VAL A N 7
ATOM 8777 C CA . VAL A 1 50 ? -1.778 9.162 -9.800 1.00 0.00 50 VAL A CA 7
ATOM 8778 C C . VAL A 1 50 ? -2.304 9.181 -8.361 1.00 0.00 50 VAL A C 7
ATOM 8779 O O . VAL A 1 50 ? -2.382 10.251 -7.749 1.00 0.00 50 VAL A O 7
ATOM 8792 N N . HIS A 1 51 ? -2.635 8.004 -7.811 1.00 0.00 51 HIS A N 7
ATOM 8793 C CA . HIS A 1 51 ? -3.119 7.864 -6.434 1.00 0.00 51 HIS A CA 7
ATOM 8794 C C . HIS A 1 51 ? -2.568 6.610 -5.743 1.00 0.00 51 HIS A C 7
ATOM 8795 O O . HIS A 1 51 ? -2.195 6.685 -4.574 1.00 0.00 51 HIS A O 7
ATOM 8809 N N . VAL A 1 52 ? -2.453 5.477 -6.448 1.00 0.00 52 VAL A N 7
ATOM 8810 C CA . VAL A 1 52 ? -2.117 4.184 -5.832 1.00 0.00 52 VAL A CA 7
ATOM 8811 C C . VAL A 1 52 ? -1.003 3.450 -6.601 1.00 0.00 52 VAL A C 7
ATOM 8812 O O . VAL A 1 52 ? -0.943 2.221 -6.618 1.00 0.00 52 VAL A O 7
ATOM 8825 N N . GLY A 1 53 ? -0.137 4.201 -7.292 1.00 0.00 53 GLY A N 7
ATOM 8826 C CA . GLY A 1 53 ? 0.890 3.634 -8.167 1.00 0.00 53 GLY A CA 7
ATOM 8827 C C . GLY A 1 53 ? 0.320 3.153 -9.507 1.00 0.00 53 GLY A C 7
ATOM 8828 O O . GLY A 1 53 ? 0.987 2.414 -10.229 1.00 0.00 53 GLY A O 7
ATOM 8832 N N . PHE A 1 54 ? -0.892 3.595 -9.861 1.00 0.00 54 PHE A N 7
ATOM 8833 C CA . PHE A 1 54 ? -1.528 3.367 -11.151 1.00 0.00 54 PHE A CA 7
ATOM 8834 C C . PHE A 1 54 ? -1.994 4.725 -11.664 1.00 0.00 54 PHE A C 7
ATOM 8835 O O . PHE A 1 54 ? -2.417 5.577 -10.873 1.00 0.00 54 PHE A O 7
ATOM 8852 N N . ALA A 1 55 ? -1.917 4.920 -12.979 1.00 0.00 55 ALA A N 7
ATOM 8853 C CA . ALA A 1 55 ? -2.488 6.076 -13.648 1.00 0.00 55 ALA A CA 7
ATOM 8854 C C . ALA A 1 55 ? -4.008 6.027 -13.502 1.00 0.00 55 ALA A C 7
ATOM 8855 O O . ALA A 1 55 ? -4.627 5.050 -13.926 1.00 0.00 55 ALA A O 7
ATOM 8862 N N . MET A 1 56 ? -4.613 7.068 -12.928 1.00 0.00 56 MET A N 7
ATOM 8863 C CA . MET A 1 56 ? -6.067 7.164 -12.823 1.00 0.00 56 MET A CA 7
ATOM 8864 C C . MET A 1 56 ? -6.643 7.564 -14.185 1.00 0.00 56 MET A C 7
ATOM 8865 O O . MET A 1 56 ? -7.606 6.958 -14.655 1.00 0.00 56 MET A O 7
ATOM 8879 N N . SER A 1 57 ? -6.057 8.583 -14.825 1.00 0.00 57 SER A N 7
ATOM 8880 C CA . SER A 1 57 ? -6.396 9.071 -16.158 1.00 0.00 57 SER A CA 7
ATOM 8881 C C . SER A 1 57 ? -5.243 9.948 -16.652 1.00 0.00 57 SER A C 7
ATOM 8882 O O . SER A 1 57 ? -4.567 10.597 -15.848 1.00 0.00 57 SER A O 7
ATOM 8890 N N . VAL A 1 58 ? -5.022 9.970 -17.967 1.00 0.00 58 VAL A N 7
ATOM 8891 C CA . VAL A 1 58 ? -4.117 10.907 -18.629 1.00 0.00 58 VAL A CA 7
ATOM 8892 C C . VAL A 1 58 ? -4.876 12.231 -18.783 1.00 0.00 58 VAL A C 7
ATOM 8893 O O . VAL A 1 58 ? -6.094 12.231 -18.992 1.00 0.00 58 VAL A O 7
ATOM 8906 N N . ILE A 1 59 ? -4.166 13.355 -18.674 1.00 0.00 59 ILE A N 7
ATOM 8907 C CA . ILE A 1 59 ? -4.712 14.708 -18.711 1.00 0.00 59 ILE A CA 7
ATOM 8908 C C . ILE A 1 59 ? -3.773 15.610 -19.529 1.00 0.00 59 ILE A C 7
ATOM 8909 O O . ILE A 1 59 ? -2.605 15.267 -19.745 1.00 0.00 59 ILE A O 7
ATOM 8925 N N . ASN A 1 60 ? -4.276 16.757 -19.990 1.00 0.00 60 ASN A N 7
ATOM 8926 C CA . ASN A 1 60 ? -3.468 17.766 -20.675 1.00 0.00 60 ASN A CA 7
ATOM 8927 C C . ASN A 1 60 ? -2.773 18.690 -19.664 1.00 0.00 60 ASN A C 7
ATOM 8928 O O . ASN A 1 60 ? -3.010 18.613 -18.456 1.00 0.00 60 ASN A O 7
ATOM 8939 N N . GLU A 1 61 ? -1.897 19.572 -20.154 1.00 0.00 61 GLU A N 7
ATOM 8940 C CA . GLU A 1 61 ? -1.026 20.374 -19.295 1.00 0.00 61 GLU A CA 7
ATOM 8941 C C . GLU A 1 61 ? -1.804 21.437 -18.507 1.00 0.00 61 GLU A C 7
ATOM 8942 O O . GLU A 1 61 ? -1.383 21.831 -17.418 1.00 0.00 61 GLU A O 7
ATOM 8954 N N . ALA A 1 62 ? -2.912 21.951 -19.050 1.00 0.00 62 ALA A N 7
ATOM 8955 C CA . ALA A 1 62 ? -3.746 22.931 -18.357 1.00 0.00 62 ALA A CA 7
ATOM 8956 C C . ALA A 1 62 ? -4.535 22.245 -17.243 1.00 0.00 62 ALA A C 7
ATOM 8957 O O . ALA A 1 62 ? -4.628 22.785 -16.144 1.00 0.00 62 ALA A O 7
ATOM 8964 N N . GLU A 1 63 ? -5.053 21.041 -17.498 1.00 0.00 63 GLU A N 7
ATOM 8965 C CA . GLU A 1 63 ? -5.724 20.229 -16.488 1.00 0.00 63 GLU A CA 7
ATOM 8966 C C . GLU A 1 63 ? -4.749 19.893 -15.357 1.00 0.00 63 GLU A C 7
ATOM 8967 O O . GLU A 1 63 ? -5.121 19.967 -14.185 1.00 0.00 63 GLU A O 7
ATOM 8979 N N . ALA A 1 64 ? -3.494 19.561 -15.687 1.00 0.00 64 ALA A N 7
ATOM 8980 C CA . ALA A 1 64 ? -2.479 19.255 -14.690 1.00 0.00 64 ALA A CA 7
ATOM 8981 C C . ALA A 1 64 ? -2.216 20.472 -13.807 1.00 0.00 64 ALA A C 7
ATOM 8982 O O . ALA A 1 64 ? -2.254 20.358 -12.582 1.00 0.00 64 ALA A O 7
ATOM 8989 N N . ARG A 1 65 ? -1.992 21.643 -14.410 1.00 0.00 65 ARG A N 7
ATOM 8990 C CA . ARG A 1 65 ? -1.731 22.871 -13.660 1.00 0.00 65 ARG A CA 7
ATOM 8991 C C . ARG A 1 65 ? -2.938 23.265 -12.813 1.00 0.00 65 ARG A C 7
ATOM 8992 O O . ARG A 1 65 ? -2.759 23.656 -11.662 1.00 0.00 65 ARG A O 7
ATOM 9013 N N . ASP A 1 66 ? -4.159 23.124 -13.331 1.00 0.00 66 ASP A N 7
ATOM 9014 C CA . ASP A 1 66 ? -5.375 23.408 -12.571 1.00 0.00 66 ASP A CA 7
ATOM 9015 C C . ASP A 1 66 ? -5.504 22.465 -11.372 1.00 0.00 66 ASP A C 7
ATOM 9016 O O . ASP A 1 66 ? -5.826 22.905 -10.269 1.00 0.00 66 ASP A O 7
ATOM 9025 N N . THR A 1 67 ? -5.200 21.180 -11.561 1.00 0.00 67 THR A N 7
ATOM 9026 C CA . THR A 1 67 ? -5.249 20.199 -10.485 1.00 0.00 67 THR A CA 7
ATOM 9027 C C . THR A 1 67 ? -4.155 20.492 -9.447 1.00 0.00 67 THR A C 7
ATOM 9028 O O . THR A 1 67 ? -4.413 20.382 -8.250 1.00 0.00 67 THR A O 7
ATOM 9039 N N . LEU A 1 68 ? -2.955 20.909 -9.867 1.00 0.00 68 LEU A N 7
ATOM 9040 C CA . LEU A 1 68 ? -1.880 21.287 -8.950 1.00 0.00 68 LEU A CA 7
ATOM 9041 C C . LEU A 1 68 ? -2.263 22.532 -8.155 1.00 0.00 68 LEU A C 7
ATOM 9042 O O . LEU A 1 68 ? -1.938 22.621 -6.971 1.00 0.00 68 LEU A O 7
ATOM 9058 N N . ASP A 1 69 ? -2.944 23.498 -8.771 1.00 0.00 69 ASP A N 7
ATOM 9059 C CA . ASP A 1 69 ? -3.428 24.680 -8.065 1.00 0.00 69 ASP A CA 7
ATOM 9060 C C . ASP A 1 69 ? -4.473 24.284 -7.023 1.00 0.00 69 ASP A C 7
ATOM 9061 O O . ASP A 1 69 ? -4.393 24.734 -5.881 1.00 0.00 69 ASP A O 7
ATOM 9070 N N . ALA A 1 70 ? -5.408 23.395 -7.379 1.00 0.00 70 ALA A N 7
ATOM 9071 C CA . ALA A 1 70 ? -6.416 22.889 -6.453 1.00 0.00 70 ALA A CA 7
ATOM 9072 C C . ALA A 1 70 ? -5.768 22.124 -5.295 1.00 0.00 70 ALA A C 7
ATOM 9073 O O . ALA A 1 70 ? -6.135 22.332 -4.139 1.00 0.00 70 ALA A O 7
ATOM 9080 N N . LEU A 1 71 ? -4.773 21.279 -5.580 1.00 0.00 71 LEU A N 7
ATOM 9081 C CA . LEU A 1 71 ? -4.014 20.527 -4.579 1.00 0.00 71 LEU A CA 7
ATOM 9082 C C . LEU A 1 71 ? -3.393 21.490 -3.564 1.00 0.00 71 LEU A C 7
ATOM 9083 O O . LEU A 1 71 ? -3.480 21.261 -2.361 1.00 0.00 71 LEU A O 7
ATOM 9099 N N . GLN A 1 72 ? -2.836 22.607 -4.036 1.00 0.00 72 GLN A N 7
ATOM 9100 C CA . GLN A 1 72 ? -2.220 23.635 -3.198 1.00 0.00 72 GLN A CA 7
ATOM 9101 C C . GLN A 1 72 ? -3.249 24.581 -2.549 1.00 0.00 72 GLN A C 7
ATOM 9102 O O . GLN A 1 72 ? -2.850 25.572 -1.935 1.00 0.00 72 GLN A O 7
ATOM 9116 N N . ASN A 1 73 ? -4.557 24.314 -2.665 1.00 0.00 73 ASN A N 7
ATOM 9117 C CA . ASN A 1 73 ? -5.614 25.167 -2.112 1.00 0.00 73 ASN A CA 7
ATOM 9118 C C . ASN A 1 73 ? -6.670 24.382 -1.338 1.00 0.00 73 ASN A C 7
ATOM 9119 O O . ASN A 1 73 ? -7.431 24.997 -0.594 1.00 0.00 73 ASN A O 7
ATOM 9130 N N . MET A 1 74 ? -6.719 23.049 -1.442 1.00 0.00 74 MET A N 7
ATOM 9131 C CA . MET A 1 74 ? -7.703 22.221 -0.736 1.00 0.00 74 MET A CA 7
ATOM 9132 C C . MET A 1 74 ? -7.664 22.435 0.786 1.00 0.00 74 MET A C 7
ATOM 9133 O O . MET A 1 74 ? -8.690 22.334 1.454 1.00 0.00 74 MET A O 7
ATOM 9147 N N . PHE A 1 75 ? -6.486 22.772 1.322 1.00 0.00 75 PHE A N 7
ATOM 9148 C CA . PHE A 1 75 ? -6.240 23.021 2.740 1.00 0.00 75 PHE A CA 7
ATOM 9149 C C . PHE A 1 75 ? -6.447 24.500 3.117 1.00 0.00 75 PHE A C 7
ATOM 9150 O O . PHE A 1 75 ? -6.065 24.913 4.213 1.00 0.00 75 PHE A O 7
ATOM 9167 N N . ASP A 1 76 ? -7.029 25.307 2.220 1.00 0.00 76 ASP A N 7
ATOM 9168 C CA . ASP A 1 76 ? -7.310 26.727 2.439 1.00 0.00 76 ASP A CA 7
ATOM 9169 C C . ASP A 1 76 ? -8.766 27.067 2.115 1.00 0.00 76 ASP A C 7
ATOM 9170 O O . ASP A 1 76 ? -9.383 27.839 2.850 1.00 0.00 76 ASP A O 7
ATOM 9179 N N . VAL A 1 77 ? -9.354 26.451 1.080 1.00 0.00 77 VAL A N 7
ATOM 9180 C CA . VAL A 1 77 ? -10.791 26.568 0.803 1.00 0.00 77 VAL A CA 7
ATOM 9181 C C . VAL A 1 77 ? -11.630 25.826 1.861 1.00 0.00 77 VAL A C 7
ATOM 9182 O O . VAL A 1 77 ? -12.825 26.094 2.003 1.00 0.00 77 VAL A O 7
ATOM 9195 N N . GLU A 1 78 ? -11.004 24.931 2.630 1.00 0.00 78 GLU A N 7
ATOM 9196 C CA . GLU A 1 78 ? -11.567 24.221 3.772 1.00 0.00 78 GLU A CA 7
ATOM 9197 C C . GLU A 1 78 ? -10.480 24.189 4.857 1.00 0.00 78 GLU A C 7
ATOM 9198 O O . GLU A 1 78 ? -9.295 24.275 4.520 1.00 0.00 78 GLU A O 7
ATOM 9210 N N . PRO A 1 79 ? -10.842 24.026 6.144 1.00 0.00 79 PRO A N 7
ATOM 9211 C CA . PRO A 1 79 ? -9.864 23.885 7.220 1.00 0.00 79 PRO A CA 7
ATOM 9212 C C . PRO A 1 79 ? -9.101 22.552 7.146 1.00 0.00 79 PRO A C 7
ATOM 9213 O O . PRO A 1 79 ? -8.063 22.417 7.794 1.00 0.00 79 PRO A O 7
ATOM 9224 N N . ASP A 1 80 ? -9.596 21.582 6.364 1.00 0.00 80 ASP A N 7
ATOM 9225 C CA . ASP A 1 80 ? -9.089 20.214 6.266 1.00 0.00 80 ASP A CA 7
ATOM 9226 C C . ASP A 1 80 ? -8.864 19.646 7.675 1.00 0.00 80 ASP A C 7
ATOM 9227 O O . ASP A 1 80 ? -9.819 19.583 8.449 1.00 0.00 80 ASP A O 7
ATOM 9236 N N . VAL A 1 81 ? -7.636 19.282 8.046 1.00 0.00 81 VAL A N 7
ATOM 9237 C CA . VAL A 1 81 ? -7.292 18.733 9.359 1.00 0.00 81 VAL A CA 7
ATOM 9238 C C . VAL A 1 81 ? -7.706 19.668 10.511 1.00 0.00 81 VAL A C 7
ATOM 9239 O O . VAL A 1 81 ? -8.032 19.195 11.602 1.00 0.00 81 VAL A O 7
ATOM 9252 N N . GLY A 1 82 ? -7.778 20.984 10.271 1.00 0.00 82 GLY A N 7
ATOM 9253 C CA . GLY A 1 82 ? -8.263 21.975 11.225 1.00 0.00 82 GLY A CA 7
ATOM 9254 C C . GLY A 1 82 ? -9.670 21.668 11.740 1.00 0.00 82 GLY A C 7
ATOM 9255 O O . GLY A 1 82 ? -10.001 22.071 12.853 1.00 0.00 82 GLY A O 7
ATOM 9259 N N . ALA A 1 83 ? -10.479 20.908 10.992 1.00 0.00 83 ALA A N 7
ATOM 9260 C CA . ALA A 1 83 ? -11.807 20.486 11.420 1.00 0.00 83 ALA A CA 7
ATOM 9261 C C . ALA A 1 83 ? -11.800 19.634 12.698 1.00 0.00 83 ALA A C 7
ATOM 9262 O O . ALA A 1 83 ? -12.859 19.469 13.300 1.00 0.00 83 ALA A O 7
ATOM 9269 N N . LEU A 1 84 ? -10.646 19.108 13.126 1.00 0.00 84 LEU A N 7
ATOM 9270 C CA . LEU A 1 84 ? -10.496 18.349 14.371 1.00 0.00 84 LEU A CA 7
ATOM 9271 C C . LEU A 1 84 ? -9.261 18.821 15.155 1.00 0.00 84 LEU A C 7
ATOM 9272 O O . LEU A 1 84 ? -9.242 18.756 16.383 1.00 0.00 84 LEU A O 7
ATOM 9288 N N . LEU A 1 85 ? -8.227 19.318 14.466 1.00 0.00 85 LEU A N 7
ATOM 9289 C CA . LEU A 1 85 ? -7.017 19.857 15.088 1.00 0.00 85 LEU A CA 7
ATOM 9290 C C . LEU A 1 85 ? -7.263 21.232 15.727 1.00 0.00 85 LEU A C 7
ATOM 9291 O O . LEU A 1 85 ? -6.549 21.600 16.660 1.00 0.00 85 LEU A O 7
ATOM 9307 N N . TYR A 1 86 ? -8.263 21.986 15.254 1.00 0.00 86 TYR A N 7
ATOM 9308 C CA . TYR A 1 86 ? -8.477 23.389 15.614 1.00 0.00 86 TYR A CA 7
ATOM 9309 C C . TYR A 1 86 ? -9.933 23.635 16.045 1.00 0.00 86 TYR A C 7
ATOM 9310 O O . TYR A 1 86 ? -10.468 24.736 15.904 1.00 0.00 86 TYR A O 7
ATOM 9328 N N . GLY A 1 87 ? -10.599 22.601 16.560 1.00 0.00 87 GLY A N 7
ATOM 9329 C CA . GLY A 1 87 ? -11.924 22.673 17.158 1.00 0.00 87 GLY A CA 7
ATOM 9330 C C . GLY A 1 87 ? -12.309 21.296 17.689 1.00 0.00 87 GLY A C 7
ATOM 9331 O O . GLY A 1 87 ? -11.642 20.309 17.370 1.00 0.00 87 GLY A O 7
ATOM 9335 N N . GLU A 1 88 ? -13.381 21.211 18.481 1.00 0.00 88 GLU A N 7
ATOM 9336 C CA . GLU A 1 88 ? -13.931 19.920 18.903 1.00 0.00 88 GLU A CA 7
ATOM 9337 C C . GLU A 1 88 ? -14.390 19.148 17.657 1.00 0.00 88 GLU A C 7
ATOM 9338 O O . GLU A 1 88 ? -14.150 17.946 17.536 1.00 0.00 88 GLU A O 7
ATOM 9350 N N . GLU A 1 89 ? -15.007 19.868 16.719 1.00 0.00 89 GLU A N 7
ATOM 9351 C CA . GLU A 1 89 ? -15.356 19.461 15.366 1.00 0.00 89 GLU A CA 7
ATOM 9352 C C . GLU A 1 89 ? -15.693 20.746 14.587 1.00 0.00 89 GLU A C 7
ATOM 9353 O O . GLU A 1 89 ? -15.844 21.813 15.198 1.00 0.00 89 GLU A O 7
ATOM 9365 N N . LYS A 1 90 ? -15.846 20.659 13.263 1.00 0.00 90 LYS A N 7
ATOM 9366 C CA . LYS A 1 90 ? -16.323 21.741 12.402 1.00 0.00 90 LYS A CA 7
ATOM 9367 C C . LYS A 1 90 ? -17.188 21.106 11.319 1.00 0.00 90 LYS A C 7
ATOM 9368 O O . LYS A 1 90 ? -16.890 19.964 10.907 1.00 0.00 90 LYS A O 7
ATOM 9388 N N . MET A 1 1 ? 0.304 1.911 -3.653 1.00 0.00 1 MET A N 8
ATOM 9389 C CA . MET A 1 1 ? 1.260 2.974 -3.249 1.00 0.00 1 MET A CA 8
ATOM 9390 C C . MET A 1 1 ? 0.480 4.198 -2.751 1.00 0.00 1 MET A C 8
ATOM 9391 O O . MET A 1 1 ? -0.654 4.412 -3.170 1.00 0.00 1 MET A O 8
ATOM 9407 N N . CYS A 1 2 ? 1.051 5.011 -1.853 1.00 0.00 2 CYS A N 8
ATOM 9408 C CA . CYS A 1 2 ? 0.347 6.140 -1.237 1.00 0.00 2 CYS A CA 8
ATOM 9409 C C . CYS A 1 2 ? 0.054 7.305 -2.202 1.00 0.00 2 CYS A C 8
ATOM 9410 O O . CYS A 1 2 ? -0.841 8.107 -1.926 1.00 0.00 2 CYS A O 8
ATOM 9418 N N . ILE A 1 3 ? 0.822 7.438 -3.289 1.00 0.00 3 ILE A N 8
ATOM 9419 C CA . ILE A 1 3 ? 0.754 8.577 -4.207 1.00 0.00 3 ILE A CA 8
ATOM 9420 C C . ILE A 1 3 ? -0.619 8.678 -4.892 1.00 0.00 3 ILE A C 8
ATOM 9421 O O . ILE A 1 3 ? -1.256 7.666 -5.193 1.00 0.00 3 ILE A O 8
ATOM 9437 N N . GLY A 1 4 ? -1.058 9.908 -5.170 1.00 0.00 4 GLY A N 8
ATOM 9438 C CA . GLY A 1 4 ? -2.397 10.194 -5.669 1.00 0.00 4 GLY A CA 8
ATOM 9439 C C . GLY A 1 4 ? -2.508 11.646 -6.135 1.00 0.00 4 GLY A C 8
ATOM 9440 O O . GLY A 1 4 ? -3.390 12.377 -5.679 1.00 0.00 4 GLY A O 8
ATOM 9444 N N . VAL A 1 5 ? -1.558 12.091 -6.963 1.00 0.00 5 VAL A N 8
ATOM 9445 C CA . VAL A 1 5 ? -1.359 13.478 -7.388 1.00 0.00 5 VAL A CA 8
ATOM 9446 C C . VAL A 1 5 ? -0.899 13.391 -8.851 1.00 0.00 5 VAL A C 8
ATOM 9447 O O . VAL A 1 5 ? -0.121 12.485 -9.162 1.00 0.00 5 VAL A O 8
ATOM 9460 N N . PRO A 1 6 ? -1.363 14.265 -9.763 1.00 0.00 6 PRO A N 8
ATOM 9461 C CA . PRO A 1 6 ? -0.948 14.207 -11.158 1.00 0.00 6 PRO A CA 8
ATOM 9462 C C . PRO A 1 6 ? 0.557 14.424 -11.333 1.00 0.00 6 PRO A C 8
ATOM 9463 O O . PRO A 1 6 ? 1.220 15.043 -10.496 1.00 0.00 6 PRO A O 8
ATOM 9474 N N . GLY A 1 7 ? 1.075 13.985 -12.478 1.00 0.00 7 GLY A N 8
ATOM 9475 C CA . GLY A 1 7 ? 2.442 14.242 -12.895 1.00 0.00 7 GLY A CA 8
ATOM 9476 C C . GLY A 1 7 ? 2.555 14.169 -14.410 1.00 0.00 7 GLY A C 8
ATOM 9477 O O . GLY A 1 7 ? 1.622 13.726 -15.090 1.00 0.00 7 GLY A O 8
ATOM 9481 N N . GLN A 1 8 ? 3.690 14.623 -14.937 1.00 0.00 8 GLN A N 8
ATOM 9482 C CA . GLN A 1 8 ? 4.002 14.523 -16.355 1.00 0.00 8 GLN A CA 8
ATOM 9483 C C . GLN A 1 8 ? 4.722 13.196 -16.574 1.00 0.00 8 GLN A C 8
ATOM 9484 O O . GLN A 1 8 ? 5.530 12.788 -15.738 1.00 0.00 8 GLN A O 8
ATOM 9498 N N . ILE A 1 9 ? 4.467 12.526 -17.693 1.00 0.00 9 ILE A N 8
ATOM 9499 C CA . ILE A 1 9 ? 5.110 11.280 -18.095 1.00 0.00 9 ILE A CA 8
ATOM 9500 C C . ILE A 1 9 ? 6.535 11.631 -18.554 1.00 0.00 9 ILE A C 8
ATOM 9501 O O . ILE A 1 9 ? 6.821 11.761 -19.744 1.00 0.00 9 ILE A O 8
ATOM 9517 N N . ARG A 1 10 ? 7.409 11.879 -17.572 1.00 0.00 10 ARG A N 8
ATOM 9518 C CA . ARG A 1 10 ? 8.800 12.292 -17.742 1.00 0.00 10 ARG A CA 8
ATOM 9519 C C . ARG A 1 10 ? 9.617 11.192 -18.421 1.00 0.00 10 ARG A C 8
ATOM 9520 O O . ARG A 1 10 ? 10.453 11.493 -19.273 1.00 0.00 10 ARG A O 8
ATOM 9541 N N . THR A 1 11 ? 9.364 9.930 -18.065 1.00 0.00 11 THR A N 8
ATOM 9542 C CA . THR A 1 11 ? 10.023 8.757 -18.625 1.00 0.00 11 THR A CA 8
ATOM 9543 C C . THR A 1 11 ? 9.016 7.605 -18.555 1.00 0.00 11 THR A C 8
ATOM 9544 O O . THR A 1 11 ? 8.145 7.596 -17.678 1.00 0.00 11 THR A O 8
ATOM 9555 N N . ILE A 1 12 ? 9.152 6.623 -19.444 1.00 0.00 12 ILE A N 8
ATOM 9556 C CA . ILE A 1 12 ? 8.312 5.428 -19.505 1.00 0.00 12 ILE A CA 8
ATOM 9557 C C . ILE A 1 12 ? 9.209 4.245 -19.121 1.00 0.00 12 ILE A C 8
ATOM 9558 O O . ILE A 1 12 ? 10.413 4.247 -19.389 1.00 0.00 12 ILE A O 8
ATOM 9574 N N . ASP A 1 13 ? 8.616 3.246 -18.470 1.00 0.00 13 ASP A N 8
ATOM 9575 C CA . ASP A 1 13 ? 9.306 2.125 -17.827 1.00 0.00 13 ASP A CA 8
ATOM 9576 C C . ASP A 1 13 ? 8.943 0.787 -18.485 1.00 0.00 13 ASP A C 8
ATOM 9577 O O . ASP A 1 13 ? 9.718 -0.168 -18.420 1.00 0.00 13 ASP A O 8
ATOM 9586 N N . GLY A 1 14 ? 7.795 0.730 -19.165 1.00 0.00 14 GLY A N 8
ATOM 9587 C CA . GLY A 1 14 ? 7.247 -0.447 -19.826 1.00 0.00 14 GLY A CA 8
ATOM 9588 C C . GLY A 1 14 ? 5.747 -0.215 -19.867 1.00 0.00 14 GLY A C 8
ATOM 9589 O O . GLY A 1 14 ? 5.308 0.845 -20.311 1.00 0.00 14 GLY A O 8
ATOM 9593 N N . ASN A 1 15 ? 4.959 -1.132 -19.303 1.00 0.00 15 ASN A N 8
ATOM 9594 C CA . ASN A 1 15 ? 3.523 -0.941 -19.048 1.00 0.00 15 ASN A CA 8
ATOM 9595 C C . ASN A 1 15 ? 3.291 0.039 -17.875 1.00 0.00 15 ASN A C 8
ATOM 9596 O O . ASN A 1 15 ? 2.213 0.076 -17.282 1.00 0.00 15 ASN A O 8
ATOM 9607 N N . GLN A 1 16 ? 4.319 0.795 -17.490 1.00 0.00 16 GLN A N 8
ATOM 9608 C CA . GLN A 1 16 ? 4.388 1.702 -16.358 1.00 0.00 16 GLN A CA 8
ATOM 9609 C C . GLN A 1 16 ? 5.188 2.922 -16.824 1.00 0.00 16 GLN A C 8
ATOM 9610 O O . GLN A 1 16 ? 5.846 2.878 -17.870 1.00 0.00 16 GLN A O 8
ATOM 9624 N N . ALA A 1 17 ? 5.207 3.980 -16.021 1.00 0.00 17 ALA A N 8
ATOM 9625 C CA . ALA A 1 17 ? 6.018 5.164 -16.243 1.00 0.00 17 ALA A CA 8
ATOM 9626 C C . ALA A 1 17 ? 6.529 5.684 -14.908 1.00 0.00 17 ALA A C 8
ATOM 9627 O O . ALA A 1 17 ? 6.054 5.276 -13.850 1.00 0.00 17 ALA A O 8
ATOM 9634 N N . LYS A 1 18 ? 7.485 6.608 -14.960 1.00 0.00 18 LYS A N 8
ATOM 9635 C CA . LYS A 1 18 ? 8.108 7.213 -13.790 1.00 0.00 18 LYS A CA 8
ATOM 9636 C C . LYS A 1 18 ? 7.787 8.697 -13.877 1.00 0.00 18 LYS A C 8
ATOM 9637 O O . LYS A 1 18 ? 8.612 9.502 -14.309 1.00 0.00 18 LYS A O 8
ATOM 9656 N N . VAL A 1 19 ? 6.524 9.022 -13.614 1.00 0.00 19 VAL A N 8
ATOM 9657 C CA . VAL A 1 19 ? 5.949 10.331 -13.840 1.00 0.00 19 VAL A CA 8
ATOM 9658 C C . VAL A 1 19 ? 6.537 11.323 -12.834 1.00 0.00 19 VAL A C 8
ATOM 9659 O O . VAL A 1 19 ? 6.691 10.995 -11.660 1.00 0.00 19 VAL A O 8
ATOM 9672 N N . ASP A 1 20 ? 6.886 12.527 -13.277 1.00 0.00 20 ASP A N 8
ATOM 9673 C CA . ASP A 1 20 ? 7.368 13.589 -12.403 1.00 0.00 20 ASP A CA 8
ATOM 9674 C C . ASP A 1 20 ? 6.157 14.319 -11.839 1.00 0.00 20 ASP A C 8
ATOM 9675 O O . ASP A 1 20 ? 5.443 14.994 -12.585 1.00 0.00 20 ASP A O 8
ATOM 9684 N N . VAL A 1 21 ? 5.914 14.192 -10.535 1.00 0.00 21 VAL A N 8
ATOM 9685 C CA . VAL A 1 21 ? 4.807 14.850 -9.836 1.00 0.00 21 VAL A CA 8
ATOM 9686 C C . VAL A 1 21 ? 5.153 16.321 -9.513 1.00 0.00 21 VAL A C 8
ATOM 9687 O O . VAL A 1 21 ? 4.835 16.828 -8.437 1.00 0.00 21 VAL A O 8
ATOM 9700 N N . CYS A 1 22 ? 5.831 17.004 -10.446 1.00 0.00 22 CYS A N 8
ATOM 9701 C CA . CYS A 1 22 ? 6.442 18.321 -10.282 1.00 0.00 22 CYS A CA 8
ATOM 9702 C C . CYS A 1 22 ? 7.278 18.407 -8.998 1.00 0.00 22 CYS A C 8
ATOM 9703 O O . CYS A 1 22 ? 7.077 19.300 -8.169 1.00 0.00 22 CYS A O 8
ATOM 9711 N N . GLY A 1 23 ? 8.215 17.471 -8.823 1.00 0.00 23 GLY A N 8
ATOM 9712 C CA . GLY A 1 23 ? 9.164 17.518 -7.720 1.00 0.00 23 GLY A CA 8
ATOM 9713 C C . GLY A 1 23 ? 10.139 16.347 -7.742 1.00 0.00 23 GLY A C 8
ATOM 9714 O O . GLY A 1 23 ? 11.335 16.543 -7.515 1.00 0.00 23 GLY A O 8
ATOM 9718 N N . ILE A 1 24 ? 9.651 15.142 -8.044 1.00 0.00 24 ILE A N 8
ATOM 9719 C CA . ILE A 1 24 ? 10.453 13.931 -8.160 1.00 0.00 24 ILE A CA 8
ATOM 9720 C C . ILE A 1 24 ? 9.689 12.963 -9.068 1.00 0.00 24 ILE A C 8
ATOM 9721 O O . ILE A 1 24 ? 8.463 13.056 -9.188 1.00 0.00 24 ILE A O 8
ATOM 9737 N N . GLN A 1 25 ? 10.401 12.032 -9.704 1.00 0.00 25 GLN A N 8
ATOM 9738 C CA . GLN A 1 25 ? 9.772 10.970 -10.473 1.00 0.00 25 GLN A CA 8
ATOM 9739 C C . GLN A 1 25 ? 9.230 9.909 -9.512 1.00 0.00 25 GLN A C 8
ATOM 9740 O O . GLN A 1 25 ? 9.899 9.537 -8.545 1.00 0.00 25 GLN A O 8
ATOM 9754 N N . ARG A 1 26 ? 8.032 9.398 -9.797 1.00 0.00 26 ARG A N 8
ATOM 9755 C CA . ARG A 1 26 ? 7.348 8.362 -9.028 1.00 0.00 26 ARG A CA 8
ATOM 9756 C C . ARG A 1 26 ? 6.875 7.293 -10.005 1.00 0.00 26 ARG A C 8
ATOM 9757 O O . ARG A 1 26 ? 6.302 7.624 -11.043 1.00 0.00 26 ARG A O 8
ATOM 9778 N N . ASP A 1 27 ? 7.133 6.023 -9.702 1.00 0.00 27 ASP A N 8
ATOM 9779 C CA . ASP A 1 27 ? 6.710 4.916 -10.556 1.00 0.00 27 ASP A CA 8
ATOM 9780 C C . ASP A 1 27 ? 5.193 4.733 -10.450 1.00 0.00 27 ASP A C 8
ATOM 9781 O O . ASP A 1 27 ? 4.655 4.691 -9.341 1.00 0.00 27 ASP A O 8
ATOM 9790 N N . VAL A 1 28 ? 4.505 4.637 -11.588 1.00 0.00 28 VAL A N 8
ATOM 9791 C CA . VAL A 1 28 ? 3.053 4.589 -11.702 1.00 0.00 28 VAL A CA 8
ATOM 9792 C C . VAL A 1 28 ? 2.716 3.592 -12.812 1.00 0.00 28 VAL A C 8
ATOM 9793 O O . VAL A 1 28 ? 3.311 3.630 -13.892 1.00 0.00 28 VAL A O 8
ATOM 9806 N N . ASP A 1 29 ? 1.760 2.696 -12.559 1.00 0.00 29 ASP A N 8
ATOM 9807 C CA . ASP A 1 29 ? 1.238 1.790 -13.579 1.00 0.00 29 ASP A CA 8
ATOM 9808 C C . ASP A 1 29 ? 0.523 2.579 -14.678 1.00 0.00 29 ASP A C 8
ATOM 9809 O O . ASP A 1 29 ? -0.281 3.460 -14.365 1.00 0.00 29 ASP A O 8
ATOM 9818 N N . LEU A 1 30 ? 0.755 2.220 -15.945 1.00 0.00 30 LEU A N 8
ATOM 9819 C CA . LEU A 1 30 ? 0.050 2.789 -17.091 1.00 0.00 30 LEU A CA 8
ATOM 9820 C C . LEU A 1 30 ? -0.841 1.750 -17.776 1.00 0.00 30 LEU A C 8
ATOM 9821 O O . LEU A 1 30 ? -1.505 2.105 -18.745 1.00 0.00 30 LEU A O 8
ATOM 9837 N N . THR A 1 31 ? -0.923 0.500 -17.313 1.00 0.00 31 THR A N 8
ATOM 9838 C CA . THR A 1 31 ? -1.747 -0.531 -17.950 1.00 0.00 31 THR A CA 8
ATOM 9839 C C . THR A 1 31 ? -3.214 -0.081 -18.093 1.00 0.00 31 THR A C 8
ATOM 9840 O O . THR A 1 31 ? -3.868 -0.426 -19.078 1.00 0.00 31 THR A O 8
ATOM 9851 N N . LEU A 1 32 ? -3.720 0.740 -17.161 1.00 0.00 32 LEU A N 8
ATOM 9852 C CA . LEU A 1 32 ? -5.089 1.260 -17.205 1.00 0.00 32 LEU A CA 8
ATOM 9853 C C . LEU A 1 32 ? -5.338 2.247 -18.361 1.00 0.00 32 LEU A C 8
ATOM 9854 O O . LEU A 1 32 ? -6.501 2.518 -18.666 1.00 0.00 32 LEU A O 8
ATOM 9870 N N . VAL A 1 33 ? -4.296 2.784 -19.009 1.00 0.00 33 VAL A N 8
ATOM 9871 C CA . VAL A 1 33 ? -4.406 3.813 -20.055 1.00 0.00 33 VAL A CA 8
ATOM 9872 C C . VAL A 1 33 ? -3.560 3.489 -21.303 1.00 0.00 33 VAL A C 8
ATOM 9873 O O . VAL A 1 33 ? -3.721 4.140 -22.339 1.00 0.00 33 VAL A O 8
ATOM 9886 N N . GLY A 1 34 ? -2.683 2.484 -21.222 1.00 0.00 34 GLY A N 8
ATOM 9887 C CA . GLY A 1 34 ? -1.668 2.166 -22.214 1.00 0.00 34 GLY A CA 8
ATOM 9888 C C . GLY A 1 34 ? -0.512 3.163 -22.132 1.00 0.00 34 GLY A C 8
ATOM 9889 O O . GLY A 1 34 ? -0.729 4.363 -21.959 1.00 0.00 34 GLY A O 8
ATOM 9893 N N . SER A 1 35 ? 0.724 2.688 -22.294 1.00 0.00 35 SER A N 8
ATOM 9894 C CA . SER A 1 35 ? 1.907 3.549 -22.347 1.00 0.00 35 SER A CA 8
ATOM 9895 C C . SER A 1 35 ? 2.049 4.272 -23.695 1.00 0.00 35 SER A C 8
ATOM 9896 O O . SER A 1 35 ? 2.918 5.137 -23.841 1.00 0.00 35 SER A O 8
ATOM 9904 N N . CYS A 1 36 ? 1.195 3.953 -24.673 1.00 0.00 36 CYS A N 8
ATOM 9905 C CA . CYS A 1 36 ? 1.152 4.615 -25.967 1.00 0.00 36 CYS A CA 8
ATOM 9906 C C . CYS A 1 36 ? -0.131 5.442 -26.075 1.00 0.00 36 CYS A C 8
ATOM 9907 O O . CYS A 1 36 ? -1.166 5.092 -25.506 1.00 0.00 36 CYS A O 8
ATOM 9915 N N . ASP A 1 37 ? -0.026 6.547 -26.805 1.00 0.00 37 ASP A N 8
ATOM 9916 C CA . ASP A 1 37 ? -1.093 7.478 -27.126 1.00 0.00 37 ASP A CA 8
ATOM 9917 C C . ASP A 1 37 ? -2.100 6.833 -28.079 1.00 0.00 37 ASP A C 8
ATOM 9918 O O . ASP A 1 37 ? -1.846 5.759 -28.631 1.00 0.00 37 ASP A O 8
ATOM 9927 N N . GLU A 1 38 ? -3.222 7.508 -28.326 1.00 0.00 38 GLU A N 8
ATOM 9928 C CA . GLU A 1 38 ? -4.327 7.030 -29.158 1.00 0.00 38 GLU A CA 8
ATOM 9929 C C . GLU A 1 38 ? -3.908 6.695 -30.604 1.00 0.00 38 GLU A C 8
ATOM 9930 O O . GLU A 1 38 ? -4.655 6.012 -31.310 1.00 0.00 38 GLU A O 8
ATOM 9942 N N . ASN A 1 39 ? -2.726 7.148 -31.047 1.00 0.00 39 ASN A N 8
ATOM 9943 C CA . ASN A 1 39 ? -2.173 6.918 -32.384 1.00 0.00 39 ASN A CA 8
ATOM 9944 C C . ASN A 1 39 ? -0.853 6.129 -32.358 1.00 0.00 39 ASN A C 8
ATOM 9945 O O . ASN A 1 39 ? -0.198 6.006 -33.395 1.00 0.00 39 ASN A O 8
ATOM 9956 N N . GLY A 1 40 ? -0.449 5.595 -31.198 1.00 0.00 40 GLY A N 8
ATOM 9957 C CA . GLY A 1 40 ? 0.669 4.661 -31.085 1.00 0.00 40 GLY A CA 8
ATOM 9958 C C . GLY A 1 40 ? 2.015 5.316 -30.759 1.00 0.00 40 GLY A C 8
ATOM 9959 O O . GLY A 1 40 ? 3.002 4.596 -30.597 1.00 0.00 40 GLY A O 8
ATOM 9963 N N . GLN A 1 41 ? 2.087 6.648 -30.647 1.00 0.00 41 GLN A N 8
ATOM 9964 C CA . GLN A 1 41 ? 3.280 7.327 -30.129 1.00 0.00 41 GLN A CA 8
ATOM 9965 C C . GLN A 1 41 ? 3.443 6.976 -28.642 1.00 0.00 41 GLN A C 8
ATOM 9966 O O . GLN A 1 41 ? 2.435 6.712 -27.991 1.00 0.00 41 GLN A O 8
ATOM 9980 N N . PRO A 1 42 ? 4.645 7.014 -28.047 1.00 0.00 42 PRO A N 8
ATOM 9981 C CA . PRO A 1 42 ? 4.781 6.901 -26.597 1.00 0.00 42 PRO A CA 8
ATOM 9982 C C . PRO A 1 42 ? 4.120 8.117 -25.926 1.00 0.00 42 PRO A C 8
ATOM 9983 O O . PRO A 1 42 ? 4.236 9.236 -26.429 1.00 0.00 42 PRO A O 8
ATOM 9994 N N . ARG A 1 43 ? 3.470 7.938 -24.768 1.00 0.00 43 ARG A N 8
ATOM 9995 C CA . ARG A 1 43 ? 2.822 9.036 -24.031 1.00 0.00 43 ARG A CA 8
ATOM 9996 C C . ARG A 1 43 ? 3.809 10.022 -23.384 1.00 0.00 43 ARG A C 8
ATOM 9997 O O . ARG A 1 43 ? 3.403 10.815 -22.535 1.00 0.00 43 ARG A O 8
ATOM 10018 N N . VAL A 1 44 ? 5.102 9.964 -23.699 1.00 0.00 44 VAL A N 8
ATOM 10019 C CA . VAL A 1 44 ? 6.109 10.804 -23.061 1.00 0.00 44 VAL A CA 8
ATOM 10020 C C . VAL A 1 44 ? 5.716 12.280 -23.238 1.00 0.00 44 VAL A C 8
ATOM 10021 O O . VAL A 1 44 ? 5.323 12.705 -24.328 1.00 0.00 44 VAL A O 8
ATOM 10034 N N . GLY A 1 45 ? 5.767 13.048 -22.148 1.00 0.00 45 GLY A N 8
ATOM 10035 C CA . GLY A 1 45 ? 5.405 14.460 -22.130 1.00 0.00 45 GLY A CA 8
ATOM 10036 C C . GLY A 1 45 ? 3.912 14.720 -21.898 1.00 0.00 45 GLY A C 8
ATOM 10037 O O . GLY A 1 45 ? 3.567 15.851 -21.546 1.00 0.00 45 GLY A O 8
ATOM 10041 N N . GLN A 1 46 ? 3.026 13.724 -22.048 1.00 0.00 46 GLN A N 8
ATOM 10042 C CA . GLN A 1 46 ? 1.629 13.859 -21.631 1.00 0.00 46 GLN A CA 8
ATOM 10043 C C . GLN A 1 46 ? 1.571 13.918 -20.099 1.00 0.00 46 GLN A C 8
ATOM 10044 O O . GLN A 1 46 ? 2.564 13.637 -19.423 1.00 0.00 46 GLN A O 8
ATOM 10058 N N . TRP A 1 47 ? 0.407 14.238 -19.537 1.00 0.00 47 TRP A N 8
ATOM 10059 C CA . TRP A 1 47 ? 0.196 14.290 -18.096 1.00 0.00 47 TRP A CA 8
ATOM 10060 C C . TRP A 1 47 ? -0.888 13.291 -17.718 1.00 0.00 47 TRP A C 8
ATOM 10061 O O . TRP A 1 47 ? -1.702 12.893 -18.554 1.00 0.00 47 TRP A O 8
ATOM 10082 N N . VAL A 1 48 ? -0.904 12.864 -16.458 1.00 0.00 48 VAL A N 8
ATOM 10083 C CA . VAL A 1 48 ? -1.770 11.784 -16.018 1.00 0.00 48 VAL A CA 8
ATOM 10084 C C . VAL A 1 48 ? -2.093 11.995 -14.540 1.00 0.00 48 VAL A C 8
ATOM 10085 O O . VAL A 1 48 ? -1.217 12.373 -13.758 1.00 0.00 48 VAL A O 8
ATOM 10098 N N . LEU A 1 49 ? -3.363 11.807 -14.174 1.00 0.00 49 LEU A N 8
ATOM 10099 C CA . LEU A 1 49 ? -3.803 11.747 -12.782 1.00 0.00 49 LEU A CA 8
ATOM 10100 C C . LEU A 1 49 ? -3.292 10.429 -12.217 1.00 0.00 49 LEU A C 8
ATOM 10101 O O . LEU A 1 49 ? -3.331 9.416 -12.920 1.00 0.00 49 LEU A O 8
ATOM 10117 N N . VAL A 1 50 ? -2.918 10.393 -10.941 1.00 0.00 50 VAL A N 8
ATOM 10118 C CA . VAL A 1 50 ? -2.496 9.163 -10.284 1.00 0.00 50 VAL A CA 8
ATOM 10119 C C . VAL A 1 50 ? -3.502 8.895 -9.165 1.00 0.00 50 VAL A C 8
ATOM 10120 O O . VAL A 1 50 ? -3.964 9.831 -8.507 1.00 0.00 50 VAL A O 8
ATOM 10133 N N . HIS A 1 51 ? -3.821 7.624 -8.937 1.00 0.00 51 HIS A N 8
ATOM 10134 C CA . HIS A 1 51 ? -4.642 7.150 -7.836 1.00 0.00 51 HIS A CA 8
ATOM 10135 C C . HIS A 1 51 ? -3.986 5.870 -7.328 1.00 0.00 51 HIS A C 8
ATOM 10136 O O . HIS A 1 51 ? -3.814 4.918 -8.088 1.00 0.00 51 HIS A O 8
ATOM 10150 N N . VAL A 1 52 ? -3.569 5.882 -6.061 1.00 0.00 52 VAL A N 8
ATOM 10151 C CA . VAL A 1 52 ? -2.868 4.815 -5.344 1.00 0.00 52 VAL A CA 8
ATOM 10152 C C . VAL A 1 52 ? -1.718 4.131 -6.118 1.00 0.00 52 VAL A C 8
ATOM 10153 O O . VAL A 1 52 ? -1.402 2.963 -5.878 1.00 0.00 52 VAL A O 8
ATOM 10166 N N . GLY A 1 53 ? -1.062 4.852 -7.035 1.00 0.00 53 GLY A N 8
ATOM 10167 C CA . GLY A 1 53 ? 0.066 4.347 -7.824 1.00 0.00 53 GLY A CA 8
ATOM 10168 C C . GLY A 1 53 ? -0.307 3.880 -9.233 1.00 0.00 53 GLY A C 8
ATOM 10169 O O . GLY A 1 53 ? 0.526 3.272 -9.906 1.00 0.00 53 GLY A O 8
ATOM 10173 N N . PHE A 1 54 ? -1.523 4.160 -9.708 1.00 0.00 54 PHE A N 8
ATOM 10174 C CA . PHE A 1 54 ? -2.005 3.769 -11.029 1.00 0.00 54 PHE A CA 8
ATOM 10175 C C . PHE A 1 54 ? -2.502 5.018 -11.752 1.00 0.00 54 PHE A C 8
ATOM 10176 O O . PHE A 1 54 ? -3.034 5.930 -11.115 1.00 0.00 54 PHE A O 8
ATOM 10193 N N . ALA A 1 55 ? -2.341 5.062 -13.075 1.00 0.00 55 ALA A N 8
ATOM 10194 C CA . ALA A 1 55 ? -2.905 6.103 -13.921 1.00 0.00 55 ALA A CA 8
ATOM 10195 C C . ALA A 1 55 ? -4.430 6.083 -13.808 1.00 0.00 55 ALA A C 8
ATOM 10196 O O . ALA A 1 55 ? -5.066 5.114 -14.226 1.00 0.00 55 ALA A O 8
ATOM 10203 N N . MET A 1 56 ? -5.018 7.145 -13.256 1.00 0.00 56 MET A N 8
ATOM 10204 C CA . MET A 1 56 ? -6.465 7.253 -13.117 1.00 0.00 56 MET A CA 8
ATOM 10205 C C . MET A 1 56 ? -7.086 7.710 -14.444 1.00 0.00 56 MET A C 8
ATOM 10206 O O . MET A 1 56 ? -8.102 7.156 -14.862 1.00 0.00 56 MET A O 8
ATOM 10220 N N . SER A 1 57 ? -6.476 8.688 -15.127 1.00 0.00 57 SER A N 8
ATOM 10221 C CA . SER A 1 57 ? -6.822 9.136 -16.478 1.00 0.00 57 SER A CA 8
ATOM 10222 C C . SER A 1 57 ? -5.678 10.008 -17.004 1.00 0.00 57 SER A C 8
ATOM 10223 O O . SER A 1 57 ? -5.034 10.713 -16.224 1.00 0.00 57 SER A O 8
ATOM 10231 N N . VAL A 1 58 ? -5.430 9.979 -18.314 1.00 0.00 58 VAL A N 8
ATOM 10232 C CA . VAL A 1 58 ? -4.522 10.913 -18.984 1.00 0.00 58 VAL A CA 8
ATOM 10233 C C . VAL A 1 58 ? -5.255 12.258 -19.096 1.00 0.00 58 VAL A C 8
ATOM 10234 O O . VAL A 1 58 ? -6.473 12.282 -19.302 1.00 0.00 58 VAL A O 8
ATOM 10247 N N . ILE A 1 59 ? -4.530 13.369 -18.952 1.00 0.00 59 ILE A N 8
ATOM 10248 C CA . ILE A 1 59 ? -5.070 14.727 -18.937 1.00 0.00 59 ILE A CA 8
ATOM 10249 C C . ILE A 1 59 ? -4.145 15.663 -19.729 1.00 0.00 59 ILE A C 8
ATOM 10250 O O . ILE A 1 59 ? -2.982 15.331 -19.980 1.00 0.00 59 ILE A O 8
ATOM 10266 N N . ASN A 1 60 ? -4.652 16.832 -20.125 1.00 0.00 60 ASN A N 8
ATOM 10267 C CA . ASN A 1 60 ? -3.836 17.874 -20.744 1.00 0.00 60 ASN A CA 8
ATOM 10268 C C . ASN A 1 60 ? -2.962 18.558 -19.691 1.00 0.00 60 ASN A C 8
ATOM 10269 O O . ASN A 1 60 ? -3.236 18.500 -18.491 1.00 0.00 60 ASN A O 8
ATOM 10280 N N . GLU A 1 61 ? -1.966 19.301 -20.160 1.00 0.00 61 GLU A N 8
ATOM 10281 C CA . GLU A 1 61 ? -1.061 20.101 -19.347 1.00 0.00 61 GLU A CA 8
ATOM 10282 C C . GLU A 1 61 ? -1.830 21.105 -18.481 1.00 0.00 61 GLU A C 8
ATOM 10283 O O . GLU A 1 61 ? -1.530 21.273 -17.299 1.00 0.00 61 GLU A O 8
ATOM 10295 N N . ALA A 1 62 ? -2.837 21.767 -19.063 1.00 0.00 62 ALA A N 8
ATOM 10296 C CA . ALA A 1 62 ? -3.618 22.786 -18.370 1.00 0.00 62 ALA A CA 8
ATOM 10297 C C . ALA A 1 62 ? -4.451 22.164 -17.251 1.00 0.00 62 ALA A C 8
ATOM 10298 O O . ALA A 1 62 ? -4.562 22.744 -16.172 1.00 0.00 62 ALA A O 8
ATOM 10305 N N . GLU A 1 63 ? -5.010 20.974 -17.490 1.00 0.00 63 GLU A N 8
ATOM 10306 C CA . GLU A 1 63 ? -5.785 20.249 -16.493 1.00 0.00 63 GLU A CA 8
ATOM 10307 C C . GLU A 1 63 ? -4.871 19.831 -15.344 1.00 0.00 63 GLU A C 8
ATOM 10308 O O . GLU A 1 63 ? -5.259 19.941 -14.181 1.00 0.00 63 GLU A O 8
ATOM 10320 N N . ALA A 1 64 ? -3.645 19.390 -15.647 1.00 0.00 64 ALA A N 8
ATOM 10321 C CA . ALA A 1 64 ? -2.684 19.008 -14.626 1.00 0.00 64 ALA A CA 8
ATOM 10322 C C . ALA A 1 64 ? -2.319 20.211 -13.759 1.00 0.00 64 ALA A C 8
ATOM 10323 O O . ALA A 1 64 ? -2.391 20.119 -12.535 1.00 0.00 64 ALA A O 8
ATOM 10330 N N . ARG A 1 65 ? -1.971 21.345 -14.375 1.00 0.00 65 ARG A N 8
ATOM 10331 C CA . ARG A 1 65 ? -1.618 22.555 -13.634 1.00 0.00 65 ARG A CA 8
ATOM 10332 C C . ARG A 1 65 ? -2.794 23.036 -12.790 1.00 0.00 65 ARG A C 8
ATOM 10333 O O . ARG A 1 65 ? -2.593 23.388 -11.629 1.00 0.00 65 ARG A O 8
ATOM 10354 N N . ASP A 1 66 ? -4.016 23.013 -13.328 1.00 0.00 66 ASP A N 8
ATOM 10355 C CA . ASP A 1 66 ? -5.210 23.399 -12.578 1.00 0.00 66 ASP A CA 8
ATOM 10356 C C . ASP A 1 66 ? -5.432 22.473 -11.382 1.00 0.00 66 ASP A C 8
ATOM 10357 O O . ASP A 1 66 ? -5.711 22.947 -10.281 1.00 0.00 66 ASP A O 8
ATOM 10366 N N . THR A 1 67 ? -5.258 21.162 -11.568 1.00 0.00 67 THR A N 8
ATOM 10367 C CA . THR A 1 67 ? -5.417 20.184 -10.499 1.00 0.00 67 THR A CA 8
ATOM 10368 C C . THR A 1 67 ? -4.337 20.386 -9.429 1.00 0.00 67 THR A C 8
ATOM 10369 O O . THR A 1 67 ? -4.647 20.333 -8.239 1.00 0.00 67 THR A O 8
ATOM 10380 N N . LEU A 1 68 ? -3.084 20.655 -9.815 1.00 0.00 68 LEU A N 8
ATOM 10381 C CA . LEU A 1 68 ? -2.001 20.903 -8.865 1.00 0.00 68 LEU A CA 8
ATOM 10382 C C . LEU A 1 68 ? -2.265 22.184 -8.079 1.00 0.00 68 LEU A C 8
ATOM 10383 O O . LEU A 1 68 ? -2.011 22.220 -6.877 1.00 0.00 68 LEU A O 8
ATOM 10399 N N . ASP A 1 69 ? -2.762 23.241 -8.724 1.00 0.00 69 ASP A N 8
ATOM 10400 C CA . ASP A 1 69 ? -3.104 24.488 -8.043 1.00 0.00 69 ASP A CA 8
ATOM 10401 C C . ASP A 1 69 ? -4.246 24.266 -7.050 1.00 0.00 69 ASP A C 8
ATOM 10402 O O . ASP A 1 69 ? -4.162 24.714 -5.903 1.00 0.00 69 ASP A O 8
ATOM 10411 N N . ALA A 1 70 ? -5.281 23.526 -7.458 1.00 0.00 70 ALA A N 8
ATOM 10412 C CA . ALA A 1 70 ? -6.400 23.184 -6.592 1.00 0.00 70 ALA A CA 8
ATOM 10413 C C . ALA A 1 70 ? -5.919 22.366 -5.393 1.00 0.00 70 ALA A C 8
ATOM 10414 O O . ALA A 1 70 ? -6.276 22.679 -4.260 1.00 0.00 70 ALA A O 8
ATOM 10421 N N . LEU A 1 71 ? -5.074 21.355 -5.619 1.00 0.00 71 LEU A N 8
ATOM 10422 C CA . LEU A 1 71 ? -4.555 20.503 -4.555 1.00 0.00 71 LEU A CA 8
ATOM 10423 C C . LEU A 1 71 ? -3.745 21.319 -3.557 1.00 0.00 71 LEU A C 8
ATOM 10424 O O . LEU A 1 71 ? -3.952 21.160 -2.358 1.00 0.00 71 LEU A O 8
ATOM 10440 N N . GLN A 1 72 ? -2.866 22.214 -4.013 1.00 0.00 72 GLN A N 8
ATOM 10441 C CA . GLN A 1 72 ? -2.085 23.062 -3.113 1.00 0.00 72 GLN A CA 8
ATOM 10442 C C . GLN A 1 72 ? -3.007 23.960 -2.280 1.00 0.00 72 GLN A C 8
ATOM 10443 O O . GLN A 1 72 ? -2.785 24.114 -1.079 1.00 0.00 72 GLN A O 8
ATOM 10457 N N . ASN A 1 73 ? -4.072 24.505 -2.880 1.00 0.00 73 ASN A N 8
ATOM 10458 C CA . ASN A 1 73 ? -5.068 25.294 -2.147 1.00 0.00 73 ASN A CA 8
ATOM 10459 C C . ASN A 1 73 ? -5.789 24.425 -1.110 1.00 0.00 73 ASN A C 8
ATOM 10460 O O . ASN A 1 73 ? -6.032 24.878 0.007 1.00 0.00 73 ASN A O 8
ATOM 10471 N N . MET A 1 74 ? -6.069 23.162 -1.441 1.00 0.00 74 MET A N 8
ATOM 10472 C CA . MET A 1 74 ? -6.603 22.134 -0.546 1.00 0.00 74 MET A CA 8
ATOM 10473 C C . MET A 1 74 ? -5.500 21.551 0.365 1.00 0.00 74 MET A C 8
ATOM 10474 O O . MET A 1 74 ? -5.545 20.365 0.701 1.00 0.00 74 MET A O 8
ATOM 10488 N N . PHE A 1 75 ? -4.499 22.361 0.742 1.00 0.00 75 PHE A N 8
ATOM 10489 C CA . PHE A 1 75 ? -3.372 22.031 1.623 1.00 0.00 75 PHE A CA 8
ATOM 10490 C C . PHE A 1 75 ? -2.686 20.696 1.279 1.00 0.00 75 PHE A C 8
ATOM 10491 O O . PHE A 1 75 ? -2.184 19.994 2.157 1.00 0.00 75 PHE A O 8
ATOM 10508 N N . ASP A 1 76 ? -2.668 20.348 -0.011 1.00 0.00 76 ASP A N 8
ATOM 10509 C CA . ASP A 1 76 ? -2.179 19.092 -0.588 1.00 0.00 76 ASP A CA 8
ATOM 10510 C C . ASP A 1 76 ? -2.699 17.843 0.144 1.00 0.00 76 ASP A C 8
ATOM 10511 O O . ASP A 1 76 ? -2.067 16.787 0.143 1.00 0.00 76 ASP A O 8
ATOM 10520 N N . VAL A 1 77 ? -3.875 17.968 0.775 1.00 0.00 77 VAL A N 8
ATOM 10521 C CA . VAL A 1 77 ? -4.537 16.953 1.593 1.00 0.00 77 VAL A CA 8
ATOM 10522 C C . VAL A 1 77 ? -3.613 16.428 2.721 1.00 0.00 77 VAL A C 8
ATOM 10523 O O . VAL A 1 77 ? -3.811 15.329 3.240 1.00 0.00 77 VAL A O 8
ATOM 10536 N N . GLU A 1 78 ? -2.613 17.217 3.137 1.00 0.00 78 GLU A N 8
ATOM 10537 C CA . GLU A 1 78 ? -1.665 16.888 4.200 1.00 0.00 78 GLU A CA 8
ATOM 10538 C C . GLU A 1 78 ? -1.414 18.171 5.003 1.00 0.00 78 GLU A C 8
ATOM 10539 O O . GLU A 1 78 ? -0.344 18.774 4.886 1.00 0.00 78 GLU A O 8
ATOM 10551 N N . PRO A 1 79 ? -2.392 18.642 5.801 1.00 0.00 79 PRO A N 8
ATOM 10552 C CA . PRO A 1 79 ? -2.337 19.960 6.432 1.00 0.00 79 PRO A CA 8
ATOM 10553 C C . PRO A 1 79 ? -1.169 20.111 7.412 1.00 0.00 79 PRO A C 8
ATOM 10554 O O . PRO A 1 79 ? -0.725 21.234 7.647 1.00 0.00 79 PRO A O 8
ATOM 10565 N N . ASP A 1 80 ? -0.631 18.999 7.929 1.00 0.00 80 ASP A N 8
ATOM 10566 C CA . ASP A 1 80 ? 0.547 18.965 8.800 1.00 0.00 80 ASP A CA 8
ATOM 10567 C C . ASP A 1 80 ? 1.770 19.651 8.174 1.00 0.00 80 ASP A C 8
ATOM 10568 O O . ASP A 1 80 ? 2.629 20.153 8.902 1.00 0.00 80 ASP A O 8
ATOM 10577 N N . VAL A 1 81 ? 1.822 19.739 6.839 1.00 0.00 81 VAL A N 8
ATOM 10578 C CA . VAL A 1 81 ? 2.820 20.521 6.107 1.00 0.00 81 VAL A CA 8
ATOM 10579 C C . VAL A 1 81 ? 2.138 21.555 5.206 1.00 0.00 81 VAL A C 8
ATOM 10580 O O . VAL A 1 81 ? 2.636 22.672 5.080 1.00 0.00 81 VAL A O 8
ATOM 10593 N N . GLY A 1 82 ? 0.970 21.242 4.638 1.00 0.00 82 GLY A N 8
ATOM 10594 C CA . GLY A 1 82 ? 0.250 22.118 3.729 1.00 0.00 82 GLY A CA 8
ATOM 10595 C C . GLY A 1 82 ? -0.106 23.459 4.361 1.00 0.00 82 GLY A C 8
ATOM 10596 O O . GLY A 1 82 ? -0.037 24.477 3.675 1.00 0.00 82 GLY A O 8
ATOM 10600 N N . ALA A 1 83 ? -0.413 23.498 5.664 1.00 0.00 83 ALA A N 8
ATOM 10601 C CA . ALA A 1 83 ? -0.720 24.746 6.360 1.00 0.00 83 ALA A CA 8
ATOM 10602 C C . ALA A 1 83 ? 0.460 25.727 6.343 1.00 0.00 83 ALA A C 8
ATOM 10603 O O . ALA A 1 83 ? 0.242 26.937 6.398 1.00 0.00 83 ALA A O 8
ATOM 10610 N N . LEU A 1 84 ? 1.698 25.227 6.251 1.00 0.00 84 LEU A N 8
ATOM 10611 C CA . LEU A 1 84 ? 2.903 26.047 6.180 1.00 0.00 84 LEU A CA 8
ATOM 10612 C C . LEU A 1 84 ? 3.302 26.281 4.723 1.00 0.00 84 LEU A C 8
ATOM 10613 O O . LEU A 1 84 ? 3.632 27.407 4.353 1.00 0.00 84 LEU A O 8
ATOM 10629 N N . LEU A 1 85 ? 3.271 25.233 3.894 1.00 0.00 85 LEU A N 8
ATOM 10630 C CA . LEU A 1 85 ? 3.735 25.297 2.509 1.00 0.00 85 LEU A CA 8
ATOM 10631 C C . LEU A 1 85 ? 2.812 26.157 1.642 1.00 0.00 85 LEU A C 8
ATOM 10632 O O . LEU A 1 85 ? 3.303 26.863 0.759 1.00 0.00 85 LEU A O 8
ATOM 10648 N N . TYR A 1 86 ? 1.497 26.114 1.889 1.00 0.00 86 TYR A N 8
ATOM 10649 C CA . TYR A 1 86 ? 0.480 26.711 1.019 1.00 0.00 86 TYR A CA 8
ATOM 10650 C C . TYR A 1 86 ? -0.573 27.499 1.813 1.00 0.00 86 TYR A C 8
ATOM 10651 O O . TYR A 1 86 ? -1.243 28.364 1.244 1.00 0.00 86 TYR A O 8
ATOM 10669 N N . GLY A 1 87 ? -0.720 27.214 3.110 1.00 0.00 87 GLY A N 8
ATOM 10670 C CA . GLY A 1 87 ? -1.645 27.882 4.013 1.00 0.00 87 GLY A CA 8
ATOM 10671 C C . GLY A 1 87 ? -1.041 29.158 4.598 1.00 0.00 87 GLY A C 8
ATOM 10672 O O . GLY A 1 87 ? -0.206 29.819 3.975 1.00 0.00 87 GLY A O 8
ATOM 10676 N N . GLU A 1 88 ? -1.480 29.504 5.807 1.00 0.00 88 GLU A N 8
ATOM 10677 C CA . GLU A 1 88 ? -1.219 30.774 6.476 1.00 0.00 88 GLU A CA 8
ATOM 10678 C C . GLU A 1 88 ? -0.467 30.585 7.804 1.00 0.00 88 GLU A C 8
ATOM 10679 O O . GLU A 1 88 ? -0.340 31.532 8.581 1.00 0.00 88 GLU A O 8
ATOM 10691 N N . GLU A 1 89 ? 0.050 29.380 8.081 1.00 0.00 89 GLU A N 8
ATOM 10692 C CA . GLU A 1 89 ? 0.933 29.144 9.227 1.00 0.00 89 GLU A CA 8
ATOM 10693 C C . GLU A 1 89 ? 2.296 29.839 9.015 1.00 0.00 89 GLU A C 8
ATOM 10694 O O . GLU A 1 89 ? 3.000 30.137 9.983 1.00 0.00 89 GLU A O 8
ATOM 10706 N N . LYS A 1 90 ? 2.663 30.109 7.754 1.00 0.00 90 LYS A N 8
ATOM 10707 C CA . LYS A 1 90 ? 3.869 30.844 7.381 1.00 0.00 90 LYS A CA 8
ATOM 10708 C C . LYS A 1 90 ? 3.852 32.229 8.026 1.00 0.00 90 LYS A C 8
ATOM 10709 O O . LYS A 1 90 ? 4.840 32.586 8.701 1.00 0.00 90 LYS A O 8
ATOM 10729 N N . MET A 1 1 ? 1.920 3.214 0.395 1.00 0.00 1 MET A N 9
ATOM 10730 C CA . MET A 1 1 ? 0.959 4.224 0.899 1.00 0.00 1 MET A CA 9
ATOM 10731 C C . MET A 1 1 ? 0.275 4.919 -0.283 1.00 0.00 1 MET A C 9
ATOM 10732 O O . MET A 1 1 ? 0.945 5.351 -1.225 1.00 0.00 1 MET A O 9
ATOM 10748 N N . CYS A 1 2 ? -1.060 5.012 -0.259 1.00 0.00 2 CYS A N 9
ATOM 10749 C CA . CYS A 1 2 ? -1.828 5.687 -1.302 1.00 0.00 2 CYS A CA 9
ATOM 10750 C C . CYS A 1 2 ? -1.477 7.180 -1.359 1.00 0.00 2 CYS A C 9
ATOM 10751 O O . CYS A 1 2 ? -1.111 7.785 -0.349 1.00 0.00 2 CYS A O 9
ATOM 10759 N N . ILE A 1 3 ? -1.670 7.773 -2.533 1.00 0.00 3 ILE A N 9
ATOM 10760 C CA . ILE A 1 3 ? -1.535 9.197 -2.824 1.00 0.00 3 ILE A CA 9
ATOM 10761 C C . ILE A 1 3 ? -2.765 9.604 -3.655 1.00 0.00 3 ILE A C 9
ATOM 10762 O O . ILE A 1 3 ? -3.733 8.844 -3.736 1.00 0.00 3 ILE A O 9
ATOM 10778 N N . GLY A 1 4 ? -2.778 10.796 -4.248 1.00 0.00 4 GLY A N 9
ATOM 10779 C CA . GLY A 1 4 ? -3.921 11.293 -5.009 1.00 0.00 4 GLY A CA 9
ATOM 10780 C C . GLY A 1 4 ? -3.568 12.651 -5.591 1.00 0.00 4 GLY A C 9
ATOM 10781 O O . GLY A 1 4 ? -4.077 13.673 -5.128 1.00 0.00 4 GLY A O 9
ATOM 10785 N N . VAL A 1 5 ? -2.623 12.673 -6.530 1.00 0.00 5 VAL A N 9
ATOM 10786 C CA . VAL A 1 5 ? -2.007 13.899 -7.031 1.00 0.00 5 VAL A CA 9
ATOM 10787 C C . VAL A 1 5 ? -1.621 13.702 -8.514 1.00 0.00 5 VAL A C 9
ATOM 10788 O O . VAL A 1 5 ? -1.349 12.566 -8.917 1.00 0.00 5 VAL A O 9
ATOM 10801 N N . PRO A 1 6 ? -1.617 14.760 -9.348 1.00 0.00 6 PRO A N 9
ATOM 10802 C CA . PRO A 1 6 ? -1.062 14.695 -10.696 1.00 0.00 6 PRO A CA 9
ATOM 10803 C C . PRO A 1 6 ? 0.467 14.497 -10.679 1.00 0.00 6 PRO A C 9
ATOM 10804 O O . PRO A 1 6 ? 1.130 14.666 -9.653 1.00 0.00 6 PRO A O 9
ATOM 10815 N N . GLY A 1 7 ? 1.034 14.191 -11.845 1.00 0.00 7 GLY A N 9
ATOM 10816 C CA . GLY A 1 7 ? 2.461 14.147 -12.132 1.00 0.00 7 GLY A CA 9
ATOM 10817 C C . GLY A 1 7 ? 2.653 14.108 -13.648 1.00 0.00 7 GLY A C 9
ATOM 10818 O O . GLY A 1 7 ? 1.669 13.983 -14.382 1.00 0.00 7 GLY A O 9
ATOM 10822 N N . GLN A 1 8 ? 3.894 14.210 -14.130 1.00 0.00 8 GLN A N 9
ATOM 10823 C CA . GLN A 1 8 ? 4.210 14.248 -15.557 1.00 0.00 8 GLN A CA 9
ATOM 10824 C C . GLN A 1 8 ? 5.049 13.025 -15.912 1.00 0.00 8 GLN A C 9
ATOM 10825 O O . GLN A 1 8 ? 6.030 12.715 -15.233 1.00 0.00 8 GLN A O 9
ATOM 10839 N N . ILE A 1 9 ? 4.640 12.305 -16.956 1.00 0.00 9 ILE A N 9
ATOM 10840 C CA . ILE A 1 9 ? 5.297 11.088 -17.419 1.00 0.00 9 ILE A CA 9
ATOM 10841 C C . ILE A 1 9 ? 6.635 11.508 -18.031 1.00 0.00 9 ILE A C 9
ATOM 10842 O O . ILE A 1 9 ? 6.663 12.386 -18.898 1.00 0.00 9 ILE A O 9
ATOM 10858 N N . ARG A 1 10 ? 7.740 10.893 -17.596 1.00 0.00 10 ARG A N 9
ATOM 10859 C CA . ARG A 1 10 ? 9.094 11.332 -17.942 1.00 0.00 10 ARG A CA 9
ATOM 10860 C C . ARG A 1 10 ? 9.894 10.246 -18.658 1.00 0.00 10 ARG A C 9
ATOM 10861 O O . ARG A 1 10 ? 10.730 10.593 -19.494 1.00 0.00 10 ARG A O 9
ATOM 10882 N N . THR A 1 11 ? 9.633 8.968 -18.392 1.00 0.00 11 THR A N 9
ATOM 10883 C CA . THR A 1 11 ? 10.355 7.854 -19.003 1.00 0.00 11 THR A CA 9
ATOM 10884 C C . THR A 1 11 ? 9.375 6.683 -19.092 1.00 0.00 11 THR A C 9
ATOM 10885 O O . THR A 1 11 ? 8.437 6.623 -18.298 1.00 0.00 11 THR A O 9
ATOM 10896 N N . ILE A 1 12 ? 9.572 5.739 -20.015 1.00 0.00 12 ILE A N 9
ATOM 10897 C CA . ILE A 1 12 ? 8.673 4.602 -20.216 1.00 0.00 12 ILE A CA 9
ATOM 10898 C C . ILE A 1 12 ? 9.553 3.357 -20.292 1.00 0.00 12 ILE A C 9
ATOM 10899 O O . ILE A 1 12 ? 10.483 3.298 -21.100 1.00 0.00 12 ILE A O 9
ATOM 10915 N N . ASP A 1 13 ? 9.268 2.370 -19.438 1.00 0.00 13 ASP A N 9
ATOM 10916 C CA . ASP A 1 13 ? 9.910 1.056 -19.479 1.00 0.00 13 ASP A CA 9
ATOM 10917 C C . ASP A 1 13 ? 9.164 0.127 -20.442 1.00 0.00 13 ASP A C 9
ATOM 10918 O O . ASP A 1 13 ? 9.777 -0.711 -21.105 1.00 0.00 13 ASP A O 9
ATOM 10927 N N . GLY A 1 14 ? 7.845 0.305 -20.548 1.00 0.00 14 GLY A N 9
ATOM 10928 C CA . GLY A 1 14 ? 6.964 -0.467 -21.408 1.00 0.00 14 GLY A CA 9
ATOM 10929 C C . GLY A 1 14 ? 5.536 -0.216 -20.951 1.00 0.00 14 GLY A C 9
ATOM 10930 O O . GLY A 1 14 ? 5.067 0.919 -20.986 1.00 0.00 14 GLY A O 9
ATOM 10934 N N . ASN A 1 15 ? 4.874 -1.253 -20.433 1.00 0.00 15 ASN A N 9
ATOM 10935 C CA . ASN A 1 15 ? 3.551 -1.158 -19.800 1.00 0.00 15 ASN A CA 9
ATOM 10936 C C . ASN A 1 15 ? 3.571 -0.362 -18.477 1.00 0.00 15 ASN A C 9
ATOM 10937 O O . ASN A 1 15 ? 2.538 -0.196 -17.828 1.00 0.00 15 ASN A O 9
ATOM 10948 N N . GLN A 1 16 ? 4.737 0.127 -18.051 1.00 0.00 16 GLN A N 9
ATOM 10949 C CA . GLN A 1 16 ? 4.931 0.941 -16.859 1.00 0.00 16 GLN A CA 9
ATOM 10950 C C . GLN A 1 16 ? 5.868 2.090 -17.236 1.00 0.00 16 GLN A C 9
ATOM 10951 O O . GLN A 1 16 ? 6.646 1.976 -18.193 1.00 0.00 16 GLN A O 9
ATOM 10965 N N . ALA A 1 17 ? 5.794 3.197 -16.499 1.00 0.00 17 ALA A N 9
ATOM 10966 C CA . ALA A 1 17 ? 6.477 4.441 -16.817 1.00 0.00 17 ALA A CA 9
ATOM 10967 C C . ALA A 1 17 ? 6.914 5.140 -15.534 1.00 0.00 17 ALA A C 9
ATOM 10968 O O . ALA A 1 17 ? 6.273 5.000 -14.492 1.00 0.00 17 ALA A O 9
ATOM 10975 N N . LYS A 1 18 ? 7.992 5.920 -15.607 1.00 0.00 18 LYS A N 9
ATOM 10976 C CA . LYS A 1 18 ? 8.450 6.742 -14.501 1.00 0.00 18 LYS A CA 9
ATOM 10977 C C . LYS A 1 18 ? 7.783 8.101 -14.643 1.00 0.00 18 LYS A C 9
ATOM 10978 O O . LYS A 1 18 ? 7.779 8.683 -15.733 1.00 0.00 18 LYS A O 9
ATOM 10997 N N . VAL A 1 19 ? 7.236 8.610 -13.549 1.00 0.00 19 VAL A N 9
ATOM 10998 C CA . VAL A 1 19 ? 6.455 9.831 -13.514 1.00 0.00 19 VAL A CA 9
ATOM 10999 C C . VAL A 1 19 ? 7.085 10.723 -12.454 1.00 0.00 19 VAL A C 9
ATOM 11000 O O . VAL A 1 19 ? 7.346 10.263 -11.342 1.00 0.00 19 VAL A O 9
ATOM 11013 N N . ASP A 1 20 ? 7.352 11.984 -12.783 1.00 0.00 20 ASP A N 9
ATOM 11014 C CA . ASP A 1 20 ? 7.733 12.965 -11.779 1.00 0.00 20 ASP A CA 9
ATOM 11015 C C . ASP A 1 20 ? 6.435 13.457 -11.158 1.00 0.00 20 ASP A C 9
ATOM 11016 O O . ASP A 1 20 ? 5.636 14.133 -11.811 1.00 0.00 20 ASP A O 9
ATOM 11025 N N . VAL A 1 21 ? 6.206 13.085 -9.907 1.00 0.00 21 VAL A N 9
ATOM 11026 C CA . VAL A 1 21 ? 5.051 13.476 -9.125 1.00 0.00 21 VAL A CA 9
ATOM 11027 C C . VAL A 1 21 ? 5.372 14.848 -8.514 1.00 0.00 21 VAL A C 9
ATOM 11028 O O . VAL A 1 21 ? 5.520 14.998 -7.301 1.00 0.00 21 VAL A O 9
ATOM 11041 N N . CYS A 1 22 ? 5.524 15.847 -9.389 1.00 0.00 22 CYS A N 9
ATOM 11042 C CA . CYS A 1 22 ? 5.657 17.268 -9.075 1.00 0.00 22 CYS A CA 9
ATOM 11043 C C . CYS A 1 22 ? 6.758 17.607 -8.052 1.00 0.00 22 CYS A C 9
ATOM 11044 O O . CYS A 1 22 ? 6.620 18.592 -7.319 1.00 0.00 22 CYS A O 9
ATOM 11052 N N . GLY A 1 23 ? 7.838 16.822 -7.974 1.00 0.00 23 GLY A N 9
ATOM 11053 C CA . GLY A 1 23 ? 8.936 17.100 -7.054 1.00 0.00 23 GLY A CA 9
ATOM 11054 C C . GLY A 1 23 ? 9.786 15.876 -6.731 1.00 0.00 23 GLY A C 9
ATOM 11055 O O . GLY A 1 23 ? 10.955 16.034 -6.372 1.00 0.00 23 GLY A O 9
ATOM 11059 N N . ILE A 1 24 ? 9.239 14.666 -6.871 1.00 0.00 24 ILE A N 9
ATOM 11060 C CA . ILE A 1 24 ? 9.973 13.419 -6.701 1.00 0.00 24 ILE A CA 9
ATOM 11061 C C . ILE A 1 24 ? 9.384 12.403 -7.679 1.00 0.00 24 ILE A C 9
ATOM 11062 O O . ILE A 1 24 ? 8.197 12.462 -8.009 1.00 0.00 24 ILE A O 9
ATOM 11078 N N . GLN A 1 25 ? 10.205 11.471 -8.154 1.00 0.00 25 GLN A N 9
ATOM 11079 C CA . GLN A 1 25 ? 9.781 10.508 -9.159 1.00 0.00 25 GLN A CA 9
ATOM 11080 C C . GLN A 1 25 ? 9.175 9.278 -8.489 1.00 0.00 25 GLN A C 9
ATOM 11081 O O . GLN A 1 25 ? 9.562 8.904 -7.377 1.00 0.00 25 GLN A O 9
ATOM 11095 N N . ARG A 1 26 ? 8.237 8.637 -9.182 1.00 0.00 26 ARG A N 9
ATOM 11096 C CA . ARG A 1 26 ? 7.689 7.328 -8.824 1.00 0.00 26 ARG A CA 9
ATOM 11097 C C . ARG A 1 26 ? 7.514 6.507 -10.096 1.00 0.00 26 ARG A C 9
ATOM 11098 O O . ARG A 1 26 ? 7.278 7.062 -11.169 1.00 0.00 26 ARG A O 9
ATOM 11119 N N . ASP A 1 27 ? 7.627 5.187 -9.981 1.00 0.00 27 ASP A N 9
ATOM 11120 C CA . ASP A 1 27 ? 7.256 4.268 -11.055 1.00 0.00 27 ASP A CA 9
ATOM 11121 C C . ASP A 1 27 ? 5.740 4.083 -10.984 1.00 0.00 27 ASP A C 9
ATOM 11122 O O . ASP A 1 27 ? 5.186 3.969 -9.884 1.00 0.00 27 ASP A O 9
ATOM 11131 N N . VAL A 1 28 ? 5.062 4.058 -12.129 1.00 0.00 28 VAL A N 9
ATOM 11132 C CA . VAL A 1 28 ? 3.613 4.023 -12.227 1.00 0.00 28 VAL A CA 9
ATOM 11133 C C . VAL A 1 28 ? 3.253 2.997 -13.306 1.00 0.00 28 VAL A C 9
ATOM 11134 O O . VAL A 1 28 ? 3.833 2.992 -14.394 1.00 0.00 28 VAL A O 9
ATOM 11147 N N . ASP A 1 29 ? 2.316 2.101 -13.004 1.00 0.00 29 ASP A N 9
ATOM 11148 C CA . ASP A 1 29 ? 1.794 1.130 -13.959 1.00 0.00 29 ASP A CA 9
ATOM 11149 C C . ASP A 1 29 ? 0.767 1.804 -14.871 1.00 0.00 29 ASP A C 9
ATOM 11150 O O . ASP A 1 29 ? -0.044 2.604 -14.395 1.00 0.00 29 ASP A O 9
ATOM 11159 N N . LEU A 1 30 ? 0.789 1.502 -16.174 1.00 0.00 30 LEU A N 9
ATOM 11160 C CA . LEU A 1 30 ? -0.002 2.200 -17.188 1.00 0.00 30 LEU A CA 9
ATOM 11161 C C . LEU A 1 30 ? -1.050 1.285 -17.838 1.00 0.00 30 LEU A C 9
ATOM 11162 O O . LEU A 1 30 ? -1.674 1.704 -18.813 1.00 0.00 30 LEU A O 9
ATOM 11178 N N . THR A 1 31 ? -1.308 0.079 -17.318 1.00 0.00 31 THR A N 9
ATOM 11179 C CA . THR A 1 31 ? -2.266 -0.865 -17.913 1.00 0.00 31 THR A CA 9
ATOM 11180 C C . THR A 1 31 ? -3.647 -0.220 -18.139 1.00 0.00 31 THR A C 9
ATOM 11181 O O . THR A 1 31 ? -4.323 -0.525 -19.123 1.00 0.00 31 THR A O 9
ATOM 11192 N N . LEU A 1 32 ? -4.057 0.695 -17.251 1.00 0.00 32 LEU A N 9
ATOM 11193 C CA . LEU A 1 32 ? -5.371 1.336 -17.292 1.00 0.00 32 LEU A CA 9
ATOM 11194 C C . LEU A 1 32 ? -5.503 2.372 -18.421 1.00 0.00 32 LEU A C 9
ATOM 11195 O O . LEU A 1 32 ? -6.623 2.804 -18.695 1.00 0.00 32 LEU A O 9
ATOM 11211 N N . VAL A 1 33 ? -4.404 2.789 -19.067 1.00 0.00 33 VAL A N 9
ATOM 11212 C CA . VAL A 1 33 ? -4.390 3.923 -20.003 1.00 0.00 33 VAL A CA 9
ATOM 11213 C C . VAL A 1 33 ? -3.587 3.641 -21.284 1.00 0.00 33 VAL A C 9
ATOM 11214 O O . VAL A 1 33 ? -3.812 4.307 -22.295 1.00 0.00 33 VAL A O 9
ATOM 11227 N N . GLY A 1 34 ? -2.681 2.661 -21.278 1.00 0.00 34 GLY A N 9
ATOM 11228 C CA . GLY A 1 34 ? -1.820 2.331 -22.406 1.00 0.00 34 GLY A CA 9
ATOM 11229 C C . GLY A 1 34 ? -0.593 3.243 -22.459 1.00 0.00 34 GLY A C 9
ATOM 11230 O O . GLY A 1 34 ? -0.653 4.426 -22.109 1.00 0.00 34 GLY A O 9
ATOM 11234 N N . SER A 1 35 ? 0.527 2.680 -22.915 1.00 0.00 35 SER A N 9
ATOM 11235 C CA . SER A 1 35 ? 1.837 3.319 -22.993 1.00 0.00 35 SER A CA 9
ATOM 11236 C C . SER A 1 35 ? 1.954 4.345 -24.132 1.00 0.00 35 SER A C 9
ATOM 11237 O O . SER A 1 35 ? 2.943 5.079 -24.193 1.00 0.00 35 SER A O 9
ATOM 11245 N N . CYS A 1 36 ? 0.936 4.445 -24.992 1.00 0.00 36 CYS A N 9
ATOM 11246 C CA . CYS A 1 36 ? 0.800 5.464 -26.022 1.00 0.00 36 CYS A CA 9
ATOM 11247 C C . CYS A 1 36 ? -0.640 5.976 -25.999 1.00 0.00 36 CYS A C 9
ATOM 11248 O O . CYS A 1 36 ? -1.555 5.287 -25.539 1.00 0.00 36 CYS A O 9
ATOM 11256 N N . ASP A 1 37 ? -0.826 7.189 -26.511 1.00 0.00 37 ASP A N 9
ATOM 11257 C CA . ASP A 1 37 ? -2.125 7.791 -26.790 1.00 0.00 37 ASP A CA 9
ATOM 11258 C C . ASP A 1 37 ? -2.843 7.023 -27.909 1.00 0.00 37 ASP A C 9
ATOM 11259 O O . ASP A 1 37 ? -2.217 6.264 -28.651 1.00 0.00 37 ASP A O 9
ATOM 11268 N N . GLU A 1 38 ? -4.150 7.254 -28.070 1.00 0.00 38 GLU A N 9
ATOM 11269 C CA . GLU A 1 38 ? -4.980 6.669 -29.121 1.00 0.00 38 GLU A CA 9
ATOM 11270 C C . GLU A 1 38 ? -4.390 6.924 -30.518 1.00 0.00 38 GLU A C 9
ATOM 11271 O O . GLU A 1 38 ? -4.412 6.037 -31.371 1.00 0.00 38 GLU A O 9
ATOM 11283 N N . ASN A 1 39 ? -3.823 8.117 -30.745 1.00 0.00 39 ASN A N 9
ATOM 11284 C CA . ASN A 1 39 ? -3.220 8.504 -32.022 1.00 0.00 39 ASN A CA 9
ATOM 11285 C C . ASN A 1 39 ? -1.742 8.075 -32.112 1.00 0.00 39 ASN A C 9
ATOM 11286 O O . ASN A 1 39 ? -1.009 8.524 -32.994 1.00 0.00 39 ASN A O 9
ATOM 11297 N N . GLY A 1 40 ? -1.272 7.230 -31.187 1.00 0.00 40 GLY A N 9
ATOM 11298 C CA . GLY A 1 40 ? 0.067 6.650 -31.199 1.00 0.00 40 GLY A CA 9
ATOM 11299 C C . GLY A 1 40 ? 1.140 7.580 -30.627 1.00 0.00 40 GLY A C 9
ATOM 11300 O O . GLY A 1 40 ? 2.326 7.256 -30.716 1.00 0.00 40 GLY A O 9
ATOM 11304 N N . GLN A 1 41 ? 0.755 8.728 -30.058 1.00 0.00 41 GLN A N 9
ATOM 11305 C CA . GLN A 1 41 ? 1.696 9.676 -29.465 1.00 0.00 41 GLN A CA 9
ATOM 11306 C C . GLN A 1 41 ? 2.311 9.024 -28.213 1.00 0.00 41 GLN A C 9
ATOM 11307 O O . GLN A 1 41 ? 1.552 8.459 -27.418 1.00 0.00 41 GLN A O 9
ATOM 11321 N N . PRO A 1 42 ? 3.638 9.085 -27.997 1.00 0.00 42 PRO A N 9
ATOM 11322 C CA . PRO A 1 42 ? 4.251 8.644 -26.748 1.00 0.00 42 PRO A CA 9
ATOM 11323 C C . PRO A 1 42 ? 3.599 9.317 -25.536 1.00 0.00 42 PRO A C 9
ATOM 11324 O O . PRO A 1 42 ? 3.258 10.504 -25.582 1.00 0.00 42 PRO A O 9
ATOM 11335 N N . ARG A 1 43 ? 3.457 8.582 -24.427 1.00 0.00 43 ARG A N 9
ATOM 11336 C CA . ARG A 1 43 ? 2.932 9.146 -23.185 1.00 0.00 43 ARG A CA 9
ATOM 11337 C C . ARG A 1 43 ? 3.900 10.137 -22.525 1.00 0.00 43 ARG A C 9
ATOM 11338 O O . ARG A 1 43 ? 3.450 10.911 -21.686 1.00 0.00 43 ARG A O 9
ATOM 11359 N N . VAL A 1 44 ? 5.195 10.147 -22.868 1.00 0.00 44 VAL A N 9
ATOM 11360 C CA . VAL A 1 44 ? 6.158 11.087 -22.285 1.00 0.00 44 VAL A CA 9
ATOM 11361 C C . VAL A 1 44 ? 5.651 12.522 -22.495 1.00 0.00 44 VAL A C 9
ATOM 11362 O O . VAL A 1 44 ? 5.192 12.875 -23.584 1.00 0.00 44 VAL A O 9
ATOM 11375 N N . GLY A 1 45 ? 5.723 13.342 -21.445 1.00 0.00 45 GLY A N 9
ATOM 11376 C CA . GLY A 1 45 ? 5.305 14.737 -21.456 1.00 0.00 45 GLY A CA 9
ATOM 11377 C C . GLY A 1 45 ? 3.820 14.911 -21.141 1.00 0.00 45 GLY A C 9
ATOM 11378 O O . GLY A 1 45 ? 3.429 15.992 -20.697 1.00 0.00 45 GLY A O 9
ATOM 11382 N N . GLN A 1 46 ? 2.992 13.875 -21.317 1.00 0.00 46 GLN A N 9
ATOM 11383 C CA . GLN A 1 46 ? 1.604 13.907 -20.874 1.00 0.00 46 GLN A CA 9
ATOM 11384 C C . GLN A 1 46 ? 1.589 13.826 -19.345 1.00 0.00 46 GLN A C 9
ATOM 11385 O O . GLN A 1 46 ? 2.559 13.381 -18.718 1.00 0.00 46 GLN A O 9
ATOM 11399 N N . TRP A 1 47 ? 0.485 14.253 -18.741 1.00 0.00 47 TRP A N 9
ATOM 11400 C CA . TRP A 1 47 ? 0.320 14.246 -17.296 1.00 0.00 47 TRP A CA 9
ATOM 11401 C C . TRP A 1 47 ? -0.641 13.136 -16.905 1.00 0.00 47 TRP A C 9
ATOM 11402 O O . TRP A 1 47 ? -1.442 12.673 -17.716 1.00 0.00 47 TRP A O 9
ATOM 11423 N N . VAL A 1 48 ? -0.565 12.706 -15.653 1.00 0.00 48 VAL A N 9
ATOM 11424 C CA . VAL A 1 48 ? -1.244 11.522 -15.168 1.00 0.00 48 VAL A CA 9
ATOM 11425 C C . VAL A 1 48 ? -1.619 11.749 -13.709 1.00 0.00 48 VAL A C 9
ATOM 11426 O O . VAL A 1 48 ? -0.844 12.337 -12.953 1.00 0.00 48 VAL A O 9
ATOM 11439 N N . LEU A 1 49 ? -2.815 11.315 -13.318 1.00 0.00 49 LEU A N 9
ATOM 11440 C CA . LEU A 1 49 ? -3.221 11.264 -11.920 1.00 0.00 49 LEU A CA 9
ATOM 11441 C C . LEU A 1 49 ? -2.656 9.961 -11.377 1.00 0.00 49 LEU A C 9
ATOM 11442 O O . LEU A 1 49 ? -2.839 8.912 -12.001 1.00 0.00 49 LEU A O 9
ATOM 11458 N N . VAL A 1 50 ? -2.021 10.005 -10.212 1.00 0.00 50 VAL A N 9
ATOM 11459 C CA . VAL A 1 50 ? -1.428 8.839 -9.575 1.00 0.00 50 VAL A CA 9
ATOM 11460 C C . VAL A 1 50 ? -2.101 8.714 -8.210 1.00 0.00 50 VAL A C 9
ATOM 11461 O O . VAL A 1 50 ? -2.299 9.716 -7.515 1.00 0.00 50 VAL A O 9
ATOM 11474 N N . HIS A 1 51 ? -2.481 7.484 -7.847 1.00 0.00 51 HIS A N 9
ATOM 11475 C CA . HIS A 1 51 ? -3.313 7.215 -6.677 1.00 0.00 51 HIS A CA 9
ATOM 11476 C C . HIS A 1 51 ? -2.793 6.003 -5.897 1.00 0.00 51 HIS A C 9
ATOM 11477 O O . HIS A 1 51 ? -2.593 6.098 -4.686 1.00 0.00 51 HIS A O 9
ATOM 11491 N N . VAL A 1 52 ? -2.509 4.890 -6.581 1.00 0.00 52 VAL A N 9
ATOM 11492 C CA . VAL A 1 52 ? -2.122 3.620 -5.950 1.00 0.00 52 VAL A CA 9
ATOM 11493 C C . VAL A 1 52 ? -0.939 2.968 -6.690 1.00 0.00 52 VAL A C 9
ATOM 11494 O O . VAL A 1 52 ? -0.801 1.745 -6.717 1.00 0.00 52 VAL A O 9
ATOM 11507 N N . GLY A 1 53 ? -0.098 3.782 -7.340 1.00 0.00 53 GLY A N 9
ATOM 11508 C CA . GLY A 1 53 ? 0.996 3.301 -8.185 1.00 0.00 53 GLY A CA 9
ATOM 11509 C C . GLY A 1 53 ? 0.518 2.879 -9.577 1.00 0.00 53 GLY A C 9
ATOM 11510 O O . GLY A 1 53 ? 1.256 2.217 -10.305 1.00 0.00 53 GLY A O 9
ATOM 11514 N N . PHE A 1 54 ? -0.697 3.277 -9.966 1.00 0.00 54 PHE A N 9
ATOM 11515 C CA . PHE A 1 54 ? -1.277 3.063 -11.285 1.00 0.00 54 PHE A CA 9
ATOM 11516 C C . PHE A 1 54 ? -1.725 4.425 -11.804 1.00 0.00 54 PHE A C 9
ATOM 11517 O O . PHE A 1 54 ? -2.133 5.288 -11.020 1.00 0.00 54 PHE A O 9
ATOM 11534 N N . ALA A 1 55 ? -1.655 4.603 -13.123 1.00 0.00 55 ALA A N 9
ATOM 11535 C CA . ALA A 1 55 ? -2.186 5.757 -13.823 1.00 0.00 55 ALA A CA 9
ATOM 11536 C C . ALA A 1 55 ? -3.710 5.735 -13.696 1.00 0.00 55 ALA A C 9
ATOM 11537 O O . ALA A 1 55 ? -4.369 4.918 -14.341 1.00 0.00 55 ALA A O 9
ATOM 11544 N N . MET A 1 56 ? -4.270 6.601 -12.852 1.00 0.00 56 MET A N 9
ATOM 11545 C CA . MET A 1 56 ? -5.709 6.662 -12.625 1.00 0.00 56 MET A CA 9
ATOM 11546 C C . MET A 1 56 ? -6.404 7.233 -13.870 1.00 0.00 56 MET A C 9
ATOM 11547 O O . MET A 1 56 ? -7.373 6.642 -14.349 1.00 0.00 56 MET A O 9
ATOM 11561 N N . SER A 1 57 ? -5.865 8.327 -14.422 1.00 0.00 57 SER A N 9
ATOM 11562 C CA . SER A 1 57 ? -6.304 8.975 -15.655 1.00 0.00 57 SER A CA 9
ATOM 11563 C C . SER A 1 57 ? -5.087 9.684 -16.260 1.00 0.00 57 SER A C 9
ATOM 11564 O O . SER A 1 57 ? -4.155 10.010 -15.522 1.00 0.00 57 SER A O 9
ATOM 11572 N N . VAL A 1 58 ? -5.104 9.975 -17.564 1.00 0.00 58 VAL A N 9
ATOM 11573 C CA . VAL A 1 58 ? -4.065 10.744 -18.256 1.00 0.00 58 VAL A CA 9
ATOM 11574 C C . VAL A 1 58 ? -4.736 11.973 -18.876 1.00 0.00 58 VAL A C 9
ATOM 11575 O O . VAL A 1 58 ? -5.865 11.883 -19.369 1.00 0.00 58 VAL A O 9
ATOM 11588 N N . ILE A 1 59 ? -4.056 13.121 -18.816 1.00 0.00 59 ILE A N 9
ATOM 11589 C CA . ILE A 1 59 ? -4.571 14.437 -19.184 1.00 0.00 59 ILE A CA 9
ATOM 11590 C C . ILE A 1 59 ? -3.476 15.254 -19.890 1.00 0.00 59 ILE A C 9
ATOM 11591 O O . ILE A 1 59 ? -2.283 14.949 -19.789 1.00 0.00 59 ILE A O 9
ATOM 11607 N N . ASN A 1 60 ? -3.896 16.303 -20.602 1.00 0.00 60 ASN A N 9
ATOM 11608 C CA . ASN A 1 60 ? -2.997 17.293 -21.195 1.00 0.00 60 ASN A CA 9
ATOM 11609 C C . ASN A 1 60 ? -2.438 18.227 -20.114 1.00 0.00 60 ASN A C 9
ATOM 11610 O O . ASN A 1 60 ? -2.925 18.250 -18.979 1.00 0.00 60 ASN A O 9
ATOM 11621 N N . GLU A 1 61 ? -1.424 19.021 -20.476 1.00 0.00 61 GLU A N 9
ATOM 11622 C CA . GLU A 1 61 ? -0.696 19.855 -19.523 1.00 0.00 61 GLU A CA 9
ATOM 11623 C C . GLU A 1 61 ? -1.596 20.908 -18.882 1.00 0.00 61 GLU A C 9
ATOM 11624 O O . GLU A 1 61 ? -1.495 21.129 -17.679 1.00 0.00 61 GLU A O 9
ATOM 11636 N N . ALA A 1 62 ? -2.465 21.560 -19.657 1.00 0.00 62 ALA A N 9
ATOM 11637 C CA . ALA A 1 62 ? -3.269 22.673 -19.162 1.00 0.00 62 ALA A CA 9
ATOM 11638 C C . ALA A 1 62 ? -4.273 22.180 -18.118 1.00 0.00 62 ALA A C 9
ATOM 11639 O O . ALA A 1 62 ? -4.442 22.815 -17.077 1.00 0.00 62 ALA A O 9
ATOM 11646 N N . GLU A 1 63 ? -4.896 21.024 -18.364 1.00 0.00 63 GLU A N 9
ATOM 11647 C CA . GLU A 1 63 ? -5.765 20.379 -17.390 1.00 0.00 63 GLU A CA 9
ATOM 11648 C C . GLU A 1 63 ? -4.973 19.995 -16.136 1.00 0.00 63 GLU A C 9
ATOM 11649 O O . GLU A 1 63 ? -5.493 20.125 -15.028 1.00 0.00 63 GLU A O 9
ATOM 11661 N N . ALA A 1 64 ? -3.713 19.571 -16.269 1.00 0.00 64 ALA A N 9
ATOM 11662 C CA . ALA A 1 64 ? -2.884 19.264 -15.111 1.00 0.00 64 ALA A CA 9
ATOM 11663 C C . ALA A 1 64 ? -2.548 20.523 -14.313 1.00 0.00 64 ALA A C 9
ATOM 11664 O O . ALA A 1 64 ? -2.591 20.480 -13.083 1.00 0.00 64 ALA A O 9
ATOM 11671 N N . ARG A 1 65 ? -2.245 21.652 -14.967 1.00 0.00 65 ARG A N 9
ATOM 11672 C CA . ARG A 1 65 ? -1.948 22.893 -14.246 1.00 0.00 65 ARG A CA 9
ATOM 11673 C C . ARG A 1 65 ? -3.208 23.381 -13.528 1.00 0.00 65 ARG A C 9
ATOM 11674 O O . ARG A 1 65 ? -3.124 23.823 -12.383 1.00 0.00 65 ARG A O 9
ATOM 11695 N N . ASP A 1 66 ? -4.379 23.252 -14.158 1.00 0.00 66 ASP A N 9
ATOM 11696 C CA . ASP A 1 66 ? -5.656 23.567 -13.519 1.00 0.00 66 ASP A CA 9
ATOM 11697 C C . ASP A 1 66 ? -5.904 22.656 -12.316 1.00 0.00 66 ASP A C 9
ATOM 11698 O O . ASP A 1 66 ? -6.293 23.139 -11.255 1.00 0.00 66 ASP A O 9
ATOM 11707 N N . THR A 1 67 ? -5.617 21.358 -12.444 1.00 0.00 67 THR A N 9
ATOM 11708 C CA . THR A 1 67 ? -5.736 20.398 -11.350 1.00 0.00 67 THR A CA 9
ATOM 11709 C C . THR A 1 67 ? -4.785 20.772 -10.203 1.00 0.00 67 THR A C 9
ATOM 11710 O O . THR A 1 67 ? -5.178 20.709 -9.038 1.00 0.00 67 THR A O 9
ATOM 11721 N N . LEU A 1 68 ? -3.555 21.201 -10.507 1.00 0.00 68 LEU A N 9
ATOM 11722 C CA . LEU A 1 68 ? -2.589 21.618 -9.497 1.00 0.00 68 LEU A CA 9
ATOM 11723 C C . LEU A 1 68 ? -3.083 22.848 -8.746 1.00 0.00 68 LEU A C 9
ATOM 11724 O O . LEU A 1 68 ? -2.886 22.924 -7.535 1.00 0.00 68 LEU A O 9
ATOM 11740 N N . ASP A 1 69 ? -3.717 23.811 -9.414 1.00 0.00 69 ASP A N 9
ATOM 11741 C CA . ASP A 1 69 ? -4.300 24.968 -8.731 1.00 0.00 69 ASP A CA 9
ATOM 11742 C C . ASP A 1 69 ? -5.495 24.544 -7.874 1.00 0.00 69 ASP A C 9
ATOM 11743 O O . ASP A 1 69 ? -5.598 24.936 -6.707 1.00 0.00 69 ASP A O 9
ATOM 11752 N N . ALA A 1 70 ? -6.365 23.692 -8.429 1.00 0.00 70 ALA A N 9
ATOM 11753 C CA . ALA A 1 70 ? -7.547 23.171 -7.754 1.00 0.00 70 ALA A CA 9
ATOM 11754 C C . ALA A 1 70 ? -7.181 22.381 -6.493 1.00 0.00 70 ALA A C 9
ATOM 11755 O O . ALA A 1 70 ? -7.949 22.387 -5.531 1.00 0.00 70 ALA A O 9
ATOM 11762 N N . LEU A 1 71 ? -6.018 21.723 -6.483 1.00 0.00 71 LEU A N 9
ATOM 11763 C CA . LEU A 1 71 ? -5.495 21.033 -5.315 1.00 0.00 71 LEU A CA 9
ATOM 11764 C C . LEU A 1 71 ? -4.867 22.033 -4.344 1.00 0.00 71 LEU A C 9
ATOM 11765 O O . LEU A 1 71 ? -5.314 22.144 -3.205 1.00 0.00 71 LEU A O 9
ATOM 11781 N N . GLN A 1 72 ? -3.848 22.781 -4.783 1.00 0.00 72 GLN A N 9
ATOM 11782 C CA . GLN A 1 72 ? -3.022 23.602 -3.896 1.00 0.00 72 GLN A CA 9
ATOM 11783 C C . GLN A 1 72 ? -3.841 24.588 -3.067 1.00 0.00 72 GLN A C 9
ATOM 11784 O O . GLN A 1 72 ? -3.586 24.699 -1.867 1.00 0.00 72 GLN A O 9
ATOM 11798 N N . ASN A 1 73 ? -4.858 25.236 -3.647 1.00 0.00 73 ASN A N 9
ATOM 11799 C CA . ASN A 1 73 ? -5.662 26.234 -2.931 1.00 0.00 73 ASN A CA 9
ATOM 11800 C C . ASN A 1 73 ? -6.414 25.675 -1.708 1.00 0.00 73 ASN A C 9
ATOM 11801 O O . ASN A 1 73 ? -6.930 26.466 -0.921 1.00 0.00 73 ASN A O 9
ATOM 11812 N N . MET A 1 74 ? -6.466 24.348 -1.522 1.00 0.00 74 MET A N 9
ATOM 11813 C CA . MET A 1 74 ? -7.073 23.698 -0.360 1.00 0.00 74 MET A CA 9
ATOM 11814 C C . MET A 1 74 ? -6.151 22.634 0.265 1.00 0.00 74 MET A C 9
ATOM 11815 O O . MET A 1 74 ? -6.590 21.877 1.132 1.00 0.00 74 MET A O 9
ATOM 11829 N N . PHE A 1 75 ? -4.870 22.590 -0.129 1.00 0.00 75 PHE A N 9
ATOM 11830 C CA . PHE A 1 75 ? -3.938 21.526 0.249 1.00 0.00 75 PHE A CA 9
ATOM 11831 C C . PHE A 1 75 ? -2.563 22.087 0.617 1.00 0.00 75 PHE A C 9
ATOM 11832 O O . PHE A 1 75 ? -2.018 21.726 1.656 1.00 0.00 75 PHE A O 9
ATOM 11849 N N . ASP A 1 76 ? -2.017 23.023 -0.168 1.00 0.00 76 ASP A N 9
ATOM 11850 C CA . ASP A 1 76 ? -0.757 23.695 0.171 1.00 0.00 76 ASP A CA 9
ATOM 11851 C C . ASP A 1 76 ? -0.939 24.586 1.404 1.00 0.00 76 ASP A C 9
ATOM 11852 O O . ASP A 1 76 ? -0.031 24.728 2.221 1.00 0.00 76 ASP A O 9
ATOM 11861 N N . VAL A 1 77 ? -2.150 25.126 1.568 1.00 0.00 77 VAL A N 9
ATOM 11862 C CA . VAL A 1 77 ? -2.589 25.880 2.741 1.00 0.00 77 VAL A CA 9
ATOM 11863 C C . VAL A 1 77 ? -2.787 24.986 3.983 1.00 0.00 77 VAL A C 9
ATOM 11864 O O . VAL A 1 77 ? -3.084 25.500 5.062 1.00 0.00 77 VAL A O 9
ATOM 11877 N N . GLU A 1 78 ? -2.610 23.665 3.868 1.00 0.00 78 GLU A N 9
ATOM 11878 C CA . GLU A 1 78 ? -2.733 22.698 4.955 1.00 0.00 78 GLU A CA 9
ATOM 11879 C C . GLU A 1 78 ? -1.485 21.800 4.927 1.00 0.00 78 GLU A C 9
ATOM 11880 O O . GLU A 1 78 ? -1.578 20.617 4.590 1.00 0.00 78 GLU A O 9
ATOM 11892 N N . PRO A 1 79 ? -0.288 22.334 5.240 1.00 0.00 79 PRO A N 9
ATOM 11893 C CA . PRO A 1 79 ? 0.971 21.624 5.034 1.00 0.00 79 PRO A CA 9
ATOM 11894 C C . PRO A 1 79 ? 1.098 20.343 5.867 1.00 0.00 79 PRO A C 9
ATOM 11895 O O . PRO A 1 79 ? 1.864 19.458 5.491 1.00 0.00 79 PRO A O 9
ATOM 11906 N N . ASP A 1 80 ? 0.338 20.198 6.958 1.00 0.00 80 ASP A N 9
ATOM 11907 C CA . ASP A 1 80 ? 0.259 18.941 7.703 1.00 0.00 80 ASP A CA 9
ATOM 11908 C C . ASP A 1 80 ? -0.398 17.843 6.859 1.00 0.00 80 ASP A C 9
ATOM 11909 O O . ASP A 1 80 ? 0.091 16.715 6.821 1.00 0.00 80 ASP A O 9
ATOM 11918 N N . VAL A 1 81 ? -1.467 18.177 6.129 1.00 0.00 81 VAL A N 9
ATOM 11919 C CA . VAL A 1 81 ? -2.120 17.260 5.198 1.00 0.00 81 VAL A CA 9
ATOM 11920 C C . VAL A 1 81 ? -1.189 17.024 4.003 1.00 0.00 81 VAL A C 9
ATOM 11921 O O . VAL A 1 81 ? -1.113 15.899 3.506 1.00 0.00 81 VAL A O 9
ATOM 11934 N N . GLY A 1 82 ? -0.426 18.042 3.588 1.00 0.00 82 GLY A N 9
ATOM 11935 C CA . GLY A 1 82 ? 0.637 17.900 2.604 1.00 0.00 82 GLY A CA 9
ATOM 11936 C C . GLY A 1 82 ? 1.635 16.824 3.023 1.00 0.00 82 GLY A C 9
ATOM 11937 O O . GLY A 1 82 ? 1.856 15.868 2.282 1.00 0.00 82 GLY A O 9
ATOM 11941 N N . ALA A 1 83 ? 2.195 16.932 4.231 1.00 0.00 83 ALA A N 9
ATOM 11942 C CA . ALA A 1 83 ? 3.161 15.975 4.757 1.00 0.00 83 ALA A CA 9
ATOM 11943 C C . ALA A 1 83 ? 2.549 14.578 4.902 1.00 0.00 83 ALA A C 9
ATOM 11944 O O . ALA A 1 83 ? 3.231 13.585 4.647 1.00 0.00 83 ALA A O 9
ATOM 11951 N N . LEU A 1 84 ? 1.277 14.489 5.296 1.00 0.00 84 LEU A N 9
ATOM 11952 C CA . LEU A 1 84 ? 0.587 13.215 5.439 1.00 0.00 84 LEU A CA 9
ATOM 11953 C C . LEU A 1 84 ? 0.446 12.543 4.075 1.00 0.00 84 LEU A C 9
ATOM 11954 O O . LEU A 1 84 ? 0.925 11.425 3.899 1.00 0.00 84 LEU A O 9
ATOM 11970 N N . LEU A 1 85 ? -0.188 13.210 3.108 1.00 0.00 85 LEU A N 9
ATOM 11971 C CA . LEU A 1 85 ? -0.572 12.585 1.849 1.00 0.00 85 LEU A CA 9
ATOM 11972 C C . LEU A 1 85 ? 0.585 12.632 0.856 1.00 0.00 85 LEU A C 9
ATOM 11973 O O . LEU A 1 85 ? 1.107 11.584 0.482 1.00 0.00 85 LEU A O 9
ATOM 11989 N N . TYR A 1 86 ? 1.008 13.828 0.438 1.00 0.00 86 TYR A N 9
ATOM 11990 C CA . TYR A 1 86 ? 2.046 13.978 -0.580 1.00 0.00 86 TYR A CA 9
ATOM 11991 C C . TYR A 1 86 ? 3.405 13.548 -0.024 1.00 0.00 86 TYR A C 9
ATOM 11992 O O . TYR A 1 86 ? 4.191 12.906 -0.723 1.00 0.00 86 TYR A O 9
ATOM 12010 N N . GLY A 1 87 ? 3.666 13.860 1.249 1.00 0.00 87 GLY A N 9
ATOM 12011 C CA . GLY A 1 87 ? 4.880 13.461 1.942 1.00 0.00 87 GLY A CA 9
ATOM 12012 C C . GLY A 1 87 ? 4.863 11.989 2.364 1.00 0.00 87 GLY A C 9
ATOM 12013 O O . GLY A 1 87 ? 5.881 11.507 2.854 1.00 0.00 87 GLY A O 9
ATOM 12017 N N . GLU A 1 88 ? 3.749 11.268 2.165 1.00 0.00 88 GLU A N 9
ATOM 12018 C CA . GLU A 1 88 ? 3.572 9.867 2.547 1.00 0.00 88 GLU A CA 9
ATOM 12019 C C . GLU A 1 88 ? 3.991 9.641 4.015 1.00 0.00 88 GLU A C 9
ATOM 12020 O O . GLU A 1 88 ? 4.755 8.731 4.340 1.00 0.00 88 GLU A O 9
ATOM 12032 N N . GLU A 1 89 ? 3.515 10.530 4.895 1.00 0.00 89 GLU A N 9
ATOM 12033 C CA . GLU A 1 89 ? 3.753 10.569 6.341 1.00 0.00 89 GLU A CA 9
ATOM 12034 C C . GLU A 1 89 ? 5.222 10.872 6.721 1.00 0.00 89 GLU A C 9
ATOM 12035 O O . GLU A 1 89 ? 5.562 10.869 7.907 1.00 0.00 89 GLU A O 9
ATOM 12047 N N . LYS A 1 90 ? 6.069 11.204 5.737 1.00 0.00 90 LYS A N 9
ATOM 12048 C CA . LYS A 1 90 ? 7.494 11.519 5.859 1.00 0.00 90 LYS A CA 9
ATOM 12049 C C . LYS A 1 90 ? 8.191 10.558 6.830 1.00 0.00 90 LYS A C 9
ATOM 12050 O O . LYS A 1 90 ? 8.778 10.993 7.844 1.00 0.00 90 LYS A O 9
ATOM 12070 N N . MET A 1 1 ? 1.272 3.366 2.720 1.00 0.00 1 MET A N 10
ATOM 12071 C CA . MET A 1 1 ? 1.763 4.242 1.629 1.00 0.00 1 MET A CA 10
ATOM 12072 C C . MET A 1 1 ? 0.731 4.292 0.498 1.00 0.00 1 MET A C 10
ATOM 12073 O O . MET A 1 1 ? 0.190 3.257 0.098 1.00 0.00 1 MET A O 10
ATOM 12089 N N . CYS A 1 2 ? 0.448 5.489 -0.025 1.00 0.00 2 CYS A N 10
ATOM 12090 C CA . CYS A 1 2 ? -0.475 5.726 -1.132 1.00 0.00 2 CYS A CA 10
ATOM 12091 C C . CYS A 1 2 ? -0.021 6.973 -1.906 1.00 0.00 2 CYS A C 10
ATOM 12092 O O . CYS A 1 2 ? 0.893 7.681 -1.473 1.00 0.00 2 CYS A O 10
ATOM 12100 N N . ILE A 1 3 ? -0.668 7.251 -3.039 1.00 0.00 3 ILE A N 10
ATOM 12101 C CA . ILE A 1 3 ? -0.424 8.423 -3.874 1.00 0.00 3 ILE A CA 10
ATOM 12102 C C . ILE A 1 3 ? -1.740 8.766 -4.580 1.00 0.00 3 ILE A C 10
ATOM 12103 O O . ILE A 1 3 ? -2.547 7.871 -4.848 1.00 0.00 3 ILE A O 10
ATOM 12119 N N . GLY A 1 4 ? -1.949 10.050 -4.876 1.00 0.00 4 GLY A N 10
ATOM 12120 C CA . GLY A 1 4 ? -3.172 10.585 -5.458 1.00 0.00 4 GLY A CA 10
ATOM 12121 C C . GLY A 1 4 ? -2.908 11.997 -5.981 1.00 0.00 4 GLY A C 10
ATOM 12122 O O . GLY A 1 4 ? -3.562 12.940 -5.537 1.00 0.00 4 GLY A O 10
ATOM 12126 N N . VAL A 1 5 ? -1.901 12.163 -6.848 1.00 0.00 5 VAL A N 10
ATOM 12127 C CA . VAL A 1 5 ? -1.381 13.468 -7.271 1.00 0.00 5 VAL A CA 10
ATOM 12128 C C . VAL A 1 5 ? -1.087 13.425 -8.785 1.00 0.00 5 VAL A C 10
ATOM 12129 O O . VAL A 1 5 ? -0.666 12.377 -9.284 1.00 0.00 5 VAL A O 10
ATOM 12142 N N . PRO A 1 6 ? -1.319 14.516 -9.543 1.00 0.00 6 PRO A N 10
ATOM 12143 C CA . PRO A 1 6 ? -0.862 14.626 -10.925 1.00 0.00 6 PRO A CA 10
ATOM 12144 C C . PRO A 1 6 ? 0.656 14.425 -11.055 1.00 0.00 6 PRO A C 10
ATOM 12145 O O . PRO A 1 6 ? 1.416 14.721 -10.129 1.00 0.00 6 PRO A O 10
ATOM 12156 N N . GLY A 1 7 ? 1.113 14.011 -12.235 1.00 0.00 7 GLY A N 10
ATOM 12157 C CA . GLY A 1 7 ? 2.524 13.972 -12.594 1.00 0.00 7 GLY A CA 10
ATOM 12158 C C . GLY A 1 7 ? 2.674 13.832 -14.106 1.00 0.00 7 GLY A C 10
ATOM 12159 O O . GLY A 1 7 ? 1.682 13.600 -14.801 1.00 0.00 7 GLY A O 10
ATOM 12163 N N . GLN A 1 8 ? 3.897 13.972 -14.622 1.00 0.00 8 GLN A N 10
ATOM 12164 C CA . GLN A 1 8 ? 4.182 13.987 -16.055 1.00 0.00 8 GLN A CA 10
ATOM 12165 C C . GLN A 1 8 ? 5.055 12.784 -16.396 1.00 0.00 8 GLN A C 10
ATOM 12166 O O . GLN A 1 8 ? 6.098 12.582 -15.771 1.00 0.00 8 GLN A O 10
ATOM 12180 N N . ILE A 1 9 ? 4.619 11.963 -17.353 1.00 0.00 9 ILE A N 10
ATOM 12181 C CA . ILE A 1 9 ? 5.358 10.782 -17.787 1.00 0.00 9 ILE A CA 10
ATOM 12182 C C . ILE A 1 9 ? 6.671 11.270 -18.401 1.00 0.00 9 ILE A C 10
ATOM 12183 O O . ILE A 1 9 ? 6.651 12.130 -19.285 1.00 0.00 9 ILE A O 10
ATOM 12199 N N . ARG A 1 10 ? 7.803 10.706 -17.967 1.00 0.00 10 ARG A N 10
ATOM 12200 C CA . ARG A 1 10 ? 9.130 11.128 -18.422 1.00 0.00 10 ARG A CA 10
ATOM 12201 C C . ARG A 1 10 ? 9.829 10.029 -19.215 1.00 0.00 10 ARG A C 10
ATOM 12202 O O . ARG A 1 10 ? 10.542 10.362 -20.161 1.00 0.00 10 ARG A O 10
ATOM 12223 N N . THR A 1 11 ? 9.621 8.756 -18.879 1.00 0.00 11 THR A N 10
ATOM 12224 C CA . THR A 1 11 ? 10.113 7.617 -19.651 1.00 0.00 11 THR A CA 10
ATOM 12225 C C . THR A 1 11 ? 9.106 6.472 -19.493 1.00 0.00 11 THR A C 10
ATOM 12226 O O . THR A 1 11 ? 8.358 6.435 -18.512 1.00 0.00 11 THR A O 10
ATOM 12237 N N . ILE A 1 12 ? 9.091 5.532 -20.439 1.00 0.00 12 ILE A N 10
ATOM 12238 C CA . ILE A 1 12 ? 8.205 4.371 -20.462 1.00 0.00 12 ILE A CA 10
ATOM 12239 C C . ILE A 1 12 ? 9.099 3.162 -20.766 1.00 0.00 12 ILE A C 10
ATOM 12240 O O . ILE A 1 12 ? 10.056 3.278 -21.536 1.00 0.00 12 ILE A O 10
ATOM 12256 N N . ASP A 1 13 ? 8.787 2.011 -20.164 1.00 0.00 13 ASP A N 10
ATOM 12257 C CA . ASP A 1 13 ? 9.566 0.775 -20.287 1.00 0.00 13 ASP A CA 10
ATOM 12258 C C . ASP A 1 13 ? 8.713 -0.389 -20.811 1.00 0.00 13 ASP A C 10
ATOM 12259 O O . ASP A 1 13 ? 9.249 -1.361 -21.345 1.00 0.00 13 ASP A O 10
ATOM 12268 N N . GLY A 1 14 ? 7.385 -0.283 -20.709 1.00 0.00 14 GLY A N 10
ATOM 12269 C CA . GLY A 1 14 ? 6.434 -1.295 -21.145 1.00 0.00 14 GLY A CA 10
ATOM 12270 C C . GLY A 1 14 ? 5.085 -0.910 -20.563 1.00 0.00 14 GLY A C 10
ATOM 12271 O O . GLY A 1 14 ? 4.672 0.243 -20.687 1.00 0.00 14 GLY A O 10
ATOM 12275 N N . ASN A 1 15 ? 4.428 -1.838 -19.861 1.00 0.00 15 ASN A N 10
ATOM 12276 C CA . ASN A 1 15 ? 3.235 -1.534 -19.063 1.00 0.00 15 ASN A CA 10
ATOM 12277 C C . ASN A 1 15 ? 3.536 -0.572 -17.906 1.00 0.00 15 ASN A C 10
ATOM 12278 O O . ASN A 1 15 ? 2.600 -0.085 -17.273 1.00 0.00 15 ASN A O 10
ATOM 12289 N N . GLN A 1 16 ? 4.812 -0.292 -17.618 1.00 0.00 16 GLN A N 10
ATOM 12290 C CA . GLN A 1 16 ? 5.239 0.610 -16.562 1.00 0.00 16 GLN A CA 10
ATOM 12291 C C . GLN A 1 16 ? 6.049 1.765 -17.141 1.00 0.00 16 GLN A C 10
ATOM 12292 O O . GLN A 1 16 ? 6.593 1.685 -18.248 1.00 0.00 16 GLN A O 10
ATOM 12306 N N . ALA A 1 17 ? 6.113 2.843 -16.362 1.00 0.00 17 ALA A N 10
ATOM 12307 C CA . ALA A 1 17 ? 6.683 4.121 -16.732 1.00 0.00 17 ALA A CA 10
ATOM 12308 C C . ALA A 1 17 ? 7.213 4.824 -15.485 1.00 0.00 17 ALA A C 10
ATOM 12309 O O . ALA A 1 17 ? 6.900 4.431 -14.357 1.00 0.00 17 ALA A O 10
ATOM 12316 N N . LYS A 1 18 ? 7.988 5.888 -15.689 1.00 0.00 18 LYS A N 10
ATOM 12317 C CA . LYS A 1 18 ? 8.439 6.775 -14.624 1.00 0.00 18 LYS A CA 10
ATOM 12318 C C . LYS A 1 18 ? 7.724 8.095 -14.850 1.00 0.00 18 LYS A C 10
ATOM 12319 O O . LYS A 1 18 ? 7.717 8.610 -15.973 1.00 0.00 18 LYS A O 10
ATOM 12338 N N . VAL A 1 19 ? 7.146 8.647 -13.793 1.00 0.00 19 VAL A N 10
ATOM 12339 C CA . VAL A 1 19 ? 6.332 9.850 -13.850 1.00 0.00 19 VAL A CA 10
ATOM 12340 C C . VAL A 1 19 ? 6.926 10.810 -12.830 1.00 0.00 19 VAL A C 10
ATOM 12341 O O . VAL A 1 19 ? 7.078 10.448 -11.665 1.00 0.00 19 VAL A O 10
ATOM 12354 N N . ASP A 1 20 ? 7.304 12.014 -13.255 1.00 0.00 20 ASP A N 10
ATOM 12355 C CA . ASP A 1 20 ? 7.724 13.067 -12.340 1.00 0.00 20 ASP A CA 10
ATOM 12356 C C . ASP A 1 20 ? 6.489 13.589 -11.621 1.00 0.00 20 ASP A C 10
ATOM 12357 O O . ASP A 1 20 ? 5.630 14.224 -12.239 1.00 0.00 20 ASP A O 10
ATOM 12366 N N . VAL A 1 21 ? 6.392 13.320 -10.323 1.00 0.00 21 VAL A N 10
ATOM 12367 C CA . VAL A 1 21 ? 5.321 13.805 -9.462 1.00 0.00 21 VAL A CA 10
ATOM 12368 C C . VAL A 1 21 ? 5.795 15.150 -8.892 1.00 0.00 21 VAL A C 10
ATOM 12369 O O . VAL A 1 21 ? 6.020 15.306 -7.690 1.00 0.00 21 VAL A O 10
ATOM 12382 N N . CYS A 1 22 ? 5.992 16.112 -9.799 1.00 0.00 22 CYS A N 10
ATOM 12383 C CA . CYS A 1 22 ? 6.348 17.505 -9.537 1.00 0.00 22 CYS A CA 10
ATOM 12384 C C . CYS A 1 22 ? 7.500 17.679 -8.530 1.00 0.00 22 CYS A C 10
ATOM 12385 O O . CYS A 1 22 ? 7.429 18.547 -7.654 1.00 0.00 22 CYS A O 10
ATOM 12393 N N . GLY A 1 23 ? 8.555 16.866 -8.631 1.00 0.00 23 GLY A N 10
ATOM 12394 C CA . GLY A 1 23 ? 9.740 17.024 -7.797 1.00 0.00 23 GLY A CA 10
ATOM 12395 C C . GLY A 1 23 ? 10.683 15.828 -7.862 1.00 0.00 23 GLY A C 10
ATOM 12396 O O . GLY A 1 23 ? 11.897 16.009 -7.744 1.00 0.00 23 GLY A O 10
ATOM 12400 N N . ILE A 1 24 ? 10.154 14.619 -8.067 1.00 0.00 24 ILE A N 10
ATOM 12401 C CA . ILE A 1 24 ? 10.939 13.398 -8.197 1.00 0.00 24 ILE A CA 10
ATOM 12402 C C . ILE A 1 24 ? 10.149 12.416 -9.067 1.00 0.00 24 ILE A C 10
ATOM 12403 O O . ILE A 1 24 ? 8.913 12.439 -9.093 1.00 0.00 24 ILE A O 10
ATOM 12419 N N . GLN A 1 25 ? 10.868 11.544 -9.773 1.00 0.00 25 GLN A N 10
ATOM 12420 C CA . GLN A 1 25 ? 10.272 10.470 -10.554 1.00 0.00 25 GLN A CA 10
ATOM 12421 C C . GLN A 1 25 ? 9.754 9.396 -9.599 1.00 0.00 25 GLN A C 10
ATOM 12422 O O . GLN A 1 25 ? 10.448 9.011 -8.654 1.00 0.00 25 GLN A O 10
ATOM 12436 N N . ARG A 1 26 ? 8.561 8.872 -9.875 1.00 0.00 26 ARG A N 10
ATOM 12437 C CA . ARG A 1 26 ? 7.997 7.700 -9.212 1.00 0.00 26 ARG A CA 10
ATOM 12438 C C . ARG A 1 26 ? 7.685 6.655 -10.277 1.00 0.00 26 ARG A C 10
ATOM 12439 O O . ARG A 1 26 ? 7.358 7.005 -11.412 1.00 0.00 26 ARG A O 10
ATOM 12460 N N . ASP A 1 27 ? 7.794 5.381 -9.912 1.00 0.00 27 ASP A N 10
ATOM 12461 C CA . ASP A 1 27 ? 7.388 4.257 -10.752 1.00 0.00 27 ASP A CA 10
ATOM 12462 C C . ASP A 1 27 ? 5.859 4.195 -10.796 1.00 0.00 27 ASP A C 10
ATOM 12463 O O . ASP A 1 27 ? 5.214 4.318 -9.751 1.00 0.00 27 ASP A O 10
ATOM 12472 N N . VAL A 1 28 ? 5.280 4.008 -11.984 1.00 0.00 28 VAL A N 10
ATOM 12473 C CA . VAL A 1 28 ? 3.836 3.991 -12.215 1.00 0.00 28 VAL A CA 10
ATOM 12474 C C . VAL A 1 28 ? 3.529 2.885 -13.238 1.00 0.00 28 VAL A C 10
ATOM 12475 O O . VAL A 1 28 ? 4.404 2.473 -14.006 1.00 0.00 28 VAL A O 10
ATOM 12488 N N . ASP A 1 29 ? 2.297 2.381 -13.257 1.00 0.00 29 ASP A N 10
ATOM 12489 C CA . ASP A 1 29 ? 1.783 1.436 -14.248 1.00 0.00 29 ASP A CA 10
ATOM 12490 C C . ASP A 1 29 ? 0.709 2.136 -15.088 1.00 0.00 29 ASP A C 10
ATOM 12491 O O . ASP A 1 29 ? -0.049 2.960 -14.568 1.00 0.00 29 ASP A O 10
ATOM 12500 N N . LEU A 1 30 ? 0.660 1.841 -16.390 1.00 0.00 30 LEU A N 10
ATOM 12501 C CA . LEU A 1 30 ? -0.150 2.563 -17.367 1.00 0.00 30 LEU A CA 10
ATOM 12502 C C . LEU A 1 30 ? -1.279 1.698 -17.941 1.00 0.00 30 LEU A C 10
ATOM 12503 O O . LEU A 1 30 ? -1.945 2.140 -18.874 1.00 0.00 30 LEU A O 10
ATOM 12519 N N . THR A 1 31 ? -1.533 0.488 -17.435 1.00 0.00 31 THR A N 10
ATOM 12520 C CA . THR A 1 31 ? -2.509 -0.430 -18.037 1.00 0.00 31 THR A CA 10
ATOM 12521 C C . THR A 1 31 ? -3.921 0.172 -18.140 1.00 0.00 31 THR A C 10
ATOM 12522 O O . THR A 1 31 ? -4.664 -0.159 -19.067 1.00 0.00 31 THR A O 10
ATOM 12533 N N . LEU A 1 32 ? -4.287 1.085 -17.231 1.00 0.00 32 LEU A N 10
ATOM 12534 C CA . LEU A 1 32 ? -5.597 1.735 -17.216 1.00 0.00 32 LEU A CA 10
ATOM 12535 C C . LEU A 1 32 ? -5.778 2.724 -18.381 1.00 0.00 32 LEU A C 10
ATOM 12536 O O . LEU A 1 32 ? -6.913 3.106 -18.669 1.00 0.00 32 LEU A O 10
ATOM 12552 N N . VAL A 1 33 ? -4.695 3.141 -19.049 1.00 0.00 33 VAL A N 10
ATOM 12553 C CA . VAL A 1 33 ? -4.704 4.180 -20.087 1.00 0.00 33 VAL A CA 10
ATOM 12554 C C . VAL A 1 33 ? -3.980 3.731 -21.370 1.00 0.00 33 VAL A C 10
ATOM 12555 O O . VAL A 1 33 ? -4.122 4.379 -22.411 1.00 0.00 33 VAL A O 10
ATOM 12568 N N . GLY A 1 34 ? -3.233 2.625 -21.318 1.00 0.00 34 GLY A N 10
ATOM 12569 C CA . GLY A 1 34 ? -2.339 2.172 -22.372 1.00 0.00 34 GLY A CA 10
ATOM 12570 C C . GLY A 1 34 ? -1.059 3.005 -22.363 1.00 0.00 34 GLY A C 10
ATOM 12571 O O . GLY A 1 34 ? -1.099 4.219 -22.153 1.00 0.00 34 GLY A O 10
ATOM 12575 N N . SER A 1 35 ? 0.088 2.369 -22.605 1.00 0.00 35 SER A N 10
ATOM 12576 C CA . SER A 1 35 ? 1.385 3.043 -22.600 1.00 0.00 35 SER A CA 10
ATOM 12577 C C . SER A 1 35 ? 1.603 3.939 -23.828 1.00 0.00 35 SER A C 10
ATOM 12578 O O . SER A 1 35 ? 2.541 4.741 -23.843 1.00 0.00 35 SER A O 10
ATOM 12586 N N . CYS A 1 36 ? 0.734 3.850 -24.840 1.00 0.00 36 CYS A N 10
ATOM 12587 C CA . CYS A 1 36 ? 0.789 4.669 -26.039 1.00 0.00 36 CYS A CA 10
ATOM 12588 C C . CYS A 1 36 ? -0.517 5.445 -26.178 1.00 0.00 36 CYS A C 10
ATOM 12589 O O . CYS A 1 36 ? -1.593 4.962 -25.816 1.00 0.00 36 CYS A O 10
ATOM 12597 N N . ASP A 1 37 ? -0.395 6.657 -26.704 1.00 0.00 37 ASP A N 10
ATOM 12598 C CA . ASP A 1 37 ? -1.498 7.520 -27.082 1.00 0.00 37 ASP A CA 10
ATOM 12599 C C . ASP A 1 37 ? -2.213 6.945 -28.307 1.00 0.00 37 ASP A C 10
ATOM 12600 O O . ASP A 1 37 ? -1.613 6.201 -29.088 1.00 0.00 37 ASP A O 10
ATOM 12609 N N . GLU A 1 38 ? -3.476 7.327 -28.506 1.00 0.00 38 GLU A N 10
ATOM 12610 C CA . GLU A 1 38 ? -4.299 6.947 -29.653 1.00 0.00 38 GLU A CA 10
ATOM 12611 C C . GLU A 1 38 ? -3.593 7.222 -30.988 1.00 0.00 38 GLU A C 10
ATOM 12612 O O . GLU A 1 38 ? -3.742 6.456 -31.942 1.00 0.00 38 GLU A O 10
ATOM 12624 N N . ASN A 1 39 ? -2.808 8.304 -31.053 1.00 0.00 39 ASN A N 10
ATOM 12625 C CA . ASN A 1 39 ? -2.092 8.716 -32.258 1.00 0.00 39 ASN A CA 10
ATOM 12626 C C . ASN A 1 39 ? -0.933 7.768 -32.604 1.00 0.00 39 ASN A C 10
ATOM 12627 O O . ASN A 1 39 ? -0.344 7.926 -33.674 1.00 0.00 39 ASN A O 10
ATOM 12638 N N . GLY A 1 40 ? -0.575 6.815 -31.733 1.00 0.00 40 GLY A N 10
ATOM 12639 C CA . GLY A 1 40 ? 0.372 5.747 -32.044 1.00 0.00 40 GLY A CA 10
ATOM 12640 C C . GLY A 1 40 ? 1.794 6.013 -31.545 1.00 0.00 40 GLY A C 10
ATOM 12641 O O . GLY A 1 40 ? 2.741 5.473 -32.120 1.00 0.00 40 GLY A O 10
ATOM 12645 N N . GLN A 1 41 ? 1.968 6.835 -30.503 1.00 0.00 41 GLN A N 10
ATOM 12646 C CA . GLN A 1 41 ? 3.268 7.178 -29.918 1.00 0.00 41 GLN A CA 10
ATOM 12647 C C . GLN A 1 41 ? 3.214 6.874 -28.414 1.00 0.00 41 GLN A C 10
ATOM 12648 O O . GLN A 1 41 ? 2.137 7.007 -27.830 1.00 0.00 41 GLN A O 10
ATOM 12662 N N . PRO A 1 42 ? 4.330 6.498 -27.761 1.00 0.00 42 PRO A N 10
ATOM 12663 C CA . PRO A 1 42 ? 4.402 6.392 -26.305 1.00 0.00 42 PRO A CA 10
ATOM 12664 C C . PRO A 1 42 ? 3.908 7.680 -25.627 1.00 0.00 42 PRO A C 10
ATOM 12665 O O . PRO A 1 42 ? 4.173 8.779 -26.117 1.00 0.00 42 PRO A O 10
ATOM 12676 N N . ARG A 1 43 ? 3.228 7.569 -24.479 1.00 0.00 43 ARG A N 10
ATOM 12677 C CA . ARG A 1 43 ? 2.645 8.708 -23.752 1.00 0.00 43 ARG A CA 10
ATOM 12678 C C . ARG A 1 43 ? 3.681 9.635 -23.082 1.00 0.00 43 ARG A C 10
ATOM 12679 O O . ARG A 1 43 ? 3.336 10.363 -22.152 1.00 0.00 43 ARG A O 10
ATOM 12700 N N . VAL A 1 44 ? 4.951 9.608 -23.481 1.00 0.00 44 VAL A N 10
ATOM 12701 C CA . VAL A 1 44 ? 5.977 10.461 -22.896 1.00 0.00 44 VAL A CA 10
ATOM 12702 C C . VAL A 1 44 ? 5.555 11.933 -23.022 1.00 0.00 44 VAL A C 10
ATOM 12703 O O . VAL A 1 44 ? 5.036 12.355 -24.058 1.00 0.00 44 VAL A O 10
ATOM 12716 N N . GLY A 1 45 ? 5.740 12.705 -21.950 1.00 0.00 45 GLY A N 10
ATOM 12717 C CA . GLY A 1 45 ? 5.380 14.114 -21.881 1.00 0.00 45 GLY A CA 10
ATOM 12718 C C . GLY A 1 45 ? 3.913 14.354 -21.519 1.00 0.00 45 GLY A C 10
ATOM 12719 O O . GLY A 1 45 ? 3.577 15.482 -21.153 1.00 0.00 45 GLY A O 10
ATOM 12723 N N . GLN A 1 46 ? 3.032 13.350 -21.586 1.00 0.00 46 GLN A N 10
ATOM 12724 C CA . GLN A 1 46 ? 1.641 13.523 -21.174 1.00 0.00 46 GLN A CA 10
ATOM 12725 C C . GLN A 1 46 ? 1.569 13.551 -19.646 1.00 0.00 46 GLN A C 10
ATOM 12726 O O . GLN A 1 46 ? 2.403 12.949 -18.961 1.00 0.00 46 GLN A O 10
ATOM 12740 N N . TRP A 1 47 ? 0.562 14.243 -19.109 1.00 0.00 47 TRP A N 10
ATOM 12741 C CA . TRP A 1 47 ? 0.294 14.256 -17.680 1.00 0.00 47 TRP A CA 10
ATOM 12742 C C . TRP A 1 47 ? -0.756 13.204 -17.361 1.00 0.00 47 TRP A C 10
ATOM 12743 O O . TRP A 1 47 ? -1.637 12.920 -18.175 1.00 0.00 47 TRP A O 10
ATOM 12764 N N . VAL A 1 48 ? -0.685 12.659 -16.153 1.00 0.00 48 VAL A N 10
ATOM 12765 C CA . VAL A 1 48 ? -1.575 11.623 -15.661 1.00 0.00 48 VAL A CA 10
ATOM 12766 C C . VAL A 1 48 ? -1.871 11.880 -14.189 1.00 0.00 48 VAL A C 10
ATOM 12767 O O . VAL A 1 48 ? -1.062 12.486 -13.482 1.00 0.00 48 VAL A O 10
ATOM 12780 N N . LEU A 1 49 ? -3.027 11.410 -13.721 1.00 0.00 49 LEU A N 10
ATOM 12781 C CA . LEU A 1 49 ? -3.346 11.386 -12.300 1.00 0.00 49 LEU A CA 10
ATOM 12782 C C . LEU A 1 49 ? -2.742 10.092 -11.771 1.00 0.00 49 LEU A C 10
ATOM 12783 O O . LEU A 1 49 ? -3.253 9.018 -12.090 1.00 0.00 49 LEU A O 10
ATOM 12799 N N . VAL A 1 50 ? -1.651 10.164 -11.012 1.00 0.00 50 VAL A N 10
ATOM 12800 C CA . VAL A 1 50 ? -1.086 8.980 -10.383 1.00 0.00 50 VAL A CA 10
ATOM 12801 C C . VAL A 1 50 ? -1.964 8.691 -9.166 1.00 0.00 50 VAL A C 10
ATOM 12802 O O . VAL A 1 50 ? -2.116 9.554 -8.297 1.00 0.00 50 VAL A O 10
ATOM 12815 N N . HIS A 1 51 ? -2.572 7.508 -9.108 1.00 0.00 51 HIS A N 10
ATOM 12816 C CA . HIS A 1 51 ? -3.438 7.058 -8.026 1.00 0.00 51 HIS A CA 10
ATOM 12817 C C . HIS A 1 51 ? -3.018 5.632 -7.692 1.00 0.00 51 HIS A C 10
ATOM 12818 O O . HIS A 1 51 ? -3.060 4.758 -8.556 1.00 0.00 51 HIS A O 10
ATOM 12832 N N . VAL A 1 52 ? -2.596 5.400 -6.446 1.00 0.00 52 VAL A N 10
ATOM 12833 C CA . VAL A 1 52 ? -2.186 4.090 -5.922 1.00 0.00 52 VAL A CA 10
ATOM 12834 C C . VAL A 1 52 ? -1.170 3.380 -6.855 1.00 0.00 52 VAL A C 10
ATOM 12835 O O . VAL A 1 52 ? -1.168 2.155 -6.984 1.00 0.00 52 VAL A O 10
ATOM 12848 N N . GLY A 1 53 ? -0.301 4.147 -7.528 1.00 0.00 53 GLY A N 10
ATOM 12849 C CA . GLY A 1 53 ? 0.755 3.616 -8.386 1.00 0.00 53 GLY A CA 10
ATOM 12850 C C . GLY A 1 53 ? 0.313 3.350 -9.828 1.00 0.00 53 GLY A C 10
ATOM 12851 O O . GLY A 1 53 ? 1.104 2.815 -10.605 1.00 0.00 53 GLY A O 10
ATOM 12855 N N . PHE A 1 54 ? -0.903 3.738 -10.222 1.00 0.00 54 PHE A N 10
ATOM 12856 C CA . PHE A 1 54 ? -1.405 3.596 -11.585 1.00 0.00 54 PHE A CA 10
ATOM 12857 C C . PHE A 1 54 ? -1.748 4.975 -12.135 1.00 0.00 54 PHE A C 10
ATOM 12858 O O . PHE A 1 54 ? -2.201 5.845 -11.389 1.00 0.00 54 PHE A O 10
ATOM 12875 N N . ALA A 1 55 ? -1.551 5.182 -13.436 1.00 0.00 55 ALA A N 10
ATOM 12876 C CA . ALA A 1 55 ? -2.048 6.364 -14.122 1.00 0.00 55 ALA A CA 10
ATOM 12877 C C . ALA A 1 55 ? -3.553 6.153 -14.300 1.00 0.00 55 ALA A C 10
ATOM 12878 O O . ALA A 1 55 ? -3.955 5.339 -15.127 1.00 0.00 55 ALA A O 10
ATOM 12885 N N . MET A 1 56 ? -4.380 6.836 -13.508 1.00 0.00 56 MET A N 10
ATOM 12886 C CA . MET A 1 56 ? -5.825 6.632 -13.513 1.00 0.00 56 MET A CA 10
ATOM 12887 C C . MET A 1 56 ? -6.436 7.118 -14.831 1.00 0.00 56 MET A C 10
ATOM 12888 O O . MET A 1 56 ? -7.221 6.398 -15.451 1.00 0.00 56 MET A O 10
ATOM 12902 N N . SER A 1 57 ? -6.035 8.317 -15.268 1.00 0.00 57 SER A N 10
ATOM 12903 C CA . SER A 1 57 ? -6.502 8.988 -16.474 1.00 0.00 57 SER A CA 10
ATOM 12904 C C . SER A 1 57 ? -5.377 9.904 -16.972 1.00 0.00 57 SER A C 10
ATOM 12905 O O . SER A 1 57 ? -4.437 10.190 -16.221 1.00 0.00 57 SER A O 10
ATOM 12913 N N . VAL A 1 58 ? -5.487 10.383 -18.213 1.00 0.00 58 VAL A N 10
ATOM 12914 C CA . VAL A 1 58 ? -4.505 11.244 -18.871 1.00 0.00 58 VAL A CA 10
ATOM 12915 C C . VAL A 1 58 ? -5.137 12.632 -19.037 1.00 0.00 58 VAL A C 10
ATOM 12916 O O . VAL A 1 58 ? -6.334 12.729 -19.328 1.00 0.00 58 VAL A O 10
ATOM 12929 N N . ILE A 1 59 ? -4.353 13.696 -18.849 1.00 0.00 59 ILE A N 10
ATOM 12930 C CA . ILE A 1 59 ? -4.811 15.085 -18.877 1.00 0.00 59 ILE A CA 10
ATOM 12931 C C . ILE A 1 59 ? -3.775 15.981 -19.575 1.00 0.00 59 ILE A C 10
ATOM 12932 O O . ILE A 1 59 ? -2.631 15.575 -19.799 1.00 0.00 59 ILE A O 10
ATOM 12948 N N . ASN A 1 60 ? -4.188 17.201 -19.927 1.00 0.00 60 ASN A N 10
ATOM 12949 C CA . ASN A 1 60 ? -3.329 18.233 -20.508 1.00 0.00 60 ASN A CA 10
ATOM 12950 C C . ASN A 1 60 ? -2.531 18.929 -19.403 1.00 0.00 60 ASN A C 10
ATOM 12951 O O . ASN A 1 60 ? -2.891 18.860 -18.227 1.00 0.00 60 ASN A O 10
ATOM 12962 N N . GLU A 1 61 ? -1.491 19.682 -19.778 1.00 0.00 61 GLU A N 10
ATOM 12963 C CA . GLU A 1 61 ? -0.638 20.384 -18.812 1.00 0.00 61 GLU A CA 10
ATOM 12964 C C . GLU A 1 61 ? -1.420 21.463 -18.051 1.00 0.00 61 GLU A C 10
ATOM 12965 O O . GLU A 1 61 ? -1.117 21.759 -16.895 1.00 0.00 61 GLU A O 10
ATOM 12977 N N . ALA A 1 62 ? -2.410 22.092 -18.696 1.00 0.00 62 ALA A N 10
ATOM 12978 C CA . ALA A 1 62 ? -3.251 23.106 -18.061 1.00 0.00 62 ALA A CA 10
ATOM 12979 C C . ALA A 1 62 ? -4.145 22.468 -16.997 1.00 0.00 62 ALA A C 10
ATOM 12980 O O . ALA A 1 62 ? -4.269 22.998 -15.894 1.00 0.00 62 ALA A O 10
ATOM 12987 N N . GLU A 1 63 ? -4.732 21.311 -17.310 1.00 0.00 63 GLU A N 10
ATOM 12988 C CA . GLU A 1 63 ? -5.577 20.565 -16.384 1.00 0.00 63 GLU A CA 10
ATOM 12989 C C . GLU A 1 63 ? -4.739 20.079 -15.201 1.00 0.00 63 GLU A C 10
ATOM 12990 O O . GLU A 1 63 ? -5.195 20.132 -14.058 1.00 0.00 63 GLU A O 10
ATOM 13002 N N . ALA A 1 64 ? -3.502 19.641 -15.454 1.00 0.00 64 ALA A N 10
ATOM 13003 C CA . ALA A 1 64 ? -2.600 19.200 -14.404 1.00 0.00 64 ALA A CA 10
ATOM 13004 C C . ALA A 1 64 ? -2.282 20.353 -13.459 1.00 0.00 64 ALA A C 10
ATOM 13005 O O . ALA A 1 64 ? -2.427 20.199 -12.250 1.00 0.00 64 ALA A O 10
ATOM 13012 N N . ARG A 1 65 ? -1.895 21.515 -13.992 1.00 0.00 65 ARG A N 10
ATOM 13013 C CA . ARG A 1 65 ? -1.579 22.684 -13.168 1.00 0.00 65 ARG A CA 10
ATOM 13014 C C . ARG A 1 65 ? -2.803 23.147 -12.383 1.00 0.00 65 ARG A C 10
ATOM 13015 O O . ARG A 1 65 ? -2.670 23.471 -11.202 1.00 0.00 65 ARG A O 10
ATOM 13036 N N . ASP A 1 66 ? -3.991 23.131 -12.989 1.00 0.00 66 ASP A N 10
ATOM 13037 C CA . ASP A 1 66 ? -5.228 23.466 -12.288 1.00 0.00 66 ASP A CA 10
ATOM 13038 C C . ASP A 1 66 ? -5.482 22.494 -11.135 1.00 0.00 66 ASP A C 10
ATOM 13039 O O . ASP A 1 66 ? -5.800 22.923 -10.029 1.00 0.00 66 ASP A O 10
ATOM 13048 N N . THR A 1 67 ? -5.285 21.193 -11.360 1.00 0.00 67 THR A N 10
ATOM 13049 C CA . THR A 1 67 ? -5.476 20.170 -10.337 1.00 0.00 67 THR A CA 10
ATOM 13050 C C . THR A 1 67 ? -4.431 20.319 -9.220 1.00 0.00 67 THR A C 10
ATOM 13051 O O . THR A 1 67 ? -4.772 20.198 -8.042 1.00 0.00 67 THR A O 10
ATOM 13062 N N . LEU A 1 68 ? -3.173 20.617 -9.566 1.00 0.00 68 LEU A N 10
ATOM 13063 C CA . LEU A 1 68 ? -2.086 20.813 -8.610 1.00 0.00 68 LEU A CA 10
ATOM 13064 C C . LEU A 1 68 ? -2.369 22.011 -7.707 1.00 0.00 68 LEU A C 10
ATOM 13065 O O . LEU A 1 68 ? -2.033 21.963 -6.524 1.00 0.00 68 LEU A O 10
ATOM 13081 N N . ASP A 1 69 ? -2.996 23.070 -8.230 1.00 0.00 69 ASP A N 10
ATOM 13082 C CA . ASP A 1 69 ? -3.466 24.161 -7.381 1.00 0.00 69 ASP A CA 10
ATOM 13083 C C . ASP A 1 69 ? -4.644 23.690 -6.535 1.00 0.00 69 ASP A C 10
ATOM 13084 O O . ASP A 1 69 ? -4.620 23.863 -5.321 1.00 0.00 69 ASP A O 10
ATOM 13093 N N . ALA A 1 70 ? -5.648 23.047 -7.142 1.00 0.00 70 ALA A N 10
ATOM 13094 C CA . ALA A 1 70 ? -6.906 22.709 -6.484 1.00 0.00 70 ALA A CA 10
ATOM 13095 C C . ALA A 1 70 ? -6.684 21.819 -5.260 1.00 0.00 70 ALA A C 10
ATOM 13096 O O . ALA A 1 70 ? -7.310 22.039 -4.221 1.00 0.00 70 ALA A O 10
ATOM 13103 N N . LEU A 1 71 ? -5.769 20.848 -5.357 1.00 0.00 71 LEU A N 10
ATOM 13104 C CA . LEU A 1 71 ? -5.459 19.930 -4.258 1.00 0.00 71 LEU A CA 10
ATOM 13105 C C . LEU A 1 71 ? -4.728 20.610 -3.089 1.00 0.00 71 LEU A C 10
ATOM 13106 O O . LEU A 1 71 ? -4.612 20.008 -2.022 1.00 0.00 71 LEU A O 10
ATOM 13122 N N . GLN A 1 72 ? -4.265 21.854 -3.261 1.00 0.00 72 GLN A N 10
ATOM 13123 C CA . GLN A 1 72 ? -3.575 22.649 -2.244 1.00 0.00 72 GLN A CA 10
ATOM 13124 C C . GLN A 1 72 ? -4.402 23.886 -1.853 1.00 0.00 72 GLN A C 10
ATOM 13125 O O . GLN A 1 72 ? -4.190 24.450 -0.782 1.00 0.00 72 GLN A O 10
ATOM 13139 N N . ASN A 1 73 ? -5.364 24.296 -2.688 1.00 0.00 73 ASN A N 10
ATOM 13140 C CA . ASN A 1 73 ? -6.102 25.551 -2.591 1.00 0.00 73 ASN A CA 10
ATOM 13141 C C . ASN A 1 73 ? -6.788 25.732 -1.238 1.00 0.00 73 ASN A C 10
ATOM 13142 O O . ASN A 1 73 ? -6.872 26.852 -0.741 1.00 0.00 73 ASN A O 10
ATOM 13153 N N . MET A 1 74 ? -7.220 24.636 -0.602 1.00 0.00 74 MET A N 10
ATOM 13154 C CA . MET A 1 74 ? -7.847 24.656 0.720 1.00 0.00 74 MET A CA 10
ATOM 13155 C C . MET A 1 74 ? -6.946 25.274 1.799 1.00 0.00 74 MET A C 10
ATOM 13156 O O . MET A 1 74 ? -7.460 25.770 2.801 1.00 0.00 74 MET A O 10
ATOM 13170 N N . PHE A 1 75 ? -5.623 25.309 1.602 1.00 0.00 75 PHE A N 10
ATOM 13171 C CA . PHE A 1 75 ? -4.698 25.980 2.511 1.00 0.00 75 PHE A CA 10
ATOM 13172 C C . PHE A 1 75 ? -5.000 27.484 2.621 1.00 0.00 75 PHE A C 10
ATOM 13173 O O . PHE A 1 75 ? -4.671 28.099 3.631 1.00 0.00 75 PHE A O 10
ATOM 13190 N N . ASP A 1 76 ? -5.675 28.080 1.633 1.00 0.00 76 ASP A N 10
ATOM 13191 C CA . ASP A 1 76 ? -6.117 29.476 1.670 1.00 0.00 76 ASP A CA 10
ATOM 13192 C C . ASP A 1 76 ? -7.052 29.768 2.855 1.00 0.00 76 ASP A C 10
ATOM 13193 O O . ASP A 1 76 ? -7.164 30.916 3.286 1.00 0.00 76 ASP A O 10
ATOM 13202 N N . VAL A 1 77 ? -7.717 28.742 3.399 1.00 0.00 77 VAL A N 10
ATOM 13203 C CA . VAL A 1 77 ? -8.607 28.866 4.551 1.00 0.00 77 VAL A CA 10
ATOM 13204 C C . VAL A 1 77 ? -7.791 28.995 5.856 1.00 0.00 77 VAL A C 10
ATOM 13205 O O . VAL A 1 77 ? -8.298 29.534 6.843 1.00 0.00 77 VAL A O 10
ATOM 13218 N N . GLU A 1 78 ? -6.535 28.532 5.886 1.00 0.00 78 GLU A N 10
ATOM 13219 C CA . GLU A 1 78 ? -5.679 28.634 7.067 1.00 0.00 78 GLU A CA 10
ATOM 13220 C C . GLU A 1 78 ? -5.264 30.102 7.272 1.00 0.00 78 GLU A C 10
ATOM 13221 O O . GLU A 1 78 ? -5.122 30.835 6.290 1.00 0.00 78 GLU A O 10
ATOM 13233 N N . PRO A 1 79 ? -5.015 30.553 8.515 1.00 0.00 79 PRO A N 10
ATOM 13234 C CA . PRO A 1 79 ? -4.646 31.942 8.785 1.00 0.00 79 PRO A CA 10
ATOM 13235 C C . PRO A 1 79 ? -3.240 32.298 8.282 1.00 0.00 79 PRO A C 10
ATOM 13236 O O . PRO A 1 79 ? -2.927 33.483 8.157 1.00 0.00 79 PRO A O 10
ATOM 13247 N N . ASP A 1 80 ? -2.391 31.305 7.986 1.00 0.00 80 ASP A N 10
ATOM 13248 C CA . ASP A 1 80 ? -0.989 31.513 7.618 1.00 0.00 80 ASP A CA 10
ATOM 13249 C C . ASP A 1 80 ? -0.831 32.414 6.391 1.00 0.00 80 ASP A C 10
ATOM 13250 O O . ASP A 1 80 ? 0.055 33.270 6.371 1.00 0.00 80 ASP A O 10
ATOM 13259 N N . VAL A 1 81 ? -1.719 32.283 5.396 1.00 0.00 81 VAL A N 10
ATOM 13260 C CA . VAL A 1 81 ? -1.657 33.093 4.179 1.00 0.00 81 VAL A CA 10
ATOM 13261 C C . VAL A 1 81 ? -1.899 34.582 4.467 1.00 0.00 81 VAL A C 10
ATOM 13262 O O . VAL A 1 81 ? -1.520 35.427 3.655 1.00 0.00 81 VAL A O 10
ATOM 13275 N N . GLY A 1 82 ? -2.471 34.930 5.627 1.00 0.00 82 GLY A N 10
ATOM 13276 C CA . GLY A 1 82 ? -2.643 36.307 6.062 1.00 0.00 82 GLY A CA 10
ATOM 13277 C C . GLY A 1 82 ? -1.314 37.057 6.115 1.00 0.00 82 GLY A C 10
ATOM 13278 O O . GLY A 1 82 ? -1.278 38.242 5.786 1.00 0.00 82 GLY A O 10
ATOM 13282 N N . ALA A 1 83 ? -0.208 36.375 6.441 1.00 0.00 83 ALA A N 10
ATOM 13283 C CA . ALA A 1 83 ? 1.120 36.985 6.473 1.00 0.00 83 ALA A CA 10
ATOM 13284 C C . ALA A 1 83 ? 1.574 37.470 5.088 1.00 0.00 83 ALA A C 10
ATOM 13285 O O . ALA A 1 83 ? 2.383 38.393 4.999 1.00 0.00 83 ALA A O 10
ATOM 13292 N N . LEU A 1 84 ? 1.052 36.878 4.009 1.00 0.00 84 LEU A N 10
ATOM 13293 C CA . LEU A 1 84 ? 1.304 37.323 2.644 1.00 0.00 84 LEU A CA 10
ATOM 13294 C C . LEU A 1 84 ? 0.229 38.319 2.215 1.00 0.00 84 LEU A C 10
ATOM 13295 O O . LEU A 1 84 ? 0.558 39.369 1.667 1.00 0.00 84 LEU A O 10
ATOM 13311 N N . LEU A 1 85 ? -1.047 38.009 2.460 1.00 0.00 85 LEU A N 10
ATOM 13312 C CA . LEU A 1 85 ? -2.170 38.794 1.951 1.00 0.00 85 L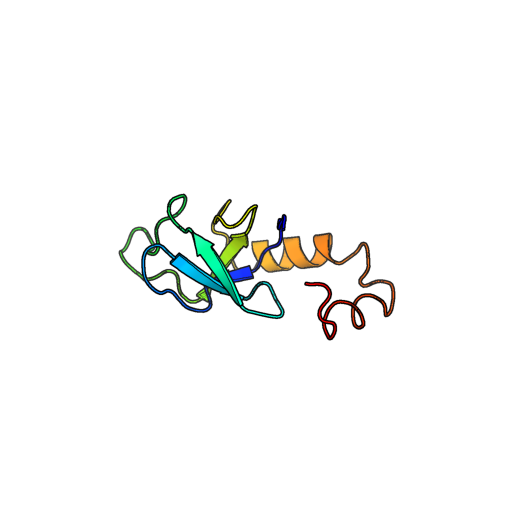EU A CA 10
ATOM 13313 C C . LEU A 1 85 ? -2.236 40.170 2.615 1.00 0.00 85 LEU A C 10
ATOM 13314 O O . LEU A 1 85 ? -2.315 41.182 1.916 1.00 0.00 85 LEU A O 10
ATOM 13330 N N . TYR A 1 86 ? -2.124 40.229 3.942 1.00 0.00 86 TYR A N 10
ATOM 13331 C CA . TYR A 1 86 ? -2.272 41.456 4.726 1.00 0.00 86 TYR A CA 10
ATOM 13332 C C . TYR A 1 86 ? -0.959 41.844 5.415 1.00 0.00 86 TYR A C 10
ATOM 13333 O O . TYR A 1 86 ? -0.739 43.026 5.688 1.00 0.00 86 TYR A O 10
ATOM 13351 N N . GLY A 1 87 ? -0.080 40.871 5.667 1.00 0.00 87 GLY A N 10
ATOM 13352 C CA . GLY A 1 87 ? 1.259 41.088 6.188 1.00 0.00 87 GLY A CA 10
ATOM 13353 C C . GLY A 1 87 ? 2.220 41.532 5.087 1.00 0.00 87 GLY A C 10
ATOM 13354 O O . GLY A 1 87 ? 1.808 41.982 4.010 1.00 0.00 87 GLY A O 10
ATOM 13358 N N . GLU A 1 88 ? 3.517 41.402 5.365 1.00 0.00 88 GLU A N 10
ATOM 13359 C CA . GLU A 1 88 ? 4.599 41.959 4.556 1.00 0.00 88 GLU A CA 10
ATOM 13360 C C . GLU A 1 88 ? 5.544 40.852 4.057 1.00 0.00 88 GLU A C 10
ATOM 13361 O O . GLU A 1 88 ? 6.679 41.132 3.672 1.00 0.00 88 GLU A O 10
ATOM 13373 N N . GLU A 1 89 ? 5.088 39.590 4.018 1.00 0.00 89 GLU A N 10
ATOM 13374 C CA . GLU A 1 89 ? 5.826 38.495 3.367 1.00 0.00 89 GLU A CA 10
ATOM 13375 C C . GLU A 1 89 ? 5.807 38.619 1.824 1.00 0.00 89 GLU A C 10
ATOM 13376 O O . GLU A 1 89 ? 6.381 37.780 1.127 1.00 0.00 89 GLU A O 10
ATOM 13388 N N . LYS A 1 90 ? 5.143 39.655 1.294 1.00 0.00 90 LYS A N 10
ATOM 13389 C CA . LYS A 1 90 ? 5.120 40.036 -0.115 1.00 0.00 90 LYS A CA 10
ATOM 13390 C C . LYS A 1 90 ? 6.542 40.099 -0.670 1.00 0.00 90 LYS A C 10
ATOM 13391 O O . LYS A 1 90 ? 6.784 39.519 -1.749 1.00 0.00 90 LYS A O 10
ATOM 13411 N N . MET A 1 1 ? -1.289 5.322 1.406 1.00 0.00 1 MET A N 11
ATOM 13412 C CA . MET A 1 1 ? -1.584 6.149 0.209 1.00 0.00 1 MET A CA 11
ATOM 13413 C C . MET A 1 1 ? -0.309 6.889 -0.224 1.00 0.00 1 MET A C 11
ATOM 13414 O O . MET A 1 1 ? -0.043 8.005 0.230 1.00 0.00 1 MET A O 11
ATOM 13430 N N . CYS A 1 2 ? 0.510 6.264 -1.084 1.00 0.00 2 CYS A N 11
ATOM 13431 C CA . CYS A 1 2 ? 1.807 6.820 -1.480 1.00 0.00 2 CYS A CA 11
ATOM 13432 C C . CYS A 1 2 ? 1.644 8.054 -2.378 1.00 0.00 2 CYS A C 11
ATOM 13433 O O . CYS A 1 2 ? 2.367 9.036 -2.211 1.00 0.00 2 CYS A O 11
ATOM 13441 N N . ILE A 1 3 ? 0.701 7.993 -3.325 1.00 0.00 3 ILE A N 11
ATOM 13442 C CA . ILE A 1 3 ? 0.435 9.004 -4.348 1.00 0.00 3 ILE A CA 11
ATOM 13443 C C . ILE A 1 3 ? -1.079 8.997 -4.598 1.00 0.00 3 ILE A C 11
ATOM 13444 O O . ILE A 1 3 ? -1.744 7.981 -4.368 1.00 0.00 3 ILE A O 11
ATOM 13460 N N . GLY A 1 4 ? -1.608 10.120 -5.073 1.00 0.00 4 GLY A N 11
ATOM 13461 C CA . GLY A 1 4 ? -3.026 10.360 -5.328 1.00 0.00 4 GLY A CA 11
ATOM 13462 C C . GLY A 1 4 ? -3.177 11.776 -5.875 1.00 0.00 4 GLY A C 11
ATOM 13463 O O . GLY A 1 4 ? -4.014 12.539 -5.392 1.00 0.00 4 GLY A O 11
ATOM 13467 N N . VAL A 1 5 ? -2.301 12.152 -6.811 1.00 0.00 5 VAL A N 11
ATOM 13468 C CA . VAL A 1 5 ? -2.113 13.518 -7.297 1.00 0.00 5 VAL A CA 11
ATOM 13469 C C . VAL A 1 5 ? -1.724 13.501 -8.790 1.00 0.00 5 VAL A C 11
ATOM 13470 O O . VAL A 1 5 ? -1.430 12.426 -9.325 1.00 0.00 5 VAL A O 11
ATOM 13483 N N . PRO A 1 6 ? -1.739 14.653 -9.489 1.00 0.00 6 PRO A N 11
ATOM 13484 C CA . PRO A 1 6 ? -1.183 14.776 -10.832 1.00 0.00 6 PRO A CA 11
ATOM 13485 C C . PRO A 1 6 ? 0.302 14.388 -10.915 1.00 0.00 6 PRO A C 11
ATOM 13486 O O . PRO A 1 6 ? 1.036 14.408 -9.922 1.00 0.00 6 PRO A O 11
ATOM 13497 N N . GLY A 1 7 ? 0.763 14.136 -12.137 1.00 0.00 7 GLY A N 11
ATOM 13498 C CA . GLY A 1 7 ? 2.155 13.948 -12.501 1.00 0.00 7 GLY A CA 11
ATOM 13499 C C . GLY A 1 7 ? 2.305 14.031 -14.017 1.00 0.00 7 GLY A C 11
ATOM 13500 O O . GLY A 1 7 ? 1.308 14.163 -14.734 1.00 0.00 7 GLY A O 11
ATOM 13504 N N . GLN A 1 8 ? 3.537 13.945 -14.515 1.00 0.00 8 GLN A N 11
ATOM 13505 C CA . GLN A 1 8 ? 3.838 13.910 -15.942 1.00 0.00 8 GLN A CA 11
ATOM 13506 C C . GLN A 1 8 ? 4.489 12.569 -16.250 1.00 0.00 8 GLN A C 11
ATOM 13507 O O . GLN A 1 8 ? 5.365 12.135 -15.503 1.00 0.00 8 GLN A O 11
ATOM 13521 N N . ILE A 1 9 ? 4.102 11.921 -17.348 1.00 0.00 9 ILE A N 11
ATOM 13522 C CA . ILE A 1 9 ? 4.704 10.691 -17.860 1.00 0.00 9 ILE A CA 11
ATOM 13523 C C . ILE A 1 9 ? 6.073 11.072 -18.455 1.00 0.00 9 ILE A C 11
ATOM 13524 O O . ILE A 1 9 ? 6.248 11.170 -19.669 1.00 0.00 9 ILE A O 11
ATOM 13540 N N . ARG A 1 10 ? 7.027 11.405 -17.584 1.00 0.00 10 ARG A N 11
ATOM 13541 C CA . ARG A 1 10 ? 8.308 11.997 -17.958 1.00 0.00 10 ARG A CA 11
ATOM 13542 C C . ARG A 1 10 ? 9.192 11.000 -18.715 1.00 0.00 10 ARG A C 11
ATOM 13543 O O . ARG A 1 10 ? 9.895 11.412 -19.638 1.00 0.00 10 ARG A O 11
ATOM 13564 N N . THR A 1 11 ? 9.110 9.709 -18.385 1.00 0.00 11 THR A N 11
ATOM 13565 C CA . THR A 1 11 ? 9.805 8.635 -19.091 1.00 0.00 11 THR A CA 11
ATOM 13566 C C . THR A 1 11 ? 8.906 7.393 -19.048 1.00 0.00 11 THR A C 11
ATOM 13567 O O . THR A 1 11 ? 8.083 7.260 -18.138 1.00 0.00 11 THR A O 11
ATOM 13578 N N . ILE A 1 12 ? 9.068 6.465 -19.995 1.00 0.00 12 ILE A N 11
ATOM 13579 C CA . ILE A 1 12 ? 8.325 5.206 -20.077 1.00 0.00 12 ILE A CA 11
ATOM 13580 C C . ILE A 1 12 ? 9.370 4.093 -20.220 1.00 0.00 12 ILE A C 11
ATOM 13581 O O . ILE A 1 12 ? 10.414 4.304 -20.843 1.00 0.00 12 ILE A O 11
ATOM 13597 N N . ASP A 1 13 ? 9.086 2.915 -19.658 1.00 0.00 13 ASP A N 11
ATOM 13598 C CA . ASP A 1 13 ? 9.957 1.738 -19.740 1.00 0.00 13 ASP A CA 11
ATOM 13599 C C . ASP A 1 13 ? 9.271 0.585 -20.479 1.00 0.00 13 ASP A C 11
ATOM 13600 O O . ASP A 1 13 ? 9.939 -0.222 -21.127 1.00 0.00 13 ASP A O 11
ATOM 13609 N N . GLY A 1 14 ? 7.938 0.538 -20.441 1.00 0.00 14 GLY A N 11
ATOM 13610 C CA . GLY A 1 14 ? 7.117 -0.449 -21.118 1.00 0.00 14 GLY A CA 11
ATOM 13611 C C . GLY A 1 14 ? 5.704 -0.308 -20.580 1.00 0.00 14 GLY A C 11
ATOM 13612 O O . GLY A 1 14 ? 5.138 0.787 -20.603 1.00 0.00 14 GLY A O 11
ATOM 13616 N N . ASN A 1 15 ? 5.150 -1.395 -20.041 1.00 0.00 15 ASN A N 11
ATOM 13617 C CA . ASN A 1 15 ? 3.890 -1.369 -19.293 1.00 0.00 15 ASN A CA 11
ATOM 13618 C C . ASN A 1 15 ? 3.996 -0.506 -18.021 1.00 0.00 15 ASN A C 11
ATOM 13619 O O . ASN A 1 15 ? 2.984 0.009 -17.537 1.00 0.00 15 ASN A O 11
ATOM 13630 N N . GLN A 1 16 ? 5.216 -0.316 -17.502 1.00 0.00 16 GLN A N 11
ATOM 13631 C CA . GLN A 1 16 ? 5.510 0.634 -16.438 1.00 0.00 16 GLN A CA 11
ATOM 13632 C C . GLN A 1 16 ? 6.087 1.913 -17.048 1.00 0.00 16 GLN A C 11
ATOM 13633 O O . GLN A 1 16 ? 6.724 1.890 -18.109 1.00 0.00 16 GLN A O 11
ATOM 13647 N N . ALA A 1 17 ? 5.935 3.022 -16.330 1.00 0.00 17 ALA A N 11
ATOM 13648 C CA . ALA A 1 17 ? 6.504 4.315 -16.664 1.00 0.00 17 ALA A CA 11
ATOM 13649 C C . ALA A 1 17 ? 7.004 4.995 -15.395 1.00 0.00 17 ALA A C 11
ATOM 13650 O O . ALA A 1 17 ? 6.634 4.606 -14.288 1.00 0.00 17 ALA A O 11
ATOM 13657 N N . LYS A 1 18 ? 7.851 6.011 -15.555 1.00 0.00 18 LYS A N 11
ATOM 13658 C CA . LYS A 1 18 ? 8.496 6.724 -14.459 1.00 0.00 18 LYS A CA 11
ATOM 13659 C C . LYS A 1 18 ? 7.867 8.110 -14.443 1.00 0.00 18 LYS A C 11
ATOM 13660 O O . LYS A 1 18 ? 8.411 9.063 -15.007 1.00 0.00 18 LYS A O 11
ATOM 13679 N N . VAL A 1 19 ? 6.657 8.187 -13.900 1.00 0.00 19 VAL A N 11
ATOM 13680 C CA . VAL A 1 19 ? 5.882 9.416 -13.842 1.00 0.00 19 VAL A CA 11
ATOM 13681 C C . VAL A 1 19 ? 6.556 10.337 -12.827 1.00 0.00 19 VAL A C 11
ATOM 13682 O O . VAL A 1 19 ? 6.816 9.914 -11.703 1.00 0.00 19 VAL A O 11
ATOM 13695 N N . ASP A 1 20 ? 6.856 11.579 -13.204 1.00 0.00 20 ASP A N 11
ATOM 13696 C CA . ASP A 1 20 ? 7.279 12.606 -12.259 1.00 0.00 20 ASP A CA 11
ATOM 13697 C C . ASP A 1 20 ? 6.023 13.030 -11.515 1.00 0.00 20 ASP A C 11
ATOM 13698 O O . ASP A 1 20 ? 5.150 13.675 -12.097 1.00 0.00 20 ASP A O 11
ATOM 13707 N N . VAL A 1 21 ? 5.905 12.639 -10.249 1.00 0.00 21 VAL A N 11
ATOM 13708 C CA . VAL A 1 21 ? 4.757 12.937 -9.402 1.00 0.00 21 VAL A CA 11
ATOM 13709 C C . VAL A 1 21 ? 4.973 14.337 -8.802 1.00 0.00 21 VAL A C 11
ATOM 13710 O O . VAL A 1 21 ? 5.046 14.518 -7.585 1.00 0.00 21 VAL A O 11
ATOM 13723 N N . CYS A 1 22 ? 5.126 15.321 -9.694 1.00 0.00 22 CYS A N 11
ATOM 13724 C CA . CYS A 1 22 ? 5.350 16.735 -9.419 1.00 0.00 22 CYS A CA 11
ATOM 13725 C C . CYS A 1 22 ? 6.415 16.981 -8.334 1.00 0.00 22 CYS A C 11
ATOM 13726 O O . CYS A 1 22 ? 6.204 17.799 -7.433 1.00 0.00 22 CYS A O 11
ATOM 13734 N N . GLY A 1 23 ? 7.547 16.271 -8.394 1.00 0.00 23 GLY A N 11
ATOM 13735 C CA . GLY A 1 23 ? 8.649 16.483 -7.463 1.00 0.00 23 GLY A CA 11
ATOM 13736 C C . GLY A 1 23 ? 9.761 15.451 -7.622 1.00 0.00 23 GLY A C 11
ATOM 13737 O O . GLY A 1 23 ? 10.938 15.810 -7.542 1.00 0.00 23 GLY A O 11
ATOM 13741 N N . ILE A 1 24 ? 9.411 14.187 -7.872 1.00 0.00 24 ILE A N 11
ATOM 13742 C CA . ILE A 1 24 ? 10.359 13.111 -8.134 1.00 0.00 24 ILE A CA 11
ATOM 13743 C C . ILE A 1 24 ? 9.652 12.064 -8.999 1.00 0.00 24 ILE A C 11
ATOM 13744 O O . ILE A 1 24 ? 8.423 11.939 -8.959 1.00 0.00 24 ILE A O 11
ATOM 13760 N N . GLN A 1 25 ? 10.423 11.307 -9.781 1.00 0.00 25 GLN A N 11
ATOM 13761 C CA . GLN A 1 25 ? 9.884 10.208 -10.566 1.00 0.00 25 GLN A CA 11
ATOM 13762 C C . GLN A 1 25 ? 9.545 9.036 -9.646 1.00 0.00 25 GLN A C 11
ATOM 13763 O O . GLN A 1 25 ? 10.323 8.687 -8.755 1.00 0.00 25 GLN A O 11
ATOM 13777 N N . ARG A 1 26 ? 8.397 8.410 -9.898 1.00 0.00 26 ARG A N 11
ATOM 13778 C CA . ARG A 1 26 ? 7.939 7.182 -9.254 1.00 0.00 26 ARG A CA 11
ATOM 13779 C C . ARG A 1 26 ? 7.590 6.197 -10.362 1.00 0.00 26 ARG A C 11
ATOM 13780 O O . ARG A 1 26 ? 7.096 6.604 -11.415 1.00 0.00 26 ARG A O 11
ATOM 13801 N N . ASP A 1 27 ? 7.839 4.910 -10.136 1.00 0.00 27 ASP A N 11
ATOM 13802 C CA . ASP A 1 27 ? 7.427 3.867 -11.071 1.00 0.00 27 ASP A CA 11
ATOM 13803 C C . ASP A 1 27 ? 5.916 3.659 -10.938 1.00 0.00 27 ASP A C 11
ATOM 13804 O O . ASP A 1 27 ? 5.408 3.538 -9.819 1.00 0.00 27 ASP A O 11
ATOM 13813 N N . VAL A 1 28 ? 5.193 3.640 -12.058 1.00 0.00 28 VAL A N 11
ATOM 13814 C CA . VAL A 1 28 ? 3.735 3.624 -12.116 1.00 0.00 28 VAL A CA 11
ATOM 13815 C C . VAL A 1 28 ? 3.318 2.674 -13.244 1.00 0.00 28 VAL A C 11
ATOM 13816 O O . VAL A 1 28 ? 3.922 2.660 -14.318 1.00 0.00 28 VAL A O 11
ATOM 13829 N N . ASP A 1 29 ? 2.279 1.880 -12.988 1.00 0.00 29 ASP A N 11
ATOM 13830 C CA . ASP A 1 29 ? 1.648 0.967 -13.937 1.00 0.00 29 ASP A CA 11
ATOM 13831 C C . ASP A 1 29 ? 0.687 1.756 -14.836 1.00 0.00 29 ASP A C 11
ATOM 13832 O O . ASP A 1 29 ? -0.127 2.537 -14.329 1.00 0.00 29 ASP A O 11
ATOM 13841 N N . LEU A 1 30 ? 0.775 1.577 -16.162 1.00 0.00 30 LEU A N 11
ATOM 13842 C CA . LEU A 1 30 ? -0.030 2.319 -17.138 1.00 0.00 30 LEU A CA 11
ATOM 13843 C C . LEU A 1 30 ? -1.156 1.475 -17.752 1.00 0.00 30 LEU A C 11
ATOM 13844 O O . LEU A 1 30 ? -1.819 1.955 -18.669 1.00 0.00 30 LEU A O 11
ATOM 13860 N N . THR A 1 31 ? -1.415 0.246 -17.298 1.00 0.00 31 THR 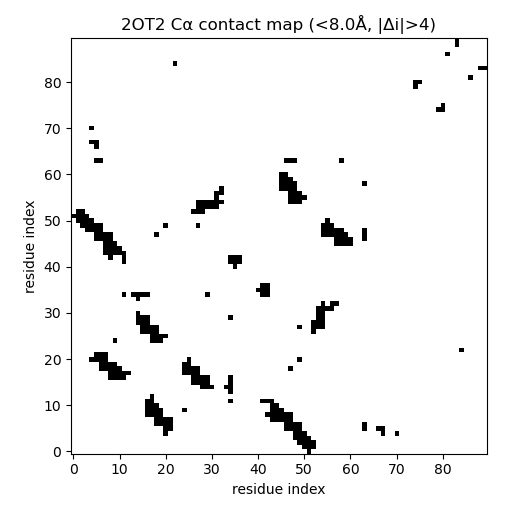A N 11
ATOM 13861 C CA . THR A 1 31 ? -2.353 -0.674 -17.959 1.00 0.00 31 THR A CA 11
ATOM 13862 C C . THR A 1 31 ? -3.757 -0.070 -18.137 1.00 0.00 31 THR A C 11
ATOM 13863 O O . THR A 1 31 ? -4.425 -0.347 -19.135 1.00 0.00 31 THR A O 11
ATOM 13874 N N . LEU A 1 32 ? -4.201 0.785 -17.206 1.00 0.00 32 LEU A N 11
ATOM 13875 C CA . LEU A 1 32 ? -5.532 1.396 -17.250 1.00 0.00 32 LEU A CA 11
ATOM 13876 C C . LEU A 1 32 ? -5.670 2.445 -18.366 1.00 0.00 32 LEU A C 11
ATOM 13877 O O . LEU A 1 32 ? -6.796 2.837 -18.676 1.00 0.00 32 LEU A O 11
ATOM 13893 N N . VAL A 1 33 ? -4.567 2.904 -18.972 1.00 0.00 33 VAL A N 11
ATOM 13894 C CA . VAL A 1 33 ? -4.556 3.985 -19.966 1.00 0.00 33 VAL A CA 11
ATOM 13895 C C . VAL A 1 33 ? -3.751 3.621 -21.226 1.00 0.00 33 VAL A C 11
ATOM 13896 O O . VAL A 1 33 ? -3.907 4.275 -22.261 1.00 0.00 33 VAL A O 11
ATOM 13909 N N . GLY A 1 34 ? -2.922 2.574 -21.165 1.00 0.00 34 GLY A N 11
ATOM 13910 C CA . GLY A 1 34 ? -1.989 2.176 -22.208 1.00 0.00 34 GLY A CA 11
ATOM 13911 C C . GLY A 1 34 ? -0.773 3.101 -22.226 1.00 0.00 34 GLY A C 11
ATOM 13912 O O . GLY A 1 34 ? -0.896 4.309 -22.010 1.00 0.00 34 GLY A O 11
ATOM 13916 N N . SER A 1 35 ? 0.408 2.552 -22.510 1.00 0.00 35 SER A N 11
ATOM 13917 C CA . SER A 1 35 ? 1.650 3.321 -22.585 1.00 0.00 35 SER A CA 11
ATOM 13918 C C . SER A 1 35 ? 1.773 4.131 -23.884 1.00 0.00 35 SER A C 11
ATOM 13919 O O . SER A 1 35 ? 2.690 4.949 -24.010 1.00 0.00 35 SER A O 11
ATOM 13927 N N . CYS A 1 36 ? 0.853 3.941 -24.838 1.00 0.00 36 CYS A N 11
ATOM 13928 C CA . CYS A 1 36 ? 0.831 4.658 -26.103 1.00 0.00 36 CYS A CA 11
ATOM 13929 C C . CYS A 1 36 ? -0.417 5.533 -26.176 1.00 0.00 36 CYS A C 11
ATOM 13930 O O . CYS A 1 36 ? -1.509 5.136 -25.767 1.00 0.00 36 CYS A O 11
ATOM 13938 N N . ASP A 1 37 ? -0.220 6.732 -26.707 1.00 0.00 37 ASP A N 11
ATOM 13939 C CA . ASP A 1 37 ? -1.239 7.699 -27.074 1.00 0.00 37 ASP A CA 11
ATOM 13940 C C . ASP A 1 37 ? -1.924 7.261 -28.372 1.00 0.00 37 ASP A C 11
ATOM 13941 O O . ASP A 1 37 ? -1.335 6.538 -29.181 1.00 0.00 37 ASP A O 11
ATOM 13950 N N . GLU A 1 38 ? -3.160 7.719 -28.584 1.00 0.00 38 GLU A N 11
ATOM 13951 C CA . GLU A 1 38 ? -4.027 7.315 -29.691 1.00 0.00 38 GLU A CA 11
ATOM 13952 C C . GLU A 1 38 ? -3.399 7.581 -31.071 1.00 0.00 38 GLU A C 11
ATOM 13953 O O . GLU A 1 38 ? -3.718 6.881 -32.033 1.00 0.00 38 GLU A O 11
ATOM 13965 N N . ASN A 1 39 ? -2.485 8.556 -31.186 1.00 0.00 39 ASN A N 11
ATOM 13966 C CA . ASN A 1 39 ? -1.804 8.863 -32.448 1.00 0.00 39 ASN A CA 11
ATOM 13967 C C . ASN A 1 39 ? -0.786 7.782 -32.846 1.00 0.00 39 ASN A C 11
ATOM 13968 O O . ASN A 1 39 ? -0.230 7.855 -33.944 1.00 0.00 39 ASN A O 11
ATOM 13979 N N . GLY A 1 40 ? -0.517 6.791 -31.988 1.00 0.00 40 GLY A N 11
ATOM 13980 C CA . GLY A 1 40 ? 0.441 5.726 -32.265 1.00 0.00 40 GLY A CA 11
ATOM 13981 C C . GLY A 1 40 ? 1.854 6.170 -31.895 1.00 0.00 40 GLY A C 11
ATOM 13982 O O . GLY A 1 40 ? 2.780 6.034 -32.697 1.00 0.00 40 GLY A O 11
ATOM 13986 N N . GLN A 1 41 ? 2.007 6.746 -30.701 1.00 0.00 41 GLN A N 11
ATOM 13987 C CA . GLN A 1 41 ? 3.259 7.267 -30.160 1.00 0.00 41 GLN A CA 11
ATOM 13988 C C . GLN A 1 41 ? 3.280 6.955 -28.657 1.00 0.00 41 GLN A C 11
ATOM 13989 O O . GLN A 1 41 ? 2.204 6.850 -28.065 1.00 0.00 41 GLN A O 11
ATOM 14003 N N . PRO A 1 42 ? 4.443 6.818 -28.000 1.00 0.00 42 PRO A N 11
ATOM 14004 C CA . PRO A 1 42 ? 4.488 6.636 -26.552 1.00 0.00 42 PRO A CA 11
ATOM 14005 C C . PRO A 1 42 ? 4.014 7.922 -25.853 1.00 0.00 42 PRO A C 11
ATOM 14006 O O . PRO A 1 42 ? 4.254 9.025 -26.348 1.00 0.00 42 PRO A O 11
ATOM 14017 N N . ARG A 1 43 ? 3.360 7.807 -24.690 1.00 0.00 43 ARG A N 11
ATOM 14018 C CA . ARG A 1 43 ? 2.764 8.942 -23.963 1.00 0.00 43 ARG A CA 11
ATOM 14019 C C . ARG A 1 43 ? 3.786 9.899 -23.318 1.00 0.00 43 ARG A C 11
ATOM 14020 O O . ARG A 1 43 ? 3.432 10.631 -22.394 1.00 0.00 43 ARG A O 11
ATOM 14041 N N . VAL A 1 44 ? 5.053 9.882 -23.729 1.00 0.00 44 VAL A N 11
ATOM 14042 C CA . VAL A 1 44 ? 6.107 10.675 -23.102 1.00 0.00 44 VAL A CA 11
ATOM 14043 C C . VAL A 1 44 ? 5.692 12.153 -23.133 1.00 0.00 44 VAL A C 11
ATOM 14044 O O . VAL A 1 44 ? 5.358 12.692 -24.192 1.00 0.00 44 VAL A O 11
ATOM 14057 N N . GLY A 1 45 ? 5.702 12.795 -21.965 1.00 0.00 45 GLY A N 11
ATOM 14058 C CA . GLY A 1 45 ? 5.413 14.211 -21.794 1.00 0.00 45 GLY A CA 11
ATOM 14059 C C . GLY A 1 45 ? 3.939 14.506 -21.507 1.00 0.00 45 GLY A C 11
ATOM 14060 O O . GLY A 1 45 ? 3.638 15.624 -21.080 1.00 0.00 45 GLY A O 11
ATOM 14064 N N . GLN A 1 46 ? 3.023 13.549 -21.704 1.00 0.00 46 GLN A N 11
ATOM 14065 C CA . GLN A 1 46 ? 1.619 13.738 -21.341 1.00 0.00 46 GLN A CA 11
ATOM 14066 C C . GLN A 1 46 ? 1.501 13.810 -19.817 1.00 0.00 46 GLN A C 11
ATOM 14067 O O . GLN A 1 46 ? 2.341 13.260 -19.097 1.00 0.00 46 GLN A O 11
ATOM 14081 N N . TRP A 1 47 ? 0.458 14.472 -19.314 1.00 0.00 47 TRP A N 11
ATOM 14082 C CA . TRP A 1 47 ? 0.194 14.542 -17.884 1.00 0.00 47 TRP A CA 11
ATOM 14083 C C . TRP A 1 47 ? -0.818 13.464 -17.519 1.00 0.00 47 TRP A C 11
ATOM 14084 O O . TRP A 1 47 ? -1.518 12.920 -18.377 1.00 0.00 47 TRP A O 11
ATOM 14105 N N . VAL A 1 48 ? -0.880 13.119 -16.240 1.00 0.00 48 VAL A N 11
ATOM 14106 C CA . VAL A 1 48 ? -1.622 11.967 -15.762 1.00 0.00 48 VAL A CA 11
ATOM 14107 C C . VAL A 1 48 ? -1.996 12.190 -14.295 1.00 0.00 48 VAL A C 11
ATOM 14108 O O . VAL A 1 48 ? -1.353 12.974 -13.598 1.00 0.00 48 VAL A O 11
ATOM 14121 N N . LEU A 1 49 ? -3.042 11.513 -13.828 1.00 0.00 49 LEU A N 11
ATOM 14122 C CA . LEU A 1 49 ? -3.406 11.422 -12.419 1.00 0.00 49 LEU A CA 11
ATOM 14123 C C . LEU A 1 49 ? -2.917 10.055 -11.975 1.00 0.00 49 LEU A C 11
ATOM 14124 O O . LEU A 1 49 ? -3.195 9.074 -12.670 1.00 0.00 49 LEU A O 11
ATOM 14140 N N . VAL A 1 50 ? -2.233 9.956 -10.839 1.00 0.00 50 VAL A N 11
ATOM 14141 C CA . VAL A 1 50 ? -1.687 8.691 -10.364 1.00 0.00 50 VAL A CA 11
ATOM 14142 C C . VAL A 1 50 ? -2.128 8.467 -8.924 1.00 0.00 50 VAL A C 11
ATOM 14143 O O . VAL A 1 50 ? -2.143 9.407 -8.130 1.00 0.00 50 VAL A O 11
ATOM 14156 N N . HIS A 1 51 ? -2.494 7.227 -8.591 1.00 0.00 51 HIS A N 11
ATOM 14157 C CA . HIS A 1 51 ? -3.011 6.850 -7.282 1.00 0.00 51 HIS A CA 11
ATOM 14158 C C . HIS A 1 51 ? -2.462 5.469 -6.933 1.00 0.00 51 HIS A C 11
ATOM 14159 O O . HIS A 1 51 ? -2.499 4.572 -7.776 1.00 0.00 51 HIS A O 11
ATOM 14173 N N . VAL A 1 52 ? -1.948 5.318 -5.705 1.00 0.00 52 VAL A N 11
ATOM 14174 C CA . VAL A 1 52 ? -1.250 4.147 -5.149 1.00 0.00 52 VAL A CA 11
ATOM 14175 C C . VAL A 1 52 ? 0.022 3.780 -5.938 1.00 0.00 52 VAL A C 11
ATOM 14176 O O . VAL A 1 52 ? 1.120 3.836 -5.386 1.00 0.00 52 VAL A O 11
ATOM 14189 N N . GLY A 1 53 ? -0.111 3.446 -7.220 1.00 0.00 53 GLY A N 11
ATOM 14190 C CA . GLY A 1 53 ? 0.967 3.085 -8.131 1.00 0.00 53 GLY A CA 11
ATOM 14191 C C . GLY A 1 53 ? 0.456 2.896 -9.562 1.00 0.00 53 GLY A C 11
ATOM 14192 O O . GLY A 1 53 ? 1.115 2.217 -10.348 1.00 0.00 53 GLY A O 11
ATOM 14196 N N . PHE A 1 54 ? -0.706 3.463 -9.912 1.00 0.00 54 PHE A N 11
ATOM 14197 C CA . PHE A 1 54 ? -1.381 3.240 -11.186 1.00 0.00 54 PHE A CA 11
ATOM 14198 C C . PHE A 1 54 ? -1.792 4.588 -11.763 1.00 0.00 54 PHE A C 11
ATOM 14199 O O . PHE A 1 54 ? -2.203 5.481 -11.016 1.00 0.00 54 PHE A O 11
ATOM 14216 N N . ALA A 1 55 ? -1.681 4.735 -13.083 1.00 0.00 55 ALA A N 11
ATOM 14217 C CA . ALA A 1 55 ? -2.237 5.869 -13.803 1.00 0.00 55 ALA A CA 11
ATOM 14218 C C . ALA A 1 55 ? -3.751 5.691 -13.851 1.00 0.00 55 ALA A C 11
ATOM 14219 O O . ALA A 1 55 ? -4.228 4.663 -14.328 1.00 0.00 55 ALA A O 11
ATOM 14226 N N . MET A 1 56 ? -4.498 6.680 -13.365 1.00 0.00 56 MET A N 11
ATOM 14227 C CA . MET A 1 56 ? -5.953 6.626 -13.309 1.00 0.00 56 MET A CA 11
ATOM 14228 C C . MET A 1 56 ? -6.547 7.215 -14.589 1.00 0.00 56 MET A C 11
ATOM 14229 O O . MET A 1 56 ? -7.368 6.554 -15.230 1.00 0.00 56 MET A O 11
ATOM 14243 N N . SER A 1 57 ? -6.090 8.406 -14.997 1.00 0.00 57 SER A N 11
ATOM 14244 C CA . SER A 1 57 ? -6.536 9.086 -16.208 1.00 0.00 57 SER A CA 11
ATOM 14245 C C . SER A 1 57 ? -5.383 9.926 -16.753 1.00 0.00 57 SER A C 11
ATOM 14246 O O . SER A 1 57 ? -4.652 10.540 -15.975 1.00 0.00 57 SER A O 11
ATOM 14254 N N . VAL A 1 58 ? -5.220 9.965 -18.075 1.00 0.00 58 VAL A N 11
ATOM 14255 C CA . VAL A 1 58 ? -4.309 10.891 -18.747 1.00 0.00 58 VAL A CA 11
ATOM 14256 C C . VAL A 1 58 ? -5.058 12.225 -18.862 1.00 0.00 58 VAL A C 11
ATOM 14257 O O . VAL A 1 58 ? -6.275 12.236 -19.075 1.00 0.00 58 VAL A O 11
ATOM 14270 N N . ILE A 1 59 ? -4.348 13.343 -18.707 1.00 0.00 59 ILE A N 11
ATOM 14271 C CA . ILE A 1 59 ? -4.911 14.688 -18.650 1.00 0.00 59 ILE A CA 11
ATOM 14272 C C . ILE A 1 59 ? -4.015 15.656 -19.434 1.00 0.00 59 ILE A C 11
ATOM 14273 O O . ILE A 1 59 ? -2.854 15.343 -19.721 1.00 0.00 59 ILE A O 11
ATOM 14289 N N . ASN A 1 60 ? -4.539 16.833 -19.787 1.00 0.00 60 ASN A N 11
ATOM 14290 C CA . ASN A 1 60 ? -3.754 17.872 -20.448 1.00 0.00 60 ASN A CA 11
ATOM 14291 C C . ASN A 1 60 ? -2.907 18.635 -19.428 1.00 0.00 60 ASN A C 11
ATOM 14292 O O . ASN A 1 60 ? -3.192 18.646 -18.231 1.00 0.00 60 ASN A O 11
ATOM 14303 N N . GLU A 1 61 ? -1.917 19.363 -19.935 1.00 0.00 61 GLU A N 11
ATOM 14304 C CA . GLU A 1 61 ? -1.026 20.242 -19.191 1.00 0.00 61 GLU A CA 11
ATOM 14305 C C . GLU A 1 61 ? -1.804 21.294 -18.391 1.00 0.00 61 GLU A C 11
ATOM 14306 O O . GLU A 1 61 ? -1.413 21.658 -17.281 1.00 0.00 61 GLU A O 11
ATOM 14318 N N . ALA A 1 62 ? -2.878 21.838 -18.975 1.00 0.00 62 ALA A N 11
ATOM 14319 C CA . ALA A 1 62 ? -3.630 22.938 -18.382 1.00 0.00 62 ALA A CA 11
ATOM 14320 C C . ALA A 1 62 ? -4.421 22.446 -17.173 1.00 0.00 62 ALA A C 11
ATOM 14321 O O . ALA A 1 62 ? -4.330 23.034 -16.097 1.00 0.00 62 ALA A O 11
ATOM 14328 N N . GLU A 1 63 ? -5.173 21.354 -17.332 1.00 0.00 63 GLU A N 11
ATOM 14329 C CA . GLU A 1 63 ? -6.000 20.838 -16.247 1.00 0.00 63 GLU A CA 11
ATOM 14330 C C . GLU A 1 63 ? -5.130 20.190 -15.162 1.00 0.00 63 GLU A C 11
ATOM 14331 O O . GLU A 1 63 ? -5.503 20.226 -13.990 1.00 0.00 63 GLU A O 11
ATOM 14343 N N . ALA A 1 64 ? -3.944 19.667 -15.509 1.00 0.00 64 ALA A N 11
ATOM 14344 C CA . ALA A 1 64 ? -2.973 19.211 -14.522 1.00 0.00 64 ALA A CA 11
ATOM 14345 C C . ALA A 1 64 ? -2.559 20.372 -13.619 1.00 0.00 64 ALA A C 11
ATOM 14346 O O . ALA A 1 64 ? -2.654 20.267 -12.395 1.00 0.00 64 ALA A O 11
ATOM 14353 N N . ARG A 1 65 ? -2.141 21.495 -14.210 1.00 0.00 65 ARG A N 11
ATOM 14354 C CA . ARG A 1 65 ? -1.727 22.669 -13.447 1.00 0.00 65 ARG A CA 11
ATOM 14355 C C . ARG A 1 65 ? -2.898 23.247 -12.658 1.00 0.00 65 ARG A C 11
ATOM 14356 O O . ARG A 1 65 ? -2.702 23.646 -11.513 1.00 0.00 65 ARG A O 11
ATOM 14377 N N . ASP A 1 66 ? -4.112 23.248 -13.211 1.00 0.00 66 ASP A N 11
ATOM 14378 C CA . ASP A 1 66 ? -5.301 23.690 -12.480 1.00 0.00 66 ASP A CA 11
ATOM 14379 C C . ASP A 1 66 ? -5.568 22.796 -11.266 1.00 0.00 66 ASP A C 11
ATOM 14380 O O . ASP A 1 66 ? -5.877 23.299 -10.187 1.00 0.00 66 ASP A O 11
ATOM 14389 N N . THR A 1 67 ? -5.395 21.479 -11.409 1.00 0.00 67 THR A N 11
ATOM 14390 C CA . THR A 1 67 ? -5.553 20.537 -10.307 1.00 0.00 67 THR A CA 11
ATOM 14391 C C . THR A 1 67 ? -4.475 20.786 -9.244 1.00 0.00 67 THR A C 11
ATOM 14392 O O . THR A 1 67 ? -4.784 20.782 -8.053 1.00 0.00 67 THR A O 11
ATOM 14403 N N . LEU A 1 68 ? -3.225 21.056 -9.638 1.00 0.00 68 LEU A N 11
ATOM 14404 C CA . LEU A 1 68 ? -2.159 21.376 -8.691 1.00 0.00 68 LEU A CA 11
ATOM 14405 C C . LEU A 1 68 ? -2.451 22.692 -7.971 1.00 0.00 68 LEU A C 11
ATOM 14406 O O . LEU A 1 68 ? -2.173 22.807 -6.778 1.00 0.00 68 LEU A O 11
ATOM 14422 N N . ASP A 1 69 ? -3.002 23.689 -8.662 1.00 0.00 69 ASP A N 11
ATOM 14423 C CA . ASP A 1 69 ? -3.375 24.962 -8.050 1.00 0.00 69 ASP A CA 11
ATOM 14424 C C . ASP A 1 69 ? -4.515 24.773 -7.050 1.00 0.00 69 ASP A C 11
ATOM 14425 O O . ASP A 1 69 ? -4.482 25.365 -5.970 1.00 0.00 69 ASP A O 11
ATOM 14434 N N . ALA A 1 70 ? -5.492 23.914 -7.361 1.00 0.00 70 ALA A N 11
ATOM 14435 C CA . ALA A 1 70 ? -6.564 23.547 -6.441 1.00 0.00 70 ALA A CA 11
ATOM 14436 C C . ALA A 1 70 ? -5.990 22.859 -5.200 1.00 0.00 70 ALA A C 11
ATOM 14437 O O . ALA A 1 70 ? -6.264 23.283 -4.077 1.00 0.00 70 ALA A O 11
ATOM 14444 N N . LEU A 1 71 ? -5.139 21.846 -5.402 1.00 0.00 71 LEU A N 11
ATOM 14445 C CA . LEU A 1 71 ? -4.508 21.071 -4.333 1.00 0.00 71 LEU A CA 11
ATOM 14446 C C . LEU A 1 71 ? -3.651 21.938 -3.404 1.00 0.00 71 LEU A C 11
ATOM 14447 O O . LEU A 1 71 ? -3.386 21.522 -2.276 1.00 0.00 71 LEU A O 11
ATOM 14463 N N . GLN A 1 72 ? -3.227 23.125 -3.846 1.00 0.00 72 GLN A N 11
ATOM 14464 C CA . GLN A 1 72 ? -2.511 24.074 -3.009 1.00 0.00 72 GLN A CA 11
ATOM 14465 C C . GLN A 1 72 ? -3.500 25.057 -2.381 1.00 0.00 72 GLN A C 11
ATOM 14466 O O . GLN A 1 72 ? -3.704 25.022 -1.168 1.00 0.00 72 GLN A O 11
ATOM 14480 N N . ASN A 1 73 ? -4.159 25.908 -3.174 1.00 0.00 73 ASN A N 11
ATOM 14481 C CA . ASN A 1 73 ? -4.937 27.025 -2.630 1.00 0.00 73 ASN A CA 11
ATOM 14482 C C . ASN A 1 73 ? -6.136 26.594 -1.778 1.00 0.00 73 ASN A C 11
ATOM 14483 O O . ASN A 1 73 ? -6.490 27.313 -0.845 1.00 0.00 73 ASN A O 11
ATOM 14494 N N . MET A 1 74 ? -6.740 25.430 -2.045 1.00 0.00 74 MET A N 11
ATOM 14495 C CA . MET A 1 74 ? -7.892 24.958 -1.270 1.00 0.00 74 MET A CA 11
ATOM 14496 C C . MET A 1 74 ? -7.474 24.348 0.079 1.00 0.00 74 MET A C 11
ATOM 14497 O O . MET A 1 74 ? -8.347 23.981 0.866 1.00 0.00 74 MET A O 11
ATOM 14511 N N . PHE A 1 75 ? -6.168 24.236 0.366 1.00 0.00 75 PHE A N 11
ATOM 14512 C CA . PHE A 1 75 ? -5.645 23.526 1.534 1.00 0.00 75 PHE A CA 11
ATOM 14513 C C . PHE A 1 75 ? -4.599 24.357 2.289 1.00 0.00 75 PHE A C 11
ATOM 14514 O O . PHE A 1 75 ? -4.448 24.183 3.494 1.00 0.00 75 PHE A O 11
ATOM 14531 N N . ASP A 1 76 ? -3.942 25.315 1.625 1.00 0.00 76 ASP A N 11
ATOM 14532 C CA . ASP A 1 76 ? -3.026 26.296 2.226 1.00 0.00 76 ASP A CA 11
ATOM 14533 C C . ASP A 1 76 ? -3.707 27.174 3.288 1.00 0.00 76 ASP A C 11
ATOM 14534 O O . ASP A 1 76 ? -3.038 27.781 4.126 1.00 0.00 76 ASP A O 11
ATOM 14543 N N . VAL A 1 77 ? -5.042 27.203 3.290 1.00 0.00 77 VAL A N 11
ATOM 14544 C CA . VAL A 1 77 ? -5.868 27.803 4.335 1.00 0.00 77 VAL A CA 11
ATOM 14545 C C . VAL A 1 77 ? -5.663 27.140 5.715 1.00 0.00 77 VAL A C 11
ATOM 14546 O O . VAL A 1 77 ? -6.112 27.692 6.720 1.00 0.00 77 VAL A O 11
ATOM 14559 N N . GLU A 1 78 ? -4.975 25.995 5.792 1.00 0.00 78 GLU A N 11
ATOM 14560 C CA . GLU A 1 78 ? -4.642 25.290 7.026 1.00 0.00 78 GLU A CA 11
ATOM 14561 C C . GLU A 1 78 ? -3.146 24.928 7.003 1.00 0.00 78 GLU A C 11
ATOM 14562 O O . GLU A 1 78 ? -2.569 24.771 5.922 1.00 0.00 78 GLU A O 11
ATOM 14574 N N . PRO A 1 79 ? -2.496 24.766 8.171 1.00 0.00 79 PRO A N 11
ATOM 14575 C CA . PRO A 1 79 ? -1.062 24.492 8.253 1.00 0.00 79 PRO A CA 11
ATOM 14576 C C . PRO A 1 79 ? -0.689 23.060 7.842 1.00 0.00 79 PRO A C 11
ATOM 14577 O O . PRO A 1 79 ? 0.498 22.746 7.768 1.00 0.00 79 PRO A O 11
ATOM 14588 N N . ASP A 1 80 ? -1.666 22.182 7.577 1.00 0.00 80 ASP A N 11
ATOM 14589 C CA . ASP A 1 80 ? -1.430 20.768 7.280 1.00 0.00 80 ASP A CA 11
ATOM 14590 C C . ASP A 1 80 ? -0.509 20.575 6.073 1.00 0.00 80 ASP A C 11
ATOM 14591 O O . ASP A 1 80 ? 0.409 19.759 6.130 1.00 0.00 80 ASP A O 11
ATOM 14600 N N . VAL A 1 81 ? -0.700 21.357 5.002 1.00 0.00 81 VAL A N 11
ATOM 14601 C CA . VAL A 1 81 ? 0.183 21.286 3.837 1.00 0.00 81 VAL A CA 11
ATOM 14602 C C . VAL A 1 81 ? 1.556 21.886 4.149 1.00 0.00 81 VAL A C 11
ATOM 14603 O O . VAL A 1 81 ? 2.559 21.415 3.616 1.00 0.00 81 VAL A O 11
ATOM 14616 N N . GLY A 1 82 ? 1.635 22.865 5.056 1.00 0.00 82 GLY A N 11
ATOM 14617 C CA . GLY A 1 82 ? 2.901 23.408 5.527 1.00 0.00 82 GLY A CA 11
ATOM 14618 C C . GLY A 1 82 ? 3.710 22.309 6.207 1.00 0.00 82 GLY A C 11
ATOM 14619 O O . GLY A 1 82 ? 4.873 22.113 5.865 1.00 0.00 82 GLY A O 11
ATOM 14623 N N . ALA A 1 83 ? 3.067 21.534 7.087 1.00 0.00 83 ALA A N 11
ATOM 14624 C CA . ALA A 1 83 ? 3.660 20.395 7.783 1.00 0.00 83 ALA A CA 11
ATOM 14625 C C . ALA A 1 83 ? 3.960 19.200 6.860 1.00 0.00 83 ALA A C 11
ATOM 14626 O O . ALA A 1 83 ? 4.585 18.236 7.306 1.00 0.00 83 ALA A O 11
ATOM 14633 N N . LEU A 1 84 ? 3.523 19.227 5.597 1.00 0.00 84 LEU A N 11
ATOM 14634 C CA . LEU A 1 84 ? 3.846 18.204 4.603 1.00 0.00 84 LEU A CA 11
ATOM 14635 C C . LEU A 1 84 ? 5.005 18.678 3.726 1.00 0.00 84 LEU A C 11
ATOM 14636 O O . LEU A 1 84 ? 5.910 17.898 3.440 1.00 0.00 84 LEU A O 11
ATOM 14652 N N . LEU A 1 85 ? 4.992 19.948 3.311 1.00 0.00 85 LEU A N 11
ATOM 14653 C CA . LEU A 1 85 ? 6.038 20.542 2.483 1.00 0.00 85 LEU A CA 11
ATOM 14654 C C . LEU A 1 85 ? 7.337 20.653 3.282 1.00 0.00 85 LEU A C 11
ATOM 14655 O O . LEU A 1 85 ? 8.425 20.423 2.753 1.00 0.00 85 LEU A O 11
ATOM 14671 N N . TYR A 1 86 ? 7.208 21.022 4.553 1.00 0.00 86 TYR A N 11
ATOM 14672 C CA . TYR A 1 86 ? 8.288 21.333 5.474 1.00 0.00 86 TYR A CA 11
ATOM 14673 C C . TYR A 1 86 ? 7.769 21.010 6.883 1.00 0.00 86 TYR A C 11
ATOM 14674 O O . TYR A 1 86 ? 6.830 20.224 7.026 1.00 0.00 86 TYR A O 11
ATOM 14692 N N . GLY A 1 87 ? 8.368 21.583 7.929 1.00 0.00 87 GLY A N 11
ATOM 14693 C CA . GLY A 1 87 ? 7.860 21.548 9.294 1.00 0.00 87 GLY A CA 11
ATOM 14694 C C . GLY A 1 87 ? 8.104 20.206 9.978 1.00 0.00 87 GLY A C 11
ATOM 14695 O O . GLY A 1 87 ? 8.905 20.120 10.911 1.00 0.00 87 GLY A O 11
ATOM 14699 N N . GLU A 1 88 ? 7.440 19.160 9.490 1.00 0.00 88 GLU A N 11
ATOM 14700 C CA . GLU A 1 88 ? 7.467 17.805 10.032 1.00 0.00 88 GLU A CA 11
ATOM 14701 C C . GLU A 1 88 ? 7.548 16.753 8.912 1.00 0.00 88 GLU A C 11
ATOM 14702 O O . GLU A 1 88 ? 7.959 15.626 9.189 1.00 0.00 88 GLU A O 11
ATOM 14714 N N . GLU A 1 89 ? 7.202 17.106 7.663 1.00 0.00 89 GLU A N 11
ATOM 14715 C CA . GLU A 1 89 ? 7.033 16.192 6.532 1.00 0.00 89 GLU A CA 11
ATOM 14716 C C . GLU A 1 89 ? 6.199 14.960 6.943 1.00 0.00 89 GLU A C 11
ATOM 14717 O O . GLU A 1 89 ? 6.698 13.831 6.981 1.00 0.00 89 GLU A O 11
ATOM 14729 N N . LYS A 1 90 ? 4.938 15.208 7.334 1.00 0.00 90 LYS A N 11
ATOM 14730 C CA . LYS A 1 90 ? 4.009 14.177 7.811 1.00 0.00 90 LYS A CA 11
ATOM 14731 C C . LYS A 1 90 ? 3.960 12.986 6.854 1.00 0.00 90 LYS A C 11
ATOM 14732 O O . LYS A 1 90 ? 4.026 11.836 7.337 1.00 0.00 90 LYS A O 11
ATOM 14752 N N . MET A 1 1 ? -7.282 8.595 -0.806 1.00 0.00 1 MET A N 12
ATOM 14753 C CA . MET A 1 1 ? -6.343 8.399 -1.940 1.00 0.00 1 MET A CA 12
ATOM 14754 C C . MET A 1 1 ? -4.967 8.963 -1.574 1.00 0.00 1 MET A C 12
ATOM 14755 O O . MET A 1 1 ? -4.835 10.163 -1.330 1.00 0.00 1 MET A O 12
ATOM 14771 N N . CYS A 1 2 ? -3.936 8.112 -1.519 1.00 0.00 2 CYS A N 12
ATOM 14772 C CA . CYS A 1 2 ? -2.551 8.561 -1.393 1.00 0.00 2 CYS A CA 12
ATOM 14773 C C . CYS A 1 2 ? -2.068 9.131 -2.732 1.00 0.00 2 CYS A C 12
ATOM 14774 O O . CYS A 1 2 ? -2.548 8.702 -3.786 1.00 0.00 2 CYS A O 12
ATOM 14782 N N . ILE A 1 3 ? -1.058 10.008 -2.680 1.00 0.00 3 ILE A N 12
ATOM 14783 C CA . ILE A 1 3 ? -0.366 10.616 -3.822 1.00 0.00 3 ILE A CA 12
ATOM 14784 C C . ILE A 1 3 ? -1.315 11.010 -4.970 1.00 0.00 3 ILE A C 12
ATOM 14785 O O . ILE A 1 3 ? -1.046 10.741 -6.141 1.00 0.00 3 ILE A O 12
ATOM 14801 N N . GLY A 1 4 ? -2.435 11.649 -4.625 1.00 0.00 4 GLY A N 12
ATOM 14802 C CA . GLY A 1 4 ? -3.450 12.113 -5.555 1.00 0.00 4 GLY A CA 12
ATOM 14803 C C . GLY A 1 4 ? -3.012 13.426 -6.196 1.00 0.00 4 GLY A C 12
ATOM 14804 O O . GLY A 1 4 ? -3.563 14.479 -5.870 1.00 0.00 4 GLY A O 12
ATOM 14808 N N . VAL A 1 5 ? -1.989 13.387 -7.054 1.00 0.00 5 VAL A N 12
ATOM 14809 C CA . VAL A 1 5 ? -1.312 14.568 -7.586 1.00 0.00 5 VAL A CA 12
ATOM 14810 C C . VAL A 1 5 ? -1.011 14.300 -9.072 1.00 0.00 5 VAL A C 12
ATOM 14811 O O . VAL A 1 5 ? -0.647 13.174 -9.412 1.00 0.00 5 VAL A O 12
ATOM 14824 N N . PRO A 1 6 ? -1.176 15.277 -9.980 1.00 0.00 6 PRO A N 12
ATOM 14825 C CA . PRO A 1 6 ? -0.782 15.121 -11.376 1.00 0.00 6 PRO A CA 12
ATOM 14826 C C . PRO A 1 6 ? 0.738 15.247 -11.558 1.00 0.00 6 PRO A C 12
ATOM 14827 O O . PRO A 1 6 ? 1.459 15.698 -10.665 1.00 0.00 6 PRO A O 12
ATOM 14838 N N . GLY A 1 7 ? 1.224 14.898 -12.747 1.00 0.00 7 GLY A N 12
ATOM 14839 C CA . GLY A 1 7 ? 2.611 15.069 -13.148 1.00 0.00 7 GLY A CA 12
ATOM 14840 C C . GLY A 1 7 ? 2.771 14.772 -14.636 1.00 0.00 7 GLY A C 12
ATOM 14841 O O . GLY A 1 7 ? 1.776 14.531 -15.326 1.00 0.00 7 GLY A O 12
ATOM 14845 N N . GLN A 1 8 ? 4.006 14.783 -15.138 1.00 0.00 8 GLN A N 12
ATOM 14846 C CA . GLN A 1 8 ? 4.306 14.590 -16.555 1.00 0.00 8 GLN A CA 12
ATOM 14847 C C . GLN A 1 8 ? 5.129 13.317 -16.719 1.00 0.00 8 GLN A C 12
ATOM 14848 O O . GLN A 1 8 ? 6.098 13.108 -15.992 1.00 0.00 8 GLN A O 12
ATOM 14862 N N . ILE A 1 9 ? 4.743 12.442 -17.646 1.00 0.00 9 ILE A N 12
ATOM 14863 C CA . ILE A 1 9 ? 5.451 11.197 -17.924 1.00 0.00 9 ILE A CA 12
ATOM 14864 C C . ILE A 1 9 ? 6.810 11.571 -18.521 1.00 0.00 9 ILE A C 12
ATOM 14865 O O . ILE A 1 9 ? 6.854 12.226 -19.564 1.00 0.00 9 ILE A O 12
ATOM 14881 N N . ARG A 1 10 ? 7.910 11.126 -17.901 1.00 0.00 10 ARG A N 12
ATOM 14882 C CA . ARG A 1 10 ? 9.264 11.379 -18.408 1.00 0.00 10 ARG A CA 12
ATOM 14883 C C . ARG A 1 10 ? 10.031 10.091 -18.729 1.00 0.00 10 ARG A C 12
ATOM 14884 O O . ARG A 1 10 ? 11.074 10.170 -19.378 1.00 0.00 10 ARG A O 12
ATOM 14905 N N . THR A 1 11 ? 9.524 8.916 -18.345 1.00 0.00 11 THR A N 12
ATOM 14906 C CA . THR A 1 11 ? 10.086 7.621 -18.731 1.00 0.00 11 THR A CA 12
ATOM 14907 C C . THR A 1 11 ? 8.942 6.599 -18.721 1.00 0.00 11 THR A C 12
ATOM 14908 O O . THR A 1 11 ? 7.998 6.755 -17.941 1.00 0.00 11 THR A O 12
ATOM 14919 N N . ILE A 1 12 ? 9.029 5.552 -19.545 1.00 0.00 12 ILE A N 12
ATOM 14920 C CA . ILE A 1 12 ? 8.113 4.410 -19.565 1.00 0.00 12 ILE A CA 12
ATOM 14921 C C . ILE A 1 12 ? 9.000 3.158 -19.611 1.00 0.00 12 ILE A C 12
ATOM 14922 O O . ILE A 1 12 ? 10.024 3.152 -20.301 1.00 0.00 12 ILE A O 12
ATOM 14938 N N . ASP A 1 13 ? 8.618 2.110 -18.875 1.00 0.00 13 ASP A N 12
ATOM 14939 C CA . ASP A 1 13 ? 9.404 0.881 -18.708 1.00 0.00 13 ASP A CA 12
ATOM 14940 C C . ASP A 1 13 ? 8.796 -0.310 -19.461 1.00 0.00 13 ASP A C 12
ATOM 14941 O O . ASP A 1 13 ? 9.516 -1.236 -19.838 1.00 0.00 13 ASP A O 12
ATOM 14950 N N . GLY A 1 14 ? 7.486 -0.275 -19.731 1.00 0.00 14 GLY A N 12
ATOM 14951 C CA . GLY A 1 14 ? 6.785 -1.282 -20.524 1.00 0.00 14 GLY A CA 12
ATOM 14952 C C . GLY A 1 14 ? 5.284 -1.033 -20.456 1.00 0.00 14 GLY A C 12
ATOM 14953 O O . GLY A 1 14 ? 4.669 -0.687 -21.464 1.00 0.00 14 GLY A O 12
ATOM 14957 N N . ASN A 1 15 ? 4.713 -1.122 -19.250 1.00 0.00 15 ASN A N 12
ATOM 14958 C CA . ASN A 1 15 ? 3.336 -0.706 -18.935 1.00 0.00 15 ASN A CA 12
ATOM 14959 C C . ASN A 1 15 ? 3.267 -0.113 -17.521 1.00 0.00 15 ASN A C 12
ATOM 14960 O O . ASN A 1 15 ? 2.249 -0.145 -16.832 1.00 0.00 15 ASN A O 12
ATOM 14971 N N . GLN A 1 16 ? 4.396 0.448 -17.096 1.00 0.00 16 GLN A N 12
ATOM 14972 C CA . GLN A 1 16 ? 4.574 1.260 -15.908 1.00 0.00 16 GLN A CA 12
ATOM 14973 C C . GLN A 1 16 ? 5.474 2.411 -16.360 1.00 0.00 16 GLN A C 12
ATOM 14974 O O . GLN A 1 16 ? 6.190 2.280 -17.363 1.00 0.00 16 GLN A O 12
ATOM 14988 N N . ALA A 1 17 ? 5.422 3.538 -15.663 1.00 0.00 17 ALA A N 12
ATOM 14989 C CA . ALA A 1 17 ? 6.058 4.775 -16.077 1.00 0.00 17 ALA A CA 12
ATOM 14990 C C . ALA A 1 17 ? 6.584 5.521 -14.862 1.00 0.00 17 ALA A C 12
ATOM 14991 O O . ALA A 1 17 ? 6.209 5.223 -13.730 1.00 0.00 17 ALA A O 12
ATOM 14998 N N . LYS A 1 18 ? 7.426 6.523 -15.107 1.00 0.00 18 LYS A N 12
ATOM 14999 C CA . LYS A 1 18 ? 8.044 7.334 -14.068 1.00 0.00 18 LYS A CA 12
ATOM 15000 C C . LYS A 1 18 ? 7.552 8.756 -14.278 1.00 0.00 18 LYS A C 12
ATOM 15001 O O . LYS A 1 18 ? 8.173 9.539 -15.006 1.00 0.00 18 LYS A O 12
ATOM 15020 N N . VAL A 1 19 ? 6.374 9.042 -13.730 1.00 0.00 19 VAL A N 12
ATOM 15021 C CA . VAL A 1 19 ? 5.771 10.362 -13.788 1.00 0.00 19 VAL A CA 12
ATOM 15022 C C . VAL A 1 19 ? 6.611 11.287 -12.910 1.00 0.00 19 VAL A C 12
ATOM 15023 O O . VAL A 1 19 ? 6.936 10.941 -11.776 1.00 0.00 19 VAL A O 12
ATOM 15036 N N . ASP A 1 20 ? 6.989 12.451 -13.424 1.00 0.00 20 ASP A N 12
ATOM 15037 C CA . ASP A 1 20 ? 7.602 13.508 -12.641 1.00 0.00 20 ASP A CA 12
ATOM 15038 C C . ASP A 1 20 ? 6.475 14.287 -11.976 1.00 0.00 20 ASP A C 12
ATOM 15039 O O . ASP A 1 20 ? 5.687 14.949 -12.660 1.00 0.00 20 ASP A O 12
ATOM 15048 N N . VAL A 1 21 ? 6.349 14.153 -10.658 1.00 0.00 21 VAL A N 12
ATOM 15049 C CA . VAL A 1 21 ? 5.279 14.751 -9.867 1.00 0.00 21 VAL A CA 12
ATOM 15050 C C . VAL A 1 21 ? 5.706 16.185 -9.513 1.00 0.00 21 VAL A C 12
ATOM 15051 O O . VAL A 1 21 ? 5.911 16.529 -8.347 1.00 0.00 21 VAL A O 12
ATOM 15064 N N . CYS A 1 22 ? 5.888 17.007 -10.553 1.00 0.00 22 CYS A N 12
ATOM 15065 C CA . CYS A 1 22 ? 6.283 18.411 -10.487 1.00 0.00 22 CYS A CA 12
ATOM 15066 C C . CYS A 1 22 ? 7.501 18.656 -9.574 1.00 0.00 22 CYS A C 12
ATOM 15067 O O . CYS A 1 22 ? 7.530 19.632 -8.819 1.00 0.00 22 CYS A O 12
ATOM 15075 N N . GLY A 1 23 ? 8.504 17.774 -9.623 1.00 0.00 23 GLY A N 12
ATOM 15076 C CA . GLY A 1 23 ? 9.760 17.958 -8.913 1.00 0.00 23 GLY A CA 12
ATOM 15077 C C . GLY A 1 23 ? 10.648 16.721 -8.987 1.00 0.00 23 GLY A C 12
ATOM 15078 O O . GLY A 1 23 ? 11.826 16.844 -9.324 1.00 0.00 23 GLY A O 12
ATOM 15082 N N . ILE A 1 24 ? 10.095 15.538 -8.695 1.00 0.00 24 ILE A N 12
ATOM 15083 C CA . ILE A 1 24 ? 10.831 14.278 -8.579 1.00 0.00 24 ILE A CA 12
ATOM 15084 C C . ILE A 1 24 ? 9.984 13.203 -9.271 1.00 0.00 24 ILE A C 12
ATOM 15085 O O . ILE A 1 24 ? 8.750 13.251 -9.221 1.00 0.00 24 ILE A O 12
ATOM 15101 N N . GLN A 1 25 ? 10.633 12.227 -9.914 1.00 0.00 25 GLN A N 12
ATOM 15102 C CA . GLN A 1 25 ? 9.939 11.102 -10.529 1.00 0.00 25 GLN A CA 12
ATOM 15103 C C . GLN A 1 25 ? 9.427 10.120 -9.473 1.00 0.00 25 GLN A C 12
ATOM 15104 O O . GLN A 1 25 ? 10.066 9.898 -8.441 1.00 0.00 25 GLN A O 12
ATOM 15118 N N . ARG A 1 26 ? 8.272 9.508 -9.743 1.00 0.00 26 ARG A N 12
ATOM 15119 C CA . ARG A 1 26 ? 7.702 8.395 -8.982 1.00 0.00 26 ARG A CA 12
ATOM 15120 C C . ARG A 1 26 ? 7.235 7.339 -9.979 1.00 0.00 26 ARG A C 12
ATOM 15121 O O . ARG A 1 26 ? 6.684 7.681 -11.027 1.00 0.00 26 ARG A O 12
ATOM 15142 N N . ASP A 1 27 ? 7.458 6.064 -9.664 1.00 0.00 27 ASP A N 12
ATOM 15143 C CA . ASP A 1 27 ? 6.961 4.945 -10.464 1.00 0.00 27 ASP A CA 12
ATOM 15144 C C . ASP A 1 27 ? 5.443 4.830 -10.294 1.00 0.00 27 ASP A C 12
ATOM 15145 O O . ASP A 1 27 ? 4.947 4.905 -9.167 1.00 0.00 27 ASP A O 12
ATOM 15154 N N . VAL A 1 28 ? 4.714 4.617 -11.391 1.00 0.00 28 VAL A N 12
ATOM 15155 C CA . VAL A 1 28 ? 3.269 4.419 -11.420 1.00 0.00 28 VAL A CA 12
ATOM 15156 C C . VAL A 1 28 ? 2.926 3.376 -12.487 1.00 0.00 28 VAL A C 12
ATOM 15157 O O . VAL A 1 28 ? 3.670 3.187 -13.451 1.00 0.00 28 VAL A O 12
ATOM 15170 N N . ASP A 1 29 ? 1.790 2.705 -12.329 1.00 0.00 29 ASP A N 12
ATOM 15171 C CA . ASP A 1 29 ? 1.324 1.646 -13.214 1.00 0.00 29 ASP A CA 12
ATOM 15172 C C . ASP A 1 29 ? 0.309 2.203 -14.218 1.00 0.00 29 ASP A C 12
ATOM 15173 O O . ASP A 1 29 ? -0.502 3.065 -13.863 1.00 0.00 29 ASP A O 12
ATOM 15182 N N . LEU A 1 30 ? 0.360 1.733 -15.472 1.00 0.00 30 LEU A N 12
ATOM 15183 C CA . LEU A 1 30 ? -0.381 2.291 -16.605 1.00 0.00 30 LEU A CA 12
ATOM 15184 C C . LEU A 1 30 ? -1.381 1.280 -17.189 1.00 0.00 30 LEU A C 12
ATOM 15185 O O . LEU A 1 30 ? -1.893 1.506 -18.289 1.00 0.00 30 LEU A O 12
ATOM 15201 N N . THR A 1 31 ? -1.715 0.190 -16.489 1.00 0.00 31 THR A N 12
ATOM 15202 C CA . THR A 1 31 ? -2.717 -0.780 -16.954 1.00 0.00 31 THR A CA 12
ATOM 15203 C C . THR A 1 31 ? -4.054 -0.110 -17.313 1.00 0.00 31 THR A C 12
ATOM 15204 O O . THR A 1 31 ? -4.734 -0.539 -18.248 1.00 0.00 31 THR A O 12
ATOM 15215 N N . LEU A 1 32 ? -4.420 0.957 -16.594 1.00 0.00 32 LEU A N 12
ATOM 15216 C CA . LEU A 1 32 ? -5.705 1.635 -16.741 1.00 0.00 32 LEU A CA 12
ATOM 15217 C C . LEU A 1 32 ? -5.762 2.553 -17.973 1.00 0.00 32 LEU A C 12
ATOM 15218 O O . LEU A 1 32 ? -6.856 3.005 -18.316 1.00 0.00 32 LEU A O 12
ATOM 15234 N N . VAL A 1 33 ? -4.633 2.849 -18.634 1.00 0.00 33 VAL A N 12
ATOM 15235 C CA . VAL A 1 33 ? -4.567 3.862 -19.700 1.00 0.00 33 VAL A CA 12
ATOM 15236 C C . VAL A 1 33 ? -3.778 3.397 -20.935 1.00 0.00 33 VAL A C 12
ATOM 15237 O O . VAL A 1 33 ? -3.929 3.990 -22.007 1.00 0.00 33 VAL A O 12
ATOM 15250 N N . GLY A 1 34 ? -2.966 2.342 -20.818 1.00 0.00 34 GLY A N 12
ATOM 15251 C CA . GLY A 1 34 ? -2.110 1.855 -21.890 1.00 0.00 34 GLY A CA 12
ATOM 15252 C C . GLY A 1 34 ? -0.853 2.713 -22.013 1.00 0.00 34 GLY A C 12
ATOM 15253 O O . GLY A 1 34 ? -0.865 3.914 -21.736 1.00 0.00 34 GLY A O 12
ATOM 15257 N N . SER A 1 35 ? 0.245 2.090 -22.436 1.00 0.00 35 SER A N 12
ATOM 15258 C CA . SER A 1 35 ? 1.567 2.708 -22.502 1.00 0.00 35 SER A CA 12
ATOM 15259 C C . SER A 1 35 ? 1.712 3.704 -23.659 1.00 0.00 35 SER A C 12
ATOM 15260 O O . SER A 1 35 ? 2.668 4.486 -23.686 1.00 0.00 35 SER A O 12
ATOM 15268 N N . CYS A 1 36 ? 0.777 3.682 -24.615 1.00 0.00 36 CYS A N 12
ATOM 15269 C CA . CYS A 1 36 ? 0.869 4.427 -25.856 1.00 0.00 36 CYS A CA 12
ATOM 15270 C C . CYS A 1 36 ? -0.379 5.281 -26.042 1.00 0.00 36 CYS A C 12
ATOM 15271 O O . CYS A 1 36 ? -1.494 4.887 -25.694 1.00 0.00 36 CYS A O 12
ATOM 15279 N N . ASP A 1 37 ? -0.150 6.459 -26.604 1.00 0.00 37 ASP A N 12
ATOM 15280 C CA . ASP A 1 37 ? -1.149 7.396 -27.078 1.00 0.00 37 ASP A CA 12
ATOM 15281 C C . ASP A 1 37 ? -1.823 6.848 -28.336 1.00 0.00 37 ASP A C 12
ATOM 15282 O O . ASP A 1 37 ? -1.223 6.058 -29.070 1.00 0.00 37 ASP A O 12
ATOM 15291 N N . GLU A 1 38 ? -3.051 7.295 -28.615 1.00 0.00 38 GLU A N 12
ATOM 15292 C CA . GLU A 1 38 ? -3.881 6.812 -29.719 1.00 0.00 38 GLU A CA 12
ATOM 15293 C C . GLU A 1 38 ? -3.203 6.995 -31.092 1.00 0.00 38 GLU A C 12
ATOM 15294 O O . GLU A 1 38 ? -3.475 6.233 -32.021 1.00 0.00 38 GLU A O 12
ATOM 15306 N N . ASN A 1 39 ? -2.291 7.967 -31.222 1.00 0.00 39 ASN A N 12
ATOM 15307 C CA . ASN A 1 39 ? -1.499 8.183 -32.436 1.00 0.00 39 ASN A CA 12
ATOM 15308 C C . ASN A 1 39 ? -0.597 6.986 -32.784 1.00 0.00 39 ASN A C 12
ATOM 15309 O O . ASN A 1 39 ? -0.214 6.834 -33.945 1.00 0.00 39 ASN A O 12
ATOM 15320 N N . GLY A 1 40 ? -0.256 6.139 -31.807 1.00 0.00 40 GLY A N 12
ATOM 15321 C CA . GLY A 1 40 ? 0.684 5.037 -31.985 1.00 0.00 40 GLY A CA 12
ATOM 15322 C C . GLY A 1 40 ? 2.096 5.476 -31.604 1.00 0.00 40 GLY A C 12
ATOM 15323 O O . GLY A 1 40 ? 3.039 5.267 -32.369 1.00 0.00 40 GLY A O 12
ATOM 15327 N N . GLN A 1 41 ? 2.234 6.130 -30.447 1.00 0.00 41 GLN A N 12
ATOM 15328 C CA . GLN A 1 41 ? 3.486 6.657 -29.906 1.00 0.00 41 GLN A CA 12
ATOM 15329 C C . GLN A 1 41 ? 3.459 6.441 -28.386 1.00 0.00 41 GLN A C 12
ATOM 15330 O O . GLN A 1 41 ? 2.365 6.441 -27.817 1.00 0.00 41 GLN A O 12
ATOM 15344 N N . PRO A 1 42 ? 4.598 6.275 -27.697 1.00 0.00 42 PRO A N 12
ATOM 15345 C CA . PRO A 1 42 ? 4.608 6.149 -26.242 1.00 0.00 42 PRO A CA 12
ATOM 15346 C C . PRO A 1 42 ? 4.143 7.464 -25.601 1.00 0.00 42 PRO A C 12
ATOM 15347 O O . PRO A 1 42 ? 4.401 8.545 -26.134 1.00 0.00 42 PRO A O 12
ATOM 15358 N N . ARG A 1 43 ? 3.485 7.398 -24.436 1.00 0.00 43 ARG A N 12
ATOM 15359 C CA . ARG A 1 43 ? 2.919 8.572 -23.749 1.00 0.00 43 ARG A CA 12
ATOM 15360 C C . ARG A 1 43 ? 3.969 9.519 -23.138 1.00 0.00 43 ARG A C 12
ATOM 15361 O O . ARG A 1 43 ? 3.633 10.318 -22.264 1.00 0.00 43 ARG A O 12
ATOM 15382 N N . VAL A 1 44 ? 5.239 9.436 -23.527 1.00 0.00 44 VAL A N 12
ATOM 15383 C CA . VAL A 1 44 ? 6.285 10.292 -22.973 1.00 0.00 44 VAL A CA 12
ATOM 15384 C C . VAL A 1 44 ? 5.916 11.749 -23.285 1.00 0.00 44 VAL A C 12
ATOM 15385 O O . VAL A 1 44 ? 5.518 12.071 -24.408 1.00 0.00 44 VAL A O 12
ATOM 15398 N N . GLY A 1 45 ? 6.017 12.620 -22.279 1.00 0.00 45 GLY A N 12
ATOM 15399 C CA . GLY A 1 45 ? 5.688 14.033 -22.380 1.00 0.00 45 GLY A CA 12
ATOM 15400 C C . GLY A 1 45 ? 4.215 14.327 -22.094 1.00 0.00 45 GLY A C 12
ATOM 15401 O O . GLY A 1 45 ? 3.888 15.490 -21.849 1.00 0.00 45 GLY A O 12
ATOM 15405 N N . GLN A 1 46 ? 3.325 13.327 -22.091 1.00 0.00 46 GLN A N 12
ATOM 15406 C CA . GLN A 1 46 ? 1.930 13.549 -21.721 1.00 0.00 46 GLN A CA 12
ATOM 15407 C C . GLN A 1 46 ? 1.850 13.792 -20.215 1.00 0.00 46 GLN A C 12
ATOM 15408 O O . GLN A 1 46 ? 2.653 13.259 -19.441 1.00 0.00 46 GLN A O 12
ATOM 15422 N N . TRP A 1 47 ? 0.869 14.588 -19.797 1.00 0.00 47 TRP A N 12
ATOM 15423 C CA . TRP A 1 47 ? 0.549 14.732 -18.390 1.00 0.00 47 TRP A CA 12
ATOM 15424 C C . TRP A 1 47 ? -0.398 13.606 -17.998 1.00 0.00 47 TRP A C 12
ATOM 15425 O O . TRP A 1 47 ? -1.173 13.102 -18.814 1.00 0.00 47 TRP A O 12
ATOM 15446 N N . VAL A 1 48 ? -0.359 13.224 -16.730 1.00 0.00 48 VAL A N 12
ATOM 15447 C CA . VAL A 1 48 ? -1.172 12.155 -16.191 1.00 0.00 48 VAL A CA 12
ATOM 15448 C C . VAL A 1 48 ? -1.512 12.522 -14.750 1.00 0.00 48 VAL A C 12
ATOM 15449 O O . VAL A 1 48 ? -0.686 13.053 -14.004 1.00 0.00 48 VAL A O 12
ATOM 15462 N N . LEU A 1 49 ? -2.760 12.270 -14.380 1.00 0.00 49 LEU A N 12
ATOM 15463 C CA . LEU A 1 49 ? -3.252 12.336 -13.023 1.00 0.00 49 LEU A CA 12
ATOM 15464 C C . LEU A 1 49 ? -3.030 10.953 -12.429 1.00 0.00 49 LEU A C 12
ATOM 15465 O O . LEU A 1 49 ? -3.469 9.967 -13.029 1.00 0.00 49 LEU A O 12
ATOM 15481 N N . VAL A 1 50 ? -2.399 10.860 -11.258 1.00 0.00 50 VAL A N 12
ATOM 15482 C CA . VAL A 1 50 ? -2.149 9.579 -10.612 1.00 0.00 50 VAL A CA 12
ATOM 15483 C C . VAL A 1 50 ? -2.732 9.623 -9.205 1.00 0.00 50 VAL A C 12
ATOM 15484 O O . VAL A 1 50 ? -2.841 10.701 -8.612 1.00 0.00 50 VAL A O 12
ATOM 15497 N N . HIS A 1 51 ? -3.134 8.464 -8.688 1.00 0.00 51 HIS A N 12
ATOM 15498 C CA . HIS A 1 51 ? -3.525 8.230 -7.303 1.00 0.00 51 HIS A CA 12
ATOM 15499 C C . HIS A 1 51 ? -2.990 6.837 -6.972 1.00 0.00 51 HIS A C 12
ATOM 15500 O O . HIS A 1 51 ? -2.973 5.980 -7.855 1.00 0.00 51 HIS A O 12
ATOM 15514 N N . VAL A 1 52 ? -2.611 6.584 -5.717 1.00 0.00 52 VAL A N 12
ATOM 15515 C CA . VAL A 1 52 ? -2.244 5.266 -5.170 1.00 0.00 52 VAL A CA 12
ATOM 15516 C C . VAL A 1 52 ? -1.308 4.416 -6.061 1.00 0.00 52 VAL A C 12
ATOM 15517 O O . VAL A 1 52 ? -1.325 3.186 -6.000 1.00 0.00 52 VAL A O 12
ATOM 15530 N N . GLY A 1 53 ? -0.470 5.061 -6.878 1.00 0.00 53 GLY A N 12
ATOM 15531 C CA . GLY A 1 53 ? 0.516 4.391 -7.719 1.00 0.00 53 GLY A CA 12
ATOM 15532 C C . GLY A 1 53 ? -0.024 3.965 -9.087 1.00 0.00 53 GLY A C 12
ATOM 15533 O O . GLY A 1 53 ? 0.645 3.189 -9.765 1.00 0.00 53 GLY A O 12
ATOM 15537 N N . PHE A 1 54 ? -1.189 4.455 -9.524 1.00 0.00 54 PHE A N 12
ATOM 15538 C CA . PHE A 1 54 ? -1.787 4.123 -10.815 1.00 0.00 54 PHE A CA 12
ATOM 15539 C C . PHE A 1 54 ? -2.164 5.405 -11.552 1.00 0.00 54 PHE A C 12
ATOM 15540 O O . PHE A 1 54 ? -2.599 6.382 -10.936 1.00 0.00 54 PHE A O 12
ATOM 15557 N N . ALA A 1 55 ? -2.010 5.389 -12.877 1.00 0.00 55 ALA A N 12
ATOM 15558 C CA . ALA A 1 55 ? -2.515 6.425 -13.765 1.00 0.00 55 ALA A CA 12
ATOM 15559 C C . ALA A 1 55 ? -4.042 6.368 -13.747 1.00 0.00 55 ALA A C 12
ATOM 15560 O O . ALA A 1 55 ? -4.619 5.389 -14.216 1.00 0.00 55 ALA A O 12
ATOM 15567 N N . MET A 1 56 ? -4.692 7.396 -13.196 1.00 0.00 56 MET A N 12
ATOM 15568 C CA . MET A 1 56 ? -6.146 7.438 -13.086 1.00 0.00 56 MET A CA 12
ATOM 15569 C C . MET A 1 56 ? -6.771 8.113 -14.306 1.00 0.00 56 MET A C 12
ATOM 15570 O O . MET A 1 56 ? -7.843 7.690 -14.741 1.00 0.00 56 MET A O 12
ATOM 15584 N N . SER A 1 57 ? -6.127 9.127 -14.894 1.00 0.00 57 SER A N 12
ATOM 15585 C CA . SER A 1 57 ? -6.531 9.692 -16.181 1.00 0.00 57 SER A CA 12
ATOM 15586 C C . SER A 1 57 ? -5.325 10.356 -16.841 1.00 0.00 57 SER A C 12
ATOM 15587 O O . SER A 1 57 ? -4.490 10.939 -16.151 1.00 0.00 57 SER A O 12
ATOM 15595 N N . VAL A 1 58 ? -5.223 10.282 -18.166 1.00 0.00 58 VAL A N 12
ATOM 15596 C CA . VAL A 1 58 ? -4.249 11.070 -18.919 1.00 0.00 58 VAL A CA 12
ATOM 15597 C C . VAL A 1 58 ? -4.870 12.469 -19.043 1.00 0.00 58 VAL A C 12
ATOM 15598 O O . VAL A 1 58 ? -6.086 12.588 -19.231 1.00 0.00 58 VAL A O 12
ATOM 15611 N N . ILE A 1 59 ? -4.062 13.523 -18.915 1.00 0.00 59 ILE A N 12
ATOM 15612 C CA . ILE A 1 59 ? -4.523 14.911 -18.871 1.00 0.00 59 ILE A CA 12
ATOM 15613 C C . ILE A 1 59 ? -3.619 15.766 -19.783 1.00 0.00 59 ILE A C 12
ATOM 15614 O O . ILE A 1 59 ? -2.746 15.235 -20.474 1.00 0.00 59 ILE A O 12
ATOM 15630 N N . ASN A 1 60 ? -3.820 17.087 -19.801 1.00 0.00 60 ASN A N 12
ATOM 15631 C CA . ASN A 1 60 ? -3.031 18.041 -20.583 1.00 0.00 60 ASN A CA 12
ATOM 15632 C C . ASN A 1 60 ? -2.610 19.193 -19.667 1.00 0.00 60 ASN A C 12
ATOM 15633 O O . ASN A 1 60 ? -3.021 19.237 -18.509 1.00 0.00 60 ASN A O 12
ATOM 15644 N N . GLU A 1 61 ? -1.820 20.135 -20.182 1.00 0.00 61 GLU A N 12
ATOM 15645 C CA . GLU A 1 61 ? -1.179 21.213 -19.439 1.00 0.00 61 GLU A CA 12
ATOM 15646 C C . GLU A 1 61 ? -2.202 21.987 -18.610 1.00 0.00 61 GLU A C 12
ATOM 15647 O O . GLU A 1 61 ? -1.991 22.228 -17.420 1.00 0.00 61 GLU A O 12
ATOM 15659 N N . ALA A 1 62 ? -3.317 22.355 -19.244 1.00 0.00 62 ALA A N 12
ATOM 15660 C CA . ALA A 1 62 ? -4.327 23.213 -18.633 1.00 0.00 62 ALA A CA 12
ATOM 15661 C C . ALA A 1 62 ? -5.055 22.474 -17.509 1.00 0.00 62 ALA A C 12
ATOM 15662 O O . ALA A 1 62 ? -5.300 23.042 -16.444 1.00 0.00 62 ALA A O 12
ATOM 15669 N N . GLU A 1 63 ? -5.365 21.195 -17.732 1.00 0.00 63 GLU A N 12
ATOM 15670 C CA . GLU A 1 63 ? -6.000 20.346 -16.733 1.00 0.00 63 GLU A CA 12
ATOM 15671 C C . GLU A 1 63 ? -5.041 20.127 -15.563 1.00 0.00 63 GLU A C 12
ATOM 15672 O O . GLU A 1 63 ? -5.472 20.137 -14.409 1.00 0.00 63 GLU A O 12
ATOM 15684 N N . ALA A 1 64 ? -3.740 19.980 -15.837 1.00 0.00 64 ALA A N 12
ATOM 15685 C CA . ALA A 1 64 ? -2.732 19.862 -14.801 1.00 0.00 64 ALA A CA 12
ATOM 15686 C C . ALA A 1 64 ? -2.681 21.137 -13.961 1.00 0.00 64 ALA A C 12
ATOM 15687 O O . ALA A 1 64 ? -2.673 21.033 -12.738 1.00 0.00 64 ALA A O 12
ATOM 15694 N N . ARG A 1 65 ? -2.694 22.334 -14.568 1.00 0.00 65 ARG A N 12
ATOM 15695 C CA . ARG A 1 65 ? -2.671 23.576 -13.787 1.00 0.00 65 ARG A CA 12
ATOM 15696 C C . ARG A 1 65 ? -3.933 23.699 -12.936 1.00 0.00 65 ARG A C 12
ATOM 15697 O O . ARG A 1 65 ? -3.832 24.060 -11.766 1.00 0.00 65 ARG A O 12
ATOM 15718 N N . ASP A 1 66 ? -5.105 23.373 -13.484 1.00 0.00 66 ASP A N 12
ATOM 15719 C CA . ASP A 1 66 ? -6.357 23.429 -12.730 1.00 0.00 66 ASP A CA 12
ATOM 15720 C C . ASP A 1 66 ? -6.327 22.459 -11.547 1.00 0.00 66 ASP A C 12
ATOM 15721 O O . ASP A 1 66 ? -6.701 22.819 -10.430 1.00 0.00 66 ASP A O 12
ATOM 15730 N N . THR A 1 67 ? -5.824 21.244 -11.768 1.00 0.00 67 THR A N 12
ATOM 15731 C CA . THR A 1 67 ? -5.716 20.234 -10.724 1.00 0.00 67 THR A CA 12
ATOM 15732 C C . THR A 1 67 ? -4.671 20.652 -9.680 1.00 0.00 67 THR A C 12
ATOM 15733 O O . THR A 1 67 ? -4.886 20.442 -8.488 1.00 0.00 67 THR A O 12
ATOM 15744 N N . LEU A 1 68 ? -3.561 21.281 -10.082 1.00 0.00 68 LEU A N 12
ATOM 15745 C CA . LEU A 1 68 ? -2.553 21.778 -9.150 1.00 0.00 68 LEU A CA 12
ATOM 15746 C C . LEU A 1 68 ? -3.112 22.931 -8.315 1.00 0.00 68 LEU A C 12
ATOM 15747 O O . LEU A 1 68 ? -2.764 23.046 -7.141 1.00 0.00 68 LEU A O 12
ATOM 15763 N N . ASP A 1 69 ? -4.000 23.760 -8.873 1.00 0.00 69 ASP A N 12
ATOM 15764 C CA . ASP A 1 69 ? -4.657 24.815 -8.103 1.00 0.00 69 ASP A CA 12
ATOM 15765 C C . ASP A 1 69 ? -5.599 24.232 -7.043 1.00 0.00 69 ASP A C 12
ATOM 15766 O O . ASP A 1 69 ? -5.679 24.753 -5.929 1.00 0.00 69 ASP A O 12
ATOM 15775 N N . ALA A 1 70 ? -6.270 23.116 -7.352 1.00 0.00 70 ALA A N 12
ATOM 15776 C CA . ALA A 1 70 ? -7.019 22.367 -6.350 1.00 0.00 70 ALA A CA 12
ATOM 15777 C C . ALA A 1 70 ? -6.057 21.789 -5.303 1.00 0.00 70 ALA A C 12
ATOM 15778 O O . ALA A 1 70 ? -6.288 21.925 -4.103 1.00 0.00 70 ALA A O 12
ATOM 15785 N N . LEU A 1 71 ? -4.952 21.179 -5.746 1.00 0.00 71 LEU A N 12
ATOM 15786 C CA . LEU A 1 71 ? -3.984 20.527 -4.872 1.00 0.00 71 LEU A CA 12
ATOM 15787 C C . LEU A 1 71 ? -3.411 21.520 -3.865 1.00 0.00 71 LEU A C 12
ATOM 15788 O O . LEU A 1 71 ? -3.379 21.201 -2.679 1.00 0.00 71 LEU A O 12
ATOM 15804 N N . GLN A 1 72 ? -3.053 22.744 -4.267 1.00 0.00 72 GLN A N 12
ATOM 15805 C CA . GLN A 1 72 ? -2.491 23.740 -3.350 1.00 0.00 72 GLN A CA 12
ATOM 15806 C C . GLN A 1 72 ? -3.492 24.273 -2.300 1.00 0.00 72 GLN A C 12
ATOM 15807 O O . GLN A 1 72 ? -3.164 25.206 -1.565 1.00 0.00 72 GLN A O 12
ATOM 15821 N N . ASN A 1 73 ? -4.706 23.713 -2.216 1.00 0.00 73 ASN A N 12
ATOM 15822 C CA . ASN A 1 73 ? -5.668 23.960 -1.142 1.00 0.00 73 ASN A CA 12
ATOM 15823 C C . ASN A 1 73 ? -6.333 22.647 -0.683 1.00 0.00 73 ASN A C 12
ATOM 15824 O O . ASN A 1 73 ? -7.303 22.681 0.074 1.00 0.00 73 ASN A O 12
ATOM 15835 N N . MET A 1 74 ? -5.792 21.491 -1.094 1.00 0.00 74 MET A N 12
ATOM 15836 C CA . MET A 1 74 ? -6.304 20.154 -0.783 1.00 0.00 74 MET A CA 12
ATOM 15837 C C . MET A 1 74 ? -5.178 19.198 -0.353 1.00 0.00 74 MET A C 12
ATOM 15838 O O . MET A 1 74 ? -5.467 18.133 0.189 1.00 0.00 74 MET A O 12
ATOM 15852 N N . PHE A 1 75 ? -3.898 19.578 -0.482 1.00 0.00 75 PHE A N 12
ATOM 15853 C CA . PHE A 1 75 ? -2.771 18.837 0.088 1.00 0.00 75 PHE A CA 12
ATOM 15854 C C . PHE A 1 75 ? -2.892 18.645 1.607 1.00 0.00 75 PHE A C 12
ATOM 15855 O O . PHE A 1 75 ? -2.302 17.717 2.150 1.00 0.00 75 PHE A O 12
ATOM 15872 N N . ASP A 1 76 ? -3.729 19.445 2.274 1.00 0.00 76 ASP A N 12
ATOM 15873 C CA . ASP A 1 76 ? -4.148 19.287 3.667 1.00 0.00 76 ASP A CA 12
ATOM 15874 C C . ASP A 1 76 ? -4.762 17.903 3.948 1.00 0.00 76 ASP A C 12
ATOM 15875 O O . ASP A 1 76 ? -4.784 17.455 5.093 1.00 0.00 76 ASP A O 12
ATOM 15884 N N . VAL A 1 77 ? -5.232 17.206 2.909 1.00 0.00 77 VAL A N 12
ATOM 15885 C CA . VAL A 1 77 ? -5.918 15.922 2.990 1.00 0.00 77 VAL A CA 12
ATOM 15886 C C . VAL A 1 77 ? -4.993 14.788 2.497 1.00 0.00 77 VAL A C 12
ATOM 15887 O O . VAL A 1 77 ? -5.301 13.615 2.703 1.00 0.00 77 VAL A O 12
ATOM 15900 N N . GLU A 1 78 ? -3.855 15.098 1.859 1.00 0.00 78 GLU A N 12
ATOM 15901 C CA . GLU A 1 78 ? -2.967 14.081 1.299 1.00 0.00 78 GLU A CA 12
ATOM 15902 C C . GLU A 1 78 ? -2.174 13.419 2.436 1.00 0.00 78 GLU A C 12
ATOM 15903 O O . GLU A 1 78 ? -1.457 14.122 3.154 1.00 0.00 78 GLU A O 12
ATOM 15915 N N . PRO A 1 79 ? -2.246 12.085 2.609 1.00 0.00 79 PRO A N 12
ATOM 15916 C CA . PRO A 1 79 ? -1.553 11.397 3.695 1.00 0.00 79 PRO A CA 12
ATOM 15917 C C . PRO A 1 79 ? -0.037 11.312 3.465 1.00 0.00 79 PRO A C 12
ATOM 15918 O O . PRO A 1 79 ? 0.706 11.018 4.403 1.00 0.00 79 PRO A O 12
ATOM 15929 N N . ASP A 1 80 ? 0.439 11.564 2.238 1.00 0.00 80 ASP A N 12
ATOM 15930 C CA . ASP A 1 80 ? 1.859 11.610 1.893 1.00 0.00 80 ASP A CA 12
ATOM 15931 C C . ASP A 1 80 ? 2.463 12.934 2.369 1.00 0.00 80 ASP A C 12
ATOM 15932 O O . ASP A 1 80 ? 2.742 13.829 1.573 1.00 0.00 80 ASP A O 12
ATOM 15941 N N . VAL A 1 81 ? 2.562 13.074 3.694 1.00 0.00 81 VAL A N 12
ATOM 15942 C CA . VAL A 1 81 ? 3.019 14.219 4.490 1.00 0.00 81 VAL A CA 12
ATOM 15943 C C . VAL A 1 81 ? 2.371 15.582 4.193 1.00 0.00 81 VAL A C 12
ATOM 15944 O O . VAL A 1 81 ? 2.589 16.512 4.966 1.00 0.00 81 VAL A O 12
ATOM 15957 N N . GLY A 1 82 ? 1.524 15.732 3.172 1.00 0.00 82 GLY A N 12
ATOM 15958 C CA . GLY A 1 82 ? 0.813 16.975 2.897 1.00 0.00 82 GLY A CA 12
ATOM 15959 C C . GLY A 1 82 ? -0.042 17.395 4.093 1.00 0.00 82 GLY A C 12
ATOM 15960 O O . GLY A 1 82 ? 0.001 18.552 4.515 1.00 0.00 82 GLY A O 12
ATOM 15964 N N . ALA A 1 83 ? -0.735 16.432 4.706 1.00 0.00 83 ALA A N 12
ATOM 15965 C CA . ALA A 1 83 ? -1.533 16.636 5.907 1.00 0.00 83 ALA A CA 12
ATOM 15966 C C . ALA A 1 83 ? -0.712 17.211 7.070 1.00 0.00 83 ALA A C 12
ATOM 15967 O O . ALA A 1 83 ? -1.254 17.956 7.886 1.00 0.00 83 ALA A O 12
ATOM 15974 N N . LEU A 1 84 ? 0.584 16.889 7.155 1.00 0.00 84 LEU A N 12
ATOM 15975 C CA . LEU A 1 84 ? 1.480 17.462 8.154 1.00 0.00 84 LEU A CA 12
ATOM 15976 C C . LEU A 1 84 ? 1.920 18.851 7.696 1.00 0.00 84 LEU A C 12
ATOM 15977 O O . LEU A 1 84 ? 1.649 19.839 8.378 1.00 0.00 84 LEU A O 12
ATOM 15993 N N . LEU A 1 85 ? 2.562 18.922 6.527 1.00 0.00 85 LEU A N 12
ATOM 15994 C CA . LEU A 1 85 ? 3.243 20.109 6.014 1.00 0.00 85 LEU A CA 12
ATOM 15995 C C . LEU A 1 85 ? 2.299 21.294 5.802 1.00 0.00 85 LEU A C 12
ATOM 15996 O O . LEU A 1 85 ? 2.751 22.438 5.854 1.00 0.00 85 LEU A O 12
ATOM 16012 N N . TYR A 1 86 ? 1.011 21.032 5.570 1.00 0.00 86 TYR A N 12
ATOM 16013 C CA . TYR A 1 86 ? 0.023 22.034 5.190 1.00 0.00 86 TYR A CA 12
ATOM 16014 C C . TYR A 1 86 ? -1.226 21.940 6.077 1.00 0.00 86 TYR A C 12
ATOM 16015 O O . TYR A 1 86 ? -2.283 22.446 5.693 1.00 0.00 86 TYR A O 12
ATOM 16033 N N . GLY A 1 87 ? -1.123 21.318 7.260 1.00 0.00 87 GLY A N 12
ATOM 16034 C CA . GLY A 1 87 ? -2.237 21.217 8.192 1.00 0.00 87 GLY A CA 12
ATOM 16035 C C . GLY A 1 87 ? -1.762 21.085 9.633 1.00 0.00 87 GLY A C 12
ATOM 16036 O O . GLY A 1 87 ? -1.870 22.040 10.402 1.00 0.00 87 GLY A O 12
ATOM 16040 N N . GLU A 1 88 ? -1.234 19.918 10.006 1.00 0.00 88 GLU A N 12
ATOM 16041 C CA . GLU A 1 88 ? -0.932 19.599 11.403 1.00 0.00 88 GLU A CA 12
ATOM 16042 C C . GLU A 1 88 ? 0.253 20.428 11.935 1.00 0.00 88 GLU A C 12
ATOM 16043 O O . GLU A 1 88 ? 0.338 20.686 13.136 1.00 0.00 88 GLU A O 12
ATOM 16055 N N . GLU A 1 89 ? 1.139 20.896 11.049 1.00 0.00 89 GLU A N 12
ATOM 16056 C CA . GLU A 1 89 ? 2.290 21.733 11.371 1.00 0.00 89 GLU A CA 12
ATOM 16057 C C . GLU A 1 89 ? 2.362 22.869 10.338 1.00 0.00 89 GLU A C 12
ATOM 16058 O O . GLU A 1 89 ? 3.346 23.034 9.612 1.00 0.00 89 GLU A O 12
ATOM 16070 N N . LYS A 1 90 ? 1.271 23.637 10.243 1.00 0.00 90 LYS A N 12
ATOM 16071 C CA . LYS A 1 90 ? 1.127 24.796 9.373 1.00 0.00 90 LYS A CA 12
ATOM 16072 C C . LYS A 1 90 ? 0.393 25.874 10.160 1.00 0.00 90 LYS A C 12
ATOM 16073 O O . LYS A 1 90 ? -0.623 25.557 10.815 1.00 0.00 90 LYS A O 12
ATOM 16093 N N . MET A 1 1 ? -1.222 4.813 2.961 1.00 0.00 1 MET A N 13
ATOM 16094 C CA . MET A 1 1 ? -0.334 5.748 2.229 1.00 0.00 1 MET A CA 13
ATOM 16095 C C . MET A 1 1 ? -0.745 5.807 0.755 1.00 0.00 1 MET A C 13
ATOM 16096 O O . MET A 1 1 ? -0.640 4.812 0.033 1.00 0.00 1 MET A O 13
ATOM 16112 N N . CYS A 1 2 ? -1.192 6.984 0.308 1.00 0.00 2 CYS A N 13
ATOM 16113 C CA . CYS A 1 2 ? -1.522 7.324 -1.077 1.00 0.00 2 CYS A CA 13
ATOM 16114 C C . CYS A 1 2 ? -1.023 8.756 -1.312 1.00 0.00 2 CYS A C 13
ATOM 16115 O O . CYS A 1 2 ? -0.601 9.417 -0.364 1.00 0.00 2 CYS A O 13
ATOM 16123 N N . ILE A 1 3 ? -1.122 9.269 -2.536 1.00 0.00 3 ILE A N 13
ATOM 16124 C CA . ILE A 1 3 ? -0.885 10.682 -2.845 1.00 0.00 3 ILE A CA 13
ATOM 16125 C C . ILE A 1 3 ? -2.077 11.193 -3.668 1.00 0.00 3 ILE A C 13
ATOM 16126 O O . ILE A 1 3 ? -3.087 10.496 -3.785 1.00 0.00 3 ILE A O 13
ATOM 16142 N N . GLY A 1 4 ? -2.009 12.407 -4.211 1.00 0.00 4 GLY A N 13
ATOM 16143 C CA . GLY A 1 4 ? -3.089 12.999 -4.993 1.00 0.00 4 GLY A CA 13
ATOM 16144 C C . GLY A 1 4 ? -2.543 14.190 -5.764 1.00 0.00 4 GLY A C 13
ATOM 16145 O O . GLY A 1 4 ? -2.930 15.328 -5.500 1.00 0.00 4 GLY A O 13
ATOM 16149 N N . VAL A 1 5 ? -1.571 13.937 -6.643 1.00 0.00 5 VAL A N 13
ATOM 16150 C CA . VAL A 1 5 ? -0.779 14.960 -7.317 1.00 0.00 5 VAL A CA 13
ATOM 16151 C C . VAL A 1 5 ? -0.590 14.483 -8.766 1.00 0.00 5 VAL A C 13
ATOM 16152 O O . VAL A 1 5 ? -0.360 13.288 -8.976 1.00 0.00 5 VAL A O 13
ATOM 16165 N N . PRO A 1 6 ? -0.716 15.361 -9.777 1.00 0.00 6 PRO A N 13
ATOM 16166 C CA . PRO A 1 6 ? -0.428 14.999 -11.157 1.00 0.00 6 PRO A CA 13
ATOM 16167 C C . PRO A 1 6 ? 1.078 14.852 -11.398 1.00 0.00 6 PRO A C 13
ATOM 16168 O O . PRO A 1 6 ? 1.908 15.183 -10.547 1.00 0.00 6 PRO A O 13
ATOM 16179 N N . GLY A 1 7 ? 1.441 14.411 -12.598 1.00 0.00 7 GLY A N 13
ATOM 16180 C CA . GLY A 1 7 ? 2.805 14.361 -13.071 1.00 0.00 7 GLY A CA 13
ATOM 16181 C C . GLY A 1 7 ? 2.860 14.432 -14.588 1.00 0.00 7 GLY A C 13
ATOM 16182 O O . GLY A 1 7 ? 1.824 14.543 -15.250 1.00 0.00 7 GLY A O 13
ATOM 16186 N N . GLN A 1 8 ? 4.069 14.342 -15.134 1.00 0.00 8 GLN A N 13
ATOM 16187 C CA . GLN A 1 8 ? 4.317 14.254 -16.563 1.00 0.00 8 GLN A CA 13
ATOM 16188 C C . GLN A 1 8 ? 4.974 12.906 -16.835 1.00 0.00 8 GLN A C 13
ATOM 16189 O O . GLN A 1 8 ? 5.786 12.430 -16.039 1.00 0.00 8 GLN A O 13
ATOM 16203 N N . ILE A 1 9 ? 4.620 12.277 -17.952 1.00 0.00 9 ILE A N 13
ATOM 16204 C CA . ILE A 1 9 ? 5.165 10.999 -18.383 1.00 0.00 9 ILE A CA 13
ATOM 16205 C C . ILE A 1 9 ? 6.582 11.280 -18.900 1.00 0.00 9 ILE A C 13
ATOM 16206 O O . ILE A 1 9 ? 6.791 11.554 -20.081 1.00 0.00 9 ILE A O 13
ATOM 16222 N N . ARG A 1 10 ? 7.545 11.303 -17.974 1.00 0.00 10 ARG A N 13
ATOM 16223 C CA . ARG A 1 10 ? 8.928 11.699 -18.218 1.00 0.00 10 ARG A CA 13
ATOM 16224 C C . ARG A 1 10 ? 9.639 10.627 -19.041 1.00 0.00 10 ARG A C 13
ATOM 16225 O O . ARG A 1 10 ? 10.433 10.958 -19.919 1.00 0.00 10 ARG A O 13
ATOM 16246 N N . THR A 1 11 ? 9.321 9.361 -18.773 1.00 0.00 11 THR A N 13
ATOM 16247 C CA . THR A 1 11 ? 9.946 8.189 -19.360 1.00 0.00 11 THR A CA 13
ATOM 16248 C C . THR A 1 11 ? 8.955 7.031 -19.224 1.00 0.00 11 THR A C 13
ATOM 16249 O O . THR A 1 11 ? 8.259 6.934 -18.208 1.00 0.00 11 THR A O 13
ATOM 16260 N N . ILE A 1 12 ? 8.919 6.140 -20.217 1.00 0.00 12 ILE A N 13
ATOM 16261 C CA . ILE A 1 12 ? 8.113 4.920 -20.216 1.00 0.00 12 ILE A CA 13
ATOM 16262 C C . ILE A 1 12 ? 9.100 3.752 -20.096 1.00 0.00 12 ILE A C 13
ATOM 16263 O O . ILE A 1 12 ? 10.243 3.840 -20.553 1.00 0.00 12 ILE A O 13
ATOM 16279 N N . ASP A 1 13 ? 8.656 2.663 -19.467 1.00 0.00 13 ASP A N 13
ATOM 16280 C CA . ASP A 1 13 ? 9.497 1.538 -19.056 1.00 0.00 13 ASP A CA 13
ATOM 16281 C C . ASP A 1 13 ? 8.888 0.178 -19.441 1.00 0.00 13 ASP A C 13
ATOM 16282 O O . ASP A 1 13 ? 9.484 -0.868 -19.187 1.00 0.00 13 ASP A O 13
ATOM 16291 N N . GLY A 1 14 ? 7.711 0.176 -20.075 1.00 0.00 14 GLY A N 13
ATOM 16292 C CA . GLY A 1 14 ? 6.998 -1.011 -20.533 1.00 0.00 14 GLY A CA 13
ATOM 16293 C C . GLY A 1 14 ? 5.514 -0.711 -20.409 1.00 0.00 14 GLY A C 13
ATOM 16294 O O . GLY A 1 14 ? 5.063 0.357 -20.828 1.00 0.00 14 GLY A O 13
ATOM 16298 N N . ASN A 1 15 ? 4.764 -1.596 -19.747 1.00 0.00 15 ASN A N 13
ATOM 16299 C CA . ASN A 1 15 ? 3.372 -1.347 -19.340 1.00 0.00 15 ASN A CA 13
ATOM 16300 C C . ASN A 1 15 ? 3.310 -0.340 -18.171 1.00 0.00 15 ASN A C 13
ATOM 16301 O O . ASN A 1 15 ? 2.302 -0.228 -17.477 1.00 0.00 15 ASN A O 13
ATOM 16312 N N . GLN A 1 16 ? 4.419 0.339 -17.880 1.00 0.00 16 GLN A N 13
ATOM 16313 C CA . GLN A 1 16 ? 4.664 1.175 -16.720 1.00 0.00 16 GLN A CA 13
ATOM 16314 C C . GLN A 1 16 ? 5.444 2.396 -17.198 1.00 0.00 16 GLN A C 13
ATOM 16315 O O . GLN A 1 16 ? 6.078 2.361 -18.259 1.00 0.00 16 GLN A O 13
ATOM 16329 N N . ALA A 1 17 ? 5.448 3.453 -16.393 1.00 0.00 17 ALA A N 13
ATOM 16330 C CA . ALA A 1 17 ? 6.187 4.674 -16.652 1.00 0.00 17 ALA A CA 13
ATOM 16331 C C . ALA A 1 17 ? 6.707 5.216 -15.327 1.00 0.00 17 ALA A C 13
ATOM 16332 O O . ALA A 1 17 ? 6.111 4.977 -14.275 1.00 0.00 17 ALA A O 13
ATOM 16339 N N . LYS A 1 18 ? 7.808 5.963 -15.378 1.00 0.00 18 LYS A N 13
ATOM 16340 C CA . LYS A 1 18 ? 8.424 6.591 -14.210 1.00 0.00 18 LYS A CA 13
ATOM 16341 C C . LYS A 1 18 ? 8.070 8.067 -14.296 1.00 0.00 18 LYS A C 13
ATOM 16342 O O . LYS A 1 18 ? 8.896 8.900 -14.672 1.00 0.00 18 LYS A O 13
ATOM 16361 N N . VAL A 1 19 ? 6.792 8.366 -14.088 1.00 0.00 19 VAL A N 13
ATOM 16362 C CA . VAL A 1 19 ? 6.238 9.686 -14.309 1.00 0.00 19 VAL A CA 13
ATOM 16363 C C . VAL A 1 19 ? 6.804 10.633 -13.247 1.00 0.00 19 VAL A C 13
ATOM 16364 O O . VAL A 1 19 ? 6.956 10.253 -12.087 1.00 0.00 19 VAL A O 13
ATOM 16377 N N . ASP A 1 20 ? 7.157 11.852 -13.639 1.00 0.00 20 ASP A N 13
ATOM 16378 C CA . ASP A 1 20 ? 7.626 12.889 -12.731 1.00 0.00 20 ASP A CA 13
ATOM 16379 C C . ASP A 1 20 ? 6.399 13.522 -12.094 1.00 0.00 20 ASP A C 13
ATOM 16380 O O . ASP A 1 20 ? 5.700 14.287 -12.756 1.00 0.00 20 ASP A O 13
ATOM 16389 N N . VAL A 1 21 ? 6.106 13.169 -10.842 1.00 0.00 21 VAL A N 13
ATOM 16390 C CA . VAL A 1 21 ? 4.964 13.648 -10.068 1.00 0.00 21 VAL A CA 13
ATOM 16391 C C . VAL A 1 21 ? 5.282 15.063 -9.552 1.00 0.00 21 VAL A C 13
ATOM 16392 O O . VAL A 1 21 ? 5.408 15.298 -8.349 1.00 0.00 21 VAL A O 13
ATOM 16405 N N . CYS A 1 22 ? 5.468 15.993 -10.496 1.00 0.00 22 CYS A N 13
ATOM 16406 C CA . CYS A 1 22 ? 5.785 17.404 -10.297 1.00 0.00 22 CYS A CA 13
ATOM 16407 C C . CYS A 1 22 ? 6.864 17.639 -9.221 1.00 0.00 22 CYS A C 13
ATOM 16408 O O . CYS A 1 22 ? 6.720 18.544 -8.392 1.00 0.00 22 CYS A O 13
ATOM 16416 N N . GLY A 1 23 ? 7.930 16.831 -9.203 1.00 0.00 23 GLY A N 13
ATOM 16417 C CA . GLY A 1 23 ? 9.026 17.012 -8.258 1.00 0.00 23 GLY A CA 13
ATOM 16418 C C . GLY A 1 23 ? 9.986 15.827 -8.204 1.00 0.00 23 GLY A C 13
ATOM 16419 O O . GLY A 1 23 ? 11.188 16.038 -8.026 1.00 0.00 23 GLY A O 13
ATOM 16423 N N . ILE A 1 24 ? 9.493 14.596 -8.366 1.00 0.00 24 ILE A N 13
ATOM 16424 C CA . ILE A 1 24 ? 10.316 13.390 -8.363 1.00 0.00 24 ILE A CA 13
ATOM 16425 C C . ILE A 1 24 ? 9.653 12.340 -9.256 1.00 0.00 24 ILE A C 13
ATOM 16426 O O . ILE A 1 24 ? 8.425 12.306 -9.381 1.00 0.00 24 ILE A O 13
ATOM 16442 N N . GLN A 1 25 ? 10.463 11.483 -9.879 1.00 0.00 25 GLN A N 13
ATOM 16443 C CA . GLN A 1 25 ? 9.966 10.387 -10.697 1.00 0.00 25 GLN A CA 13
ATOM 16444 C C . GLN A 1 25 ? 9.468 9.265 -9.790 1.00 0.00 25 GLN A C 13
ATOM 16445 O O . GLN A 1 25 ? 10.144 8.897 -8.825 1.00 0.00 25 GLN A O 13
ATOM 16459 N N . ARG A 1 26 ? 8.299 8.708 -10.112 1.00 0.00 26 ARG A N 13
ATOM 16460 C CA . ARG A 1 26 ? 7.675 7.611 -9.373 1.00 0.00 26 ARG A CA 13
ATOM 16461 C C . ARG A 1 26 ? 7.106 6.619 -10.382 1.00 0.00 26 ARG A C 13
ATOM 16462 O O . ARG A 1 26 ? 6.530 7.025 -11.393 1.00 0.00 26 ARG A O 13
ATOM 16483 N N . ASP A 1 27 ? 7.295 5.324 -10.134 1.00 0.00 27 ASP A N 13
ATOM 16484 C CA . ASP A 1 27 ? 6.752 4.268 -10.987 1.00 0.00 27 ASP A CA 13
ATOM 16485 C C . ASP A 1 27 ? 5.229 4.232 -10.870 1.00 0.00 27 ASP A C 13
ATOM 16486 O O . ASP A 1 27 ? 4.693 4.292 -9.760 1.00 0.00 27 ASP A O 13
ATOM 16495 N N . VAL A 1 28 ? 4.544 4.077 -12.002 1.00 0.00 28 VAL A N 13
ATOM 16496 C CA . VAL A 1 28 ? 3.117 3.811 -12.079 1.00 0.00 28 VAL A CA 13
ATOM 16497 C C . VAL A 1 28 ? 2.885 2.804 -13.208 1.00 0.00 28 VAL A C 13
ATOM 16498 O O . VAL A 1 28 ? 3.584 2.831 -14.223 1.00 0.00 28 VAL A O 13
ATOM 16511 N N . ASP A 1 29 ? 1.903 1.920 -13.041 1.00 0.00 29 ASP A N 13
ATOM 16512 C CA . ASP A 1 29 ? 1.426 1.045 -14.107 1.00 0.00 29 ASP A CA 13
ATOM 16513 C C . ASP A 1 29 ? 0.410 1.799 -14.966 1.00 0.00 29 ASP A C 13
ATOM 16514 O O . ASP A 1 29 ? -0.346 2.637 -14.463 1.00 0.00 29 ASP A O 13
ATOM 16523 N N . LEU A 1 30 ? 0.411 1.530 -16.271 1.00 0.00 30 LEU A N 13
ATOM 16524 C CA . LEU A 1 30 ? -0.333 2.301 -17.264 1.00 0.00 30 LEU A CA 13
ATOM 16525 C C . LEU A 1 30 ? -1.512 1.532 -17.865 1.00 0.00 30 LEU A C 13
ATOM 16526 O O . LEU A 1 30 ? -2.106 2.036 -18.813 1.00 0.00 30 LEU A O 13
ATOM 16542 N N . THR A 1 31 ? -1.915 0.367 -17.341 1.00 0.00 31 THR A N 13
ATOM 16543 C CA . THR A 1 31 ? -3.016 -0.429 -17.911 1.00 0.00 31 THR A CA 13
ATOM 16544 C C . THR A 1 31 ? -4.304 0.394 -18.118 1.00 0.00 31 THR A C 13
ATOM 16545 O O . THR A 1 31 ? -5.043 0.152 -19.074 1.00 0.00 31 THR A O 13
ATOM 16556 N N . LEU A 1 32 ? -4.564 1.390 -17.260 1.00 0.00 32 LEU A N 13
ATOM 16557 C CA . LEU A 1 32 ? -5.765 2.224 -17.330 1.00 0.00 32 LEU A CA 13
ATOM 16558 C C . LEU A 1 32 ? -5.788 3.147 -18.563 1.00 0.00 32 LEU A C 13
ATOM 16559 O O . LEU A 1 32 ? -6.855 3.669 -18.889 1.00 0.00 32 LEU A O 13
ATOM 16575 N N . VAL A 1 33 ? -4.655 3.359 -19.246 1.00 0.00 33 VAL A N 13
ATOM 16576 C CA . VAL A 1 33 ? -4.521 4.327 -20.344 1.00 0.00 33 VAL A CA 13
ATOM 16577 C C . VAL A 1 33 ? -3.737 3.766 -21.546 1.00 0.00 33 VAL A C 13
ATOM 16578 O O . VAL A 1 33 ? -3.856 4.301 -22.650 1.00 0.00 33 VAL A O 13
ATOM 16591 N N . GLY A 1 34 ? -2.964 2.692 -21.365 1.00 0.00 34 GLY A N 13
ATOM 16592 C CA . GLY A 1 34 ? -2.011 2.176 -22.338 1.00 0.00 34 GLY A CA 13
ATOM 16593 C C . GLY A 1 34 ? -0.770 3.066 -22.403 1.00 0.00 34 GLY A C 13
ATOM 16594 O O . GLY A 1 34 ? -0.847 4.277 -22.193 1.00 0.00 34 GLY A O 13
ATOM 16598 N N . SER A 1 35 ? 0.386 2.479 -22.717 1.00 0.00 35 SER A N 13
ATOM 16599 C CA . SER A 1 35 ? 1.651 3.205 -22.834 1.00 0.00 35 SER A CA 13
ATOM 16600 C C . SER A 1 35 ? 1.747 4.039 -24.123 1.00 0.00 35 SER A C 13
ATOM 16601 O O . SER A 1 35 ? 2.699 4.808 -24.287 1.00 0.00 35 SER A O 13
ATOM 16609 N N . CYS A 1 36 ? 0.760 3.940 -25.020 1.00 0.00 36 CYS A N 13
ATOM 16610 C CA . CYS A 1 36 ? 0.703 4.688 -26.267 1.00 0.00 36 CYS A CA 13
ATOM 16611 C C . CYS A 1 36 ? -0.632 5.427 -26.374 1.00 0.00 36 CYS A C 13
ATOM 16612 O O . CYS A 1 36 ? -1.610 5.055 -25.726 1.00 0.00 36 CYS A O 13
ATOM 16620 N N . ASP A 1 37 ? -0.638 6.478 -27.192 1.00 0.00 37 ASP A N 13
ATOM 16621 C CA . ASP A 1 37 ? -1.706 7.461 -27.343 1.00 0.00 37 ASP A CA 13
ATOM 16622 C C . ASP A 1 37 ? -3.061 6.825 -27.665 1.00 0.00 37 ASP A C 13
ATOM 16623 O O . ASP A 1 37 ? -4.035 7.070 -26.953 1.00 0.00 37 ASP A O 13
ATOM 16632 N N . GLU A 1 38 ? -3.096 5.998 -28.709 1.00 0.00 38 GLU A N 13
ATOM 16633 C CA . GLU A 1 38 ? -4.233 5.259 -29.253 1.00 0.00 38 GLU A CA 13
ATOM 16634 C C . GLU A 1 38 ? -3.733 4.541 -30.513 1.00 0.00 38 GLU A C 13
ATOM 16635 O O . GLU A 1 38 ? -3.952 3.342 -30.686 1.00 0.00 38 GLU A O 13
ATOM 16647 N N . ASN A 1 39 ? -3.034 5.285 -31.381 1.00 0.00 39 ASN A N 13
ATOM 16648 C CA . ASN A 1 39 ? -2.511 4.796 -32.651 1.00 0.00 39 ASN A CA 13
ATOM 16649 C C . ASN A 1 39 ? -1.219 4.003 -32.447 1.00 0.00 39 ASN A C 13
ATOM 16650 O O . ASN A 1 39 ? -1.030 2.970 -33.089 1.00 0.00 39 ASN A O 13
ATOM 16661 N N . GLY A 1 40 ? -0.338 4.475 -31.560 1.00 0.00 40 GLY A N 13
ATOM 16662 C CA . GLY A 1 40 ? 0.938 3.827 -31.271 1.00 0.00 40 GLY A CA 13
ATOM 16663 C C . GLY A 1 40 ? 2.059 4.797 -30.889 1.00 0.00 40 GLY A C 13
ATOM 16664 O O . GLY A 1 40 ? 3.205 4.362 -30.779 1.00 0.00 40 GLY A O 13
ATOM 16668 N N . GLN A 1 41 ? 1.775 6.093 -30.719 1.00 0.00 41 GLN A N 13
ATOM 16669 C CA . GLN A 1 41 ? 2.774 7.073 -30.302 1.00 0.00 41 GLN A CA 13
ATOM 16670 C C . GLN A 1 41 ? 2.988 6.889 -28.793 1.00 0.00 41 GLN A C 13
ATOM 16671 O O . GLN A 1 41 ? 1.997 6.957 -28.064 1.00 0.00 41 GLN A O 13
ATOM 16685 N N . PRO A 1 42 ? 4.214 6.653 -28.288 1.00 0.00 42 PRO A N 13
ATOM 16686 C CA . PRO A 1 42 ? 4.470 6.591 -26.850 1.00 0.00 42 PRO A CA 13
ATOM 16687 C C . PRO A 1 42 ? 3.957 7.851 -26.142 1.00 0.00 42 PRO A C 13
ATOM 16688 O O . PRO A 1 42 ? 4.140 8.963 -26.643 1.00 0.00 42 PRO A O 13
ATOM 16699 N N . ARG A 1 43 ? 3.354 7.704 -24.956 1.00 0.00 43 ARG A N 13
ATOM 16700 C CA . ARG A 1 43 ? 2.781 8.831 -24.208 1.00 0.00 43 ARG A CA 13
ATOM 16701 C C . ARG A 1 43 ? 3.822 9.786 -23.598 1.00 0.00 43 ARG A C 13
ATOM 16702 O O . ARG A 1 43 ? 3.437 10.664 -22.825 1.00 0.00 43 ARG A O 13
ATOM 16723 N N . VAL A 1 44 ? 5.119 9.629 -23.875 1.00 0.00 44 VAL A N 13
ATOM 16724 C CA . VAL A 1 44 ? 6.168 10.483 -23.319 1.00 0.00 44 VAL A CA 13
ATOM 16725 C C . VAL A 1 44 ? 5.805 11.956 -23.572 1.00 0.00 44 VAL A C 13
ATOM 16726 O O . VAL A 1 44 ? 5.475 12.337 -24.699 1.00 0.00 44 VAL A O 13
ATOM 16739 N N . GLY A 1 45 ? 5.845 12.772 -22.517 1.00 0.00 45 GLY A N 13
ATOM 16740 C CA . GLY A 1 45 ? 5.567 14.202 -22.561 1.00 0.00 45 GLY A CA 13
ATOM 16741 C C . GLY A 1 45 ? 4.119 14.552 -22.212 1.00 0.00 45 GLY A C 13
ATOM 16742 O O . GLY A 1 45 ? 3.864 15.701 -21.840 1.00 0.00 45 GLY A O 13
ATOM 16746 N N . GLN A 1 46 ? 3.178 13.603 -22.289 1.00 0.00 46 GLN A N 13
ATOM 16747 C CA . GLN A 1 46 ? 1.803 13.818 -21.838 1.00 0.00 46 GLN A CA 13
ATOM 16748 C C . GLN A 1 46 ? 1.790 13.960 -20.311 1.00 0.00 46 GLN A C 13
ATOM 16749 O O . GLN A 1 46 ? 2.745 13.563 -19.637 1.00 0.00 46 GLN A O 13
ATOM 16763 N N . TRP A 1 47 ? 0.701 14.491 -19.754 1.00 0.00 47 TRP A N 13
ATOM 16764 C CA . TRP A 1 47 ? 0.540 14.646 -18.314 1.00 0.00 47 TRP A CA 13
ATOM 16765 C C . TRP A 1 47 ? -0.440 13.591 -17.814 1.00 0.00 47 TRP A C 13
ATOM 16766 O O . TRP A 1 47 ? -1.170 12.982 -18.600 1.00 0.00 47 TRP A O 13
ATOM 16787 N N . VAL A 1 48 ? -0.451 13.348 -16.508 1.00 0.00 48 VAL A N 13
ATOM 16788 C CA . VAL A 1 48 ? -1.159 12.226 -15.913 1.00 0.00 48 VAL A CA 13
ATOM 16789 C C . VAL A 1 48 ? -1.556 12.578 -14.479 1.00 0.00 48 VAL A C 13
ATOM 16790 O O . VAL A 1 48 ? -0.852 13.329 -13.806 1.00 0.00 48 VAL A O 13
ATOM 16803 N N . LEU A 1 49 ? -2.684 12.047 -14.011 1.00 0.00 49 LEU A N 13
ATOM 16804 C CA . LEU A 1 49 ? -3.098 12.104 -12.612 1.00 0.00 49 LEU A CA 13
ATOM 16805 C C . LEU A 1 49 ? -2.548 10.865 -11.917 1.00 0.00 49 LEU A C 13
ATOM 16806 O O . LEU A 1 49 ? -2.601 9.774 -12.490 1.00 0.00 49 LEU A O 13
ATOM 16822 N N . VAL A 1 50 ? -2.090 11.000 -10.675 1.00 0.00 50 VAL A N 13
ATOM 16823 C CA . VAL A 1 50 ? -1.576 9.888 -9.885 1.00 0.00 50 VAL A CA 13
ATOM 16824 C C . VAL A 1 50 ? -2.240 9.977 -8.506 1.00 0.00 50 VAL A C 13
ATOM 16825 O O . VAL A 1 50 ? -2.561 11.069 -8.027 1.00 0.00 50 VAL A O 13
ATOM 16838 N N . HIS A 1 51 ? -2.468 8.821 -7.883 1.00 0.00 51 HIS A N 13
ATOM 16839 C CA . HIS A 1 51 ? -3.119 8.687 -6.581 1.00 0.00 51 HIS A CA 13
ATOM 16840 C C . HIS A 1 51 ? -2.539 7.472 -5.857 1.00 0.00 51 HIS A C 13
ATOM 16841 O O . HIS A 1 51 ? -2.134 7.559 -4.697 1.00 0.00 51 HIS A O 13
ATOM 16855 N N . VAL A 1 52 ? -2.423 6.367 -6.590 1.00 0.00 52 VAL A N 13
ATOM 16856 C CA . VAL A 1 52 ? -1.754 5.134 -6.196 1.00 0.00 52 VAL A CA 13
ATOM 16857 C C . VAL A 1 52 ? -0.746 4.804 -7.309 1.00 0.00 52 VAL A C 13
ATOM 16858 O O . VAL A 1 52 ? -0.477 5.657 -8.158 1.00 0.00 52 VAL A O 13
ATOM 16871 N N . GLY A 1 53 ? -0.183 3.592 -7.336 1.00 0.00 53 GLY A N 13
ATOM 16872 C CA . GLY A 1 53 ? 0.825 3.164 -8.306 1.00 0.00 53 GLY A CA 13
ATOM 16873 C C . GLY A 1 53 ? 0.276 2.932 -9.719 1.00 0.00 53 GLY A C 13
ATOM 16874 O O . GLY A 1 53 ? 0.710 1.994 -10.387 1.00 0.00 53 GLY A O 13
ATOM 16878 N N . PHE A 1 54 ? -0.668 3.750 -10.186 1.00 0.00 54 PHE A N 13
ATOM 16879 C CA . PHE A 1 54 ? -1.288 3.657 -11.499 1.00 0.00 54 PHE A CA 13
ATOM 16880 C C . PHE A 1 54 ? -1.464 5.060 -12.074 1.00 0.00 54 PHE A C 13
ATOM 16881 O O . PHE A 1 54 ? -1.694 6.020 -11.336 1.00 0.00 54 PHE A O 13
ATOM 16898 N N . ALA A 1 55 ? -1.362 5.167 -13.399 1.00 0.00 55 ALA A N 13
ATOM 16899 C CA . ALA A 1 55 ? -1.720 6.366 -14.139 1.00 0.00 55 ALA A CA 13
ATOM 16900 C C . ALA A 1 55 ? -3.248 6.431 -14.117 1.00 0.00 55 ALA A C 13
ATOM 16901 O O . ALA A 1 55 ? -3.892 5.642 -14.808 1.00 0.00 55 ALA A O 13
ATOM 16908 N N . MET A 1 56 ? -3.833 7.312 -13.305 1.00 0.00 56 MET A N 13
ATOM 16909 C CA . MET A 1 56 ? -5.275 7.295 -13.056 1.00 0.00 56 MET A CA 13
ATOM 16910 C C . MET A 1 56 ? -6.040 7.715 -14.314 1.00 0.00 56 MET A C 13
ATOM 16911 O O . MET A 1 56 ? -7.020 7.067 -14.687 1.00 0.00 56 MET A O 13
ATOM 16925 N N . SER A 1 57 ? -5.594 8.780 -14.985 1.00 0.00 57 SER A N 13
ATOM 16926 C CA . SER A 1 57 ? -6.040 9.215 -16.306 1.00 0.00 57 SER A CA 13
ATOM 16927 C C . SER A 1 57 ? -4.969 10.161 -16.855 1.00 0.00 57 SER A C 13
ATOM 16928 O O . SER A 1 57 ? -4.262 10.807 -16.075 1.00 0.00 57 SER A O 13
ATOM 16936 N N . VAL A 1 58 ? -4.840 10.255 -18.179 1.00 0.00 58 VAL A N 13
ATOM 16937 C CA . VAL A 1 58 ? -4.011 11.268 -18.816 1.00 0.00 58 VAL A CA 13
ATOM 16938 C C . VAL A 1 58 ? -4.722 12.626 -18.751 1.00 0.00 58 VAL A C 13
ATOM 16939 O O . VAL A 1 58 ? -5.954 12.691 -18.773 1.00 0.00 58 VAL A O 13
ATOM 16952 N N . ILE A 1 59 ? -3.938 13.702 -18.686 1.00 0.00 59 ILE A N 13
ATOM 16953 C CA . ILE A 1 59 ? -4.374 15.095 -18.688 1.00 0.00 59 ILE A CA 13
ATOM 16954 C C . ILE A 1 59 ? -3.371 15.915 -19.525 1.00 0.00 59 ILE A C 13
ATOM 16955 O O . ILE A 1 59 ? -2.525 15.343 -20.220 1.00 0.00 59 ILE A O 13
ATOM 16971 N N . ASN A 1 60 ? -3.439 17.248 -19.448 1.00 0.00 60 ASN A N 13
ATOM 16972 C CA . ASN A 1 60 ? -2.516 18.177 -20.102 1.00 0.00 60 ASN A CA 13
ATOM 16973 C C . ASN A 1 60 ? -1.886 19.102 -19.059 1.00 0.00 60 ASN A C 13
ATOM 16974 O O . ASN A 1 60 ? -2.261 19.075 -17.885 1.00 0.00 60 ASN A O 13
ATOM 16985 N N . GLU A 1 61 ? -0.930 19.926 -19.493 1.00 0.00 61 GLU A N 13
ATOM 16986 C CA . GLU A 1 61 ? -0.116 20.762 -18.616 1.00 0.00 61 GLU A CA 13
ATOM 16987 C C . GLU A 1 61 ? -0.957 21.743 -17.802 1.00 0.00 61 GLU A C 13
ATOM 16988 O O . GLU A 1 61 ? -0.666 21.946 -16.624 1.00 0.00 61 GLU A O 13
ATOM 17000 N N . ALA A 1 62 ? -1.983 22.344 -18.405 1.00 0.00 62 ALA A N 13
ATOM 17001 C CA . ALA A 1 62 ? -2.792 23.365 -17.748 1.00 0.00 62 ALA A CA 13
ATOM 17002 C C . ALA A 1 62 ? -3.752 22.710 -16.756 1.00 0.00 62 ALA A C 13
ATOM 17003 O O . ALA A 1 62 ? -3.961 23.227 -15.659 1.00 0.00 62 ALA A O 13
ATOM 17010 N N . GLU A 1 63 ? -4.294 21.546 -17.117 1.00 0.00 63 GLU A N 13
ATOM 17011 C CA . GLU A 1 63 ? -5.117 20.738 -16.230 1.00 0.00 63 GLU A CA 13
ATOM 17012 C C . GLU A 1 63 ? -4.295 20.301 -15.009 1.00 0.00 63 GLU A C 13
ATOM 17013 O O . GLU A 1 63 ? -4.814 20.278 -13.892 1.00 0.00 63 GLU A O 13
ATOM 17025 N N . ALA A 1 64 ? -2.999 20.010 -15.185 1.00 0.00 64 ALA A N 13
ATOM 17026 C CA . ALA A 1 64 ? -2.117 19.695 -14.069 1.00 0.00 64 ALA A CA 13
ATOM 17027 C C . ALA A 1 64 ? -1.979 20.898 -13.127 1.00 0.00 64 ALA A C 13
ATOM 17028 O O . ALA A 1 64 ? -2.052 20.716 -11.913 1.00 0.00 64 ALA A O 13
ATOM 17035 N N . ARG A 1 65 ? -1.832 22.126 -13.648 1.00 0.00 65 ARG A N 13
ATOM 17036 C CA . ARG A 1 65 ? -1.751 23.320 -12.792 1.00 0.00 65 ARG A CA 13
ATOM 17037 C C . ARG A 1 65 ? -3.065 23.518 -12.049 1.00 0.00 65 ARG A C 13
ATOM 17038 O O . ARG A 1 65 ? -3.042 23.792 -10.852 1.00 0.00 65 ARG A O 13
ATOM 17059 N N . ASP A 1 66 ? -4.199 23.357 -12.728 1.00 0.00 66 ASP A N 13
ATOM 17060 C CA . ASP A 1 66 ? -5.510 23.476 -12.089 1.00 0.00 66 ASP A CA 13
ATOM 17061 C C . ASP A 1 66 ? -5.672 22.444 -10.968 1.00 0.00 66 ASP A C 13
ATOM 17062 O O . ASP A 1 66 ? -6.168 22.774 -9.893 1.00 0.00 66 ASP A O 13
ATOM 17071 N N . THR A 1 67 ? -5.195 21.217 -11.184 1.00 0.00 67 THR A N 13
ATOM 17072 C CA . THR A 1 67 ? -5.221 20.164 -10.176 1.00 0.00 67 THR A CA 13
ATOM 17073 C C . THR A 1 67 ? -4.311 20.531 -8.992 1.00 0.00 67 THR A C 13
ATOM 17074 O O . THR A 1 67 ? -4.717 20.369 -7.841 1.00 0.00 67 THR A O 13
ATOM 17085 N N . LEU A 1 68 ? -3.103 21.050 -9.242 1.00 0.00 68 LEU A N 13
ATOM 17086 C CA . LEU A 1 68 ? -2.177 21.463 -8.186 1.00 0.00 68 LEU A CA 13
ATOM 17087 C C . LEU A 1 68 ? -2.767 22.614 -7.372 1.00 0.00 68 LEU A C 13
ATOM 17088 O O . LEU A 1 68 ? -2.599 22.650 -6.152 1.00 0.00 68 LEU A O 13
ATOM 17104 N N . ASP A 1 69 ? -3.451 23.555 -8.027 1.00 0.00 69 ASP A N 13
ATOM 17105 C CA . ASP A 1 69 ? -4.146 24.653 -7.362 1.00 0.00 69 ASP A CA 13
ATOM 17106 C C . ASP A 1 69 ? -5.284 24.118 -6.500 1.00 0.00 69 ASP A C 13
ATOM 17107 O O . ASP A 1 69 ? -5.390 24.502 -5.340 1.00 0.00 69 ASP A O 13
ATOM 17116 N N . ALA A 1 70 ? -6.091 23.187 -7.018 1.00 0.00 70 ALA A N 13
ATOM 17117 C CA . ALA A 1 70 ? -7.171 22.579 -6.253 1.00 0.00 70 ALA A CA 13
ATOM 17118 C C . ALA A 1 70 ? -6.626 21.838 -5.027 1.00 0.00 70 ALA A C 13
ATOM 17119 O O . ALA A 1 70 ? -7.190 21.964 -3.941 1.00 0.00 70 ALA A O 13
ATOM 17126 N N . LEU A 1 71 ? -5.527 21.092 -5.181 1.00 0.00 71 LEU A N 13
ATOM 17127 C CA . LEU A 1 71 ? -4.920 20.319 -4.102 1.00 0.00 71 LEU A CA 13
ATOM 17128 C C . LEU A 1 71 ? -4.512 21.249 -2.962 1.00 0.00 71 LEU A C 13
ATOM 17129 O O . LEU A 1 71 ? -4.957 21.060 -1.827 1.00 0.00 71 LEU A O 13
ATOM 17145 N N . GLN A 1 72 ? -3.702 22.273 -3.250 1.00 0.00 72 GLN A N 13
ATOM 17146 C CA . GLN A 1 72 ? -3.236 23.181 -2.206 1.00 0.00 72 GLN A CA 13
ATOM 17147 C C . GLN A 1 72 ? -4.390 24.028 -1.652 1.00 0.00 72 GLN A C 13
ATOM 17148 O O . GLN A 1 72 ? -4.393 24.343 -0.463 1.00 0.00 72 GLN A O 13
ATOM 17162 N N . ASN A 1 73 ? -5.396 24.353 -2.474 1.00 0.00 73 ASN A N 13
ATOM 17163 C CA . ASN A 1 73 ? -6.582 25.074 -2.024 1.00 0.00 73 ASN A CA 13
ATOM 17164 C C . ASN A 1 73 ? -7.352 24.254 -0.992 1.00 0.00 73 ASN A C 13
ATOM 17165 O O . ASN A 1 73 ? -7.707 24.786 0.056 1.00 0.00 73 ASN A O 13
ATOM 17176 N N . MET A 1 74 ? -7.563 22.956 -1.242 1.00 0.00 74 MET A N 13
ATOM 17177 C CA . MET A 1 74 ? -8.212 22.070 -0.280 1.00 0.00 74 MET A CA 13
ATOM 17178 C C . MET A 1 74 ? -7.377 21.963 0.995 1.00 0.00 74 MET A C 13
ATOM 17179 O O . MET A 1 74 ? -7.921 22.054 2.093 1.00 0.00 74 MET A O 13
ATOM 17193 N N . PHE A 1 75 ? -6.056 21.829 0.866 1.00 0.00 75 PHE A N 13
ATOM 17194 C CA . PHE A 1 75 ? -5.157 21.728 2.013 1.00 0.00 75 PHE A CA 13
ATOM 17195 C C . PHE A 1 75 ? -5.167 23.004 2.876 1.00 0.00 75 PHE A C 13
ATOM 17196 O O . PHE A 1 75 ? -4.849 22.950 4.064 1.00 0.00 75 PHE A O 13
ATOM 17213 N N . ASP A 1 76 ? -5.549 24.156 2.313 1.00 0.00 76 ASP A N 13
ATOM 17214 C CA . ASP A 1 76 ? -5.677 25.407 3.062 1.00 0.00 76 ASP A CA 13
ATOM 17215 C C . ASP A 1 76 ? -6.924 25.429 3.964 1.00 0.00 76 ASP A C 13
ATOM 17216 O O . ASP A 1 76 ? -6.989 26.249 4.881 1.00 0.00 76 ASP A O 13
ATOM 17225 N N . VAL A 1 77 ? -7.896 24.529 3.750 1.00 0.00 77 VAL A N 13
ATOM 17226 C CA . VAL A 1 77 ? -9.193 24.550 4.438 1.00 0.00 77 VAL A CA 13
ATOM 17227 C C . VAL A 1 77 ? -9.557 23.201 5.084 1.00 0.00 77 VAL A C 13
ATOM 17228 O O . VAL A 1 77 ? -10.506 23.142 5.867 1.00 0.00 77 VAL A O 13
ATOM 17241 N N . GLU A 1 78 ? -8.794 22.134 4.834 1.00 0.00 78 GLU A N 13
ATOM 17242 C CA . GLU A 1 78 ? -8.947 20.824 5.461 1.00 0.00 78 GLU A CA 13
ATOM 17243 C C . GLU A 1 78 ? -7.547 20.327 5.851 1.00 0.00 78 GLU A C 13
ATOM 17244 O O . GLU A 1 78 ? -6.599 20.555 5.095 1.00 0.00 78 GLU A O 13
ATOM 17256 N N . PRO A 1 79 ? -7.384 19.655 7.007 1.00 0.00 79 PRO A N 13
ATOM 17257 C CA . PRO A 1 79 ? -6.067 19.307 7.538 1.00 0.00 79 PRO A CA 13
ATOM 17258 C C . PRO A 1 79 ? -5.388 18.163 6.777 1.00 0.00 79 PRO A C 13
ATOM 17259 O O . PRO A 1 79 ? -4.176 18.001 6.905 1.00 0.00 79 PRO A O 13
ATOM 17270 N N . ASP A 1 80 ? -6.142 17.363 6.010 1.00 0.00 80 ASP A N 13
ATOM 17271 C CA . ASP A 1 80 ? -5.662 16.193 5.262 1.00 0.00 80 ASP A CA 13
ATOM 17272 C C . ASP A 1 80 ? -4.804 15.248 6.122 1.00 0.00 80 ASP A C 13
ATOM 17273 O O . ASP A 1 80 ? -3.785 14.719 5.679 1.00 0.00 80 ASP A O 13
ATOM 17282 N N . VAL A 1 81 ? -5.194 15.073 7.392 1.00 0.00 81 VAL A N 13
ATOM 17283 C CA . VAL A 1 81 ? -4.466 14.296 8.405 1.00 0.00 81 VAL A CA 13
ATOM 17284 C C . VAL A 1 81 ? -2.991 14.752 8.506 1.00 0.00 81 VAL A C 13
ATOM 17285 O O . VAL A 1 81 ? -2.060 13.948 8.604 1.00 0.00 81 VAL A O 13
ATOM 17298 N N . GLY A 1 82 ? -2.769 16.069 8.429 1.00 0.00 82 GLY A N 13
ATOM 17299 C CA . GLY A 1 82 ? -1.454 16.699 8.491 1.00 0.00 82 GLY A CA 13
ATOM 17300 C C . GLY A 1 82 ? -0.579 16.364 7.281 1.00 0.00 82 GLY A C 13
ATOM 17301 O O . GLY A 1 82 ? 0.635 16.549 7.350 1.00 0.00 82 GLY A O 13
ATOM 17305 N N . ALA A 1 83 ? -1.172 15.835 6.203 1.00 0.00 83 ALA A N 13
ATOM 17306 C CA . ALA A 1 83 ? -0.539 15.252 5.023 1.00 0.00 83 ALA A CA 13
ATOM 17307 C C . ALA A 1 83 ? 0.451 14.107 5.312 1.00 0.00 83 ALA A C 13
ATOM 17308 O O . ALA A 1 83 ? 0.961 13.516 4.362 1.00 0.00 83 ALA A O 13
ATOM 17315 N N . LEU A 1 84 ? 0.712 13.739 6.573 1.00 0.00 84 LEU A N 13
ATOM 17316 C CA . LEU A 1 84 ? 1.681 12.699 6.922 1.00 0.00 84 LEU A CA 13
ATOM 17317 C C . LEU A 1 84 ? 1.244 11.348 6.357 1.00 0.00 84 LEU A C 13
ATOM 17318 O O . LEU A 1 84 ? 2.052 10.635 5.764 1.00 0.00 84 LEU A O 13
ATOM 17334 N N . LEU A 1 85 ? -0.050 11.034 6.467 1.00 0.00 85 LEU A N 13
ATOM 17335 C CA . LEU A 1 85 ? -0.647 9.807 5.933 1.00 0.00 85 LEU A CA 13
ATOM 17336 C C . LEU A 1 85 ? -0.616 9.768 4.396 1.00 0.00 85 LEU A C 13
ATOM 17337 O O . LEU A 1 85 ? -0.953 8.741 3.804 1.00 0.00 85 LEU A O 13
ATOM 17353 N N . TYR A 1 86 ? -0.203 10.865 3.753 1.00 0.00 86 TYR A N 13
ATOM 17354 C CA . TYR A 1 86 ? -0.205 11.062 2.314 1.00 0.00 86 TYR A CA 13
ATOM 17355 C C . TYR A 1 86 ? 1.144 11.650 1.867 1.00 0.00 86 TYR A C 13
ATOM 17356 O O . TYR A 1 86 ? 1.216 12.421 0.906 1.00 0.00 86 TYR A O 13
ATOM 17374 N N . GLY A 1 87 ? 2.216 11.316 2.594 1.00 0.00 87 GLY A N 13
ATOM 17375 C CA . GLY A 1 87 ? 3.564 11.818 2.360 1.00 0.00 87 GLY A CA 13
ATOM 17376 C C . GLY A 1 87 ? 4.639 10.922 2.979 1.00 0.00 87 GLY A C 13
ATOM 17377 O O . GLY A 1 87 ? 5.734 10.837 2.424 1.00 0.00 87 GLY A O 13
ATOM 17381 N N . GLU A 1 88 ? 4.323 10.213 4.074 1.00 0.00 88 GLU A N 13
ATOM 17382 C CA . GLU A 1 88 ? 5.230 9.313 4.791 1.00 0.00 88 GLU A CA 13
ATOM 17383 C C . GLU A 1 88 ? 6.544 10.030 5.168 1.00 0.00 88 GLU A C 13
ATOM 17384 O O . GLU A 1 88 ? 7.640 9.473 5.095 1.00 0.00 88 GLU A O 13
ATOM 17396 N N . GLU A 1 89 ? 6.432 11.311 5.544 1.00 0.00 89 GLU A N 13
ATOM 17397 C CA . GLU A 1 89 ? 7.562 12.183 5.869 1.00 0.00 89 GLU A CA 13
ATOM 17398 C C . GLU A 1 89 ? 8.262 11.788 7.185 1.00 0.00 89 GLU A C 13
ATOM 17399 O O . GLU A 1 89 ? 9.340 12.307 7.492 1.00 0.00 89 GLU A O 13
ATOM 17411 N N . LYS A 1 90 ? 7.671 10.877 7.965 1.00 0.00 90 LYS A N 13
ATOM 17412 C CA . LYS A 1 90 ? 8.186 10.352 9.221 1.00 0.00 90 LYS A CA 13
ATOM 17413 C C . LYS A 1 90 ? 7.745 8.895 9.291 1.00 0.00 90 LYS A C 13
ATOM 17414 O O . LYS A 1 90 ? 8.572 8.036 9.663 1.00 0.00 90 LYS A O 13
ATOM 17434 N N . MET A 1 1 ? 1.748 2.724 -3.569 1.00 0.00 1 MET A N 14
ATOM 17435 C CA . MET A 1 1 ? 1.891 3.873 -2.641 1.00 0.00 1 MET A CA 14
ATOM 17436 C C . MET A 1 1 ? 0.603 4.696 -2.610 1.00 0.00 1 MET A C 14
ATOM 17437 O O . MET A 1 1 ? -0.088 4.798 -3.625 1.00 0.00 1 MET A O 14
ATOM 17453 N N . CYS A 1 2 ? 0.284 5.320 -1.471 1.00 0.00 2 CYS A N 14
ATOM 17454 C CA . CYS A 1 2 ? -0.792 6.304 -1.401 1.00 0.00 2 CYS A CA 14
ATOM 17455 C C . CYS A 1 2 ? -0.330 7.545 -2.174 1.00 0.00 2 CYS A C 14
ATOM 17456 O O . CYS A 1 2 ? 0.695 8.138 -1.831 1.00 0.00 2 CYS A O 14
ATOM 17464 N N . ILE A 1 3 ? -1.063 7.923 -3.222 1.00 0.00 3 ILE A N 14
ATOM 17465 C CA . ILE A 1 3 ? -0.785 9.072 -4.079 1.00 0.00 3 ILE A CA 14
ATOM 17466 C C . ILE A 1 3 ? -2.118 9.455 -4.741 1.00 0.00 3 ILE A C 14
ATOM 17467 O O . ILE A 1 3 ? -3.005 8.600 -4.853 1.00 0.00 3 ILE A O 14
ATOM 17483 N N . GLY A 1 4 ? -2.278 10.707 -5.174 1.00 0.00 4 GLY A N 14
ATOM 17484 C CA . GLY A 1 4 ? -3.549 11.221 -5.671 1.00 0.00 4 GLY A CA 14
ATOM 17485 C C . GLY A 1 4 ? -3.378 12.618 -6.260 1.00 0.00 4 GLY A C 14
ATOM 17486 O O . GLY A 1 4 ? -4.015 13.559 -5.790 1.00 0.00 4 GLY A O 14
ATOM 17490 N N . VAL A 1 5 ? -2.459 12.781 -7.217 1.00 0.00 5 VAL A N 14
ATOM 17491 C CA . VAL A 1 5 ? -2.032 14.087 -7.724 1.00 0.00 5 VAL A CA 14
ATOM 17492 C C . VAL A 1 5 ? -1.634 13.959 -9.210 1.00 0.00 5 VAL A C 14
ATOM 17493 O O . VAL A 1 5 ? -1.280 12.859 -9.646 1.00 0.00 5 VAL A O 14
ATOM 17506 N N . PRO A 1 6 ? -1.713 15.031 -10.021 1.00 0.00 6 PRO A N 14
ATOM 17507 C CA . PRO A 1 6 ? -1.151 15.044 -11.369 1.00 0.00 6 PRO A CA 14
ATOM 17508 C C . PRO A 1 6 ? 0.360 14.766 -11.402 1.00 0.00 6 PRO A C 14
ATOM 17509 O O . PRO A 1 6 ? 1.075 14.973 -10.419 1.00 0.00 6 PRO A O 14
ATOM 17520 N N . GLY A 1 7 ? 0.853 14.397 -12.583 1.00 0.00 7 GLY A N 14
ATOM 17521 C CA . GLY A 1 7 ? 2.264 14.286 -12.916 1.00 0.00 7 GLY A CA 14
ATOM 17522 C C . GLY A 1 7 ? 2.407 14.268 -14.435 1.00 0.00 7 GLY A C 14
ATOM 17523 O O . GLY A 1 7 ? 1.400 14.248 -15.152 1.00 0.00 7 GLY A O 14
ATOM 17527 N N . GLN A 1 8 ? 3.639 14.266 -14.940 1.00 0.00 8 GLN A N 14
ATOM 17528 C CA . GLN A 1 8 ? 3.923 14.176 -16.370 1.00 0.00 8 GLN A CA 14
ATOM 17529 C C . GLN A 1 8 ? 4.690 12.882 -16.605 1.00 0.00 8 GLN A C 14
ATOM 17530 O O . GLN A 1 8 ? 5.632 12.602 -15.868 1.00 0.00 8 GLN A O 14
ATOM 17544 N N . ILE A 1 9 ? 4.299 12.072 -17.589 1.00 0.00 9 ILE A N 14
ATOM 17545 C CA . ILE A 1 9 ? 5.007 10.835 -17.918 1.00 0.00 9 ILE A CA 14
ATOM 17546 C C . ILE A 1 9 ? 6.380 11.260 -18.450 1.00 0.00 9 ILE A C 14
ATOM 17547 O O . ILE A 1 9 ? 6.449 11.987 -19.442 1.00 0.00 9 ILE A O 14
ATOM 17563 N N . ARG A 1 10 ? 7.465 10.847 -17.786 1.00 0.00 10 ARG A N 14
ATOM 17564 C CA . ARG A 1 10 ? 8.807 11.360 -18.065 1.00 0.00 10 ARG A CA 14
ATOM 17565 C C . ARG A 1 10 ? 9.629 10.290 -18.783 1.00 0.00 10 ARG A C 14
ATOM 17566 O O . ARG A 1 10 ? 10.289 10.619 -19.767 1.00 0.00 10 ARG A O 14
ATOM 17587 N N . THR A 1 11 ? 9.517 9.024 -18.378 1.00 0.00 11 THR A N 14
ATOM 17588 C CA . THR A 1 11 ? 10.065 7.875 -19.094 1.00 0.00 11 THR A CA 14
ATOM 17589 C C . THR A 1 11 ? 9.072 6.709 -18.974 1.00 0.00 11 THR A C 14
ATOM 17590 O O . THR A 1 11 ? 8.191 6.725 -18.109 1.00 0.00 11 THR A O 14
ATOM 17601 N N . ILE A 1 12 ? 9.189 5.701 -19.846 1.00 0.00 12 ILE A N 14
ATOM 17602 C CA . ILE A 1 12 ? 8.329 4.517 -19.897 1.00 0.00 12 ILE A CA 14
ATOM 17603 C C . ILE A 1 12 ? 9.262 3.302 -20.003 1.00 0.00 12 ILE A C 14
ATOM 17604 O O . ILE A 1 12 ? 10.340 3.404 -20.596 1.00 0.00 12 ILE A O 14
ATOM 17620 N N . ASP A 1 13 ? 8.849 2.159 -19.449 1.00 0.00 13 ASP A N 14
ATOM 17621 C CA . ASP A 1 13 ? 9.620 0.910 -19.457 1.00 0.00 13 ASP A CA 14
ATOM 17622 C C . ASP A 1 13 ? 8.824 -0.254 -20.063 1.00 0.00 13 ASP A C 14
ATOM 17623 O O . ASP A 1 13 ? 9.412 -1.190 -20.607 1.00 0.00 13 ASP A O 14
ATOM 17632 N N . GLY A 1 14 ? 7.493 -0.180 -20.029 1.00 0.00 14 GLY A N 14
ATOM 17633 C CA . GLY A 1 14 ? 6.580 -1.179 -20.565 1.00 0.00 14 GLY A CA 14
ATOM 17634 C C . GLY A 1 14 ? 5.183 -0.780 -20.119 1.00 0.00 14 GLY A C 14
ATOM 17635 O O . GLY A 1 14 ? 4.786 0.372 -20.310 1.00 0.00 14 GLY A O 14
ATOM 17639 N N . ASN A 1 15 ? 4.447 -1.698 -19.483 1.00 0.00 15 ASN A N 14
ATOM 17640 C CA . ASN A 1 15 ? 3.193 -1.331 -18.816 1.00 0.00 15 ASN A CA 14
ATOM 17641 C C . ASN A 1 15 ? 3.474 -0.392 -17.637 1.00 0.00 15 ASN A C 14
ATOM 17642 O O . ASN A 1 15 ? 2.598 0.373 -17.241 1.00 0.00 15 ASN A O 14
ATOM 17653 N N . GLN A 1 16 ? 4.688 -0.440 -17.076 1.00 0.00 16 GLN A N 14
ATOM 17654 C CA . GLN A 1 16 ? 5.145 0.501 -16.067 1.00 0.00 16 GLN A CA 14
ATOM 17655 C C . GLN A 1 16 ? 5.893 1.656 -16.722 1.00 0.00 16 GLN A C 14
ATOM 17656 O O . GLN A 1 16 ? 6.458 1.536 -17.816 1.00 0.00 16 GLN A O 14
ATOM 17670 N N . ALA A 1 17 ? 5.906 2.779 -16.014 1.00 0.00 17 ALA A N 14
ATOM 17671 C CA . ALA A 1 17 ? 6.517 4.027 -16.422 1.00 0.00 17 ALA A CA 14
ATOM 17672 C C . ALA A 1 17 ? 6.989 4.773 -15.181 1.00 0.00 17 ALA A C 14
ATOM 17673 O O . ALA A 1 17 ? 6.713 4.356 -14.054 1.00 0.00 17 ALA A O 14
ATOM 17680 N N . LYS A 1 18 ? 7.668 5.899 -15.391 1.00 0.00 18 LYS A N 14
ATOM 17681 C CA . LYS A 1 18 ? 8.129 6.773 -14.328 1.00 0.00 18 LYS A CA 14
ATOM 17682 C C . LYS A 1 18 ? 7.657 8.173 -14.679 1.00 0.00 18 LYS A C 14
ATOM 17683 O O . LYS A 1 18 ? 8.237 8.838 -15.545 1.00 0.00 18 LYS A O 14
ATOM 17702 N N . VAL A 1 19 ? 6.563 8.597 -14.057 1.00 0.00 19 VAL A N 14
ATOM 17703 C CA . VAL A 1 19 ? 6.116 9.975 -14.121 1.00 0.00 19 VAL A CA 14
ATOM 17704 C C . VAL A 1 19 ? 7.108 10.839 -13.345 1.00 0.00 19 VAL A C 14
ATOM 17705 O O . VAL A 1 19 ? 7.906 10.320 -12.569 1.00 0.00 19 VAL A O 14
ATOM 17718 N N . ASP A 1 20 ? 7.034 12.150 -13.526 1.00 0.00 20 ASP A N 14
ATOM 17719 C CA . ASP A 1 20 ? 7.714 13.160 -12.736 1.00 0.00 20 ASP A CA 14
ATOM 17720 C C . ASP A 1 20 ? 6.602 13.876 -11.985 1.00 0.00 20 ASP A C 14
ATOM 17721 O O . ASP A 1 20 ? 5.733 14.507 -12.597 1.00 0.00 20 ASP A O 14
ATOM 17730 N N . VAL A 1 21 ? 6.589 13.713 -10.664 1.00 0.00 21 VAL A N 14
ATOM 17731 C CA . VAL A 1 21 ? 5.583 14.267 -9.770 1.00 0.00 21 VAL A CA 14
ATOM 17732 C C . VAL A 1 21 ? 6.069 15.671 -9.376 1.00 0.00 21 VAL A C 14
ATOM 17733 O O . VAL A 1 21 ? 6.340 15.963 -8.211 1.00 0.00 21 VAL A O 14
ATOM 17746 N N . CYS A 1 22 ? 6.222 16.521 -10.398 1.00 0.00 22 CYS A N 14
ATOM 17747 C CA . CYS A 1 22 ? 6.636 17.919 -10.326 1.00 0.00 22 CYS A CA 14
ATOM 17748 C C . CYS A 1 22 ? 7.859 18.154 -9.418 1.00 0.00 22 CYS A C 14
ATOM 17749 O O . CYS A 1 22 ? 7.880 19.125 -8.656 1.00 0.00 22 CYS A O 14
ATOM 17757 N N . GLY A 1 23 ? 8.870 17.279 -9.469 1.00 0.00 23 GLY A N 14
ATOM 17758 C CA . GLY A 1 23 ? 10.103 17.479 -8.713 1.00 0.00 23 GLY A CA 14
ATOM 17759 C C . GLY A 1 23 ? 10.976 16.231 -8.595 1.00 0.00 23 GLY A C 14
ATOM 17760 O O . GLY A 1 23 ? 12.195 16.362 -8.463 1.00 0.00 23 GLY A O 14
ATOM 17764 N N . ILE A 1 24 ? 10.391 15.033 -8.655 1.00 0.00 24 ILE A N 14
ATOM 17765 C CA . ILE A 1 24 ? 11.117 13.768 -8.603 1.00 0.00 24 ILE A CA 14
ATOM 17766 C C . ILE A 1 24 ? 10.332 12.747 -9.423 1.00 0.00 24 ILE A C 14
ATOM 17767 O O . ILE A 1 24 ? 9.101 12.833 -9.516 1.00 0.00 24 ILE A O 14
ATOM 17783 N N . GLN A 1 25 ? 11.033 11.782 -10.020 1.00 0.00 25 GLN A N 14
ATOM 17784 C CA . GLN A 1 25 ? 10.368 10.711 -10.741 1.00 0.00 25 GLN A CA 14
ATOM 17785 C C . GLN A 1 25 ? 9.776 9.703 -9.757 1.00 0.00 25 GLN A C 14
ATOM 17786 O O . GLN A 1 25 ? 10.350 9.454 -8.694 1.00 0.00 25 GLN A O 14
ATOM 17800 N N . ARG A 1 26 ? 8.652 9.090 -10.133 1.00 0.00 26 ARG A N 14
ATOM 17801 C CA . ARG A 1 26 ? 7.977 8.054 -9.361 1.00 0.00 26 ARG A CA 14
ATOM 17802 C C . ARG A 1 26 ? 7.469 6.985 -10.314 1.00 0.00 26 ARG A C 14
ATOM 17803 O O . ARG A 1 26 ? 6.872 7.303 -11.341 1.00 0.00 26 ARG A O 14
ATOM 17824 N N . ASP A 1 27 ? 7.728 5.724 -9.978 1.00 0.00 27 ASP A N 14
ATOM 17825 C CA . ASP A 1 27 ? 7.258 4.567 -10.731 1.00 0.00 27 ASP A CA 14
ATOM 17826 C C . ASP A 1 27 ? 5.743 4.416 -10.576 1.00 0.00 27 ASP A C 14
ATOM 17827 O O . ASP A 1 27 ? 5.203 4.620 -9.486 1.00 0.00 27 ASP A O 14
ATOM 17836 N N . VAL A 1 28 ? 5.071 4.048 -11.668 1.00 0.00 28 VAL A N 14
ATOM 17837 C CA . VAL A 1 28 ? 3.625 3.869 -11.770 1.00 0.00 28 VAL A CA 14
ATOM 17838 C C . VAL A 1 28 ? 3.325 2.769 -12.796 1.00 0.00 28 VAL A C 14
ATOM 17839 O O . VAL A 1 28 ? 4.197 2.395 -13.587 1.00 0.00 28 VAL A O 14
ATOM 17852 N N . ASP A 1 29 ? 2.081 2.292 -12.825 1.00 0.00 29 ASP A N 14
ATOM 17853 C CA . ASP A 1 29 ? 1.558 1.409 -13.866 1.00 0.00 29 ASP A CA 14
ATOM 17854 C C . ASP A 1 29 ? 0.604 2.228 -14.738 1.00 0.00 29 ASP A C 14
ATOM 17855 O O . ASP A 1 29 ? -0.126 3.089 -14.240 1.00 0.00 29 ASP A O 14
ATOM 17864 N N . LEU A 1 30 ? 0.600 1.955 -16.043 1.00 0.00 30 LEU A N 14
ATOM 17865 C CA . LEU A 1 30 ? -0.131 2.708 -17.061 1.00 0.00 30 LEU A CA 14
ATOM 17866 C C . LEU A 1 30 ? -1.227 1.845 -17.696 1.00 0.00 30 LEU A C 14
ATOM 17867 O O . LEU A 1 30 ? -1.672 2.134 -18.806 1.00 0.00 30 LEU A O 14
ATOM 17883 N N . THR A 1 31 ? -1.673 0.783 -17.023 1.00 0.00 31 THR A N 14
ATOM 17884 C CA . THR A 1 31 ? -2.587 -0.223 -17.565 1.00 0.00 31 THR A CA 14
ATOM 17885 C C . THR A 1 31 ? -3.864 0.397 -18.157 1.00 0.00 31 THR A C 14
ATOM 17886 O O . THR A 1 31 ? -4.371 -0.079 -19.174 1.00 0.00 31 THR A O 14
ATOM 17897 N N . LEU A 1 32 ? -4.367 1.479 -17.549 1.00 0.00 32 LEU A N 14
ATOM 17898 C CA . LEU A 1 32 ? -5.613 2.131 -17.953 1.00 0.00 32 LEU A CA 14
ATOM 17899 C C . LEU A 1 32 ? -5.429 3.058 -19.165 1.00 0.00 32 LEU A C 14
ATOM 17900 O O . LEU A 1 32 ? -6.427 3.529 -19.710 1.00 0.00 32 LEU A O 14
ATOM 17916 N N . VAL A 1 33 ? -4.188 3.321 -19.599 1.00 0.00 33 VAL A N 14
ATOM 17917 C CA . VAL A 1 33 ? -3.876 4.230 -20.709 1.00 0.00 33 VAL A CA 14
ATOM 17918 C C . VAL A 1 33 ? -2.987 3.552 -21.773 1.00 0.00 33 VAL A C 14
ATOM 17919 O O . VAL A 1 33 ? -2.745 4.136 -22.831 1.00 0.00 33 VAL A O 14
ATOM 17932 N N . GLY A 1 34 ? -2.519 2.322 -21.526 1.00 0.00 34 GLY A N 14
ATOM 17933 C CA . GLY A 1 34 ? -1.854 1.467 -22.505 1.00 0.00 34 GLY A CA 14
ATOM 17934 C C . GLY A 1 34 ? -0.428 1.891 -22.869 1.00 0.00 34 GLY A C 14
ATOM 17935 O O . GLY A 1 34 ? 0.088 1.419 -23.880 1.00 0.00 34 GLY A O 14
ATOM 17939 N N . SER A 1 35 ? 0.193 2.785 -22.091 1.00 0.00 35 SER A N 14
ATOM 17940 C CA . SER A 1 35 ? 1.533 3.360 -22.292 1.00 0.00 35 SER A CA 14
ATOM 17941 C C . SER A 1 35 ? 1.772 4.113 -23.614 1.00 0.00 35 SER A C 14
ATOM 17942 O O . SER A 1 35 ? 2.738 4.876 -23.702 1.00 0.00 35 SER A O 14
ATOM 17950 N N . CYS A 1 36 ? 0.905 3.979 -24.618 1.00 0.00 36 CYS A N 14
ATOM 17951 C CA . CYS A 1 36 ? 1.047 4.598 -25.926 1.00 0.00 36 CYS A CA 14
ATOM 17952 C C . CYS A 1 36 ? -0.297 5.174 -26.369 1.00 0.00 36 CYS A C 14
ATOM 17953 O O . CYS A 1 36 ? -1.355 4.693 -25.960 1.00 0.00 36 CYS A O 14
ATOM 17961 N N . ASP A 1 37 ? -0.238 6.201 -27.216 1.00 0.00 37 ASP A N 14
ATOM 17962 C CA . ASP A 1 37 ? -1.384 6.751 -27.925 1.00 0.00 37 ASP A CA 14
ATOM 17963 C C . ASP A 1 37 ? -1.924 5.692 -28.893 1.00 0.00 37 ASP A C 14
ATOM 17964 O O . ASP A 1 37 ? -1.180 4.799 -29.306 1.00 0.00 37 ASP A O 14
ATOM 17973 N N . GLU A 1 38 ? -3.192 5.812 -29.290 1.00 0.00 38 GLU A N 14
ATOM 17974 C CA . GLU A 1 38 ? -3.875 4.912 -30.217 1.00 0.00 38 GLU A CA 14
ATOM 17975 C C . GLU A 1 38 ? -3.050 4.636 -31.480 1.00 0.00 38 GLU A C 14
ATOM 17976 O O . GLU A 1 38 ? -2.991 3.496 -31.947 1.00 0.00 38 GLU A O 14
ATOM 17988 N N . ASN A 1 39 ? -2.409 5.673 -32.033 1.00 0.00 39 ASN A N 14
ATOM 17989 C CA . ASN A 1 39 ? -1.657 5.566 -33.278 1.00 0.00 39 ASN A CA 14
ATOM 17990 C C . ASN A 1 39 ? -0.252 4.972 -33.059 1.00 0.00 39 ASN A C 14
ATOM 17991 O O . ASN A 1 39 ? 0.348 4.490 -34.022 1.00 0.00 39 ASN A O 14
ATOM 18002 N N . GLY A 1 40 ? 0.258 4.946 -31.819 1.00 0.00 40 GLY A N 14
ATOM 18003 C CA . GLY A 1 40 ? 1.473 4.215 -31.453 1.00 0.00 40 GLY A CA 14
ATOM 18004 C C . GLY A 1 40 ? 2.500 4.998 -30.630 1.00 0.00 40 GLY A C 14
ATOM 18005 O O . GLY A 1 40 ? 3.438 4.383 -30.122 1.00 0.00 40 GLY A O 14
ATOM 18009 N N . GLN A 1 41 ? 2.378 6.325 -30.508 1.00 0.00 41 GLN A N 14
ATOM 18010 C CA . GLN A 1 41 ? 3.413 7.154 -29.877 1.00 0.00 41 GLN A CA 14
ATOM 18011 C C . GLN A 1 41 ? 3.510 6.799 -28.386 1.00 0.00 41 GLN A C 14
ATOM 18012 O O . GLN A 1 41 ? 2.459 6.726 -27.746 1.00 0.00 41 GLN A O 14
ATOM 18026 N N . PRO A 1 42 ? 4.703 6.632 -27.790 1.00 0.00 42 PRO A N 14
ATOM 18027 C CA . PRO A 1 42 ? 4.823 6.477 -26.343 1.00 0.00 42 PRO A CA 14
ATOM 18028 C C . PRO A 1 42 ? 4.353 7.766 -25.658 1.00 0.00 42 PRO A C 14
ATOM 18029 O O . PRO A 1 42 ? 4.644 8.868 -26.129 1.00 0.00 42 PRO A O 14
ATOM 18040 N N . ARG A 1 43 ? 3.634 7.651 -24.536 1.00 0.00 43 ARG A N 14
ATOM 18041 C CA . ARG A 1 43 ? 2.986 8.794 -23.880 1.00 0.00 43 ARG A CA 14
ATOM 18042 C C . ARG A 1 43 ? 3.951 9.741 -23.149 1.00 0.00 43 ARG A C 14
ATOM 18043 O O . ARG A 1 43 ? 3.489 10.579 -22.376 1.00 0.00 43 ARG A O 14
ATOM 18064 N N . VAL A 1 44 ? 5.268 9.627 -23.327 1.00 0.00 44 VAL A N 14
ATOM 18065 C CA . VAL A 1 44 ? 6.220 10.551 -22.720 1.00 0.00 44 VAL A CA 14
ATOM 18066 C C . VAL A 1 44 ? 5.835 11.997 -23.072 1.00 0.00 44 VAL A C 14
ATOM 18067 O O . VAL A 1 44 ? 5.495 12.305 -24.218 1.00 0.00 44 VAL A O 14
ATOM 18080 N N . GLY A 1 45 ? 5.846 12.876 -22.068 1.00 0.00 45 GLY A N 14
ATOM 18081 C CA . GLY A 1 45 ? 5.468 14.277 -22.189 1.00 0.00 45 GLY A CA 14
ATOM 18082 C C . GLY A 1 45 ? 3.987 14.525 -21.889 1.00 0.00 45 GLY A C 14
ATOM 18083 O O . GLY A 1 45 ? 3.631 15.668 -21.596 1.00 0.00 45 GLY A O 14
ATOM 18087 N N . GLN A 1 46 ? 3.120 13.507 -21.925 1.00 0.00 46 GLN A N 14
ATOM 18088 C CA . GLN A 1 46 ? 1.709 13.687 -21.597 1.00 0.00 46 GLN A CA 14
ATOM 18089 C C . GLN A 1 46 ? 1.569 13.867 -20.084 1.00 0.00 46 GLN A C 14
ATOM 18090 O O . GLN A 1 46 ? 2.273 13.218 -19.303 1.00 0.00 46 GLN A O 14
ATOM 18104 N N . TRP A 1 47 ? 0.655 14.745 -19.671 1.00 0.00 47 TRP A N 14
ATOM 18105 C CA . TRP A 1 47 ? 0.272 14.887 -18.275 1.00 0.00 47 TRP A CA 14
ATOM 18106 C C . TRP A 1 47 ? -0.804 13.858 -17.963 1.00 0.00 47 TRP A C 14
ATOM 18107 O O . TRP A 1 47 ? -1.573 13.457 -18.840 1.00 0.00 47 TRP A O 14
ATOM 18128 N N . VAL A 1 48 ? -0.865 13.422 -16.712 1.00 0.00 48 VAL A N 14
ATOM 18129 C CA . VAL A 1 48 ? -1.697 12.303 -16.307 1.00 0.00 48 VAL A CA 14
ATOM 18130 C C . VAL A 1 48 ? -2.060 12.458 -14.827 1.00 0.00 48 VAL A C 14
ATOM 18131 O O . VAL A 1 48 ? -1.265 12.974 -14.036 1.00 0.00 48 VAL A O 14
ATOM 18144 N N . LEU A 1 49 ? -3.270 12.044 -14.449 1.00 0.00 49 LEU A N 14
ATOM 18145 C CA . LEU A 1 49 ? -3.671 11.920 -13.051 1.00 0.00 49 LEU A CA 14
ATOM 18146 C C . LEU A 1 49 ? -3.074 10.617 -12.541 1.00 0.00 49 LEU A C 14
ATOM 18147 O O . LEU A 1 49 ? -3.254 9.584 -13.191 1.00 0.00 49 LEU A O 14
ATOM 18163 N N . VAL A 1 50 ? -2.437 10.632 -11.373 1.00 0.00 50 VAL A N 14
ATOM 18164 C CA . VAL A 1 50 ? -1.865 9.443 -10.762 1.00 0.00 50 VAL A CA 14
ATOM 18165 C C . VAL A 1 50 ? -2.586 9.261 -9.436 1.00 0.00 50 VAL A C 14
ATOM 18166 O O . VAL A 1 50 ? -2.614 10.184 -8.618 1.00 0.00 50 VAL A O 14
ATOM 18179 N N . HIS A 1 51 ? -3.199 8.098 -9.220 1.00 0.00 51 HIS A N 14
ATOM 18180 C CA . HIS A 1 51 ? -3.876 7.755 -7.976 1.00 0.00 51 HIS A CA 14
ATOM 18181 C C . HIS A 1 51 ? -3.452 6.333 -7.621 1.00 0.00 51 HIS A C 14
ATOM 18182 O O . HIS A 1 51 ? -3.387 5.478 -8.503 1.00 0.00 51 HIS A O 14
ATOM 18196 N N . VAL A 1 52 ? -3.161 6.083 -6.343 1.00 0.00 52 VAL A N 14
ATOM 18197 C CA . VAL A 1 52 ? -2.775 4.785 -5.769 1.00 0.00 52 VAL A CA 14
ATOM 18198 C C . VAL A 1 52 ? -1.740 3.975 -6.592 1.00 0.00 52 VAL A C 14
ATOM 18199 O O . VAL A 1 52 ? -1.711 2.745 -6.528 1.00 0.00 52 VAL A O 14
ATOM 18212 N N . GLY A 1 53 ? -0.875 4.654 -7.354 1.00 0.00 53 GLY A N 14
ATOM 18213 C CA . GLY A 1 53 ? 0.216 4.048 -8.118 1.00 0.00 53 GLY A CA 14
ATOM 18214 C C . GLY A 1 53 ? -0.124 3.793 -9.589 1.00 0.00 53 GLY A C 14
ATOM 18215 O O . GLY A 1 53 ? 0.704 3.223 -10.304 1.00 0.00 53 GLY A O 14
ATOM 18219 N N . PHE A 1 54 ? -1.299 4.212 -10.066 1.00 0.00 54 PHE A N 14
ATOM 18220 C CA . PHE A 1 54 ? -1.760 3.965 -11.427 1.00 0.00 54 PHE A CA 14
ATOM 18221 C C . PHE A 1 54 ? -2.138 5.284 -12.089 1.00 0.00 54 PHE A C 14
ATOM 18222 O O . PHE A 1 54 ? -2.673 6.189 -11.441 1.00 0.00 54 PHE A O 14
ATOM 18239 N N . ALA A 1 55 ? -1.873 5.380 -13.391 1.00 0.00 55 ALA A N 14
ATOM 18240 C CA . ALA A 1 55 ? -2.367 6.468 -14.220 1.00 0.00 55 ALA A CA 14
ATOM 18241 C C . ALA A 1 55 ? -3.871 6.264 -14.390 1.00 0.00 55 ALA A C 14
ATOM 18242 O O . ALA A 1 55 ? -4.277 5.227 -14.917 1.00 0.00 55 ALA A O 14
ATOM 18249 N N . MET A 1 56 ? -4.688 7.224 -13.957 1.00 0.00 56 MET A N 14
ATOM 18250 C CA . MET A 1 56 ? -6.141 7.118 -14.051 1.00 0.00 56 MET A CA 14
ATOM 18251 C C . MET A 1 56 ? -6.662 7.722 -15.355 1.00 0.00 56 MET A C 14
ATOM 18252 O O . MET A 1 56 ? -7.477 7.083 -16.027 1.00 0.00 56 MET A O 14
ATOM 18266 N N . SER A 1 57 ? -6.187 8.912 -15.741 1.00 0.00 57 SER A N 14
ATOM 18267 C CA . SER A 1 57 ? -6.659 9.624 -16.927 1.00 0.00 57 SER A CA 14
ATOM 18268 C C . SER A 1 57 ? -5.533 10.507 -17.456 1.00 0.00 57 SER A C 14
ATOM 18269 O O . SER A 1 57 ? -4.841 11.153 -16.665 1.00 0.00 57 SER A O 14
ATOM 18277 N N . VAL A 1 58 ? -5.356 10.554 -18.776 1.00 0.00 58 VAL A N 14
ATOM 18278 C CA . VAL A 1 58 ? -4.468 11.514 -19.428 1.00 0.00 58 VAL A CA 14
ATOM 18279 C C . VAL A 1 58 ? -5.164 12.882 -19.385 1.00 0.00 58 VAL A C 14
ATOM 18280 O O . VAL A 1 58 ? -6.387 12.962 -19.541 1.00 0.00 58 VAL A O 14
ATOM 18293 N N . ILE A 1 59 ? -4.393 13.950 -19.175 1.00 0.00 59 ILE A N 14
ATOM 18294 C CA . ILE A 1 59 ? -4.860 15.331 -19.066 1.00 0.00 59 ILE A CA 14
ATOM 18295 C C . ILE A 1 59 ? -3.888 16.255 -19.828 1.00 0.00 59 ILE A C 14
ATOM 18296 O O . ILE A 1 59 ? -3.012 15.782 -20.558 1.00 0.00 59 ILE A O 14
ATOM 18312 N N . ASN A 1 60 ? -4.037 17.571 -19.657 1.00 0.00 60 ASN A N 14
ATOM 18313 C CA . ASN A 1 60 ? -3.194 18.612 -20.247 1.00 0.00 60 ASN A CA 14
ATOM 18314 C C . ASN A 1 60 ? -2.719 19.551 -19.135 1.00 0.00 60 ASN A C 14
ATOM 18315 O O . ASN A 1 60 ? -3.143 19.407 -17.987 1.00 0.00 60 ASN A O 14
ATOM 18326 N N . GLU A 1 61 ? -1.847 20.511 -19.458 1.00 0.00 61 GLU A N 14
ATOM 18327 C CA . GLU A 1 61 ? -1.217 21.372 -18.459 1.00 0.00 61 GLU A CA 14
ATOM 18328 C C . GLU A 1 61 ? -2.232 22.223 -17.700 1.00 0.00 61 GLU A C 14
ATOM 18329 O O . GLU A 1 61 ? -2.045 22.449 -16.508 1.00 0.00 61 GLU A O 14
ATOM 18341 N N . ALA A 1 62 ? -3.291 22.704 -18.356 1.00 0.00 62 ALA A N 14
ATOM 18342 C CA . ALA A 1 62 ? -4.262 23.571 -17.697 1.00 0.00 62 ALA A CA 14
ATOM 18343 C C . ALA A 1 62 ? -5.030 22.769 -16.645 1.00 0.00 62 ALA A C 14
ATOM 18344 O O . ALA A 1 62 ? -5.191 23.223 -15.512 1.00 0.00 62 ALA A O 14
ATOM 18351 N N . GLU A 1 63 ? -5.458 21.557 -17.006 1.00 0.00 63 GLU A N 14
ATOM 18352 C CA . GLU A 1 63 ? -6.131 20.645 -16.091 1.00 0.00 63 GLU A CA 14
ATOM 18353 C C . GLU A 1 63 ? -5.180 20.224 -14.967 1.00 0.00 63 GLU A C 14
ATOM 18354 O O . GLU A 1 63 ? -5.590 20.180 -13.806 1.00 0.00 63 GLU A O 14
ATOM 18366 N N . ALA A 1 64 ? -3.911 19.946 -15.285 1.00 0.00 64 ALA A N 14
ATOM 18367 C CA . ALA A 1 64 ? -2.919 19.546 -14.298 1.00 0.00 64 ALA A CA 14
ATOM 18368 C C . ALA A 1 64 ? -2.691 20.667 -13.287 1.00 0.00 64 ALA A C 14
ATOM 18369 O O . ALA A 1 64 ? -2.746 20.421 -12.086 1.00 0.00 64 ALA A O 14
ATOM 18376 N N . ARG A 1 65 ? -2.468 21.900 -13.748 1.00 0.00 65 ARG A N 14
ATOM 18377 C CA . ARG A 1 65 ? -2.206 23.045 -12.876 1.00 0.00 65 ARG A CA 14
ATOM 18378 C C . ARG A 1 65 ? -3.429 23.348 -12.015 1.00 0.00 65 ARG A C 14
ATOM 18379 O O . ARG A 1 65 ? -3.274 23.597 -10.820 1.00 0.00 65 ARG A O 14
ATOM 18400 N N . ASP A 1 66 ? -4.637 23.280 -12.581 1.00 0.00 66 ASP A N 14
ATOM 18401 C CA . ASP A 1 66 ? -5.867 23.483 -11.818 1.00 0.00 66 ASP A CA 14
ATOM 18402 C C . ASP A 1 66 ? -6.020 22.415 -10.733 1.00 0.00 66 ASP A C 14
ATOM 18403 O O . ASP A 1 66 ? -6.341 22.736 -9.589 1.00 0.00 66 ASP A O 14
ATOM 18412 N N . THR A 1 67 ? -5.740 21.153 -11.063 1.00 0.00 67 THR A N 14
ATOM 18413 C CA . THR A 1 67 ? -5.843 20.054 -10.112 1.00 0.00 67 THR A CA 14
ATOM 18414 C C . THR A 1 67 ? -4.741 20.161 -9.043 1.00 0.00 67 THR A C 14
ATOM 18415 O O . THR A 1 67 ? -5.009 19.901 -7.873 1.00 0.00 67 THR A O 14
ATOM 18426 N N . LEU A 1 68 ? -3.523 20.586 -9.403 1.00 0.00 68 LEU A N 14
ATOM 18427 C CA . LEU A 1 68 ? -2.434 20.803 -8.452 1.00 0.00 68 LEU A CA 14
ATOM 18428 C C . LEU A 1 68 ? -2.807 21.904 -7.462 1.00 0.00 68 LEU A C 14
ATOM 18429 O O . LEU A 1 68 ? -2.511 21.774 -6.275 1.00 0.00 68 LEU A O 14
ATOM 18445 N N . ASP A 1 69 ? -3.455 22.977 -7.921 1.00 0.00 69 ASP A N 14
ATOM 18446 C CA . ASP A 1 69 ? -3.944 24.032 -7.036 1.00 0.00 69 ASP A CA 14
ATOM 18447 C C . ASP A 1 69 ? -5.054 23.505 -6.130 1.00 0.00 69 ASP A C 14
ATOM 18448 O O . ASP A 1 69 ? -5.018 23.741 -4.922 1.00 0.00 69 ASP A O 14
ATOM 18457 N N . ALA A 1 70 ? -5.996 22.725 -6.675 1.00 0.00 70 ALA A N 14
ATOM 18458 C CA . ALA A 1 70 ? -7.059 22.114 -5.887 1.00 0.00 70 ALA A CA 14
ATOM 18459 C C . ALA A 1 70 ? -6.468 21.240 -4.776 1.00 0.00 70 ALA A C 14
ATOM 18460 O O . ALA A 1 70 ? -6.898 21.349 -3.630 1.00 0.00 70 ALA A O 14
ATOM 18467 N N . LEU A 1 71 ? -5.435 20.451 -5.083 1.00 0.00 71 LEU A N 14
ATOM 18468 C CA . LEU A 1 71 ? -4.731 19.581 -4.136 1.00 0.00 71 LEU A CA 14
ATOM 18469 C C . LEU A 1 71 ? -3.965 20.346 -3.044 1.00 0.00 71 LEU A C 14
ATOM 18470 O O . LEU A 1 71 ? -3.414 19.707 -2.147 1.00 0.00 71 LEU A O 14
ATOM 18486 N N . GLN A 1 72 ? -3.909 21.681 -3.099 1.00 0.00 72 GLN A N 14
ATOM 18487 C CA . GLN A 1 72 ? -3.180 22.512 -2.143 1.00 0.00 72 GLN A CA 14
ATOM 18488 C C . GLN A 1 72 ? -4.090 23.542 -1.468 1.00 0.00 72 GLN A C 14
ATOM 18489 O O . GLN A 1 72 ? -3.753 24.012 -0.384 1.00 0.00 72 GLN A O 14
ATOM 18503 N N . ASN A 1 73 ? -5.247 23.876 -2.053 1.00 0.00 73 ASN A N 14
ATOM 18504 C CA . ASN A 1 73 ? -6.102 24.959 -1.560 1.00 0.00 73 ASN A CA 14
ATOM 18505 C C . ASN A 1 73 ? -6.545 24.773 -0.101 1.00 0.00 73 ASN A C 14
ATOM 18506 O O . ASN A 1 73 ? -6.692 25.760 0.616 1.00 0.00 73 ASN A O 14
ATOM 18517 N N . MET A 1 74 ? -6.732 23.529 0.357 1.00 0.00 74 MET A N 14
ATOM 18518 C CA . MET A 1 74 ? -7.095 23.243 1.743 1.00 0.00 74 MET A CA 14
ATOM 18519 C C . MET A 1 74 ? -5.915 23.471 2.694 1.00 0.00 74 MET A C 14
ATOM 18520 O O . MET A 1 74 ? -6.110 23.922 3.823 1.00 0.00 74 MET A O 14
ATOM 18534 N N . PHE A 1 75 ? -4.689 23.192 2.244 1.00 0.00 75 PHE A N 14
ATOM 18535 C CA . PHE A 1 75 ? -3.481 23.361 3.045 1.00 0.00 75 PHE A CA 14
ATOM 18536 C C . PHE A 1 75 ? -3.051 24.828 3.075 1.00 0.00 75 PHE A C 14
ATOM 18537 O O . PHE A 1 75 ? -2.472 25.263 4.064 1.00 0.00 75 PHE A O 14
ATOM 18554 N N . ASP A 1 76 ? -3.374 25.611 2.041 1.00 0.00 76 ASP A N 14
ATOM 18555 C CA . ASP A 1 76 ? -3.074 27.046 1.964 1.00 0.00 76 ASP A CA 14
ATOM 18556 C C . ASP A 1 76 ? -3.721 27.852 3.102 1.00 0.00 76 ASP A C 14
ATOM 18557 O O . ASP A 1 76 ? -3.259 28.944 3.433 1.00 0.00 76 ASP A O 14
ATOM 18566 N N . VAL A 1 77 ? -4.756 27.306 3.748 1.00 0.00 77 VAL A N 14
ATOM 18567 C CA . VAL A 1 77 ? -5.377 27.905 4.924 1.00 0.00 77 VAL A CA 14
ATOM 18568 C C . VAL A 1 77 ? -4.385 27.964 6.100 1.00 0.00 77 VAL A C 14
ATOM 18569 O O . VAL A 1 77 ? -4.468 28.875 6.922 1.00 0.00 77 VAL A O 14
ATOM 18582 N N . GLU A 1 78 ? -3.428 27.035 6.183 1.00 0.00 78 GLU A N 14
ATOM 18583 C CA . GLU A 1 78 ? -2.495 26.948 7.303 1.00 0.00 78 GLU A CA 14
ATOM 18584 C C . GLU A 1 78 ? -1.555 28.166 7.365 1.00 0.00 78 GLU A C 14
ATOM 18585 O O . GLU A 1 78 ? -1.539 28.826 8.407 1.00 0.00 78 GLU A O 14
ATOM 18597 N N . PRO A 1 79 ? -0.808 28.547 6.306 1.00 0.00 79 PRO A N 14
ATOM 18598 C CA . PRO A 1 79 ? -0.005 29.763 6.351 1.00 0.00 79 PRO A CA 14
ATOM 18599 C C . PRO A 1 79 ? -0.871 31.026 6.402 1.00 0.00 79 PRO A C 14
ATOM 18600 O O . PRO A 1 79 ? -0.410 32.046 6.910 1.00 0.00 79 PRO A O 14
ATOM 18611 N N . ASP A 1 80 ? -2.115 30.978 5.915 1.00 0.00 80 ASP A N 14
ATOM 18612 C CA . ASP A 1 80 ? -3.025 32.123 5.969 1.00 0.00 80 ASP A CA 14
ATOM 18613 C C . ASP A 1 80 ? -3.419 32.440 7.413 1.00 0.00 80 ASP A C 14
ATOM 18614 O O . ASP A 1 80 ? -3.258 33.578 7.860 1.00 0.00 80 ASP A O 14
ATOM 18623 N N . VAL A 1 81 ? -3.870 31.437 8.178 1.00 0.00 81 VAL A N 14
ATOM 18624 C CA . VAL A 1 81 ? -4.175 31.637 9.590 1.00 0.00 81 VAL A CA 14
ATOM 18625 C C . VAL A 1 81 ? -2.879 31.857 10.383 1.00 0.00 81 VAL A C 14
ATOM 18626 O O . VAL A 1 81 ? -2.888 32.603 11.360 1.00 0.00 81 VAL A O 14
ATOM 18639 N N . GLY A 1 82 ? -1.752 31.283 9.941 1.00 0.00 82 GLY A N 14
ATOM 18640 C CA . GLY A 1 82 ? -0.440 31.549 10.509 1.00 0.00 82 GLY A CA 14
ATOM 18641 C C . GLY A 1 82 ? -0.113 33.039 10.441 1.00 0.00 82 GLY A C 14
ATOM 18642 O O . GLY A 1 82 ? 0.193 33.641 11.467 1.00 0.00 82 GLY A O 14
ATOM 18646 N N . ALA A 1 83 ? -0.253 33.656 9.264 1.00 0.00 83 ALA A N 14
ATOM 18647 C CA . ALA A 1 83 ? -0.013 35.081 9.077 1.00 0.00 83 ALA A CA 14
ATOM 18648 C C . ALA A 1 83 ? -0.910 35.912 9.997 1.00 0.00 83 ALA A C 14
ATOM 18649 O O . ALA A 1 83 ? -0.426 36.839 10.643 1.00 0.00 83 ALA A O 14
ATOM 18656 N N . LEU A 1 84 ? -2.198 35.559 10.088 1.00 0.00 84 LEU A N 14
ATOM 18657 C CA . LEU A 1 84 ? -3.155 36.243 10.956 1.00 0.00 84 LEU A CA 14
ATOM 18658 C C . LEU A 1 84 ? -2.723 36.149 12.423 1.00 0.00 84 LEU A C 14
ATOM 18659 O O . LEU A 1 84 ? -2.759 37.146 13.144 1.00 0.00 84 LEU A O 14
ATOM 18675 N N . LEU A 1 85 ? -2.292 34.964 12.867 1.00 0.00 85 LEU A N 14
ATOM 18676 C CA . LEU A 1 85 ? -1.804 34.737 14.224 1.00 0.00 85 LEU A CA 14
ATOM 18677 C C . LEU A 1 85 ? -0.566 35.601 14.484 1.00 0.00 85 LEU A C 14
ATOM 18678 O O . LEU A 1 85 ? -0.482 36.236 15.537 1.00 0.00 85 LEU A O 14
ATOM 18694 N N . TYR A 1 86 ? 0.370 35.666 13.530 1.00 0.00 86 TYR A N 14
ATOM 18695 C CA . TYR A 1 86 ? 1.581 36.468 13.667 1.00 0.00 86 TYR A CA 14
ATOM 18696 C C . TYR A 1 86 ? 1.259 37.964 13.786 1.00 0.00 86 TYR A C 14
ATOM 18697 O O . TYR A 1 86 ? 1.950 38.664 14.531 1.00 0.00 86 TYR A O 14
ATOM 18715 N N . GLY A 1 87 ? 0.221 38.464 13.105 1.00 0.00 87 GLY A N 14
ATOM 18716 C CA . GLY A 1 87 ? -0.218 39.846 13.225 1.00 0.00 87 GLY A CA 14
ATOM 18717 C C . GLY A 1 87 ? -1.011 40.294 12.004 1.00 0.00 87 GLY A C 14
ATOM 18718 O O . GLY A 1 87 ? -1.642 39.492 11.315 1.00 0.00 87 GLY A O 14
ATOM 18722 N N . GLU A 1 88 ? -0.931 41.589 11.696 1.00 0.00 88 GLU A N 14
ATOM 18723 C CA . GLU A 1 88 ? -1.541 42.218 10.521 1.00 0.00 88 GLU A CA 14
ATOM 18724 C C . GLU A 1 88 ? -0.813 41.828 9.213 1.00 0.00 88 GLU A C 14
ATOM 18725 O O . GLU A 1 88 ? -0.905 42.534 8.207 1.00 0.00 88 GLU A O 14
ATOM 18737 N N . GLU A 1 89 ? -0.043 40.733 9.216 1.00 0.00 89 GLU A N 14
ATOM 18738 C CA . GLU A 1 89 ? 0.620 40.196 8.034 1.00 0.00 89 GLU A CA 14
ATOM 18739 C C . GLU A 1 89 ? -0.424 39.686 7.026 1.00 0.00 89 GLU A C 14
ATOM 18740 O O . GLU A 1 89 ? -0.226 39.827 5.817 1.00 0.00 89 GLU A O 14
ATOM 18752 N N . LYS A 1 90 ? -1.541 39.124 7.511 1.00 0.00 90 LYS A N 14
ATOM 18753 C CA . LYS A 1 90 ? -2.688 38.807 6.666 1.00 0.00 90 LYS A CA 14
ATOM 18754 C C . LYS A 1 90 ? -3.327 40.128 6.241 1.00 0.00 90 LYS A C 14
ATOM 18755 O O . LYS A 1 90 ? -3.428 40.381 5.023 1.00 0.00 90 LYS A O 14
ATOM 18775 N N . MET A 1 1 ? 3.548 2.789 -3.416 1.00 0.00 1 MET A N 15
ATOM 18776 C CA . MET A 1 1 ? 3.440 4.147 -2.825 1.00 0.00 1 MET A CA 15
ATOM 18777 C C . MET A 1 1 ? 1.993 4.628 -2.922 1.00 0.00 1 MET A C 15
ATOM 18778 O O . MET A 1 1 ? 1.388 4.552 -3.994 1.00 0.00 1 MET A O 15
ATOM 18794 N N . CYS A 1 2 ? 1.425 5.146 -1.828 1.00 0.00 2 CYS A N 15
ATOM 18795 C CA . CYS A 1 2 ? 0.034 5.607 -1.739 1.00 0.00 2 CYS A CA 15
ATOM 18796 C C . CYS A 1 2 ? -0.157 6.998 -2.381 1.00 0.00 2 CYS A C 15
ATOM 18797 O O . CYS A 1 2 ? -0.729 7.901 -1.766 1.00 0.00 2 CYS A O 15
ATOM 18805 N N . ILE A 1 3 ? 0.374 7.193 -3.591 1.00 0.00 3 ILE A N 15
ATOM 18806 C CA . ILE A 1 3 ? 0.187 8.406 -4.388 1.00 0.00 3 ILE A CA 15
ATOM 18807 C C . ILE A 1 3 ? -1.306 8.613 -4.704 1.00 0.00 3 ILE A C 15
ATOM 18808 O O . ILE A 1 3 ? -2.092 7.662 -4.661 1.00 0.00 3 ILE A O 15
ATOM 18824 N N . GLY A 1 4 ? -1.684 9.844 -5.047 1.00 0.00 4 GLY A N 15
ATOM 18825 C CA . GLY A 1 4 ? -3.057 10.254 -5.330 1.00 0.00 4 GLY A CA 15
ATOM 18826 C C . GLY A 1 4 ? -3.035 11.706 -5.797 1.00 0.00 4 GLY A C 15
ATOM 18827 O O . GLY A 1 4 ? -3.642 12.570 -5.160 1.00 0.00 4 GLY A O 15
ATOM 18831 N N . VAL A 1 5 ? -2.248 11.996 -6.836 1.00 0.00 5 VAL A N 15
ATOM 18832 C CA . VAL A 1 5 ? -1.919 13.353 -7.277 1.00 0.00 5 VAL A CA 15
ATOM 18833 C C . VAL A 1 5 ? -1.660 13.350 -8.797 1.00 0.00 5 VAL A C 15
ATOM 18834 O O . VAL A 1 5 ? -1.359 12.286 -9.346 1.00 0.00 5 VAL A O 15
ATOM 18847 N N . PRO A 1 6 ? -1.789 14.482 -9.518 1.00 0.00 6 PRO A N 15
ATOM 18848 C CA . PRO A 1 6 ? -1.327 14.575 -10.901 1.00 0.00 6 PRO A CA 15
ATOM 18849 C C . PRO A 1 6 ? 0.207 14.496 -10.962 1.00 0.00 6 PRO A C 15
ATOM 18850 O O . PRO A 1 6 ? 0.908 14.829 -10.001 1.00 0.00 6 PRO A O 15
ATOM 18861 N N . GLY A 1 7 ? 0.734 14.125 -12.126 1.00 0.00 7 GLY A N 15
ATOM 18862 C CA . GLY A 1 7 ? 2.153 14.150 -12.440 1.00 0.00 7 GLY A CA 15
ATOM 18863 C C . GLY A 1 7 ? 2.351 14.058 -13.950 1.00 0.00 7 GLY A C 15
ATOM 18864 O O . GLY A 1 7 ? 1.372 13.930 -14.692 1.00 0.00 7 GLY A O 15
ATOM 18868 N N . GLN A 1 8 ? 3.600 14.124 -14.414 1.00 0.00 8 GLN A N 15
ATOM 18869 C CA . GLN A 1 8 ? 3.928 14.145 -15.838 1.00 0.00 8 GLN A CA 15
ATOM 18870 C C . GLN A 1 8 ? 4.724 12.894 -16.191 1.00 0.00 8 GLN A C 15
ATOM 18871 O O . GLN A 1 8 ? 5.618 12.488 -15.446 1.00 0.00 8 GLN A O 15
ATOM 18885 N N . ILE A 1 9 ? 4.412 12.291 -17.337 1.00 0.00 9 ILE A N 15
ATOM 18886 C CA . ILE A 1 9 ? 5.095 11.127 -17.891 1.00 0.00 9 ILE A CA 15
ATOM 18887 C C . ILE A 1 9 ? 6.449 11.613 -18.427 1.00 0.00 9 ILE A C 15
ATOM 18888 O O . ILE A 1 9 ? 6.579 11.952 -19.603 1.00 0.00 9 ILE A O 15
ATOM 18904 N N . ARG A 1 10 ? 7.451 11.725 -17.551 1.00 0.00 10 ARG A N 15
ATOM 18905 C CA . ARG A 1 10 ? 8.790 12.170 -17.944 1.00 0.00 10 ARG A CA 15
ATOM 18906 C C . ARG A 1 10 ? 9.565 11.059 -18.658 1.00 0.00 10 ARG A C 15
ATOM 18907 O O . ARG A 1 10 ? 10.398 11.367 -19.512 1.00 0.00 10 ARG A O 15
ATOM 18928 N N . THR A 1 11 ? 9.302 9.789 -18.340 1.00 0.00 11 THR A N 15
ATOM 18929 C CA . THR A 1 11 ? 9.988 8.637 -18.927 1.00 0.00 11 THR A CA 15
ATOM 18930 C C . THR A 1 11 ? 9.010 7.455 -18.921 1.00 0.00 11 THR A C 15
ATOM 18931 O O . THR A 1 11 ? 8.108 7.409 -18.078 1.00 0.00 11 THR A O 15
ATOM 18942 N N . ILE A 1 12 ? 9.194 6.490 -19.826 1.00 0.00 12 ILE A N 15
ATOM 18943 C CA . ILE A 1 12 ? 8.355 5.300 -19.979 1.00 0.00 12 ILE A CA 15
ATOM 18944 C C . ILE A 1 12 ? 9.303 4.094 -20.005 1.00 0.00 12 ILE A C 15
ATOM 18945 O O . ILE A 1 12 ? 10.434 4.207 -20.488 1.00 0.00 12 ILE A O 15
ATOM 18961 N N . ASP A 1 13 ? 8.846 2.949 -19.494 1.00 0.00 13 ASP A N 15
ATOM 18962 C CA . ASP A 1 13 ? 9.636 1.720 -19.375 1.00 0.00 13 ASP A CA 15
ATOM 18963 C C . ASP A 1 13 ? 8.997 0.547 -20.130 1.00 0.00 13 ASP A C 15
ATOM 18964 O O . ASP A 1 13 ? 9.706 -0.361 -20.564 1.00 0.00 13 ASP A O 15
ATOM 18973 N N . GLY A 1 14 ? 7.677 0.578 -20.340 1.00 0.00 14 GLY A N 15
ATOM 18974 C CA . GLY A 1 14 ? 6.941 -0.447 -21.073 1.00 0.00 14 GLY A CA 15
ATOM 18975 C C . GLY A 1 14 ? 5.471 -0.331 -20.709 1.00 0.00 14 GLY A C 15
ATOM 18976 O O . GLY A 1 14 ? 4.853 0.702 -20.967 1.00 0.00 14 GLY A O 15
ATOM 18980 N N . ASN A 1 15 ? 4.928 -1.338 -20.017 1.00 0.00 15 ASN A N 15
ATOM 18981 C CA . ASN A 1 15 ? 3.589 -1.280 -19.406 1.00 0.00 15 ASN A CA 15
ATOM 18982 C C . ASN A 1 15 ? 3.543 -0.303 -18.216 1.00 0.00 15 ASN A C 15
ATOM 18983 O O . ASN A 1 15 ? 2.533 -0.199 -17.524 1.00 0.00 15 ASN A O 15
ATOM 18994 N N . GLN A 1 16 ? 4.655 0.372 -17.924 1.00 0.00 16 GLN A N 15
ATOM 18995 C CA . GLN A 1 16 ? 4.895 1.191 -16.750 1.00 0.00 16 GLN A CA 15
ATOM 18996 C C . GLN A 1 16 ? 5.645 2.443 -17.203 1.00 0.00 16 GLN A C 15
ATOM 18997 O O . GLN A 1 16 ? 6.296 2.441 -18.255 1.00 0.00 16 GLN A O 15
ATOM 19011 N N . ALA A 1 17 ? 5.587 3.493 -16.389 1.00 0.00 17 ALA A N 15
ATOM 19012 C CA . ALA A 1 17 ? 6.252 4.764 -16.612 1.00 0.00 17 ALA A CA 15
ATOM 19013 C C . ALA A 1 17 ? 6.775 5.319 -15.291 1.00 0.00 17 ALA A C 15
ATOM 19014 O O . ALA A 1 17 ? 6.433 4.824 -14.216 1.00 0.00 17 ALA A O 15
ATOM 19021 N N . LYS A 1 18 ? 7.598 6.365 -15.385 1.00 0.00 18 LYS A N 15
ATOM 19022 C CA . LYS A 1 18 ? 8.293 6.980 -14.259 1.00 0.00 18 LYS A CA 15
ATOM 19023 C C . LYS A 1 18 ? 7.753 8.399 -14.136 1.00 0.00 18 LYS A C 15
ATOM 19024 O O . LYS A 1 18 ? 8.385 9.359 -14.584 1.00 0.00 18 LYS A O 15
ATOM 19043 N N . VAL A 1 19 ? 6.521 8.510 -13.653 1.00 0.00 19 VAL A N 15
ATOM 19044 C CA . VAL A 1 19 ? 5.770 9.755 -13.607 1.00 0.00 19 VAL A CA 15
ATOM 19045 C C . VAL A 1 19 ? 6.393 10.647 -12.533 1.00 0.00 19 VAL A C 15
ATOM 19046 O O . VAL A 1 19 ? 6.526 10.216 -11.389 1.00 0.00 19 VAL A O 15
ATOM 19059 N N . ASP A 1 20 ? 6.775 11.877 -12.875 1.00 0.00 20 ASP A N 15
ATOM 19060 C CA . ASP A 1 20 ? 7.177 12.872 -11.883 1.00 0.00 20 ASP A CA 15
ATOM 19061 C C . ASP A 1 20 ? 5.921 13.426 -11.227 1.00 0.00 20 ASP A C 15
ATOM 19062 O O . ASP A 1 20 ? 5.145 14.122 -11.884 1.00 0.00 20 ASP A O 15
ATOM 19071 N N . VAL A 1 21 ? 5.714 13.133 -9.944 1.00 0.00 21 VAL A N 15
ATOM 19072 C CA . VAL A 1 21 ? 4.584 13.631 -9.158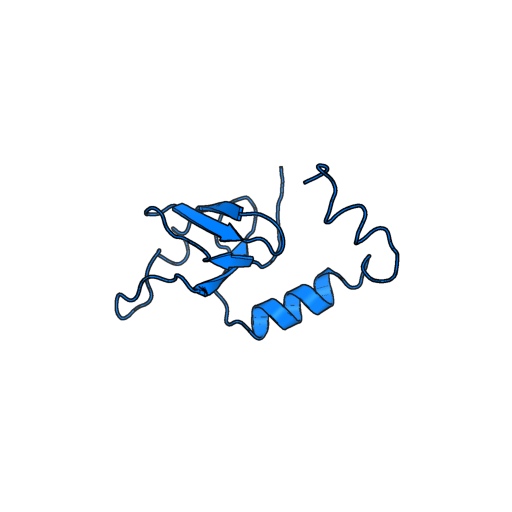 1.00 0.00 21 VAL A CA 15
ATOM 19073 C C . VAL A 1 21 ? 4.871 15.052 -8.629 1.00 0.00 21 VAL A C 15
ATOM 19074 O O . VAL A 1 21 ? 4.615 15.363 -7.464 1.00 0.00 21 VAL A O 15
ATOM 19087 N N . CYS A 1 22 ? 5.435 15.909 -9.488 1.00 0.00 22 CYS A N 15
ATOM 19088 C CA . CYS A 1 22 ? 5.935 17.244 -9.168 1.00 0.00 22 CYS A CA 15
ATOM 19089 C C . CYS A 1 22 ? 6.836 17.244 -7.922 1.00 0.00 22 CYS A C 15
ATOM 19090 O O . CYS A 1 22 ? 6.637 18.043 -7.002 1.00 0.00 22 CYS A O 15
ATOM 19098 N N . GLY A 1 23 ? 7.823 16.344 -7.877 1.00 0.00 23 GLY A N 15
ATOM 19099 C CA . GLY A 1 23 ? 8.807 16.320 -6.803 1.00 0.00 23 GLY A CA 15
ATOM 19100 C C . GLY A 1 23 ? 9.861 15.238 -7.005 1.00 0.00 23 GLY A C 15
ATOM 19101 O O . GLY A 1 23 ? 11.048 15.496 -6.794 1.00 0.00 23 GLY A O 15
ATOM 19105 N N . ILE A 1 24 ? 9.450 14.046 -7.442 1.00 0.00 24 ILE A N 15
ATOM 19106 C CA . ILE A 1 24 ? 10.333 12.933 -7.769 1.00 0.00 24 ILE A CA 15
ATOM 19107 C C . ILE A 1 24 ? 9.586 12.035 -8.760 1.00 0.00 24 ILE A C 15
ATOM 19108 O O . ILE A 1 24 ? 8.350 12.004 -8.766 1.00 0.00 24 ILE A O 15
ATOM 19124 N N . GLN A 1 25 ? 10.324 11.296 -9.590 1.00 0.00 25 GLN A N 15
ATOM 19125 C CA . GLN A 1 25 ? 9.736 10.266 -10.434 1.00 0.00 25 GLN A CA 15
ATOM 19126 C C . GLN A 1 25 ? 9.321 9.078 -9.562 1.00 0.00 25 GLN A C 15
ATOM 19127 O O . GLN A 1 25 ? 10.056 8.673 -8.659 1.00 0.00 25 GLN A O 15
ATOM 19141 N N . ARG A 1 26 ? 8.161 8.494 -9.864 1.00 0.00 26 ARG A N 15
ATOM 19142 C CA . ARG A 1 26 ? 7.621 7.305 -9.212 1.00 0.00 26 ARG A CA 15
ATOM 19143 C C . ARG A 1 26 ? 7.240 6.307 -10.296 1.00 0.00 26 ARG A C 15
ATOM 19144 O O . ARG A 1 26 ? 6.744 6.705 -11.350 1.00 0.00 26 ARG A O 15
ATOM 19165 N N . ASP A 1 27 ? 7.457 5.020 -10.036 1.00 0.00 27 ASP A N 15
ATOM 19166 C CA . ASP A 1 27 ? 6.949 3.946 -10.885 1.00 0.00 27 ASP A CA 15
ATOM 19167 C C . ASP A 1 27 ? 5.422 3.952 -10.831 1.00 0.00 27 ASP A C 15
ATOM 19168 O O . ASP A 1 27 ? 4.842 3.981 -9.741 1.00 0.00 27 ASP A O 15
ATOM 19177 N N . VAL A 1 28 ? 4.775 3.900 -11.994 1.00 0.00 28 VAL A N 15
ATOM 19178 C CA . VAL A 1 28 ? 3.330 3.860 -12.142 1.00 0.00 28 VAL A CA 15
ATOM 19179 C C . VAL A 1 28 ? 3.034 2.888 -13.285 1.00 0.00 28 VAL A C 15
ATOM 19180 O O . VAL A 1 28 ? 3.619 2.999 -14.364 1.00 0.00 28 VAL A O 15
ATOM 19193 N N . ASP A 1 29 ? 2.135 1.933 -13.055 1.00 0.00 29 ASP A N 15
ATOM 19194 C CA . ASP A 1 29 ? 1.669 1.001 -14.078 1.00 0.00 29 ASP A CA 15
ATOM 19195 C C . ASP A 1 29 ? 0.552 1.641 -14.904 1.00 0.00 29 ASP A C 15
ATOM 19196 O O . ASP A 1 29 ? -0.268 2.404 -14.381 1.00 0.00 29 ASP A O 15
ATOM 19205 N N . LEU A 1 30 ? 0.524 1.334 -16.203 1.00 0.00 30 LEU A N 15
ATOM 19206 C CA . LEU A 1 30 ? -0.322 2.002 -17.189 1.00 0.00 30 LEU A CA 15
ATOM 19207 C C . LEU A 1 30 ? -1.462 1.119 -17.708 1.00 0.00 30 LEU A C 15
ATOM 19208 O O . LEU A 1 30 ? -2.148 1.545 -18.635 1.00 0.00 30 LEU A O 15
ATOM 19224 N N . THR A 1 31 ? -1.715 -0.074 -17.157 1.00 0.00 31 THR A N 15
ATOM 19225 C CA . THR A 1 31 ? -2.732 -0.995 -17.689 1.00 0.00 31 THR A CA 15
ATOM 19226 C C . THR A 1 31 ? -4.111 -0.324 -17.845 1.00 0.00 31 THR A C 15
ATOM 19227 O O . THR A 1 31 ? -4.840 -0.617 -18.794 1.00 0.00 31 THR A O 15
ATOM 19238 N N . LEU A 1 32 ? -4.461 0.604 -16.944 1.00 0.00 32 LEU A N 15
ATOM 19239 C CA . LEU A 1 32 ? -5.766 1.266 -16.936 1.00 0.00 32 LEU A CA 15
ATOM 19240 C C . LEU A 1 32 ? -5.915 2.324 -18.044 1.00 0.00 32 LEU A C 15
ATOM 19241 O O . LEU A 1 32 ? -7.032 2.792 -18.267 1.00 0.00 32 LEU A O 15
ATOM 19257 N N . VAL A 1 33 ? -4.834 2.707 -18.739 1.00 0.00 33 VAL A N 15
ATOM 19258 C CA . VAL A 1 33 ? -4.844 3.770 -19.757 1.00 0.00 33 VAL A CA 15
ATOM 19259 C C . VAL A 1 33 ? -4.177 3.333 -21.074 1.00 0.00 33 VAL A C 15
ATOM 19260 O O . VAL A 1 33 ? -4.402 3.960 -22.111 1.00 0.00 33 VAL A O 15
ATOM 19273 N N . GLY A 1 34 ? -3.390 2.254 -21.051 1.00 0.00 34 GLY A N 15
ATOM 19274 C CA . GLY A 1 34 ? -2.612 1.759 -22.174 1.00 0.00 34 GLY A CA 15
ATOM 19275 C C . GLY A 1 34 ? -1.362 2.610 -22.384 1.00 0.00 34 GLY A C 15
ATOM 19276 O O . GLY A 1 34 ? -1.425 3.845 -22.388 1.00 0.00 34 GLY A O 15
ATOM 19280 N N . SER A 1 35 ? -0.216 1.951 -22.561 1.00 0.00 35 SER A N 15
ATOM 19281 C CA . SER A 1 35 ? 1.013 2.600 -22.985 1.00 0.00 35 SER A CA 15
ATOM 19282 C C . SER A 1 35 ? 0.858 3.085 -24.432 1.00 0.00 35 SER A C 15
ATOM 19283 O O . SER A 1 35 ? 0.077 2.526 -25.210 1.00 0.00 35 SER A O 15
ATOM 19291 N N . CYS A 1 36 ? 1.669 4.086 -24.780 1.00 0.00 36 CYS A N 15
ATOM 19292 C CA . CYS A 1 36 ? 1.612 4.887 -26.003 1.00 0.00 36 CYS A CA 15
ATOM 19293 C C . CYS A 1 36 ? 0.298 5.674 -26.131 1.00 0.00 36 CYS A C 15
ATOM 19294 O O . CYS A 1 36 ? -0.779 5.256 -25.707 1.00 0.00 36 CYS A O 15
ATOM 19302 N N . ASP A 1 37 ? 0.418 6.863 -26.711 1.00 0.00 37 ASP A N 15
ATOM 19303 C CA . ASP A 1 37 ? -0.687 7.740 -27.061 1.00 0.00 37 ASP A CA 15
ATOM 19304 C C . ASP A 1 37 ? -1.414 7.181 -28.285 1.00 0.00 37 ASP A C 15
ATOM 19305 O O . ASP A 1 37 ? -0.810 6.473 -29.096 1.00 0.00 37 ASP A O 15
ATOM 19314 N N . GLU A 1 38 ? -2.694 7.526 -28.450 1.00 0.00 38 GLU A N 15
ATOM 19315 C CA . GLU A 1 38 ? -3.561 7.021 -29.515 1.00 0.00 38 GLU A CA 15
ATOM 19316 C C . GLU A 1 38 ? -2.998 7.310 -30.920 1.00 0.00 38 GLU A C 15
ATOM 19317 O O . GLU A 1 38 ? -3.248 6.545 -31.854 1.00 0.00 38 GLU A O 15
ATOM 19329 N N . ASN A 1 39 ? -2.204 8.378 -31.075 1.00 0.00 39 ASN A N 15
ATOM 19330 C CA . ASN A 1 39 ? -1.529 8.716 -32.329 1.00 0.00 39 ASN A CA 15
ATOM 19331 C C . ASN A 1 39 ? -0.520 7.644 -32.778 1.00 0.00 39 ASN A C 15
ATOM 19332 O O . ASN A 1 39 ? -0.193 7.580 -33.965 1.00 0.00 39 ASN A O 15
ATOM 19343 N N . GLY A 1 40 ? -0.027 6.807 -31.859 1.00 0.00 40 GLY A N 15
ATOM 19344 C CA . GLY A 1 40 ? 1.024 5.832 -32.136 1.00 0.00 40 GLY A CA 15
ATOM 19345 C C . GLY A 1 40 ? 2.397 6.433 -31.838 1.00 0.00 40 GLY A C 15
ATOM 19346 O O . GLY A 1 40 ? 3.297 6.368 -32.677 1.00 0.00 40 GLY A O 15
ATOM 19350 N N . GLN A 1 41 ? 2.539 7.062 -30.669 1.00 0.00 41 GLN A N 15
ATOM 19351 C CA . GLN A 1 41 ? 3.751 7.734 -30.202 1.00 0.00 41 GLN A CA 15
ATOM 19352 C C . GLN A 1 41 ? 3.870 7.497 -28.689 1.00 0.00 41 GLN A C 15
ATOM 19353 O O . GLN A 1 41 ? 2.846 7.245 -28.047 1.00 0.00 41 GLN A O 15
ATOM 19367 N N . PRO A 1 42 ? 5.062 7.590 -28.077 1.00 0.00 42 PRO A N 15
ATOM 19368 C CA . PRO A 1 42 ? 5.189 7.492 -26.627 1.00 0.00 42 PRO A CA 15
ATOM 19369 C C . PRO A 1 42 ? 4.470 8.668 -25.946 1.00 0.00 42 PRO A C 15
ATOM 19370 O O . PRO A 1 42 ? 4.507 9.798 -26.433 1.00 0.00 42 PRO A O 15
ATOM 19381 N N . ARG A 1 43 ? 3.851 8.419 -24.783 1.00 0.00 43 ARG A N 15
ATOM 19382 C CA . ARG A 1 43 ? 3.110 9.423 -24.006 1.00 0.00 43 ARG A CA 15
ATOM 19383 C C . ARG A 1 43 ? 4.014 10.467 -23.326 1.00 0.00 43 ARG A C 15
ATOM 19384 O O . ARG A 1 43 ? 3.549 11.171 -22.430 1.00 0.00 43 ARG A O 15
ATOM 19405 N N . VAL A 1 44 ? 5.305 10.542 -23.647 1.00 0.00 44 VAL A N 15
ATOM 19406 C CA . VAL A 1 44 ? 6.233 11.410 -22.939 1.00 0.00 44 VAL A CA 15
ATOM 19407 C C . VAL A 1 44 ? 5.741 12.863 -23.006 1.00 0.00 44 VAL A C 15
ATOM 19408 O O . VAL A 1 44 ? 5.349 13.351 -24.070 1.00 0.00 44 VAL A O 15
ATOM 19421 N N . GLY A 1 45 ? 5.721 13.533 -21.854 1.00 0.00 45 GLY A N 15
ATOM 19422 C CA . GLY A 1 45 ? 5.257 14.906 -21.711 1.00 0.00 45 GLY A CA 15
ATOM 19423 C C . GLY A 1 45 ? 3.759 15.014 -21.410 1.00 0.00 45 GLY A C 15
ATOM 19424 O O . GLY A 1 45 ? 3.334 16.066 -20.926 1.00 0.00 45 GLY A O 15
ATOM 19428 N N . GLN A 1 46 ? 2.957 13.966 -21.646 1.00 0.00 46 GLN A N 15
ATOM 19429 C CA . GLN A 1 46 ? 1.557 13.957 -21.226 1.00 0.00 46 GLN A CA 15
ATOM 19430 C C . GLN A 1 46 ? 1.497 13.949 -19.697 1.00 0.00 46 GLN A C 15
ATOM 19431 O O . GLN A 1 46 ? 2.435 13.497 -19.028 1.00 0.00 46 GLN A O 15
ATOM 19445 N N . TRP A 1 47 ? 0.383 14.418 -19.143 1.00 0.00 47 TRP A N 15
ATOM 19446 C CA . TRP A 1 47 ? 0.137 14.403 -17.711 1.00 0.00 47 TRP A CA 15
ATOM 19447 C C . TRP A 1 47 ? -0.865 13.307 -17.388 1.00 0.00 47 TRP A C 15
ATOM 19448 O O . TRP A 1 47 ? -1.599 12.832 -18.256 1.00 0.00 47 TRP A O 15
ATOM 19469 N N . VAL A 1 48 ? -0.894 12.884 -16.130 1.00 0.00 48 VAL A N 15
ATOM 19470 C CA . VAL A 1 48 ? -1.660 11.731 -15.706 1.00 0.00 48 VAL A CA 15
ATOM 19471 C C . VAL A 1 48 ? -1.937 11.863 -14.209 1.00 0.00 48 VAL A C 15
ATOM 19472 O O . VAL A 1 48 ? -1.067 12.269 -13.437 1.00 0.00 48 VAL A O 15
ATOM 19485 N N . LEU A 1 49 ? -3.177 11.585 -13.808 1.00 0.00 49 LEU A N 15
ATOM 19486 C CA . LEU A 1 49 ? -3.557 11.432 -12.412 1.00 0.00 49 LEU A CA 15
ATOM 19487 C C . LEU A 1 49 ? -3.025 10.064 -12.019 1.00 0.00 49 LEU A C 15
ATOM 19488 O O . LEU A 1 49 ? -3.288 9.103 -12.746 1.00 0.00 49 LEU A O 15
ATOM 19504 N N . VAL A 1 50 ? -2.322 9.936 -10.899 1.00 0.00 50 VAL A N 15
ATOM 19505 C CA . VAL A 1 50 ? -1.753 8.660 -10.487 1.00 0.00 50 VAL A CA 15
ATOM 19506 C C . VAL A 1 50 ? -2.208 8.368 -9.064 1.00 0.00 50 VAL A C 15
ATOM 19507 O O . VAL A 1 50 ? -2.214 9.259 -8.213 1.00 0.00 50 VAL A O 15
ATOM 19520 N N . HIS A 1 51 ? -2.632 7.126 -8.827 1.00 0.00 51 HIS A N 15
ATOM 19521 C CA . HIS A 1 51 ? -3.301 6.700 -7.613 1.00 0.00 51 HIS A CA 15
ATOM 19522 C C . HIS A 1 51 ? -2.801 5.300 -7.267 1.00 0.00 51 HIS A C 15
ATOM 19523 O O . HIS A 1 51 ? -2.925 4.385 -8.080 1.00 0.00 51 HIS A O 15
ATOM 19537 N N . VAL A 1 52 ? -2.210 5.153 -6.077 1.00 0.00 52 VAL A N 15
ATOM 19538 C CA . VAL A 1 52 ? -1.690 3.906 -5.505 1.00 0.00 52 VAL A CA 15
ATOM 19539 C C . VAL A 1 52 ? -0.945 3.051 -6.558 1.00 0.00 52 VAL A C 15
ATOM 19540 O O . VAL A 1 52 ? -1.184 1.853 -6.710 1.00 0.00 52 VAL A O 15
ATOM 19553 N N . GLY A 1 53 ? -0.046 3.687 -7.319 1.00 0.00 53 GLY A N 15
ATOM 19554 C CA . GLY A 1 53 ? 0.853 3.003 -8.244 1.00 0.00 53 GLY A CA 15
ATOM 19555 C C . GLY A 1 53 ? 0.260 2.726 -9.628 1.00 0.00 53 GLY A C 15
ATOM 19556 O O . GLY A 1 53 ? 0.927 2.072 -10.429 1.00 0.00 53 GLY A O 15
ATOM 19560 N N . PHE A 1 54 ? -0.937 3.228 -9.951 1.00 0.00 54 PHE A N 15
ATOM 19561 C CA . PHE A 1 54 ? -1.558 3.063 -11.264 1.00 0.00 54 PHE A CA 15
ATOM 19562 C C . PHE A 1 54 ? -1.966 4.422 -11.823 1.00 0.00 54 PHE A C 15
ATOM 19563 O O . PHE A 1 54 ? -2.307 5.339 -11.071 1.00 0.00 54 PHE A O 15
ATOM 19580 N N . ALA A 1 55 ? -1.937 4.550 -13.150 1.00 0.00 55 ALA A N 15
ATOM 19581 C CA . ALA A 1 55 ? -2.495 5.695 -13.854 1.00 0.00 55 ALA A CA 15
ATOM 19582 C C . ALA A 1 55 ? -4.015 5.661 -13.683 1.00 0.00 55 ALA A C 15
ATOM 19583 O O . ALA A 1 55 ? -4.664 4.723 -14.142 1.00 0.00 55 ALA A O 15
ATOM 19590 N N . MET A 1 56 ? -4.582 6.664 -13.018 1.00 0.00 56 MET A N 15
ATOM 19591 C CA . MET A 1 56 ? -6.019 6.787 -12.820 1.00 0.00 56 MET A CA 15
ATOM 19592 C C . MET A 1 56 ? -6.673 7.284 -14.114 1.00 0.00 56 MET A C 15
ATOM 19593 O O . MET A 1 56 ? -7.653 6.689 -14.562 1.00 0.00 56 MET A O 15
ATOM 19607 N N . SER A 1 57 ? -6.142 8.344 -14.738 1.00 0.00 57 SER A N 15
ATOM 19608 C CA . SER A 1 57 ? -6.544 8.828 -16.062 1.00 0.00 57 SER A CA 15
ATOM 19609 C C . SER A 1 57 ? -5.455 9.760 -16.599 1.00 0.00 57 SER A C 15
ATOM 19610 O O . SER A 1 57 ? -4.848 10.502 -15.826 1.00 0.00 57 SER A O 15
ATOM 19618 N N . VAL A 1 58 ? -5.210 9.740 -17.911 1.00 0.00 58 VAL A N 15
ATOM 19619 C CA . VAL A 1 58 ? -4.359 10.726 -18.583 1.00 0.00 58 VAL A CA 15
ATOM 19620 C C . VAL A 1 58 ? -5.142 12.051 -18.622 1.00 0.00 58 VAL A C 15
ATOM 19621 O O . VAL A 1 58 ? -6.372 12.037 -18.743 1.00 0.00 58 VAL A O 15
ATOM 19634 N N . ILE A 1 59 ? -4.448 13.188 -18.524 1.00 0.00 59 ILE A N 15
ATOM 19635 C CA . ILE A 1 59 ? -5.027 14.532 -18.509 1.00 0.00 59 ILE A CA 15
ATOM 19636 C C . ILE A 1 59 ? -4.171 15.455 -19.386 1.00 0.00 59 ILE A C 15
ATOM 19637 O O . ILE A 1 59 ? -2.998 15.163 -19.642 1.00 0.00 59 ILE A O 15
ATOM 19653 N N . ASN A 1 60 ? -4.751 16.561 -19.863 1.00 0.00 60 ASN A N 15
ATOM 19654 C CA . ASN A 1 60 ? -4.003 17.549 -20.646 1.00 0.00 60 ASN A CA 15
ATOM 19655 C C . ASN A 1 60 ? -3.200 18.479 -19.725 1.00 0.00 60 ASN A C 15
ATOM 19656 O O . ASN A 1 60 ? -3.382 18.475 -18.507 1.00 0.00 60 ASN A O 15
ATOM 19667 N N . GLU A 1 61 ? -2.301 19.283 -20.303 1.00 0.00 61 GLU A N 15
ATOM 19668 C CA . GLU A 1 61 ? -1.364 20.117 -19.549 1.00 0.00 61 GLU A CA 15
ATOM 19669 C C . GLU A 1 61 ? -2.087 21.135 -18.664 1.00 0.00 61 GLU A C 15
ATOM 19670 O O . GLU A 1 61 ? -1.711 21.321 -17.504 1.00 0.00 61 GLU A O 15
ATOM 19682 N N . ALA A 1 62 ? -3.108 21.803 -19.199 1.00 0.00 62 ALA A N 15
ATOM 19683 C CA . ALA A 1 62 ? -3.802 22.879 -18.498 1.00 0.00 62 ALA A CA 15
ATOM 19684 C C . ALA A 1 62 ? -4.703 22.297 -17.412 1.00 0.00 62 ALA A C 15
ATOM 19685 O O . ALA A 1 62 ? -4.803 22.851 -16.321 1.00 0.00 62 ALA A O 15
ATOM 19692 N N . GLU A 1 63 ? -5.320 21.151 -17.697 1.00 0.00 63 GLU A N 15
ATOM 19693 C CA . GLU A 1 63 ? -6.087 20.362 -16.747 1.00 0.00 63 GLU A CA 15
ATOM 19694 C C . GLU A 1 63 ? -5.189 19.922 -15.583 1.00 0.00 63 GLU A C 15
ATOM 19695 O O . GLU A 1 63 ? -5.606 19.988 -14.425 1.00 0.00 63 GLU A O 15
ATOM 19707 N N . ALA A 1 64 ? -3.934 19.550 -15.856 1.00 0.00 64 ALA A N 15
ATOM 19708 C CA . ALA A 1 64 ? -2.969 19.250 -14.809 1.00 0.00 64 ALA A CA 15
ATOM 19709 C C . ALA A 1 64 ? -2.648 20.491 -13.977 1.00 0.00 64 ALA A C 15
ATOM 19710 O O . ALA A 1 64 ? -2.641 20.398 -12.751 1.00 0.00 64 ALA A O 15
ATOM 19717 N N . ARG A 1 65 ? -2.414 21.655 -14.604 1.00 0.00 65 ARG A N 15
ATOM 19718 C CA . ARG A 1 65 ? -2.133 22.879 -13.844 1.00 0.00 65 ARG A CA 15
ATOM 19719 C C . ARG A 1 65 ? -3.330 23.252 -12.972 1.00 0.00 65 ARG A C 15
ATOM 19720 O O . ARG A 1 65 ? -3.141 23.626 -11.818 1.00 0.00 65 ARG A O 15
ATOM 19741 N N . ASP A 1 66 ? -4.553 23.119 -13.489 1.00 0.00 66 ASP A N 15
ATOM 19742 C CA . ASP A 1 66 ? -5.769 23.393 -12.729 1.00 0.00 66 ASP A CA 15
ATOM 19743 C C . ASP A 1 66 ? -5.896 22.440 -11.541 1.00 0.00 66 ASP A C 15
ATOM 19744 O O . ASP A 1 66 ? -6.219 22.876 -10.437 1.00 0.00 66 ASP A O 15
ATOM 19753 N N . THR A 1 67 ? -5.591 21.155 -11.736 1.00 0.00 67 THR A N 15
ATOM 19754 C CA . THR A 1 67 ? -5.625 20.167 -10.663 1.00 0.00 67 THR A CA 15
ATOM 19755 C C . THR A 1 67 ? -4.558 20.494 -9.605 1.00 0.00 67 THR A C 15
ATOM 19756 O O . THR A 1 67 ? -4.848 20.438 -8.409 1.00 0.00 67 THR A O 15
ATOM 19767 N N . LEU A 1 68 ? -3.342 20.869 -10.020 1.00 0.00 68 LEU A N 15
ATOM 19768 C CA . LEU A 1 68 ? -2.263 21.239 -9.108 1.00 0.00 68 LEU A CA 15
ATOM 19769 C C . LEU A 1 68 ? -2.654 22.472 -8.297 1.00 0.00 68 LEU A C 15
ATOM 19770 O O . LEU A 1 68 ? -2.443 22.489 -7.087 1.00 0.00 68 LEU A O 15
ATOM 19786 N N . ASP A 1 69 ? -3.248 23.483 -8.936 1.00 0.00 69 ASP A N 15
ATOM 19787 C CA . ASP A 1 69 ? -3.722 24.686 -8.257 1.00 0.00 69 ASP A CA 15
ATOM 19788 C C . ASP A 1 69 ? -4.820 24.346 -7.253 1.00 0.00 69 ASP A C 15
ATOM 19789 O O . ASP A 1 69 ? -4.756 24.800 -6.113 1.00 0.00 69 ASP A O 15
ATOM 19798 N N . ALA A 1 70 ? -5.789 23.507 -7.635 1.00 0.00 70 ALA A N 15
ATOM 19799 C CA . ALA A 1 70 ? -6.872 23.094 -6.752 1.00 0.00 70 ALA A CA 15
ATOM 19800 C C . ALA A 1 70 ? -6.335 22.334 -5.535 1.00 0.00 70 ALA A C 15
ATOM 19801 O O . ALA A 1 70 ? -6.800 22.562 -4.420 1.00 0.00 70 ALA A O 15
ATOM 19808 N N . LEU A 1 71 ? -5.348 21.452 -5.733 1.00 0.00 71 LEU A N 15
ATOM 19809 C CA . LEU A 1 71 ? -4.710 20.713 -4.651 1.00 0.00 71 LEU A CA 15
ATOM 19810 C C . LEU A 1 71 ? -3.961 21.684 -3.740 1.00 0.00 71 LEU A C 15
ATOM 19811 O O . LEU A 1 71 ? -4.183 21.683 -2.530 1.00 0.00 71 LEU A O 15
ATOM 19827 N N . GLN A 1 72 ? -3.114 22.548 -4.305 1.00 0.00 72 GLN A N 15
ATOM 19828 C CA . GLN A 1 72 ? -2.325 23.503 -3.535 1.00 0.00 72 GLN A CA 15
ATOM 19829 C C . GLN A 1 72 ? -3.223 24.471 -2.760 1.00 0.00 72 GLN A C 15
ATOM 19830 O O . GLN A 1 72 ? -2.878 24.857 -1.644 1.00 0.00 72 GLN A O 15
ATOM 19844 N N . ASN A 1 73 ? -4.395 24.825 -3.297 1.00 0.00 73 ASN A N 15
ATOM 19845 C CA . ASN A 1 73 ? -5.346 25.713 -2.633 1.00 0.00 73 ASN A CA 15
ATOM 19846 C C . ASN A 1 73 ? -5.753 25.191 -1.252 1.00 0.00 73 ASN A C 15
ATOM 19847 O O . ASN A 1 73 ? -5.969 25.990 -0.344 1.00 0.00 73 ASN A O 15
ATOM 19858 N N . MET A 1 74 ? -5.785 23.865 -1.064 1.00 0.00 74 MET A N 15
ATOM 19859 C CA . MET A 1 74 ? -6.117 23.225 0.211 1.00 0.00 74 MET A CA 15
ATOM 19860 C C . MET A 1 74 ? -5.090 23.535 1.314 1.00 0.00 74 MET A C 15
ATOM 19861 O O . MET A 1 74 ? -5.375 23.300 2.488 1.00 0.00 74 MET A O 15
ATOM 19875 N N . PHE A 1 75 ? -3.914 24.066 0.958 1.00 0.00 75 PHE A N 15
ATOM 19876 C CA . PHE A 1 75 ? -2.809 24.343 1.872 1.00 0.00 75 PHE A CA 15
ATOM 19877 C C . PHE A 1 75 ? -2.379 25.808 1.790 1.00 0.00 75 PHE A C 15
ATOM 19878 O O . PHE A 1 75 ? -1.837 26.333 2.757 1.00 0.00 75 PHE A O 15
ATOM 19895 N N . ASP A 1 76 ? -2.667 26.507 0.687 1.00 0.00 76 ASP A N 15
ATOM 19896 C CA . ASP A 1 76 ? -2.449 27.952 0.565 1.00 0.00 76 ASP A CA 15
ATOM 19897 C C . ASP A 1 76 ? -3.244 28.734 1.619 1.00 0.00 76 ASP A C 15
ATOM 19898 O O . ASP A 1 76 ? -2.789 29.775 2.093 1.00 0.00 76 ASP A O 15
ATOM 19907 N N . VAL A 1 77 ? -4.403 28.206 2.029 1.00 0.00 77 VAL A N 15
ATOM 19908 C CA . VAL A 1 77 ? -5.229 28.756 3.105 1.00 0.00 77 VAL A CA 15
ATOM 19909 C C . VAL A 1 77 ? -4.590 28.590 4.500 1.00 0.00 77 VAL A C 15
ATOM 19910 O O . VAL A 1 77 ? -5.088 29.165 5.469 1.00 0.00 77 VAL A O 15
ATOM 19923 N N . GLU A 1 78 ? -3.492 27.840 4.625 1.00 0.00 78 GLU A N 15
ATOM 19924 C CA . GLU A 1 78 ? -2.759 27.606 5.864 1.00 0.00 78 GLU A CA 15
ATOM 19925 C C . GLU A 1 78 ? -1.264 27.776 5.545 1.00 0.00 78 GLU A C 15
ATOM 19926 O O . GLU A 1 78 ? -0.530 26.788 5.470 1.00 0.00 78 GLU A O 15
ATOM 19938 N N . PRO A 1 79 ? -0.786 29.012 5.306 1.00 0.00 79 PRO A N 15
ATOM 19939 C CA . PRO A 1 79 ? 0.558 29.251 4.787 1.00 0.00 79 PRO A CA 15
ATOM 19940 C C . PRO A 1 79 ? 1.669 28.782 5.734 1.00 0.00 79 PRO A C 15
ATOM 19941 O O . PRO A 1 79 ? 2.783 28.537 5.275 1.00 0.00 79 PRO A O 15
ATOM 19952 N N . ASP A 1 80 ? 1.383 28.594 7.027 1.00 0.00 80 ASP A N 15
ATOM 19953 C CA . ASP A 1 80 ? 2.309 27.961 7.967 1.00 0.00 80 ASP A CA 15
ATOM 19954 C C . ASP A 1 80 ? 2.651 26.527 7.539 1.00 0.00 80 ASP A C 15
ATOM 19955 O O . ASP A 1 80 ? 3.796 26.097 7.682 1.00 0.00 80 ASP A O 15
ATOM 19964 N N . VAL A 1 81 ? 1.681 25.802 6.973 1.00 0.00 81 VAL A N 15
ATOM 19965 C CA . VAL A 1 81 ? 1.884 24.480 6.388 1.00 0.00 81 VAL A CA 15
ATOM 19966 C C . VAL A 1 81 ? 2.445 24.658 4.975 1.00 0.00 81 VAL A C 15
ATOM 19967 O O . VAL A 1 81 ? 3.415 23.988 4.616 1.00 0.00 81 VAL A O 15
ATOM 19980 N N . GLY A 1 82 ? 1.882 25.579 4.181 1.00 0.00 82 GLY A N 15
ATOM 19981 C CA . GLY A 1 82 ? 2.289 25.819 2.800 1.00 0.00 82 GLY A CA 15
ATOM 19982 C C . GLY A 1 82 ? 3.793 26.071 2.670 1.00 0.00 82 GLY A C 15
ATOM 19983 O O . GLY A 1 82 ? 4.441 25.477 1.808 1.00 0.00 82 GLY A O 15
ATOM 19987 N N . ALA A 1 83 ? 4.370 26.873 3.568 1.00 0.00 83 ALA A N 15
ATOM 19988 C CA . ALA A 1 83 ? 5.786 27.231 3.573 1.00 0.00 83 ALA A CA 15
ATOM 19989 C C . ALA A 1 83 ? 6.728 26.065 3.926 1.00 0.00 83 ALA A C 15
ATOM 19990 O O . ALA A 1 83 ? 7.943 26.263 3.939 1.00 0.00 83 ALA A O 15
ATOM 19997 N N . LEU A 1 84 ? 6.206 24.864 4.196 1.00 0.00 84 LEU A N 15
ATOM 19998 C CA . LEU A 1 84 ? 6.990 23.650 4.433 1.00 0.00 84 LEU A CA 15
ATOM 19999 C C . LEU A 1 84 ? 6.567 22.538 3.466 1.00 0.00 84 LEU A C 15
ATOM 20000 O O . LEU A 1 84 ? 7.406 21.754 3.031 1.00 0.00 84 LEU A O 15
ATOM 20016 N N . LEU A 1 85 ? 5.292 22.489 3.066 1.00 0.00 85 LEU A N 15
ATOM 20017 C CA . LEU A 1 85 ? 4.831 21.600 2.001 1.00 0.00 85 LEU A CA 15
ATOM 20018 C C . LEU A 1 85 ? 5.447 21.998 0.649 1.00 0.00 85 LEU A C 15
ATOM 20019 O O . LEU A 1 85 ? 5.706 21.129 -0.184 1.00 0.00 85 LEU A O 15
ATOM 20035 N N . TYR A 1 86 ? 5.732 23.291 0.457 1.00 0.00 86 TYR A N 15
ATOM 20036 C CA . TYR A 1 86 ? 6.284 23.872 -0.767 1.00 0.00 86 TYR A CA 15
ATOM 20037 C C . TYR A 1 86 ? 7.472 24.792 -0.426 1.00 0.00 86 TYR A C 15
ATOM 20038 O O . TYR A 1 86 ? 7.723 25.783 -1.118 1.00 0.00 86 TYR A O 15
ATOM 20056 N N . GLY A 1 87 ? 8.187 24.500 0.663 1.00 0.00 87 GLY A N 15
ATOM 20057 C CA . GLY A 1 87 ? 9.283 25.309 1.177 1.00 0.00 87 GLY A CA 15
ATOM 20058 C C . GLY A 1 87 ? 10.018 24.547 2.276 1.00 0.00 87 GLY A C 15
ATOM 20059 O O . GLY A 1 87 ? 9.918 23.321 2.350 1.00 0.00 87 GLY A O 15
ATOM 20063 N N . GLU A 1 88 ? 10.763 25.259 3.123 1.00 0.00 88 GLU A N 15
ATOM 20064 C CA . GLU A 1 88 ? 11.593 24.679 4.181 1.00 0.00 88 GLU A CA 15
ATOM 20065 C C . GLU A 1 88 ? 11.448 25.480 5.490 1.00 0.00 88 GLU A C 15
ATOM 20066 O O . GLU A 1 88 ? 12.309 25.398 6.369 1.00 0.00 88 GLU A O 15
ATOM 20078 N N . GLU A 1 89 ? 10.394 26.294 5.624 1.00 0.00 89 GLU A N 15
ATOM 20079 C CA . GLU A 1 89 ? 10.163 27.103 6.820 1.00 0.00 89 GLU A CA 15
ATOM 20080 C C . GLU A 1 89 ? 9.890 26.195 8.031 1.00 0.00 89 GLU A C 15
ATOM 20081 O O . GLU A 1 89 ? 9.238 25.154 7.900 1.00 0.00 89 GLU A O 15
ATOM 20093 N N . LYS A 1 90 ? 10.368 26.596 9.212 1.00 0.00 90 LYS A N 15
ATOM 20094 C CA . LYS A 1 90 ? 10.174 25.879 10.467 1.00 0.00 90 LYS A CA 15
ATOM 20095 C C . LYS A 1 90 ? 10.301 26.889 11.601 1.00 0.00 90 LYS A C 15
ATOM 20096 O O . LYS A 1 90 ? 9.308 27.092 12.328 1.00 0.00 90 LYS A O 15
ATOM 20116 N N . MET A 1 1 ? 4.393 9.311 2.332 1.00 0.00 1 MET A N 16
ATOM 20117 C CA . MET A 1 1 ? 4.376 10.371 1.296 1.00 0.00 1 MET A CA 16
ATOM 20118 C C . MET A 1 1 ? 3.019 10.379 0.584 1.00 0.00 1 MET A C 16
ATOM 20119 O O . MET A 1 1 ? 2.525 9.327 0.168 1.00 0.00 1 MET A O 16
ATOM 20135 N N . CYS A 1 2 ? 2.400 11.561 0.454 1.00 0.00 2 CYS A N 16
ATOM 20136 C CA . CYS A 1 2 ? 1.119 11.728 -0.229 1.00 0.00 2 CYS A CA 16
ATOM 20137 C C . CYS A 1 2 ? 1.227 11.322 -1.705 1.00 0.00 2 CYS A C 16
ATOM 20138 O O . CYS A 1 2 ? 2.277 11.483 -2.331 1.00 0.00 2 CYS A O 16
ATOM 20146 N N . ILE A 1 3 ? 0.120 10.834 -2.262 1.00 0.00 3 ILE A N 16
ATOM 20147 C CA . ILE A 1 3 ? -0.021 10.404 -3.650 1.00 0.00 3 ILE A CA 16
ATOM 20148 C C . ILE A 1 3 ? -1.517 10.530 -4.008 1.00 0.00 3 ILE A C 16
ATOM 20149 O O . ILE A 1 3 ? -2.324 10.885 -3.141 1.00 0.00 3 ILE A O 16
ATOM 20165 N N . GLY A 1 4 ? -1.906 10.277 -5.261 1.00 0.00 4 GLY A N 16
ATOM 20166 C CA . GLY A 1 4 ? -3.250 10.571 -5.754 1.00 0.00 4 GLY A CA 16
ATOM 20167 C C . GLY A 1 4 ? -3.278 11.977 -6.351 1.00 0.00 4 GLY A C 16
ATOM 20168 O O . GLY A 1 4 ? -4.198 12.745 -6.069 1.00 0.00 4 GLY A O 16
ATOM 20172 N N . VAL A 1 5 ? -2.239 12.338 -7.112 1.00 0.00 5 VAL A N 16
ATOM 20173 C CA . VAL A 1 5 ? -1.981 13.696 -7.592 1.00 0.00 5 VAL A CA 16
ATOM 20174 C C . VAL A 1 5 ? -1.436 13.632 -9.030 1.00 0.00 5 VAL A C 16
ATOM 20175 O O . VAL A 1 5 ? -1.003 12.557 -9.457 1.00 0.00 5 VAL A O 16
ATOM 20188 N N . PRO A 1 6 ? -1.463 14.731 -9.806 1.00 0.00 6 PRO A N 16
ATOM 20189 C CA . PRO A 1 6 ? -0.830 14.787 -11.119 1.00 0.00 6 PRO A CA 16
ATOM 20190 C C . PRO A 1 6 ? 0.666 14.444 -11.091 1.00 0.00 6 PRO A C 16
ATOM 20191 O O . PRO A 1 6 ? 1.360 14.665 -10.095 1.00 0.00 6 PRO A O 16
ATOM 20202 N N . GLY A 1 7 ? 1.169 13.994 -12.236 1.00 0.00 7 GLY A N 16
ATOM 20203 C CA . GLY A 1 7 ? 2.577 13.807 -12.540 1.00 0.00 7 GLY A CA 16
ATOM 20204 C C . GLY A 1 7 ? 2.735 13.810 -14.059 1.00 0.00 7 GLY A C 16
ATOM 20205 O O . GLY A 1 7 ? 1.735 13.745 -14.782 1.00 0.00 7 GLY A O 16
ATOM 20209 N N . GLN A 1 8 ? 3.971 13.898 -14.555 1.00 0.00 8 GLN A N 16
ATOM 20210 C CA . GLN A 1 8 ? 4.251 13.943 -15.988 1.00 0.00 8 GLN A CA 16
ATOM 20211 C C . GLN A 1 8 ? 5.063 12.713 -16.369 1.00 0.00 8 GLN A C 16
ATOM 20212 O O . GLN A 1 8 ? 6.031 12.376 -15.689 1.00 0.00 8 GLN A O 16
ATOM 20226 N N . ILE A 1 9 ? 4.675 12.046 -17.453 1.00 0.00 9 ILE A N 16
ATOM 20227 C CA . ILE A 1 9 ? 5.338 10.872 -18.004 1.00 0.00 9 ILE A CA 16
ATOM 20228 C C . ILE A 1 9 ? 6.670 11.346 -18.594 1.00 0.00 9 ILE A C 16
ATOM 20229 O O . ILE A 1 9 ? 6.702 11.866 -19.709 1.00 0.00 9 ILE A O 16
ATOM 20245 N N . ARG A 1 10 ? 7.772 11.218 -17.846 1.00 0.00 10 ARG A N 16
ATOM 20246 C CA . ARG A 1 10 ? 9.085 11.644 -18.327 1.00 0.00 10 ARG A CA 16
ATOM 20247 C C . ARG A 1 10 ? 9.704 10.550 -19.187 1.00 0.00 10 ARG A C 16
ATOM 20248 O O . ARG A 1 10 ? 10.248 10.852 -20.249 1.00 0.00 10 ARG A O 16
ATOM 20269 N N . THR A 1 11 ? 9.580 9.293 -18.764 1.00 0.00 11 THR A N 16
ATOM 20270 C CA . THR A 1 11 ? 10.150 8.134 -19.435 1.00 0.00 11 THR A CA 16
ATOM 20271 C C . THR A 1 11 ? 9.198 6.944 -19.262 1.00 0.00 11 THR A C 16
ATOM 20272 O O . THR A 1 11 ? 8.366 6.931 -18.346 1.00 0.00 11 THR A O 16
ATOM 20283 N N . ILE A 1 12 ? 9.303 5.952 -20.152 1.00 0.00 12 ILE A N 16
ATOM 20284 C CA . ILE A 1 12 ? 8.416 4.793 -20.241 1.00 0.00 12 ILE A CA 16
ATOM 20285 C C . ILE A 1 12 ? 9.316 3.556 -20.362 1.00 0.00 12 ILE A C 16
ATOM 20286 O O . ILE A 1 12 ? 10.390 3.628 -20.965 1.00 0.00 12 ILE A O 16
ATOM 20302 N N . ASP A 1 13 ? 8.874 2.426 -19.804 1.00 0.00 13 ASP A N 16
ATOM 20303 C CA . ASP A 1 13 ? 9.623 1.163 -19.783 1.00 0.00 13 ASP A CA 16
ATOM 20304 C C . ASP A 1 13 ? 8.828 0.009 -20.414 1.00 0.00 13 ASP A C 16
ATOM 20305 O O . ASP A 1 13 ? 9.398 -1.023 -20.769 1.00 0.00 13 ASP A O 16
ATOM 20314 N N . GLY A 1 14 ? 7.517 0.186 -20.599 1.00 0.00 14 GLY A N 16
ATOM 20315 C CA . GLY A 1 14 ? 6.597 -0.803 -21.142 1.00 0.00 14 GLY A CA 16
ATOM 20316 C C . GLY A 1 14 ? 5.196 -0.325 -20.794 1.00 0.00 14 GLY A C 16
ATOM 20317 O O . GLY A 1 14 ? 4.909 0.866 -20.923 1.00 0.00 14 GLY A O 16
ATOM 20321 N N . ASN A 1 15 ? 4.350 -1.203 -20.249 1.00 0.00 15 ASN A N 16
ATOM 20322 C CA . ASN A 1 15 ? 3.060 -0.810 -19.664 1.00 0.00 15 ASN A CA 16
ATOM 20323 C C . ASN A 1 15 ? 3.246 -0.110 -18.305 1.00 0.00 15 ASN A C 16
ATOM 20324 O O . ASN A 1 15 ? 2.355 -0.119 -17.456 1.00 0.00 15 ASN A O 16
ATOM 20335 N N . GLN A 1 16 ? 4.429 0.449 -18.063 1.00 0.00 16 GLN A N 16
ATOM 20336 C CA . GLN A 1 16 ? 4.826 1.136 -16.856 1.00 0.00 16 GLN A CA 16
ATOM 20337 C C . GLN A 1 16 ? 5.659 2.339 -17.287 1.00 0.00 16 GLN A C 16
ATOM 20338 O O . GLN A 1 16 ? 6.363 2.279 -18.304 1.00 0.00 16 GLN A O 16
ATOM 20352 N N . ALA A 1 17 ? 5.594 3.415 -16.510 1.00 0.00 17 ALA A N 16
ATOM 20353 C CA . ALA A 1 17 ? 6.302 4.660 -16.767 1.00 0.00 17 ALA A CA 16
ATOM 20354 C C . ALA A 1 17 ? 6.870 5.211 -15.468 1.00 0.00 17 ALA A C 16
ATOM 20355 O O . ALA A 1 17 ? 6.433 4.828 -14.384 1.00 0.00 17 ALA A O 16
ATOM 20362 N N . LYS A 1 18 ? 7.816 6.143 -15.585 1.00 0.00 18 LYS A N 16
ATOM 20363 C CA . LYS A 1 18 ? 8.489 6.778 -14.459 1.00 0.00 18 LYS A CA 16
ATOM 20364 C C . LYS A 1 18 ? 8.015 8.223 -14.431 1.00 0.00 18 LYS A C 16
ATOM 20365 O O . LYS A 1 18 ? 8.670 9.119 -14.969 1.00 0.00 18 LYS A O 16
ATOM 20384 N N . VAL A 1 19 ? 6.810 8.429 -13.912 1.00 0.00 19 VAL A N 16
ATOM 20385 C CA . VAL A 1 19 ? 6.180 9.733 -13.846 1.00 0.00 19 VAL A CA 16
ATOM 20386 C C . VAL A 1 19 ? 6.899 10.593 -12.818 1.00 0.00 19 VAL A C 16
ATOM 20387 O O . VAL A 1 19 ? 7.132 10.140 -11.698 1.00 0.00 19 VAL A O 16
ATOM 20400 N N . ASP A 1 20 ? 7.260 11.823 -13.174 1.00 0.00 20 ASP A N 16
ATOM 20401 C CA . ASP A 1 20 ? 7.731 12.790 -12.192 1.00 0.00 20 ASP A CA 16
ATOM 20402 C C . ASP A 1 20 ? 6.493 13.295 -11.467 1.00 0.00 20 ASP A C 16
ATOM 20403 O O . ASP A 1 20 ? 5.658 13.974 -12.070 1.00 0.00 20 ASP A O 16
ATOM 20412 N N . VAL A 1 21 ? 6.352 12.945 -10.192 1.00 0.00 21 VAL A N 16
ATOM 20413 C CA . VAL A 1 21 ? 5.236 13.348 -9.342 1.00 0.00 21 VAL A CA 16
ATOM 20414 C C . VAL A 1 21 ? 5.567 14.737 -8.763 1.00 0.00 21 VAL A C 16
ATOM 20415 O O . VAL A 1 21 ? 5.606 14.939 -7.548 1.00 0.00 21 VAL A O 16
ATOM 20428 N N . CYS A 1 22 ? 5.864 15.684 -9.660 1.00 0.00 22 CYS A N 16
ATOM 20429 C CA . CYS A 1 22 ? 6.256 17.064 -9.384 1.00 0.00 22 CYS A CA 16
ATOM 20430 C C . CYS A 1 22 ? 7.299 17.185 -8.258 1.00 0.00 22 CYS A C 16
ATOM 20431 O O . CYS A 1 22 ? 7.152 18.021 -7.361 1.00 0.00 22 CYS A O 16
ATOM 20439 N N . GLY A 1 23 ? 8.344 16.351 -8.281 1.00 0.00 23 GLY A N 16
ATOM 20440 C CA . GLY A 1 23 ? 9.430 16.430 -7.312 1.00 0.00 23 GLY A CA 16
ATOM 20441 C C . GLY A 1 23 ? 10.425 15.279 -7.436 1.00 0.00 23 GLY A C 16
ATOM 20442 O O . GLY A 1 23 ? 11.626 15.494 -7.260 1.00 0.00 23 GLY A O 16
ATOM 20446 N N . ILE A 1 24 ? 9.953 14.071 -7.758 1.00 0.00 24 ILE A N 16
ATOM 20447 C CA . ILE A 1 24 ? 10.784 12.892 -7.970 1.00 0.00 24 ILE A CA 16
ATOM 20448 C C . ILE A 1 24 ? 10.034 11.955 -8.920 1.00 0.00 24 ILE A C 16
ATOM 20449 O O . ILE A 1 24 ? 8.798 11.952 -8.950 1.00 0.00 24 ILE A O 16
ATOM 20465 N N . GLN A 1 25 ? 10.772 11.153 -9.689 1.00 0.00 25 GLN A N 16
ATOM 20466 C CA . GLN A 1 25 ? 10.173 10.117 -10.516 1.00 0.00 25 GLN A CA 16
ATOM 20467 C C . GLN A 1 25 ? 9.710 8.961 -9.628 1.00 0.00 25 GLN A C 16
ATOM 20468 O O . GLN A 1 25 ? 10.437 8.531 -8.730 1.00 0.00 25 GLN A O 16
ATOM 20482 N N . ARG A 1 26 ? 8.524 8.426 -9.921 1.00 0.00 26 ARG A N 16
ATOM 20483 C CA . ARG A 1 26 ? 7.971 7.215 -9.315 1.00 0.00 26 ARG A CA 16
ATOM 20484 C C . ARG A 1 26 ? 7.484 6.308 -10.440 1.00 0.00 26 ARG A C 16
ATOM 20485 O O . ARG A 1 26 ? 7.006 6.805 -11.460 1.00 0.00 26 ARG A O 16
ATOM 20506 N N . ASP A 1 27 ? 7.603 4.992 -10.274 1.00 0.00 27 ASP A N 16
ATOM 20507 C CA . ASP A 1 27 ? 7.038 4.044 -11.235 1.00 0.00 27 ASP A CA 16
ATOM 20508 C C . ASP A 1 27 ? 5.511 4.062 -11.119 1.00 0.00 27 ASP A C 16
ATOM 20509 O O . ASP A 1 27 ? 4.978 4.188 -10.012 1.00 0.00 27 ASP A O 16
ATOM 20518 N N . VAL A 1 28 ? 4.801 3.906 -12.235 1.00 0.00 28 VAL A N 16
ATOM 20519 C CA . VAL A 1 28 ? 3.351 3.801 -12.274 1.00 0.00 28 VAL A CA 16
ATOM 20520 C C . VAL A 1 28 ? 2.977 2.780 -13.351 1.00 0.00 28 VAL A C 16
ATOM 20521 O O . VAL A 1 28 ? 3.594 2.749 -14.417 1.00 0.00 28 VAL A O 16
ATOM 20534 N N . ASP A 1 29 ? 1.977 1.944 -13.071 1.00 0.00 29 ASP A N 16
ATOM 20535 C CA . ASP A 1 29 ? 1.374 1.009 -14.017 1.00 0.00 29 ASP A CA 16
ATOM 20536 C C . ASP A 1 29 ? 0.347 1.732 -14.898 1.00 0.00 29 ASP A C 16
ATOM 20537 O O . ASP A 1 29 ? -0.323 2.661 -14.437 1.00 0.00 29 ASP A O 16
ATOM 20546 N N . LEU A 1 30 ? 0.215 1.308 -16.159 1.00 0.00 30 LEU A N 16
ATOM 20547 C CA . LEU A 1 30 ? -0.553 2.002 -17.191 1.00 0.00 30 LEU A CA 16
ATOM 20548 C C . LEU A 1 30 ? -1.734 1.165 -17.704 1.00 0.00 30 LEU A C 16
ATOM 20549 O O . LEU A 1 30 ? -2.273 1.492 -18.762 1.00 0.00 30 LEU A O 16
ATOM 20565 N N . THR A 1 31 ? -2.165 0.104 -17.015 1.00 0.00 31 THR A N 16
ATOM 20566 C CA . THR A 1 31 ? -3.246 -0.771 -17.494 1.00 0.00 31 THR A CA 16
ATOM 20567 C C . THR A 1 31 ? -4.525 0.003 -17.856 1.00 0.00 31 THR A C 16
ATOM 20568 O O . THR A 1 31 ? -5.213 -0.359 -18.813 1.00 0.00 31 THR A O 16
ATOM 20579 N N . LEU A 1 32 ? -4.836 1.077 -17.121 1.00 0.00 32 LEU A N 16
ATOM 20580 C CA . LEU A 1 32 ? -6.072 1.840 -17.293 1.00 0.00 32 LEU A CA 16
ATOM 20581 C C . LEU A 1 32 ? -5.979 2.882 -18.420 1.00 0.00 32 LEU A C 16
ATOM 20582 O O . LEU A 1 32 ? -6.996 3.505 -18.729 1.00 0.00 32 LEU A O 16
ATOM 20598 N N . VAL A 1 33 ? -4.806 3.088 -19.034 1.00 0.00 33 VAL A N 16
ATOM 20599 C CA . VAL A 1 33 ? -4.592 4.147 -20.031 1.00 0.00 33 VAL A CA 16
ATOM 20600 C C . VAL A 1 33 ? -3.878 3.643 -21.296 1.00 0.00 33 VAL A C 16
ATOM 20601 O O . VAL A 1 33 ? -4.003 4.267 -22.349 1.00 0.00 33 VAL A O 16
ATOM 20614 N N . GLY A 1 34 ? -3.175 2.510 -21.236 1.00 0.00 34 GLY A N 16
ATOM 20615 C CA . GLY A 1 34 ? -2.413 1.965 -22.349 1.00 0.00 34 GLY A CA 16
ATOM 20616 C C . GLY A 1 34 ? -1.035 2.619 -22.438 1.00 0.00 34 GLY A C 16
ATOM 20617 O O . GLY A 1 34 ? -0.858 3.795 -22.101 1.00 0.00 34 GLY A O 16
ATOM 20621 N N . SER A 1 35 ? -0.054 1.841 -22.897 1.00 0.00 35 SER A N 16
ATOM 20622 C CA . SER A 1 35 ? 1.360 2.199 -22.905 1.00 0.00 35 SER A CA 16
ATOM 20623 C C . SER A 1 35 ? 1.695 3.336 -23.882 1.00 0.00 35 SER A C 16
ATOM 20624 O O . SER A 1 35 ? 2.728 3.992 -23.733 1.00 0.00 35 SER A O 16
ATOM 20632 N N . CYS A 1 36 ? 0.836 3.574 -24.880 1.00 0.00 36 CYS A N 16
ATOM 20633 C CA . CYS A 1 36 ? 1.043 4.548 -25.942 1.00 0.00 36 CYS A CA 16
ATOM 20634 C C . CYS A 1 36 ? -0.172 5.468 -26.026 1.00 0.00 36 CYS A C 16
ATOM 20635 O O . CYS A 1 36 ? -1.291 5.080 -25.686 1.00 0.00 36 CYS A O 16
ATOM 20643 N N . ASP A 1 37 ? 0.075 6.686 -26.494 1.00 0.00 37 ASP A N 16
ATOM 20644 C CA . ASP A 1 37 ? -0.932 7.687 -26.807 1.00 0.00 37 ASP A CA 16
ATOM 20645 C C . ASP A 1 37 ? -1.791 7.214 -27.971 1.00 0.00 37 ASP A C 16
ATOM 20646 O O . ASP A 1 37 ? -1.296 6.550 -28.883 1.00 0.00 37 ASP A O 16
ATOM 20655 N N . GLU A 1 38 ? -3.071 7.583 -27.935 1.00 0.00 38 GLU A N 16
ATOM 20656 C CA . GLU A 1 38 ? -4.115 7.079 -28.818 1.00 0.00 38 GLU A CA 16
ATOM 20657 C C . GLU A 1 38 ? -3.778 7.223 -30.311 1.00 0.00 38 GLU A C 16
ATOM 20658 O O . GLU A 1 38 ? -4.212 6.388 -31.108 1.00 0.00 38 GLU A O 16
ATOM 20670 N N . ASN A 1 39 ? -3.012 8.252 -30.706 1.00 0.00 39 ASN A N 16
ATOM 20671 C CA . ASN A 1 39 ? -2.680 8.484 -32.115 1.00 0.00 39 ASN A CA 16
ATOM 20672 C C . ASN A 1 39 ? -1.458 7.672 -32.587 1.00 0.00 39 ASN A C 16
ATOM 20673 O O . ASN A 1 39 ? -1.192 7.640 -33.791 1.00 0.00 39 ASN A O 16
ATOM 20684 N N . GLY A 1 40 ? -0.741 6.991 -31.683 1.00 0.00 40 GLY A N 16
ATOM 20685 C CA . GLY A 1 40 ? 0.308 6.037 -32.038 1.00 0.00 40 GLY A CA 16
ATOM 20686 C C . GLY A 1 40 ? 1.711 6.577 -31.772 1.00 0.00 40 GLY A C 16
ATOM 20687 O O . GLY A 1 40 ? 2.546 6.578 -32.679 1.00 0.00 40 GLY A O 16
ATOM 20691 N N . GLN A 1 41 ? 1.976 7.057 -30.553 1.00 0.00 41 GLN A N 16
ATOM 20692 C CA . GLN A 1 41 ? 3.289 7.529 -30.105 1.00 0.00 41 GLN A CA 16
ATOM 20693 C C . GLN A 1 41 ? 3.467 7.158 -28.623 1.00 0.00 41 GLN A C 16
ATOM 20694 O O . GLN A 1 41 ? 2.462 6.934 -27.943 1.00 0.00 41 GLN A O 16
ATOM 20708 N N . PRO A 1 42 ? 4.692 7.119 -28.073 1.00 0.00 42 PRO A N 16
ATOM 20709 C CA . PRO A 1 42 ? 4.880 6.984 -26.632 1.00 0.00 42 PRO A CA 16
ATOM 20710 C C . PRO A 1 42 ? 4.300 8.210 -25.910 1.00 0.00 42 PRO A C 16
ATOM 20711 O O . PRO A 1 42 ? 4.412 9.337 -26.395 1.00 0.00 42 PRO A O 16
ATOM 20722 N N . ARG A 1 43 ? 3.708 8.009 -24.726 1.00 0.00 43 ARG A N 16
ATOM 20723 C CA . ARG A 1 43 ? 3.053 9.062 -23.935 1.00 0.00 43 ARG A CA 16
ATOM 20724 C C . ARG A 1 43 ? 4.022 10.081 -23.307 1.00 0.00 43 ARG A C 16
ATOM 20725 O O . ARG A 1 43 ? 3.627 10.805 -22.394 1.00 0.00 43 ARG A O 16
ATOM 20746 N N . VAL A 1 44 ? 5.293 10.122 -23.703 1.00 0.00 44 VAL A N 16
ATOM 20747 C CA . VAL A 1 44 ? 6.277 10.998 -23.085 1.00 0.00 44 VAL A CA 16
ATOM 20748 C C . VAL A 1 44 ? 5.816 12.460 -23.187 1.00 0.00 44 VAL A C 16
ATOM 20749 O O . VAL A 1 44 ? 5.327 12.902 -24.229 1.00 0.00 44 VAL A O 16
ATOM 20762 N N . GLY A 1 45 ? 5.943 13.195 -22.081 1.00 0.00 45 GLY A N 16
ATOM 20763 C CA . GLY A 1 45 ? 5.533 14.585 -21.954 1.00 0.00 45 GLY A CA 16
ATOM 20764 C C . GLY A 1 45 ? 4.063 14.754 -21.561 1.00 0.00 45 GLY A C 16
ATOM 20765 O O . GLY A 1 45 ? 3.688 15.855 -21.156 1.00 0.00 45 GLY A O 16
ATOM 20769 N N . GLN A 1 46 ? 3.226 13.711 -21.655 1.00 0.00 46 GLN A N 16
ATOM 20770 C CA . GLN A 1 46 ? 1.827 13.804 -21.247 1.00 0.00 46 GLN A CA 16
ATOM 20771 C C . GLN A 1 46 ? 1.744 13.822 -19.720 1.00 0.00 46 GLN A C 16
ATOM 20772 O O . GLN A 1 46 ? 2.626 13.301 -19.030 1.00 0.00 46 GLN A O 16
ATOM 20786 N N . TRP A 1 47 ? 0.664 14.398 -19.194 1.00 0.00 47 TRP A N 16
ATOM 20787 C CA . TRP A 1 47 ? 0.376 14.395 -17.771 1.00 0.00 47 TRP A CA 16
ATOM 20788 C C . TRP A 1 47 ? -0.614 13.275 -17.470 1.00 0.00 47 TRP A C 16
ATOM 20789 O O . TRP A 1 47 ? -1.334 12.796 -18.350 1.00 0.00 47 TRP A O 16
ATOM 20810 N N . VAL A 1 48 ? -0.662 12.851 -16.213 1.00 0.00 48 VAL A N 16
ATOM 20811 C CA . VAL A 1 48 ? -1.470 11.727 -15.772 1.00 0.00 48 VAL A CA 16
ATOM 20812 C C . VAL A 1 48 ? -1.724 11.894 -14.275 1.00 0.00 48 VAL A C 16
ATOM 20813 O O . VAL A 1 48 ? -0.890 12.453 -13.560 1.00 0.00 48 VAL A O 16
ATOM 20826 N N . LEU A 1 49 ? -2.885 11.444 -13.797 1.00 0.00 49 LEU A N 16
ATOM 20827 C CA . LEU A 1 49 ? -3.173 11.370 -12.369 1.00 0.00 49 LEU A CA 16
ATOM 20828 C C . LEU A 1 49 ? -2.566 10.071 -11.848 1.00 0.00 49 LEU A C 16
ATOM 20829 O O . LEU A 1 49 ? -2.838 9.003 -12.402 1.00 0.00 49 LEU A O 16
ATOM 20845 N N . VAL A 1 50 ? -1.772 10.153 -10.785 1.00 0.00 50 VAL A N 16
ATOM 20846 C CA . VAL A 1 50 ? -0.946 9.064 -10.283 1.00 0.00 50 VAL A CA 16
ATOM 20847 C C . VAL A 1 50 ? -1.538 8.630 -8.943 1.00 0.00 50 VAL A C 16
ATOM 20848 O O . VAL A 1 50 ? -1.424 9.352 -7.949 1.00 0.00 50 VAL A O 16
ATOM 20861 N N . HIS A 1 51 ? -2.219 7.482 -8.928 1.00 0.00 51 HIS A N 16
ATOM 20862 C CA . HIS A 1 51 ? -2.663 6.813 -7.706 1.00 0.00 51 HIS A CA 16
ATOM 20863 C C . HIS A 1 51 ? -1.462 6.096 -7.059 1.00 0.00 51 HIS A C 16
ATOM 20864 O O . HIS A 1 51 ? -0.327 6.263 -7.504 1.00 0.00 51 HIS A O 16
ATOM 20878 N N . VAL A 1 52 ? -1.692 5.278 -6.024 1.00 0.00 52 VAL A N 16
ATOM 20879 C CA . VAL A 1 52 ? -0.643 4.624 -5.230 1.00 0.00 52 VAL A CA 16
ATOM 20880 C C . VAL A 1 52 ? 0.378 3.837 -6.076 1.00 0.00 52 VAL A C 16
ATOM 20881 O O . VAL A 1 52 ? 1.534 3.711 -5.667 1.00 0.00 52 VAL A O 16
ATOM 20894 N N . GLY A 1 53 ? -0.014 3.351 -7.259 1.00 0.00 53 GLY A N 16
ATOM 20895 C CA . GLY A 1 53 ? 0.900 2.743 -8.221 1.00 0.00 53 GLY A CA 16
ATOM 20896 C C . GLY A 1 53 ? 0.296 2.598 -9.617 1.00 0.00 53 GLY A C 16
ATOM 20897 O O . GLY A 1 53 ? 0.813 1.812 -10.408 1.00 0.00 53 GLY A O 16
ATOM 20901 N N . PHE A 1 54 ? -0.781 3.325 -9.939 1.00 0.00 54 PHE A N 16
ATOM 20902 C CA . PHE A 1 54 ? -1.543 3.153 -11.174 1.00 0.00 54 PHE A CA 16
ATOM 20903 C C . PHE A 1 54 ? -1.931 4.525 -11.717 1.00 0.00 54 PHE A C 16
ATOM 20904 O O . PHE A 1 54 ? -2.250 5.431 -10.945 1.00 0.00 54 PHE A O 16
ATOM 20921 N N . ALA A 1 55 ? -1.908 4.677 -13.040 1.00 0.00 55 ALA A N 16
ATOM 20922 C CA . ALA A 1 55 ? -2.452 5.841 -13.715 1.00 0.00 55 ALA A CA 16
ATOM 20923 C C . ALA A 1 55 ? -3.973 5.772 -13.581 1.00 0.00 55 ALA A C 16
ATOM 20924 O O . ALA A 1 55 ? -4.556 4.759 -13.967 1.00 0.00 55 ALA A O 16
ATOM 20931 N N . MET A 1 56 ? -4.623 6.819 -13.061 1.00 0.00 56 MET A N 16
ATOM 20932 C CA . MET A 1 56 ? -6.086 6.870 -13.060 1.00 0.00 56 MET A CA 16
ATOM 20933 C C . MET A 1 56 ? -6.553 7.164 -14.490 1.00 0.00 56 MET A C 16
ATOM 20934 O O . MET A 1 56 ? -7.278 6.364 -15.085 1.00 0.00 56 MET A O 16
ATOM 20948 N N . SER A 1 57 ? -6.083 8.290 -15.041 1.00 0.00 57 SER A N 16
ATOM 20949 C CA . SER A 1 57 ? -6.434 8.822 -16.349 1.00 0.00 57 SER A CA 16
ATOM 20950 C C . SER A 1 57 ? -5.304 9.753 -16.789 1.00 0.00 57 SER A C 16
ATOM 20951 O O . SER A 1 57 ? -4.700 10.430 -15.947 1.00 0.00 57 SER A O 16
ATOM 20959 N N . VAL A 1 58 ? -5.011 9.792 -18.089 1.00 0.00 58 VAL A N 16
ATOM 20960 C CA . VAL A 1 58 ? -4.126 10.795 -18.666 1.00 0.00 58 VAL A CA 16
ATOM 20961 C C . VAL A 1 58 ? -4.894 12.124 -18.721 1.00 0.00 58 VAL A C 16
ATOM 20962 O O . VAL A 1 58 ? -6.121 12.128 -18.867 1.00 0.00 58 VAL A O 16
ATOM 20975 N N . ILE A 1 59 ? -4.185 13.245 -18.596 1.00 0.00 59 ILE A N 16
ATOM 20976 C CA . ILE A 1 59 ? -4.744 14.595 -18.589 1.00 0.00 59 ILE A CA 16
ATOM 20977 C C . ILE A 1 59 ? -3.829 15.508 -19.420 1.00 0.00 59 ILE A C 16
ATOM 20978 O O . ILE A 1 59 ? -2.711 15.119 -19.772 1.00 0.00 59 ILE A O 16
ATOM 20994 N N . ASN A 1 60 ? -4.293 16.721 -19.738 1.00 0.00 60 ASN A N 16
ATOM 20995 C CA . ASN A 1 60 ? -3.496 17.716 -20.455 1.00 0.00 60 ASN A CA 16
ATOM 20996 C C . ASN A 1 60 ? -2.874 18.705 -19.466 1.00 0.00 60 ASN A C 16
ATOM 20997 O O . ASN A 1 60 ? -3.156 18.670 -18.266 1.00 0.00 60 ASN A O 16
ATOM 21008 N N . GLU A 1 61 ? -2.034 19.605 -19.976 1.00 0.00 61 GLU A N 16
ATOM 21009 C CA . GLU A 1 61 ? -1.269 20.547 -19.168 1.00 0.00 61 GLU A CA 16
ATOM 21010 C C . GLU A 1 61 ? -2.188 21.496 -18.392 1.00 0.00 61 GLU A C 16
ATOM 21011 O O . GLU A 1 61 ? -1.841 21.924 -17.293 1.00 0.00 61 GLU A O 16
ATOM 21023 N N . ALA A 1 62 ? -3.341 21.867 -18.959 1.00 0.00 62 ALA A N 16
ATOM 21024 C CA . ALA A 1 62 ? -4.278 22.776 -18.303 1.00 0.00 62 ALA A CA 16
ATOM 21025 C C . ALA A 1 62 ? -4.914 22.096 -17.091 1.00 0.00 62 ALA A C 16
ATOM 21026 O O . ALA A 1 62 ? -4.910 22.664 -16.000 1.00 0.00 62 ALA A O 16
ATOM 21033 N N . GLU A 1 63 ? -5.422 20.873 -17.262 1.00 0.00 63 GLU A N 16
ATOM 21034 C CA . GLU A 1 63 ? -6.030 20.112 -16.177 1.00 0.00 63 GLU A CA 16
ATOM 21035 C C . GLU A 1 63 ? -4.988 19.787 -15.107 1.00 0.00 63 GLU A C 16
ATOM 21036 O O . GLU A 1 63 ? -5.291 19.870 -13.915 1.00 0.00 63 GLU A O 16
ATOM 21048 N N . ALA A 1 64 ? -3.754 19.460 -15.509 1.00 0.00 64 ALA A N 16
ATOM 21049 C CA . ALA A 1 64 ? -2.675 19.185 -14.574 1.00 0.00 64 ALA A CA 16
ATOM 21050 C C . ALA A 1 64 ? -2.390 20.418 -13.722 1.00 0.00 64 ALA A C 16
ATOM 21051 O O . ALA A 1 64 ? -2.402 20.327 -12.495 1.00 0.00 64 ALA A O 16
ATOM 21058 N N . ARG A 1 65 ? -2.172 21.577 -14.352 1.00 0.00 65 ARG A N 16
ATOM 21059 C CA . ARG A 1 65 ? -1.855 22.806 -13.627 1.00 0.00 65 ARG A CA 16
ATOM 21060 C C . ARG A 1 65 ? -3.022 23.238 -12.748 1.00 0.00 65 ARG A C 16
ATOM 21061 O O . ARG A 1 65 ? -2.785 23.662 -11.621 1.00 0.00 65 ARG A O 16
ATOM 21082 N N . ASP A 1 66 ? -4.266 23.102 -13.209 1.00 0.00 66 ASP A N 16
ATOM 21083 C CA . ASP A 1 66 ? -5.440 23.437 -12.404 1.00 0.00 66 ASP A CA 16
ATOM 21084 C C . ASP A 1 66 ? -5.521 22.550 -11.159 1.00 0.00 66 ASP A C 16
ATOM 21085 O O . ASP A 1 66 ? -5.761 23.044 -10.058 1.00 0.00 66 ASP A O 16
ATOM 21094 N N . THR A 1 67 ? -5.264 21.250 -11.314 1.00 0.00 67 THR A N 16
ATOM 21095 C CA . THR A 1 67 ? -5.276 20.311 -10.200 1.00 0.00 67 THR A CA 16
ATOM 21096 C C . THR A 1 67 ? -4.119 20.625 -9.238 1.00 0.00 67 THR A C 16
ATOM 21097 O O . THR A 1 67 ? -4.322 20.646 -8.026 1.00 0.00 67 THR A O 16
ATOM 21108 N N . LEU A 1 68 ? -2.918 20.919 -9.750 1.00 0.00 68 LEU A N 16
ATOM 21109 C CA . LEU A 1 68 ? -1.767 21.271 -8.922 1.00 0.00 68 LEU A CA 16
ATOM 21110 C C . LEU A 1 68 ? -2.013 22.580 -8.174 1.00 0.00 68 LEU A C 16
ATOM 21111 O O . LEU A 1 68 ? -1.571 22.713 -7.034 1.00 0.00 68 LEU A O 16
ATOM 21127 N N . ASP A 1 69 ? -2.710 23.543 -8.781 1.00 0.00 69 ASP A N 16
ATOM 21128 C CA . ASP A 1 69 ? -3.074 24.801 -8.135 1.00 0.00 69 ASP A CA 16
ATOM 21129 C C . ASP A 1 69 ? -4.070 24.557 -7.001 1.00 0.00 69 ASP A C 16
ATOM 21130 O O . ASP A 1 69 ? -3.890 25.089 -5.904 1.00 0.00 69 ASP A O 16
ATOM 21139 N N . ALA A 1 70 ? -5.079 23.705 -7.222 1.00 0.00 70 ALA A N 16
ATOM 21140 C CA . ALA A 1 70 ? -6.013 23.305 -6.175 1.00 0.00 70 ALA A CA 16
ATOM 21141 C C . ALA A 1 70 ? -5.251 22.661 -5.013 1.00 0.00 70 ALA A C 16
ATOM 21142 O O . ALA A 1 70 ? -5.420 23.066 -3.862 1.00 0.00 70 ALA A O 16
ATOM 21149 N N . LEU A 1 71 ? -4.347 21.728 -5.320 1.00 0.00 71 LEU A N 16
ATOM 21150 C CA . LEU A 1 71 ? -3.543 20.993 -4.341 1.00 0.00 71 LEU A CA 16
ATOM 21151 C C . LEU A 1 71 ? -2.618 21.890 -3.503 1.00 0.00 71 LEU A C 16
ATOM 21152 O O . LEU A 1 71 ? -2.041 21.394 -2.534 1.00 0.00 71 LEU A O 16
ATOM 21168 N N . GLN A 1 72 ? -2.481 23.184 -3.822 1.00 0.00 72 GLN A N 16
ATOM 21169 C CA . GLN A 1 72 ? -1.656 24.127 -3.066 1.00 0.00 72 GLN A CA 16
ATOM 21170 C C . GLN A 1 72 ? -2.436 25.381 -2.640 1.00 0.00 72 GLN A C 16
ATOM 21171 O O . GLN A 1 72 ? -1.813 26.382 -2.281 1.00 0.00 72 GLN A O 16
ATOM 21185 N N . ASN A 1 73 ? -3.779 25.348 -2.648 1.00 0.00 73 ASN A N 16
ATOM 21186 C CA . ASN A 1 73 ? -4.588 26.422 -2.051 1.00 0.00 73 ASN A CA 16
ATOM 21187 C C . ASN A 1 73 ? -5.920 25.963 -1.446 1.00 0.00 73 ASN A C 16
ATOM 21188 O O . ASN A 1 73 ? -6.479 26.701 -0.637 1.00 0.00 73 ASN A O 16
ATOM 21199 N N . MET A 1 74 ? -6.439 24.774 -1.786 1.00 0.00 74 MET A N 16
ATOM 21200 C CA . MET A 1 74 ? -7.773 24.334 -1.358 1.00 0.00 74 MET A CA 16
ATOM 21201 C C . MET A 1 74 ? -7.910 24.250 0.172 1.00 0.00 74 MET A C 16
ATOM 21202 O O . MET A 1 74 ? -9.013 24.371 0.699 1.00 0.00 74 MET A O 16
ATOM 21216 N N . PHE A 1 75 ? -6.796 24.103 0.901 1.00 0.00 75 PHE A N 16
ATOM 21217 C CA . PHE A 1 75 ? -6.767 24.155 2.361 1.00 0.00 75 PHE A CA 16
ATOM 21218 C C . PHE A 1 75 ? -7.426 25.424 2.924 1.00 0.00 75 PHE A C 16
ATOM 21219 O O . PHE A 1 75 ? -7.979 25.386 4.024 1.00 0.00 75 PHE A O 16
ATOM 21236 N N . ASP A 1 76 ? -7.415 26.529 2.171 1.00 0.00 76 ASP A N 16
ATOM 21237 C CA . ASP A 1 76 ? -7.982 27.821 2.560 1.00 0.00 76 ASP A CA 16
ATOM 21238 C C . ASP A 1 76 ? -9.506 27.782 2.744 1.00 0.00 76 ASP A C 16
ATOM 21239 O O . ASP A 1 76 ? -10.077 28.709 3.315 1.00 0.00 76 ASP A O 16
ATOM 21248 N N . VAL A 1 77 ? -10.172 26.707 2.311 1.00 0.00 77 VAL A N 16
ATOM 21249 C CA . VAL A 1 77 ? -11.621 26.530 2.395 1.00 0.00 77 VAL A CA 16
ATOM 21250 C C . VAL A 1 77 ? -11.978 25.156 2.992 1.00 0.00 77 VAL A C 16
ATOM 21251 O O . VAL A 1 77 ? -13.118 24.707 2.872 1.00 0.00 77 VAL A O 16
ATOM 21264 N N . GLU A 1 78 ? -11.028 24.485 3.653 1.00 0.00 78 GLU A N 16
ATOM 21265 C CA . GLU A 1 78 ? -11.151 23.097 4.101 1.00 0.00 78 GLU A CA 16
ATOM 21266 C C . GLU A 1 78 ? -10.656 22.965 5.553 1.00 0.00 78 GLU A C 16
ATOM 21267 O O . GLU A 1 78 ? -10.050 23.907 6.074 1.00 0.00 78 GLU A O 16
ATOM 21279 N N . PRO A 1 79 ? -10.902 21.829 6.237 1.00 0.00 79 PRO A N 16
ATOM 21280 C CA . PRO A 1 79 ? -10.537 21.617 7.639 1.00 0.00 79 PRO A CA 16
ATOM 21281 C C . PRO A 1 79 ? -9.080 21.907 8.022 1.00 0.00 79 PRO A C 16
ATOM 21282 O O . PRO A 1 79 ? -8.804 22.130 9.202 1.00 0.00 79 PRO A O 16
ATOM 21293 N N . ASP A 1 80 ? -8.149 21.894 7.063 1.00 0.00 80 ASP A N 16
ATOM 21294 C CA . ASP A 1 80 ? -6.729 22.121 7.333 1.00 0.00 80 ASP A CA 16
ATOM 21295 C C . ASP A 1 80 ? -6.465 23.525 7.892 1.00 0.00 80 ASP A C 16
ATOM 21296 O O . ASP A 1 80 ? -5.629 23.666 8.787 1.00 0.00 80 ASP A O 16
ATOM 21305 N N . VAL A 1 81 ? -7.197 24.546 7.422 1.00 0.00 81 VAL A N 16
ATOM 21306 C CA . VAL A 1 81 ? -7.125 25.903 7.977 1.00 0.00 81 VAL A CA 16
ATOM 21307 C C . VAL A 1 81 ? -8.387 26.713 7.660 1.00 0.00 81 VAL A C 16
ATOM 21308 O O . VAL A 1 81 ? -8.832 27.482 8.509 1.00 0.00 81 VAL A O 16
ATOM 21321 N N . GLY A 1 82 ? -9.010 26.532 6.493 1.00 0.00 82 GLY A N 16
ATOM 21322 C CA . GLY A 1 82 ? -10.209 27.259 6.098 1.00 0.00 82 GLY A CA 16
ATOM 21323 C C . GLY A 1 82 ? -11.338 27.159 7.120 1.00 0.00 82 GLY A C 16
ATOM 21324 O O . GLY A 1 82 ? -12.002 28.159 7.390 1.00 0.00 82 GLY A O 16
ATOM 21328 N N . ALA A 1 83 ? -11.525 25.991 7.742 1.00 0.00 83 ALA A N 16
ATOM 21329 C CA . ALA A 1 83 ? -12.561 25.800 8.756 1.00 0.00 83 ALA A CA 16
ATOM 21330 C C . ALA A 1 83 ? -12.316 26.612 10.041 1.00 0.00 83 ALA A C 16
ATOM 21331 O O . ALA A 1 83 ? -13.261 26.818 10.803 1.00 0.00 83 ALA A O 16
ATOM 21338 N N . LEU A 1 84 ? -11.080 27.052 10.301 1.00 0.00 84 LEU A N 16
ATOM 21339 C CA . LEU A 1 84 ? -10.741 27.972 11.389 1.00 0.00 84 LEU A CA 16
ATOM 21340 C C . LEU A 1 84 ? -10.835 29.415 10.879 1.00 0.00 84 LEU A C 16
ATOM 21341 O O . LEU A 1 84 ? -11.345 30.285 11.582 1.00 0.00 84 LEU A O 16
ATOM 21357 N N . LEU A 1 85 ? -10.357 29.669 9.658 1.00 0.00 85 LEU A N 16
ATOM 21358 C CA . LEU A 1 85 ? -10.321 30.996 9.044 1.00 0.00 85 LEU A CA 16
ATOM 21359 C C . LEU A 1 85 ? -11.743 31.558 8.874 1.00 0.00 85 LEU A C 16
ATOM 21360 O O . LEU A 1 85 ? -11.979 32.739 9.127 1.00 0.00 85 LEU A O 16
ATOM 21376 N N . TYR A 1 86 ? -12.700 30.701 8.500 1.00 0.00 86 TYR A N 16
ATOM 21377 C CA . TYR A 1 86 ? -14.056 31.071 8.102 1.00 0.00 86 TYR A CA 16
ATOM 21378 C C . TYR A 1 86 ? -15.094 30.294 8.929 1.00 0.00 86 TYR A C 16
ATOM 21379 O O . TYR A 1 86 ? -16.141 29.892 8.413 1.00 0.00 86 TYR A O 16
ATOM 21397 N N . GLY A 1 87 ? -14.813 30.059 10.213 1.00 0.00 87 GLY A N 16
ATOM 21398 C CA . GLY A 1 87 ? -15.727 29.395 11.134 1.00 0.00 87 GLY A CA 16
ATOM 21399 C C . GLY A 1 87 ? -15.324 29.655 12.582 1.00 0.00 87 GLY A C 16
ATOM 21400 O O . GLY A 1 87 ? -14.331 30.339 12.846 1.00 0.00 87 GLY A O 16
ATOM 21404 N N . GLU A 1 88 ? -16.107 29.125 13.524 1.00 0.00 88 GLU A N 16
ATOM 21405 C CA . GLU A 1 88 ? -15.747 29.102 14.934 1.00 0.00 88 GLU A CA 16
ATOM 21406 C C . GLU A 1 88 ? -14.503 28.220 15.095 1.00 0.00 88 GLU A C 16
ATOM 21407 O O . GLU A 1 88 ? -14.295 27.280 14.317 1.00 0.00 88 GLU A O 16
ATOM 21419 N N . GLU A 1 89 ? -13.669 28.536 16.081 1.00 0.00 89 GLU A N 16
ATOM 21420 C CA . GLU A 1 89 ? -12.382 27.877 16.279 1.00 0.00 89 GLU A CA 16
ATOM 21421 C C . GLU A 1 89 ? -12.534 26.391 16.645 1.00 0.00 89 GLU A C 16
ATOM 21422 O O . GLU A 1 89 ? -13.572 25.955 17.157 1.00 0.00 89 GLU A O 16
ATOM 21434 N N . LYS A 1 90 ? -11.483 25.613 16.368 1.00 0.00 90 LYS A N 16
ATOM 21435 C CA . LYS A 1 90 ? -11.459 24.155 16.425 1.00 0.00 90 LYS A CA 16
ATOM 21436 C C . LYS A 1 90 ? -10.076 23.740 16.909 1.00 0.00 90 LYS A C 16
ATOM 21437 O O . LYS A 1 90 ? -9.086 24.399 16.521 1.00 0.00 90 LYS A O 16
ATOM 21457 N N . MET A 1 1 ? 3.379 4.719 1.738 1.00 0.00 1 MET A N 17
ATOM 21458 C CA . MET A 1 1 ? 3.278 5.867 0.801 1.00 0.00 1 MET A CA 17
ATOM 21459 C C . MET A 1 1 ? 2.134 5.632 -0.186 1.00 0.00 1 MET A C 17
ATOM 21460 O O . MET A 1 1 ? 1.910 4.499 -0.623 1.00 0.00 1 MET A O 17
ATOM 21476 N N . CYS A 1 2 ? 1.428 6.695 -0.579 1.00 0.00 2 CYS A N 17
ATOM 21477 C CA . CYS A 1 2 ? 0.448 6.677 -1.663 1.00 0.00 2 CYS A CA 17
ATOM 21478 C C . CYS A 1 2 ? 0.512 8.008 -2.423 1.00 0.00 2 CYS A C 17
ATOM 21479 O O . CYS A 1 2 ? 1.209 8.938 -2.010 1.00 0.00 2 CYS A O 17
ATOM 21487 N N . ILE A 1 3 ? -0.193 8.086 -3.555 1.00 0.00 3 ILE A N 17
ATOM 21488 C CA . ILE A 1 3 ? -0.156 9.205 -4.496 1.00 0.00 3 ILE A CA 17
ATOM 21489 C C . ILE A 1 3 ? -1.618 9.541 -4.835 1.00 0.00 3 ILE A C 17
ATOM 21490 O O . ILE A 1 3 ? -2.508 8.704 -4.670 1.00 0.00 3 ILE A O 17
ATOM 21506 N N . GLY A 1 4 ? -1.871 10.761 -5.302 1.00 0.00 4 GLY A N 17
ATOM 21507 C CA . GLY A 1 4 ? -3.189 11.284 -5.654 1.00 0.00 4 GLY A CA 17
ATOM 21508 C C . GLY A 1 4 ? -3.015 12.700 -6.197 1.00 0.00 4 GLY A C 17
ATOM 21509 O O . GLY A 1 4 ? -3.689 13.624 -5.739 1.00 0.00 4 GLY A O 17
ATOM 21513 N N . VAL A 1 5 ? -2.036 12.892 -7.089 1.00 0.00 5 VAL A N 17
ATOM 21514 C CA . VAL A 1 5 ? -1.564 14.195 -7.556 1.00 0.00 5 VAL A CA 17
ATOM 21515 C C . VAL A 1 5 ? -1.206 14.053 -9.049 1.00 0.00 5 VAL A C 17
ATOM 21516 O O . VAL A 1 5 ? -0.784 12.968 -9.467 1.00 0.00 5 VAL A O 17
ATOM 21529 N N . PRO A 1 6 ? -1.391 15.097 -9.878 1.00 0.00 6 PRO A N 17
ATOM 21530 C CA . PRO A 1 6 ? -0.877 15.120 -11.242 1.00 0.00 6 PRO A CA 17
ATOM 21531 C C . PRO A 1 6 ? 0.638 14.887 -11.325 1.00 0.00 6 PRO A C 17
ATOM 21532 O O . PRO A 1 6 ? 1.381 15.123 -10.368 1.00 0.00 6 PRO A O 17
ATOM 21543 N N . GLY A 1 7 ? 1.101 14.514 -12.514 1.00 0.00 7 GLY A N 17
ATOM 21544 C CA . GLY A 1 7 ? 2.504 14.440 -12.875 1.00 0.00 7 GLY A CA 17
ATOM 21545 C C . GLY A 1 7 ? 2.643 14.368 -14.393 1.00 0.00 7 GLY A C 17
ATOM 21546 O O . GLY A 1 7 ? 1.633 14.327 -15.105 1.00 0.00 7 GLY A O 17
ATOM 21550 N N . GLN A 1 8 ? 3.880 14.351 -14.891 1.00 0.00 8 GLN A N 17
ATOM 21551 C CA . GLN A 1 8 ? 4.182 14.252 -16.315 1.00 0.00 8 GLN A CA 17
ATOM 21552 C C . GLN A 1 8 ? 4.939 12.948 -16.546 1.00 0.00 8 GLN A C 17
ATOM 21553 O O . GLN A 1 8 ? 5.813 12.589 -15.757 1.00 0.00 8 GLN A O 17
ATOM 21567 N N . ILE A 1 9 ? 4.597 12.218 -17.608 1.00 0.00 9 ILE A N 17
ATOM 21568 C CA . ILE A 1 9 ? 5.150 10.906 -17.933 1.00 0.00 9 ILE A CA 17
ATOM 21569 C C . ILE A 1 9 ? 6.554 11.112 -18.526 1.00 0.00 9 ILE A C 17
ATOM 21570 O O . ILE A 1 9 ? 6.761 11.013 -19.735 1.00 0.00 9 ILE A O 17
ATOM 21586 N N . ARG A 1 10 ? 7.512 11.492 -17.676 1.00 0.00 10 ARG A N 17
ATOM 21587 C CA . ARG A 1 10 ? 8.862 11.883 -18.076 1.00 0.00 10 ARG A CA 17
ATOM 21588 C C . ARG A 1 10 ? 9.635 10.733 -18.726 1.00 0.00 10 ARG A C 17
ATOM 21589 O O . ARG A 1 10 ? 10.481 11.003 -19.581 1.00 0.00 10 ARG A O 17
ATOM 21610 N N . THR A 1 11 ? 9.370 9.482 -18.351 1.00 0.00 11 THR A N 17
ATOM 21611 C CA . THR A 1 11 ? 10.009 8.308 -18.939 1.00 0.00 11 THR A CA 17
ATOM 21612 C C . THR A 1 11 ? 9.010 7.148 -18.866 1.00 0.00 11 THR A C 17
ATOM 21613 O O . THR A 1 11 ? 8.131 7.139 -17.998 1.00 0.00 11 THR A O 17
ATOM 21624 N N . ILE A 1 12 ? 9.158 6.156 -19.747 1.00 0.00 12 ILE A N 17
ATOM 21625 C CA . ILE A 1 12 ? 8.338 4.949 -19.812 1.00 0.00 12 ILE A CA 17
ATOM 21626 C C . ILE A 1 12 ? 9.319 3.776 -19.917 1.00 0.00 12 ILE A C 17
ATOM 21627 O O . ILE A 1 12 ? 10.335 3.880 -20.608 1.00 0.00 12 ILE A O 17
ATOM 21643 N N . ASP A 1 13 ? 9.009 2.665 -19.244 1.00 0.00 13 ASP A N 17
ATOM 21644 C CA . ASP A 1 13 ? 9.766 1.413 -19.334 1.00 0.00 13 ASP A CA 17
ATOM 21645 C C . ASP A 1 13 ? 8.989 0.364 -20.139 1.00 0.00 13 ASP A C 17
ATOM 21646 O O . ASP A 1 13 ? 9.588 -0.478 -20.808 1.00 0.00 13 ASP A O 17
ATOM 21655 N N . GLY A 1 14 ? 7.658 0.451 -20.123 1.00 0.00 14 GLY A N 17
ATOM 21656 C CA . GLY A 1 14 ? 6.743 -0.404 -20.860 1.00 0.00 14 GLY A CA 17
ATOM 21657 C C . GLY A 1 14 ? 5.349 -0.122 -20.322 1.00 0.00 14 GLY A C 17
ATOM 21658 O O . GLY A 1 14 ? 4.916 1.030 -20.297 1.00 0.00 14 GLY A O 17
ATOM 21662 N N . ASN A 1 15 ? 4.675 -1.158 -19.815 1.00 0.00 15 ASN A N 17
ATOM 21663 C CA . ASN A 1 15 ? 3.425 -0.994 -19.067 1.00 0.00 15 ASN A CA 17
ATOM 21664 C C . ASN A 1 15 ? 3.648 -0.237 -17.745 1.00 0.00 15 ASN A C 17
ATOM 21665 O O . ASN A 1 15 ? 2.689 0.248 -17.143 1.00 0.00 15 ASN A O 17
ATOM 21676 N N . GLN A 1 16 ? 4.903 -0.112 -17.294 1.00 0.00 16 GLN A N 17
ATOM 21677 C CA . GLN A 1 16 ? 5.285 0.709 -16.152 1.00 0.00 16 GLN A CA 17
ATOM 21678 C C . GLN A 1 16 ? 5.987 1.964 -16.682 1.00 0.00 16 GLN A C 17
ATOM 21679 O O . GLN A 1 16 ? 6.601 1.937 -17.756 1.00 0.00 16 GLN A O 17
ATOM 21693 N N . ALA A 1 17 ? 5.928 3.059 -15.927 1.00 0.00 17 ALA A N 17
ATOM 21694 C CA . ALA A 1 17 ? 6.496 4.345 -16.301 1.00 0.00 17 ALA A CA 17
ATOM 21695 C C . ALA A 1 17 ? 6.996 5.079 -15.062 1.00 0.00 17 ALA A C 17
ATOM 21696 O O . ALA A 1 17 ? 6.707 4.675 -13.937 1.00 0.00 17 ALA A O 17
ATOM 21703 N N . LYS A 1 18 ? 7.740 6.166 -15.264 1.00 0.00 18 LYS A N 17
ATOM 21704 C CA . LYS A 1 18 ? 8.441 6.885 -14.204 1.00 0.00 18 LYS A CA 17
ATOM 21705 C C . LYS A 1 18 ? 7.969 8.327 -14.275 1.00 0.00 18 LYS A C 17
ATOM 21706 O O . LYS A 1 18 ? 8.634 9.192 -14.849 1.00 0.00 18 LYS A O 17
ATOM 21725 N N . VAL A 1 19 ? 6.748 8.548 -13.803 1.00 0.00 19 VAL A N 17
ATOM 21726 C CA . VAL A 1 19 ? 6.056 9.824 -13.897 1.00 0.00 19 VAL A CA 17
ATOM 21727 C C . VAL A 1 19 ? 6.707 10.774 -12.893 1.00 0.00 19 VAL A C 17
ATOM 21728 O O . VAL A 1 19 ? 6.857 10.416 -11.727 1.00 0.00 19 VAL A O 17
ATOM 21741 N N . ASP A 1 20 ? 7.111 11.968 -13.328 1.00 0.00 20 ASP A N 17
ATOM 21742 C CA . ASP A 1 20 ? 7.537 13.031 -12.426 1.00 0.00 20 ASP A CA 17
ATOM 21743 C C . ASP A 1 20 ? 6.283 13.588 -11.769 1.00 0.00 20 ASP A C 17
ATOM 21744 O O . ASP A 1 20 ? 5.502 14.281 -12.424 1.00 0.00 20 ASP A O 17
ATOM 21753 N N . VAL A 1 21 ? 6.068 13.270 -10.494 1.00 0.00 21 VAL A N 17
ATOM 21754 C CA . VAL A 1 21 ? 4.940 13.759 -9.707 1.00 0.00 21 VAL A CA 17
ATOM 21755 C C . VAL A 1 21 ? 5.326 15.148 -9.166 1.00 0.00 21 VAL A C 17
ATOM 21756 O O . VAL A 1 21 ? 5.386 15.382 -7.958 1.00 0.00 21 VAL A O 17
ATOM 21769 N N . CYS A 1 22 ? 5.645 16.054 -10.098 1.00 0.00 22 CYS A N 17
ATOM 21770 C CA . CYS A 1 22 ? 6.039 17.443 -9.890 1.00 0.00 22 CYS A CA 17
ATOM 21771 C C . CYS A 1 22 ? 7.037 17.629 -8.735 1.00 0.00 22 CYS A C 17
ATOM 21772 O O . CYS A 1 22 ? 6.840 18.486 -7.869 1.00 0.00 22 CYS A O 17
ATOM 21780 N N . GLY A 1 23 ? 8.100 16.821 -8.706 1.00 0.00 23 GLY A N 17
ATOM 21781 C CA . GLY A 1 23 ? 9.156 16.951 -7.709 1.00 0.00 23 GLY A CA 17
ATOM 21782 C C . GLY A 1 23 ? 10.191 15.839 -7.815 1.00 0.00 23 GLY A C 17
ATOM 21783 O O . GLY A 1 23 ? 11.389 16.107 -7.686 1.00 0.00 23 GLY A O 17
ATOM 21787 N N . ILE A 1 24 ? 9.756 14.606 -8.084 1.00 0.00 24 ILE A N 17
ATOM 21788 C CA . ILE A 1 24 ? 10.626 13.461 -8.319 1.00 0.00 24 ILE A CA 17
ATOM 21789 C C . ILE A 1 24 ? 9.864 12.467 -9.202 1.00 0.00 24 ILE A C 17
ATOM 21790 O O . ILE A 1 24 ? 8.629 12.415 -9.169 1.00 0.00 24 ILE A O 17
ATOM 21806 N N . GLN A 1 25 ? 10.597 11.668 -9.979 1.00 0.00 25 GLN A N 17
ATOM 21807 C CA . GLN A 1 25 ? 10.013 10.552 -10.706 1.00 0.00 25 GLN A CA 17
ATOM 21808 C C . GLN A 1 25 ? 9.594 9.470 -9.708 1.00 0.00 25 GLN A C 17
ATOM 21809 O O . GLN A 1 25 ? 10.346 9.132 -8.791 1.00 0.00 25 GLN A O 17
ATOM 21823 N N . ARG A 1 26 ? 8.405 8.908 -9.913 1.00 0.00 26 ARG A N 17
ATOM 21824 C CA . ARG A 1 26 ? 7.853 7.795 -9.148 1.00 0.00 26 ARG A CA 17
ATOM 21825 C C . ARG A 1 26 ? 7.560 6.695 -10.156 1.00 0.00 26 ARG A C 17
ATOM 21826 O O . ARG A 1 26 ? 6.923 6.957 -11.179 1.00 0.00 26 ARG A O 17
ATOM 21847 N N . ASP A 1 27 ? 8.049 5.485 -9.899 1.00 0.00 27 ASP A N 17
ATOM 21848 C CA . ASP A 1 27 ? 7.765 4.331 -10.747 1.00 0.00 27 ASP A CA 17
ATOM 21849 C C . ASP A 1 27 ? 6.328 3.883 -10.474 1.00 0.00 27 ASP A C 17
ATOM 21850 O O . ASP A 1 27 ? 5.987 3.575 -9.329 1.00 0.00 27 ASP A O 17
ATOM 21859 N N . VAL A 1 28 ? 5.479 3.897 -11.500 1.00 0.00 28 VAL A N 17
ATOM 21860 C CA . VAL A 1 28 ? 4.037 3.690 -11.409 1.00 0.00 28 VAL A CA 17
ATOM 21861 C C . VAL A 1 28 ? 3.554 2.893 -12.628 1.00 0.00 28 VAL A C 17
ATOM 21862 O O . VAL A 1 28 ? 4.312 2.630 -13.566 1.00 0.00 28 VAL A O 17
ATOM 21875 N N . ASP A 1 29 ? 2.287 2.489 -12.610 1.00 0.00 29 ASP A N 17
ATOM 21876 C CA . ASP A 1 29 ? 1.700 1.550 -13.561 1.00 0.00 29 ASP A CA 17
ATOM 21877 C C . ASP A 1 29 ? 0.731 2.262 -14.511 1.00 0.00 29 ASP A C 17
ATOM 21878 O O . ASP A 1 29 ? 0.022 3.180 -14.087 1.00 0.00 29 ASP A O 17
ATOM 21887 N N . LEU A 1 30 ? 0.690 1.853 -15.787 1.00 0.00 30 LEU A N 17
ATOM 21888 C CA . LEU A 1 30 ? -0.110 2.491 -16.838 1.00 0.00 30 LEU A CA 17
ATOM 21889 C C . LEU A 1 30 ? -1.231 1.584 -17.363 1.00 0.00 30 LEU A C 17
ATOM 21890 O O . LEU A 1 30 ? -1.853 1.938 -18.364 1.00 0.00 30 LEU A O 17
ATOM 21906 N N . THR A 1 31 ? -1.533 0.437 -16.746 1.00 0.00 31 THR A N 17
ATOM 21907 C CA . THR A 1 31 ? -2.488 -0.537 -17.294 1.00 0.00 31 THR A CA 17
ATOM 21908 C C . THR A 1 31 ? -3.861 0.098 -17.589 1.00 0.00 31 THR A C 17
ATOM 21909 O O . THR A 1 31 ? -4.519 -0.268 -18.564 1.00 0.00 31 THR A O 17
ATOM 21920 N N . LEU A 1 32 ? -4.282 1.076 -16.776 1.00 0.00 32 LEU A N 17
ATOM 21921 C CA . LEU A 1 32 ? -5.585 1.730 -16.901 1.00 0.00 32 LEU A CA 17
ATOM 21922 C C . LEU A 1 32 ? -5.643 2.741 -18.059 1.00 0.00 32 LEU A C 17
ATOM 21923 O O . LEU A 1 32 ? -6.737 3.211 -18.378 1.00 0.00 32 LEU A O 17
ATOM 21939 N N . VAL A 1 33 ? -4.514 3.082 -18.694 1.00 0.00 33 VAL A N 17
ATOM 21940 C CA . VAL A 1 33 ? -4.441 4.103 -19.749 1.00 0.00 33 VAL A CA 17
ATOM 21941 C C . VAL A 1 33 ? -3.687 3.612 -20.998 1.00 0.00 33 VAL A C 17
ATOM 21942 O O . VAL A 1 33 ? -3.821 4.217 -22.066 1.00 0.00 33 VAL A O 17
ATOM 21955 N N . GLY A 1 34 ? -2.928 2.518 -20.896 1.00 0.00 34 GLY A N 17
ATOM 21956 C CA . GLY A 1 34 ? -2.104 1.974 -21.961 1.00 0.00 34 GLY A CA 17
ATOM 21957 C C . GLY A 1 34 ? -0.762 2.696 -22.021 1.00 0.00 34 GLY A C 17
ATOM 21958 O O . GLY A 1 34 ? -0.672 3.895 -21.746 1.00 0.00 34 GLY A O 17
ATOM 21962 N N . SER A 1 35 ? 0.284 1.967 -22.408 1.00 0.00 35 SER A N 17
ATOM 21963 C CA . SER A 1 35 ? 1.641 2.480 -22.580 1.00 0.00 35 SER A CA 17
ATOM 21964 C C . SER A 1 35 ? 1.735 3.501 -23.727 1.00 0.00 35 SER A C 17
ATOM 21965 O O . SER A 1 35 ? 2.653 4.328 -23.764 1.00 0.00 35 SER A O 17
ATOM 21973 N N . CYS A 1 36 ? 0.777 3.453 -24.657 1.00 0.00 36 CYS A N 17
ATOM 21974 C CA . CYS A 1 36 ? 0.733 4.260 -25.863 1.00 0.00 36 CYS A CA 17
ATOM 21975 C C . CYS A 1 36 ? -0.611 4.982 -25.952 1.00 0.00 36 CYS A C 17
ATOM 21976 O O . CYS A 1 36 ? -1.554 4.690 -25.214 1.00 0.00 36 CYS A O 17
ATOM 21984 N N . ASP A 1 37 ? -0.673 5.927 -26.878 1.00 0.00 37 ASP A N 17
ATOM 21985 C CA . ASP A 1 37 ? -1.731 6.906 -27.057 1.00 0.00 37 ASP A CA 17
ATOM 21986 C C . ASP A 1 37 ? -2.380 6.701 -28.423 1.00 0.00 37 ASP A C 17
ATOM 21987 O O . ASP A 1 37 ? -1.730 6.201 -29.344 1.00 0.00 37 ASP A O 17
ATOM 21996 N N . GLU A 1 38 ? -3.646 7.100 -28.566 1.00 0.00 38 GLU A N 17
ATOM 21997 C CA . GLU A 1 38 ? -4.467 6.858 -29.756 1.00 0.00 38 GLU A CA 17
ATOM 21998 C C . GLU A 1 38 ? -3.840 7.435 -31.038 1.00 0.00 38 GLU A C 17
ATOM 21999 O O . GLU A 1 38 ? -4.073 6.913 -32.130 1.00 0.00 38 GLU A O 17
ATOM 22011 N N . ASN A 1 39 ? -3.004 8.475 -30.915 1.00 0.00 39 ASN A N 17
ATOM 22012 C CA . ASN A 1 39 ? -2.246 9.048 -32.028 1.00 0.00 39 ASN A CA 17
ATOM 22013 C C . ASN A 1 39 ? -1.280 8.042 -32.679 1.00 0.00 39 ASN A C 17
ATOM 22014 O O . ASN A 1 39 ? -0.924 8.215 -33.847 1.00 0.00 39 ASN A O 17
ATOM 22025 N N . GLY A 1 40 ? -0.856 7.001 -31.954 1.00 0.00 40 GLY A N 17
ATOM 22026 C CA . GLY A 1 40 ? 0.135 6.035 -32.419 1.00 0.00 40 GLY A CA 17
ATOM 22027 C C . GLY A 1 40 ? 1.527 6.429 -31.931 1.00 0.00 40 GLY A C 17
ATOM 22028 O O . GLY A 1 40 ? 2.466 6.493 -32.726 1.00 0.00 40 GLY A O 17
ATOM 22032 N N . GLN A 1 41 ? 1.649 6.751 -30.639 1.00 0.00 41 GLN A N 17
ATOM 22033 C CA . GLN A 1 41 ? 2.870 7.234 -29.999 1.00 0.00 41 GLN A CA 17
ATOM 22034 C C . GLN A 1 41 ? 2.916 6.697 -28.562 1.00 0.00 41 GLN A C 17
ATOM 22035 O O . GLN A 1 41 ? 1.850 6.443 -27.995 1.00 0.00 41 GLN A O 17
ATOM 22049 N N . PRO A 1 42 ? 4.093 6.541 -27.934 1.00 0.00 42 PRO A N 17
ATOM 22050 C CA . PRO A 1 42 ? 4.171 6.255 -26.504 1.00 0.00 42 PRO A CA 17
ATOM 22051 C C . PRO A 1 42 ? 3.653 7.474 -25.725 1.00 0.00 42 PRO A C 17
ATOM 22052 O O . PRO A 1 42 ? 3.781 8.608 -26.190 1.00 0.00 42 PRO A O 17
ATOM 22063 N N . ARG A 1 43 ? 3.105 7.279 -24.520 1.00 0.00 43 ARG A N 17
ATOM 22064 C CA . ARG A 1 43 ? 2.533 8.373 -23.716 1.00 0.00 43 ARG A CA 17
ATOM 22065 C C . ARG A 1 43 ? 3.575 9.353 -23.145 1.00 0.00 43 ARG A C 17
ATOM 22066 O O . ARG A 1 43 ? 3.252 10.143 -22.259 1.00 0.00 43 ARG A O 17
ATOM 22087 N N . VAL A 1 44 ? 4.833 9.284 -23.572 1.00 0.00 44 VAL A N 17
ATOM 22088 C CA . VAL A 1 44 ? 5.910 10.060 -22.975 1.00 0.00 44 VAL A CA 17
ATOM 22089 C C . VAL A 1 44 ? 5.602 11.554 -23.147 1.00 0.00 44 VAL A C 17
ATOM 22090 O O . VAL A 1 44 ? 5.122 11.989 -24.197 1.00 0.00 44 VAL A O 17
ATOM 22103 N N . GLY A 1 45 ? 5.841 12.338 -22.095 1.00 0.00 45 GLY A N 17
ATOM 22104 C CA . GLY A 1 45 ? 5.619 13.777 -22.078 1.00 0.00 45 GLY A CA 17
ATOM 22105 C C . GLY A 1 45 ? 4.157 14.180 -21.863 1.00 0.00 45 GLY A C 17
ATOM 22106 O O . GLY A 1 45 ? 3.911 15.358 -21.595 1.00 0.00 45 GLY A O 17
ATOM 22110 N N . GLN A 1 46 ? 3.190 13.254 -21.939 1.00 0.00 46 GLN A N 17
ATOM 22111 C CA . GLN A 1 46 ? 1.808 13.548 -21.564 1.00 0.00 46 GLN A CA 17
ATOM 22112 C C . GLN A 1 46 ? 1.736 13.790 -20.052 1.00 0.00 46 GLN A C 17
ATOM 22113 O O . GLN A 1 46 ? 2.640 13.392 -19.310 1.00 0.00 46 GLN A O 17
ATOM 22127 N N . TRP A 1 47 ? 0.649 14.402 -19.584 1.00 0.00 47 TRP A N 17
ATOM 22128 C CA . TRP A 1 47 ? 0.386 14.578 -18.162 1.00 0.00 47 TRP A CA 17
ATOM 22129 C C . TRP A 1 47 ? -0.684 13.580 -17.737 1.00 0.00 47 TRP A C 17
ATOM 22130 O O . TRP A 1 47 ? -1.481 13.113 -18.555 1.00 0.00 47 TRP A O 17
ATOM 22151 N N . VAL A 1 48 ? -0.702 13.236 -16.455 1.00 0.00 48 VAL A N 17
ATOM 22152 C CA . VAL A 1 48 ? -1.533 12.163 -15.938 1.00 0.00 48 VAL A CA 17
ATOM 22153 C C . VAL A 1 48 ? -1.836 12.447 -14.470 1.00 0.00 48 VAL A C 17
ATOM 22154 O O . VAL A 1 48 ? -0.985 12.966 -13.745 1.00 0.00 48 VAL A O 17
ATOM 22167 N N . LEU A 1 49 ? -3.052 12.128 -14.029 1.00 0.00 49 LEU A N 17
ATOM 22168 C CA . LEU A 1 49 ? -3.429 12.130 -12.628 1.00 0.00 49 LEU A CA 17
ATOM 22169 C C . LEU A 1 49 ? -2.995 10.770 -12.090 1.00 0.00 49 LEU A C 17
ATOM 22170 O O . LEU A 1 49 ? -3.532 9.750 -12.526 1.00 0.00 49 LEU A O 17
ATOM 22186 N N . VAL A 1 50 ? -2.011 10.732 -11.192 1.00 0.00 50 VAL A N 17
ATOM 22187 C CA . VAL A 1 50 ? -1.540 9.491 -10.585 1.00 0.00 50 VAL A CA 17
ATOM 22188 C C . VAL A 1 50 ? -2.311 9.311 -9.279 1.00 0.00 50 VAL A C 17
ATOM 22189 O O . VAL A 1 50 ? -2.450 10.268 -8.514 1.00 0.00 50 VAL A O 17
ATOM 22202 N N . HIS A 1 51 ? -2.767 8.091 -8.995 1.00 0.00 51 HIS A N 17
ATOM 22203 C CA . HIS A 1 51 ? -3.437 7.734 -7.750 1.00 0.00 51 HIS A CA 17
ATOM 22204 C C . HIS A 1 51 ? -2.900 6.385 -7.274 1.00 0.00 51 HIS A C 17
ATOM 22205 O O . HIS A 1 51 ? -2.635 5.514 -8.100 1.00 0.00 51 HIS A O 17
ATOM 22219 N N . VAL A 1 52 ? -2.740 6.209 -5.960 1.00 0.00 52 VAL A N 17
ATOM 22220 C CA . VAL A 1 52 ? -2.122 5.058 -5.290 1.00 0.00 52 VAL A CA 17
ATOM 22221 C C . VAL A 1 52 ? -0.685 4.815 -5.797 1.00 0.00 52 VAL A C 17
ATOM 22222 O O . VAL A 1 52 ? 0.267 5.191 -5.116 1.00 0.00 52 VAL A O 17
ATOM 22235 N N . GLY A 1 53 ? -0.537 4.247 -6.995 1.00 0.00 53 GLY A N 17
ATOM 22236 C CA . GLY A 1 53 ? 0.704 3.999 -7.718 1.00 0.00 53 GLY A CA 17
ATOM 22237 C C . GLY A 1 53 ? 0.402 3.672 -9.187 1.00 0.00 53 GLY A C 17
ATOM 22238 O O . GLY A 1 53 ? 1.143 2.925 -9.826 1.00 0.00 53 GLY A O 17
ATOM 22242 N N . PHE A 1 54 ? -0.714 4.188 -9.715 1.00 0.00 54 PHE A N 17
ATOM 22243 C CA . PHE A 1 54 ? -1.291 3.848 -11.008 1.00 0.00 54 PHE A CA 17
ATOM 22244 C C . PHE A 1 54 ? -1.790 5.138 -11.651 1.00 0.00 54 PHE A C 17
ATOM 22245 O O . PHE A 1 54 ? -2.319 6.015 -10.960 1.00 0.00 54 PHE A O 17
ATOM 22262 N N . ALA A 1 55 ? -1.668 5.247 -12.970 1.00 0.00 55 ALA A N 17
ATOM 22263 C CA . ALA A 1 55 ? -2.304 6.311 -13.732 1.00 0.00 55 ALA A CA 17
ATOM 22264 C C . ALA A 1 55 ? -3.820 6.147 -13.595 1.00 0.00 55 ALA A C 17
ATOM 22265 O O . ALA A 1 55 ? -4.341 5.086 -13.934 1.00 0.00 55 ALA A O 17
ATOM 22272 N N . MET A 1 56 ? -4.529 7.168 -13.110 1.00 0.00 56 MET A N 17
ATOM 22273 C CA . MET A 1 56 ? -5.989 7.172 -13.124 1.00 0.00 56 MET A CA 17
ATOM 22274 C C . MET A 1 56 ? -6.456 7.575 -14.522 1.00 0.00 56 MET A C 17
ATOM 22275 O O . MET A 1 56 ? -7.150 6.802 -15.183 1.00 0.00 56 MET A O 17
ATOM 22289 N N . SER A 1 57 ? -6.032 8.762 -14.974 1.00 0.00 57 SER A N 17
ATOM 22290 C CA . SER A 1 57 ? -6.497 9.370 -16.216 1.00 0.00 57 SER A CA 17
ATOM 22291 C C . SER A 1 57 ? -5.394 10.250 -16.797 1.00 0.00 57 SER A C 17
ATOM 22292 O O . SER A 1 57 ? -4.732 10.980 -16.054 1.00 0.00 57 SER A O 17
ATOM 22300 N N . VAL A 1 58 ? -5.196 10.193 -18.115 1.00 0.00 58 VAL A N 17
ATOM 22301 C CA . VAL A 1 58 ? -4.339 11.133 -18.835 1.00 0.00 58 VAL A CA 17
ATOM 22302 C C . VAL A 1 58 ? -5.087 12.475 -18.864 1.00 0.00 58 VAL A C 17
ATOM 22303 O O . VAL A 1 58 ? -6.319 12.494 -18.964 1.00 0.00 58 VAL A O 17
ATOM 22316 N N . ILE A 1 59 ? -4.360 13.589 -18.776 1.00 0.00 59 ILE A N 17
ATOM 22317 C CA . ILE A 1 59 ? -4.911 14.941 -18.709 1.00 0.00 59 ILE A CA 17
ATOM 22318 C C . ILE A 1 59 ? -4.068 15.864 -19.597 1.00 0.00 59 ILE A C 17
ATOM 22319 O O . ILE A 1 59 ? -2.920 15.540 -19.916 1.00 0.00 59 ILE A O 17
ATOM 22335 N N . ASN A 1 60 ? -4.630 17.001 -20.016 1.00 0.00 60 ASN A N 17
ATOM 22336 C CA . ASN A 1 60 ? -3.880 17.993 -20.793 1.00 0.00 60 ASN A CA 17
ATOM 22337 C C . ASN A 1 60 ? -3.041 18.881 -19.867 1.00 0.00 60 ASN A C 17
ATOM 22338 O O . ASN A 1 60 ? -3.208 18.864 -18.647 1.00 0.00 60 ASN A O 17
ATOM 22349 N N . GLU A 1 61 ? -2.121 19.660 -20.438 1.00 0.00 61 GLU A N 17
ATOM 22350 C CA . GLU A 1 61 ? -1.106 20.396 -19.686 1.00 0.00 61 GLU A CA 17
ATOM 22351 C C . GLU A 1 61 ? -1.713 21.515 -18.827 1.00 0.00 61 GLU A C 17
ATOM 22352 O O . GLU A 1 61 ? -1.183 21.844 -17.764 1.00 0.00 61 GLU A O 17
ATOM 22364 N N . ALA A 1 62 ? -2.794 22.149 -19.289 1.00 0.00 62 ALA A N 17
ATOM 22365 C CA . ALA A 1 62 ? -3.453 23.228 -18.555 1.00 0.00 62 ALA A CA 17
ATOM 22366 C C . ALA A 1 62 ? -4.327 22.638 -17.450 1.00 0.00 62 ALA A C 17
ATOM 22367 O O . ALA A 1 62 ? -4.340 23.147 -16.333 1.00 0.00 62 ALA A O 17
ATOM 22374 N N . GLU A 1 63 ? -5.009 21.536 -17.750 1.00 0.00 63 GLU A N 17
ATOM 22375 C CA . GLU A 1 63 ? -5.794 20.756 -16.804 1.00 0.00 63 GLU A CA 17
ATOM 22376 C C . GLU A 1 63 ? -4.898 20.243 -15.671 1.00 0.00 63 GLU A C 17
ATOM 22377 O O . GLU A 1 63 ? -5.286 20.318 -14.504 1.00 0.00 63 GLU A O 17
ATOM 22389 N N . ALA A 1 64 ? -3.678 19.793 -15.985 1.00 0.00 64 ALA A N 17
ATOM 22390 C CA . ALA A 1 64 ? -2.701 19.380 -14.988 1.00 0.00 64 ALA A CA 17
ATOM 22391 C C . ALA A 1 64 ? -2.339 20.546 -14.074 1.00 0.00 64 ALA A C 17
ATOM 22392 O O . ALA A 1 64 ? -2.408 20.409 -12.854 1.00 0.00 64 ALA A O 17
ATOM 22399 N N . ARG A 1 65 ? -1.981 21.699 -14.646 1.00 0.00 65 ARG A N 17
ATOM 22400 C CA . ARG A 1 65 ? -1.585 22.869 -13.863 1.00 0.00 65 ARG A CA 17
ATOM 22401 C C . ARG A 1 65 ? -2.739 23.371 -12.998 1.00 0.00 65 ARG A C 17
ATOM 22402 O O . ARG A 1 65 ? -2.514 23.703 -11.836 1.00 0.00 65 ARG A O 17
ATOM 22423 N N . ASP A 1 66 ? -3.966 23.379 -13.515 1.00 0.00 66 ASP A N 17
ATOM 22424 C CA . ASP A 1 66 ? -5.146 23.764 -12.741 1.00 0.00 66 ASP A CA 17
ATOM 22425 C C . ASP A 1 66 ? -5.372 22.796 -11.578 1.00 0.00 66 ASP A C 17
ATOM 22426 O O . ASP A 1 66 ? -5.615 23.230 -10.451 1.00 0.00 66 ASP A O 17
ATOM 22435 N N . THR A 1 67 ? -5.239 21.491 -11.826 1.00 0.00 67 THR A N 17
ATOM 22436 C CA . THR A 1 67 ? -5.401 20.478 -10.792 1.00 0.00 67 THR A CA 17
ATOM 22437 C C . THR A 1 67 ? -4.292 20.610 -9.736 1.00 0.00 67 THR A C 17
ATOM 22438 O O . THR A 1 67 ? -4.578 20.495 -8.547 1.00 0.00 67 THR A O 17
ATOM 22449 N N . LEU A 1 68 ? -3.048 20.902 -10.132 1.00 0.00 68 LEU A N 17
ATOM 22450 C CA . LEU A 1 68 ? -1.937 21.114 -9.202 1.00 0.00 68 LEU A CA 17
ATOM 22451 C C . LEU A 1 68 ? -2.187 22.347 -8.343 1.00 0.00 68 LEU A C 17
ATOM 22452 O O . LEU A 1 68 ? -1.910 22.318 -7.144 1.00 0.00 68 LEU A O 17
ATOM 22468 N N . ASP A 1 69 ? -2.685 23.433 -8.937 1.00 0.00 69 ASP A N 17
ATOM 22469 C CA . ASP A 1 69 ? -2.982 24.671 -8.220 1.00 0.00 69 ASP A CA 17
ATOM 22470 C C . ASP A 1 69 ? -4.099 24.457 -7.199 1.00 0.00 69 ASP A C 17
ATOM 22471 O O . ASP A 1 69 ? -4.010 24.960 -6.079 1.00 0.00 69 ASP A O 17
ATOM 22480 N N . ALA A 1 70 ? -5.119 23.669 -7.553 1.00 0.00 70 ALA A N 17
ATOM 22481 C CA . ALA A 1 70 ? -6.170 23.286 -6.623 1.00 0.00 70 ALA A CA 17
ATOM 22482 C C . ALA A 1 70 ? -5.594 22.418 -5.501 1.00 0.00 70 ALA A C 17
ATOM 22483 O O . ALA A 1 70 ? -5.794 22.721 -4.325 1.00 0.00 70 ALA A O 17
ATOM 22490 N N . LEU A 1 71 ? -4.850 21.363 -5.848 1.00 0.00 71 LEU A N 17
ATOM 22491 C CA . LEU A 1 71 ? -4.331 20.373 -4.906 1.00 0.00 71 LEU A CA 17
ATOM 22492 C C . LEU A 1 71 ? -3.500 21.048 -3.818 1.00 0.00 71 LEU A C 17
ATOM 22493 O O . LEU A 1 71 ? -3.734 20.811 -2.633 1.00 0.00 71 LEU A O 17
ATOM 22509 N N . GLN A 1 72 ? -2.583 21.942 -4.202 1.00 0.00 72 GLN A N 17
ATOM 22510 C CA . GLN A 1 72 ? -1.687 22.618 -3.264 1.00 0.00 72 GLN A CA 17
ATOM 22511 C C . GLN A 1 72 ? -2.384 23.699 -2.414 1.00 0.00 72 GLN A C 17
ATOM 22512 O O . GLN A 1 72 ? -1.704 24.401 -1.668 1.00 0.00 72 GLN A O 17
ATOM 22526 N N . ASN A 1 73 ? -3.712 23.854 -2.507 1.00 0.00 73 ASN A N 17
ATOM 22527 C CA . ASN A 1 73 ? -4.487 24.830 -1.734 1.00 0.00 73 ASN A CA 17
ATOM 22528 C C . ASN A 1 73 ? -5.664 24.171 -1.013 1.00 0.00 73 ASN A C 17
ATOM 22529 O O . ASN A 1 73 ? -6.041 24.624 0.066 1.00 0.00 73 ASN A O 17
ATOM 22540 N N . MET A 1 74 ? -6.222 23.084 -1.556 1.00 0.00 74 MET A N 17
ATOM 22541 C CA . MET A 1 74 ? -7.362 22.370 -0.979 1.00 0.00 74 MET A CA 17
ATOM 22542 C C . MET A 1 74 ? -7.085 21.830 0.427 1.00 0.00 74 MET A C 17
ATOM 22543 O O . MET A 1 74 ? -8.036 21.604 1.172 1.00 0.00 74 MET A O 17
ATOM 22557 N N . PHE A 1 75 ? -5.822 21.680 0.843 1.00 0.00 75 PHE A N 17
ATOM 22558 C CA . PHE A 1 75 ? -5.497 21.292 2.216 1.00 0.00 75 PHE A CA 17
ATOM 22559 C C . PHE A 1 75 ? -6.085 22.266 3.253 1.00 0.00 75 PHE A C 17
ATOM 22560 O O . PHE A 1 75 ? -6.293 21.880 4.400 1.00 0.00 75 PHE A O 17
ATOM 22577 N N . ASP A 1 76 ? -6.383 23.512 2.860 1.00 0.00 76 ASP A N 17
ATOM 22578 C CA . ASP A 1 76 ? -7.012 24.515 3.720 1.00 0.00 76 ASP A CA 17
ATOM 22579 C C . ASP A 1 76 ? -8.443 24.132 4.133 1.00 0.00 76 ASP A C 17
ATOM 22580 O O . ASP A 1 76 ? -8.949 24.642 5.133 1.00 0.00 76 ASP A O 17
ATOM 22589 N N . VAL A 1 77 ? -9.090 23.221 3.395 1.00 0.00 77 VAL A N 17
ATOM 22590 C CA . VAL A 1 77 ? -10.489 22.829 3.589 1.00 0.00 77 VAL A CA 17
ATOM 22591 C C . VAL A 1 77 ? -10.662 21.304 3.681 1.00 0.00 77 VAL A C 17
ATOM 22592 O O . VAL A 1 77 ? -11.661 20.838 4.231 1.00 0.00 77 VAL A O 17
ATOM 22605 N N . GLU A 1 78 ? -9.686 20.520 3.219 1.00 0.00 78 GLU A N 17
ATOM 22606 C CA . GLU A 1 78 ? -9.653 19.067 3.317 1.00 0.00 78 GLU A CA 17
ATOM 22607 C C . GLU A 1 78 ? -8.188 18.639 3.513 1.00 0.00 78 GLU A C 17
ATOM 22608 O O . GLU A 1 78 ? -7.522 18.250 2.553 1.00 0.00 78 GLU A O 17
ATOM 22620 N N . PRO A 1 79 ? -7.636 18.752 4.739 1.00 0.00 79 PRO A N 17
ATOM 22621 C CA . PRO A 1 79 ? -6.205 18.573 5.004 1.00 0.00 79 PRO A CA 17
ATOM 22622 C C . PRO A 1 79 ? -5.680 17.165 4.696 1.00 0.00 79 PRO A C 17
ATOM 22623 O O . PRO A 1 79 ? -4.463 16.979 4.621 1.00 0.00 79 PRO A O 17
ATOM 22634 N N . ASP A 1 80 ? -6.561 16.188 4.459 1.00 0.00 80 ASP A N 17
ATOM 22635 C CA . ASP A 1 80 ? -6.189 14.873 3.945 1.00 0.00 80 ASP A CA 17
ATOM 22636 C C . ASP A 1 80 ? -5.349 14.991 2.672 1.00 0.00 80 ASP A C 17
ATOM 22637 O O . ASP A 1 80 ? -4.381 14.248 2.525 1.00 0.00 80 ASP A O 17
ATOM 22646 N N . VAL A 1 81 ? -5.648 15.943 1.775 1.00 0.00 81 VAL A N 17
ATOM 22647 C CA . VAL A 1 81 ? -4.853 16.093 0.554 1.00 0.00 81 VAL A CA 17
ATOM 22648 C C . VAL A 1 81 ? -3.444 16.607 0.876 1.00 0.00 81 VAL A C 17
ATOM 22649 O O . VAL A 1 81 ? -2.501 16.296 0.152 1.00 0.00 81 VAL A O 17
ATOM 22662 N N . GLY A 1 82 ? -3.293 17.368 1.966 1.00 0.00 82 GLY A N 17
ATOM 22663 C CA . GLY A 1 82 ? -2.002 17.845 2.429 1.00 0.00 82 GLY A CA 17
ATOM 22664 C C . GLY A 1 82 ? -1.193 16.661 2.935 1.00 0.00 82 GLY A C 17
ATOM 22665 O O . GLY A 1 82 ? -0.072 16.454 2.482 1.00 0.00 82 GLY A O 17
ATOM 22669 N N . ALA A 1 83 ? -1.785 15.832 3.802 1.00 0.00 83 ALA A N 17
ATOM 22670 C CA . ALA A 1 83 ? -1.139 14.624 4.304 1.00 0.00 83 ALA A CA 17
ATOM 22671 C C . ALA A 1 83 ? -0.751 13.690 3.148 1.00 0.00 83 ALA A C 17
ATOM 22672 O O . ALA A 1 83 ? 0.381 13.204 3.092 1.00 0.00 83 ALA A O 17
ATOM 22679 N N . LEU A 1 84 ? -1.661 13.490 2.189 1.00 0.00 84 LEU A N 17
ATOM 22680 C CA . LEU A 1 84 ? -1.436 12.695 0.987 1.00 0.00 84 LEU A CA 17
ATOM 22681 C C . LEU A 1 84 ? -0.241 13.240 0.207 1.00 0.00 84 LEU A C 17
ATOM 22682 O O . LEU A 1 84 ? 0.655 12.470 -0.135 1.00 0.00 84 LEU A O 17
ATOM 22698 N N . LEU A 1 85 ? -0.191 14.555 -0.037 1.00 0.00 85 LEU A N 17
ATOM 22699 C CA . LEU A 1 85 ? 0.925 15.200 -0.725 1.00 0.00 85 LEU A CA 17
ATOM 22700 C C . LEU A 1 85 ? 2.228 14.992 0.054 1.00 0.00 85 LEU A C 17
ATOM 22701 O O . LEU A 1 85 ? 3.263 14.723 -0.559 1.00 0.00 85 LEU A O 17
ATOM 22717 N N . TYR A 1 86 ? 2.188 15.085 1.387 1.00 0.00 86 TYR A N 17
ATOM 22718 C CA . TYR A 1 86 ? 3.354 14.822 2.231 1.00 0.00 86 TYR A CA 17
ATOM 22719 C C . TYR A 1 86 ? 3.803 13.355 2.123 1.00 0.00 86 TYR A C 17
ATOM 22720 O O . TYR A 1 86 ? 5.007 13.091 2.200 1.00 0.00 86 TYR A O 17
ATOM 22738 N N . GLY A 1 87 ? 2.881 12.406 1.915 1.00 0.00 87 GLY A N 17
ATOM 22739 C CA . GLY A 1 87 ? 3.213 11.025 1.581 1.00 0.00 87 GLY A CA 17
ATOM 22740 C C . GLY A 1 87 ? 2.109 10.001 1.852 1.00 0.00 87 GLY A C 17
ATOM 22741 O O . GLY A 1 87 ? 2.173 8.909 1.281 1.00 0.00 87 GLY A O 17
ATOM 22745 N N . GLU A 1 88 ? 1.128 10.288 2.716 1.00 0.00 88 GLU A N 17
ATOM 22746 C CA . GLU A 1 88 ? 0.158 9.292 3.176 1.00 0.00 88 GLU A CA 17
ATOM 22747 C C . GLU A 1 88 ? -1.181 9.965 3.481 1.00 0.00 88 GLU A C 17
ATOM 22748 O O . GLU A 1 88 ? -1.222 10.973 4.185 1.00 0.00 88 GLU A O 17
ATOM 22760 N N . GLU A 1 89 ? -2.280 9.393 2.984 1.00 0.00 89 GLU A N 17
ATOM 22761 C CA . GLU A 1 89 ? -3.639 9.794 3.354 1.00 0.00 89 GLU A CA 17
ATOM 22762 C C . GLU A 1 89 ? -3.858 9.704 4.879 1.00 0.00 89 GLU A C 17
ATOM 22763 O O . GLU A 1 89 ? -3.163 8.954 5.578 1.00 0.00 89 GLU A O 17
ATOM 22775 N N . LYS A 1 90 ? -4.841 10.447 5.395 1.00 0.00 90 LYS A N 17
ATOM 22776 C CA . LYS A 1 90 ? -5.107 10.594 6.823 1.00 0.00 90 LYS A CA 17
ATOM 22777 C C . LYS A 1 90 ? -6.617 10.548 7.035 1.00 0.00 90 LYS A C 17
ATOM 22778 O O . LYS A 1 90 ? -7.319 11.539 6.754 1.00 0.00 90 LYS A O 17
ATOM 22798 N N . MET A 1 1 ? 3.086 3.115 -3.526 1.00 0.00 1 MET A N 18
ATOM 22799 C CA . MET A 1 1 ? 3.149 4.420 -2.822 1.00 0.00 1 MET A CA 18
ATOM 22800 C C . MET A 1 1 ? 1.781 5.103 -2.895 1.00 0.00 1 MET A C 18
ATOM 22801 O O . MET A 1 1 ? 1.161 5.135 -3.959 1.00 0.00 1 MET A O 18
ATOM 22817 N N . CYS A 1 2 ? 1.305 5.670 -1.781 1.00 0.00 2 CYS A N 18
ATOM 22818 C CA . CYS A 1 2 ? -0.002 6.326 -1.653 1.00 0.00 2 CYS A CA 18
ATOM 22819 C C . CYS A 1 2 ? -0.025 7.729 -2.299 1.00 0.00 2 CYS A C 18
ATOM 22820 O O . CYS A 1 2 ? -0.466 8.697 -1.675 1.00 0.00 2 CYS A O 18
ATOM 22828 N N . ILE A 1 3 ? 0.487 7.859 -3.526 1.00 0.00 3 ILE A N 18
ATOM 22829 C CA . ILE A 1 3 ? 0.356 9.073 -4.334 1.00 0.00 3 ILE A CA 18
ATOM 22830 C C . ILE A 1 3 ? -1.132 9.358 -4.602 1.00 0.00 3 ILE A C 18
ATOM 22831 O O . ILE A 1 3 ? -1.963 8.448 -4.520 1.00 0.00 3 ILE A O 18
ATOM 22847 N N . GLY A 1 4 ? -1.466 10.602 -4.955 1.00 0.00 4 GLY A N 18
ATOM 22848 C CA . GLY A 1 4 ? -2.848 11.032 -5.148 1.00 0.00 4 GLY A CA 18
ATOM 22849 C C . GLY A 1 4 ? -2.924 12.443 -5.730 1.00 0.00 4 GLY A C 18
ATOM 22850 O O . GLY A 1 4 ? -3.703 13.263 -5.244 1.00 0.00 4 GLY A O 18
ATOM 22854 N N . VAL A 1 5 ? -2.068 12.756 -6.707 1.00 0.00 5 VAL A N 18
ATOM 22855 C CA . VAL A 1 5 ? -1.839 14.104 -7.239 1.00 0.00 5 VAL A CA 18
ATOM 22856 C C . VAL A 1 5 ? -1.521 13.939 -8.738 1.00 0.00 5 VAL A C 18
ATOM 22857 O O . VAL A 1 5 ? -1.031 12.874 -9.117 1.00 0.00 5 VAL A O 18
ATOM 22870 N N . PRO A 1 6 ? -1.802 14.916 -9.622 1.00 0.00 6 PRO A N 18
ATOM 22871 C CA . PRO A 1 6 ? -1.314 14.883 -10.998 1.00 0.00 6 PRO A CA 18
ATOM 22872 C C . PRO A 1 6 ? 0.213 14.730 -11.083 1.00 0.00 6 PRO A C 18
ATOM 22873 O O . PRO A 1 6 ? 0.944 15.129 -10.173 1.00 0.00 6 PRO A O 18
ATOM 22884 N N . GLY A 1 7 ? 0.696 14.237 -12.222 1.00 0.00 7 GLY A N 18
ATOM 22885 C CA . GLY A 1 7 ? 2.110 14.131 -12.538 1.00 0.00 7 GLY A CA 18
ATOM 22886 C C . GLY A 1 7 ? 2.324 14.071 -14.048 1.00 0.00 7 GLY A C 18
ATOM 22887 O O . GLY A 1 7 ? 1.352 13.982 -14.801 1.00 0.00 7 GLY A O 18
ATOM 22891 N N . GLN A 1 8 ? 3.581 14.127 -14.494 1.00 0.00 8 GLN A N 18
ATOM 22892 C CA . GLN A 1 8 ? 3.946 14.148 -15.907 1.00 0.00 8 GLN A CA 18
ATOM 22893 C C . GLN A 1 8 ? 4.816 12.937 -16.213 1.00 0.00 8 GLN A C 18
ATOM 22894 O O . GLN A 1 8 ? 5.784 12.678 -15.499 1.00 0.00 8 GLN A O 18
ATOM 22908 N N . ILE A 1 9 ? 4.483 12.196 -17.267 1.00 0.00 9 ILE A N 18
ATOM 22909 C CA . ILE A 1 9 ? 5.253 11.045 -17.717 1.00 0.00 9 ILE A CA 18
ATOM 22910 C C . ILE A 1 9 ? 6.575 11.575 -18.280 1.00 0.00 9 ILE A C 18
ATOM 22911 O O . ILE A 1 9 ? 6.567 12.475 -19.122 1.00 0.00 9 ILE A O 18
ATOM 22927 N N . ARG A 1 10 ? 7.704 11.004 -17.848 1.00 0.00 10 ARG A N 18
ATOM 22928 C CA . ARG A 1 10 ? 9.040 11.448 -18.265 1.00 0.00 10 ARG A CA 18
ATOM 22929 C C . ARG A 1 10 ? 9.802 10.327 -18.968 1.00 0.00 10 ARG A C 18
ATOM 22930 O O . ARG A 1 10 ? 10.558 10.620 -19.894 1.00 0.00 10 ARG A O 18
ATOM 22951 N N . THR A 1 11 ? 9.571 9.066 -18.595 1.00 0.00 11 THR A N 18
ATOM 22952 C CA . THR A 1 11 ? 10.170 7.904 -19.249 1.00 0.00 11 THR A CA 18
ATOM 22953 C C . THR A 1 11 ? 9.148 6.766 -19.178 1.00 0.00 11 THR A C 18
ATOM 22954 O O . THR A 1 11 ? 8.338 6.735 -18.252 1.00 0.00 11 THR A O 18
ATOM 22965 N N . ILE A 1 12 ? 9.192 5.814 -20.111 1.00 0.00 12 ILE A N 18
ATOM 22966 C CA . ILE A 1 12 ? 8.319 4.642 -20.134 1.00 0.00 12 ILE A CA 18
ATOM 22967 C C . ILE A 1 12 ? 9.230 3.435 -20.377 1.00 0.00 12 ILE A C 18
ATOM 22968 O O . ILE A 1 12 ? 10.186 3.530 -21.152 1.00 0.00 12 ILE A O 18
ATOM 22984 N N . ASP A 1 13 ? 8.936 2.313 -19.717 1.00 0.00 13 ASP A N 18
ATOM 22985 C CA . ASP A 1 13 ? 9.741 1.086 -19.781 1.00 0.00 13 ASP A CA 18
ATOM 22986 C C . ASP A 1 13 ? 8.912 -0.111 -20.268 1.00 0.00 13 ASP A C 18
ATOM 22987 O O . ASP A 1 13 ? 9.465 -1.127 -20.692 1.00 0.00 13 ASP A O 18
ATOM 22996 N N . GLY A 1 14 ? 7.584 0.015 -20.256 1.00 0.00 14 GLY A N 18
ATOM 22997 C CA . GLY A 1 14 ? 6.639 -1.009 -20.666 1.00 0.00 14 GLY A CA 18
ATOM 22998 C C . GLY A 1 14 ? 5.257 -0.535 -20.249 1.00 0.00 14 GLY A C 18
ATOM 22999 O O . GLY A 1 14 ? 4.951 0.652 -20.364 1.00 0.00 14 GLY A O 18
ATOM 23003 N N . ASN A 1 15 ? 4.454 -1.427 -19.669 1.00 0.00 15 ASN A N 18
ATOM 23004 C CA . ASN A 1 15 ? 3.181 -1.086 -19.021 1.00 0.00 15 ASN A CA 18
ATOM 23005 C C . ASN A 1 15 ? 3.361 -0.224 -17.750 1.00 0.00 15 ASN A C 18
ATOM 23006 O O . ASN A 1 15 ? 2.397 0.051 -17.036 1.00 0.00 15 ASN A O 18
ATOM 23017 N N . GLN A 1 16 ? 4.590 0.196 -17.439 1.00 0.00 16 GLN A N 18
ATOM 23018 C CA . GLN A 1 16 ? 4.949 1.031 -16.305 1.00 0.00 16 GLN A CA 18
ATOM 23019 C C . GLN A 1 16 ? 5.878 2.133 -16.812 1.00 0.00 16 GLN A C 18
ATOM 23020 O O . GLN A 1 16 ? 6.587 1.964 -17.814 1.00 0.00 16 GLN A O 18
ATOM 23034 N N . ALA A 1 17 ? 5.867 3.264 -16.111 1.00 0.00 17 ALA A N 18
ATOM 23035 C CA . ALA A 1 17 ? 6.529 4.490 -16.510 1.00 0.00 17 ALA A CA 18
ATOM 23036 C C . ALA A 1 17 ? 7.048 5.231 -15.286 1.00 0.00 17 ALA A C 18
ATOM 23037 O O . ALA A 1 17 ? 6.542 5.045 -14.181 1.00 0.00 17 ALA A O 18
ATOM 23044 N N . LYS A 1 18 ? 8.036 6.100 -15.493 1.00 0.00 18 LYS A N 18
ATOM 23045 C CA . LYS A 1 18 ? 8.510 7.035 -14.481 1.00 0.00 18 LYS A CA 18
ATOM 23046 C C . LYS A 1 18 ? 7.764 8.335 -14.726 1.00 0.00 18 LYS A C 18
ATOM 23047 O O . LYS A 1 18 ? 7.819 8.892 -15.828 1.00 0.00 18 LYS A O 18
ATOM 23066 N N . VAL A 1 19 ? 7.059 8.802 -13.703 1.00 0.00 19 VAL A N 18
ATOM 23067 C CA . VAL A 1 19 ? 6.175 9.949 -13.762 1.00 0.00 19 VAL A CA 18
ATOM 23068 C C . VAL A 1 19 ? 6.644 10.887 -12.655 1.00 0.00 19 VAL A C 18
ATOM 23069 O O . VAL A 1 19 ? 6.741 10.484 -11.498 1.00 0.00 19 VAL A O 18
ATOM 23082 N N . ASP A 1 20 ? 6.977 12.126 -13.004 1.00 0.00 20 ASP A N 18
ATOM 23083 C CA . ASP A 1 20 ? 7.280 13.169 -12.034 1.00 0.00 20 ASP A CA 18
ATOM 23084 C C . ASP A 1 20 ? 5.996 13.503 -11.290 1.00 0.00 20 ASP A C 18
ATOM 23085 O O . ASP A 1 20 ? 4.981 13.782 -11.932 1.00 0.00 20 ASP A O 18
ATOM 23094 N N . VAL A 1 21 ? 6.039 13.488 -9.959 1.00 0.00 21 VAL A N 18
ATOM 23095 C CA . VAL A 1 21 ? 4.967 13.957 -9.099 1.00 0.00 21 VAL A CA 18
ATOM 23096 C C . VAL A 1 21 ? 5.637 14.930 -8.129 1.00 0.00 21 VAL A C 18
ATOM 23097 O O . VAL A 1 21 ? 6.606 14.571 -7.451 1.00 0.00 21 VAL A O 18
ATOM 23110 N N . CYS A 1 22 ? 5.140 16.168 -8.069 1.00 0.00 22 CYS A N 18
ATOM 23111 C CA . CYS A 1 22 ? 5.643 17.241 -7.209 1.00 0.00 22 CYS A CA 18
ATOM 23112 C C . CYS A 1 22 ? 7.171 17.462 -7.292 1.00 0.00 22 CYS A C 18
ATOM 23113 O O . CYS A 1 22 ? 7.770 17.946 -6.329 1.00 0.00 22 CYS A O 18
ATOM 23121 N N . GLY A 1 23 ? 7.812 17.121 -8.416 1.00 0.00 23 GLY A N 18
ATOM 23122 C CA . GLY A 1 23 ? 9.218 17.409 -8.682 1.00 0.00 23 GLY A CA 18
ATOM 23123 C C . GLY A 1 23 ? 10.125 16.180 -8.601 1.00 0.00 23 GLY A C 18
ATOM 23124 O O . GLY A 1 23 ? 11.330 16.324 -8.818 1.00 0.00 23 GLY A O 18
ATOM 23128 N N . ILE A 1 24 ? 9.596 14.990 -8.280 1.00 0.00 24 ILE A N 18
ATOM 23129 C CA . ILE A 1 24 ? 10.383 13.776 -8.048 1.00 0.00 24 ILE A CA 18
ATOM 23130 C C . ILE A 1 24 ? 9.697 12.637 -8.808 1.00 0.00 24 ILE A C 18
ATOM 23131 O O . ILE A 1 24 ? 8.478 12.469 -8.715 1.00 0.00 24 ILE A O 18
ATOM 23147 N N . GLN A 1 25 ? 10.465 11.854 -9.570 1.00 0.00 25 GLN A N 18
ATOM 23148 C CA . GLN A 1 25 ? 9.932 10.719 -10.316 1.00 0.00 25 GLN A CA 18
ATOM 23149 C C . GLN A 1 25 ? 9.438 9.631 -9.358 1.00 0.00 25 GLN A C 18
ATOM 23150 O O . GLN A 1 25 ? 10.099 9.311 -8.367 1.00 0.00 25 GLN A O 18
ATOM 23164 N N . ARG A 1 26 ? 8.306 9.021 -9.704 1.00 0.00 26 ARG A N 18
ATOM 23165 C CA . ARG A 1 26 ? 7.737 7.826 -9.084 1.00 0.00 26 ARG A CA 18
ATOM 23166 C C . ARG A 1 26 ? 7.493 6.822 -10.205 1.00 0.00 26 ARG A C 18
ATOM 23167 O O . ARG A 1 26 ? 7.203 7.240 -11.329 1.00 0.00 26 ARG A O 18
ATOM 23188 N N . ASP A 1 27 ? 7.583 5.521 -9.939 1.00 0.00 27 ASP A N 18
ATOM 23189 C CA . ASP A 1 27 ? 7.136 4.530 -10.918 1.00 0.00 27 ASP A CA 18
ATOM 23190 C C . ASP A 1 27 ? 5.614 4.425 -10.816 1.00 0.00 27 ASP A C 18
ATOM 23191 O O . ASP A 1 27 ? 5.076 4.389 -9.704 1.00 0.00 27 ASP A O 18
ATOM 23200 N N . VAL A 1 28 ? 4.921 4.387 -11.952 1.00 0.00 28 VAL A N 18
ATOM 23201 C CA . VAL A 1 28 ? 3.469 4.368 -12.033 1.00 0.00 28 VAL A CA 18
ATOM 23202 C C . VAL A 1 28 ? 3.078 3.353 -13.112 1.00 0.00 28 VAL A C 18
ATOM 23203 O O . VAL A 1 28 ? 3.678 3.310 -14.189 1.00 0.00 28 VAL A O 18
ATOM 23216 N N . ASP A 1 29 ? 2.077 2.529 -12.811 1.00 0.00 29 ASP A N 18
ATOM 23217 C CA . ASP A 1 29 ? 1.476 1.570 -13.733 1.00 0.00 29 ASP A CA 18
ATOM 23218 C C . ASP A 1 29 ? 0.487 2.282 -14.659 1.00 0.00 29 ASP A C 18
ATOM 23219 O O . ASP A 1 29 ? -0.254 3.166 -14.218 1.00 0.00 29 ASP A O 18
ATOM 23228 N N . LEU A 1 30 ? 0.471 1.900 -15.940 1.00 0.00 30 LEU A N 18
ATOM 23229 C CA . LEU A 1 30 ? -0.284 2.586 -16.991 1.00 0.00 30 LEU A CA 18
ATOM 23230 C C . LEU A 1 30 ? -1.421 1.728 -17.568 1.00 0.00 30 LEU A C 18
ATOM 23231 O O . LEU A 1 30 ? -1.957 2.090 -18.614 1.00 0.00 30 LEU A O 18
ATOM 23247 N N . THR A 1 31 ? -1.828 0.621 -16.935 1.00 0.00 31 THR A N 18
ATOM 23248 C CA . THR A 1 31 ? -2.812 -0.312 -17.503 1.00 0.00 31 THR A CA 18
ATOM 23249 C C . THR A 1 31 ? -4.104 0.394 -17.959 1.00 0.00 31 THR A C 18
ATOM 23250 O O . THR A 1 31 ? -4.677 0.030 -18.987 1.00 0.00 31 THR A O 18
ATOM 23261 N N . LEU A 1 32 ? -4.553 1.418 -17.223 1.00 0.00 32 LEU A N 18
ATOM 23262 C CA . LEU A 1 32 ? -5.826 2.091 -17.481 1.00 0.00 32 LEU A CA 18
ATOM 23263 C C . LEU A 1 32 ? -5.738 3.124 -18.616 1.00 0.00 32 LEU A C 18
ATOM 23264 O O . LEU A 1 32 ? -6.776 3.659 -19.010 1.00 0.00 32 LEU A O 18
ATOM 23280 N N . VAL A 1 33 ? -4.544 3.418 -19.149 1.00 0.00 33 VAL A N 18
ATOM 23281 C CA . VAL A 1 33 ? -4.336 4.464 -20.160 1.00 0.00 33 VAL A CA 18
ATOM 23282 C C . VAL A 1 33 ? -3.492 3.973 -21.348 1.00 0.00 33 VAL A C 18
ATOM 23283 O O . VAL A 1 33 ? -3.534 4.589 -22.415 1.00 0.00 33 VAL A O 18
ATOM 23296 N N . GLY A 1 34 ? -2.763 2.864 -21.204 1.00 0.00 34 GLY A N 18
ATOM 23297 C CA . GLY A 1 34 ? -1.840 2.347 -22.202 1.00 0.00 34 GLY A CA 18
ATOM 23298 C C . GLY A 1 34 ? -0.527 3.129 -22.189 1.00 0.00 34 GLY A C 18
ATOM 23299 O O . GLY A 1 34 ? -0.491 4.311 -21.845 1.00 0.00 34 GLY A O 18
ATOM 23303 N N . SER A 1 35 ? 0.562 2.467 -22.574 1.00 0.00 35 SER A N 18
ATOM 23304 C CA . SER A 1 35 ? 1.903 3.042 -22.634 1.00 0.00 35 SER A CA 18
ATOM 23305 C C . SER A 1 35 ? 2.090 3.995 -23.823 1.00 0.00 35 SER A C 18
ATOM 23306 O O . SER A 1 35 ? 2.990 4.839 -23.797 1.00 0.00 35 SER A O 18
ATOM 23314 N N . CYS A 1 36 ? 1.224 3.911 -24.837 1.00 0.00 36 CYS A N 18
ATOM 23315 C CA . CYS A 1 36 ? 1.272 4.739 -26.032 1.00 0.00 36 CYS A CA 18
ATOM 23316 C C . CYS A 1 36 ? -0.061 5.458 -26.205 1.00 0.00 36 CYS A C 18
ATOM 23317 O O . CYS A 1 36 ? -1.114 4.962 -25.796 1.00 0.00 36 CYS A O 18
ATOM 23325 N N . ASP A 1 37 ? 0.005 6.641 -26.809 1.00 0.00 37 ASP A N 18
ATOM 23326 C CA . ASP A 1 37 ? -1.148 7.468 -27.126 1.00 0.00 37 ASP A CA 18
ATOM 23327 C C . ASP A 1 37 ? -1.863 6.941 -28.371 1.00 0.00 37 ASP A C 18
ATOM 23328 O O . ASP A 1 37 ? -1.267 6.225 -29.180 1.00 0.00 37 ASP A O 18
ATOM 23337 N N . GLU A 1 38 ? -3.118 7.356 -28.560 1.00 0.00 38 GLU A N 18
ATOM 23338 C CA . GLU A 1 38 ? -3.922 7.146 -29.762 1.00 0.00 38 GLU A CA 18
ATOM 23339 C C . GLU A 1 38 ? -3.138 7.459 -31.042 1.00 0.00 38 GLU A C 18
ATOM 23340 O O . GLU A 1 38 ? -3.230 6.732 -32.033 1.00 0.00 38 GLU A O 18
ATOM 23352 N N . ASN A 1 39 ? -2.358 8.546 -31.009 1.00 0.00 39 ASN A N 18
ATOM 23353 C CA . ASN A 1 39 ? -1.572 9.033 -32.135 1.00 0.00 39 ASN A CA 18
ATOM 23354 C C . ASN A 1 39 ? -0.444 8.066 -32.543 1.00 0.00 39 ASN A C 18
ATOM 23355 O O . ASN A 1 39 ? 0.090 8.187 -33.646 1.00 0.00 39 ASN A O 18
ATOM 23366 N N . GLY A 1 40 ? -0.100 7.085 -31.699 1.00 0.00 40 GLY A N 18
ATOM 23367 C CA . GLY A 1 40 ? 0.789 5.988 -32.065 1.00 0.00 40 GLY A CA 18
ATOM 23368 C C . GLY A 1 40 ? 2.241 6.205 -31.647 1.00 0.00 40 GLY A C 18
ATOM 23369 O O . GLY A 1 40 ? 3.143 5.790 -32.379 1.00 0.00 40 GLY A O 18
ATOM 23373 N N . GLN A 1 41 ? 2.487 6.846 -30.500 1.00 0.00 41 GLN A N 18
ATOM 23374 C CA . GLN A 1 41 ? 3.823 6.966 -29.913 1.00 0.00 41 GLN A CA 18
ATOM 23375 C C . GLN A 1 41 ? 3.714 6.862 -28.383 1.00 0.00 41 GLN A C 18
ATOM 23376 O O . GLN A 1 41 ? 2.605 7.005 -27.861 1.00 0.00 41 GLN A O 18
ATOM 23390 N N . PRO A 1 42 ? 4.815 6.626 -27.647 1.00 0.00 42 PRO A N 18
ATOM 23391 C CA . PRO A 1 42 ? 4.822 6.606 -26.184 1.00 0.00 42 PRO A CA 18
ATOM 23392 C C . PRO A 1 42 ? 4.176 7.859 -25.576 1.00 0.00 42 PRO A C 18
ATOM 23393 O O . PRO A 1 42 ? 4.318 8.961 -26.114 1.00 0.00 42 PRO A O 18
ATOM 23404 N N . ARG A 1 43 ? 3.507 7.731 -24.427 1.00 0.00 43 ARG A N 18
ATOM 23405 C CA . ARG A 1 43 ? 2.853 8.846 -23.727 1.00 0.00 43 ARG A CA 18
ATOM 23406 C C . ARG A 1 43 ? 3.831 9.845 -23.074 1.00 0.00 43 ARG A C 18
ATOM 23407 O O . ARG A 1 43 ? 3.449 10.568 -22.155 1.00 0.00 43 ARG A O 18
ATOM 23428 N N . VAL A 1 44 ? 5.102 9.880 -23.471 1.00 0.00 44 VAL A N 18
ATOM 23429 C CA . VAL A 1 44 ? 6.101 10.748 -22.859 1.00 0.00 44 VAL A CA 18
ATOM 23430 C C . VAL A 1 44 ? 5.656 12.215 -22.961 1.00 0.00 44 VAL A C 18
ATOM 23431 O O . VAL A 1 44 ? 5.120 12.643 -23.987 1.00 0.00 44 VAL A O 18
ATOM 23444 N N . GLY A 1 45 ? 5.848 12.981 -21.884 1.00 0.00 45 GLY A N 18
ATOM 23445 C CA . GLY A 1 45 ? 5.495 14.393 -21.805 1.00 0.00 45 GLY A CA 18
ATOM 23446 C C . GLY A 1 45 ? 4.018 14.637 -21.482 1.00 0.00 45 GLY A C 18
ATOM 23447 O O . GLY A 1 45 ? 3.685 15.745 -21.054 1.00 0.00 45 GLY A O 18
ATOM 23451 N N . GLN A 1 46 ? 3.134 13.646 -21.651 1.00 0.00 46 GLN A N 18
ATOM 23452 C CA . GLN A 1 46 ? 1.733 13.778 -21.267 1.00 0.00 46 GLN A CA 18
ATOM 23453 C C . GLN A 1 46 ? 1.623 13.800 -19.742 1.00 0.00 46 GLN A C 18
ATOM 23454 O O . GLN A 1 46 ? 2.528 13.343 -19.033 1.00 0.00 46 GLN A O 18
ATOM 23468 N N . TRP A 1 47 ? 0.496 14.295 -19.234 1.00 0.00 47 TRP A N 18
ATOM 23469 C CA . TRP A 1 47 ? 0.215 14.321 -17.809 1.00 0.00 47 TRP A CA 18
ATOM 23470 C C . TRP A 1 47 ? -0.825 13.258 -17.487 1.00 0.00 47 TRP A C 18
ATOM 23471 O O . TRP A 1 47 ? -1.597 12.834 -18.348 1.00 0.00 47 TRP A O 18
ATOM 23492 N N . VAL A 1 48 ? -0.856 12.833 -16.232 1.00 0.00 48 VAL A N 18
ATOM 23493 C CA . VAL A 1 48 ? -1.718 11.778 -15.737 1.00 0.00 48 VAL A CA 18
ATOM 23494 C C . VAL A 1 48 ? -2.130 12.144 -14.320 1.00 0.00 48 VAL A C 18
ATOM 23495 O O . VAL A 1 48 ? -1.340 12.705 -13.558 1.00 0.00 48 VAL A O 18
ATOM 23508 N N . LEU A 1 49 ? -3.374 11.837 -13.968 1.00 0.00 49 LEU A N 18
ATOM 23509 C CA . LEU A 1 49 ? -3.850 11.904 -12.604 1.00 0.00 49 LEU A CA 18
ATOM 23510 C C . LEU A 1 49 ? -3.485 10.543 -12.025 1.00 0.00 49 LEU A C 18
ATOM 23511 O O . LEU A 1 49 ? -3.966 9.528 -12.538 1.00 0.00 49 LEU A O 18
ATOM 23527 N N . VAL A 1 50 ? -2.610 10.496 -11.018 1.00 0.00 50 VAL A N 18
ATOM 23528 C CA . VAL A 1 50 ? -2.064 9.238 -10.520 1.00 0.00 50 VAL A CA 18
ATOM 23529 C C . VAL A 1 50 ? -2.507 9.070 -9.071 1.00 0.00 50 VAL A C 18
ATOM 23530 O O . VAL A 1 50 ? -2.514 10.035 -8.303 1.00 0.00 50 VAL A O 18
ATOM 23543 N N . HIS A 1 51 ? -2.923 7.859 -8.705 1.00 0.00 51 HIS A N 18
ATOM 23544 C CA . HIS A 1 51 ? -3.383 7.501 -7.370 1.00 0.00 51 HIS A CA 18
ATOM 23545 C C . HIS A 1 51 ? -2.820 6.115 -7.071 1.00 0.00 51 HIS A C 18
ATOM 23546 O O . HIS A 1 51 ? -2.830 5.254 -7.950 1.00 0.00 51 HIS A O 18
ATOM 23560 N N . VAL A 1 52 ? -2.353 5.894 -5.840 1.00 0.00 52 VAL A N 18
ATOM 23561 C CA . VAL A 1 52 ? -1.908 4.604 -5.293 1.00 0.00 52 VAL A CA 18
ATOM 23562 C C . VAL A 1 52 ? -0.988 3.771 -6.218 1.00 0.00 52 VAL A C 18
ATOM 23563 O O . VAL A 1 52 ? -0.953 2.542 -6.129 1.00 0.00 52 VAL A O 18
ATOM 23576 N N . GLY A 1 53 ? -0.227 4.427 -7.101 1.00 0.00 53 GLY A N 18
ATOM 23577 C CA . GLY A 1 53 ? 0.747 3.793 -7.987 1.00 0.00 53 GLY A CA 18
ATOM 23578 C C . GLY A 1 53 ? 0.226 3.532 -9.403 1.00 0.00 53 GLY A C 18
ATOM 23579 O O . GLY A 1 53 ? 0.936 2.897 -10.183 1.00 0.00 53 GLY A O 18
ATOM 23583 N N . PHE A 1 54 ? -0.967 4.012 -9.769 1.00 0.00 54 PHE A N 18
ATOM 23584 C CA . PHE A 1 54 ? -1.584 3.778 -11.073 1.00 0.00 54 PHE A CA 18
ATOM 23585 C C . PHE A 1 54 ? -2.025 5.110 -11.671 1.00 0.00 54 PHE A C 18
ATOM 23586 O O . PHE A 1 54 ? -2.512 5.988 -10.953 1.00 0.00 54 PHE A O 18
ATOM 23603 N N . ALA A 1 55 ? -1.866 5.264 -12.986 1.00 0.00 55 ALA A N 18
ATOM 23604 C CA . ALA A 1 55 ? -2.442 6.376 -13.725 1.00 0.00 55 ALA A CA 18
ATOM 23605 C C . ALA A 1 55 ? -3.927 6.074 -13.883 1.00 0.00 55 ALA A C 18
ATOM 23606 O O . ALA A 1 55 ? -4.285 5.096 -14.538 1.00 0.00 55 ALA A O 18
ATOM 23613 N N . MET A 1 56 ? -4.781 6.886 -13.263 1.00 0.00 56 MET A N 18
ATOM 23614 C CA . MET A 1 56 ? -6.225 6.680 -13.280 1.00 0.00 56 MET A CA 18
ATOM 23615 C C . MET A 1 56 ? -6.857 7.372 -14.488 1.00 0.00 56 MET A C 18
ATOM 23616 O O . MET A 1 56 ? -7.912 6.941 -14.957 1.00 0.00 56 MET A O 18
ATOM 23630 N N . SER A 1 57 ? -6.236 8.432 -15.014 1.00 0.00 57 SER A N 18
ATOM 23631 C CA . SER A 1 57 ? -6.623 9.089 -16.258 1.00 0.00 57 SER A CA 18
ATOM 23632 C C . SER A 1 57 ? -5.399 9.798 -16.839 1.00 0.00 57 SER A C 18
ATOM 23633 O O . SER A 1 57 ? -4.486 10.159 -16.092 1.00 0.00 57 SER A O 18
ATOM 23641 N N . VAL A 1 58 ? -5.401 10.030 -18.152 1.00 0.00 58 VAL A N 18
ATOM 23642 C CA . VAL A 1 58 ? -4.403 10.822 -18.865 1.00 0.00 58 VAL A CA 18
ATOM 23643 C C . VAL A 1 58 ? -5.074 12.153 -19.221 1.00 0.00 58 VAL A C 18
ATOM 23644 O O . VAL A 1 58 ? -6.253 12.175 -19.587 1.00 0.00 58 VAL A O 18
ATOM 23657 N N . ILE A 1 59 ? -4.350 13.261 -19.056 1.00 0.00 59 ILE A N 18
ATOM 23658 C CA . ILE A 1 59 ? -4.884 14.618 -19.131 1.00 0.00 59 ILE A CA 18
ATOM 23659 C C . ILE A 1 59 ? -3.898 15.542 -19.859 1.00 0.00 59 ILE A C 18
ATOM 23660 O O . ILE A 1 59 ? -2.706 15.243 -19.970 1.00 0.00 59 ILE A O 18
ATOM 23676 N N . ASN A 1 60 ? -4.408 16.671 -20.360 1.00 0.00 60 ASN A N 18
ATOM 23677 C CA . ASN A 1 60 ? -3.596 17.731 -20.957 1.00 0.00 60 ASN A CA 18
ATOM 23678 C C . ASN A 1 60 ? -2.990 18.618 -19.862 1.00 0.00 60 ASN A C 18
ATOM 23679 O O . ASN A 1 60 ? -3.373 18.536 -18.693 1.00 0.00 60 ASN A O 18
ATOM 23690 N N . GLU A 1 61 ? -2.049 19.486 -20.241 1.00 0.00 61 GLU A N 18
ATOM 23691 C CA . GLU A 1 61 ? -1.242 20.242 -19.284 1.00 0.00 61 GLU A CA 18
ATOM 23692 C C . GLU A 1 61 ? -2.061 21.298 -18.532 1.00 0.00 61 GLU A C 18
ATOM 23693 O O . GLU A 1 61 ? -1.726 21.645 -17.400 1.00 0.00 61 GLU A O 18
ATOM 23705 N N . ALA A 1 62 ? -3.107 21.863 -19.145 1.00 0.00 62 ALA A N 18
ATOM 23706 C CA . ALA A 1 62 ? -3.947 22.863 -18.490 1.00 0.00 62 ALA A CA 18
ATOM 23707 C C . ALA A 1 62 ? -4.846 22.187 -17.458 1.00 0.00 62 ALA A C 18
ATOM 23708 O O . ALA A 1 62 ? -4.990 22.690 -16.346 1.00 0.00 62 ALA A O 18
ATOM 23715 N N . GLU A 1 63 ? -5.405 21.023 -17.798 1.00 0.00 63 GLU A N 18
ATOM 23716 C CA . GLU A 1 63 ? -6.192 20.209 -16.881 1.00 0.00 63 GLU A CA 18
ATOM 23717 C C . GLU A 1 63 ? -5.316 19.767 -15.702 1.00 0.00 63 GLU A C 18
ATOM 23718 O O . GLU A 1 63 ? -5.750 19.827 -14.551 1.00 0.00 63 GLU A O 18
ATOM 23730 N N . ALA A 1 64 ? -4.061 19.379 -15.967 1.00 0.00 64 ALA A N 18
ATOM 23731 C CA . ALA A 1 64 ? -3.120 19.000 -14.923 1.00 0.00 64 ALA A CA 18
ATOM 23732 C C . ALA A 1 64 ? -2.854 20.171 -13.982 1.00 0.00 64 ALA A C 18
ATOM 23733 O O . ALA A 1 64 ? -2.955 20.011 -12.768 1.00 0.00 64 ALA A O 18
ATOM 23740 N N . ARG A 1 65 ? -2.550 21.355 -14.524 1.00 0.00 65 ARG A N 18
ATOM 23741 C CA . ARG A 1 65 ? -2.270 22.536 -13.709 1.00 0.00 65 ARG A CA 18
ATOM 23742 C C . ARG A 1 65 ? -3.499 22.967 -12.915 1.00 0.00 65 ARG A C 18
ATOM 23743 O O . ARG A 1 65 ? -3.357 23.334 -11.750 1.00 0.00 65 ARG A O 18
ATOM 23764 N N . ASP A 1 66 ? -4.700 22.888 -13.490 1.00 0.00 66 ASP A N 18
ATOM 23765 C CA . ASP A 1 66 ? -5.930 23.209 -12.769 1.00 0.00 66 ASP A CA 18
ATOM 23766 C C . ASP A 1 66 ? -6.162 22.224 -11.623 1.00 0.00 66 ASP A C 18
ATOM 23767 O O . ASP A 1 66 ? -6.510 22.632 -10.516 1.00 0.00 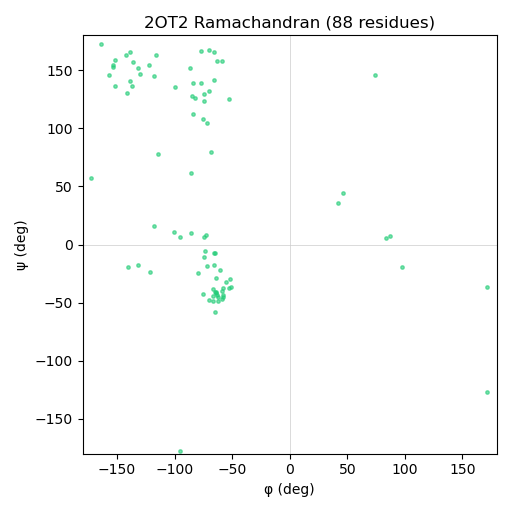66 ASP A O 18
ATOM 23776 N N . THR A 1 67 ? -5.915 20.933 -11.856 1.00 0.00 67 THR A N 18
ATOM 23777 C CA . THR A 1 67 ? -6.059 19.907 -10.831 1.00 0.00 67 THR A CA 18
ATOM 23778 C C . THR A 1 67 ? -4.988 20.087 -9.740 1.00 0.00 67 THR A C 18
ATOM 23779 O O . THR A 1 67 ? -5.289 19.922 -8.557 1.00 0.00 67 THR A O 18
ATOM 23790 N N . LEU A 1 68 ? -3.758 20.476 -10.100 1.00 0.00 68 LEU A N 18
ATOM 23791 C CA . LEU A 1 68 ? -2.706 20.785 -9.133 1.00 0.00 68 LEU A CA 18
ATOM 23792 C C . LEU A 1 68 ? -3.126 21.974 -8.277 1.00 0.00 68 LEU A C 18
ATOM 23793 O O . LEU A 1 68 ? -2.998 21.907 -7.058 1.00 0.00 68 LEU A O 18
ATOM 23809 N N . ASP A 1 69 ? -3.674 23.035 -8.875 1.00 0.00 69 ASP A N 18
ATOM 23810 C CA . ASP A 1 69 ? -4.154 24.193 -8.123 1.00 0.00 69 ASP A CA 18
ATOM 23811 C C . ASP A 1 69 ? -5.288 23.802 -7.172 1.00 0.00 69 ASP A C 18
ATOM 23812 O O . ASP A 1 69 ? -5.297 24.230 -6.016 1.00 0.00 69 ASP A O 18
ATOM 23821 N N . ALA A 1 70 ? -6.209 22.941 -7.613 1.00 0.00 70 ALA A N 18
ATOM 23822 C CA . ALA A 1 70 ? -7.285 22.430 -6.771 1.00 0.00 70 ALA A CA 18
ATOM 23823 C C . ALA A 1 70 ? -6.746 21.601 -5.596 1.00 0.00 70 ALA A C 18
ATOM 23824 O O . ALA A 1 70 ? -7.321 21.638 -4.510 1.00 0.00 70 ALA A O 18
ATOM 23831 N N . LEU A 1 71 ? -5.646 20.866 -5.793 1.00 0.00 71 LEU A N 18
ATOM 23832 C CA . LEU A 1 71 ? -4.999 20.073 -4.746 1.00 0.00 71 LEU A CA 18
ATOM 23833 C C . LEU A 1 71 ? -4.220 20.978 -3.786 1.00 0.00 71 LEU A C 18
ATOM 23834 O O . LEU A 1 71 ? -4.253 20.751 -2.579 1.00 0.00 71 LEU A O 18
ATOM 23850 N N . GLN A 1 72 ? -3.547 22.016 -4.296 1.00 0.00 72 GLN A N 18
ATOM 23851 C CA . GLN A 1 72 ? -2.836 23.001 -3.483 1.00 0.00 72 GLN A CA 18
ATOM 23852 C C . GLN A 1 72 ? -3.807 23.843 -2.650 1.00 0.00 72 GLN A C 18
ATOM 23853 O O . GLN A 1 72 ? -3.441 24.300 -1.563 1.00 0.00 72 GLN A O 18
ATOM 23867 N N . ASN A 1 73 ? -5.036 24.065 -3.124 1.00 0.00 73 ASN A N 18
ATOM 23868 C CA . ASN A 1 73 ? -6.066 24.712 -2.317 1.00 0.00 73 ASN A CA 18
ATOM 23869 C C . ASN A 1 73 ? -6.287 23.888 -1.045 1.00 0.00 73 ASN A C 18
ATOM 23870 O O . ASN A 1 73 ? -6.287 22.659 -1.085 1.00 0.00 73 ASN A O 18
ATOM 23881 N N . MET A 1 74 ? -6.497 24.577 0.081 1.00 0.00 74 MET A N 18
ATOM 23882 C CA . MET A 1 74 ? -6.701 23.997 1.414 1.00 0.00 74 MET A CA 18
ATOM 23883 C C . MET A 1 74 ? -5.478 23.234 1.966 1.00 0.00 74 MET A C 18
ATOM 23884 O O . MET A 1 74 ? -5.607 22.575 3.001 1.00 0.00 74 MET A O 18
ATOM 23898 N N . PHE A 1 75 ? -4.303 23.295 1.319 1.00 0.00 75 PHE A N 18
ATOM 23899 C CA . PHE A 1 75 ? -3.158 22.443 1.660 1.00 0.00 75 PHE A CA 18
ATOM 23900 C C . PHE A 1 75 ? -1.819 23.180 1.571 1.00 0.00 75 PHE A C 18
ATOM 23901 O O . PHE A 1 75 ? -0.975 23.011 2.446 1.00 0.00 75 PHE A O 18
ATOM 23918 N N . ASP A 1 76 ? -1.626 24.005 0.540 1.00 0.00 76 ASP A N 18
ATOM 23919 C CA . ASP A 1 76 ? -0.339 24.618 0.197 1.00 0.00 76 ASP A CA 18
ATOM 23920 C C . ASP A 1 76 ? -0.480 26.117 -0.090 1.00 0.00 76 ASP A C 18
ATOM 23921 O O . ASP A 1 76 ? 0.481 26.868 0.084 1.00 0.00 76 ASP A O 18
ATOM 23930 N N . VAL A 1 77 ? -1.683 26.585 -0.454 1.00 0.00 77 VAL A N 18
ATOM 23931 C CA . VAL A 1 77 ? -1.995 28.020 -0.531 1.00 0.00 77 VAL A CA 18
ATOM 23932 C C . VAL A 1 77 ? -1.922 28.680 0.863 1.00 0.00 77 VAL A C 18
ATOM 23933 O O . VAL A 1 77 ? -1.826 29.902 0.973 1.00 0.00 77 VAL A O 18
ATOM 23946 N N . GLU A 1 78 ? -1.934 27.866 1.921 1.00 0.00 78 GLU A N 18
ATOM 23947 C CA . GLU A 1 78 ? -1.696 28.208 3.314 1.00 0.00 78 GLU A CA 18
ATOM 23948 C C . GLU A 1 78 ? -0.748 27.120 3.850 1.00 0.00 78 GLU A C 18
ATOM 23949 O O . GLU A 1 78 ? -0.713 26.030 3.270 1.00 0.00 78 GLU A O 18
ATOM 23961 N N . PRO A 1 79 ? 0.017 27.360 4.930 1.00 0.00 79 PRO A N 18
ATOM 23962 C CA . PRO A 1 79 ? 1.073 26.457 5.400 1.00 0.00 79 PRO A CA 18
ATOM 23963 C C . PRO A 1 79 ? 0.543 25.192 6.110 1.00 0.00 79 PRO A C 18
ATOM 23964 O O . PRO A 1 79 ? 1.198 24.668 7.012 1.00 0.00 79 PRO A O 18
ATOM 23975 N N . ASP A 1 80 ? -0.631 24.677 5.731 1.00 0.00 80 ASP A N 18
ATOM 23976 C CA . ASP A 1 80 ? -1.195 23.451 6.300 1.00 0.00 80 ASP A CA 18
ATOM 23977 C C . ASP A 1 80 ? -0.270 22.254 6.059 1.00 0.00 80 ASP A C 18
ATOM 23978 O O . ASP A 1 80 ? -0.053 21.452 6.969 1.00 0.00 80 ASP A O 18
ATOM 23987 N N . VAL A 1 81 ? 0.347 22.169 4.875 1.00 0.00 81 VAL A N 18
ATOM 23988 C CA . VAL A 1 81 ? 1.387 21.187 4.587 1.00 0.00 81 VAL A CA 18
ATOM 23989 C C . VAL A 1 81 ? 2.570 21.356 5.551 1.00 0.00 81 VAL A C 18
ATOM 23990 O O . VAL A 1 81 ? 3.072 20.364 6.075 1.00 0.00 81 VAL A O 18
ATOM 24003 N N . GLY A 1 82 ? 2.983 22.593 5.849 1.00 0.00 82 GLY A N 18
ATOM 24004 C CA . GLY A 1 82 ? 4.090 22.877 6.755 1.00 0.00 82 GLY A CA 18
ATOM 24005 C C . GLY A 1 82 ? 3.772 22.424 8.176 1.00 0.00 82 GLY A C 18
ATOM 24006 O O . GLY A 1 82 ? 4.624 21.824 8.835 1.00 0.00 82 GLY A O 18
ATOM 24010 N N . ALA A 1 83 ? 2.527 22.623 8.623 1.00 0.00 83 ALA A N 18
ATOM 24011 C CA . ALA A 1 83 ? 2.058 22.203 9.941 1.00 0.00 83 ALA A CA 18
ATOM 24012 C C . ALA A 1 83 ? 2.165 20.683 10.159 1.00 0.00 83 ALA A C 18
ATOM 24013 O O . ALA A 1 83 ? 2.159 20.237 11.309 1.00 0.00 83 ALA A O 18
ATOM 24020 N N . LEU A 1 84 ? 2.295 19.897 9.085 1.00 0.00 84 LEU A N 18
ATOM 24021 C CA . LEU A 1 84 ? 2.514 18.457 9.140 1.00 0.00 84 LEU A CA 18
ATOM 24022 C C . LEU A 1 84 ? 3.981 18.135 8.859 1.00 0.00 84 LEU A C 18
ATOM 24023 O O . LEU A 1 84 ? 4.585 17.360 9.594 1.00 0.00 84 LEU A O 18
ATOM 24039 N N . LEU A 1 85 ? 4.570 18.735 7.821 1.00 0.00 85 LEU A N 18
ATOM 24040 C CA . LEU A 1 85 ? 5.929 18.432 7.380 1.00 0.00 85 LEU A CA 18
ATOM 24041 C C . LEU A 1 85 ? 6.967 18.800 8.444 1.00 0.00 85 LEU A C 18
ATOM 24042 O O . LEU A 1 85 ? 7.956 18.080 8.597 1.00 0.00 85 LEU A O 18
ATOM 24058 N N . TYR A 1 86 ? 6.731 19.876 9.200 1.00 0.00 86 TYR A N 18
ATOM 24059 C CA . TYR A 1 86 ? 7.643 20.386 10.222 1.00 0.00 86 TYR A CA 18
ATOM 24060 C C . TYR A 1 86 ? 6.915 20.751 11.525 1.00 0.00 86 TYR A C 18
ATOM 24061 O O . TYR A 1 86 ? 7.562 20.855 12.570 1.00 0.00 86 TYR A O 18
ATOM 24079 N N . GLY A 1 87 ? 5.598 20.971 11.471 1.00 0.00 87 GLY A N 18
ATOM 24080 C CA . GLY A 1 87 ? 4.811 21.472 12.590 1.00 0.00 87 GLY A CA 18
ATOM 24081 C C . GLY A 1 87 ? 4.413 20.385 13.586 1.00 0.00 87 GLY A C 18
ATOM 24082 O O . GLY A 1 87 ? 4.952 19.279 13.600 1.00 0.00 87 GLY A O 18
ATOM 24086 N N . GLU A 1 88 ? 3.454 20.722 14.447 1.00 0.00 88 GLU A N 18
ATOM 24087 C CA . GLU A 1 88 ? 3.081 19.919 15.609 1.00 0.00 88 GLU A CA 18
ATOM 24088 C C . GLU A 1 88 ? 2.363 18.623 15.215 1.00 0.00 88 GLU A C 18
ATOM 24089 O O . GLU A 1 88 ? 2.310 17.691 16.016 1.00 0.00 88 GLU A O 18
ATOM 24101 N N . GLU A 1 89 ? 1.811 18.543 13.999 1.00 0.00 89 GLU A N 18
ATOM 24102 C CA . GLU A 1 89 ? 1.096 17.356 13.536 1.00 0.00 89 GLU A CA 18
ATOM 24103 C C . GLU A 1 89 ? 2.079 16.269 13.045 1.00 0.00 89 GLU A C 18
ATOM 24104 O O . GLU A 1 89 ? 1.663 15.135 12.795 1.00 0.00 89 GLU A O 18
ATOM 24116 N N . LYS A 1 90 ? 3.373 16.597 12.916 1.00 0.00 90 LYS A N 18
ATOM 24117 C CA . LYS A 1 90 ? 4.428 15.675 12.499 1.00 0.00 90 LYS A CA 18
ATOM 24118 C C . LYS A 1 90 ? 4.447 14.439 13.396 1.00 0.00 90 LYS A C 18
ATOM 24119 O O . LYS A 1 90 ? 4.466 14.587 14.638 1.00 0.00 90 LYS A O 18
ATOM 24139 N N . MET A 1 1 ? -3.988 5.128 -0.526 1.00 0.00 1 MET A N 19
ATOM 24140 C CA . MET A 1 1 ? -2.797 5.986 -0.310 1.00 0.00 1 MET A CA 19
ATOM 24141 C C . MET A 1 1 ? -3.142 7.425 -0.689 1.00 0.00 1 MET A C 19
ATOM 24142 O O . MET A 1 1 ? -3.540 7.681 -1.826 1.00 0.00 1 MET A O 19
ATOM 24158 N N . CYS A 1 2 ? -2.998 8.377 0.240 1.00 0.00 2 CYS A N 19
ATOM 24159 C CA . CYS A 1 2 ? -3.362 9.787 0.058 1.00 0.00 2 CYS A CA 19
ATOM 24160 C C . CYS A 1 2 ? -2.297 10.544 -0.760 1.00 0.00 2 CYS A C 19
ATOM 24161 O O . CYS A 1 2 ? -1.731 11.531 -0.289 1.00 0.00 2 CYS A O 19
ATOM 24169 N N . ILE A 1 3 ? -1.996 10.062 -1.970 1.00 0.00 3 ILE A N 19
ATOM 24170 C CA . ILE A 1 3 ? -0.910 10.556 -2.828 1.00 0.00 3 ILE A CA 19
ATOM 24171 C C . ILE A 1 3 ? -1.415 10.929 -4.228 1.00 0.00 3 ILE A C 19
ATOM 24172 O O . ILE A 1 3 ? -0.638 10.962 -5.185 1.00 0.00 3 ILE A O 19
ATOM 24188 N N . GLY A 1 4 ? -2.717 11.192 -4.338 1.00 0.00 4 GLY A N 19
ATOM 24189 C CA . GLY A 1 4 ? -3.413 11.554 -5.565 1.00 0.00 4 GLY A CA 19
ATOM 24190 C C . GLY A 1 4 ? -2.989 12.937 -6.037 1.00 0.00 4 GLY A C 19
ATOM 24191 O O . GLY A 1 4 ? -3.575 13.933 -5.609 1.00 0.00 4 GLY A O 19
ATOM 24195 N N . VAL A 1 5 ? -1.969 13.004 -6.891 1.00 0.00 5 VAL A N 19
ATOM 24196 C CA . VAL A 1 5 ? -1.392 14.248 -7.399 1.00 0.00 5 VAL A CA 19
ATOM 24197 C C . VAL A 1 5 ? -1.090 14.028 -8.894 1.00 0.00 5 VAL A C 19
ATOM 24198 O O . VAL A 1 5 ? -0.740 12.909 -9.280 1.00 0.00 5 VAL A O 19
ATOM 24211 N N . PRO A 1 6 ? -1.249 15.039 -9.765 1.00 0.00 6 PRO A N 19
ATOM 24212 C CA . PRO A 1 6 ? -0.870 14.931 -11.172 1.00 0.00 6 PRO A CA 19
ATOM 24213 C C . PRO A 1 6 ? 0.653 14.937 -11.358 1.00 0.00 6 PRO A C 19
ATOM 24214 O O . PRO A 1 6 ? 1.395 15.450 -10.519 1.00 0.00 6 PRO A O 19
ATOM 24225 N N . GLY A 1 7 ? 1.115 14.450 -12.508 1.00 0.00 7 GLY A N 19
ATOM 24226 C CA . GLY A 1 7 ? 2.502 14.546 -12.932 1.00 0.00 7 GLY A CA 19
ATOM 24227 C C . GLY A 1 7 ? 2.628 14.257 -14.425 1.00 0.00 7 GLY A C 19
ATOM 24228 O O . GLY A 1 7 ? 1.650 13.869 -15.071 1.00 0.00 7 GLY A O 19
ATOM 24232 N N . GLN A 1 8 ? 3.825 14.453 -14.975 1.00 0.00 8 GLN A N 19
ATOM 24233 C CA . GLN A 1 8 ? 4.114 14.193 -16.381 1.00 0.00 8 GLN A CA 19
ATOM 24234 C C . GLN A 1 8 ? 4.708 12.793 -16.495 1.00 0.00 8 GLN A C 19
ATOM 24235 O O . GLN A 1 8 ? 5.578 12.446 -15.699 1.00 0.00 8 GLN A O 19
ATOM 24249 N N . ILE A 1 9 ? 4.292 12.003 -17.487 1.00 0.00 9 ILE A N 19
ATOM 24250 C CA . ILE A 1 9 ? 4.935 10.739 -17.831 1.00 0.00 9 ILE A CA 19
ATOM 24251 C C . ILE A 1 9 ? 6.294 11.105 -18.440 1.00 0.00 9 ILE A C 19
ATOM 24252 O O . ILE A 1 9 ? 6.389 11.436 -19.625 1.00 0.00 9 ILE A O 19
ATOM 24268 N N . ARG A 1 10 ? 7.337 11.141 -17.612 1.00 0.00 10 ARG A N 19
ATOM 24269 C CA . ARG A 1 10 ? 8.638 11.663 -18.011 1.00 0.00 10 ARG A CA 19
ATOM 24270 C C . ARG A 1 10 ? 9.405 10.618 -18.823 1.00 0.00 10 ARG A C 19
ATOM 24271 O O . ARG A 1 10 ? 10.105 10.988 -19.767 1.00 0.00 10 ARG A O 19
ATOM 24292 N N . THR A 1 11 ? 9.225 9.332 -18.508 1.00 0.00 11 THR A N 19
ATOM 24293 C CA . THR A 1 11 ? 9.893 8.221 -19.180 1.00 0.00 11 THR A CA 19
ATOM 24294 C C . THR A 1 11 ? 8.951 7.014 -19.128 1.00 0.00 11 THR A C 19
ATOM 24295 O O . THR A 1 11 ? 8.157 6.902 -18.192 1.00 0.00 11 THR A O 19
ATOM 24306 N N . ILE A 1 12 ? 9.050 6.096 -20.091 1.00 0.00 12 ILE A N 19
ATOM 24307 C CA . ILE A 1 12 ? 8.246 4.876 -20.184 1.00 0.00 12 ILE A CA 19
ATOM 24308 C C . ILE A 1 12 ? 9.234 3.732 -20.441 1.00 0.00 12 ILE A C 19
ATOM 24309 O O . ILE A 1 12 ? 10.227 3.923 -21.149 1.00 0.00 12 ILE A O 19
ATOM 24325 N N . ASP A 1 13 ? 8.961 2.552 -19.879 1.00 0.00 13 ASP A N 19
ATOM 24326 C CA . ASP A 1 13 ? 9.813 1.363 -20.002 1.00 0.00 13 ASP A CA 19
ATOM 24327 C C . ASP A 1 13 ? 9.044 0.162 -20.567 1.00 0.00 13 ASP A C 19
ATOM 24328 O O . ASP A 1 13 ? 9.649 -0.756 -21.122 1.00 0.00 13 ASP A O 19
ATOM 24337 N N . GLY A 1 14 ? 7.712 0.176 -20.479 1.00 0.00 14 GLY A N 19
ATOM 24338 C CA . GLY A 1 14 ? 6.837 -0.883 -20.957 1.00 0.00 14 GLY A CA 19
ATOM 24339 C C . GLY A 1 14 ? 5.448 -0.598 -20.414 1.00 0.00 14 GLY A C 19
ATOM 24340 O O . GLY A 1 14 ? 4.979 0.538 -20.495 1.00 0.00 14 GLY A O 19
ATOM 24344 N N . ASN A 1 15 ? 4.811 -1.593 -19.791 1.00 0.00 15 ASN A N 19
ATOM 24345 C CA . ASN A 1 15 ? 3.573 -1.393 -19.032 1.00 0.00 15 ASN A CA 19
ATOM 24346 C C . ASN A 1 15 ? 3.781 -0.521 -17.784 1.00 0.00 15 ASN A C 19
ATOM 24347 O O . ASN A 1 15 ? 2.802 -0.217 -17.106 1.00 0.00 15 ASN A O 19
ATOM 24358 N N . GLN A 1 16 ? 5.015 -0.107 -17.471 1.00 0.00 16 GLN A N 19
ATOM 24359 C CA . GLN A 1 16 ? 5.335 0.798 -16.373 1.00 0.00 16 GLN A CA 19
ATOM 24360 C C . GLN A 1 16 ? 6.131 1.990 -16.906 1.00 0.00 16 GLN A C 19
ATOM 24361 O O . GLN A 1 16 ? 6.762 1.918 -17.969 1.00 0.00 16 GLN A O 19
ATOM 24375 N N . ALA A 1 17 ? 6.087 3.087 -16.154 1.00 0.00 17 ALA A N 19
ATOM 24376 C CA . ALA A 1 17 ? 6.618 4.385 -16.525 1.00 0.00 17 ALA A CA 19
ATOM 24377 C C . ALA A 1 17 ? 6.957 5.187 -15.269 1.00 0.00 17 ALA A C 19
ATOM 24378 O O . ALA A 1 17 ? 6.430 4.911 -14.192 1.00 0.00 17 ALA A O 19
ATOM 24385 N N . LYS A 1 18 ? 7.806 6.206 -15.414 1.00 0.00 18 LYS A N 19
ATOM 24386 C CA . LYS A 1 18 ? 8.165 7.129 -14.341 1.00 0.00 18 LYS A CA 19
ATOM 24387 C C . LYS A 1 18 ? 7.355 8.394 -14.570 1.00 0.00 18 LYS A C 19
ATOM 24388 O O . LYS A 1 18 ? 7.586 9.100 -15.556 1.00 0.00 18 LYS A O 19
ATOM 24407 N N . VAL A 1 19 ? 6.409 8.676 -13.679 1.00 0.00 19 VAL A N 19
ATOM 24408 C CA . VAL A 1 19 ? 5.701 9.945 -13.676 1.00 0.00 19 VAL A CA 19
ATOM 24409 C C . VAL A 1 19 ? 6.466 10.878 -12.737 1.00 0.00 19 VAL A C 19
ATOM 24410 O O . VAL A 1 19 ? 6.690 10.534 -11.578 1.00 0.00 19 VAL A O 19
ATOM 24423 N N . ASP A 1 20 ? 6.886 12.045 -13.226 1.00 0.00 20 ASP A N 19
ATOM 24424 C CA . ASP A 1 20 ? 7.433 13.107 -12.388 1.00 0.00 20 ASP A CA 19
ATOM 24425 C C . ASP A 1 20 ? 6.265 13.921 -11.846 1.00 0.00 20 ASP A C 19
ATOM 24426 O O . ASP A 1 20 ? 5.606 14.655 -12.586 1.00 0.00 20 ASP A O 19
ATOM 24435 N N . VAL A 1 21 ? 6.003 13.781 -10.552 1.00 0.00 21 VAL A N 19
ATOM 24436 C CA . VAL A 1 21 ? 5.015 14.537 -9.795 1.00 0.00 21 VAL A CA 19
ATOM 24437 C C . VAL A 1 21 ? 5.677 15.867 -9.391 1.00 0.00 21 VAL A C 19
ATOM 24438 O O . VAL A 1 21 ? 5.874 16.158 -8.210 1.00 0.00 21 VAL A O 19
ATOM 24451 N N . CYS A 1 22 ? 6.070 16.643 -10.407 1.00 0.00 22 CYS A N 19
ATOM 24452 C CA . CYS A 1 22 ? 6.694 17.966 -10.343 1.00 0.00 22 CYS A CA 19
ATOM 24453 C C . CYS A 1 22 ? 7.709 18.136 -9.198 1.00 0.00 22 CYS A C 19
ATOM 24454 O O . CYS A 1 22 ? 7.667 19.141 -8.479 1.00 0.00 22 CYS A O 19
ATOM 24462 N N . GLY A 1 23 ? 8.607 17.166 -9.002 1.00 0.00 23 GLY A N 19
ATOM 24463 C CA . GLY A 1 23 ? 9.645 17.256 -7.978 1.00 0.00 23 GLY A CA 19
ATOM 24464 C C . GLY A 1 23 ? 10.127 15.901 -7.469 1.00 0.00 23 GLY A C 19
ATOM 24465 O O . GLY A 1 23 ? 11.204 15.833 -6.874 1.00 0.00 23 GLY A O 19
ATOM 24469 N N . ILE A 1 24 ? 9.372 14.825 -7.704 1.00 0.00 24 ILE A N 19
ATOM 24470 C CA . ILE A 1 24 ? 9.779 13.464 -7.383 1.00 0.00 24 ILE A CA 19
ATOM 24471 C C . ILE A 1 24 ? 9.241 12.557 -8.483 1.00 0.00 24 ILE A C 19
ATOM 24472 O O . ILE A 1 24 ? 8.150 12.788 -9.008 1.00 0.00 24 ILE A O 19
ATOM 24488 N N . GLN A 1 25 ? 9.998 11.519 -8.821 1.00 0.00 25 GLN A N 19
ATOM 24489 C CA . GLN A 1 25 ? 9.583 10.530 -9.800 1.00 0.00 25 GLN A CA 19
ATOM 24490 C C . GLN A 1 25 ? 8.946 9.371 -9.044 1.00 0.00 25 GLN A C 19
ATOM 24491 O O . GLN A 1 25 ? 9.489 8.893 -8.044 1.00 0.00 25 GLN A O 19
ATOM 24505 N N . ARG A 1 26 ? 7.800 8.913 -9.539 1.00 0.00 26 ARG A N 19
ATOM 24506 C CA . ARG A 1 26 ? 7.036 7.802 -8.989 1.00 0.00 26 ARG A CA 19
ATOM 24507 C C . ARG A 1 26 ? 6.815 6.832 -10.136 1.00 0.00 26 ARG A C 19
ATOM 24508 O O . ARG A 1 26 ? 6.240 7.200 -11.163 1.00 0.00 26 ARG A O 19
ATOM 24529 N N . ASP A 1 27 ? 7.323 5.610 -9.992 1.00 0.00 27 ASP A N 19
ATOM 24530 C CA . ASP A 1 27 ? 7.064 4.545 -10.952 1.00 0.00 27 ASP A CA 19
ATOM 24531 C C . ASP A 1 27 ? 5.605 4.123 -10.817 1.00 0.00 27 ASP A C 19
ATOM 24532 O O . ASP A 1 27 ? 5.139 3.886 -9.698 1.00 0.00 27 ASP A O 19
ATOM 24541 N N . VAL A 1 28 ? 4.886 4.034 -11.934 1.00 0.00 28 VAL A N 19
ATOM 24542 C CA . VAL A 1 28 ? 3.489 3.630 -11.975 1.00 0.00 28 VAL A CA 19
ATOM 24543 C C . VAL A 1 28 ? 3.260 2.719 -13.180 1.00 0.00 28 VAL A C 19
ATOM 24544 O O . VAL A 1 28 ? 3.992 2.785 -14.170 1.00 0.00 28 VAL A O 19
ATOM 24557 N N . ASP A 1 29 ? 2.235 1.877 -13.101 1.00 0.00 29 ASP A N 19
ATOM 24558 C CA . ASP A 1 29 ? 1.762 1.070 -14.220 1.00 0.00 29 ASP A CA 19
ATOM 24559 C C . ASP A 1 29 ? 0.797 1.901 -15.081 1.00 0.00 29 ASP A C 19
ATOM 24560 O O . ASP A 1 29 ? 0.076 2.760 -14.561 1.00 0.00 29 ASP A O 19
ATOM 24569 N N . LEU A 1 30 ? 0.788 1.678 -16.399 1.00 0.00 30 LEU A N 19
ATOM 24570 C CA . LEU A 1 30 ? 0.024 2.469 -17.368 1.00 0.00 30 LEU A CA 19
ATOM 24571 C C . LEU A 1 30 ? -1.114 1.672 -18.010 1.00 0.00 30 LEU A C 19
ATOM 24572 O O . LEU A 1 30 ? -1.799 2.208 -18.877 1.00 0.00 30 LEU A O 19
ATOM 24588 N N . THR A 1 31 ? -1.365 0.420 -17.628 1.00 0.00 31 THR A N 19
ATOM 24589 C CA . THR A 1 31 ? -2.340 -0.447 -18.296 1.00 0.00 31 THR A CA 19
ATOM 24590 C C . THR A 1 31 ? -3.762 0.154 -18.282 1.00 0.00 31 THR A C 19
ATOM 24591 O O . THR A 1 31 ? -4.546 -0.110 -19.195 1.00 0.00 31 THR A O 19
ATOM 24602 N N . LEU A 1 32 ? -4.088 1.009 -17.300 1.00 0.00 32 LEU A N 19
ATOM 24603 C CA . LEU A 1 32 ? -5.382 1.697 -17.228 1.00 0.00 32 LEU A CA 19
ATOM 24604 C C . LEU A 1 32 ? -5.592 2.689 -18.384 1.00 0.00 32 LEU A C 19
ATOM 24605 O O . LEU A 1 32 ? -6.738 3.046 -18.664 1.00 0.00 32 LEU A O 19
ATOM 24621 N N . VAL A 1 33 ? -4.523 3.133 -19.055 1.00 0.00 33 VAL A N 19
ATOM 24622 C CA . VAL A 1 33 ? -4.560 4.156 -20.106 1.00 0.00 33 VAL A CA 19
ATOM 24623 C C . VAL A 1 33 ? -3.830 3.698 -21.384 1.00 0.00 33 VAL A C 19
ATOM 24624 O O . VAL A 1 33 ? -3.964 4.340 -22.429 1.00 0.00 33 VAL A O 19
ATOM 24637 N N . GLY A 1 34 ? -3.088 2.588 -21.322 1.00 0.00 34 GLY A N 19
ATOM 24638 C CA . GLY A 1 34 ? -2.180 2.124 -22.358 1.00 0.00 34 GLY A CA 19
ATOM 24639 C C . GLY A 1 34 ? -0.897 2.953 -22.335 1.00 0.00 34 GLY A C 19
ATOM 24640 O O . GLY A 1 34 ? -0.946 4.172 -22.169 1.00 0.00 34 GLY A O 19
ATOM 24644 N N . SER A 1 35 ? 0.257 2.313 -22.525 1.00 0.00 35 SER A N 19
ATOM 24645 C CA . SER A 1 35 ? 1.544 3.007 -22.566 1.00 0.00 35 SER A CA 19
ATOM 24646 C C . SER A 1 35 ? 1.726 3.849 -23.835 1.00 0.00 35 SER A C 19
ATOM 24647 O O . SER A 1 35 ? 2.634 4.683 -23.885 1.00 0.00 35 SER A O 19
ATOM 24655 N N . CYS A 1 36 ? 0.862 3.676 -24.841 1.00 0.00 36 CYS A N 19
ATOM 24656 C CA . CYS A 1 36 ? 0.881 4.427 -26.085 1.00 0.00 36 CYS A CA 19
ATOM 24657 C C . CYS A 1 36 ? -0.435 5.183 -26.238 1.00 0.00 36 CYS A C 19
ATOM 24658 O O . CYS A 1 36 ? -1.491 4.720 -25.803 1.00 0.00 36 CYS A O 19
ATOM 24666 N N . ASP A 1 37 ? -0.346 6.361 -26.850 1.00 0.00 37 ASP A N 19
ATOM 24667 C CA . ASP A 1 37 ? -1.486 7.209 -27.158 1.00 0.00 37 ASP A CA 19
ATOM 24668 C C . ASP A 1 37 ? -2.189 6.706 -28.418 1.00 0.00 37 ASP A C 19
ATOM 24669 O O . ASP A 1 37 ? -1.584 6.018 -29.244 1.00 0.00 37 ASP A O 19
ATOM 24678 N N . GLU A 1 38 ? -3.448 7.112 -28.602 1.00 0.00 38 GLU A N 19
ATOM 24679 C CA . GLU A 1 38 ? -4.246 6.865 -29.800 1.00 0.00 38 GLU A CA 19
ATOM 24680 C C . GLU A 1 38 ? -3.510 7.262 -31.085 1.00 0.00 38 GLU A C 19
ATOM 24681 O O . GLU A 1 38 ? -3.691 6.617 -32.120 1.00 0.00 38 GLU A O 19
ATOM 24693 N N . ASN A 1 39 ? -2.676 8.311 -31.031 1.00 0.00 39 ASN A N 19
ATOM 24694 C CA . ASN A 1 39 ? -1.931 8.799 -32.187 1.00 0.00 39 ASN A CA 19
ATOM 24695 C C . ASN A 1 39 ? -0.856 7.812 -32.675 1.00 0.00 39 ASN A C 19
ATOM 24696 O O . ASN A 1 39 ? -0.356 7.967 -33.790 1.00 0.00 39 ASN A O 19
ATOM 24707 N N . GLY A 1 40 ? -0.517 6.785 -31.883 1.00 0.00 40 GLY A N 19
ATOM 24708 C CA . GLY A 1 40 ? 0.315 5.669 -32.327 1.00 0.00 40 GLY A CA 19
ATOM 24709 C C . GLY A 1 40 ? 1.780 5.763 -31.899 1.00 0.00 40 GLY A C 19
ATOM 24710 O O . GLY A 1 40 ? 2.647 5.286 -32.634 1.00 0.00 40 GLY A O 19
ATOM 24714 N N . GLN A 1 41 ? 2.076 6.365 -30.743 1.00 0.00 41 GLN A N 19
ATOM 24715 C CA . GLN A 1 41 ? 3.417 6.368 -30.151 1.00 0.00 41 GLN A CA 19
ATOM 24716 C C . GLN A 1 41 ? 3.288 6.337 -28.618 1.00 0.00 41 GLN A C 19
ATOM 24717 O O . GLN A 1 41 ? 2.182 6.552 -28.116 1.00 0.00 41 GLN A O 19
ATOM 24731 N N . PRO A 1 42 ? 4.369 6.083 -27.858 1.00 0.00 42 PRO A N 19
ATOM 24732 C CA . PRO A 1 42 ? 4.357 6.140 -26.398 1.00 0.00 42 PRO A CA 19
ATOM 24733 C C . PRO A 1 42 ? 3.758 7.448 -25.857 1.00 0.00 42 PRO A C 19
ATOM 24734 O O . PRO A 1 42 ? 3.881 8.505 -26.483 1.00 0.00 42 PRO A O 19
ATOM 24745 N N . ARG A 1 43 ? 3.150 7.416 -24.668 1.00 0.00 43 ARG A N 19
ATOM 24746 C CA . ARG A 1 43 ? 2.571 8.593 -24.008 1.00 0.00 43 ARG A CA 19
ATOM 24747 C C . ARG A 1 43 ? 3.630 9.543 -23.415 1.00 0.00 43 ARG A C 19
ATOM 24748 O O . ARG A 1 43 ? 3.328 10.291 -22.485 1.00 0.00 43 ARG A O 19
ATOM 24769 N N . VAL A 1 44 ? 4.880 9.496 -23.874 1.00 0.00 44 VAL A N 19
ATOM 24770 C CA . VAL A 1 44 ? 5.956 10.305 -23.317 1.00 0.00 44 VAL A CA 19
ATOM 24771 C C . VAL A 1 44 ? 5.569 11.790 -23.375 1.00 0.00 44 VAL A C 19
ATOM 24772 O O . VAL A 1 44 ? 5.090 12.279 -24.401 1.00 0.00 44 VAL A O 19
ATOM 24785 N N . GLY A 1 45 ? 5.747 12.499 -22.259 1.00 0.00 45 GLY A N 19
ATOM 24786 C CA . GLY A 1 45 ? 5.482 13.926 -22.153 1.00 0.00 45 GLY A CA 19
ATOM 24787 C C . GLY A 1 45 ? 4.017 14.267 -21.867 1.00 0.00 45 GLY A C 19
ATOM 24788 O O . GLY A 1 45 ? 3.746 15.421 -21.524 1.00 0.00 45 GLY A O 19
ATOM 24792 N N . GLN A 1 46 ? 3.081 13.313 -21.975 1.00 0.00 46 GLN A N 19
ATOM 24793 C CA . GLN A 1 46 ? 1.696 13.525 -21.556 1.00 0.00 46 GLN A CA 19
ATOM 24794 C C . GLN A 1 46 ? 1.626 13.609 -20.027 1.00 0.00 46 GLN A C 19
ATOM 24795 O O . GLN A 1 46 ? 2.588 13.276 -19.332 1.00 0.00 46 GLN A O 19
ATOM 24809 N N . TRP A 1 47 ? 0.472 14.015 -19.494 1.00 0.00 47 TRP A N 19
ATOM 24810 C CA . TRP A 1 47 ? 0.258 14.183 -18.064 1.00 0.00 47 TRP A CA 19
ATOM 24811 C C . TRP A 1 47 ? -0.846 13.242 -17.599 1.00 0.00 47 TRP A C 19
ATOM 24812 O O . TRP A 1 47 ? -1.766 12.921 -18.353 1.00 0.00 47 TRP A O 19
ATOM 24833 N N . VAL A 1 48 ? -0.757 12.802 -16.346 1.00 0.00 48 VAL A N 19
ATOM 24834 C CA . VAL A 1 48 ? -1.652 11.822 -15.750 1.00 0.00 48 VAL A CA 19
ATOM 24835 C C . VAL A 1 48 ? -1.819 12.125 -14.266 1.00 0.00 48 VAL A C 19
ATOM 24836 O O . VAL A 1 48 ? -0.963 12.758 -13.646 1.00 0.00 48 VAL A O 19
ATOM 24849 N N . LEU A 1 49 ? -2.930 11.659 -13.701 1.00 0.00 49 LEU A N 19
ATOM 24850 C CA . LEU A 1 49 ? -3.149 11.631 -12.261 1.00 0.00 49 LEU A CA 19
ATOM 24851 C C . LEU A 1 49 ? -2.486 10.342 -11.784 1.00 0.00 49 LEU A C 19
ATOM 24852 O O . LEU A 1 49 ? -2.642 9.313 -12.446 1.00 0.00 49 LEU A O 19
ATOM 24868 N N . VAL A 1 50 ? -1.808 10.348 -10.639 1.00 0.00 50 VAL A N 19
ATOM 24869 C CA . VAL A 1 50 ? -1.238 9.138 -10.052 1.00 0.00 50 VAL A CA 19
ATOM 24870 C C . VAL A 1 50 ? -1.634 9.119 -8.580 1.00 0.00 50 VAL A C 19
ATOM 24871 O O . VAL A 1 50 ? -1.431 10.105 -7.871 1.00 0.00 50 VAL A O 19
ATOM 24884 N N . HIS A 1 51 ? -2.227 8.010 -8.124 1.00 0.00 51 HIS A N 19
ATOM 24885 C CA . HIS A 1 51 ? -2.861 7.933 -6.805 1.00 0.00 51 HIS A CA 19
ATOM 24886 C C . HIS A 1 51 ? -2.688 6.565 -6.132 1.00 0.00 51 HIS A C 19
ATOM 24887 O O . HIS A 1 51 ? -2.646 6.504 -4.904 1.00 0.00 51 HIS A O 19
ATOM 24901 N N . VAL A 1 52 ? -2.575 5.478 -6.906 1.00 0.00 52 VAL A N 19
ATOM 24902 C CA . VAL A 1 52 ? -2.627 4.105 -6.382 1.00 0.00 52 VAL A CA 19
ATOM 24903 C C . VAL A 1 52 ? -1.542 3.201 -6.998 1.00 0.00 52 VAL A C 19
ATOM 24904 O O . VAL A 1 52 ? -1.673 1.977 -7.003 1.00 0.00 52 VAL A O 19
ATOM 24917 N N . GLY A 1 53 ? -0.478 3.792 -7.556 1.00 0.00 53 GLY A N 19
ATOM 24918 C CA . GLY A 1 53 ? 0.577 3.056 -8.258 1.00 0.00 53 GLY A CA 19
ATOM 24919 C C . GLY A 1 53 ? 0.250 2.824 -9.737 1.00 0.00 53 GLY A C 19
ATOM 24920 O O . GLY A 1 53 ? 0.963 2.084 -10.417 1.00 0.00 53 GLY A O 19
ATOM 24924 N N . PHE A 1 54 ? -0.800 3.468 -10.254 1.00 0.00 54 PHE A N 19
ATOM 24925 C CA . PHE A 1 54 ? -1.222 3.404 -11.645 1.00 0.00 54 PHE A CA 19
ATOM 24926 C C . PHE A 1 54 ? -1.546 4.824 -12.104 1.00 0.00 54 PHE A C 19
ATOM 24927 O O . PHE A 1 54 ? -1.918 5.669 -11.281 1.00 0.00 54 PHE A O 19
ATOM 24944 N N . ALA A 1 55 ? -1.424 5.081 -13.408 1.00 0.00 55 ALA A N 19
ATOM 24945 C CA . ALA A 1 55 ? -1.918 6.310 -14.017 1.00 0.00 55 ALA A CA 19
ATOM 24946 C C . ALA A 1 55 ? -3.447 6.234 -13.984 1.00 0.00 55 ALA A C 19
ATOM 24947 O O . ALA A 1 55 ? -4.045 5.456 -14.725 1.00 0.00 55 ALA A O 19
ATOM 24954 N N . MET A 1 56 ? -4.070 6.993 -13.084 1.00 0.00 56 MET A N 19
ATOM 24955 C CA . MET A 1 56 ? -5.494 6.900 -12.789 1.00 0.00 56 MET A CA 19
ATOM 24956 C C . MET A 1 56 ? -6.332 7.427 -13.961 1.00 0.00 56 MET A C 19
ATOM 24957 O O . MET A 1 56 ? -7.363 6.837 -14.286 1.00 0.00 56 MET A O 19
ATOM 24971 N N . SER A 1 57 ? -5.903 8.512 -14.618 1.00 0.00 57 SER A N 19
ATOM 24972 C CA . SER A 1 57 ? -6.464 9.021 -15.870 1.00 0.00 57 SER A CA 19
ATOM 24973 C C . SER A 1 57 ? -5.428 9.934 -16.533 1.00 0.00 57 SER A C 19
ATOM 24974 O O . SER A 1 57 ? -4.579 10.500 -15.838 1.00 0.00 57 SER A O 19
ATOM 24982 N N . VAL A 1 58 ? -5.503 10.090 -17.858 1.00 0.00 58 VAL A N 19
ATOM 24983 C CA . VAL A 1 58 ? -4.733 11.085 -18.607 1.00 0.00 58 VAL A CA 19
ATOM 24984 C C . VAL A 1 58 ? -5.418 12.446 -18.418 1.00 0.00 58 VAL A C 19
ATOM 24985 O O . VAL A 1 58 ? -6.647 12.513 -18.314 1.00 0.00 58 VAL A O 19
ATOM 24998 N N . ILE A 1 59 ? -4.633 13.524 -18.389 1.00 0.00 59 ILE A N 19
ATOM 24999 C CA . ILE A 1 59 ? -5.093 14.906 -18.266 1.00 0.00 59 ILE A CA 19
ATOM 25000 C C . ILE A 1 59 ? -4.275 15.779 -19.225 1.00 0.00 59 ILE A C 19
ATOM 25001 O O . ILE A 1 59 ? -3.198 15.372 -19.673 1.00 0.00 59 ILE A O 19
ATOM 25017 N N . ASN A 1 60 ? -4.773 16.972 -19.554 1.00 0.00 60 ASN A N 19
ATOM 25018 C CA . ASN A 1 60 ? -4.012 17.920 -20.368 1.00 0.00 60 ASN A CA 19
ATOM 25019 C C . ASN A 1 60 ? -2.886 18.554 -19.545 1.00 0.00 60 ASN A C 19
ATOM 25020 O O . ASN A 1 60 ? -2.913 18.578 -18.314 1.00 0.00 60 ASN A O 19
ATOM 25031 N N . GLU A 1 61 ? -1.938 19.157 -20.251 1.00 0.00 61 GLU A N 19
ATOM 25032 C CA . GLU A 1 61 ? -0.778 19.857 -19.719 1.00 0.00 61 GLU A CA 19
ATOM 25033 C C . GLU A 1 61 ? -1.183 20.995 -18.775 1.00 0.00 61 GLU A C 19
ATOM 25034 O O . GLU A 1 61 ? -0.550 21.188 -17.737 1.00 0.00 61 GLU A O 19
ATOM 25046 N N . ALA A 1 62 ? -2.233 21.746 -19.134 1.00 0.00 62 ALA A N 19
ATOM 25047 C CA . ALA A 1 62 ? -2.732 22.873 -18.350 1.00 0.00 62 ALA A CA 19
ATOM 25048 C C . ALA A 1 62 ? -3.639 22.387 -17.215 1.00 0.00 62 ALA A C 19
ATOM 25049 O O . ALA A 1 62 ? -3.638 22.952 -16.123 1.00 0.00 62 ALA A O 19
ATOM 25056 N N . GLU A 1 63 ? -4.395 21.317 -17.468 1.00 0.00 63 GLU A N 19
ATOM 25057 C CA . GLU A 1 63 ? -5.306 20.700 -16.510 1.00 0.00 63 GLU A CA 19
ATOM 25058 C C . GLU A 1 63 ? -4.527 20.168 -15.303 1.00 0.00 63 GLU A C 19
ATOM 25059 O O . GLU A 1 63 ? -5.000 20.268 -14.172 1.00 0.00 63 GLU A O 19
ATOM 25071 N N . ALA A 1 64 ? -3.300 19.678 -15.518 1.00 0.00 64 ALA A N 19
ATOM 25072 C CA . ALA A 1 64 ? -2.398 19.317 -14.435 1.00 0.00 64 ALA A CA 19
ATOM 25073 C C . ALA A 1 64 ? -2.121 20.512 -13.518 1.00 0.00 64 ALA A C 19
ATOM 25074 O O . ALA A 1 64 ? -2.143 20.361 -12.298 1.00 0.00 64 ALA A O 19
ATOM 25081 N N . ARG A 1 65 ? -1.889 21.703 -14.078 1.00 0.00 65 ARG A N 19
ATOM 25082 C CA . ARG A 1 65 ? -1.560 22.889 -13.281 1.00 0.00 65 ARG A CA 19
ATOM 25083 C C . ARG A 1 65 ? -2.786 23.331 -12.492 1.00 0.00 65 ARG A C 19
ATOM 25084 O O . ARG A 1 65 ? -2.665 23.661 -11.314 1.00 0.00 65 ARG A O 19
ATOM 25105 N N . ASP A 1 66 ? -3.967 23.299 -13.113 1.00 0.00 66 ASP A N 19
ATOM 25106 C CA . ASP A 1 66 ? -5.222 23.611 -12.432 1.00 0.00 66 ASP A CA 19
ATOM 25107 C C . ASP A 1 66 ? -5.470 22.633 -11.282 1.00 0.00 66 ASP A C 19
ATOM 25108 O O . ASP A 1 66 ? -5.871 23.043 -10.193 1.00 0.00 66 ASP A O 19
ATOM 25117 N N . THR A 1 67 ? -5.170 21.350 -11.491 1.00 0.00 67 THR A N 19
ATOM 25118 C CA . THR A 1 67 ? -5.300 20.325 -10.466 1.00 0.00 67 THR A CA 19
ATOM 25119 C C . THR A 1 67 ? -4.292 20.566 -9.330 1.00 0.00 67 THR A C 19
ATOM 25120 O O . THR A 1 67 ? -4.665 20.447 -8.162 1.00 0.00 67 THR A O 19
ATOM 25131 N N . LEU A 1 68 ? -3.042 20.947 -9.628 1.00 0.00 68 LEU A N 19
ATOM 25132 C CA . LEU A 1 68 ? -2.061 21.291 -8.596 1.00 0.00 68 LEU A CA 19
ATOM 25133 C C . LEU A 1 68 ? -2.538 22.496 -7.793 1.00 0.00 68 LEU A C 19
ATOM 25134 O O . LEU A 1 68 ? -2.393 22.505 -6.571 1.00 0.00 68 LEU A O 19
ATOM 25150 N N . ASP A 1 69 ? -3.123 23.500 -8.452 1.00 0.00 69 ASP A N 19
ATOM 25151 C CA . ASP A 1 69 ? -3.645 24.667 -7.755 1.00 0.00 69 ASP A CA 19
ATOM 25152 C C . ASP A 1 69 ? -4.805 24.280 -6.841 1.00 0.00 69 ASP A C 19
ATOM 25153 O O . ASP A 1 69 ? -4.840 24.714 -5.694 1.00 0.00 69 ASP A O 19
ATOM 25162 N N . ALA A 1 70 ? -5.711 23.408 -7.293 1.00 0.00 70 ALA A N 19
ATOM 25163 C CA . ALA A 1 70 ? -6.781 22.892 -6.447 1.00 0.00 70 ALA A CA 19
ATOM 25164 C C . ALA A 1 70 ? -6.213 22.129 -5.242 1.00 0.00 70 ALA A C 19
ATOM 25165 O O . ALA A 1 70 ? -6.698 22.300 -4.123 1.00 0.00 70 ALA A O 19
ATOM 25172 N N . LEU A 1 71 ? -5.171 21.317 -5.455 1.00 0.00 71 LEU A N 19
ATOM 25173 C CA . LEU A 1 71 ? -4.538 20.516 -4.411 1.00 0.00 71 LEU A CA 19
ATOM 25174 C C . LEU A 1 71 ? -3.975 21.433 -3.324 1.00 0.00 71 LEU A C 19
ATOM 25175 O O . LEU A 1 71 ? -4.324 21.271 -2.155 1.00 0.00 71 LEU A O 19
ATOM 25191 N N . GLN A 1 72 ? -3.158 22.430 -3.692 1.00 0.00 72 GLN A N 19
ATOM 25192 C CA . GLN A 1 72 ? -2.608 23.359 -2.706 1.00 0.00 72 GLN A CA 19
ATOM 25193 C C . GLN A 1 72 ? -3.703 24.227 -2.077 1.00 0.00 72 GLN A C 19
ATOM 25194 O O . GLN A 1 72 ? -3.594 24.605 -0.910 1.00 0.00 72 GLN A O 19
ATOM 25208 N N . ASN A 1 73 ? -4.767 24.541 -2.827 1.00 0.00 73 ASN A N 19
ATOM 25209 C CA . ASN A 1 73 ? -5.834 25.405 -2.343 1.00 0.00 73 ASN A CA 19
ATOM 25210 C C . ASN A 1 73 ? -6.566 24.717 -1.203 1.00 0.00 73 ASN A C 19
ATOM 25211 O O . ASN A 1 73 ? -6.887 25.368 -0.216 1.00 0.00 73 ASN A O 19
ATOM 25222 N N . MET A 1 74 ? -6.765 23.399 -1.309 1.00 0.00 74 MET A N 19
ATOM 25223 C CA . MET A 1 74 ? -7.451 22.593 -0.313 1.00 0.00 74 MET A CA 19
ATOM 25224 C C . MET A 1 74 ? -6.855 22.821 1.076 1.00 0.00 74 MET A C 19
ATOM 25225 O O . MET A 1 74 ? -7.556 23.274 1.983 1.00 0.00 74 MET A O 19
ATOM 25239 N N . PHE A 1 75 ? -5.552 22.576 1.233 1.00 0.00 75 PHE A N 19
ATOM 25240 C CA . PHE A 1 75 ? -4.913 22.734 2.533 1.00 0.00 75 PHE A CA 19
ATOM 25241 C C . PHE A 1 75 ? -4.731 24.207 2.916 1.00 0.00 75 PHE A C 19
ATOM 25242 O O . PHE A 1 75 ? -4.564 24.496 4.099 1.00 0.00 75 PHE A O 19
ATOM 25259 N N . ASP A 1 76 ? -4.784 25.144 1.963 1.00 0.00 76 ASP A N 19
ATOM 25260 C CA . ASP A 1 76 ? -4.738 26.573 2.267 1.00 0.00 76 ASP A CA 19
ATOM 25261 C C . ASP A 1 76 ? -6.056 27.074 2.875 1.00 0.00 76 ASP A C 19
ATOM 25262 O O . ASP A 1 76 ? -6.019 27.972 3.718 1.00 0.00 76 ASP A O 19
ATOM 25271 N N . VAL A 1 77 ? -7.205 26.488 2.504 1.00 0.00 77 VAL A N 19
ATOM 25272 C CA . VAL A 1 77 ? -8.523 26.957 2.950 1.00 0.00 77 VAL A CA 19
ATOM 25273 C C . VAL A 1 77 ? -9.141 26.046 4.021 1.00 0.00 77 VAL A C 19
ATOM 25274 O O . VAL A 1 77 ? -10.039 26.486 4.740 1.00 0.00 77 VAL A O 19
ATOM 25287 N N . GLU A 1 78 ? -8.633 24.821 4.196 1.00 0.00 78 GLU A N 19
ATOM 25288 C CA . GLU A 1 78 ? -9.038 23.900 5.258 1.00 0.00 78 GLU A CA 19
ATOM 25289 C C . GLU A 1 78 ? -7.793 23.344 5.980 1.00 0.00 78 GLU A C 19
ATOM 25290 O O . GLU A 1 78 ? -7.620 22.125 6.056 1.00 0.00 78 GLU A O 19
ATOM 25302 N N . PRO A 1 79 ? -6.892 24.191 6.520 1.00 0.00 79 PRO A N 19
ATOM 25303 C CA . PRO A 1 79 ? -5.653 23.728 7.150 1.00 0.00 79 PRO A CA 19
ATOM 25304 C C . PRO A 1 79 ? -5.907 22.842 8.376 1.00 0.00 79 PRO A C 19
ATOM 25305 O O . PRO A 1 79 ? -5.057 22.018 8.712 1.00 0.00 79 PRO A O 19
ATOM 25316 N N . ASP A 1 80 ? -7.081 22.961 9.007 1.00 0.00 80 ASP A N 19
ATOM 25317 C CA . ASP A 1 80 ? -7.504 22.147 10.151 1.00 0.00 80 ASP A CA 19
ATOM 25318 C C . ASP A 1 80 ? -7.497 20.641 9.847 1.00 0.00 80 ASP A C 19
ATOM 25319 O O . ASP A 1 80 ? -7.348 19.833 10.765 1.00 0.00 80 ASP A O 19
ATOM 25328 N N . VAL A 1 81 ? -7.591 20.260 8.567 1.00 0.00 81 VAL A N 19
ATOM 25329 C CA . VAL A 1 81 ? -7.443 18.878 8.108 1.00 0.00 81 VAL A CA 19
ATOM 25330 C C . VAL A 1 81 ? -6.287 18.773 7.107 1.00 0.00 81 VAL A C 19
ATOM 25331 O O . VAL A 1 81 ? -5.591 17.759 7.094 1.00 0.00 81 VAL A O 19
ATOM 25344 N N . GLY A 1 82 ? -6.003 19.825 6.332 1.00 0.00 82 GLY A N 19
ATOM 25345 C CA . GLY A 1 82 ? -4.882 19.877 5.407 1.00 0.00 82 GLY A CA 19
ATOM 25346 C C . GLY A 1 82 ? -3.548 19.579 6.089 1.00 0.00 82 GLY A C 19
ATOM 25347 O O . GLY A 1 82 ? -2.733 18.850 5.527 1.00 0.00 82 GLY A O 19
ATOM 25351 N N . ALA A 1 83 ? -3.343 20.057 7.322 1.00 0.00 83 ALA A N 19
ATOM 25352 C CA . ALA A 1 83 ? -2.123 19.815 8.087 1.00 0.00 83 ALA A CA 19
ATOM 25353 C C . ALA A 1 83 ? -1.930 18.342 8.488 1.00 0.00 83 ALA A C 19
ATOM 25354 O O . ALA A 1 83 ? -0.868 17.997 9.005 1.00 0.00 83 ALA A O 19
ATOM 25361 N N . LEU A 1 84 ? -2.917 17.471 8.263 1.00 0.00 84 LEU A N 19
ATOM 25362 C CA . LEU A 1 84 ? -2.843 16.045 8.571 1.00 0.00 84 LEU A CA 19
ATOM 25363 C C . LEU A 1 84 ? -2.960 15.224 7.286 1.00 0.00 84 LEU A C 19
ATOM 25364 O O . LEU A 1 84 ? -2.188 14.289 7.084 1.00 0.00 84 LEU A O 19
ATOM 25380 N N . LEU A 1 85 ? -3.886 15.590 6.395 1.00 0.00 85 LEU A N 19
ATOM 25381 C CA . LEU A 1 85 ? -4.079 14.932 5.105 1.00 0.00 85 LEU A CA 19
ATOM 25382 C C . LEU A 1 85 ? -2.875 15.157 4.179 1.00 0.00 85 LEU A C 19
ATOM 25383 O O . LEU A 1 85 ? -2.533 14.270 3.398 1.00 0.00 85 LEU A O 19
ATOM 25399 N N . TYR A 1 86 ? -2.214 16.313 4.298 1.00 0.00 86 TYR A N 19
ATOM 25400 C CA . TYR A 1 86 ? -1.088 16.748 3.474 1.00 0.00 86 TYR A CA 19
ATOM 25401 C C . TYR A 1 86 ? -0.001 17.372 4.369 1.00 0.00 86 TYR A C 19
ATOM 25402 O O . TYR A 1 86 ? 0.679 18.321 3.970 1.00 0.00 86 TYR A O 19
ATOM 25420 N N . GLY A 1 87 ? 0.151 16.869 5.599 1.00 0.00 87 GLY A N 19
ATOM 25421 C CA . GLY A 1 87 ? 1.082 17.392 6.588 1.00 0.00 87 GLY A CA 19
ATOM 25422 C C . GLY A 1 87 ? 1.369 16.353 7.672 1.00 0.00 87 GLY A C 19
ATOM 25423 O O . GLY A 1 87 ? 1.047 15.175 7.512 1.00 0.00 87 GLY A O 19
ATOM 25427 N N . GLU A 1 88 ? 1.990 16.792 8.770 1.00 0.00 88 GLU A N 19
ATOM 25428 C CA . GLU A 1 88 ? 2.543 15.930 9.815 1.00 0.00 88 GLU A CA 19
ATOM 25429 C C . GLU A 1 88 ? 1.988 16.319 11.199 1.00 0.00 88 GLU A C 19
ATOM 25430 O O . GLU A 1 88 ? 2.666 16.155 12.215 1.00 0.00 88 GLU A O 19
ATOM 25442 N N . GLU A 1 89 ? 0.763 16.862 11.257 1.00 0.00 89 GLU A N 19
ATOM 25443 C CA . GLU A 1 89 ? 0.101 17.270 12.502 1.00 0.00 89 GLU A CA 19
ATOM 25444 C C . GLU A 1 89 ? 0.008 16.126 13.531 1.00 0.00 89 GLU A C 19
ATOM 25445 O O . GLU A 1 89 ? 0.014 16.386 14.738 1.00 0.00 89 GLU A O 19
ATOM 25457 N N . LYS A 1 90 ? -0.031 14.869 13.080 1.00 0.00 90 LYS A N 19
ATOM 25458 C CA . LYS A 1 90 ? 0.025 13.671 13.909 1.00 0.00 90 LYS A CA 19
ATOM 25459 C C . LYS A 1 90 ? 0.824 12.635 13.129 1.00 0.00 90 LYS A C 19
ATOM 25460 O O . LYS A 1 90 ? 1.665 11.942 13.739 1.00 0.00 90 LYS A O 19
ATOM 25480 N N . MET A 1 1 ? -0.677 4.134 1.704 1.00 0.00 1 MET A N 20
ATOM 25481 C CA . MET A 1 1 ? 0.052 5.242 1.043 1.00 0.00 1 MET A CA 20
ATOM 25482 C C . MET A 1 1 ? -0.673 5.648 -0.244 1.00 0.00 1 MET A C 20
ATOM 25483 O O . MET A 1 1 ? -1.063 4.785 -1.035 1.00 0.00 1 MET A O 20
ATOM 25499 N N . CYS A 1 2 ? -0.835 6.958 -0.471 1.00 0.00 2 CYS A N 20
ATOM 25500 C CA . CYS A 1 2 ? -1.470 7.531 -1.655 1.00 0.00 2 CYS A CA 20
ATOM 25501 C C . CYS A 1 2 ? -0.625 8.711 -2.144 1.00 0.00 2 CYS A C 20
ATOM 25502 O O . CYS A 1 2 ? 0.081 9.344 -1.357 1.00 0.00 2 CYS A O 20
ATOM 25510 N N . ILE A 1 3 ? -0.738 9.017 -3.436 1.00 0.00 3 ILE A N 20
ATOM 25511 C CA . ILE A 1 3 ? 0.031 10.035 -4.151 1.00 0.00 3 ILE A CA 20
ATOM 25512 C C . ILE A 1 3 ? -0.908 10.783 -5.116 1.00 0.00 3 ILE A C 20
ATOM 25513 O O . ILE A 1 3 ? -0.605 10.926 -6.296 1.00 0.00 3 ILE A O 20
ATOM 25529 N N . GLY A 1 4 ? -2.087 11.182 -4.616 1.00 0.00 4 GLY A N 20
ATOM 25530 C CA . GLY A 1 4 ? -3.196 11.805 -5.348 1.00 0.00 4 GLY A CA 20
ATOM 25531 C C . GLY A 1 4 ? -2.866 13.189 -5.906 1.00 0.00 4 GLY A C 20
ATOM 25532 O O . GLY A 1 4 ? -3.391 14.189 -5.411 1.00 0.00 4 GLY A O 20
ATOM 25536 N N . VAL A 1 5 ? -1.977 13.261 -6.895 1.00 0.00 5 VAL A N 20
ATOM 25537 C CA . VAL A 1 5 ? -1.400 14.482 -7.450 1.00 0.00 5 VAL A CA 20
ATOM 25538 C C . VAL A 1 5 ? -1.160 14.225 -8.953 1.00 0.00 5 VAL A C 20
ATOM 25539 O O . VAL A 1 5 ? -0.913 13.078 -9.339 1.00 0.00 5 VAL A O 20
ATOM 25552 N N . PRO A 1 6 ? -1.256 15.238 -9.833 1.00 0.00 6 PRO A N 20
ATOM 25553 C CA . PRO A 1 6 ? -0.819 15.114 -11.220 1.00 0.00 6 PRO A CA 20
ATOM 25554 C C . PRO A 1 6 ? 0.660 14.715 -11.335 1.00 0.00 6 PRO A C 20
ATOM 25555 O O . PRO A 1 6 ? 1.447 14.899 -10.400 1.00 0.00 6 PRO A O 20
ATOM 25566 N N . GLY A 1 7 ? 1.069 14.256 -12.516 1.00 0.00 7 GLY A N 20
ATOM 25567 C CA . GLY A 1 7 ? 2.465 14.052 -12.850 1.00 0.00 7 GLY A CA 20
ATOM 25568 C C . GLY A 1 7 ? 2.647 13.994 -14.361 1.00 0.00 7 GLY A C 20
ATOM 25569 O O . GLY A 1 7 ? 1.673 13.806 -15.095 1.00 0.00 7 GLY A O 20
ATOM 25573 N N . GLN A 1 8 ? 3.887 14.154 -14.826 1.00 0.00 8 GLN A N 20
ATOM 25574 C CA . GLN A 1 8 ? 4.237 14.125 -16.243 1.00 0.00 8 GLN A CA 20
ATOM 25575 C C . GLN A 1 8 ? 5.172 12.942 -16.469 1.00 0.00 8 GLN A C 20
ATOM 25576 O O . GLN A 1 8 ? 6.124 12.757 -15.708 1.00 0.00 8 GLN A O 20
ATOM 25590 N N . ILE A 1 9 ? 4.890 12.132 -17.489 1.00 0.00 9 ILE A N 20
ATOM 25591 C CA . ILE A 1 9 ? 5.663 10.940 -17.822 1.00 0.00 9 ILE A CA 20
ATOM 25592 C C . ILE A 1 9 ? 7.014 11.408 -18.370 1.00 0.00 9 ILE A C 20
ATOM 25593 O O . ILE A 1 9 ? 7.060 12.065 -19.411 1.00 0.00 9 ILE A O 20
ATOM 25609 N N . ARG A 1 10 ? 8.112 11.061 -17.691 1.00 0.00 10 ARG A N 20
ATOM 25610 C CA . ARG A 1 10 ? 9.467 11.312 -18.195 1.00 0.00 10 ARG A CA 20
ATOM 25611 C C . ARG A 1 10 ? 9.959 10.125 -19.021 1.00 0.00 10 ARG A C 20
ATOM 25612 O O . ARG A 1 10 ? 10.698 10.340 -19.982 1.00 0.00 10 ARG A O 20
ATOM 25633 N N . THR A 1 11 ? 9.554 8.900 -18.679 1.00 0.00 11 THR A N 20
ATOM 25634 C CA . THR A 1 11 ? 10.123 7.690 -19.261 1.00 0.00 11 THR A CA 20
ATOM 25635 C C . THR A 1 11 ? 9.045 6.606 -19.272 1.00 0.00 11 THR A C 20
ATOM 25636 O O . THR A 1 11 ? 8.165 6.605 -18.410 1.00 0.00 11 THR A O 20
ATOM 25647 N N . ILE A 1 12 ? 9.140 5.662 -20.208 1.00 0.00 12 ILE A N 20
ATOM 25648 C CA . ILE A 1 12 ? 8.312 4.462 -20.283 1.00 0.00 12 ILE A CA 20
ATOM 25649 C C . ILE A 1 12 ? 9.291 3.308 -20.510 1.00 0.00 12 ILE A C 20
ATOM 25650 O O . ILE A 1 12 ? 10.268 3.460 -21.248 1.00 0.00 12 ILE A O 20
ATOM 25666 N N . ASP A 1 13 ? 9.033 2.166 -19.870 1.00 0.00 13 ASP A N 20
ATOM 25667 C CA . ASP A 1 13 ? 9.893 0.979 -19.913 1.00 0.00 13 ASP A CA 20
ATOM 25668 C C . ASP A 1 13 ? 9.142 -0.239 -20.468 1.00 0.00 13 ASP A C 20
ATOM 25669 O O . ASP A 1 13 ? 9.763 -1.191 -20.941 1.00 0.00 13 ASP A O 20
ATOM 25678 N N . GLY A 1 14 ? 7.807 -0.197 -20.461 1.00 0.00 14 GLY A N 20
ATOM 25679 C CA . GLY A 1 14 ? 6.938 -1.250 -20.956 1.00 0.00 14 GLY A CA 20
ATOM 25680 C C . GLY A 1 14 ? 5.521 -0.897 -20.534 1.00 0.00 14 GLY A C 20
ATOM 25681 O O . GLY A 1 14 ? 5.080 0.234 -20.742 1.00 0.00 14 GLY A O 20
ATOM 25685 N N . ASN A 1 15 ? 4.837 -1.828 -19.865 1.00 0.00 15 ASN A N 20
ATOM 25686 C CA . ASN A 1 15 ? 3.552 -1.553 -19.211 1.00 0.00 15 ASN A CA 20
ATOM 25687 C C . ASN A 1 15 ? 3.703 -0.592 -18.018 1.00 0.00 15 ASN A C 20
ATOM 25688 O O . ASN A 1 15 ? 2.704 -0.141 -17.459 1.00 0.00 15 ASN A O 20
ATOM 25699 N N . GLN A 1 16 ? 4.939 -0.278 -17.617 1.00 0.00 16 GLN A N 20
ATOM 25700 C CA . GLN A 1 16 ? 5.269 0.635 -16.533 1.00 0.00 16 GLN A CA 20
ATOM 25701 C C . GLN A 1 16 ? 6.102 1.794 -17.077 1.00 0.00 16 GLN A C 20
ATOM 25702 O O . GLN A 1 16 ? 6.715 1.706 -18.148 1.00 0.00 16 GLN A O 20
ATOM 25716 N N . ALA A 1 17 ? 6.104 2.883 -16.316 1.00 0.00 17 ALA A N 20
ATOM 25717 C CA . ALA A 1 17 ? 6.635 4.180 -16.681 1.00 0.00 17 ALA A CA 20
ATOM 25718 C C . ALA A 1 17 ? 7.108 4.910 -15.427 1.00 0.00 17 ALA A C 20
ATOM 25719 O O . ALA A 1 17 ? 6.939 4.420 -14.308 1.00 0.00 17 ALA A O 20
ATOM 25726 N N . LYS A 1 18 ? 7.680 6.100 -15.608 1.00 0.00 18 LYS A N 20
ATOM 25727 C CA . LYS A 1 18 ? 8.163 6.940 -14.521 1.00 0.00 18 LYS A CA 20
ATOM 25728 C C . LYS A 1 18 ? 7.580 8.324 -14.725 1.00 0.00 18 LYS A C 20
ATOM 25729 O O . LYS A 1 18 ? 7.726 8.902 -15.806 1.00 0.00 18 LYS A O 20
ATOM 25748 N N . VAL A 1 19 ? 6.931 8.853 -13.695 1.00 0.00 19 VAL A N 20
ATOM 25749 C CA . VAL A 1 19 ? 6.260 10.132 -13.707 1.00 0.00 19 VAL A CA 20
ATOM 25750 C C . VAL A 1 19 ? 6.902 11.018 -12.657 1.00 0.00 19 VAL A C 20
ATOM 25751 O O . VAL A 1 19 ? 7.220 10.556 -11.564 1.00 0.00 19 VAL A O 20
ATOM 25764 N N . ASP A 1 20 ? 7.106 12.288 -12.982 1.00 0.00 20 ASP A N 20
ATOM 25765 C CA . ASP A 1 20 ? 7.486 13.285 -11.992 1.00 0.00 20 ASP A CA 20
ATOM 25766 C C . ASP A 1 20 ? 6.169 13.753 -11.399 1.00 0.00 20 ASP A C 20
ATOM 25767 O O . ASP A 1 20 ? 5.382 14.402 -12.092 1.00 0.00 20 ASP A O 20
ATOM 25776 N N . VAL A 1 21 ? 5.893 13.361 -10.158 1.00 0.00 21 VAL A N 20
ATOM 25777 C CA . VAL A 1 21 ? 4.654 13.639 -9.441 1.00 0.00 21 VAL A CA 20
ATOM 25778 C C . VAL A 1 21 ? 4.748 15.063 -8.865 1.00 0.00 21 VAL A C 20
ATOM 25779 O O . VAL A 1 21 ? 4.684 15.279 -7.653 1.00 0.00 21 VAL A O 20
ATOM 25792 N N . CYS A 1 22 ? 4.967 16.032 -9.760 1.00 0.00 22 CYS A N 20
ATOM 25793 C CA . CYS A 1 22 ? 5.141 17.454 -9.489 1.00 0.00 22 CYS A CA 20
ATOM 25794 C C . CYS A 1 22 ? 6.093 17.734 -8.312 1.00 0.00 22 CYS A C 20
ATOM 25795 O O . CYS A 1 22 ? 5.800 18.580 -7.462 1.00 0.00 22 CYS A O 20
ATOM 25803 N N . GLY A 1 23 ? 7.224 17.023 -8.240 1.00 0.00 23 GLY A N 20
ATOM 25804 C CA . GLY A 1 23 ? 8.240 17.262 -7.225 1.00 0.00 23 GLY A CA 20
ATOM 25805 C C . GLY A 1 23 ? 9.316 16.179 -7.204 1.00 0.00 23 GLY A C 20
ATOM 25806 O O . GLY A 1 23 ? 10.500 16.507 -7.111 1.00 0.00 23 GLY A O 20
ATOM 25810 N N . ILE A 1 24 ? 8.922 14.907 -7.319 1.00 0.00 24 ILE A N 20
ATOM 25811 C CA . ILE A 1 24 ? 9.822 13.755 -7.300 1.00 0.00 24 ILE A CA 20
ATOM 25812 C C . ILE A 1 24 ? 9.339 12.715 -8.304 1.00 0.00 24 ILE A C 20
ATOM 25813 O O . ILE A 1 24 ? 8.140 12.598 -8.572 1.00 0.00 24 ILE A O 20
ATOM 25829 N N . GLN A 1 25 ? 10.286 11.956 -8.852 1.00 0.00 25 GLN A N 20
ATOM 25830 C CA . GLN A 1 25 ? 9.991 10.886 -9.790 1.00 0.00 25 GLN A CA 20
ATOM 25831 C C . GLN A 1 25 ? 9.463 9.676 -9.014 1.00 0.00 25 GLN A C 20
ATOM 25832 O O . GLN A 1 25 ? 10.019 9.321 -7.972 1.00 0.00 25 GLN A O 20
ATOM 25846 N N . ARG A 1 26 ? 8.430 9.018 -9.542 1.00 0.00 26 ARG A N 20
ATOM 25847 C CA . ARG A 1 26 ? 7.876 7.770 -9.018 1.00 0.00 26 ARG A CA 20
ATOM 25848 C C . ARG A 1 26 ? 7.590 6.818 -10.178 1.00 0.00 26 ARG A C 20
ATOM 25849 O O . ARG A 1 26 ? 7.256 7.264 -11.279 1.00 0.00 26 ARG A O 20
ATOM 25870 N N . ASP A 1 27 ? 7.710 5.515 -9.928 1.00 0.00 27 ASP A N 20
ATOM 25871 C CA . ASP A 1 27 ? 7.254 4.472 -10.850 1.00 0.00 27 ASP A CA 20
ATOM 25872 C C . ASP A 1 27 ? 5.724 4.515 -10.904 1.00 0.00 27 ASP A C 20
ATOM 25873 O O . ASP A 1 27 ? 5.076 4.820 -9.897 1.00 0.00 27 ASP A O 20
ATOM 25882 N N . VAL A 1 28 ? 5.139 4.175 -12.051 1.00 0.00 28 VAL A N 20
ATOM 25883 C CA . VAL A 1 28 ? 3.702 4.036 -12.209 1.00 0.00 28 VAL A CA 20
ATOM 25884 C C . VAL A 1 28 ? 3.432 2.937 -13.243 1.00 0.00 28 VAL A C 20
ATOM 25885 O O . VAL A 1 28 ? 4.167 2.804 -14.225 1.00 0.00 28 VAL A O 20
ATOM 25898 N N . ASP A 1 29 ? 2.382 2.145 -13.037 1.00 0.00 29 ASP A N 20
ATOM 25899 C CA . ASP A 1 29 ? 1.887 1.191 -14.020 1.00 0.00 29 ASP A CA 20
ATOM 25900 C C . ASP A 1 29 ? 0.801 1.853 -14.870 1.00 0.00 29 ASP A C 20
ATOM 25901 O O . ASP A 1 29 ? 0.042 2.695 -14.379 1.00 0.00 29 ASP A O 20
ATOM 25910 N N . LEU A 1 30 ? 0.738 1.495 -16.151 1.00 0.00 30 LEU A N 20
ATOM 25911 C CA . LEU A 1 30 ? -0.091 2.172 -17.145 1.00 0.00 30 LEU A CA 20
ATOM 25912 C C . LEU A 1 30 ? -1.243 1.299 -17.658 1.00 0.00 30 LEU A C 20
ATOM 25913 O O . LEU A 1 30 ? -1.863 1.679 -18.649 1.00 0.00 30 LEU A O 20
ATOM 25929 N N . THR A 1 31 ? -1.584 0.169 -17.025 1.00 0.00 31 THR A N 20
ATOM 25930 C CA . THR A 1 31 ? -2.656 -0.724 -17.498 1.00 0.00 31 THR A CA 20
ATOM 25931 C C . THR A 1 31 ? -3.970 0.029 -17.781 1.00 0.00 31 THR A C 20
ATOM 25932 O O . THR A 1 31 ? -4.668 -0.284 -18.747 1.00 0.00 31 THR A O 20
ATOM 25943 N N . LEU A 1 32 ? -4.302 1.038 -16.964 1.00 0.00 32 LEU A N 20
ATOM 25944 C CA . LEU A 1 32 ? -5.568 1.763 -17.063 1.00 0.00 32 LEU A CA 20
ATOM 25945 C C . LEU A 1 32 ? -5.602 2.752 -18.240 1.00 0.00 32 LEU A C 20
ATOM 25946 O O . LEU A 1 32 ? -6.678 3.265 -18.550 1.00 0.00 32 LEU A O 20
ATOM 25962 N N . VAL A 1 33 ? -4.465 3.042 -18.891 1.00 0.00 33 VAL A N 20
ATOM 25963 C CA . VAL A 1 33 ? -4.345 4.122 -19.880 1.00 0.00 33 VAL A CA 20
ATOM 25964 C C . VAL A 1 33 ? -3.577 3.706 -21.147 1.00 0.00 33 VAL A C 20
ATOM 25965 O O . VAL A 1 33 ? -3.710 4.368 -22.178 1.00 0.00 33 VAL A O 20
ATOM 25978 N N . GLY A 1 34 ? -2.807 2.616 -21.106 1.00 0.00 34 GLY A N 20
ATOM 25979 C CA . GLY A 1 34 ? -1.929 2.181 -22.182 1.00 0.00 34 GLY A CA 20
ATOM 25980 C C . GLY A 1 34 ? -0.636 2.999 -22.204 1.00 0.00 34 GLY A C 20
ATOM 25981 O O . GLY A 1 34 ? -0.631 4.191 -21.887 1.00 0.00 34 GLY A O 20
ATOM 25985 N N . SER A 1 35 ? 0.466 2.354 -22.589 1.00 0.00 35 SER A N 20
ATOM 25986 C CA . SER A 1 35 ? 1.783 2.970 -22.729 1.00 0.00 35 SER A CA 20
ATOM 25987 C C . SER A 1 35 ? 1.901 3.825 -23.998 1.00 0.00 35 SER A C 20
ATOM 25988 O O . SER A 1 35 ? 2.776 4.692 -24.072 1.00 0.00 35 SER A O 20
ATOM 25996 N N . CYS A 1 36 ? 1.001 3.633 -24.967 1.00 0.00 36 CYS A N 20
ATOM 25997 C CA . CYS A 1 36 ? 0.902 4.445 -26.171 1.00 0.00 36 CYS A CA 20
ATOM 25998 C C . CYS A 1 36 ? -0.407 5.232 -26.140 1.00 0.00 36 CYS A C 20
ATOM 25999 O O . CYS A 1 36 ? -1.333 4.902 -25.395 1.00 0.00 36 CYS A O 20
ATOM 26007 N N . ASP A 1 37 ? -0.470 6.276 -26.960 1.00 0.00 37 ASP A N 20
ATOM 26008 C CA . ASP A 1 37 ? -1.517 7.283 -26.938 1.00 0.00 37 ASP A CA 20
ATOM 26009 C C . ASP A 1 37 ? -2.492 7.163 -28.110 1.00 0.00 37 ASP A C 20
ATOM 26010 O O . ASP A 1 37 ? -2.394 6.277 -28.962 1.00 0.00 37 ASP A O 20
ATOM 26019 N N . GLU A 1 38 ? -3.456 8.081 -28.123 1.00 0.00 38 GLU A N 20
ATOM 26020 C CA . GLU A 1 38 ? -4.555 8.180 -29.071 1.00 0.00 38 GLU A CA 20
ATOM 26021 C C . GLU A 1 38 ? -4.081 8.540 -30.493 1.00 0.00 38 GLU A C 20
ATOM 26022 O O . GLU A 1 38 ? -4.855 8.404 -31.443 1.00 0.00 38 GLU A O 20
ATOM 26034 N N . ASN A 1 39 ? -2.834 9.001 -30.661 1.00 0.00 39 ASN A N 20
ATOM 26035 C CA . ASN A 1 39 ? -2.272 9.400 -31.952 1.00 0.00 39 ASN A CA 20
ATOM 26036 C C . ASN A 1 39 ? -1.462 8.253 -32.551 1.00 0.00 39 ASN A C 20
ATOM 26037 O O . ASN A 1 39 ? -1.497 8.051 -33.767 1.00 0.00 39 ASN A O 20
ATOM 26048 N N . GLY A 1 40 ? -0.747 7.498 -31.712 1.00 0.00 40 GLY A N 20
ATOM 26049 C CA . GLY A 1 40 ? 0.055 6.343 -32.094 1.00 0.00 40 GLY A CA 20
ATOM 26050 C C . GLY A 1 40 ? 1.505 6.453 -31.617 1.00 0.00 40 GLY A C 20
ATOM 26051 O O . GLY A 1 40 ? 2.390 5.913 -32.285 1.00 0.00 40 GLY A O 20
ATOM 26055 N N . GLN A 1 41 ? 1.776 7.157 -30.511 1.00 0.00 41 GLN A N 20
ATOM 26056 C CA . GLN A 1 41 ? 3.127 7.393 -29.993 1.00 0.00 41 GLN A CA 20
ATOM 26057 C C . GLN A 1 41 ? 3.183 6.982 -28.512 1.00 0.00 41 GLN A C 20
ATOM 26058 O O . GLN A 1 41 ? 2.132 6.939 -27.866 1.00 0.00 41 GLN A O 20
ATOM 26072 N N . PRO A 1 42 ? 4.363 6.687 -27.936 1.00 0.00 42 PRO A N 20
ATOM 26073 C CA . PRO A 1 42 ? 4.476 6.415 -26.507 1.00 0.00 42 PRO A CA 20
ATOM 26074 C C . PRO A 1 42 ? 4.107 7.675 -25.714 1.00 0.00 42 PRO A C 20
ATOM 26075 O O . PRO A 1 42 ? 4.432 8.789 -26.130 1.00 0.00 42 PRO A O 20
ATOM 26086 N N . ARG A 1 43 ? 3.460 7.524 -24.553 1.00 0.00 43 ARG A N 20
ATOM 26087 C CA . ARG A 1 43 ? 2.951 8.650 -23.754 1.00 0.00 43 ARG A CA 20
ATOM 26088 C C . ARG A 1 43 ? 4.043 9.515 -23.095 1.00 0.00 43 ARG A C 20
ATOM 26089 O O . ARG A 1 43 ? 3.725 10.297 -22.200 1.00 0.00 43 ARG A O 20
ATOM 26110 N N . VAL A 1 44 ? 5.317 9.392 -23.468 1.00 0.00 44 VAL A N 20
ATOM 26111 C CA . VAL A 1 44 ? 6.385 10.239 -22.942 1.00 0.00 44 VAL A CA 20
ATOM 26112 C C . VAL A 1 44 ? 5.985 11.709 -23.146 1.00 0.00 44 VAL A C 20
ATOM 26113 O O . VAL A 1 44 ? 5.555 12.098 -24.234 1.00 0.00 44 VAL A O 20
ATOM 26126 N N . GLY A 1 45 ? 6.100 12.516 -22.088 1.00 0.00 45 GLY A N 20
ATOM 26127 C CA . GLY A 1 45 ? 5.767 13.934 -22.091 1.00 0.00 45 GLY A CA 20
ATOM 26128 C C . GLY A 1 45 ? 4.292 14.217 -21.801 1.00 0.00 45 GLY A C 20
ATOM 26129 O O . GLY A 1 45 ? 3.962 15.364 -21.494 1.00 0.00 45 GLY A O 20
ATOM 26133 N N . GLN A 1 46 ? 3.400 13.221 -21.866 1.00 0.00 46 GLN A N 20
ATOM 26134 C CA . GLN A 1 46 ? 1.992 13.413 -21.525 1.00 0.00 46 GLN A CA 20
ATOM 26135 C C . GLN A 1 46 ? 1.844 13.454 -20.001 1.00 0.00 46 GLN A C 20
ATOM 26136 O O . GLN A 1 46 ? 2.731 13.010 -19.261 1.00 0.00 46 GLN A O 20
ATOM 26150 N N . TRP A 1 47 ? 0.714 13.983 -19.531 1.00 0.00 47 TRP A N 20
ATOM 26151 C CA . TRP A 1 47 ? 0.413 14.095 -18.113 1.00 0.00 47 TRP A CA 20
ATOM 26152 C C . TRP A 1 47 ? -0.642 13.061 -17.745 1.00 0.00 47 TRP A C 20
ATOM 26153 O O . TRP A 1 47 ? -1.496 12.694 -18.557 1.00 0.00 47 TRP A O 20
ATOM 26174 N N . VAL A 1 48 ? -0.605 12.621 -16.494 1.00 0.00 48 VAL A N 20
ATOM 26175 C CA . VAL A 1 48 ? -1.550 11.675 -15.933 1.00 0.00 48 VAL A CA 20
ATOM 26176 C C . VAL A 1 48 ? -1.862 12.108 -14.505 1.00 0.00 48 VAL A C 20
ATOM 26177 O O . VAL A 1 48 ? -1.033 12.728 -13.832 1.00 0.00 48 VAL A O 20
ATOM 26190 N N . LEU A 1 49 ? -3.069 11.799 -14.043 1.00 0.00 49 LEU A N 20
ATOM 26191 C CA . LEU A 1 49 ? -3.434 11.923 -12.652 1.00 0.00 49 LEU A CA 20
ATOM 26192 C C . LEU A 1 49 ? -3.038 10.579 -12.055 1.00 0.00 49 LEU A C 20
ATOM 26193 O O . LEU A 1 49 ? -3.463 9.536 -12.559 1.00 0.00 49 LEU A O 20
ATOM 26209 N N . VAL A 1 50 ? -2.219 10.582 -11.009 1.00 0.00 50 VAL A N 20
ATOM 26210 C CA . VAL A 1 50 ? -1.796 9.376 -10.310 1.00 0.00 50 VAL A CA 20
ATOM 26211 C C . VAL A 1 50 ? -2.335 9.488 -8.877 1.00 0.00 50 VAL A C 20
ATOM 26212 O O . VAL A 1 50 ? -2.693 10.580 -8.429 1.00 0.00 50 VAL A O 20
ATOM 26225 N N . HIS A 1 51 ? -2.496 8.353 -8.192 1.00 0.00 51 HIS A N 20
ATOM 26226 C CA . HIS A 1 51 ? -3.099 8.305 -6.858 1.00 0.00 51 HIS A CA 20
ATOM 26227 C C . HIS A 1 51 ? -2.607 7.094 -6.070 1.00 0.00 51 HIS A C 20
ATOM 26228 O O . HIS A 1 51 ? -2.435 7.179 -4.854 1.00 0.00 51 HIS A O 20
ATOM 26242 N N . VAL A 1 52 ? -2.334 5.994 -6.762 1.00 0.00 52 VAL A N 20
ATOM 26243 C CA . VAL A 1 52 ? -1.670 4.802 -6.252 1.00 0.00 52 VAL A CA 20
ATOM 26244 C C . VAL A 1 52 ? -0.612 4.431 -7.305 1.00 0.00 52 VAL A C 20
ATOM 26245 O O . VAL A 1 52 ? -0.301 5.259 -8.165 1.00 0.00 52 VAL A O 20
ATOM 26258 N N . GLY A 1 53 ? -0.071 3.210 -7.296 1.00 0.00 53 GLY A N 20
ATOM 26259 C CA . GLY A 1 53 ? 0.930 2.757 -8.263 1.00 0.00 53 GLY A CA 20
ATOM 26260 C C . GLY A 1 53 ? 0.412 2.599 -9.702 1.00 0.00 53 GLY A C 20
ATOM 26261 O O . GLY A 1 53 ? 1.044 1.893 -10.484 1.00 0.00 53 GLY A O 20
ATOM 26265 N N . PHE A 1 54 ? -0.707 3.229 -10.070 1.00 0.00 54 PHE A N 20
ATOM 26266 C CA . PHE A 1 54 ? -1.326 3.165 -11.386 1.00 0.00 54 PHE A CA 20
ATOM 26267 C C . PHE A 1 54 ? -1.692 4.588 -11.804 1.00 0.00 54 PHE A C 20
ATOM 26268 O O . PHE A 1 54 ? -2.167 5.375 -10.980 1.00 0.00 54 PHE A O 20
ATOM 26285 N N . ALA A 1 55 ? -1.483 4.914 -13.080 1.00 0.00 55 ALA A N 20
ATOM 26286 C CA . ALA A 1 55 ? -1.970 6.151 -13.672 1.00 0.00 55 ALA A CA 20
ATOM 26287 C C . ALA A 1 55 ? -3.488 6.021 -13.764 1.00 0.00 55 ALA A C 20
ATOM 26288 O O . ALA A 1 55 ? -3.977 5.127 -14.450 1.00 0.00 55 ALA A O 20
ATOM 26295 N N . MET A 1 56 ? -4.229 6.865 -13.048 1.00 0.00 56 MET A N 20
ATOM 26296 C CA . MET A 1 56 ? -5.677 6.741 -12.941 1.00 0.00 56 MET A CA 20
ATOM 26297 C C . MET A 1 56 ? -6.337 7.194 -14.245 1.00 0.00 56 MET A C 20
ATOM 26298 O O . MET A 1 56 ? -7.240 6.518 -14.741 1.00 0.00 56 MET A O 20
ATOM 26312 N N . SER A 1 57 ? -5.873 8.312 -14.812 1.00 0.00 57 SER A N 20
ATOM 26313 C CA . SER A 1 57 ? -6.388 8.862 -16.061 1.00 0.00 57 SER A CA 20
ATOM 26314 C C . SER A 1 57 ? -5.321 9.730 -16.732 1.00 0.00 57 SER A C 20
ATOM 26315 O O . SER A 1 57 ? -4.452 10.289 -16.058 1.00 0.00 57 SER A O 20
ATOM 26323 N N . VAL A 1 58 ? -5.383 9.848 -18.061 1.00 0.00 58 VAL A N 20
ATOM 26324 C CA . VAL A 1 58 ? -4.578 10.799 -18.826 1.00 0.00 58 VAL A CA 20
ATOM 26325 C C . VAL A 1 58 ? -5.257 12.165 -18.703 1.00 0.00 58 VAL A C 20
ATOM 26326 O O . VAL A 1 58 ? -6.490 12.241 -18.694 1.00 0.00 58 VAL A O 20
ATOM 26339 N N . ILE A 1 59 ? -4.469 13.238 -18.621 1.00 0.00 59 ILE A N 20
ATOM 26340 C CA . ILE A 1 59 ? -4.959 14.608 -18.497 1.00 0.00 59 ILE A CA 20
ATOM 26341 C C . ILE A 1 59 ? -4.111 15.522 -19.396 1.00 0.00 59 ILE A C 20
ATOM 26342 O O . ILE A 1 59 ? -3.001 15.152 -19.786 1.00 0.00 59 ILE A O 20
ATOM 26358 N N . ASN A 1 60 ? -4.620 16.712 -19.733 1.00 0.00 60 ASN A N 20
ATOM 26359 C CA . ASN A 1 60 ? -3.809 17.735 -20.397 1.00 0.00 60 ASN A CA 20
ATOM 26360 C C . ASN A 1 60 ? -2.968 18.459 -19.347 1.00 0.00 60 ASN A C 20
ATOM 26361 O O . ASN A 1 60 ? -3.292 18.440 -18.157 1.00 0.00 60 ASN A O 20
ATOM 26372 N N . GLU A 1 61 ? -1.959 19.195 -19.799 1.00 0.00 61 GLU A N 20
ATOM 26373 C CA . GLU A 1 61 ? -1.187 20.103 -18.964 1.00 0.00 61 GLU A CA 20
ATOM 26374 C C . GLU A 1 61 ? -2.094 21.095 -18.228 1.00 0.00 61 GLU A C 20
ATOM 26375 O O . GLU A 1 61 ? -1.884 21.366 -17.049 1.00 0.00 61 GLU A O 20
ATOM 26387 N N . ALA A 1 62 ? -3.109 21.635 -18.912 1.00 0.00 62 ALA A N 20
ATOM 26388 C CA . ALA A 1 62 ? -4.013 22.623 -18.337 1.00 0.00 62 ALA A CA 20
ATOM 26389 C C . ALA A 1 62 ? -4.805 22.028 -17.170 1.00 0.00 62 ALA A C 20
ATOM 26390 O O . ALA A 1 62 ? -5.034 22.707 -16.170 1.00 0.00 62 ALA A O 20
ATOM 26397 N N . GLU A 1 63 ? -5.195 20.756 -17.278 1.00 0.00 63 GLU A N 20
ATOM 26398 C CA . GLU A 1 63 ? -5.910 20.057 -16.218 1.00 0.00 63 GLU A CA 20
ATOM 26399 C C . GLU A 1 63 ? -4.962 19.786 -15.050 1.00 0.00 63 GLU A C 20
ATOM 26400 O O . GLU A 1 63 ? -5.363 19.939 -13.897 1.00 0.00 63 GLU A O 20
ATOM 26412 N N . ALA A 1 64 ? -3.698 19.434 -15.323 1.00 0.00 64 ALA A N 20
ATOM 26413 C CA . ALA A 1 64 ? -2.697 19.261 -14.279 1.00 0.00 64 ALA A CA 20
ATOM 26414 C C . ALA A 1 64 ? -2.494 20.576 -13.519 1.00 0.00 64 ALA A C 20
ATOM 26415 O O . ALA A 1 64 ? -2.555 20.591 -12.291 1.00 0.00 64 ALA A O 20
ATOM 26422 N N . ARG A 1 65 ? -2.307 21.688 -14.237 1.00 0.00 65 ARG A N 20
ATOM 26423 C CA . ARG A 1 65 ? -2.111 23.009 -13.642 1.00 0.00 65 ARG A CA 20
ATOM 26424 C C . ARG A 1 65 ? -3.337 23.414 -12.826 1.00 0.00 65 ARG A C 20
ATOM 26425 O O . ARG A 1 65 ? -3.177 23.893 -11.705 1.00 0.00 65 ARG A O 20
ATOM 26446 N N . ASP A 1 66 ? -4.550 23.187 -13.336 1.00 0.00 66 ASP A N 20
ATOM 26447 C CA . ASP A 1 66 ? -5.779 23.485 -12.603 1.00 0.00 66 ASP A CA 20
ATOM 26448 C C . ASP A 1 66 ? -5.884 22.644 -11.329 1.00 0.00 66 ASP A C 20
ATOM 26449 O O . ASP A 1 66 ? -6.240 23.163 -10.271 1.00 0.00 66 ASP A O 20
ATOM 26458 N N . THR A 1 67 ? -5.523 21.361 -11.401 1.00 0.00 67 THR A N 20
ATOM 26459 C CA . THR A 1 67 ? -5.534 20.472 -10.247 1.00 0.00 67 THR A CA 20
ATOM 26460 C C . THR A 1 67 ? -4.508 20.944 -9.208 1.00 0.00 67 THR A C 20
ATOM 26461 O O . THR A 1 67 ? -4.820 20.965 -8.019 1.00 0.00 67 THR A O 20
ATOM 26472 N N . LEU A 1 68 ? -3.310 21.371 -9.625 1.00 0.00 68 LEU A N 20
ATOM 26473 C CA . LEU A 1 68 ? -2.296 21.893 -8.710 1.00 0.00 68 LEU A CA 20
ATOM 26474 C C . LEU A 1 68 ? -2.752 23.208 -8.083 1.00 0.00 68 LEU A C 20
ATOM 26475 O O . LEU A 1 68 ? -2.454 23.455 -6.914 1.00 0.00 68 LEU A O 20
ATOM 26491 N N . ASP A 1 69 ? -3.451 24.064 -8.831 1.00 0.00 69 ASP A N 20
ATOM 26492 C CA . ASP A 1 69 ? -3.986 25.324 -8.315 1.00 0.00 69 ASP A CA 20
ATOM 26493 C C . ASP A 1 69 ? -5.066 25.066 -7.264 1.00 0.00 69 ASP A C 20
ATOM 26494 O O . ASP A 1 69 ? -5.081 25.724 -6.222 1.00 0.00 69 ASP A O 20
ATOM 26503 N N . ALA A 1 70 ? -5.931 24.074 -7.496 1.00 0.00 70 ALA A N 20
ATOM 26504 C CA . ALA A 1 70 ? -6.913 23.641 -6.513 1.00 0.00 70 ALA A CA 20
ATOM 26505 C C . ALA A 1 70 ? -6.205 23.092 -5.273 1.00 0.00 70 ALA A C 20
ATOM 26506 O O . ALA A 1 70 ? -6.461 23.553 -4.162 1.00 0.00 70 ALA A O 20
ATOM 26513 N N . LEU A 1 71 ? -5.279 22.146 -5.462 1.00 0.00 71 LEU A N 20
ATOM 26514 C CA . LEU A 1 71 ? -4.573 21.454 -4.386 1.00 0.00 71 LEU A CA 20
ATOM 26515 C C . LEU A 1 71 ? -3.894 22.467 -3.473 1.00 0.00 71 LEU A C 20
ATOM 26516 O O . LEU A 1 71 ? -4.128 22.449 -2.263 1.00 0.00 71 LEU A O 20
ATOM 26532 N N . GLN A 1 72 ? -3.105 23.387 -4.031 1.00 0.00 72 GLN A N 20
ATOM 26533 C CA . GLN A 1 72 ? -2.288 24.282 -3.219 1.00 0.00 72 GLN A CA 20
ATOM 26534 C C . GLN A 1 72 ? -3.114 25.245 -2.356 1.00 0.00 72 GLN A C 20
ATOM 26535 O O . GLN A 1 72 ? -2.560 25.807 -1.413 1.00 0.00 72 GLN A O 20
ATOM 26549 N N . ASN A 1 73 ? -4.416 25.425 -2.625 1.00 0.00 73 ASN A N 20
ATOM 26550 C CA . ASN A 1 73 ? -5.259 26.378 -1.893 1.00 0.00 73 ASN A CA 20
ATOM 26551 C C . ASN A 1 73 ? -6.473 25.734 -1.212 1.00 0.00 73 ASN A C 20
ATOM 26552 O O . ASN A 1 73 ? -7.080 26.383 -0.364 1.00 0.00 73 ASN A O 20
ATOM 26563 N N . MET A 1 74 ? -6.790 24.462 -1.496 1.00 0.00 74 MET A N 20
ATOM 26564 C CA . MET A 1 74 ? -7.929 23.752 -0.898 1.00 0.00 74 MET A CA 20
ATOM 26565 C C . MET A 1 74 ? -7.535 22.417 -0.250 1.00 0.00 74 MET A C 20
ATOM 26566 O O . MET A 1 74 ? -8.374 21.805 0.415 1.00 0.00 74 MET A O 20
ATOM 26580 N N . PHE A 1 75 ? -6.277 21.974 -0.381 1.00 0.00 75 PHE A N 20
ATOM 26581 C CA . PHE A 1 75 ? -5.766 20.769 0.277 1.00 0.00 75 PHE A CA 20
ATOM 26582 C C . PHE A 1 75 ? -4.514 21.114 1.086 1.00 0.00 75 PHE A C 20
ATOM 26583 O O . PHE A 1 75 ? -4.454 20.802 2.276 1.00 0.00 75 PHE A O 20
ATOM 26600 N N . ASP A 1 76 ? -3.553 21.825 0.486 1.00 0.00 76 ASP A N 20
ATOM 26601 C CA . ASP A 1 76 ? -2.402 22.377 1.213 1.00 0.00 76 ASP A CA 20
ATOM 26602 C C . ASP A 1 76 ? -2.776 23.668 1.957 1.00 0.00 76 ASP A C 20
ATOM 26603 O O . ASP A 1 76 ? -2.070 24.073 2.876 1.00 0.00 76 ASP A O 20
ATOM 26612 N N . VAL A 1 77 ? -3.908 24.283 1.580 1.00 0.00 77 VAL A N 20
ATOM 26613 C CA . VAL A 1 77 ? -4.461 25.525 2.127 1.00 0.00 77 VAL A CA 20
ATOM 26614 C C . VAL A 1 77 ? -3.411 26.638 2.302 1.00 0.00 77 VAL A C 20
ATOM 26615 O O . VAL A 1 77 ? -3.410 27.363 3.297 1.00 0.00 77 VAL A O 20
ATOM 26628 N N . GLU A 1 78 ? -2.570 26.790 1.272 1.00 0.00 78 GLU A N 20
ATOM 26629 C CA . GLU A 1 78 ? -1.602 27.859 1.025 1.00 0.00 78 GLU A CA 20
ATOM 26630 C C . GLU A 1 78 ? -0.296 27.622 1.804 1.00 0.00 78 GLU A C 20
ATOM 26631 O O . GLU A 1 78 ? -0.333 27.210 2.968 1.00 0.00 78 GLU A O 20
ATOM 26643 N N . PRO A 1 79 ? 0.878 27.918 1.209 1.00 0.00 79 PRO A N 20
ATOM 26644 C CA . PRO A 1 79 ? 2.169 27.587 1.809 1.00 0.00 79 PRO A CA 20
ATOM 26645 C C . PRO A 1 79 ? 2.416 28.327 3.129 1.00 0.00 79 PRO A C 20
ATOM 26646 O O . PRO A 1 79 ? 3.159 27.828 3.975 1.00 0.00 79 PRO A O 20
ATOM 26657 N N . ASP A 1 80 ? 1.743 29.466 3.334 1.00 0.00 80 ASP A N 20
ATOM 26658 C CA . ASP A 1 80 ? 1.777 30.270 4.557 1.00 0.00 80 ASP A CA 20
ATOM 26659 C C . ASP A 1 80 ? 1.438 29.466 5.820 1.00 0.00 80 ASP A C 20
ATOM 26660 O O . ASP A 1 80 ? 1.843 29.859 6.915 1.00 0.00 80 ASP A O 20
ATOM 26669 N N . VAL A 1 81 ? 0.758 28.321 5.683 1.00 0.00 81 VAL A N 20
ATOM 26670 C CA . VAL A 1 81 ? 0.547 27.377 6.776 1.00 0.00 81 VAL A CA 20
ATOM 26671 C C . VAL A 1 81 ? 0.868 25.943 6.337 1.00 0.00 81 VAL A C 20
ATOM 26672 O O . VAL A 1 81 ? 1.453 25.200 7.120 1.00 0.00 81 VAL A O 20
ATOM 26685 N N . GLY A 1 82 ? 0.574 25.554 5.092 1.00 0.00 82 GLY A N 20
ATOM 26686 C CA . GLY A 1 82 ? 0.787 24.193 4.623 1.00 0.00 82 GLY A CA 20
ATOM 26687 C C . GLY A 1 82 ? 2.271 23.848 4.553 1.00 0.00 82 GLY A C 20
ATOM 26688 O O . GLY A 1 82 ? 2.716 22.896 5.195 1.00 0.00 82 GLY A O 20
ATOM 26692 N N . ALA A 1 83 ? 3.061 24.656 3.837 1.00 0.00 83 ALA A N 20
ATOM 26693 C CA . ALA A 1 83 ? 4.501 24.447 3.735 1.00 0.00 83 ALA A CA 20
ATOM 26694 C C . ALA A 1 83 ? 5.177 24.702 5.086 1.00 0.00 83 ALA A C 20
ATOM 26695 O O . ALA A 1 83 ? 6.130 24.006 5.434 1.00 0.00 83 ALA A O 20
ATOM 26702 N N . LEU A 1 84 ? 4.668 25.665 5.864 1.00 0.00 84 LEU A N 20
ATOM 26703 C CA . LEU A 1 84 ? 5.171 25.969 7.202 1.00 0.00 84 LEU A CA 20
ATOM 26704 C C . LEU A 1 84 ? 5.075 24.734 8.112 1.00 0.00 84 LEU A C 20
ATOM 26705 O O . LEU A 1 84 ? 6.043 24.381 8.790 1.00 0.00 84 LEU A O 20
ATOM 26721 N N . LEU A 1 85 ? 3.925 24.053 8.092 1.00 0.00 85 LEU A N 20
ATOM 26722 C CA . LEU A 1 85 ? 3.687 22.827 8.846 1.00 0.00 85 LEU A CA 20
ATOM 26723 C C . LEU A 1 85 ? 4.512 21.674 8.275 1.00 0.00 85 LEU A C 20
ATOM 26724 O O . LEU A 1 85 ? 5.095 20.911 9.042 1.00 0.00 85 LEU A O 20
ATOM 26740 N N . TYR A 1 86 ? 4.601 21.550 6.947 1.00 0.00 86 TYR A N 20
ATOM 26741 C CA . TYR A 1 86 ? 5.391 20.507 6.294 1.00 0.00 86 TYR A CA 20
ATOM 26742 C C . TYR A 1 86 ? 6.878 20.613 6.671 1.00 0.00 86 TYR A C 20
ATOM 26743 O O . TYR A 1 86 ? 7.543 19.592 6.852 1.00 0.00 86 TYR A O 20
ATOM 26761 N N . GLY A 1 87 ? 7.385 21.838 6.848 1.00 0.00 87 GLY A N 20
ATOM 26762 C CA . GLY A 1 87 ? 8.742 22.113 7.306 1.00 0.00 87 GLY A CA 20
ATOM 26763 C C . GLY A 1 87 ? 8.912 21.942 8.821 1.00 0.00 87 GLY A C 20
ATOM 26764 O O . GLY A 1 87 ? 10.012 22.159 9.329 1.00 0.00 87 GLY A O 20
ATOM 26768 N N . GLU A 1 88 ? 7.847 21.561 9.538 1.00 0.00 88 GLU A N 20
ATOM 26769 C CA . GLU A 1 88 ? 7.773 21.413 10.992 1.00 0.00 88 GLU A CA 20
ATOM 26770 C C . GLU A 1 88 ? 8.192 22.698 11.730 1.00 0.00 88 GLU A C 20
ATOM 26771 O O . GLU A 1 88 ? 8.655 22.651 12.871 1.00 0.00 88 GLU A O 20
ATOM 26783 N N . GLU A 1 89 ? 8.034 23.861 11.085 1.00 0.00 89 GLU A N 20
ATOM 26784 C CA . GLU A 1 89 ? 8.301 25.160 11.700 1.00 0.00 89 GLU A CA 20
ATOM 26785 C C . GLU A 1 89 ? 7.188 25.518 12.705 1.00 0.00 89 GLU A C 20
ATOM 26786 O O . GLU A 1 89 ? 7.403 26.314 13.621 1.00 0.00 89 GLU A O 20
ATOM 26798 N N . LYS A 1 90 ? 6.017 24.889 12.568 1.00 0.00 90 LYS A N 20
ATOM 26799 C CA . LYS A 1 90 ? 4.879 24.938 13.476 1.00 0.00 90 LYS A CA 20
ATOM 26800 C C . LYS A 1 90 ? 4.319 23.521 13.540 1.00 0.00 90 LYS A C 20
ATOM 26801 O O . LYS A 1 90 ? 3.744 23.155 14.586 1.00 0.00 90 LYS A O 20
#

Radius of gyration: 13.37 Å; Cα contacts (8 Å, |Δi|>4): 165; chains: 1; bounding box: 19×30×38 Å

GO terms:
  GO:0005515 protein binding (F, IPI)
  GO:0005506 iron ion binding (F, IDA)
  GO:0042802 identical protein binding (F, IDA)
  GO:0051604 protein maturation (P, IDA)
  GO:1902670 carbon dioxide binding (F, IDA)
  GO:0051604 protein maturation (P, IMP)